Protein 7CF8 (pdb70)

Sequence (1655 aa):
MARGLVIGEALIDIVDPDPAEYVGGSPLNVAVGLARLGRDVDLLTHIGRDARGRRIAEYIESSGVQLVSGSQTADRTPTATATYAFDLEWQIPDTPPVAPPLLVHTGSIAAAREPGCLAVAALLDAYRAAATVSFDPNVRPLSADPDLTRERIQRLVERSDIIKASAEDLHWIDPTQPPEQTARAWLACGPAIVALTLGDQGAVAFCAAGPASVPAQPVDTVGAGDAFMAGLLDTLWEQGLLGADRRTELRKIGVSALTSALEVAALTSALTVARAGADARGLVIGEALIDIVDGEYVGGSPLNVAVGLARLGRDVDLLTHIGRDARGRRIAEYIESSGVQLVSGSQTADRTPTATATYAFDLEWQIPDTPPVAPPLLVHTGSIAAAREPGCLAVAALLDAYRAAATVSFDPNVRPSLSADPDLTRERIQRLVERSDIIKASAEDLHWIDPTQPPEQTARAWLACGPAIVALTLGDQGAVAFCAAGPASVPAQPDTVGAGDAFMAGLLDTLWEQGLLGADRRTELRKIGVSALTSALEVAALTSALTVARAARGLVIGEALIDIVAEYVGGSPLNVAVGLARLGRDVDLLTHIGRDARGRRIAEYIESSGVQLVSGSQTADRTPTATATYAFDLEWQIPDTPPVAPPLLVHTGSIAAAREPGCLAVAALLDAYRAAATVSFDPNVRPSLSADPDLTRERIQRLVERSDIIKASAEDLHWIDPTQPPEQTARAWLACGPAIVALTLGDQGAVAFCAAGPASVPAQDTVGAGDAFMAGLLDTLWEQGLLGADRRTELRKIGVSALTSALEVAALTSALTVARAGADMARGLVIGEALIDIVDGPDPAEYVGGSPLNVAVGLARLGRDVDLLTHIGRDARGRRIAEYIESSGVQLVSGSQTADRTPTATARTYAFDLEWQIPDTPPVAPPLLVHTGSIAAAREPGCLAVAALLDAYRAAATVSFDPNVRPSLSADPDLTRERIQRLVERSDIIKASAEDLHWIDPTQPPEQTARAWLACGPAIVALTLGDQGAVAFCAAGPASVPAQPVVDTVGAGDAFMAGLLDTLWEQGLLGADRRTELRKIGVSALTSALEVAALTSALTVARAGAARGLVIGEALIDIVDGDPAEYVGGSPLNVAVGLARLGRDVDLLTHIGRDARGRRIAEYIESSGVQLVSGSQTADRTPTATATYAFDLEWQIPDTPPVAPPLLVHTGSIAAAREPGCLAVAALLDAYRAAATVSFDPNVRPSLSADPDLTRERIQRLVERSDIIKASAEDLHWIDPTQPPEQTARAWLACGPAIVALTLGDQGAVAFCAAGPASVPAQPVTVGAGDAFMAGLLDTLWEQGLLGADRRTELRKIGVSALTSALEVAALTSALTVARAGADMARGLVIGEALIDIVAEYVGGSPLNVAVGLARLGRDVDLLTHIGRDARGRRIAEYIESSGVQLVSGSQTADRTPTATYAFDLEWQIPDTPPVAPPLLVHTGSIAAAREPGCLAVAALLDAYRAAATVSFDPNVRPSLSADPDLTRERIQRLVERSDIIKASAEDLHWIDPTQPPEQTARAWLACGPAIVALTLGDQGAVAFCAAGPASVPAQPDTVGAGDAFMAGLLDTLWEQGLLGADRRTELRKIGVSALTSALEVAALTSALTVARAG

Radius of gyration: 38.8 Å; Cα contacts (8 Å, |Δi|>4): 3806; chains: 6; bounding box: 76×88×131 Å

Foldseek 3Di:
DFEAEEEEEWAWEFEDVDTDTDIDDLSLLLQLLLLQLPGAYEYQAAAEPDDRRVVSVVSCVVSRYHYFPQRHPHPHGKYFYHVTDTDDDGAGPLDTPDDQHLAYEYAACCCQPPPNVVSVLVVLVVNLQWWAYEYENNQPVVDDPLVSSLVSVLSSLLSHQYYEYEQVVQCSSPVVDRSVVVQVVSQVSHYLKYKYQYPQQAIKMAAPQGIATDGGDPPPPSSLVSQLSSLLVSLCVVVVQTTSVNSVVSNVDHNVSNNVSRVSSRVRSVVVVVVVVVD/DAEEEEEAWAFEAEVVTHIDDLSLLLQLLLLQLPGAYEYQWAAEPDDGRVVSVVSCVVSNYHYFPQRHPHPHGWYWYHCTDTPDDTDGDLDTPDDLGLAYEYEECQCQGPDNNVSVLVVLQVSLQWWAYEYENNYDCSPPDDLVSSLVSVLSSLLSHQEYEYEQVSQCSSPVVDRSVVVQVVSQVSHHQKYKYQYAQQFIKMDAPQGIETDGGPLVPSSLSSSLSSQLVNLCVVVVCTISVNSVVSNVQHNVSNNVSSSSSRNRSNVVVVVD/DEEEFEEAWAWEACVIDIDDLSLLLQLLLLQVPHHYEYEAAAEPDPRRVVNVVVCVVSRYHHFPQRHVHPHGWYWHNCTATDDDGDGDLPQRDDQGLAYEYEDCQCQPPPNVVSSVSNLVVNLLWWQYEYEHNDPPSDPDDLPSRLVSVLVSLLSHAHYEYEQVSQCSSPVVDRSVVVQVVSQVSDYQKYKYQDAQQFIWMAAPQGIATDGGPDDPSLRSQLVSLLVNLCVVVVQTTSVNSVVSNVQHNVSNNVSSVRSNVSSVVVVVVVVVD/DFEAEEEWEWAWEWEADPPIDIHTDTLSLLLQLLLLQVPGAYEYAYAAEPDPRRVVSVVVCVVSNYHYFPQRHHHPHGWYWYDNLIEIDDDGAGDLDTPDDQHLAYEYEDQQLFPPPNNVSVLVVLVVSLLWWAYEYEHLCVVNCSHVVPTDLVSVLSVLLSHQHYEYEQVSQCVSPVPDRSVVVQVVSQVSHHQKYKYQDAQQAIKMDAPQGIATDGGDPDDPPSSLVSQLVSQLVNLCVVVVCTISVNSVVSNVDHRVSNNVSSVRSNVSSVVVVVVVVD/DEEEEEFEWAWEWEPDVTDIHTDTLSLLLQLLLLQVPHAYEYAYAAEPDPRRVVNVVVCVVSRYHYFPQRHPHPHGWYWYDCIAIPDDGAGDLDDRDDQDLAYEYEECCQQDPPNNVSSLSNLVVRLLWWAYEYEHNYSPSHDDDLVSSLVSVLSSLLSHQHYEYEQVSQCSSPVPDRSVVSQVVSLVSDYQKYKYQDAQQFIWMDAPQGIATDGGDPADPNLRSQLVSLLVNLCVVVVQTTSVNSVVSRVDHNVSNNVSSVSSNVSSRVVVVVVVVD/DAEEEEEEEWAWAACVIDTDDLSLLLQLLLLQLPGAYEYQYAAEDDPVSVVNVVSCVVSRYHYFPPRHPHNHRWYPNVQTDDAADGDLDTPDDQHLEYEYEECNCAGPDNVVSVLVVLVVSLQWWAYEYEHADDCSVPDDVVVVLVSVLSSLLSHQEYEYEQVSVCSSPVVDRSVVVQVVSQVSHYQKYKYQDAQQAIKMDGPQGIATDGGPVADCSLVSSLSSLLVNLCVVVVQTISVNSVVSNVDHRVSVNVSSVSSNVSSVVVGVVVD

Organism: Mycobacterium marinum (strain ATCC BAA-535 / M) (NCBI:txid216594)

InterPro domains:
  IPR002173 Carbohydrate/purine kinase, PfkB, conserved site [PS00583] (25-49)
  IPR002173 Carbohydrate/purine kinase, PfkB, conserved site [PS00584] (233-246)
  IPR011611 Carbohydrate kinase PfkB [PF00294] (17-294)
  IPR029056 Ribokinase-like [G3DSA:3.40.1190.20] (3-303)
  IPR029056 Ribokinase-like [SSF53613] (5-299)
  IPR050306 PfkB Carbohydrate Kinase [PTHR43085] (6-291)

B-factor: mean 63.8, std 16.83, range [27.34, 127.17]

Structure (mmCIF, N/CA/C/O backbone):
data_7CF8
#
_entry.id   7CF8
#
_cell.length_a   128.415
_cell.length_b   125.406
_cell.length_c   137.518
_cell.angle_alpha   90.000
_cell.angle_beta   106.834
_cell.angle_gamma   90.000
#
_symmetry.space_group_name_H-M   'C 1 2 1'
#
loop_
_entity.id
_entity.type
_entity.pdbx_description
1 polymer 'Fructokinase, PfkB'
2 non-polymer GLYCEROL
3 non-polymer 'PHOSPHATE ION'
4 water water
#
loop_
_atom_site.group_PDB
_atom_site.id
_atom_site.type_symbol
_atom_site.label_atom_id
_atom_site.label_alt_id
_atom_site.label_comp_id
_atom_site.label_asym_id
_atom_site.label_entity_id
_atom_site.label_seq_id
_atom_site.pdbx_PDB_ins_code
_atom_site.Cartn_x
_atom_site.Cartn_y
_atom_site.Cartn_z
_atom_site.occupancy
_atom_site.B_iso_or_equiv
_atom_site.auth_seq_id
_atom_site.auth_comp_id
_atom_site.auth_asym_id
_atom_site.auth_atom_id
_atom_site.pdbx_PDB_model_num
ATOM 1 N N . MET A 1 1 ? 14.40400 7.19500 1.73500 1.000 76.82000 1 MET A N 1
ATOM 2 C CA . MET A 1 1 ? 14.10300 8.67000 1.84600 1.000 79.98000 1 MET A CA 1
ATOM 3 C C . MET A 1 1 ? 14.90700 9.28200 3.00800 1.000 76.88000 1 MET A C 1
ATOM 4 O O . MET A 1 1 ? 14.93100 8.68200 4.10100 1.000 81.97000 1 MET A O 1
ATOM 9 N N . ALA A 1 2 ? 15.57900 10.41200 2.76300 1.000 69.18000 2 ALA A N 1
ATOM 10 C CA . ALA A 1 2 ? 16.17300 11.29400 3.79900 1.000 66.64000 2 ALA A CA 1
ATOM 11 C C . ALA A 1 2 ? 15.10500 11.66400 4.83800 1.000 57.98000 2 ALA A C 1
ATOM 12 O O . ALA A 1 2 ? 13.96500 11.90500 4.46100 1.000 56.62000 2 ALA A O 1
ATOM 14 N N . ARG A 1 3 ? 15.44100 11.61000 6.11500 1.000 55.34000 3 ARG A N 1
ATOM 15 C CA . ARG A 1 3 ? 14.51700 11.95600 7.22300 1.000 54.40000 3 ARG A CA 1
ATOM 16 C C . ARG A 1 3 ? 14.92800 13.26400 7.91800 1.000 51.01000 3 ARG A C 1
ATOM 17 O O . ARG A 1 3 ? 16.12700 13.48600 8.11800 1.000 48.36000 3 ARG A O 1
ATOM 25 N N . GLY A 1 4 ? 13.92900 14.00700 8.40100 1.000 48.14000 4 GLY A N 1
ATOM 26 C CA . GLY A 1 4 ? 14.07400 15.09800 9.38100 1.000 45.06000 4 GLY A CA 1
ATOM 27 C C . GLY A 1 4 ? 13.91200 14.61200 10.80300 1.000 40.37000 4 GLY A C 1
ATOM 28 O O . GLY A 1 4 ? 13.14400 13.69100 11.00700 1.000 46.30000 4 GLY A O 1
ATOM 29 N N . LEU A 1 5 ? 14.68700 15.18100 11.73200 1.000 40.30000 5 LEU A N 1
ATOM 30 C CA . LEU A 1 5 ? 14.49300 15.03700 13.19000 1.000 41.65000 5 LEU A CA 1
ATOM 31 C C . LEU A 1 5 ? 14.15500 16.41000 13.80300 1.000 44.54000 5 LEU A C 1
ATOM 32 O O . LEU A 1 5 ? 14.95100 17.37100 13.65600 1.000 37.47000 5 LEU A O 1
ATOM 37 N N . VAL A 1 6 ? 13.07400 16.48400 14.57200 1.000 42.00000 6 VAL A N 1
ATOM 38 C CA . VAL A 1 6 ? 12.78300 17.64000 15.45600 1.000 43.40000 6 VAL A CA 1
ATOM 39 C C . VAL A 1 6 ? 12.99100 17.20900 16.91400 1.000 47.78000 6 VAL A C 1
ATOM 40 O O . VAL A 1 6 ? 12.49600 16.17000 17.29700 1.000 42.89000 6 VAL A O 1
ATOM 44 N N . ILE A 1 7 ? 13.69700 18.02200 17.69600 1.000 38.78000 7 ILE A N 1
ATOM 45 C CA . ILE A 1 7 ? 13.87800 17.81400 19.15600 1.000 44.78000 7 ILE A CA 1
ATOM 46 C C . ILE A 1 7 ? 13.23700 19.00700 19.85800 1.000 39.58000 7 ILE A C 1
ATOM 47 O O . ILE A 1 7 ? 13.76100 20.14400 19.71200 1.000 39.30000 7 ILE A O 1
ATOM 52 N N . GLY A 1 8 ? 12.15200 18.75800 20.58000 1.000 38.98000 8 GLY A N 1
ATOM 53 C CA . GLY A 1 8 ? 11.57500 19.78000 21.45700 1.000 43.90000 8 GLY A CA 1
ATOM 54 C C . GLY A 1 8 ? 10.23900 19.41400 22.03600 1.000 42.23000 8 GLY A C 1
ATOM 55 O O . GLY A 1 8 ? 9.76800 18.28300 21.82800 1.000 43.56000 8 GLY A O 1
ATOM 56 N N . GLU A 1 9 ? 9.67600 20.37600 22.76700 1.000 42.11000 9 GLU A N 1
ATOM 57 C CA . GLU A 1 9 ? 8.50700 20.16100 23.63700 1.000 44.58000 9 GLU A CA 1
ATOM 58 C C . GLU A 1 9 ? 7.29000 19.91200 22.74800 1.000 45.63000 9 GLU A C 1
ATOM 59 O O . GLU A 1 9 ? 7.13500 20.54000 21.61100 1.000 40.10000 9 GLU A O 1
ATOM 65 N N . ALA A 1 10 ? 6.50600 18.95600 23.21000 1.000 46.27000 10 ALA A N 1
ATOM 66 C CA . ALA A 1 10 ? 5.09300 18.72000 22.85500 1.000 49.95000 10 ALA A CA 1
ATOM 67 C C . ALA A 1 10 ? 4.32100 18.93600 24.15800 1.000 55.69000 10 ALA A C 1
ATOM 68 O O . ALA A 1 10 ? 4.80800 18.44500 25.20000 1.000 48.96000 10 ALA A O 1
ATOM 70 N N . LEU A 1 11 ? 3.22800 19.70300 24.11900 1.000 57.32000 11 LEU A N 1
ATOM 71 C CA . LEU A 1 11 ? 2.42500 20.01600 25.32100 1.000 45.03000 11 LEU A CA 1
ATOM 72 C C . LEU A 1 11 ? 0.93600 20.18000 24.97600 1.000 46.65000 11 LEU A C 1
ATOM 73 O O . LEU A 1 11 ? 0.55200 20.11000 23.79800 1.000 47.78000 11 LEU A O 1
ATOM 78 N N . ILE A 1 12 ? 0.12300 20.31200 26.01700 1.000 50.02000 12 ILE A N 1
ATOM 79 C CA . ILE A 1 12 ? -1.30800 20.70000 25.91600 1.000 53.25000 12 ILE A CA 1
ATOM 80 C C . ILE A 1 12 ? -1.39000 22.17000 26.32100 1.000 55.45000 12 ILE A C 1
ATOM 81 O O . ILE A 1 12 ? -0.86800 22.52400 27.42700 1.000 51.78000 12 ILE A O 1
ATOM 86 N N . ASP A 1 13 ? -1.93000 22.99600 25.42700 1.000 51.44000 13 ASP A N 1
ATOM 87 C CA . ASP A 1 13 ? -2.38200 24.38700 25.73400 1.000 62.30000 13 ASP A CA 1
ATOM 88 C C . ASP A 1 13 ? -3.78300 24.29000 26.35700 1.000 56.25000 13 ASP A C 1
ATOM 89 O O . ASP A 1 13 ? -4.71100 23.83900 25.67300 1.000 58.21000 13 ASP A O 1
ATOM 94 N N . ILE A 1 14 ? -3.89500 24.58600 27.64500 1.000 65.05000 14 ILE A N 1
ATOM 95 C CA . ILE A 1 14 ? -5.19500 24.67400 28.37000 1.000 70.17000 14 ILE A CA 1
ATOM 96 C C . ILE A 1 14 ? -5.62200 26.13900 28.35600 1.000 73.29000 14 ILE A C 1
ATOM 97 O O . ILE A 1 14 ? -4.91100 26.97000 28.96500 1.000 69.20000 14 ILE A O 1
ATOM 102 N N . VAL A 1 15 ? -6.69900 26.44200 27.63000 1.000 69.18000 15 VAL A N 1
ATOM 103 C CA . VAL A 1 15 ? -7.17800 27.84000 27.42700 1.000 79.51000 15 VAL A CA 1
ATOM 104 C C . VAL A 1 15 ? -8.39900 28.04800 28.31700 1.000 76.16000 15 VAL A C 1
ATOM 105 O O . VAL A 1 15 ? -9.46500 27.53500 27.95100 1.000 64.27000 15 VAL A O 1
ATOM 109 N N . ASP A 1 16 ? -8.19700 28.72800 29.44600 1.000 77.67000 16 ASP A N 1
ATOM 110 C CA . ASP A 1 16 ? -9.20600 29.02400 30.49100 1.000 86.54000 16 ASP A CA 1
ATOM 111 C C . ASP A 1 16 ? -9.97800 30.29900 30.12700 1.000 82.75000 16 ASP A C 1
ATOM 112 O O . ASP A 1 16 ? -10.88200 30.63700 30.91500 1.000 88.26000 16 ASP A O 1
ATOM 114 N N . PRO A 1 18 ? -14.99500 31.40600 28.81200 1.000 90.12000 18 PRO A N 1
ATOM 115 C CA . PRO A 1 18 ? -15.59600 31.28400 27.47100 1.000 91.79000 18 PRO A CA 1
ATOM 116 C C . PRO A 1 18 ? -16.09400 29.85100 27.19600 1.000 100.99000 18 PRO A C 1
ATOM 117 O O . PRO A 1 18 ? -17.25800 29.60200 27.42700 1.000 99.12000 18 PRO A O 1
ATOM 121 N N . ASP A 1 19 ? -15.23800 28.94800 26.70300 1.000 96.60000 19 ASP A N 1
ATOM 122 C CA . ASP A 1 19 ? -15.49300 27.47800 26.72100 1.000 92.89000 19 ASP A CA 1
ATOM 123 C C . ASP A 1 19 ? -14.14600 26.78900 26.90300 1.000 85.57000 19 ASP A C 1
ATOM 124 O O . ASP A 1 19 ? -13.44100 26.53100 25.92800 1.000 84.32000 19 ASP A O 1
ATOM 129 N N . PRO A 1 20 ? -13.71700 26.54200 28.16300 1.000 83.52000 20 PRO A N 1
ATOM 130 C CA . PRO A 1 20 ? -12.37300 26.03300 28.42400 1.000 85.41000 20 PRO A CA 1
ATOM 131 C C . PRO A 1 20 ? -12.08900 24.82700 27.52200 1.000 86.79000 20 PRO A C 1
ATOM 132 O O . PRO A 1 20 ? -12.94000 23.96200 27.42700 1.000 87.55000 20 PRO A O 1
ATOM 136 N N . ALA A 1 21 ? -10.94600 24.85600 26.82800 1.000 78.33000 21 ALA A N 1
ATOM 137 C CA . ALA A 1 21 ? -10.57100 23.87500 25.78800 1.000 81.17000 21 ALA A CA 1
ATOM 138 C C . ALA A 1 21 ? -9.09300 23.49500 25.95100 1.000 77.59000 21 ALA A C 1
ATOM 139 O O . ALA A 1 21 ? -8.33100 24.22200 26.63200 1.000 72.68000 21 ALA A O 1
ATOM 141 N N . GLU A 1 22 ? -8.72100 22.36700 25.35200 1.000 70.05000 22 GLU A N 1
ATOM 142 C CA . GLU A 1 22 ? -7.35500 21.80400 25.41400 1.000 68.20000 22 GLU A CA 1
ATOM 143 C C . GLU A 1 22 ? -6.91500 21.52900 23.98000 1.000 68.40000 22 GLU A C 1
ATOM 144 O O . GLU A 1 22 ? -7.63200 20.76600 23.27400 1.000 64.92000 22 GLU A O 1
ATOM 150 N N . TYR A 1 23 ? -5.81400 22.16300 23.55400 1.000 65.13000 23 TYR A N 1
ATOM 151 C CA . TYR A 1 23 ? -5.21200 21.98000 22.20500 1.000 66.15000 23 TYR A CA 1
ATOM 152 C C . TYR A 1 23 ? -3.81300 21.36800 22.34300 1.000 60.75000 23 TYR A C 1
ATOM 153 O O . TYR A 1 23 ? -3.05800 21.71600 23.27100 1.000 59.23000 23 TYR A O 1
ATOM 162 N N . VAL A 1 24 ? -3.48000 20.48500 21.41000 1.000 59.19000 24 VAL A N 1
ATOM 163 C CA . VAL A 1 24 ? -2.10300 19.96300 21.20500 1.000 58.45000 24 VAL A CA 1
ATOM 164 C C . VAL A 1 24 ? -1.22200 21.11200 20.69900 1.000 58.42000 24 VAL A C 1
ATOM 165 O O . VAL A 1 24 ? -1.60300 21.76400 19.72900 1.000 58.57000 24 VAL A O 1
ATOM 169 N N . GLY A 1 25 ? -0.08400 21.36100 21.34400 1.000 56.68000 25 GLY A N 1
ATOM 170 C CA . GLY A 1 25 ? 0.86700 22.39300 20.88300 1.000 54.59000 25 GLY A CA 1
ATOM 171 C C . GLY A 1 25 ? 2.29700 22.06100 21.25300 1.000 46.98000 25 GLY A C 1
ATOM 172 O O . GLY A 1 25 ? 2.61300 20.89200 21.47500 1.000 46.36000 25 GLY A O 1
ATOM 173 N N . GLY A 1 26 ? 3.09800 23.09500 21.38600 1.000 43.08000 26 GLY A N 1
ATOM 174 C CA . GLY A 1 26 ? 4.56500 23.05200 21.38200 1.000 43.64000 26 GLY A CA 1
ATOM 175 C C . GLY A 1 26 ? 5.04300 23.41400 20.00000 1.000 39.13000 26 GLY A C 1
ATOM 176 O O . GLY A 1 26 ? 4.62000 22.74200 19.04800 1.000 43.65000 26 GLY A O 1
ATOM 177 N N . SER A 1 27 ? 5.87500 24.44400 19.88900 1.000 38.81000 27 SER A N 1
ATOM 178 C CA . SER A 1 27 ? 6.43100 24.95400 18.61200 1.000 39.06000 27 SER A CA 1
ATOM 179 C C . SER A 1 27 ? 7.17300 23.86200 17.85200 1.000 40.15000 27 SER A C 1
ATOM 180 O O . SER A 1 27 ? 6.94000 23.71800 16.65100 1.000 38.70000 27 SER A O 1
ATOM 183 N N . PRO A 1 28 ? 8.06200 23.07400 18.49800 1.000 43.10000 28 PRO A N 1
ATOM 184 C CA . PRO A 1 28 ? 8.77900 22.01400 17.78800 1.000 40.42000 28 PRO A CA 1
ATOM 185 C C . PRO A 1 28 ? 7.84200 20.92400 17.26500 1.000 39.12000 28 PRO A C 1
ATOM 186 O O . PRO A 1 28 ? 8.04200 20.46500 16.16300 1.000 44.16000 28 PRO A O 1
ATOM 190 N N . LEU A 1 29 ? 6.78600 20.62200 18.01100 1.000 41.53000 29 LEU A N 1
ATOM 191 C CA . LEU A 1 29 ? 5.73700 19.68100 17.55400 1.000 43.15000 29 LEU A CA 1
ATOM 192 C C . LEU A 1 29 ? 5.08900 20.27800 16.30100 1.000 37.96000 29 LEU A C 1
ATOM 193 O O . LEU A 1 29 ? 4.97700 19.53300 15.33700 1.000 40.18000 29 LEU A O 1
ATOM 198 N N . ASN A 1 30 ? 4.64300 21.54200 16.32100 1.000 41.82000 30 ASN A N 1
ATOM 199 C CA . ASN A 1 30 ? 4.02300 22.20800 15.13500 1.000 39.51000 30 ASN A CA 1
ATOM 200 C C . ASN A 1 30 ? 4.99400 22.14500 13.94200 1.000 46.86000 30 ASN A C 1
ATOM 201 O O . ASN A 1 30 ? 4.53900 21.88400 12.84000 1.000 45.93000 30 ASN A O 1
ATOM 206 N N . VAL A 1 31 ? 6.30200 22.37300 14.13800 1.000 38.25000 31 VAL A N 1
ATOM 207 C CA . VAL A 1 31 ? 7.26700 22.28300 13.00800 1.000 43.91000 31 VAL A CA 1
ATOM 208 C C . VAL A 1 31 ? 7.34400 20.83100 12.49600 1.000 46.85000 31 VAL A C 1
ATOM 209 O O . VAL A 1 31 ? 7.34200 20.67200 11.28200 1.000 42.31000 31 VAL A O 1
ATOM 213 N N . ALA A 1 32 ? 7.40700 19.80600 13.35400 1.000 39.14000 32 ALA A N 1
ATOM 214 C CA . ALA A 1 32 ? 7.41300 18.38600 12.90800 1.000 43.63000 32 ALA A CA 1
ATOM 215 C C . ALA A 1 32 ? 6.16900 18.08800 12.06800 1.000 38.10000 32 ALA A C 1
ATOM 216 O O . ALA A 1 32 ? 6.28800 17.54600 10.93100 1.000 41.85000 32 ALA A O 1
ATOM 218 N N . VAL A 1 33 ? 5.02900 18.48500 12.61200 1.000 41.82000 33 VAL A N 1
ATOM 219 C CA . VAL A 1 33 ? 3.67900 18.24500 12.03400 1.000 43.99000 33 VAL A CA 1
ATOM 220 C C . VAL A 1 33 ? 3.60700 19.01500 10.71900 1.000 46.14000 33 VAL A C 1
ATOM 221 O O . VAL A 1 33 ? 3.15300 18.40300 9.73900 1.000 52.93000 33 VAL A O 1
ATOM 225 N N . GLY A 1 34 ? 4.04400 20.28400 10.69500 1.000 48.65000 34 GLY A N 1
ATOM 226 C CA . GLY A 1 34 ? 4.11700 21.13900 9.48600 1.000 38.16000 34 GLY A CA 1
ATOM 227 C C . GLY A 1 34 ? 4.93800 20.47900 8.38700 1.000 45.09000 34 GLY A C 1
ATOM 228 O O . GLY A 1 34 ? 4.50500 20.46400 7.23800 1.000 42.10000 34 GLY A O 1
ATOM 229 N N . LEU A 1 35 ? 6.13600 19.99800 8.70600 1.000 37.99000 35 LEU A N 1
ATOM 230 C CA . LEU A 1 35 ? 7.00900 19.29800 7.71800 1.000 39.24000 35 LEU A CA 1
ATOM 231 C C . LEU A 1 35 ? 6.33700 18.02100 7.19000 1.000 40.97000 35 LEU A C 1
ATOM 232 O O . LEU A 1 35 ? 6.44600 17.77700 5.98000 1.000 47.21000 35 LEU A O 1
ATOM 237 N N . ALA A 1 36 ? 5.68800 17.23000 8.05100 1.000 37.81000 36 ALA A N 1
ATOM 238 C CA . ALA A 1 36 ? 5.02000 15.96200 7.66500 1.000 45.41000 36 ALA A CA 1
ATOM 239 C C . ALA A 1 36 ? 3.86700 16.24300 6.68500 1.000 49.30000 36 ALA A C 1
ATOM 240 O O . ALA A 1 36 ? 3.80500 15.61200 5.63500 1.000 51.71000 36 ALA A O 1
ATOM 242 N N . ARG A 1 37 ? 3.05900 17.27100 6.95000 1.000 59.76000 37 ARG A N 1
ATOM 243 C CA . ARG A 1 37 ? 1.90800 17.63900 6.09700 1.000 47.06000 37 ARG A CA 1
ATOM 244 C C . ARG A 1 37 ? 2.39600 18.18300 4.75400 1.000 50.09000 37 ARG A C 1
ATOM 245 O O . ARG A 1 37 ? 1.64500 18.04700 3.79200 1.000 51.59000 37 ARG A O 1
ATOM 253 N N . LEU A 1 38 ? 3.61400 18.73000 4.66100 1.000 49.36000 38 LEU A N 1
ATOM 254 C CA . LEU A 1 38 ? 4.17800 19.14900 3.34200 1.000 56.47000 38 LEU A CA 1
ATOM 255 C C . LEU A 1 38 ? 4.82400 17.94100 2.64800 1.000 44.18000 38 LEU A C 1
ATOM 256 O O . LEU A 1 38 ? 5.45900 18.12300 1.59700 1.000 45.93000 38 LEU A O 1
ATOM 261 N N . GLY A 1 39 ? 4.72400 16.75100 3.23200 1.000 45.43000 39 GLY A N 1
ATOM 262 C CA . GLY A 1 39 ? 5.13400 15.51100 2.55200 1.000 53.15000 39 GLY A CA 1
ATOM 263 C C . GLY A 1 39 ? 6.52300 15.05000 2.94600 1.000 63.40000 39 GLY A C 1
ATOM 264 O O . GLY A 1 39 ? 7.03900 14.19400 2.26700 1.000 59.86000 39 GLY A O 1
ATOM 265 N N . ARG A 1 40 ? 7.08800 15.53100 4.05400 1.000 47.97000 40 ARG A N 1
ATOM 266 C CA . ARG A 1 40 ? 8.41800 15.05800 4.49800 1.000 50.77000 40 ARG A CA 1
ATOM 267 C C . ARG A 1 40 ? 8.28500 13.93400 5.52100 1.000 48.94000 40 ARG A C 1
ATOM 268 O O . ARG A 1 40 ? 7.32100 13.91900 6.30200 1.000 44.47000 40 ARG A O 1
ATOM 276 N N . ASP A 1 41 ? 9.30200 13.08200 5.55500 1.000 44.76000 41 ASP A N 1
ATOM 277 C CA . ASP A 1 41 ? 9.49000 12.07600 6.62100 1.000 52.04000 41 ASP A CA 1
ATOM 278 C C . ASP A 1 41 ? 10.21800 12.75600 7.77200 1.000 51.45000 41 ASP A C 1
ATOM 279 O O . ASP A 1 41 ? 11.32500 13.31000 7.53900 1.000 49.24000 41 ASP A O 1
ATOM 284 N N . VAL A 1 42 ? 9.63900 12.65100 8.95600 1.000 41.47000 42 VAL A N 1
ATOM 285 C CA . VAL A 1 42 ? 10.04400 13.42500 10.15700 1.000 51.75000 42 VAL A CA 1
ATOM 286 C C . VAL A 1 42 ? 9.93000 12.51600 11.37700 1.000 47.18000 42 VAL A C 1
ATOM 287 O O . VAL A 1 42 ? 8.87800 11.96500 11.55900 1.000 49.48000 42 VAL A O 1
ATOM 291 N N . ASP A 1 43 ? 10.97400 12.47000 12.19800 1.000 49.90000 43 ASP A N 1
ATOM 292 C CA . ASP A 1 43 ? 10.93300 11.96200 13.58500 1.000 45.16000 43 ASP A CA 1
ATOM 293 C C . ASP A 1 43 ? 10.82500 13.14400 14.55400 1.000 53.67000 43 ASP A C 1
ATOM 294 O O . ASP A 1 43 ? 11.53200 14.15800 14.34100 1.000 45.35000 43 ASP A O 1
ATOM 299 N N . LEU A 1 44 ? 10.07400 12.96900 15.63900 1.000 41.64000 44 LEU A N 1
ATOM 300 C CA . LEU A 1 44 ? 10.02700 13.90100 16.78800 1.000 50.66000 44 LEU A CA 1
ATOM 301 C C . LEU A 1 44 ? 10.52900 13.20800 18.05200 1.000 43.13000 44 LEU A C 1
ATOM 302 O O . LEU A 1 44 ? 10.00000 12.17200 18.40400 1.000 43.43000 44 LEU A O 1
ATOM 307 N N . LEU A 1 45 ? 11.56500 13.76000 18.67000 1.000 44.97000 45 LEU A N 1
ATOM 308 C CA . LEU A 1 45 ? 12.03400 13.36800 20.01200 1.000 42.56000 45 LEU A CA 1
ATOM 309 C C . LEU A 1 45 ? 11.51500 14.39500 21.02500 1.000 51.42000 45 LEU A C 1
ATOM 310 O O . LEU A 1 45 ? 11.91200 15.58100 20.96000 1.000 43.11000 45 LEU A O 1
ATOM 315 N N . THR A 1 46 ? 10.63900 13.96400 21.93100 1.000 42.80000 46 THR A N 1
ATOM 316 C CA . THR A 1 46 ? 9.96100 14.88100 22.85900 1.000 51.06000 46 THR A CA 1
ATOM 317 C C . THR A 1 46 ? 9.96500 14.28500 24.28100 1.000 49.70000 46 THR A C 1
ATOM 318 O O . THR A 1 46 ? 10.79700 13.44200 24.61200 1.000 48.13000 46 THR A O 1
ATOM 322 N N . HIS A 1 47 ? 9.13600 14.82800 25.14900 1.000 47.46000 47 HIS A N 1
ATOM 323 C CA . HIS A 1 47 ? 9.02100 14.40100 26.55600 1.000 43.77000 47 HIS A CA 1
ATOM 324 C C . HIS A 1 47 ? 7.57700 14.58500 27.01300 1.000 48.64000 47 HIS A C 1
ATOM 325 O O . HIS A 1 47 ? 7.21200 15.74100 27.37300 1.000 43.18000 47 HIS A O 1
ATOM 332 N N . ILE A 1 48 ? 6.79100 13.50300 27.00500 1.000 44.19000 48 ILE A N 1
ATOM 333 C CA . ILE A 1 48 ? 5.36100 13.55200 27.43400 1.000 57.05000 48 ILE A CA 1
ATOM 334 C C . ILE A 1 48 ? 5.09400 12.37800 28.38300 1.000 61.62000 48 ILE A C 1
ATOM 335 O O . ILE A 1 48 ? 5.90700 11.43300 28.39700 1.000 51.51000 48 ILE A O 1
ATOM 340 N N . GLY A 1 49 ? 3.99500 12.44600 29.14100 1.000 58.38000 49 GLY A N 1
ATOM 341 C CA . GLY A 1 49 ? 3.63300 11.37600 30.09200 1.000 59.52000 49 GLY A CA 1
ATOM 342 C C . GLY A 1 49 ? 2.81900 10.28200 29.42400 1.000 58.70000 49 GLY A C 1
ATOM 343 O O . GLY A 1 49 ? 2.44000 10.46100 28.25000 1.000 56.86000 49 GLY A O 1
ATOM 344 N N . ARG A 1 50 ? 2.56000 9.18800 30.14800 1.000 66.65000 50 ARG A N 1
ATOM 345 C CA . ARG A 1 50 ? 1.77100 8.04900 29.60500 1.000 67.25000 50 ARG A CA 1
ATOM 346 C C . ARG A 1 50 ? 0.34100 8.12000 30.15100 1.000 65.48000 50 ARG A C 1
ATOM 347 O O . ARG A 1 50 ? -0.14400 7.09700 30.67400 1.000 67.87000 50 ARG A O 1
ATOM 355 N N . ASP A 1 51 ? -0.29900 9.28800 30.02900 1.000 64.26000 51 ASP A N 1
ATOM 356 C CA . ASP A 1 51 ? -1.69000 9.48200 30.52300 1.000 64.70000 51 ASP A CA 1
ATOM 357 C C . ASP A 1 51 ? -2.53600 9.95600 29.33600 1.000 62.21000 51 ASP A C 1
ATOM 358 O O . ASP A 1 51 ? -2.09200 9.77600 28.18400 1.000 65.69000 51 ASP A O 1
ATOM 363 N N . ALA A 1 52 ? -3.70700 10.53700 29.61700 1.000 65.40000 52 ALA A N 1
ATOM 364 C CA . ALA A 1 52 ? -4.61500 11.03600 28.55800 1.000 65.01000 52 ALA A CA 1
ATOM 365 C C . ALA A 1 52 ? -3.93300 12.02700 27.60800 1.000 62.84000 52 ALA A C 1
ATOM 366 O O . ALA A 1 52 ? -3.89300 11.75100 26.39300 1.000 59.07000 52 ALA A O 1
ATOM 368 N N . ARG A 1 53 ? -3.42100 13.13700 28.15100 1.000 60.64000 53 ARG A N 1
ATOM 369 C CA . ARG A 1 53 ? -2.73200 14.17100 27.33300 1.000 62.81000 53 ARG A CA 1
ATOM 370 C C . ARG A 1 53 ? -1.65400 13.49600 26.47700 1.000 51.40000 53 ARG A C 1
ATOM 371 O O . ARG A 1 53 ? -1.67200 13.68700 25.24400 1.000 61.30000 53 ARG A O 1
ATOM 379 N N . GLY A 1 54 ? -0.75700 12.73900 27.11600 1.000 56.80000 54 GLY A N 1
ATOM 380 C CA . GLY A 1 54 ? 0.32200 12.03400 26.40400 1.000 60.67000 54 GLY A CA 1
ATOM 381 C C . GLY A 1 54 ? -0.18800 11.22800 25.22100 1.000 57.74000 54 GLY A C 1
ATOM 382 O O . GLY A 1 54 ? 0.37100 11.35300 24.12900 1.000 54.88000 54 GLY A O 1
ATOM 383 N N . ARG A 1 55 ? -1.23000 10.42300 25.41900 1.000 60.03000 55 ARG A N 1
ATOM 384 C CA . ARG A 1 55 ? -1.75200 9.49600 24.38300 1.000 58.72000 55 ARG A CA 1
ATOM 385 C C . ARG A 1 55 ? -2.41400 10.30600 23.26500 1.000 53.95000 55 ARG A C 1
ATOM 386 O O . ARG A 1 55 ? -2.41500 9.83100 22.12300 1.000 58.29000 55 ARG A O 1
ATOM 394 N N . ARG A 1 56 ? -2.98000 11.46900 23.57900 1.000 53.45000 56 ARG A N 1
ATOM 395 C CA . ARG A 1 56 ? -3.60300 12.37500 22.58000 1.000 58.81000 56 ARG A CA 1
ATOM 396 C C . ARG A 1 56 ? -2.50700 13.00300 21.70200 1.000 59.27000 56 ARG A C 1
ATOM 397 O O . ARG A 1 56 ? -2.61800 12.93800 20.47900 1.000 56.38000 56 ARG A O 1
ATOM 405 N N . ILE A 1 57 ? -1.47200 13.58500 22.31200 1.000 55.07000 57 ILE A N 1
ATOM 406 C CA . ILE A 1 57 ? -0.29300 14.12100 21.56200 1.000 48.20000 57 ILE A CA 1
ATOM 407 C C . ILE A 1 57 ? 0.22300 13.01300 20.63200 1.000 47.99000 57 ILE A C 1
ATOM 408 O O . ILE A 1 57 ? 0.28200 13.27100 19.42800 1.000 49.45000 57 ILE A O 1
ATOM 413 N N . ALA A 1 58 ? 0.46600 11.79200 21.14800 1.000 46.05000 58 ALA A N 1
ATOM 414 C CA . ALA A 1 58 ? 0.95100 10.64400 20.33600 1.000 52.08000 58 ALA A CA 1
ATOM 415 C C . ALA A 1 58 ? -0.01600 10.36100 19.18700 1.000 48.03000 58 ALA A C 1
ATOM 416 O O . ALA A 1 58 ? 0.46400 10.08400 18.04700 1.000 54.88000 58 ALA A O 1
ATOM 418 N N . GLU A 1 59 ? -1.32700 10.43300 19.42400 1.000 58.65000 59 GLU A N 1
ATOM 419 C CA . GLU A 1 59 ? -2.32700 10.12600 18.36700 1.000 51.18000 59 GLU A CA 1
ATOM 420 C C . GLU A 1 59 ? -2.26500 11.22700 17.30900 1.000 50.09000 59 GLU A C 1
ATOM 421 O O . GLU A 1 59 ? -2.28800 10.90900 16.12700 1.000 57.10000 59 GLU A O 1
ATOM 423 N N . TYR A 1 60 ? -2.16200 12.48400 17.73200 1.000 52.62000 60 TYR A N 1
ATOM 424 C CA . TYR A 1 60 ? -2.15900 13.66000 16.82000 1.000 52.74000 60 TYR A CA 1
ATOM 425 C C . TYR A 1 60 ? -0.87600 13.63100 15.98200 1.000 57.79000 60 TYR A C 1
ATOM 426 O O . TYR A 1 60 ? -0.94300 13.84500 14.75300 1.000 56.47000 60 TYR A O 1
ATOM 435 N N . ILE A 1 61 ? 0.24600 13.29300 16.62700 1.000 51.59000 61 ILE A N 1
ATOM 436 C CA . ILE A 1 61 ? 1.57400 13.12100 15.96400 1.000 63.57000 61 ILE A CA 1
ATOM 437 C C . ILE A 1 61 ? 1.45500 12.03300 14.89300 1.000 53.63000 61 ILE A C 1
ATOM 438 O O . ILE A 1 61 ? 1.77500 12.31900 13.74800 1.000 54.29000 61 ILE A O 1
ATOM 443 N N . GLU A 1 62 ? 1.02800 10.83000 15.27100 1.000 55.76000 62 GLU A N 1
ATOM 444 C CA . GLU A 1 62 ? 0.93300 9.65600 14.36300 1.000 60.18000 62 GLU A CA 1
ATOM 445 C C . GLU A 1 62 ? 0.00500 10.00700 13.20100 1.000 55.47000 62 GLU A C 1
ATOM 446 O O . GLU A 1 62 ? 0.38600 9.81900 12.05600 1.000 64.41000 62 GLU A O 1
ATOM 448 N N . SER A 1 63 ? -1.15500 10.56500 13.52000 1.000 56.78000 63 SER A N 1
ATOM 449 C CA . SER A 1 63 ? -2.20200 10.96500 12.55200 1.000 65.27000 63 SER A CA 1
ATOM 450 C C . SER A 1 63 ? -1.58900 11.84300 11.44500 1.000 66.69000 63 SER A C 1
ATOM 451 O O . SER A 1 63 ? -1.88700 11.59300 10.26700 1.000 61.60000 63 SER A O 1
ATOM 454 N N . SER A 1 64 ? -0.67100 12.76300 11.76700 1.000 63.80000 64 SER A N 1
ATOM 455 C CA . SER A 1 64 ? -0.11300 13.70600 10.76000 1.000 57.38000 64 SER A CA 1
ATOM 456 C C . SER A 1 64 ? 1.04300 13.08400 9.97000 1.000 53.62000 64 SER A C 1
ATOM 457 O O . SER A 1 64 ? 1.51200 13.73500 9.03700 1.000 68.02000 64 SER A O 1
ATOM 460 N N . GLY A 1 65 ? 1.50700 11.88100 10.30700 1.000 52.17000 65 GLY A N 1
ATOM 461 C CA . GLY A 1 65 ? 2.61600 11.23200 9.58000 1.000 56.29000 65 GLY A CA 1
ATOM 462 C C . GLY A 1 65 ? 3.97700 11.42700 10.25100 1.000 52.70000 65 GLY A C 1
ATOM 463 O O . GLY A 1 65 ? 4.97500 11.06300 9.64600 1.000 59.82000 65 GLY A O 1
ATOM 464 N N . VAL A 1 66 ? 4.02900 11.90700 11.49000 1.000 49.24000 66 VAL A N 1
ATOM 465 C CA . VAL A 1 66 ? 5.30400 12.04900 12.25700 1.000 51.53000 66 VAL A CA 1
ATOM 466 C C . VAL A 1 66 ? 5.57800 10.75500 13.04700 1.000 52.70000 66 VAL A C 1
ATOM 467 O O . VAL A 1 66 ? 4.66100 10.27100 13.72200 1.000 48.95000 66 VAL A O 1
ATOM 471 N N . GLN A 1 67 ? 6.82700 10.26200 13.06500 1.000 51.95000 67 GLN A N 1
ATOM 472 C CA . GLN A 1 67 ? 7.23300 9.10800 13.89500 1.000 46.87000 67 GLN A CA 1
ATOM 473 C C . GLN A 1 67 ? 7.72100 9.63200 15.25400 1.000 57.37000 67 GLN A C 1
ATOM 474 O O . GLN A 1 67 ? 8.58500 10.53300 15.29600 1.000 48.32000 67 GLN A O 1
ATOM 476 N N . LEU A 1 68 ? 7.17000 9.11800 16.34100 1.000 40.13000 68 LEU A N 1
ATOM 477 C CA . LEU A 1 68 ? 7.63400 9.47000 17.69900 1.000 50.33000 68 LEU A CA 1
ATOM 478 C C . LEU A 1 68 ? 8.88800 8.64000 17.99400 1.000 56.69000 68 LEU A C 1
ATOM 479 O O . LEU A 1 68 ? 8.91400 7.43600 17.68500 1.000 57.48000 68 LEU A O 1
ATOM 484 N N . VAL A 1 69 ? 9.95600 9.30100 18.42400 1.000 47.99000 69 VAL A N 1
ATOM 485 C CA . VAL A 1 69 ? 11.23100 8.61400 18.72700 1.000 49.14000 69 VAL A CA 1
ATOM 486 C C . VAL A 1 69 ? 11.07800 7.93900 20.08600 1.000 55.46000 69 VAL A C 1
ATOM 487 O O . VAL A 1 69 ? 10.53200 8.55900 21.04600 1.000 47.09000 69 VAL A O 1
ATOM 491 N N . SER A 1 70 ? 11.55100 6.70300 20.13300 1.000 53.79000 70 SER A N 1
ATOM 492 C CA . SER A 1 70 ? 11.57600 5.81900 21.32200 1.000 53.61000 70 SER A CA 1
ATOM 493 C C . SER A 1 70 ? 12.32900 6.55100 22.44600 1.000 58.22000 70 SER A C 1
ATOM 494 O O . SER A 1 70 ? 13.41300 7.12900 22.17500 1.000 53.55000 70 SER A O 1
ATOM 497 N N . GLY A 1 71 ? 11.77300 6.54900 23.65500 1.000 52.22000 71 GLY A N 1
ATOM 498 C CA . GLY A 1 71 ? 12.31800 7.28000 24.81700 1.000 58.28000 71 GLY A CA 1
ATOM 499 C C . GLY A 1 71 ? 11.59100 8.60000 25.07600 1.000 52.92000 71 GLY A C 1
ATOM 500 O O . GLY A 1 71 ? 11.93600 9.25100 26.06200 1.000 58.06000 71 GLY A O 1
ATOM 501 N N . SER A 1 72 ? 10.61900 8.97700 24.24000 1.000 48.75000 72 SER A N 1
ATOM 502 C CA . SER A 1 72 ? 9.88200 10.28200 24.30900 1.000 56.91000 72 SER A CA 1
ATOM 503 C C . SER A 1 72 ? 8.75800 10.25500 25.35800 1.000 56.28000 72 SER A C 1
ATOM 504 O O . SER A 1 72 ? 8.21800 11.34800 25.66300 1.000 55.50000 72 SER A O 1
ATOM 507 N N . GLN A 1 73 ? 8.40600 9.08600 25.90800 1.000 54.71000 73 GLN A N 1
ATOM 508 C CA . GLN A 1 73 ? 7.16800 8.91800 26.72000 1.000 63.84000 73 GLN A CA 1
ATOM 509 C C . GLN A 1 73 ? 7.50400 8.55000 28.16700 1.000 59.15000 73 GLN A C 1
ATOM 510 O O . GLN A 1 73 ? 6.80400 7.70800 28.72700 1.000 71.49000 73 GLN A O 1
ATOM 516 N N . THR A 1 74 ? 8.49300 9.20200 28.76700 1.000 62.37000 74 THR A N 1
ATOM 517 C CA . THR A 1 74 ? 9.03800 8.84000 30.10300 1.000 55.93000 74 THR A CA 1
ATOM 518 C C . THR A 1 74 ? 8.73400 9.93100 31.12900 1.000 57.62000 74 THR A C 1
ATOM 519 O O . THR A 1 74 ? 9.24400 9.81900 32.22700 1.000 61.73000 74 THR A O 1
ATOM 523 N N . ALA A 1 75 ? 7.96300 10.96600 30.79100 1.000 57.25000 75 ALA A N 1
ATOM 524 C CA . ALA A 1 75 ? 7.64000 12.04200 31.75700 1.000 62.86000 75 ALA A CA 1
ATOM 525 C C . ALA A 1 75 ? 6.66800 11.48500 32.80800 1.000 59.64000 75 ALA A C 1
ATOM 526 O O . ALA A 1 75 ? 5.81000 10.64700 32.45300 1.000 62.62000 75 ALA A O 1
ATOM 528 N N . ASP A 1 76 ? 6.79600 11.93300 34.05400 1.000 61.52000 76 ASP A N 1
ATOM 529 C CA . ASP A 1 76 ? 5.80900 11.67300 35.13100 1.000 69.45000 76 ASP A CA 1
ATOM 530 C C . ASP A 1 76 ? 4.44100 12.18500 34.66500 1.000 62.57000 76 ASP A C 1
ATOM 531 O O . ASP A 1 76 ? 3.44600 11.45600 34.81400 1.000 69.98000 76 ASP A O 1
ATOM 533 N N . ARG A 1 77 ? 4.41000 13.36700 34.04200 1.000 59.82000 77 ARG A N 1
ATOM 534 C CA . ARG A 1 77 ? 3.16400 14.06100 33.61700 1.000 67.72000 77 ARG A CA 1
ATOM 535 C C . ARG A 1 77 ? 3.39300 14.78000 32.27600 1.000 64.34000 77 ARG A C 1
ATOM 536 O O . ARG A 1 77 ? 4.46100 15.36800 32.10500 1.000 56.09000 77 ARG A O 1
ATOM 544 N N . THR A 1 78 ? 2.44600 14.69200 31.33700 1.000 65.44000 78 THR A N 1
ATOM 545 C CA . THR A 1 78 ? 2.52300 15.39000 30.03300 1.000 59.72000 78 THR A CA 1
ATOM 546 C C . THR A 1 78 ? 2.55200 16.89100 30.31500 1.000 57.24000 78 THR A C 1
ATOM 547 O O . THR A 1 78 ? 1.71100 17.37100 31.05800 1.000 48.76000 78 THR A O 1
ATOM 551 N N . PRO A 1 79 ? 3.54500 17.66300 29.80100 1.000 51.81000 79 PRO A N 1
ATOM 552 C CA . PRO A 1 79 ? 3.57900 19.10500 30.00500 1.000 51.03000 79 PRO A CA 1
ATOM 553 C C . PRO A 1 79 ? 2.27600 19.79800 29.61600 1.000 47.68000 79 PRO A C 1
ATOM 554 O O . PRO A 1 79 ? 1.58400 19.36100 28.69300 1.000 52.55000 79 PRO A O 1
ATOM 558 N N . THR A 1 80 ? 1.97500 20.88800 30.30500 1.000 50.00000 80 THR A N 1
ATOM 559 C CA . THR A 1 80 ? 0.80000 21.72900 29.96100 1.000 58.60000 80 THR A CA 1
ATOM 560 C C . THR A 1 80 ? 1.17400 23.19200 30.10700 1.000 62.44000 80 THR A C 1
ATOM 561 O O . THR A 1 80 ? 2.10000 23.49200 30.88200 1.000 49.82000 80 THR A O 1
ATOM 565 N N . ALA A 1 81 ? 0.46700 24.04600 29.37200 1.000 63.87000 81 ALA A N 1
ATOM 566 C CA . ALA A 1 81 ? 0.56000 25.51300 29.47200 1.000 60.79000 81 ALA A CA 1
ATOM 567 C C . ALA A 1 81 ? -0.86800 26.06700 29.54600 1.000 55.68000 81 ALA A C 1
ATOM 568 O O . ALA A 1 81 ? -1.69900 25.68500 28.70200 1.000 59.83000 81 ALA A O 1
ATOM 570 N N . THR A 1 82 ? -1.17000 26.81000 30.60600 1.000 62.52000 82 THR A N 1
ATOM 571 C CA . THR A 1 82 ? -2.54100 27.29200 30.94100 1.000 74.35000 82 THR A CA 1
ATOM 572 C C . THR A 1 82 ? -2.58700 28.80900 30.74100 1.000 68.14000 82 THR A C 1
ATOM 573 O O . THR A 1 82 ? -1.82000 29.50900 31.43600 1.000 72.31000 82 THR A O 1
ATOM 577 N N . ALA A 1 83 ? -3.41900 29.28000 29.80900 1.000 73.84000 83 ALA A N 1
ATOM 578 C CA . ALA A 1 83 ? -3.76900 30.71000 29.60300 1.000 74.28000 83 ALA A CA 1
ATOM 579 C C . ALA A 1 83 ? -5.17100 30.98400 30.16600 1.000 77.01000 83 ALA A C 1
ATOM 580 O O . ALA A 1 83 ? -5.23000 31.48400 31.31000 1.000 89.09000 83 ALA A O 1
ATOM 582 N N . THR A 1 92 ? -0.89100 35.77500 32.54100 1.000 106.15000 92 THR A N 1
ATOM 583 C CA . THR A 1 92 ? -1.14700 34.69200 33.53000 1.000 108.79000 92 THR A CA 1
ATOM 584 C C . THR A 1 92 ? -0.85800 33.33300 32.88300 1.000 106.42000 92 THR A C 1
ATOM 585 O O . THR A 1 92 ? -1.43200 32.32700 33.34400 1.000 102.26000 92 THR A O 1
ATOM 589 N N . TYR A 1 93 ? -0.00200 33.31600 31.85600 1.000 103.49000 93 TYR A N 1
ATOM 590 C CA . TYR A 1 93 ? 0.35500 32.06400 31.14900 1.000 98.22000 93 TYR A CA 1
ATOM 591 C C . TYR A 1 93 ? 1.23600 31.19500 32.05500 1.000 95.06000 93 TYR A C 1
ATOM 592 O O . TYR A 1 93 ? 2.47300 31.32900 31.98300 1.000 95.16000 93 TYR A O 1
ATOM 594 N N . ALA A 1 94 ? 0.61100 30.34000 32.87100 1.000 91.36000 94 ALA A N 1
ATOM 595 C CA . ALA A 1 94 ? 1.35200 29.44800 33.79300 1.000 74.98000 94 ALA A CA 1
ATOM 596 C C . ALA A 1 94 ? 1.74400 28.16000 33.05900 1.000 78.62000 94 ALA A C 1
ATOM 597 O O . ALA A 1 94 ? 1.02100 27.76900 32.12100 1.000 77.18000 94 ALA A O 1
ATOM 599 N N . PHE A 1 95 ? 2.84800 27.53300 33.47700 1.000 77.38000 95 PHE A N 1
ATOM 600 C CA . PHE A 1 95 ? 3.33000 26.28200 32.84800 1.000 78.31000 95 PHE A CA 1
ATOM 601 C C . PHE A 1 95 ? 3.53500 25.19100 33.89000 1.000 70.56000 95 PHE A C 1
ATOM 602 O O . PHE A 1 95 ? 3.92800 25.49700 35.00600 1.000 75.16000 95 PHE A O 1
ATOM 610 N N . ASP A 1 96 ? 3.23800 23.95600 33.50200 1.000 66.14000 96 ASP A N 1
ATOM 611 C CA . ASP A 1 96 ? 3.52900 22.75100 34.32400 1.000 69.80000 96 ASP A CA 1
ATOM 612 C C . ASP A 1 96 ? 4.32600 21.78600 33.42700 1.000 56.81000 96 ASP A C 1
ATOM 613 O O . ASP A 1 96 ? 3.73600 20.90800 32.73200 1.000 52.47000 96 ASP A O 1
ATOM 618 N N . LEU A 1 97 ? 5.64200 21.98300 33.39300 1.000 62.04000 97 LEU A N 1
ATOM 619 C CA . LEU A 1 97 ? 6.48700 21.40000 32.32700 1.000 64.35000 97 LEU A CA 1
ATOM 620 C C . LEU A 1 97 ? 7.80700 20.86100 32.89500 1.000 53.68000 97 LEU A C 1
ATOM 621 O O . LEU A 1 97 ? 8.53100 21.60300 33.56700 1.000 53.72000 97 LEU A O 1
ATOM 626 N N . GLU A 1 98 ? 8.15400 19.64100 32.50300 1.000 51.64000 98 GLU A N 1
ATOM 627 C CA . GLU A 1 98 ? 9.51300 19.07700 32.60200 1.000 50.58000 98 GLU A CA 1
ATOM 628 C C . GLU A 1 98 ? 10.01300 18.81800 31.18200 1.000 47.45000 98 GLU A C 1
ATOM 629 O O . GLU A 1 98 ? 9.22600 18.31300 30.31800 1.000 41.60000 98 GLU A O 1
ATOM 631 N N . TRP A 1 99 ? 11.27400 19.17700 30.95100 1.000 48.97000 99 TRP A N 1
ATOM 632 C CA . TRP A 1 99 ? 12.00400 18.95100 29.68400 1.000 50.89000 99 TRP A CA 1
ATOM 633 C C . TRP A 1 99 ? 13.25600 18.13000 30.00200 1.000 39.97000 99 TRP A C 1
ATOM 634 O O . TRP A 1 99 ? 14.17900 18.64600 30.63500 1.000 49.59000 99 TRP A O 1
ATOM 645 N N . GLN A 1 100 ? 13.26500 16.86900 29.60000 1.000 46.06000 100 GLN A N 1
ATOM 646 C CA . GLN A 1 100 ? 14.43000 15.95800 29.74100 1.000 51.45000 100 GLN A CA 1
ATOM 647 C C . GLN A 1 100 ? 14.36500 15.00300 28.54500 1.000 45.12000 100 GLN A C 1
ATOM 648 O O . GLN A 1 100 ? 13.23900 14.69200 28.12000 1.000 55.13000 100 GLN A O 1
ATOM 650 N N . ILE A 1 101 ? 15.50700 14.62300 27.98400 1.000 41.42000 101 ILE A N 1
ATOM 651 C CA . ILE A 1 101 ? 15.58300 13.68000 26.83900 1.000 48.37000 101 ILE A CA 1
ATOM 652 C C . ILE A 1 101 ? 16.77100 12.77400 27.07000 1.000 53.68000 101 ILE A C 1
ATOM 653 O O . ILE A 1 101 ? 17.72000 13.18400 27.72800 1.000 50.58000 101 ILE A O 1
ATOM 658 N N . PRO A 1 102 ? 16.72200 11.53000 26.53500 1.000 60.15000 102 PRO A N 1
ATOM 659 C CA . PRO A 1 102 ? 17.88300 10.63300 26.54500 1.000 72.23000 102 PRO A CA 1
ATOM 660 C C . PRO A 1 102 ? 19.08700 11.27200 25.82100 1.000 71.30000 102 PRO A C 1
ATOM 661 O O . PRO A 1 102 ? 18.89800 11.83200 24.74700 1.000 73.14000 102 PRO A O 1
ATOM 665 N N . ASP A 1 103 ? 20.27700 11.21400 26.43100 1.000 72.79000 103 ASP A N 1
ATOM 666 C CA . ASP A 1 103 ? 21.54600 11.76200 25.87000 1.000 73.77000 103 ASP A CA 1
ATOM 667 C C . ASP A 1 103 ? 21.81400 11.15900 24.48900 1.000 73.56000 103 ASP A C 1
ATOM 668 O O . ASP A 1 103 ? 22.49000 11.84200 23.69800 1.000 69.32000 103 ASP A O 1
ATOM 673 N N . THR A 1 104 ? 21.34600 9.92100 24.25000 1.000 65.93000 104 THR A N 1
ATOM 674 C CA . THR A 1 104 ? 21.67100 9.10600 23.05500 1.000 67.87000 104 THR A CA 1
ATOM 675 C C . THR A 1 104 ? 20.41300 8.45400 22.50500 1.000 61.31000 104 THR A C 1
ATOM 676 O O . THR A 1 104 ? 20.14000 7.29300 22.76400 1.000 69.42000 104 THR A O 1
ATOM 680 N N . PRO A 1 105 ? 19.62600 9.19000 21.70600 1.000 58.87000 105 PRO A N 1
ATOM 681 C CA . PRO A 1 105 ? 18.39300 8.64900 21.14000 1.000 60.20000 105 PRO A CA 1
ATOM 682 C C . PRO A 1 105 ? 18.58900 7.66900 19.98900 1.000 52.72000 105 PRO A C 1
ATOM 683 O O . PRO A 1 105 ? 19.56300 7.75500 19.23600 1.000 52.40000 105 PRO A O 1
ATOM 687 N N . PRO A 1 106 ? 17.66100 6.70300 19.83800 1.000 53.11000 106 PRO A N 1
ATOM 688 C CA . PRO A 1 106 ? 17.71900 5.72900 18.74700 1.000 57.15000 106 PRO A CA 1
ATOM 689 C C . PRO A 1 106 ? 17.29400 6.32800 17.40600 1.000 58.81000 106 PRO A C 1
ATOM 690 O O . PRO A 1 106 ? 16.26800 5.98300 16.89900 1.000 55.22000 106 PRO A O 1
ATOM 694 N N . VAL A 1 107 ? 18.16200 7.12400 16.81700 1.000 56.04000 107 VAL A N 1
ATOM 695 C CA . VAL A 1 107 ? 17.81500 7.73400 15.51600 1.000 58.09000 107 VAL A CA 1
ATOM 696 C C . VAL A 1 107 ? 19.00300 7.57100 14.58000 1.000 54.54000 107 VAL A C 1
ATOM 697 O O . VAL A 1 107 ? 20.06000 7.91200 14.95700 1.000 61.22000 107 VAL A O 1
ATOM 701 N N . ALA A 1 108 ? 18.79000 7.11200 13.36500 1.000 52.17000 108 ALA A N 1
ATOM 702 C CA . ALA A 1 108 ? 19.89100 7.03000 12.39000 1.000 63.61000 108 ALA A CA 1
ATOM 703 C C . ALA A 1 108 ? 20.17300 8.45000 11.88700 1.000 55.34000 108 ALA A C 1
ATOM 704 O O . ALA A 1 108 ? 19.26200 9.23200 11.87300 1.000 61.17000 108 ALA A O 1
ATOM 706 N N . PRO A 1 109 ? 21.39000 8.80100 11.45300 1.000 57.72000 109 PRO A N 1
ATOM 707 C CA . PRO A 1 109 ? 21.72500 10.16000 11.04100 1.000 48.48000 109 PRO A CA 1
ATOM 708 C C . PRO A 1 109 ? 20.72500 10.88400 10.14000 1.000 56.94000 109 PRO A C 1
ATOM 709 O O . PRO A 1 109 ? 20.47200 10.44900 9.11100 1.000 52.79000 109 PRO A O 1
ATOM 713 N N . PRO A 1 110 ? 20.10900 11.97400 10.59500 1.000 47.30000 110 PRO A N 1
ATOM 714 C CA . PRO A 1 110 ? 19.13800 12.67000 9.81500 1.000 45.06000 110 PRO A CA 1
ATOM 715 C C . PRO A 1 110 ? 19.78200 13.66600 8.86300 1.000 47.11000 110 PRO A C 1
ATOM 716 O O . PRO A 1 110 ? 20.87300 13.96800 9.01500 1.000 41.36000 110 PRO A O 1
ATOM 720 N N . LEU A 1 111 ? 18.99800 14.11500 7.91200 1.000 44.93000 111 LEU A N 1
ATOM 721 C CA . LEU A 1 111 ? 19.38800 15.12500 6.91200 1.000 40.30000 111 LEU A CA 1
ATOM 722 C C . LEU A 1 111 ? 19.28000 16.50800 7.54500 1.000 44.58000 111 LEU A C 1
ATOM 723 O O . LEU A 1 111 ? 20.00700 17.37300 7.17700 1.000 42.51000 111 LEU A O 1
ATOM 728 N N . LEU A 1 112 ? 18.39900 16.65200 8.51300 1.000 38.21000 112 LEU A N 1
ATOM 729 C CA . LEU A 1 112 ? 18.14000 17.96200 9.14000 1.000 45.29000 112 LEU A CA 1
ATOM 730 C C . LEU A 1 112 ? 17.79300 17.80400 10.61800 1.000 34.58000 112 LEU A C 1
ATOM 731 O O . LEU A 1 112 ? 17.08100 16.90000 10.94000 1.000 40.52000 112 LEU A O 1
ATOM 736 N N . VAL A 1 113 ? 18.33400 18.67400 11.46100 1.000 43.73000 113 VAL A N 1
ATOM 737 C CA . VAL A 1 113 ? 17.97000 18.64900 12.91000 1.000 39.73000 113 VAL A CA 1
ATOM 738 C C . VAL A 1 113 ? 17.39600 20.02200 13.28100 1.000 39.18000 113 VAL A C 1
ATOM 739 O O . VAL A 1 113 ? 18.10000 21.03000 13.07400 1.000 36.18000 113 VAL A O 1
ATOM 743 N N . HIS A 1 114 ? 16.16700 20.05000 13.80700 1.000 40.07000 114 HIS A N 1
ATOM 744 C CA . HIS A 1 114 ? 15.50900 21.31500 14.18100 1.000 35.56000 114 HIS A CA 1
ATOM 745 C C . HIS A 1 114 ? 15.22700 21.29300 15.67800 1.000 38.05000 114 HIS A C 1
ATOM 746 O O . HIS A 1 114 ? 14.70500 20.28400 16.17200 1.000 44.58000 114 HIS A O 1
ATOM 753 N N . THR A 1 115 ? 15.58500 22.37500 16.37900 1.000 36.84000 115 THR A N 1
ATOM 754 C CA . THR A 1 115 ? 15.36200 22.47500 17.84700 1.000 45.93000 115 THR A CA 1
ATOM 755 C C . THR A 1 115 ? 15.22100 23.94900 18.24400 1.000 67.67000 115 THR A C 1
ATOM 756 O O . THR A 1 115 ? 15.44400 24.81700 17.37700 1.000 53.58000 115 THR A O 1
ATOM 760 N N . GLY A 1 116 ? 14.86200 24.20900 19.50600 1.000 63.62000 116 GLY A N 1
ATOM 761 C CA . GLY A 1 116 ? 14.69400 25.58800 20.00600 1.000 53.09000 116 GLY A CA 1
ATOM 762 C C . GLY A 1 116 ? 13.56300 25.68900 21.01500 1.000 47.20000 116 GLY A C 1
ATOM 763 O O . GLY A 1 116 ? 13.41900 24.75900 21.83500 1.000 49.23000 116 GLY A O 1
ATOM 764 N N . SER A 1 117 ? 12.79400 26.78200 20.96000 1.000 40.17000 117 SER A N 1
ATOM 765 C CA . SER A 1 117 ? 11.65300 27.00600 21.88700 1.000 42.34000 117 SER A CA 1
ATOM 766 C C . SER A 1 117 ? 12.11200 26.83300 23.34000 1.000 49.92000 117 SER A C 1
ATOM 767 O O . SER A 1 117 ? 13.15600 27.41000 23.70500 1.000 46.90000 117 SER A O 1
ATOM 770 N N . ILE A 1 118 ? 11.34800 26.07300 24.13200 1.000 40.75000 118 ILE A N 1
ATOM 771 C CA . ILE A 1 118 ? 11.68900 25.82700 25.56600 1.000 45.09000 118 ILE A CA 1
ATOM 772 C C . ILE A 1 118 ? 12.74400 24.71700 25.63500 1.000 41.58000 118 ILE A C 1
ATOM 773 O O . ILE A 1 118 ? 13.61300 24.78100 26.52600 1.000 42.10000 118 ILE A O 1
ATOM 778 N N . ALA A 1 119 ? 12.66000 23.74400 24.72200 1.000 37.42000 119 ALA A N 1
ATOM 779 C CA . ALA A 1 119 ? 13.61700 22.61600 24.67700 1.000 42.79000 119 ALA A CA 1
ATOM 780 C C . ALA A 1 119 ? 15.06300 23.12700 24.66300 1.000 41.92000 119 ALA A C 1
ATOM 781 O O . ALA A 1 119 ? 15.96100 22.48600 25.25500 1.000 43.02000 119 ALA A O 1
ATOM 783 N N . ALA A 1 120 ? 15.28200 24.29100 24.09900 1.000 35.57000 120 ALA A N 1
ATOM 784 C CA . ALA A 1 120 ? 16.63100 24.80700 23.84800 1.000 43.89000 120 ALA A CA 1
ATOM 785 C C . ALA A 1 120 ? 17.20600 25.41800 25.12900 1.000 40.42000 120 ALA A C 1
ATOM 786 O O . ALA A 1 120 ? 18.43300 25.69000 25.15600 1.000 40.93000 120 ALA A O 1
ATOM 788 N N . ALA A 1 121 ? 16.35000 25.82200 26.05600 1.000 36.80000 121 ALA A N 1
ATOM 789 C CA . ALA A 1 121 ? 16.86400 26.64500 27.16900 1.000 45.19000 121 ALA A CA 1
ATOM 790 C C . ALA A 1 121 ? 16.44700 26.13900 28.54700 1.000 37.75000 121 ALA A C 1
ATOM 791 O O . ALA A 1 121 ? 16.87600 26.72200 29.51400 1.000 46.34000 121 ALA A O 1
ATOM 793 N N . ARG A 1 122 ? 15.68200 25.06600 28.61500 1.000 42.34000 122 ARG A N 1
ATOM 794 C CA . ARG A 1 122 ? 15.18600 24.57300 29.91400 1.000 38.40000 122 ARG A CA 1
ATOM 795 C C . ARG A 1 122 ? 16.00100 23.37500 30.40100 1.000 39.65000 122 ARG A C 1
ATOM 796 O O . ARG A 1 122 ? 16.14100 22.42500 29.65400 1.000 41.32000 122 ARG A O 1
ATOM 804 N N . GLU A 1 123 ? 16.48800 23.44200 31.63900 1.000 39.30000 123 GLU A N 1
ATOM 805 C CA . GLU A 1 123 ? 17.26700 22.34500 32.26400 1.000 50.26000 123 GLU A CA 1
ATOM 806 C C . GLU A 1 123 ? 16.31100 21.25500 32.68300 1.000 46.57000 123 GLU A C 1
ATOM 807 O O . GLU A 1 123 ? 15.16200 21.56500 33.02100 1.000 44.81000 123 GLU A O 1
ATOM 813 N N . PRO A 1 124 ? 16.75500 19.97600 32.72000 1.000 43.62000 124 PRO A N 1
ATOM 814 C CA . PRO A 1 124 ? 18.05700 19.53100 32.21200 1.000 47.70000 124 PRO A CA 1
ATOM 815 C C . PRO A 1 124 ? 18.23700 19.19600 30.70900 1.000 45.12000 124 PRO A C 1
ATOM 816 O O . PRO A 1 124 ? 19.37000 19.20700 30.26300 1.000 43.75000 124 PRO A O 1
ATOM 820 N N . GLY A 1 125 ? 17.15500 18.97200 29.96600 1.000 39.29000 125 GLY A N 1
ATOM 821 C CA . GLY A 1 125 ? 17.15100 18.63300 28.52200 1.000 39.42000 125 GLY A CA 1
ATOM 822 C C . GLY A 1 125 ? 17.94200 19.59800 27.62600 1.000 39.64000 125 GLY A C 1
ATOM 823 O O . GLY A 1 125 ? 18.56700 19.12700 26.68800 1.000 42.25000 125 GLY A O 1
ATOM 824 N N . CYS A 1 126 ? 18.00900 20.90100 27.92100 1.000 39.55000 126 CYS A N 1
ATOM 825 C CA . CYS A 1 126 ? 18.72800 21.85100 27.05000 1.000 38.56000 126 CYS A CA 1
ATOM 826 C C . CYS A 1 126 ? 20.20300 21.44500 26.93400 1.000 45.20000 126 CYS A C 1
ATOM 827 O O . CYS A 1 126 ? 20.79400 21.79500 25.91800 1.000 47.21000 126 CYS A O 1
ATOM 830 N N . LEU A 1 127 ? 20.79800 20.76600 27.92600 1.000 44.24000 127 LEU A N 1
ATOM 831 C CA . LEU A 1 127 ? 22.23800 20.37900 27.85100 1.000 50.77000 127 LEU A CA 1
ATOM 832 C C . LEU A 1 127 ? 22.35600 19.29300 26.78200 1.000 36.86000 127 LEU A C 1
ATOM 833 O O . LEU A 1 127 ? 23.27700 19.37600 25.92000 1.000 37.35000 127 LEU A O 1
ATOM 838 N N . ALA A 1 128 ? 21.43800 18.33600 26.81500 1.000 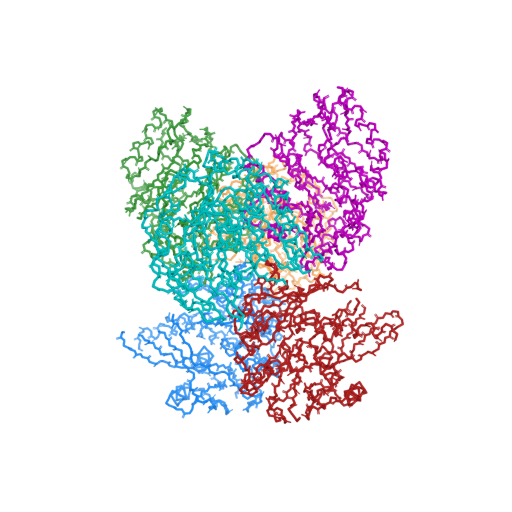34.77000 128 ALA A N 1
ATOM 839 C CA . ALA A 1 128 ? 21.45700 17.22200 25.85300 1.000 44.04000 128 ALA A CA 1
ATOM 840 C C . ALA A 1 128 ? 21.06300 17.75500 24.46100 1.000 52.75000 128 ALA A C 1
ATOM 841 O O . ALA A 1 128 ? 21.56100 17.23100 23.46600 1.000 43.80000 128 ALA A O 1
ATOM 843 N N . VAL A 1 129 ? 20.22500 18.79000 24.36200 1.000 43.35000 129 VAL A N 1
ATOM 844 C CA . VAL A 1 129 ? 19.84900 19.35200 23.03200 1.000 41.62000 129 VAL A CA 1
ATOM 845 C C . VAL A 1 129 ? 21.11200 19.93100 22.41300 1.000 42.84000 129 VAL A C 1
ATOM 846 O O . VAL A 1 129 ? 21.37800 19.63400 21.24800 1.000 40.00000 129 VAL A O 1
ATOM 850 N N . ALA A 1 130 ? 21.87700 20.70300 23.18000 1.000 38.39000 130 ALA A N 1
ATOM 851 C CA . ALA A 1 130 ? 23.14000 21.34400 22.72700 1.000 49.61000 130 ALA A CA 1
ATOM 852 C C . ALA A 1 130 ? 24.13500 20.27700 22.24200 1.000 42.82000 130 ALA A C 1
ATOM 853 O O . ALA A 1 130 ? 24.71200 20.47100 21.17800 1.000 46.13000 130 ALA A O 1
ATOM 855 N N . ALA A 1 131 ? 24.33800 19.21300 23.00900 1.000 46.56000 131 ALA A N 1
ATOM 856 C CA . ALA A 1 131 ? 25.29800 18.11700 22.71400 1.000 53.57000 131 ALA A CA 1
ATOM 857 C C . ALA A 1 131 ? 24.83100 17.37300 21.44800 1.000 40.98000 131 ALA A C 1
ATOM 858 O O . ALA A 1 131 ? 25.65100 17.10700 20.60000 1.000 50.05000 131 ALA A O 1
ATOM 860 N N . LEU A 1 132 ? 23.54800 17.05500 21.32600 1.000 36.82000 132 LEU A N 1
ATOM 861 C CA . LEU A 1 132 ? 22.98900 16.38900 20.12100 1.000 37.92000 132 LEU A CA 1
ATOM 862 C C . LEU A 1 132 ? 23.13600 17.26100 18.87100 1.000 47.35000 132 LEU A C 1
ATOM 863 O O . LEU A 1 132 ? 23.47100 16.68300 17.80700 1.000 48.07000 132 LEU A O 1
ATOM 868 N N . LEU A 1 133 ? 22.97200 18.58900 18.94800 1.000 44.89000 133 LEU A N 1
ATOM 869 C CA . LEU A 1 133 ? 23.14900 19.39300 17.71800 1.000 40.24000 133 LEU A CA 1
ATOM 870 C C . LEU A 1 133 ? 24.60300 19.21000 17.25200 1.000 50.88000 133 LEU A C 1
ATOM 871 O O . LEU A 1 133 ? 24.81800 19.09000 16.04200 1.000 47.70000 133 LEU A O 1
ATOM 876 N N . ASP A 1 134 ? 25.53900 19.17100 18.19400 1.000 42.76000 134 ASP A N 1
ATOM 877 C CA . ASP A 1 134 ? 26.98400 19.01000 17.90400 1.000 57.95000 134 ASP A CA 1
ATOM 878 C C . ASP A 1 134 ? 27.24200 17.65700 17.24700 1.000 43.14000 134 ASP A C 1
ATOM 879 O O . ASP A 1 134 ? 28.01700 17.61100 16.31900 1.000 48.92000 134 ASP A O 1
ATOM 884 N N . ALA A 1 135 ? 26.60300 16.60800 17.74100 1.000 40.00000 135 ALA A N 1
ATOM 885 C CA . ALA A 1 135 ? 26.82400 15.24800 17.21300 1.000 44.37000 135 ALA A CA 1
ATOM 886 C C . ALA A 1 135 ? 26.14500 15.03500 15.85800 1.000 52.15000 135 ALA A C 1
ATOM 887 O O . ALA A 1 135 ? 26.69500 14.31400 15.05700 1.000 53.70000 135 ALA A O 1
ATOM 889 N N . TYR A 1 136 ? 25.00400 15.66600 15.60800 1.000 47.57000 136 TYR A N 1
ATOM 890 C CA . TYR A 1 136 ? 24.25800 15.42100 14.35500 1.000 41.27000 136 TYR A CA 1
ATOM 891 C C . TYR A 1 136 ? 24.73200 16.32800 13.22900 1.000 42.31000 136 TYR A C 1
ATOM 892 O O . TYR A 1 136 ? 24.35800 16.08900 12.10000 1.000 46.66000 136 TYR A O 1
ATOM 901 N N . ARG A 1 137 ? 25.61400 17.27400 13.50900 1.000 42.15000 137 ARG A N 1
ATOM 902 C CA . ARG A 1 137 ? 25.99600 18.23900 12.44900 1.000 54.19000 137 ARG A CA 1
ATOM 903 C C . ARG A 1 137 ? 26.92100 17.65000 11.37200 1.000 55.03000 137 ARG A C 1
ATOM 904 O O . ARG A 1 137 ? 27.07900 18.31100 10.36500 1.000 46.31000 137 ARG A O 1
ATOM 912 N N . ALA A 1 138 ? 27.49700 16.46600 11.57800 1.000 52.63000 138 ALA A N 1
ATOM 913 C CA . ALA A 1 138 ? 28.36900 15.82400 10.57000 1.000 53.04000 138 ALA A CA 1
ATOM 914 C C . ALA A 1 138 ? 27.50800 15.25700 9.44300 1.000 45.90000 138 ALA A C 1
ATOM 915 O O . ALA A 1 138 ? 28.01600 15.11100 8.35400 1.000 64.93000 138 ALA A O 1
ATOM 917 N N . ALA A 1 139 ? 26.26700 14.90600 9.74300 1.000 46.26000 139 ALA A N 1
ATOM 918 C CA . ALA A 1 139 ? 25.29600 14.42500 8.75000 1.000 45.22000 139 ALA A CA 1
ATOM 919 C C . ALA A 1 139 ? 24.24400 15.50400 8.44500 1.000 53.94000 139 ALA A C 1
ATOM 920 O O . ALA A 1 139 ? 23.81500 15.57100 7.29600 1.000 47.38000 139 ALA A O 1
ATOM 922 N N . ALA A 1 140 ? 23.82600 16.30000 9.43900 1.000 43.14000 140 ALA A N 1
ATOM 923 C CA . ALA A 1 140 ? 22.55900 17.06800 9.41400 1.000 47.00000 140 ALA A CA 1
ATOM 924 C C . ALA A 1 140 ? 22.80600 18.56700 9.31100 1.000 42.67000 140 ALA A C 1
ATOM 925 O O . ALA A 1 140 ? 23.62700 19.13300 10.03400 1.000 42.02000 140 ALA A O 1
ATOM 927 N N . THR A 1 141 ? 21.96800 19.20500 8.52600 1.000 42.53000 141 THR A N 1
ATOM 928 C CA . THR A 1 141 ? 21.73100 20.65300 8.64000 1.000 38.71000 141 THR A CA 1
ATOM 929 C C . THR A 1 141 ? 21.09700 20.88000 10.00100 1.000 35.87000 141 THR A C 1
ATOM 930 O O . THR A 1 141 ? 20.18000 20.13100 10.33900 1.000 38.04000 141 THR A O 1
ATOM 934 N N . VAL A 1 142 ? 21.56200 21.89300 10.72500 1.000 37.78000 142 VAL A N 1
ATOM 935 C CA . VAL A 1 142 ? 20.94600 22.28900 12.02600 1.000 43.00000 142 VAL A CA 1
ATOM 936 C C . VAL A 1 142 ? 20.09900 23.55300 11.85200 1.000 34.44000 142 VAL A C 1
ATOM 937 O O . VAL A 1 142 ? 20.65100 24.60200 11.40900 1.000 41.20000 142 VAL A O 1
ATOM 941 N N . SER A 1 143 ? 18.85200 23.50200 12.30500 1.000 37.75000 143 SER A N 1
ATOM 942 C CA . SER A 1 143 ? 17.93400 24.67100 12.32700 1.000 43.69000 143 SER A CA 1
ATOM 943 C C . SER A 1 143 ? 17.49200 24.94100 13.76300 1.000 39.69000 143 SER A C 1
ATOM 944 O O . SER A 1 143 ? 17.34800 24.00400 14.58500 1.000 36.85000 143 SER A O 1
ATOM 947 N N . PHE A 1 144 ? 17.20100 26.20500 13.99500 1.000 34.48000 144 PHE A N 1
ATOM 948 C CA . PHE A 1 144 ? 16.90700 26.74900 15.32300 1.000 40.36000 144 PHE A CA 1
ATOM 949 C C . PHE A 1 144 ? 15.88000 27.85600 15.19800 1.000 36.67000 144 PHE A C 1
ATOM 950 O O . PHE A 1 144 ? 16.12900 28.85600 14.45800 1.000 33.11000 144 PHE A O 1
ATOM 958 N N . ASP A 1 145 ? 14.81100 27.73500 15.98600 1.000 34.02000 145 ASP A N 1
ATOM 959 C CA . ASP A 1 145 ? 13.86200 28.84600 16.26500 1.000 30.18000 145 ASP A CA 1
ATOM 960 C C . ASP A 1 145 ? 13.85600 29.12000 17.76700 1.000 29.98000 145 ASP A C 1
ATOM 961 O O . ASP A 1 145 ? 13.20100 28.42500 18.54100 1.000 58.01000 145 ASP A O 1
ATOM 966 N N . PRO A 1 146 ? 14.48500 30.21400 18.23800 1.000 33.94000 146 PRO A N 1
ATOM 967 C CA . PRO A 1 146 ? 14.45200 30.53800 19.66500 1.000 36.05000 146 PRO A CA 1
ATOM 968 C C . PRO A 1 146 ? 13.03800 30.71100 20.25500 1.000 45.57000 146 PRO A C 1
ATOM 969 O O . PRO A 1 146 ? 12.79200 30.12900 21.30800 1.000 51.26000 146 PRO A O 1
ATOM 973 N N . ASN A 1 147 ? 12.11900 31.41000 19.57500 1.000 44.42000 147 ASN A N 1
ATOM 974 C CA . ASN A 1 147 ? 10.68000 31.51900 19.96000 1.000 41.34000 147 ASN A CA 1
ATOM 975 C C . ASN A 1 147 ? 10.55900 31.64400 21.48200 1.000 49.70000 147 ASN A C 1
ATOM 976 O O . ASN A 1 147 ? 9.98200 30.76500 22.15100 1.000 53.63000 147 ASN A O 1
ATOM 981 N N . VAL A 1 148 ? 11.08800 32.72000 22.00500 1.000 55.43000 148 VAL A N 1
ATOM 982 C CA . VAL A 1 148 ? 11.05200 32.93800 23.46200 1.000 60.60000 148 VAL A CA 1
ATOM 983 C C . VAL A 1 148 ? 9.59600 32.97400 23.92000 1.000 70.59000 148 VAL A C 1
ATOM 984 O O . VAL A 1 148 ? 8.87200 33.83200 23.50100 1.000 64.09000 148 VAL A O 1
ATOM 988 N N . ARG A 1 149 ? 9.20300 32.00800 24.73200 1.000 84.06000 149 ARG A N 1
ATOM 989 C CA . ARG A 1 149 ? 7.84100 31.97900 25.29800 1.000 89.45000 149 ARG A CA 1
ATOM 990 C C . ARG A 1 149 ? 7.89100 32.92400 26.48800 1.000 99.53000 149 ARG A C 1
ATOM 991 O O . ARG A 1 149 ? 8.41900 32.51300 27.48200 1.000 95.27000 149 ARG A O 1
ATOM 993 N N . PRO A 1 150 ? 7.18000 34.05900 26.46000 1.000 109.05000 150 PRO A N 1
ATOM 994 C CA . PRO A 1 150 ? 7.28700 35.15900 27.41100 1.000 105.05000 150 PRO A CA 1
ATOM 995 C C . PRO A 1 150 ? 8.47400 35.18200 28.39700 1.000 110.87000 150 PRO A C 1
ATOM 996 O O . PRO A 1 150 ? 9.60400 35.26500 27.95400 1.000 112.04000 150 PRO A O 1
ATOM 1000 N N . LEU A 1 152 ? 5.59000 32.91800 30.43300 1.000 112.38000 152 LEU A N 1
ATOM 1001 C CA . LEU A 1 152 ? 6.89000 33.49500 30.85600 1.000 100.02000 152 LEU A CA 1
ATOM 1002 C C . LEU A 1 152 ? 8.02900 32.47900 30.73400 1.000 97.63000 152 LEU A C 1
ATOM 1003 O O . LEU A 1 152 ? 7.73400 31.27500 30.71700 1.000 99.12000 152 LEU A O 1
ATOM 1005 N N . SER A 1 153 ? 9.27400 32.97900 30.64300 1.000 30.00000 153 SER A N 1
ATOM 1006 C CA . SER A 1 153 ? 10.50700 32.15100 30.61300 1.000 30.00000 153 SER A CA 1
ATOM 1007 C C . SER A 1 153 ? 11.55600 32.81000 31.50600 1.000 30.00000 153 SER A C 1
ATOM 1008 O O . SER A 1 153 ? 11.99800 33.87700 31.14500 1.000 30.00000 153 SER A O 1
ATOM 1010 N N . ALA A 1 154 ? 12.02600 32.13400 32.55000 1.000 85.19000 154 ALA A N 1
ATOM 1011 C CA . ALA A 1 154 ? 12.96000 32.72300 33.53800 1.000 87.13000 154 ALA A CA 1
ATOM 1012 C C . ALA A 1 154 ? 14.43100 32.77900 33.09800 1.000 84.49000 154 ALA A C 1
ATOM 1013 O O . ALA A 1 154 ? 14.72100 32.53200 31.93100 1.000 93.09000 154 ALA A O 1
ATOM 1015 N N . ASP A 1 155 ? 15.30200 33.17300 34.03000 1.000 76.09000 155 ASP A N 1
ATOM 1016 C CA . ASP A 1 155 ? 16.76500 33.20700 33.94400 1.000 65.07000 155 ASP A CA 1
ATOM 1017 C C . ASP A 1 155 ? 17.13200 33.85300 32.61300 1.000 66.39000 155 ASP A C 1
ATOM 1018 O O . ASP A 1 155 ? 17.77400 33.22600 31.79700 1.000 67.49000 155 ASP A O 1
ATOM 1020 N N . PRO A 1 156 ? 16.70300 35.09100 32.45400 1.000 67.73000 156 PRO A N 1
ATOM 1021 C CA . PRO A 1 156 ? 16.90400 35.88500 31.23200 1.000 62.28000 156 PRO A CA 1
ATOM 1022 C C . PRO A 1 156 ? 18.31200 35.73800 30.66200 1.000 71.30000 156 PRO A C 1
ATOM 1023 O O . PRO A 1 156 ? 18.45400 35.40900 29.53100 1.000 59.05000 156 PRO A O 1
ATOM 1025 N N . ASP A 1 157 ? 19.31300 35.94300 31.48700 1.000 63.08000 157 ASP A N 1
ATOM 1026 C CA . ASP A 1 157 ? 20.74800 35.93000 31.09500 1.000 63.04000 157 ASP A CA 1
ATOM 1027 C C . ASP A 1 157 ? 21.15400 34.50500 30.70400 1.000 57.80000 157 ASP A C 1
ATOM 1028 O O . ASP A 1 157 ? 21.80100 34.34300 29.65000 1.000 60.45000 157 ASP A O 1
ATOM 1033 N N . LEU A 1 158 ? 20.78200 33.51800 31.52600 1.000 53.97000 158 LEU A N 1
ATOM 1034 C CA . LEU A 1 158 ? 21.11500 32.10100 31.25400 1.000 63.37000 158 LEU A CA 1
ATOM 1035 C C . LEU A 1 158 ? 20.40900 31.68000 29.95400 1.000 55.51000 158 LEU A C 1
ATOM 1036 O O . LEU A 1 158 ? 21.03100 30.95800 29.14400 1.000 50.73000 158 LEU A O 1
ATOM 1041 N N . THR A 1 159 ? 19.17100 32.14400 29.76300 1.000 48.84000 159 THR A N 1
ATOM 1042 C CA . THR A 1 159 ? 18.37900 31.90500 28.53500 1.000 55.30000 159 THR A CA 1
ATOM 1043 C C . THR A 1 159 ? 19.15700 32.53600 27.38400 1.000 49.34000 159 THR A C 1
ATOM 1044 O O . THR A 1 159 ? 19.39800 31.80400 26.39300 1.000 53.05000 159 THR A O 1
ATOM 1048 N N . ARG A 1 160 ? 19.67100 33.76400 27.54700 1.000 51.58000 160 ARG A N 1
ATOM 1049 C CA . ARG A 1 160 ? 20.42300 34.43700 26.45200 1.000 53.88000 160 ARG A CA 1
ATOM 1050 C C . ARG A 1 160 ? 21.70200 33.66000 26.15400 1.000 57.79000 160 ARG A C 1
ATOM 1051 O O . ARG A 1 160 ? 22.03400 33.58000 24.97200 1.000 47.17000 160 ARG A O 1
ATOM 1059 N N . GLU A 1 161 ? 22.41100 33.17600 27.18700 1.000 48.92000 161 GLU A N 1
ATOM 1060 C CA . GLU A 1 161 ? 23.69600 32.45700 26.99100 1.000 47.51000 161 GLU A CA 1
ATOM 1061 C C . GLU A 1 161 ? 23.39300 31.18300 26.20300 1.000 42.53000 161 GLU A C 1
ATOM 1062 O O . GLU A 1 161 ? 24.17400 30.81400 25.29100 1.000 43.19000 161 GLU A O 1
ATOM 1068 N N . ARG A 1 162 ? 22.32100 30.49800 26.55900 1.000 40.70000 162 ARG A N 1
ATOM 1069 C CA . ARG A 1 162 ? 22.01600 29.20200 25.92100 1.000 44.59000 162 ARG A CA 1
ATOM 1070 C C . ARG A 1 162 ? 21.57500 29.43000 24.47800 1.000 40.01000 162 ARG A C 1
ATOM 1071 O O . ARG A 1 162 ? 22.03000 28.67400 23.59100 1.000 44.03000 162 ARG A O 1
ATOM 1079 N N . ILE A 1 163 ? 20.76700 30.45400 24.22700 1.000 49.86000 163 ILE A N 1
ATOM 1080 C CA . ILE A 1 163 ? 20.37000 30.80000 22.83200 1.000 39.78000 163 ILE A CA 1
ATOM 1081 C C . ILE A 1 163 ? 21.65100 31.10000 22.04900 1.000 42.12000 163 ILE A C 1
ATOM 1082 O O . ILE A 1 163 ? 21.83100 30.51000 20.97000 1.000 40.79000 163 ILE A O 1
ATOM 1087 N N . GLN A 1 164 ? 22.58100 31.88500 22.59500 1.000 38.85000 164 GLN A N 1
ATOM 1088 C CA . GLN A 1 164 ? 23.80400 32.24000 21.83000 1.000 42.25000 164 GLN A CA 1
ATOM 1089 C C . GLN A 1 164 ? 24.61300 30.97700 21.46500 1.000 47.08000 164 GLN A C 1
ATOM 1090 O O . GLN A 1 164 ? 25.26900 30.96000 20.37800 1.000 53.19000 164 GLN A O 1
ATOM 1096 N N . ARG A 1 165 ? 24.70500 29.98800 22.35300 1.000 45.61000 165 ARG A N 1
ATOM 1097 C CA . ARG A 1 165 ? 25.47900 28.74900 22.07800 1.000 44.87000 165 ARG A CA 1
ATOM 1098 C C . ARG A 1 165 ? 24.76200 27.94500 20.97800 1.000 47.01000 165 ARG A C 1
ATOM 1099 O O . ARG A 1 165 ? 25.43500 27.29700 20.18500 1.000 43.62000 165 ARG A O 1
ATOM 1101 N N . LEU A 1 166 ? 23.43400 27.99500 20.89300 1.000 39.47000 166 LEU A N 1
ATOM 1102 C CA . LEU A 1 166 ? 22.74500 27.28500 19.79200 1.000 49.07000 166 LEU A CA 1
ATOM 1103 C C . LEU A 1 166 ? 22.96200 28.05700 18.48500 1.000 42.02000 166 LEU A C 1
ATOM 1104 O O . LEU A 1 166 ? 23.22100 27.39100 17.47000 1.000 42.25000 166 LEU A O 1
ATOM 1109 N N . VAL A 1 167 ? 23.03400 29.39300 18.52200 1.000 45.90000 167 VAL A N 1
ATOM 1110 C CA . VAL A 1 167 ? 23.31700 30.22300 17.31600 1.000 37.53000 167 VAL A CA 1
ATOM 1111 C C . VAL A 1 167 ? 24.60800 29.72300 16.68500 1.000 43.65000 167 VAL A C 1
ATOM 1112 O O . VAL A 1 167 ? 24.60400 29.47500 15.44200 1.000 42.38000 167 VAL A O 1
ATOM 1116 N N . GLU A 1 168 ? 25.65100 29.53100 17.48900 1.000 40.71000 168 GLU A N 1
ATOM 1117 C CA . GLU A 1 168 ? 27.01500 29.13400 17.03300 1.000 43.66000 168 GLU A CA 1
ATOM 1118 C C . GLU A 1 168 ? 27.03500 27.71800 16.42400 1.000 43.92000 168 GLU A C 1
ATOM 1119 O O . GLU A 1 168 ? 27.97600 27.38400 15.72600 1.000 48.76000 168 GLU A O 1
ATOM 1125 N N . ARG A 1 169 ? 26.05200 26.88700 16.70600 1.000 41.73000 169 ARG A N 1
ATOM 1126 C CA . ARG A 1 169 ? 25.99300 25.48700 16.24200 1.000 49.98000 169 ARG A CA 1
ATOM 1127 C C . ARG A 1 169 ? 24.93000 25.32200 15.12400 1.000 47.67000 169 ARG A C 1
ATOM 1128 O O . ARG A 1 169 ? 24.65800 24.18500 14.70400 1.000 44.25000 169 ARG A O 1
ATOM 1136 N N . SER A 1 170 ? 24.24000 26.38800 14.73300 1.000 43.07000 170 SER A N 1
ATOM 1137 C CA . SER A 1 170 ? 23.10100 26.32300 13.77700 1.000 39.91000 170 SER A CA 1
ATOM 1138 C C . SER A 1 170 ? 23.52000 26.67000 12.34700 1.000 42.79000 170 SER A C 1
ATOM 1139 O O . SER A 1 170 ? 24.37000 27.54400 12.16400 1.000 41.17000 170 SER A O 1
ATOM 1142 N N . ASP A 1 171 ? 22.86800 26.07200 11.34900 1.000 43.07000 171 ASP A N 1
ATOM 1143 C CA . ASP A 1 171 ? 23.01500 26.49600 9.93200 1.000 37.71000 171 ASP A CA 1
ATOM 1144 C C . ASP A 1 171 ? 21.88500 27.43500 9.53700 1.000 40.05000 171 ASP A C 1
ATOM 1145 O O . ASP A 1 171 ? 22.13100 28.38600 8.79700 1.000 39.74000 171 ASP A O 1
ATOM 1150 N N . ILE A 1 172 ? 20.68600 27.15200 10.01200 1.000 39.77000 172 ILE A N 1
ATOM 1151 C CA . ILE A 1 172 ? 19.49500 27.95800 9.69900 1.000 35.85000 172 ILE A CA 1
ATOM 1152 C C . ILE A 1 172 ? 18.89400 28.41400 11.01900 1.000 38.18000 172 ILE A C 1
ATOM 1153 O O . ILE A 1 172 ? 18.51900 27.54100 11.85300 1.000 39.64000 172 ILE A O 1
ATOM 1158 N N . ILE A 1 173 ? 18.65200 29.70500 11.10600 1.000 39.07000 173 ILE A N 1
ATOM 1159 C CA . ILE A 1 173 ? 17.90100 30.35200 12.21300 1.000 27.34000 173 ILE A CA 1
ATOM 1160 C C . ILE A 1 173 ? 16.72600 31.14300 11.67300 1.000 33.88000 173 ILE A C 1
ATOM 1161 O O . ILE A 1 173 ? 16.89700 31.93000 10.73000 1.000 34.84000 173 ILE A O 1
ATOM 1166 N N . LYS A 1 174 ? 15.60300 31.02100 12.38100 1.000 38.74000 174 LYS A N 1
ATOM 1167 C CA . LYS A 1 174 ? 14.42200 31.86300 12.19700 1.000 40.72000 174 LYS A CA 1
ATOM 1168 C C . LYS A 1 174 ? 14.03700 32.38500 13.56500 1.000 40.46000 174 LYS A C 1
ATOM 1169 O O . LYS A 1 174 ? 13.90300 31.58000 14.49700 1.000 39.70000 174 LYS A O 1
ATOM 1175 N N . ALA A 1 175 ? 13.78000 33.68100 13.63100 1.000 36.36000 175 ALA A N 1
ATOM 1176 C CA . ALA A 1 175 ? 13.31600 34.38500 14.83200 1.000 35.86000 175 ALA A CA 1
ATOM 1177 C C . ALA A 1 175 ? 12.33800 35.47900 14.43000 1.000 35.73000 175 ALA A C 1
ATOM 1178 O O . ALA A 1 175 ? 12.38600 35.91600 13.27100 1.000 43.56000 175 ALA A O 1
ATOM 1180 N N . SER A 1 176 ? 11.53100 35.92600 15.38400 1.000 37.67000 176 SER A N 1
ATOM 1181 C CA . SER A 1 176 ? 10.62300 37.09400 15.26200 1.000 38.13000 176 SER A CA 1
ATOM 1182 C C . SER A 1 176 ? 11.29400 38.35400 15.79200 1.000 48.27000 176 SER A C 1
ATOM 1183 O O . SER A 1 176 ? 12.29600 38.27700 16.59300 1.000 44.51000 176 SER A O 1
ATOM 1186 N N . ALA A 1 177 ? 10.73600 39.50700 15.42300 1.000 44.20000 177 ALA A N 1
ATOM 1187 C CA . ALA A 1 177 ? 11.19300 40.81900 15.93500 1.000 40.56000 177 ALA A CA 1
ATOM 1188 C C . ALA A 1 177 ? 11.14200 40.81000 17.45000 1.000 40.84000 177 ALA A C 1
ATOM 1189 O O . ALA A 1 177 ? 12.06400 41.30100 18.07500 1.000 44.45000 177 ALA A O 1
ATOM 1191 N N . GLU A 1 178 ? 10.08400 40.25400 17.99600 1.000 39.02000 178 GLU A N 1
ATOM 1192 C CA . GLU A 1 178 ? 9.81200 40.11200 19.44000 1.000 48.36000 178 GLU A CA 1
ATOM 1193 C C . GLU A 1 178 ? 10.88700 39.24400 20.10300 1.000 48.63000 178 GLU A C 1
ATOM 1194 O O . GLU A 1 178 ? 11.41700 39.67100 21.11500 1.000 53.91000 178 GLU A O 1
ATOM 1196 N N . ASP A 1 179 ? 11.17800 38.05300 19.56600 1.000 47.48000 179 ASP A N 1
ATOM 1197 C CA . ASP A 1 179 ? 12.33000 37.22300 20.02000 1.000 48.32000 179 ASP A CA 1
ATOM 1198 C C . ASP A 1 179 ? 13.55900 38.11200 20.18700 1.000 44.09000 179 ASP A C 1
ATOM 1199 O O . ASP A 1 179 ? 14.16100 38.11300 21.26800 1.000 44.99000 179 ASP A O 1
ATOM 1204 N N . LEU A 1 180 ? 13.95600 38.81600 19.13300 1.000 37.87000 180 LEU A N 1
ATOM 1205 C CA . LEU A 1 180 ? 15.27300 39.48400 19.15000 1.000 42.05000 180 LEU A CA 1
ATOM 1206 C C . LEU A 1 180 ? 15.25700 40.73800 20.04400 1.000 59.81000 180 LEU A C 1
ATOM 1207 O O . LEU A 1 180 ? 16.34900 41.07900 20.59200 1.000 45.63000 180 LEU A O 1
ATOM 1212 N N . HIS A 1 181 ? 14.10900 41.41700 20.17800 1.000 45.55000 181 HIS A N 1
ATOM 1213 C CA . HIS A 1 181 ? 13.92900 42.49000 21.18000 1.000 55.68000 181 HIS A CA 1
ATOM 1214 C C . HIS A 1 181 ? 14.20900 41.90300 22.57500 1.000 47.50000 181 HIS A C 1
ATOM 1215 O O . HIS A 1 181 ? 14.84400 42.56600 23.39200 1.000 47.23000 181 HIS A O 1
ATOM 1222 N N . TRP A 1 182 ? 13.66800 40.72900 22.87500 1.000 55.71000 182 TRP A N 1
ATOM 1223 C CA . TRP A 1 182 ? 13.88500 40.11900 24.20000 1.000 53.02000 182 TRP A CA 1
ATOM 1224 C C . TRP A 1 182 ? 15.36100 39.71800 24.32400 1.000 54.53000 182 TRP A C 1
ATOM 1225 O O . TRP A 1 182 ? 15.93500 39.94400 25.36700 1.000 55.56000 182 TRP A O 1
ATOM 1236 N N . ILE A 1 183 ? 15.97300 39.16200 23.28200 1.000 51.32000 183 ILE A N 1
ATOM 1237 C CA . ILE A 1 183 ? 17.42200 38.81000 23.31500 1.000 50.08000 183 ILE A CA 1
ATOM 1238 C C . ILE A 1 183 ? 18.22000 40.08000 23.63000 1.000 59.74000 183 ILE A C 1
ATOM 1239 O O . ILE A 1 183 ? 19.07400 40.03400 24.53600 1.000 61.15000 183 ILE A O 1
ATOM 1244 N N . ASP A 1 184 ? 17.96500 41.18100 22.92400 1.000 56.11000 184 ASP A N 1
ATOM 1245 C CA . ASP A 1 184 ? 18.71400 42.44200 23.15500 1.000 54.01000 184 ASP A CA 1
ATOM 1246 C C . ASP A 1 184 ? 17.85500 43.66800 22.86500 1.000 59.89000 184 ASP A C 1
ATOM 1247 O O . ASP A 1 184 ? 17.82200 44.13100 21.72900 1.000 54.41000 184 ASP A O 1
ATOM 1252 N N . PRO A 1 185 ? 17.21000 44.27300 23.88500 1.000 57.26000 185 PRO A N 1
ATOM 1253 C CA . PRO A 1 185 ? 16.32200 45.41300 23.66800 1.000 47.29000 185 PRO A CA 1
ATOM 1254 C C . PRO A 1 185 ? 16.97600 46.72800 23.23800 1.000 56.79000 185 PRO A C 1
ATOM 1255 O O . PRO A 1 185 ? 16.25400 47.63000 22.92000 1.000 54.21000 185 PRO A O 1
ATOM 1259 N N . THR A 1 186 ? 18.30100 46.79300 23.18100 1.000 49.58000 186 THR A N 1
ATOM 1260 C CA . THR A 1 186 ? 19.04300 48.04400 22.90900 1.000 59.30000 186 THR A CA 1
ATOM 1261 C C . THR A 1 186 ? 19.34300 48.13900 21.42300 1.000 59.61000 186 THR A C 1
ATOM 1262 O O . THR A 1 186 ? 19.69900 49.23700 20.99600 1.000 59.75000 186 THR A O 1
ATOM 1266 N N . GLN A 1 187 ? 19.18400 47.04800 20.66900 1.000 52.44000 187 GLN A N 1
ATOM 1267 C CA . GLN A 1 187 ? 19.47100 47.04600 19.21100 1.000 57.38000 187 GLN A CA 1
ATOM 1268 C C . GLN A 1 187 ? 18.18400 46.79900 18.41700 1.000 56.54000 187 GLN A C 1
ATOM 1269 O O . GLN A 1 187 ? 17.31800 46.03900 18.84700 1.000 49.04000 187 GLN A O 1
ATOM 1275 N N . PRO A 1 188 ? 18.04600 47.39500 17.20800 1.000 57.37000 188 PRO A N 1
ATOM 1276 C CA . PRO A 1 188 ? 17.05000 46.94700 16.23900 1.000 58.65000 188 PRO A CA 1
ATOM 1277 C C . PRO A 1 188 ? 17.24100 45.45000 15.96400 1.000 48.47000 188 PRO A C 1
ATOM 1278 O O . PRO A 1 188 ? 18.36200 44.98500 15.88800 1.000 45.44000 188 PRO A O 1
ATOM 1282 N N . PRO A 1 189 ? 16.16000 44.67300 15.79600 1.000 50.47000 189 PRO A N 1
ATOM 1283 C CA . PRO A 1 189 ? 16.25200 43.24200 15.50000 1.000 42.01000 189 PRO A CA 1
ATOM 1284 C C . PRO A 1 189 ? 17.23100 42.89400 14.37800 1.000 47.65000 189 PRO A C 1
ATOM 1285 O O . PRO A 1 189 ? 17.91600 41.92700 14.50600 1.000 46.97000 189 PRO A O 1
ATOM 1289 N N . GLU A 1 190 ? 17.28000 43.69300 13.31400 1.000 47.78000 190 GLU A N 1
ATOM 1290 C CA . GLU A 1 190 ? 18.17400 43.42700 12.16200 1.000 51.86000 190 GLU A CA 1
ATOM 1291 C C . GLU A 1 190 ? 19.65000 43.41200 12.60000 1.000 47.96000 190 GLU A C 1
ATOM 1292 O O . GLU A 1 190 ? 20.43200 42.63400 11.99300 1.000 47.03000 190 GLU A O 1
ATOM 1298 N N . GLN A 1 191 ? 20.06100 44.24600 13.56300 1.000 47.28000 191 GLN A N 1
ATOM 1299 C CA . GLN A 1 191 ? 21.45400 44.24500 14.09400 1.000 52.20000 191 GLN A CA 1
ATOM 1300 C C . GLN A 1 191 ? 21.74800 42.88900 14.76000 1.000 46.48000 191 GLN A C 1
ATOM 1301 O O . GLN A 1 191 ? 22.77900 42.28100 14.45900 1.000 51.41000 191 GLN A O 1
ATOM 1307 N N . THR A 1 192 ? 20.86700 42.43900 15.64700 1.000 41.24000 192 THR A N 1
ATOM 1308 C CA . THR A 1 192 ? 20.98900 41.11100 16.30000 1.000 39.31000 192 THR A CA 1
ATOM 1309 C C . THR A 1 192 ? 20.97900 40.02300 15.22300 1.000 44.96000 192 THR A C 1
ATOM 1310 O O . THR A 1 192 ? 21.85900 39.14600 15.27100 1.000 42.51000 192 THR A O 1
ATOM 1314 N N . ALA A 1 193 ? 20.10100 40.08800 14.21400 1.000 43.40000 193 ALA A N 1
ATOM 1315 C CA . ALA A 1 193 ? 20.05300 38.99100 13.21800 1.000 44.16000 193 ALA A CA 1
ATOM 1316 C C . ALA A 1 193 ? 21.39400 38.96600 12.48400 1.000 42.48000 193 ALA A C 1
ATOM 1317 O O . ALA A 1 193 ? 21.95200 37.86600 12.21200 1.000 42.90000 193 ALA A O 1
ATOM 1319 N N . ARG A 1 194 ? 21.95300 40.13300 12.15300 1.000 46.28000 194 ARG A N 1
ATOM 1320 C CA . ARG A 1 194 ? 23.22600 40.16400 11.37100 1.000 43.54000 194 ARG A CA 1
ATOM 1321 C C . ARG A 1 194 ? 24.39300 39.71700 12.26700 1.000 38.07000 194 ARG A C 1
ATOM 1322 O O . ARG A 1 194 ? 25.31700 39.07200 11.76800 1.000 41.89000 194 ARG A O 1
ATOM 1330 N N . ALA A 1 195 ? 24.39800 40.06400 13.54800 1.000 44.24000 195 ALA A N 1
ATOM 1331 C CA . ALA A 1 195 ? 25.42200 39.54600 14.49500 1.000 53.33000 195 ALA A CA 1
ATOM 1332 C C . ALA A 1 195 ? 25.28400 38.01500 14.56900 1.000 46.12000 195 ALA A C 1
ATOM 1333 O O . ALA A 1 195 ? 26.29400 37.31700 14.57300 1.000 51.19000 195 ALA A O 1
ATOM 1335 N N . TRP A 1 196 ? 24.06300 37.48300 14.53400 1.000 46.32000 196 TRP A N 1
ATOM 1336 C CA . TRP A 1 196 ? 23.88200 36.01300 14.54500 1.000 46.11000 196 TRP A CA 1
ATOM 1337 C C . TRP A 1 196 ? 24.47200 35.41300 13.28500 1.000 46.59000 196 TRP A C 1
ATOM 1338 O O . TRP A 1 196 ? 25.12700 34.40900 13.43400 1.000 44.87000 196 TRP A O 1
ATOM 1349 N N . LEU A 1 197 ? 24.24100 36.01100 12.11600 1.000 41.61000 197 LEU A N 1
ATOM 1350 C CA . LEU A 1 197 ? 24.76300 35.46200 10.84800 1.000 39.45000 197 LEU A CA 1
ATOM 1351 C C . LEU A 1 197 ? 26.28500 35.34300 10.91600 1.000 50.87000 197 LEU A C 1
ATOM 1352 O O . LEU A 1 197 ? 26.83100 34.35900 10.32300 1.000 44.59000 197 LEU A O 1
ATOM 1357 N N . ALA A 1 198 ? 26.94700 36.33400 11.53400 1.000 48.31000 198 ALA A N 1
ATOM 1358 C CA . ALA A 1 198 ? 28.42300 36.41200 11.58300 1.000 53.87000 198 ALA A CA 1
ATOM 1359 C C . ALA A 1 198 ? 28.99900 35.26700 12.43900 1.000 52.49000 198 ALA A C 1
ATOM 1360 O O . ALA A 1 198 ? 30.17900 35.00900 12.27900 1.000 53.80000 198 ALA A O 1
ATOM 1362 N N . CYS A 1 199 ? 28.18800 34.53400 13.21700 1.000 52.39000 199 CYS A N 1
ATOM 1363 C CA . CYS A 1 199 ? 28.65600 33.47400 14.15500 1.000 49.29000 199 CYS A CA 1
ATOM 1364 C C . CYS A 1 199 ? 28.67100 32.08500 13.51100 1.000 49.91000 199 CYS A C 1
ATOM 1365 O O . CYS A 1 199 ? 28.83200 31.13900 14.28400 1.000 52.82000 199 CYS A O 1
ATOM 1368 N N . GLY A 1 200 ? 28.44600 31.94400 12.19500 1.000 43.41000 200 GLY A N 1
ATOM 1369 C CA . GLY A 1 200 ? 28.50500 30.64100 11.49000 1.000 43.59000 200 GLY A CA 1
ATOM 1370 C C . GLY A 1 200 ? 27.24600 30.20700 10.71400 1.000 42.92000 200 GLY A C 1
ATOM 1371 O O . GLY A 1 200 ? 27.33500 29.35700 9.82900 1.000 49.40000 200 GLY A O 1
ATOM 1372 N N . PRO A 1 201 ? 26.01200 30.63200 11.05300 1.000 42.31000 201 PRO A N 1
ATOM 1373 C CA . PRO A 1 201 ? 24.86900 30.26500 10.22900 1.000 46.43000 201 PRO A CA 1
ATOM 1374 C C . PRO A 1 201 ? 25.03300 30.56200 8.72700 1.000 46.98000 201 PRO A C 1
ATOM 1375 O O . PRO A 1 201 ? 25.66200 31.48000 8.34800 1.000 44.08000 201 PRO A O 1
ATOM 1379 N N . ALA A 1 202 ? 24.37000 29.76600 7.89300 1.000 39.83000 202 ALA A N 1
ATOM 1380 C CA . ALA A 1 202 ? 24.16400 30.06400 6.45500 1.000 42.07000 202 ALA A CA 1
ATOM 1381 C C . ALA A 1 202 ? 23.08700 31.14500 6.27400 1.000 37.03000 202 ALA A C 1
ATOM 1382 O O . ALA A 1 202 ? 23.23000 32.05100 5.41300 1.000 42.63000 202 ALA A O 1
ATOM 1384 N N . ILE A 1 203 ? 22.00800 31.04100 7.02700 1.000 43.19000 203 ILE A N 1
ATOM 1385 C CA . ILE A 1 203 ? 20.79400 31.89100 6.87800 1.000 36.52000 203 ILE A CA 1
ATOM 1386 C C . ILE A 1 203 ? 20.29200 32.23000 8.26700 1.000 39.75000 203 ILE A C 1
ATOM 1387 O O . ILE A 1 203 ? 20.07500 31.27900 9.07800 1.000 42.95000 203 ILE A O 1
ATOM 1392 N N . VAL A 1 204 ? 19.98700 33.51000 8.46200 1.000 35.35000 204 VAL A N 1
ATOM 1393 C CA . VAL A 1 204 ? 19.17700 34.03300 9.58100 1.000 34.69000 204 VAL A CA 1
ATOM 1394 C C . VAL A 1 204 ? 17.96400 34.74400 9.02100 1.000 39.72000 204 VAL A C 1
ATOM 1395 O O . VAL A 1 204 ? 18.17700 35.77000 8.30400 1.000 44.78000 204 VAL A O 1
ATOM 1399 N N . ALA A 1 205 ? 16.77400 34.16200 9.25700 1.000 35.43000 205 ALA A N 1
ATOM 1400 C CA . ALA A 1 205 ? 15.47100 34.71200 8.83200 1.000 43.72000 205 ALA A CA 1
ATOM 1401 C C . ALA A 1 205 ? 14.80400 35.39600 10.02700 1.000 46.99000 205 ALA A C 1
ATOM 1402 O O . ALA A 1 205 ? 14.92400 34.91300 11.17900 1.000 41.18000 205 ALA A O 1
ATOM 1404 N N . LEU A 1 206 ? 14.15300 36.52200 9.75900 1.000 38.12000 206 LEU A N 1
ATOM 1405 C CA . LEU A 1 206 ? 13.58700 37.42400 10.78800 1.000 37.69000 206 LEU A CA 1
ATOM 1406 C C . LEU A 1 206 ? 12.17700 37.79000 10.31500 1.000 42.28000 206 LEU A C 1
ATOM 1407 O O . LEU A 1 206 ? 12.07700 38.35900 9.23600 1.000 42.08000 206 LEU A O 1
ATOM 1412 N N . THR A 1 207 ? 11.13600 37.34600 11.01500 1.000 39.90000 207 THR A N 1
ATOM 1413 C CA . THR A 1 207 ? 9.72500 37.70400 10.72900 1.000 47.30000 207 THR A CA 1
ATOM 1414 C C . THR A 1 207 ? 9.44500 39.04600 11.43000 1.000 48.79000 207 THR A C 1
ATOM 1415 O O . THR A 1 207 ? 9.98800 39.28300 12.53300 1.000 40.93000 207 THR A O 1
ATOM 1419 N N . LEU A 1 208 ? 8.64900 39.91300 10.80200 1.000 45.32000 208 LEU A N 1
ATOM 1420 C CA . LEU A 1 208 ? 8.42400 41.31200 11.25400 1.000 52.34000 208 LEU A CA 1
ATOM 1421 C C . LEU A 1 208 ? 6.91600 41.57700 11.28800 1.000 57.61000 208 LEU A C 1
ATOM 1422 O O . LEU A 1 208 ? 6.52300 42.69400 11.04500 1.000 64.24000 208 LEU A O 1
ATOM 1427 N N . GLY A 1 209 ? 6.11800 40.56800 11.62100 1.000 63.27000 209 GLY A N 1
ATOM 1428 C CA . GLY A 1 209 ? 4.66500 40.69600 11.78800 1.000 58.28000 209 GLY A CA 1
ATOM 1429 C C . GLY A 1 209 ? 3.99200 41.07300 10.48500 1.000 71.04000 209 GLY A C 1
ATOM 1430 O O . GLY A 1 209 ? 4.09100 40.30300 9.50700 1.000 74.27000 209 GLY A O 1
ATOM 1431 N N . ASP A 1 210 ? 3.32100 42.22200 10.48200 1.000 78.88000 210 ASP A N 1
ATOM 1432 C CA . ASP A 1 210 ? 2.54400 42.74000 9.33800 1.000 72.88000 210 ASP A CA 1
ATOM 1433 C C . ASP A 1 210 ? 3.49300 43.45600 8.36200 1.000 72.42000 210 ASP A C 1
ATOM 1434 O O . ASP A 1 210 ? 3.00100 43.89400 7.31000 1.000 80.60000 210 ASP A O 1
ATOM 1436 N N . GLN A 1 211 ? 4.79200 43.59500 8.67900 1.000 60.25000 211 GLN A N 1
ATOM 1437 C CA . GLN A 1 211 ? 5.81800 44.15500 7.76100 1.000 57.44000 211 GLN A CA 1
ATOM 1438 C C . GLN A 1 211 ? 6.50500 43.05900 6.91500 1.000 60.69000 211 GLN A C 1
ATOM 1439 O O . GLN A 1 211 ? 7.45200 43.41600 6.18600 1.000 69.97000 211 GLN A O 1
ATOM 1441 N N . GLY A 1 212 ? 6.00700 41.81200 6.92800 1.000 56.71000 212 GLY A N 1
ATOM 1442 C CA . GLY A 1 212 ? 6.57500 40.66500 6.18400 1.000 52.36000 212 GLY A CA 1
ATOM 1443 C C . GLY A 1 212 ? 7.73400 40.00000 6.93800 1.000 48.99000 212 GLY A C 1
ATOM 1444 O O . GLY A 1 212 ? 7.63500 39.83900 8.14200 1.000 54.11000 212 GLY A O 1
ATOM 1445 N N . ALA A 1 213 ? 8.79000 39.62200 6.22700 1.000 46.79000 213 ALA A N 1
ATOM 1446 C CA . ALA A 1 213 ? 10.00100 38.97300 6.76300 1.000 46.75000 213 ALA A CA 1
ATOM 1447 C C . ALA A 1 213 ? 11.21800 39.42000 5.96400 1.000 50.36000 213 ALA A C 1
ATOM 1448 O O . ALA A 1 213 ? 11.09200 39.75600 4.76400 1.000 43.98000 213 ALA A O 1
ATOM 1450 N N . VAL A 1 214 ? 12.37100 39.32700 6.60100 1.000 46.10000 214 VAL A N 1
ATOM 1451 C CA . VAL A 1 214 ? 13.69800 39.50700 5.97000 1.000 45.38000 214 VAL A CA 1
ATOM 1452 C C . VAL A 1 214 ? 14.56200 38.27600 6.29200 1.000 47.88000 214 VAL A C 1
ATOM 1453 O O . VAL A 1 214 ? 14.24300 37.52500 7.20300 1.000 42.05000 214 VAL A O 1
ATOM 1457 N N . ALA A 1 215 ? 15.61800 38.05800 5.53400 1.000 38.56000 215 ALA A N 1
ATOM 1458 C CA . ALA A 1 215 ? 16.60800 37.00200 5.79500 1.000 51.16000 215 ALA A CA 1
ATOM 1459 C C . ALA A 1 215 ? 17.97500 37.55000 5.36500 1.000 44.17000 215 ALA A C 1
ATOM 1460 O O . ALA A 1 215 ? 18.02000 38.45000 4.51000 1.000 48.09000 215 ALA A O 1
ATOM 1462 N N . PHE A 1 216 ? 19.04100 37.05700 5.99100 1.000 40.79000 216 PHE A N 1
ATOM 1463 C CA . PHE A 1 216 ? 20.44500 37.43400 5.72000 1.000 45.32000 216 PHE A CA 1
ATOM 1464 C C . PHE A 1 216 ? 21.21800 36.16400 5.40100 1.000 48.93000 216 PHE A C 1
ATOM 1465 O O . PHE A 1 216 ? 20.98600 35.11600 6.05700 1.000 44.88000 216 PHE A O 1
ATOM 1473 N N . CYS A 1 217 ? 22.02200 36.22200 4.34500 1.000 36.09000 217 CYS A N 1
ATOM 1474 C CA . CYS A 1 217 ? 23.03900 35.19100 3.99100 1.000 42.41000 217 CYS A CA 1
ATOM 1475 C C . CYS A 1 217 ? 24.30600 35.95100 3.56300 1.000 37.52000 217 CYS A C 1
ATOM 1476 O O . CYS A 1 217 ? 24.26600 37.18700 3.52500 1.000 40.76000 217 CYS A O 1
ATOM 1479 N N . ALA A 1 218 ? 25.39300 35.25200 3.27500 1.000 42.70000 218 ALA A N 1
ATOM 1480 C CA . ALA A 1 218 ? 26.68300 35.86900 2.91000 1.000 47.37000 218 ALA A CA 1
ATOM 1481 C C . ALA A 1 218 ? 26.46800 36.76900 1.67600 1.000 55.07000 218 ALA A C 1
ATOM 1482 O O . ALA A 1 218 ? 26.93300 37.92300 1.69400 1.000 47.94000 218 ALA A O 1
ATOM 1484 N N . ALA A 1 219 ? 25.68800 36.28200 0.70800 1.000 48.37000 219 ALA A N 1
ATOM 1485 C CA . ALA A 1 219 ? 25.43900 36.90400 -0.61000 1.000 56.39000 219 ALA A CA 1
ATOM 1486 C C . ALA A 1 219 ? 24.63200 38.19900 -0.45700 1.000 56.50000 219 ALA A C 1
ATOM 1487 O O . ALA A 1 219 ? 24.78300 39.07200 -1.29500 1.000 51.78000 219 ALA A O 1
ATOM 1489 N N . GLY A 1 220 ? 23.79100 38.33500 0.56300 1.000 51.67000 220 GLY A N 1
ATOM 1490 C CA . GLY A 1 220 ? 23.08000 39.60500 0.79500 1.000 45.10000 220 GLY A CA 1
ATOM 1491 C C . GLY A 1 220 ? 21.76200 39.43700 1.53100 1.000 53.49000 220 GLY A C 1
ATOM 1492 O O . GLY A 1 220 ? 21.41600 38.36200 2.01200 1.000 49.73000 220 GLY A O 1
ATOM 1493 N N . PRO A 1 221 ? 21.01000 40.54800 1.67700 1.000 53.16000 221 PRO A N 1
ATOM 1494 C CA . PRO A 1 221 ? 19.70000 40.52000 2.30200 1.000 50.02000 221 PRO A CA 1
ATOM 1495 C C . PRO A 1 221 ? 18.60900 40.09900 1.31600 1.000 48.52000 221 PRO A C 1
ATOM 1496 O O . PRO A 1 221 ? 18.76200 40.23700 0.12100 1.000 48.64000 221 PRO A O 1
ATOM 1500 N N . ALA A 1 222 ? 17.54500 39.53000 1.86800 1.000 51.58000 222 ALA A N 1
ATOM 1501 C CA . ALA A 1 222 ? 16.31200 39.20000 1.13400 1.000 40.06000 222 ALA A CA 1
ATOM 1502 C C . ALA A 1 222 ? 15.13100 39.70100 1.95700 1.000 44.25000 222 ALA A C 1
ATOM 1503 O O . ALA A 1 222 ? 15.23300 39.86000 3.17700 1.000 45.64000 222 ALA A O 1
ATOM 1505 N N . SER A 1 223 ? 14.03000 39.95400 1.27900 1.000 45.05000 223 SER A N 1
ATOM 1506 C CA . SER A 1 223 ? 12.85900 40.69400 1.79200 1.000 50.03000 223 SER A CA 1
ATOM 1507 C C . SER A 1 223 ? 11.61600 40.04400 1.17000 1.000 49.24000 223 SER A C 1
ATOM 1508 O O . SER A 1 223 ? 11.72600 39.53000 0.04400 1.000 52.10000 223 SER A O 1
ATOM 1511 N N . VAL A 1 224 ? 10.50000 40.01900 1.88800 1.000 49.51000 224 VAL A N 1
ATOM 1512 C CA . VAL A 1 224 ? 9.16500 39.70100 1.30100 1.000 52.22000 224 VAL A CA 1
ATOM 1513 C C . VAL A 1 224 ? 8.16200 40.57400 2.03400 1.000 58.32000 224 VAL A C 1
ATOM 1514 O O . VAL A 1 224 ? 8.23500 40.71500 3.25100 1.000 55.78000 224 VAL A O 1
ATOM 1518 N N . PRO A 1 225 ? 7.23400 41.24000 1.31700 1.000 55.99000 225 PRO A N 1
ATOM 1519 C CA . PRO A 1 225 ? 6.28000 42.11600 1.98300 1.000 59.79000 225 PRO A CA 1
ATOM 1520 C C . PRO A 1 225 ? 5.33300 41.23300 2.81700 1.000 59.53000 225 PRO A C 1
ATOM 1521 O O . PRO A 1 225 ? 5.30500 40.03300 2.63500 1.000 55.25000 225 PRO A O 1
ATOM 1525 N N . ALA A 1 226 ? 4.59600 41.86300 3.71700 1.000 60.80000 226 ALA A N 1
ATOM 1526 C CA . ALA A 1 226 ? 3.54700 41.23700 4.54600 1.000 68.58000 226 ALA A CA 1
ATOM 1527 C C . ALA A 1 226 ? 2.45300 40.67200 3.64500 1.000 77.82000 226 ALA A C 1
ATOM 1528 O O . ALA A 1 226 ? 2.41300 41.05200 2.46100 1.000 78.22000 226 ALA A O 1
ATOM 1530 N N . GLN A 1 227 ? 1.59100 39.83400 4.21800 1.000 88.96000 227 GLN A N 1
ATOM 1531 C CA . GLN A 1 227 ? 0.38500 39.26900 3.55900 1.000 94.74000 227 GLN A CA 1
ATOM 1532 C C . GLN A 1 227 ? -0.82100 40.12600 3.95900 1.000 103.07000 227 GLN A C 1
ATOM 1533 O O . GLN A 1 227 ? -0.65400 41.13800 4.64500 1.000 99.96000 227 GLN A O 1
ATOM 1539 N N . PRO A 1 228 ? -2.05700 39.80700 3.49200 1.000 109.31000 228 PRO A N 1
ATOM 1540 C CA . PRO A 1 228 ? -3.27700 40.42800 4.02400 1.000 107.89000 228 PRO A CA 1
ATOM 1541 C C . PRO A 1 228 ? -3.37500 40.43000 5.56500 1.000 101.19000 228 PRO A C 1
ATOM 1542 O O . PRO A 1 228 ? -3.70900 39.40500 6.16200 1.000 89.27000 228 PRO A O 1
ATOM 1546 N N . VAL A 1 232 ? -3.80100 31.95900 13.00300 1.000 77.56000 232 VAL A N 1
ATOM 1547 C CA . VAL A 1 232 ? -4.20700 33.27300 13.55700 1.000 87.30000 232 VAL A CA 1
ATOM 1548 C C . VAL A 1 232 ? -3.35500 33.56300 14.80000 1.000 96.14000 232 VAL A C 1
ATOM 1549 O O . VAL A 1 232 ? -2.96700 34.74300 15.01000 1.000 94.79000 232 VAL A O 1
ATOM 1551 N N . ASP A 1 233 ? -3.07600 32.51400 15.58700 1.000 94.25000 233 ASP A N 1
ATOM 1552 C CA . ASP A 1 233 ? -1.98200 32.50500 16.59100 1.000 87.91000 233 ASP A CA 1
ATOM 1553 C C . ASP A 1 233 ? -0.69500 32.84200 15.82200 1.000 81.46000 233 ASP A C 1
ATOM 1554 O O . ASP A 1 233 ? -0.49800 32.29800 14.71100 1.000 72.99000 233 ASP A O 1
ATOM 1559 N N . THR A 1 234 ? 0.05700 33.81900 16.33800 1.000 90.87000 234 THR A N 1
ATOM 1560 C CA . THR A 1 234 ? 1.28400 34.38800 15.73400 1.000 80.51000 234 THR A CA 1
ATOM 1561 C C . THR A 1 234 ? 2.41400 33.35000 15.80300 1.000 77.87000 234 THR A C 1
ATOM 1562 O O . THR A 1 234 ? 3.26800 33.34200 14.90300 1.000 73.70000 234 THR A O 1
ATOM 1564 N N . VAL A 1 235 ? 2.42300 32.50500 16.83900 1.000 79.65000 235 VAL A N 1
ATOM 1565 C CA . VAL A 1 235 ? 3.46000 31.44900 17.02100 1.000 77.47000 235 VAL A CA 1
ATOM 1566 C C . VAL A 1 235 ? 3.04100 30.21000 16.20900 1.000 74.95000 235 VAL A C 1
ATOM 1567 O O . VAL A 1 235 ? 3.95700 29.59900 15.59800 1.000 65.69000 235 VAL A O 1
ATOM 1571 N N . GLY A 1 236 ? 1.73700 29.87900 16.14100 1.000 73.61000 236 GLY A N 1
ATOM 1572 C CA . GLY A 1 236 ? 1.21200 28.85500 15.20600 1.000 60.81000 236 GLY A CA 1
ATOM 1573 C C . GLY A 1 236 ? 1.57800 29.20700 13.77200 1.000 53.11000 236 GLY A C 1
ATOM 1574 O O . GLY A 1 236 ? 2.22100 28.39600 13.06900 1.000 49.04000 236 GLY A O 1
ATOM 1575 N N . ALA A 1 237 ? 1.30400 30.43600 13.36900 1.000 46.05000 237 ALA A N 1
ATOM 1576 C CA . ALA A 1 237 ? 1.73800 30.94800 12.05800 1.000 54.77000 237 ALA A CA 1
ATOM 1577 C C . ALA A 1 237 ? 3.27200 30.86200 11.96300 1.000 40.87000 237 ALA A C 1
ATOM 1578 O O . ALA A 1 237 ? 3.77700 30.61000 10.89300 1.000 40.26000 237 ALA A O 1
ATOM 1580 N N . GLY A 1 238 ? 4.00000 31.18600 13.02300 1.000 45.40000 238 GLY A N 1
ATOM 1581 C CA . GLY A 1 238 ? 5.47900 31.24900 12.99300 1.000 40.62000 238 GLY A CA 1
ATOM 1582 C C . GLY A 1 238 ? 6.05800 29.86200 12.76400 1.000 39.04000 238 GLY A C 1
ATOM 1583 O O . GLY A 1 238 ? 6.99100 29.73600 12.00100 1.000 39.80000 238 GLY A O 1
ATOM 1584 N N . ASP A 1 239 ? 5.42900 28.84100 13.34600 1.000 41.09000 239 ASP A N 1
ATOM 1585 C CA . ASP A 1 239 ? 5.86100 27.43100 13.23000 1.000 48.60000 239 ASP A CA 1
ATOM 1586 C C . ASP A 1 239 ? 5.60100 26.93100 11.79900 1.000 43.80000 239 ASP A C 1
ATOM 1587 O O . ASP A 1 239 ? 6.46900 26.24100 11.24900 1.000 38.21000 239 ASP A O 1
ATOM 1592 N N . ALA A 1 240 ? 4.49300 27.33400 11.17100 1.000 40.83000 240 ALA A N 1
ATOM 1593 C CA . ALA A 1 240 ? 4.20600 26.97800 9.76200 1.000 39.51000 240 ALA A CA 1
ATOM 1594 C C . ALA A 1 240 ? 5.17600 27.74200 8.86100 1.000 40.34000 240 ALA A C 1
ATOM 1595 O O . ALA A 1 240 ? 5.61800 27.18500 7.83100 1.000 40.26000 240 ALA A O 1
ATOM 1597 N N . PHE A 1 241 ? 5.53500 28.98400 9.20700 1.000 38.99000 241 PHE A N 1
ATOM 1598 C CA . PHE A 1 241 ? 6.60500 29.68100 8.44200 1.000 38.82000 241 PHE A CA 1
ATOM 1599 C C . PHE A 1 241 ? 7.89500 28.83800 8.44300 1.000 36.95000 241 PHE A C 1
ATOM 1600 O O . PHE A 1 241 ? 8.59700 28.68200 7.39400 1.000 35.41000 241 PHE A O 1
ATOM 1608 N N . MET A 1 242 ? 8.28500 28.36800 9.62400 1.000 39.79000 242 MET A N 1
ATOM 1609 C CA . MET A 1 242 ? 9.53500 27.58900 9.80000 1.000 34.86000 242 MET A CA 1
ATOM 1610 C C . MET A 1 242 ? 9.44200 26.28700 8.99900 1.000 38.69000 242 MET A C 1
ATOM 1611 O O . MET A 1 242 ? 10.39400 25.96900 8.30700 1.000 37.64000 242 MET A O 1
ATOM 1616 N N . ALA A 1 243 ? 8.34200 25.54000 9.09300 1.000 37.00000 243 ALA A N 1
ATOM 1617 C CA . ALA A 1 243 ? 8.14400 24.30100 8.29000 1.000 42.38000 243 ALA A CA 1
ATOM 1618 C C . ALA A 1 243 ? 8.23600 24.63800 6.79700 1.000 40.56000 243 ALA A C 1
ATOM 1619 O O . ALA A 1 243 ? 8.97900 23.98700 6.08300 1.000 40.41000 243 ALA A O 1
ATOM 1621 N N . GLY A 1 244 ? 7.57200 25.70100 6.33800 1.000 43.61000 244 GLY A N 1
ATOM 1622 C CA . GLY A 1 244 ? 7.67400 26.11900 4.93100 1.000 37.43000 244 GLY A CA 1
ATOM 1623 C C . GLY A 1 244 ? 9.10600 26.42000 4.54700 1.000 40.22000 244 GLY A C 1
ATOM 1624 O O . GLY A 1 244 ? 9.53000 26.07700 3.43700 1.000 37.24000 244 GLY A O 1
ATOM 1625 N N . LEU A 1 245 ? 9.84000 27.11900 5.40600 1.000 40.72000 245 LEU A N 1
ATOM 1626 C CA . LEU A 1 245 ? 11.22100 27.53300 5.06200 1.000 44.77000 245 LEU A CA 1
ATOM 1627 C C . LEU A 1 245 ? 12.09600 26.28600 4.87700 1.000 35.59000 245 LEU A C 1
ATOM 1628 O O . LEU A 1 245 ? 12.86400 26.25800 3.92200 1.000 38.40000 245 LEU A O 1
ATOM 1633 N N . LEU A 1 246 ? 11.98200 25.30400 5.77400 1.000 40.11000 246 LEU A N 1
ATOM 1634 C CA . LEU A 1 246 ? 12.84500 24.09200 5.76800 1.000 45.98000 246 LEU A CA 1
ATOM 1635 C C . LEU A 1 246 ? 12.42700 23.19900 4.58000 1.000 42.50000 246 LEU A C 1
ATOM 1636 O O . LEU A 1 246 ? 13.27900 22.62100 3.94200 1.000 39.69000 246 LEU A O 1
ATOM 1641 N N . ASP A 1 247 ? 11.13400 23.03000 4.36300 1.000 44.49000 247 ASP A N 1
ATOM 1642 C CA . ASP A 1 247 ? 10.59200 22.25400 3.21900 1.000 42.73000 247 ASP A CA 1
ATOM 1643 C C . ASP A 1 247 ? 11.10200 22.80100 1.87700 1.000 39.47000 247 ASP A C 1
ATOM 1644 O O . ASP A 1 247 ? 11.48300 22.02000 1.02500 1.000 45.60000 247 ASP A O 1
ATOM 1649 N N . THR A 1 248 ? 11.17700 24.10900 1.71900 1.000 40.86000 248 THR A N 1
ATOM 1650 C CA . THR A 1 248 ? 11.59000 24.75900 0.45600 1.000 39.82000 248 THR A CA 1
ATOM 1651 C C . THR A 1 248 ? 13.11100 24.66600 0.30800 1.000 51.46000 248 THR A C 1
ATOM 1652 O O . THR A 1 248 ? 13.59200 24.37800 -0.79800 1.000 44.99000 248 THR A O 1
ATOM 1656 N N . LEU A 1 249 ? 13.87900 24.85100 1.37300 1.000 46.93000 249 LEU A N 1
ATOM 1657 C CA . LEU A 1 249 ? 15.34400 24.66700 1.25700 1.000 38.69000 249 LEU A CA 1
ATOM 1658 C C . LEU A 1 249 ? 15.64800 23.19100 0.96300 1.000 41.95000 249 LEU A C 1
ATOM 1659 O O . LEU A 1 249 ? 16.61800 22.91000 0.27100 1.000 41.34000 249 LEU A O 1
ATOM 1664 N N . TRP A 1 250 ? 14.87100 22.28200 1.52900 1.000 37.36000 250 TRP A N 1
ATOM 1665 C CA . TRP A 1 250 ? 14.97800 20.84600 1.26800 1.000 42.00000 250 TRP A CA 1
ATOM 1666 C C . TRP A 1 250 ? 14.81400 20.62600 -0.25300 1.000 54.95000 250 TRP A C 1
ATOM 1667 O O . TRP A 1 250 ? 15.64100 19.88600 -0.84900 1.000 49.70000 250 TRP A O 1
ATOM 1678 N N . GLU A 1 251 ? 13.79300 21.23800 -0.85300 1.000 49.62000 251 GLU A N 1
ATOM 1679 C CA . GLU A 1 251 ? 13.39800 21.07800 -2.28700 1.000 50.00000 251 GLU A CA 1
ATOM 1680 C C . GLU A 1 251 ? 14.50700 21.67400 -3.15900 1.000 52.73000 251 GLU A C 1
ATOM 1681 O O . GLU A 1 251 ? 14.89000 21.03200 -4.14200 1.000 55.68000 251 GLU A O 1
ATOM 1687 N N . GLN A 1 252 ? 15.04800 22.82400 -2.75500 1.000 45.57000 252 GLN A N 1
ATOM 1688 C CA . GLN A 1 252 ? 16.18900 23.48700 -3.43500 1.000 51.99000 252 GLN A CA 1
ATOM 1689 C C . GLN A 1 252 ? 17.45700 22.61700 -3.34800 1.000 46.88000 252 GLN A C 1
ATOM 1690 O O . GLN A 1 252 ? 18.48000 22.99300 -3.96200 1.000 55.35000 252 GLN A O 1
ATOM 1696 N N . GLY A 1 253 ? 17.43100 21.50200 -2.62200 1.000 45.85000 253 GLY A N 1
ATOM 1697 C CA . GLY A 1 253 ? 18.60400 20.60600 -2.52800 1.000 43.49000 253 GLY A CA 1
ATOM 1698 C C . GLY A 1 253 ? 19.71200 21.16900 -1.64900 1.000 51.53000 253 GLY A C 1
ATOM 1699 O O . GLY A 1 253 ? 20.89000 20.78600 -1.86400 1.000 47.67000 253 GLY A O 1
ATOM 1700 N N . LEU A 1 254 ? 19.39500 21.97300 -0.62400 1.000 51.23000 254 LEU A N 1
ATOM 1701 C CA . LEU A 1 254 ? 20.45600 22.62500 0.21100 1.000 47.02000 254 LEU A CA 1
ATOM 1702 C C . LEU A 1 254 ? 20.58300 21.96100 1.59000 1.000 46.97000 254 LEU A C 1
ATOM 1703 O O . LEU A 1 254 ? 21.42700 22.41700 2.38400 1.000 41.36000 254 LEU A O 1
ATOM 1708 N N . LEU A 1 255 ? 19.81700 20.90600 1.89300 1.000 40.25000 255 LEU A N 1
ATOM 1709 C CA . LEU A 1 255 ? 19.88500 20.29900 3.24400 1.000 36.78000 255 LEU A CA 1
ATOM 1710 C C . LEU A 1 255 ? 20.82700 19.09400 3.23900 1.000 51.91000 255 LEU A C 1
ATOM 1711 O O . LEU A 1 255 ? 21.08800 18.57600 2.16900 1.000 49.64000 255 LEU A O 1
ATOM 1716 N N . GLY A 1 256 ? 21.36700 18.73900 4.41400 1.000 47.96000 256 GLY A N 1
ATOM 1717 C CA . GLY A 1 256 ? 22.40100 17.71000 4.60000 1.000 40.54000 256 GLY A CA 1
ATOM 1718 C C . GLY A 1 256 ? 23.76700 18.33800 4.77600 1.000 44.84000 256 GLY A C 1
ATOM 1719 O O . GLY A 1 256 ? 24.03400 19.37900 4.12400 1.000 48.68000 256 GLY A O 1
ATOM 1720 N N . ALA A 1 257 ? 24.60400 17.74500 5.62500 1.000 42.32000 257 ALA A N 1
ATOM 1721 C CA . ALA A 1 257 ? 26.00900 18.17100 5.84200 1.000 52.00000 257 ALA A CA 1
ATOM 1722 C C . ALA A 1 257 ? 26.74800 18.25200 4.50000 1.000 43.72000 257 ALA A C 1
ATOM 1723 O O . ALA A 1 257 ? 27.56200 19.17700 4.33700 1.000 49.33000 257 ALA A O 1
ATOM 1725 N N . ASP A 1 258 ? 26.47700 17.31200 3.59400 1.000 40.59000 258 ASP A N 1
ATOM 1726 C CA . ASP A 1 258 ? 27.07600 17.22700 2.23600 1.000 54.13000 258 ASP A CA 1
ATOM 1727 C C . ASP A 1 258 ? 26.72000 18.48100 1.40200 1.000 53.65000 258 ASP A C 1
ATOM 1728 O O . ASP A 1 258 ? 27.42300 18.71900 0.42200 1.000 56.59000 258 ASP A O 1
ATOM 1730 N N . ARG A 1 259 ? 25.69900 19.26600 1.77900 1.000 51.60000 259 ARG A N 1
ATOM 1731 C CA . ARG A 1 259 ? 25.24200 20.48400 1.03800 1.000 46.58000 259 ARG A CA 1
ATOM 1732 C C . ARG A 1 259 ? 25.46000 21.76000 1.85100 1.000 43.11000 259 ARG A C 1
ATOM 1733 O O . ARG A 1 259 ? 25.07400 22.86500 1.37500 1.000 51.92000 259 ARG A O 1
ATOM 1741 N N . ARG A 1 260 ? 26.08500 21.65000 3.02300 1.000 47.79000 260 ARG A N 1
ATOM 1742 C CA . ARG A 1 260 ? 26.28600 22.80600 3.92500 1.000 42.76000 260 ARG A CA 1
ATOM 1743 C C . ARG A 1 260 ? 27.03100 23.93100 3.18000 1.000 50.26000 260 ARG A C 1
ATOM 1744 O O . ARG A 1 260 ? 26.65100 25.10300 3.34500 1.000 49.26000 260 ARG A O 1
ATOM 1752 N N . THR A 1 261 ? 28.03400 23.62400 2.34700 1.000 47.77000 261 THR A N 1
ATOM 1753 C CA . THR A 1 261 ? 28.81800 24.68600 1.63900 1.000 55.75000 261 THR A CA 1
ATOM 1754 C C . THR A 1 261 ? 27.91900 25.36900 0.59700 1.000 43.20000 261 THR A C 1
ATOM 1755 O O . THR A 1 261 ? 27.97500 26.57200 0.50400 1.000 53.70000 261 THR A O 1
ATOM 1759 N N . GLU A 1 262 ? 27.08800 24.63100 -0.12200 1.000 44.68000 262 GLU A N 1
ATOM 1760 C CA . GLU A 1 262 ? 26.08100 25.20300 -1.05700 1.000 50.29000 262 GLU A CA 1
ATOM 1761 C C . GLU A 1 262 ? 24.99100 25.97900 -0.29600 1.000 47.84000 262 GLU A C 1
ATOM 1762 O O . GLU A 1 262 ? 24.61000 27.05000 -0.77700 1.000 50.68000 262 GLU A O 1
ATOM 1764 N N . LEU A 1 263 ? 24.57800 25.54700 0.90200 1.000 47.17000 263 LEU A N 1
ATOM 1765 C CA . LEU A 1 263 ? 23.59100 26.31900 1.70700 1.000 46.21000 263 LEU A CA 1
ATOM 1766 C C . LEU A 1 263 ? 24.22600 27.65800 2.08500 1.000 44.80000 263 LEU A C 1
ATOM 1767 O O . LEU A 1 263 ? 23.55400 28.70400 1.97500 1.000 45.14000 263 LEU A O 1
ATOM 1772 N N . ARG A 1 264 ? 25.48000 27.66300 2.50700 1.000 43.33000 264 ARG A N 1
ATOM 1773 C CA . ARG A 1 264 ? 26.10400 28.93900 2.94700 1.000 50.17000 264 ARG A CA 1
ATOM 1774 C C . ARG A 1 264 ? 26.21100 29.88800 1.75200 1.000 58.62000 264 ARG A C 1
ATOM 1775 O O . ARG A 1 264 ? 26.17100 31.12400 1.97900 1.000 52.06000 264 ARG A O 1
ATOM 1783 N N . LYS A 1 265 ? 26.28600 29.32800 0.54200 1.000 54.59000 265 LYS A N 1
ATOM 1784 C CA . LYS A 1 265 ? 26.46400 30.08100 -0.72800 1.000 54.94000 265 LYS A CA 1
ATOM 1785 C C . LYS A 1 265 ? 25.11500 30.37100 -1.38400 1.000 55.55000 265 LYS A C 1
ATOM 1786 O O . LYS A 1 265 ? 25.11500 30.86500 -2.50500 1.000 58.18000 265 LYS A O 1
ATOM 1792 N N . ILE A 1 266 ? 24.00500 30.13400 -0.69900 1.000 52.03000 266 ILE A N 1
ATOM 1793 C CA . ILE A 1 266 ? 22.66000 30.41400 -1.27200 1.000 50.09000 266 ILE A CA 1
ATOM 1794 C C . ILE A 1 266 ? 22.67100 31.83800 -1.83200 1.000 47.00000 266 ILE A C 1
ATOM 1795 O O . ILE A 1 266 ? 23.25900 32.74900 -1.17600 1.000 50.80000 266 ILE A O 1
ATOM 1800 N N . GLY A 1 267 ? 22.08900 32.00400 -3.02400 1.000 48.22000 267 GLY A N 1
ATOM 1801 C CA . GLY A 1 267 ? 21.86700 33.31700 -3.66500 1.000 51.37000 267 GLY A CA 1
ATOM 1802 C C . GLY A 1 267 ? 20.73200 34.10800 -3.02300 1.000 49.45000 267 GLY A C 1
ATOM 1803 O O . GLY A 1 267 ? 19.86300 33.51800 -2.36100 1.000 51.68000 267 GLY A O 1
ATOM 1804 N N . VAL A 1 268 ? 20.76500 35.42500 -3.17100 1.000 49.80000 268 VAL A N 1
ATOM 1805 C CA . VAL A 1 268 ? 19.68000 36.35900 -2.73000 1.000 55.88000 268 VAL A CA 1
ATOM 1806 C C . VAL A 1 268 ? 18.35200 35.95600 -3.38100 1.000 55.79000 268 VAL A C 1
ATOM 1807 O O . VAL A 1 268 ? 17.27700 36.09400 -2.72800 1.000 58.57000 268 VAL A O 1
ATOM 1811 N N . SER A 1 269 ? 18.41500 35.45500 -4.60900 1.000 44.35000 269 SER A N 1
ATOM 1812 C CA . SER A 1 269 ? 17.22200 35.09000 -5.39200 1.000 53.55000 269 SER A CA 1
ATOM 1813 C C . SER A 1 269 ? 16.61300 33.80800 -4.81700 1.000 47.88000 269 SER A C 1
ATOM 1814 O O . SER A 1 269 ? 15.41100 33.79100 -4.57700 1.000 56.04000 269 SER A O 1
ATOM 1817 N N . ALA A 1 270 ? 17.42600 32.77700 -4.61800 1.000 47.81000 270 ALA A N 1
ATOM 1818 C CA . ALA A 1 270 ? 17.05400 31.49900 -3.98300 1.000 59.26000 270 ALA A CA 1
ATOM 1819 C C . ALA A 1 270 ? 16.48200 31.77100 -2.57900 1.000 47.51000 270 ALA A C 1
ATOM 1820 O O . ALA A 1 270 ? 15.39900 31.24100 -2.25000 1.000 49.06000 270 ALA A O 1
ATOM 1822 N N . LEU A 1 271 ? 17.15900 32.60200 -1.81200 1.000 43.32000 271 LEU A N 1
ATOM 1823 C CA . LEU A 1 271 ? 16.74800 32.95200 -0.44400 1.000 53.65000 271 LEU A CA 1
ATOM 1824 C C . LEU A 1 271 ? 15.39500 33.67300 -0.49600 1.000 52.19000 271 LEU A C 1
ATOM 1825 O O . LEU A 1 271 ? 14.48700 33.37600 0.35700 1.000 42.62000 271 LEU A O 1
ATOM 1830 N N . THR A 1 272 ? 15.25700 34.63500 -1.39900 1.000 46.82000 272 THR A N 1
ATOM 1831 C CA . THR A 1 272 ? 13.97800 35.38500 -1.57000 1.000 48.13000 272 THR A CA 1
ATOM 1832 C C . THR A 1 272 ? 12.83600 34.39700 -1.86700 1.000 44.16000 272 THR A C 1
ATOM 1833 O O . THR A 1 272 ? 11.78300 34.56500 -1.25400 1.000 47.89000 272 THR A O 1
ATOM 1837 N N . SER A 1 273 ? 13.05400 33.36000 -2.68900 1.000 49.35000 273 SER A N 1
ATOM 1838 C CA . SER A 1 273 ? 12.00800 32.35900 -3.06900 1.000 48.69000 273 SER A CA 1
ATOM 1839 C C . SER A 1 273 ? 11.71000 31.48800 -1.85300 1.000 50.49000 273 SER A C 1
ATOM 1840 O O . SER A 1 273 ? 10.54600 31.15100 -1.60200 1.000 47.66000 273 SER A O 1
ATOM 1843 N N . ALA A 1 274 ? 12.74800 31.10800 -1.11900 1.000 49.25000 274 ALA A N 1
ATOM 1844 C CA . ALA A 1 274 ? 12.56700 30.32400 0.12000 1.000 50.55000 274 ALA A CA 1
ATOM 1845 C C . ALA A 1 274 ? 11.71800 31.15900 1.07900 1.000 42.07000 274 ALA A C 1
ATOM 1846 O O . ALA A 1 274 ? 10.75900 30.61700 1.60400 1.000 41.72000 274 ALA A O 1
ATOM 1848 N N . LEU A 1 275 ? 11.97200 32.46200 1.19800 1.000 43.27000 275 LEU A N 1
ATOM 1849 C CA . LEU A 1 275 ? 11.17000 33.34100 2.08900 1.000 45.89000 275 LEU A CA 1
ATOM 1850 C C . LEU A 1 275 ? 9.70200 33.48400 1.62400 1.000 41.64000 275 LEU A C 1
ATOM 1851 O O . LEU A 1 275 ? 8.80900 33.52300 2.47100 1.000 45.44000 275 LEU A O 1
ATOM 1856 N N . GLU A 1 276 ? 9.44500 33.68900 0.33600 1.000 52.88000 276 GLU A N 1
ATOM 1857 C CA . GLU A 1 276 ? 8.07800 33.81500 -0.25100 1.000 45.43000 276 GLU A CA 1
ATOM 1858 C C . GLU A 1 276 ? 7.32000 32.50800 -0.00300 1.000 42.58000 276 GLU A C 1
ATOM 1859 O O . GLU A 1 276 ? 6.15400 32.54900 0.45300 1.000 44.45000 276 GLU A O 1
ATOM 1865 N N . VAL A 1 277 ? 7.97600 31.37100 -0.25900 1.000 43.07000 277 VAL A N 1
ATOM 1866 C CA . VAL A 1 277 ? 7.32800 30.05800 -0.01800 1.000 40.65000 277 VAL A CA 1
ATOM 1867 C C . VAL A 1 277 ? 6.97400 29.93100 1.45500 1.000 53.50000 277 VAL A C 1
ATOM 1868 O O . VAL A 1 277 ? 5.81300 29.59700 1.73700 1.000 45.78000 277 VAL A O 1
ATOM 1872 N N . ALA A 1 278 ? 7.90900 30.24000 2.36300 1.000 49.02000 278 ALA A N 1
ATOM 1873 C CA . ALA A 1 278 ? 7.63300 30.20900 3.81500 1.000 44.49000 278 ALA A CA 1
ATOM 1874 C C . ALA A 1 278 ? 6.44300 31.13800 4.14300 1.000 41.02000 278 ALA A C 1
ATOM 1875 O O . ALA A 1 278 ? 5.54800 30.71500 4.88600 1.000 46.38000 278 ALA A O 1
ATOM 1877 N N . ALA A 1 279 ? 6.45700 32.35700 3.59500 1.000 38.74000 279 ALA A N 1
ATOM 1878 C CA . ALA A 1 279 ? 5.37500 33.34100 3.83600 1.000 42.89000 279 ALA A CA 1
ATOM 1879 C C . ALA A 1 279 ? 4.03800 32.77400 3.34400 1.000 48.48000 279 ALA A C 1
ATOM 1880 O O . ALA A 1 279 ? 3.08100 32.73500 4.14200 1.000 47.99000 279 ALA A O 1
ATOM 1882 N N . LEU A 1 280 ? 3.98600 32.35300 2.07600 1.000 49.52000 280 LEU A N 1
ATOM 1883 C CA . LEU A 1 280 ? 2.74600 31.78700 1.47900 1.000 50.63000 280 LEU A CA 1
ATOM 1884 C C . LEU A 1 280 ? 2.29600 30.57100 2.29700 1.000 59.40000 280 LEU A C 1
ATOM 1885 O O . LEU A 1 280 ? 1.08500 30.46100 2.57400 1.000 47.86000 280 LEU A O 1
ATOM 1890 N N . THR A 1 281 ? 3.24000 29.69800 2.66200 1.000 51.52000 281 THR A N 1
ATOM 1891 C CA . THR A 1 281 ? 2.92400 28.47900 3.45600 1.000 45.09000 281 THR A CA 1
ATOM 1892 C C . THR A 1 281 ? 2.26900 28.88800 4.78100 1.000 50.98000 281 THR A C 1
ATOM 1893 O O . THR A 1 281 ? 1.25300 28.26800 5.15300 1.000 55.13000 281 THR A O 1
ATOM 1897 N N . SER A 1 282 ? 2.83600 29.89400 5.45600 1.000 46.88000 282 SER A N 1
ATOM 1898 C CA . SER A 1 282 ? 2.29500 30.37900 6.75300 1.000 52.55000 282 SER A CA 1
ATOM 1899 C C . SER A 1 282 ? 0.87000 30.91000 6.56100 1.000 51.37000 282 SER A C 1
ATOM 1900 O O . SER A 1 282 ? -0.04400 30.41300 7.24800 1.000 53.45000 282 SER A O 1
ATOM 1903 N N . ALA A 1 283 ? 0.69900 31.88100 5.65800 1.000 44.96000 283 ALA A N 1
ATOM 1904 C CA . ALA A 1 283 ? -0.62500 32.47500 5.38800 1.000 58.05000 283 ALA A CA 1
ATOM 1905 C C . ALA A 1 283 ? -1.66600 31.41800 5.01600 1.000 49.53000 283 ALA A C 1
ATOM 1906 O O . ALA A 1 283 ? -2.78500 31.54600 5.46000 1.000 47.35000 283 ALA A O 1
ATOM 1908 N N . LEU A 1 284 ? -1.28300 30.41300 4.24000 1.000 51.06000 284 LEU A N 1
ATOM 1909 C CA . LEU A 1 284 ? -2.23500 29.37400 3.78000 1.000 53.41000 284 LEU A CA 1
ATOM 1910 C C . LEU A 1 284 ? -2.66500 28.50400 4.95900 1.000 66.72000 284 LEU A C 1
ATOM 1911 O O . LEU A 1 284 ? -3.81800 28.11000 4.98900 1.000 63.07000 284 LEU A O 1
ATOM 1916 N N . THR A 1 285 ? -1.75500 28.23300 5.89000 1.000 60.43000 285 THR A N 1
ATOM 1917 C CA . THR A 1 285 ? -2.05500 27.40000 7.07900 1.000 58.01000 285 THR A CA 1
ATOM 1918 C C . THR A 1 285 ? -3.13300 28.10300 7.89500 1.000 57.21000 285 THR A C 1
ATOM 1919 O O . THR A 1 285 ? -4.05000 27.44300 8.34300 1.000 62.78000 285 THR A O 1
ATOM 1923 N N . VAL A 1 286 ? -2.98800 29.41000 8.04000 1.000 54.65000 286 VAL A N 1
ATOM 1924 C CA . VAL A 1 286 ? -3.91100 30.31900 8.78200 1.000 62.05000 286 VAL A CA 1
ATOM 1925 C C . VAL A 1 286 ? -5.25600 30.41500 8.03900 1.000 66.59000 286 VAL A C 1
ATOM 1926 O O . VAL A 1 286 ? -6.28100 30.38400 8.70100 1.000 73.71000 286 VAL A O 1
ATOM 1930 N N . ALA A 1 287 ? -5.25700 30.59600 6.71900 1.000 62.57000 287 ALA A N 1
ATOM 1931 C CA . ALA A 1 287 ? -6.49700 30.82600 5.93000 1.000 65.36000 287 ALA A CA 1
ATOM 1932 C C . ALA A 1 287 ? -7.36100 29.55400 5.91200 1.000 64.97000 287 ALA A C 1
ATOM 1933 O O . ALA A 1 287 ? -8.60500 29.66200 5.95400 1.000 71.39000 287 ALA A O 1
ATOM 1935 N N . ARG A 1 288 ? -6.71800 28.39000 5.84400 1.000 67.96000 288 ARG A N 1
ATOM 1936 C CA . ARG A 1 288 ? -7.37900 27.06200 5.79400 1.000 70.77000 288 ARG A CA 1
ATOM 1937 C C . ARG A 1 288 ? -7.95100 26.72700 7.16800 1.000 72.61000 288 ARG A C 1
ATOM 1938 O O . ARG A 1 288 ? -8.97800 26.04100 7.21400 1.000 84.59000 288 ARG A O 1
ATOM 1946 N N . ALA A 1 289 ? -7.32800 27.20400 8.24000 1.000 75.72000 289 ALA A N 1
ATOM 1947 C CA . ALA A 1 289 ? -7.77000 26.93300 9.62700 1.000 80.65000 289 ALA A CA 1
ATOM 1948 C C . ALA A 1 289 ? -8.93700 27.86600 9.99100 1.000 90.27000 289 ALA A C 1
ATOM 1949 O O . ALA A 1 289 ? -9.84700 27.40400 10.71300 1.000 99.62000 289 ALA A O 1
ATOM 1951 N N . GLY A 1 290 ? -8.92800 29.11000 9.49100 1.000 85.88000 290 GLY A N 1
ATOM 1952 C CA . GLY A 1 290 ? -9.94300 30.15100 9.77500 1.000 92.61000 290 GLY A CA 1
ATOM 1953 C C . GLY A 1 290 ? -11.27800 29.89700 9.07900 1.000 98.10000 290 GLY A C 1
ATOM 1954 O O . GLY A 1 290 ? -12.28800 30.50900 9.50700 1.000 98.60000 290 GLY A O 1
ATOM 1955 N N . ALA A 1 291 ? -11.28400 29.04300 8.04300 1.000 92.31000 291 ALA A N 1
ATOM 1956 C CA . ALA A 1 291 ? -12.47400 28.56200 7.29600 1.000 96.88000 291 ALA A CA 1
ATOM 1957 C C . ALA A 1 291 ? -13.04500 27.27400 7.92400 1.000 106.05000 291 ALA A C 1
ATOM 1958 O O . ALA A 1 291 ? -14.17300 26.89600 7.53600 1.000 100.15000 291 ALA A O 1
ATOM 1960 N N . ASP A 1 292 ? -12.28800 26.61800 8.82500 1.000 106.81000 292 ASP A N 1
ATOM 1961 C CA . ASP A 1 292 ? -12.67400 25.41300 9.62100 1.000 103.79000 292 ASP A CA 1
ATOM 1962 C C . ASP A 1 292 ? -12.85700 24.20600 8.68900 1.000 104.22000 292 ASP A C 1
ATOM 1963 O O . ASP A 1 292 ? -11.90900 23.51800 8.29400 1.000 89.28000 292 ASP A O 1
ATOM 1968 N N . ALA B 1 2 ? 30.62200 74.92500 -18.13000 1.000 59.78000 2 ALA B N 1
ATOM 1969 C CA . ALA B 1 2 ? 29.89300 74.46300 -16.87500 1.000 72.57000 2 ALA B CA 1
ATOM 1970 C C . ALA B 1 2 ? 29.51800 72.96800 -16.98300 1.000 54.99000 2 ALA B C 1
ATOM 1971 O O . ALA B 1 2 ? 28.33300 72.66800 -17.17600 1.000 75.16000 2 ALA B O 1
ATOM 1973 N N . ARG B 1 3 ? 30.50400 72.07500 -16.97400 1.000 57.00000 3 ARG B N 1
ATOM 1974 C CA . ARG B 1 3 ? 30.36700 70.67300 -17.47000 1.000 53.41000 3 ARG B CA 1
ATOM 1975 C C . ARG B 1 3 ? 30.63500 69.63600 -16.37100 1.000 61.60000 3 ARG B C 1
ATOM 1976 O O . ARG B 1 3 ? 31.42800 69.90600 -15.43800 1.000 62.32000 3 ARG B O 1
ATOM 1984 N N . GLY B 1 4 ? 30.08700 68.43900 -16.57100 1.000 55.33000 4 GLY B N 1
ATOM 1985 C CA . GLY B 1 4 ? 30.27900 67.28400 -15.68200 1.000 47.14000 4 GLY B CA 1
ATOM 1986 C C . GLY B 1 4 ? 31.40000 66.42500 -16.19200 1.000 51.73000 4 GLY B C 1
ATOM 1987 O O . GLY B 1 4 ? 31.60800 66.38900 -17.39500 1.000 49.81000 4 GLY B O 1
ATOM 1988 N N . LEU B 1 5 ? 32.15800 65.81100 -15.29500 1.000 50.03000 5 LEU B N 1
ATOM 1989 C CA . LEU B 1 5 ? 33.11500 64.77600 -15.68300 1.000 49.48000 5 LEU B CA 1
ATOM 1990 C C . LEU B 1 5 ? 32.70500 63.48000 -14.97300 1.000 54.40000 5 LEU B C 1
ATOM 1991 O O . LEU B 1 5 ? 32.35800 63.54200 -13.79800 1.000 48.58000 5 LEU B O 1
ATOM 1996 N N . VAL B 1 6 ? 32.82700 62.35900 -15.66900 1.000 57.24000 6 VAL B N 1
ATOM 1997 C CA . VAL B 1 6 ? 32.62600 60.98900 -15.12900 1.000 55.71000 6 VAL B CA 1
ATOM 1998 C C . VAL B 1 6 ? 33.91300 60.23400 -15.40800 1.000 53.77000 6 VAL B C 1
ATOM 1999 O O . VAL B 1 6 ? 34.34200 60.27300 -16.54100 1.000 50.74000 6 VAL B O 1
ATOM 2003 N N . ILE B 1 7 ? 34.52800 59.65700 -14.38500 1.000 51.05000 7 ILE B N 1
ATOM 2004 C CA . ILE B 1 7 ? 35.75000 58.82400 -14.49500 1.000 53.66000 7 ILE B CA 1
ATOM 2005 C C . ILE B 1 7 ? 35.37800 57.38100 -14.14900 1.000 59.11000 7 ILE B C 1
ATOM 2006 O O . ILE B 1 7 ? 35.06000 57.13600 -12.97800 1.000 63.21000 7 ILE B O 1
ATOM 2011 N N . GLY B 1 8 ? 35.46800 56.46700 -15.10900 1.000 55.28000 8 GLY B N 1
ATOM 2012 C CA . GLY B 1 8 ? 35.49200 55.02100 -14.82900 1.000 66.13000 8 GLY B CA 1
ATOM 2013 C C . GLY B 1 8 ? 35.20600 54.18800 -16.06200 1.000 66.40000 8 GLY B C 1
ATOM 2014 O O . GLY B 1 8 ? 35.16700 54.75700 -17.15800 1.000 64.59000 8 GLY B O 1
ATOM 2015 N N . GLU B 1 9 ? 34.91300 52.90100 -15.85700 1.000 67.70000 9 GLU B N 1
ATOM 2016 C CA . GLU B 1 9 ? 34.91000 51.84500 -16.90800 1.000 60.28000 9 GLU B CA 1
ATOM 2017 C C . GLU B 1 9 ? 33.75100 52.04500 -17.88300 1.000 62.90000 9 GLU B C 1
ATOM 2018 O O . GLU B 1 9 ? 32.67200 52.54400 -17.50200 1.000 75.44000 9 GLU B O 1
ATOM 2024 N N . ALA B 1 10 ? 34.00300 51.66800 -19.12300 1.000 65.14000 10 ALA B N 1
ATOM 2025 C CA . ALA B 1 10 ? 32.99000 51.40300 -20.16000 1.000 70.15000 10 ALA B CA 1
ATOM 2026 C C . ALA B 1 10 ? 33.36500 50.03400 -20.71000 1.000 74.34000 10 ALA B C 1
ATOM 2027 O O . ALA B 1 10 ? 34.57600 49.77700 -20.82600 1.000 75.69000 10 ALA B O 1
ATOM 2029 N N . LEU B 1 11 ? 32.38400 49.13800 -20.84500 1.000 78.39000 11 LEU B N 1
ATOM 2030 C CA . LEU B 1 11 ? 32.63600 47.73100 -21.24900 1.000 74.27000 11 LEU B CA 1
ATOM 2031 C C . LEU B 1 11 ? 31.48700 47.24700 -22.12800 1.000 71.71000 11 LEU B C 1
ATOM 2032 O O . LEU B 1 11 ? 30.40800 47.91600 -22.21600 1.000 69.92000 11 LEU B O 1
ATOM 2037 N N . ILE B 1 12 ? 31.71900 46.11500 -22.76300 1.000 76.94000 12 ILE B N 1
ATOM 2038 C CA . ILE B 1 12 ? 30.63000 45.37600 -23.44700 1.000 86.11000 12 ILE B CA 1
ATOM 2039 C C . ILE B 1 12 ? 30.18800 44.24800 -22.50300 1.000 76.72000 12 ILE B C 1
ATOM 2040 O O . ILE B 1 12 ? 31.05400 43.51600 -21.92000 1.000 70.48000 12 ILE B O 1
ATOM 2045 N N . ASP B 1 13 ? 28.89500 44.23500 -22.21200 1.000 71.71000 13 ASP B N 1
ATOM 2046 C CA . ASP B 1 13 ? 28.26100 43.13200 -21.43700 1.000 83.57000 13 ASP B CA 1
ATOM 2047 C C . ASP B 1 13 ? 27.92100 42.00900 -22.42300 1.000 81.61000 13 ASP B C 1
ATOM 2048 O O . ASP B 1 13 ? 27.07200 42.26600 -23.31100 1.000 76.25000 13 ASP B O 1
ATOM 2053 N N . ILE B 1 14 ? 28.59600 40.85800 -22.29700 1.000 83.38000 14 ILE B N 1
ATOM 2054 C CA . ILE B 1 14 ? 28.38200 39.62400 -23.10200 1.000 91.38000 14 ILE B CA 1
ATOM 2055 C C . ILE B 1 14 ? 27.57100 38.59200 -22.29300 1.000 93.65000 14 ILE B C 1
ATOM 2056 O O . ILE B 1 14 ? 28.10100 38.07600 -21.29100 1.000 89.46000 14 ILE B O 1
ATOM 2058 N N . VAL B 1 15 ? 26.35500 38.26100 -22.75000 1.000 94.29000 15 VAL B N 1
ATOM 2059 C CA . VAL B 1 15 ? 25.38700 37.34100 -22.06800 1.000 92.50000 15 VAL B CA 1
ATOM 2060 C C . VAL B 1 15 ? 25.82000 35.87700 -22.26400 1.000 96.39000 15 VAL B C 1
ATOM 2061 O O . VAL B 1 15 ? 26.65100 35.61300 -23.15200 1.000 99.12000 15 VAL B O 1
ATOM 2065 N N . ASP B 1 16 ? 25.28100 34.95700 -21.45100 1.000 101.06000 16 ASP B N 1
ATOM 2066 C CA . ASP B 1 16 ? 25.60700 33.49900 -21.46100 1.000 102.82000 16 ASP B CA 1
ATOM 2067 C C . ASP B 1 16 ? 25.10200 32.84000 -22.76400 1.000 103.57000 16 ASP B C 1
ATOM 2068 O O . ASP B 1 16 ? 23.88000 32.93600 -23.05500 1.000 95.34000 16 ASP B O 1
ATOM 2073 N N . GLY B 1 17 ? 26.00100 32.18900 -23.52100 1.000 106.80000 17 GLY B N 1
ATOM 2074 C CA . GLY B 1 17 ? 25.68700 31.48900 -24.78700 1.000 101.92000 17 GLY B CA 1
ATOM 2075 C C . GLY B 1 17 ? 26.72200 31.75400 -25.86800 1.000 97.22000 17 GLY B C 1
ATOM 2076 O O . GLY B 1 17 ? 26.32500 31.71600 -27.05300 1.000 99.84000 17 GLY B O 1
ATOM 2077 N N . GLU B 1 22 ? 25.96600 40.80200 -26.92300 1.000 95.41000 22 GLU B N 1
ATOM 2078 C CA . GLU B 1 22 ? 26.95300 41.85600 -26.59200 1.000 97.82000 22 GLU B CA 1
ATOM 2079 C C . GLU B 1 22 ? 26.23500 43.19600 -26.42600 1.000 94.93000 22 GLU B C 1
ATOM 2080 O O . GLU B 1 22 ? 25.54500 43.61200 -27.35800 1.000 89.19000 22 GLU B O 1
ATOM 2082 N N . TYR B 1 23 ? 26.40000 43.83400 -25.26700 1.000 90.11000 23 TYR B N 1
ATOM 2083 C CA . TYR B 1 23 ? 25.74800 45.14100 -25.00700 1.000 87.91000 23 TYR B CA 1
ATOM 2084 C C . TYR B 1 23 ? 26.76500 46.13700 -24.44000 1.000 85.57000 23 TYR B C 1
ATOM 2085 O O . TYR B 1 23 ? 27.72700 45.72500 -23.78400 1.000 76.48000 23 TYR B O 1
ATOM 2094 N N . VAL B 1 24 ? 26.53900 47.42400 -24.69000 1.000 85.45000 24 VAL B N 1
ATOM 2095 C CA . VAL B 1 24 ? 27.42900 48.47500 -24.15400 1.000 80.08000 24 VAL B CA 1
ATOM 2096 C C . VAL B 1 24 ? 27.04100 48.71600 -22.69500 1.000 86.85000 24 VAL B C 1
ATOM 2097 O O . VAL B 1 24 ? 25.87900 49.04500 -22.45100 1.000 82.13000 24 VAL B O 1
ATOM 2099 N N . GLY B 1 25 ? 27.99100 48.53700 -21.77800 1.000 85.14000 25 GLY B N 1
ATOM 2100 C CA . GLY B 1 25 ? 27.78100 48.68300 -20.32600 1.000 78.38000 25 GLY B CA 1
ATOM 2101 C C . GLY B 1 25 ? 28.80300 49.57000 -19.63900 1.000 78.07000 25 GLY B C 1
ATOM 2102 O O . GLY B 1 25 ? 29.34500 50.45500 -20.29300 1.000 74.16000 25 GLY B O 1
ATOM 2103 N N . GLY B 1 26 ? 29.06600 49.29200 -18.36100 1.000 72.19000 26 GLY B N 1
ATOM 2104 C CA . GLY B 1 26 ? 29.93000 50.09500 -17.48000 1.000 64.39000 26 GLY B CA 1
ATOM 2105 C C . GLY B 1 26 ? 29.06200 51.02100 -16.65400 1.000 56.78000 26 GLY B C 1
ATOM 2106 O O . GLY B 1 26 ? 28.31800 51.77700 -17.24100 1.000 59.56000 26 GLY B O 1
ATOM 2107 N N . SER B 1 27 ? 29.14700 50.95000 -15.33200 1.000 57.93000 27 SER B N 1
ATOM 2108 C CA . SER B 1 27 ? 28.26900 51.78900 -14.45600 1.000 64.02000 27 SER B CA 1
ATOM 2109 C C . SER B 1 27 ? 28.53900 53.28800 -14.65200 1.000 57.63000 27 SER B C 1
ATOM 2110 O O . SER B 1 27 ? 27.61600 54.05900 -14.85100 1.000 54.02000 27 SER B O 1
ATOM 2113 N N . PRO B 1 28 ? 29.80800 53.75400 -14.63500 1.000 63.68000 28 PRO B N 1
ATOM 2114 C CA . PRO B 1 28 ? 30.13600 55.15500 -14.94100 1.000 58.07000 28 PRO B CA 1
ATOM 2115 C C . PRO B 1 28 ? 29.68700 55.60000 -16.34500 1.000 54.15000 28 PRO B C 1
ATOM 2116 O O . PRO B 1 28 ? 29.07400 56.66300 -16.47300 1.000 58.59000 28 PRO B O 1
ATOM 2120 N N . LEU B 1 29 ? 29.92400 54.78500 -17.37100 1.000 56.32000 29 LEU B N 1
ATOM 2121 C CA . LEU B 1 29 ? 29.41300 55.10900 -18.74000 1.000 58.52000 29 LEU B CA 1
ATOM 2122 C C . LEU B 1 29 ? 27.91500 55.43400 -18.66300 1.000 55.49000 29 LEU B C 1
ATOM 2123 O O . LEU B 1 29 ? 27.48300 56.49000 -19.21300 1.000 56.09000 29 LEU B O 1
ATOM 2128 N N . ASN B 1 30 ? 27.13800 54.60500 -17.94200 1.000 58.76000 30 ASN B N 1
ATOM 2129 C CA . ASN B 1 30 ? 25.65800 54.73000 -17.90900 1.000 56.79000 30 ASN B CA 1
ATOM 2130 C C . ASN B 1 30 ? 25.29400 56.02700 -17.20600 1.000 53.26000 30 ASN B C 1
ATOM 2131 O O . ASN B 1 30 ? 24.30900 56.66800 -17.59500 1.000 57.07000 30 ASN B O 1
ATOM 2136 N N . VAL B 1 31 ? 26.02400 56.40200 -16.16300 1.000 49.07000 31 VAL B N 1
ATOM 2137 C CA . VAL B 1 31 ? 25.74000 57.71300 -15.49500 1.000 59.63000 31 VAL B CA 1
ATOM 2138 C C . VAL B 1 31 ? 26.01700 58.87900 -16.47100 1.000 49.86000 31 VAL B C 1
ATOM 2139 O O . VAL B 1 31 ? 25.22300 59.85500 -16.48100 1.000 49.95000 31 VAL B O 1
ATOM 2143 N N . ALA B 1 32 ? 27.10500 58.79100 -17.23700 1.000 48.39000 32 ALA B N 1
ATOM 2144 C CA . ALA B 1 32 ? 27.52600 59.83100 -18.21900 1.000 60.66000 32 ALA B CA 1
ATOM 2145 C C . ALA B 1 32 ? 26.41300 60.02000 -19.25700 1.000 50.87000 32 ALA B C 1
ATOM 2146 O O . ALA B 1 32 ? 25.83600 61.14400 -19.37000 1.000 57.95000 32 ALA B O 1
ATOM 2148 N N . VAL B 1 33 ? 25.99200 58.90700 -19.85800 1.000 61.67000 33 VAL B N 1
ATOM 2149 C CA . VAL B 1 33 ? 24.88900 58.84000 -20.87600 1.000 55.28000 33 VAL B CA 1
ATOM 2150 C C . VAL B 1 33 ? 23.60000 59.34100 -20.22400 1.000 62.86000 33 VAL B C 1
ATOM 2151 O O . VAL B 1 33 ? 22.89500 60.22000 -20.80900 1.000 54.98000 33 VAL B O 1
ATOM 2155 N N . GLY B 1 34 ? 23.30200 58.85900 -19.02100 1.000 54.29000 34 GLY B N 1
ATOM 2156 C CA . GLY B 1 34 ? 22.09100 59.32500 -18.33400 1.000 48.34000 34 GLY B CA 1
ATOM 2157 C C . GLY B 1 34 ? 22.09200 60.83600 -18.16500 1.000 51.81000 34 GLY B C 1
ATOM 2158 O O . GLY B 1 34 ? 21.04200 61.43800 -18.33300 1.000 59.52000 34 GLY B O 1
ATOM 2159 N N . LEU B 1 35 ? 23.19900 61.40200 -17.67600 1.000 55.83000 35 LEU B N 1
ATOM 2160 C CA . LEU B 1 35 ? 23.38600 62.87300 -17.56700 1.000 59.07000 35 LEU B CA 1
ATOM 2161 C C . LEU B 1 35 ? 23.23200 63.54700 -18.94400 1.000 52.51000 35 LEU B C 1
ATOM 2162 O O . LEU B 1 35 ? 22.54600 64.56900 -19.01700 1.000 52.91000 35 LEU B O 1
ATOM 2167 N N . ALA B 1 36 ? 23.89400 63.03700 -19.96700 1.000 51.39000 36 ALA B N 1
ATOM 2168 C CA . ALA B 1 36 ? 23.77900 63.54600 -21.36300 1.000 59.72000 36 ALA B CA 1
ATOM 2169 C C . ALA B 1 36 ? 22.30100 63.57400 -21.78900 1.000 62.86000 36 ALA B C 1
ATOM 2170 O O . ALA B 1 36 ? 21.74600 64.69700 -22.02900 1.000 54.22000 36 ALA B O 1
ATOM 2172 N N . ARG B 1 37 ? 21.63500 62.41200 -21.71300 1.000 59.80000 37 ARG B N 1
ATOM 2173 C CA . ARG B 1 37 ? 20.22100 62.26400 -22.13600 1.000 62.01000 37 ARG B CA 1
ATOM 2174 C C . ARG B 1 37 ? 19.34000 63.18700 -21.29500 1.000 65.90000 37 ARG B C 1
ATOM 2175 O O . ARG B 1 37 ? 18.29200 63.60100 -21.80200 1.000 71.51000 37 ARG B O 1
ATOM 2183 N N . LEU B 1 38 ? 19.75600 63.58500 -20.09400 1.000 56.21000 38 LEU B N 1
ATOM 2184 C CA . LEU B 1 38 ? 18.93900 64.56500 -19.32000 1.000 65.73000 38 LEU B CA 1
ATOM 2185 C C . LEU B 1 38 ? 19.28800 66.00100 -19.75700 1.000 67.27000 38 LEU B C 1
ATOM 2186 O O . LEU B 1 38 ? 18.67100 66.95600 -19.21700 1.000 66.48000 38 LEU B O 1
ATOM 2191 N N . GLY B 1 39 ? 20.21600 66.14900 -20.71700 1.000 60.52000 39 GLY B N 1
ATOM 2192 C CA . GLY B 1 39 ? 20.57000 67.44500 -21.33800 1.000 72.04000 39 GLY B CA 1
ATOM 2193 C C . GLY B 1 39 ? 21.69900 68.16300 -20.60400 1.000 72.86000 39 GLY B C 1
ATOM 2194 O O . GLY B 1 39 ? 21.66800 69.40700 -20.54600 1.000 65.38000 39 GLY B O 1
ATOM 2195 N N . ARG B 1 40 ? 22.64600 67.41900 -20.02100 1.000 70.24000 40 ARG B N 1
ATOM 2196 C CA . ARG B 1 40 ? 23.82600 68.00500 -19.33700 1.000 57.36000 40 ARG B CA 1
ATOM 2197 C C . ARG B 1 40 ? 25.02000 67.76900 -20.24500 1.000 59.20000 40 ARG B C 1
ATOM 2198 O O . ARG B 1 40 ? 25.06400 66.70500 -20.89900 1.000 67.86000 40 ARG B O 1
ATOM 2206 N N . ASP B 1 41 ? 25.94000 68.73400 -20.27700 1.000 57.08000 41 ASP B N 1
ATOM 2207 C CA . ASP B 1 41 ? 27.24200 68.57700 -20.96200 1.000 65.85000 41 ASP B CA 1
ATOM 2208 C C . ASP B 1 41 ? 28.13900 67.75000 -20.03800 1.000 57.09000 41 ASP B C 1
ATOM 2209 O O . ASP B 1 41 ? 28.32100 68.11200 -18.87700 1.000 57.16000 41 ASP B O 1
ATOM 2214 N N . VAL B 1 42 ? 28.70500 66.68300 -20.55700 1.000 51.90000 42 VAL B N 1
ATOM 2215 C CA . VAL B 1 42 ? 29.43300 65.68000 -19.75100 1.000 53.71000 42 VAL B CA 1
ATOM 2216 C C . VAL B 1 42 ? 30.62400 65.24600 -20.56000 1.000 53.22000 42 VAL B C 1
ATOM 2217 O O . VAL B 1 42 ? 30.42500 64.95000 -21.73800 1.000 55.02000 42 VAL B O 1
ATOM 2221 N N . ASP B 1 43 ? 31.76000 65.08900 -19.89400 1.000 54.80000 43 ASP B N 1
ATOM 2222 C CA . ASP B 1 43 ? 32.91900 64.35400 -20.42600 1.000 53.84000 43 ASP B CA 1
ATOM 2223 C C . ASP B 1 43 ? 33.00400 63.03800 -19.66800 1.000 60.75000 43 ASP B C 1
ATOM 2224 O O . ASP B 1 43 ? 32.63600 63.01000 -18.48000 1.000 62.49000 43 ASP B O 1
ATOM 2229 N N . LEU B 1 44 ? 33.49700 62.01500 -20.35100 1.000 60.61000 44 LEU B N 1
ATOM 2230 C CA . LEU B 1 44 ? 33.78300 60.69800 -19.77300 1.000 65.13000 44 LEU B CA 1
ATOM 2231 C C . LEU B 1 44 ? 35.23200 60.38900 -20.08300 1.000 57.61000 44 LEU B C 1
ATOM 2232 O O . LEU B 1 44 ? 35.54700 60.41100 -21.26700 1.000 63.09000 44 LEU B O 1
ATOM 2237 N N . LEU B 1 45 ? 36.02400 60.01200 -19.07400 1.000 55.03000 45 LEU B N 1
ATOM 2238 C CA . LEU B 1 45 ? 37.44900 59.62900 -19.27400 1.000 55.09000 45 LEU B CA 1
ATOM 2239 C C . LEU B 1 45 ? 37.62700 58.17200 -18.82600 1.000 69.89000 45 LEU B C 1
ATOM 2240 O O . LEU B 1 45 ? 37.99100 57.95900 -17.65200 1.000 83.43000 45 LEU B O 1
ATOM 2245 N N . THR B 1 46 ? 37.37800 57.21300 -19.72700 1.000 68.32000 46 THR B N 1
ATOM 2246 C CA . THR B 1 46 ? 37.48800 55.76500 -19.39300 1.000 74.93000 46 THR B CA 1
ATOM 2247 C C . THR B 1 46 ? 38.61500 55.11000 -20.20400 1.000 79.80000 46 THR B C 1
ATOM 2248 O O . THR B 1 46 ? 39.48700 55.84600 -20.70600 1.000 84.30000 46 THR B O 1
ATOM 2252 N N . HIS B 1 47 ? 38.58500 53.77500 -20.31800 1.000 73.99000 47 HIS B N 1
ATOM 2253 C CA . HIS B 1 47 ? 39.62500 53.01200 -21.06200 1.000 73.87000 47 HIS B CA 1
ATOM 2254 C C . HIS B 1 47 ? 38.96800 51.97600 -21.98500 1.000 79.62000 47 HIS B C 1
ATOM 2255 O O . HIS B 1 47 ? 38.47000 50.95400 -21.47300 1.000 80.63000 47 HIS B O 1
ATOM 2262 N N . ILE B 1 48 ? 38.97800 52.24700 -23.29500 1.000 80.26000 48 ILE B N 1
ATOM 2263 C CA . ILE B 1 48 ? 38.39600 51.36300 -24.35000 1.000 78.66000 48 ILE B CA 1
ATOM 2264 C C . ILE B 1 48 ? 39.42200 51.18700 -25.46600 1.000 93.56000 48 ILE B C 1
ATOM 2265 O O . ILE B 1 48 ? 40.22200 52.11300 -25.67100 1.000 96.77000 48 ILE B O 1
ATOM 2270 N N . GLY B 1 49 ? 39.42200 50.02500 -26.12400 1.000 93.65000 49 GLY B N 1
ATOM 2271 C CA . GLY B 1 49 ? 40.43500 49.66800 -27.13400 1.000 91.74000 49 GLY B CA 1
ATOM 2272 C C . GLY B 1 49 ? 40.17700 50.36800 -28.45600 1.000 96.46000 49 GLY B C 1
ATOM 2273 O O . GLY B 1 49 ? 39.03200 50.82100 -28.68200 1.000 92.21000 49 GLY B O 1
ATOM 2274 N N . ARG B 1 50 ? 41.22300 50.49100 -29.27900 1.000 104.36000 50 ARG B N 1
ATOM 2275 C CA . ARG B 1 50 ? 41.12900 50.76100 -30.73100 1.000 98.25000 50 ARG B CA 1
ATOM 2276 C C . ARG B 1 50 ? 40.87400 49.40900 -31.41400 1.000 102.54000 50 ARG B C 1
ATOM 2277 O O . ARG B 1 50 ? 41.85100 48.74400 -31.83500 1.000 99.48000 50 ARG B O 1
ATOM 2279 N N . ASP B 1 51 ? 39.60200 48.99000 -31.42100 1.000 100.98000 51 ASP B N 1
ATOM 2280 C CA . ASP B 1 51 ? 39.11500 47.66100 -31.88700 1.000 94.54000 51 ASP B CA 1
ATOM 2281 C C . ASP B 1 51 ? 37.61600 47.79400 -32.18300 1.000 97.97000 51 ASP B C 1
ATOM 2282 O O . ASP B 1 51 ? 37.10800 48.94400 -32.20500 1.000 94.90000 51 ASP B O 1
ATOM 2287 N N . ALA B 1 52 ? 36.93400 46.66400 -32.39600 1.000 105.35000 52 ALA B N 1
ATOM 2288 C CA . ALA B 1 52 ? 35.48700 46.66100 -32.72300 1.000 99.70000 52 ALA B CA 1
ATOM 2289 C C . ALA B 1 52 ? 34.66200 47.21500 -31.55400 1.000 98.69000 52 ALA B C 1
ATOM 2290 O O . ALA B 1 52 ? 33.94900 48.21800 -31.75900 1.000 95.67000 52 ALA B O 1
ATOM 2292 N N . ARG B 1 53 ? 34.75500 46.57500 -30.38400 1.000 97.20000 53 ARG B N 1
ATOM 2293 C CA . ARG B 1 53 ? 33.99100 46.97800 -29.17900 1.000 92.30000 53 ARG B CA 1
ATOM 2294 C C . ARG B 1 53 ? 34.10200 48.49000 -28.93900 1.000 90.35000 53 ARG B C 1
ATOM 2295 O O . ARG B 1 53 ? 33.05100 49.15800 -28.88900 1.000 82.71000 53 ARG B O 1
ATOM 2297 N N . GLY B 1 54 ? 35.33100 48.99600 -28.79100 1.000 91.75000 54 GLY B N 1
ATOM 2298 C CA . GLY B 1 54 ? 35.57600 50.42800 -28.52900 1.000 88.27000 54 GLY B CA 1
ATOM 2299 C C . GLY B 1 54 ? 34.77600 51.34300 -29.44200 1.000 86.96000 54 GLY B C 1
ATOM 2300 O O . GLY B 1 54 ? 34.11800 52.26500 -28.92100 1.000 80.37000 54 GLY B O 1
ATOM 2301 N N . ARG B 1 55 ? 34.83100 51.10000 -30.75500 1.000 81.06000 55 ARG B N 1
ATOM 2302 C CA . ARG B 1 55 ? 34.12000 51.93900 -31.74900 1.000 79.63000 55 ARG B CA 1
ATOM 2303 C C . ARG B 1 55 ? 32.62100 52.01100 -31.43000 1.000 83.21000 55 ARG B C 1
ATOM 2304 O O . ARG B 1 55 ? 32.03900 53.10400 -31.57800 1.000 77.51000 55 ARG B O 1
ATOM 2306 N N . ARG B 1 56 ? 32.02600 50.89000 -31.01000 1.000 87.44000 56 ARG B N 1
ATOM 2307 C CA . ARG B 1 56 ? 30.56900 50.83500 -30.70100 1.000 84.84000 56 ARG B CA 1
ATOM 2308 C C . ARG B 1 56 ? 30.29100 51.66900 -29.44300 1.000 79.37000 56 ARG B C 1
ATOM 2309 O O . ARG B 1 56 ? 29.32000 52.46700 -29.43600 1.000 77.01000 56 ARG B O 1
ATOM 2317 N N . ILE B 1 57 ? 31.14200 51.50900 -28.43000 1.000 80.80000 57 ILE B N 1
ATOM 2318 C CA . ILE B 1 57 ? 31.13400 52.35200 -27.20100 1.000 75.09000 57 ILE B CA 1
ATOM 2319 C C . ILE B 1 57 ? 31.25000 53.81700 -27.65400 1.000 78.67000 57 ILE B C 1
ATOM 2320 O O . ILE B 1 57 ? 30.26300 54.60400 -27.42900 1.000 75.16000 57 ILE B O 1
ATOM 2325 N N . ALA B 1 58 ? 32.32200 54.15000 -28.39000 1.000 78.85000 58 ALA B N 1
ATOM 2326 C CA . ALA B 1 58 ? 32.61400 55.52200 -28.89000 1.000 73.01000 58 ALA B CA 1
ATOM 2327 C C . ALA B 1 58 ? 31.38200 56.13900 -29.57900 1.000 76.93000 58 ALA B C 1
ATOM 2328 O O . ALA B 1 58 ? 31.06500 57.31900 -29.26800 1.000 78.98000 58 ALA B O 1
ATOM 2330 N N . GLU B 1 59 ? 30.67000 55.37100 -30.42000 1.000 75.32000 59 GLU B N 1
ATOM 2331 C CA . GLU B 1 59 ? 29.52700 55.84700 -31.24300 1.000 81.78000 59 GLU B CA 1
ATOM 2332 C C . GLU B 1 59 ? 28.25700 55.94300 -30.38000 1.000 84.45000 59 GLU B C 1
ATOM 2333 O O . GLU B 1 59 ? 27.43900 56.89800 -30.60800 1.000 78.53000 59 GLU B O 1
ATOM 2335 N N . TYR B 1 60 ? 28.10100 55.01300 -29.42000 1.000 87.19000 60 TYR B N 1
ATOM 2336 C CA . TYR B 1 60 ? 27.04200 55.03400 -28.36800 1.000 85.51000 60 TYR B CA 1
ATOM 2337 C C . TYR B 1 60 ? 27.20400 56.29800 -27.50500 1.000 81.22000 60 TYR B C 1
ATOM 2338 O O . TYR B 1 60 ? 26.21600 57.07200 -27.33800 1.000 80.99000 60 TYR B O 1
ATOM 2347 N N . ILE B 1 61 ? 28.42400 56.52200 -27.00300 1.000 78.37000 61 ILE B N 1
ATOM 2348 C CA . ILE B 1 61 ? 28.82800 57.76600 -26.26700 1.000 82.17000 61 ILE B CA 1
ATOM 2349 C C . ILE B 1 61 ? 28.38200 59.00300 -27.07000 1.000 83.75000 61 ILE B C 1
ATOM 2350 O O . ILE B 1 61 ? 27.50800 59.78600 -26.56800 1.000 72.74000 61 ILE B O 1
ATOM 2355 N N . GLU B 1 62 ? 28.93900 59.14800 -28.28400 1.000 81.21000 62 GLU B N 1
ATOM 2356 C CA . GLU B 1 62 ? 28.68100 60.26300 -29.24200 1.000 79.61000 62 GLU B CA 1
ATOM 2357 C C . GLU B 1 62 ? 27.17000 60.42100 -29.48400 1.000 80.72000 62 GLU B C 1
ATOM 2358 O O . GLU B 1 62 ? 26.67400 61.57300 -29.44100 1.000 75.94000 62 GLU B O 1
ATOM 2364 N N . SER B 1 63 ? 26.45400 59.32100 -29.75700 1.000 83.64000 63 SER B N 1
ATOM 2365 C CA . SER B 1 63 ? 25.00400 59.33200 -30.07900 1.000 79.80000 63 SER B CA 1
ATOM 2366 C C . SER B 1 63 ? 24.22900 59.94300 -28.90100 1.000 89.40000 63 SER B C 1
ATOM 2367 O O . SER B 1 63 ? 23.21400 60.63800 -29.16400 1.000 85.32000 63 SER B O 1
ATOM 2369 N N . SER B 1 64 ? 24.72300 59.74900 -27.66300 1.000 85.96000 64 SER B N 1
ATOM 2370 C CA . SER B 1 64 ? 24.09200 60.20700 -26.39900 1.000 85.37000 64 SER B CA 1
ATOM 2371 C C . SER B 1 64 ? 24.33000 61.70600 -26.16000 1.000 82.34000 64 SER B C 1
ATOM 2372 O O . SER B 1 64 ? 23.45400 62.34800 -25.52300 1.000 76.02000 64 SER B O 1
ATOM 2374 N N . GLY B 1 65 ? 25.45300 62.25100 -26.63900 1.000 71.76000 65 GLY B N 1
ATOM 2375 C CA . GLY B 1 65 ? 25.81300 63.66800 -26.42900 1.000 77.10000 65 GLY B CA 1
ATOM 2376 C C . GLY B 1 65 ? 26.96500 63.82500 -25.44300 1.000 71.61000 65 GLY B C 1
ATOM 2377 O O . GLY B 1 65 ? 27.16300 64.94400 -24.93600 1.000 76.20000 65 GLY B O 1
ATOM 2378 N N . VAL B 1 66 ? 27.70700 62.74100 -25.21300 1.000 70.82000 66 VAL B N 1
ATOM 2379 C CA . VAL B 1 66 ? 28.80200 62.62000 -24.21100 1.000 70.25000 66 VAL B CA 1
ATOM 2380 C C . VAL B 1 66 ? 30.11400 62.77700 -24.97600 1.000 71.35000 66 VAL B C 1
ATOM 2381 O O . VAL B 1 66 ? 30.32300 62.04100 -25.95200 1.000 81.06000 66 VAL B O 1
ATOM 2385 N N . GLN B 1 67 ? 30.99700 63.65000 -24.50700 1.000 72.40000 67 GLN B N 1
ATOM 2386 C CA . GLN B 1 67 ? 32.31400 63.86900 -25.13500 1.000 68.16000 67 GLN B CA 1
ATOM 2387 C C . GLN B 1 67 ? 33.30700 62.90100 -24.48600 1.000 58.13000 67 GLN B C 1
ATOM 2388 O O . GLN B 1 67 ? 33.48800 62.93000 -23.26800 1.000 64.93000 67 GLN B O 1
ATOM 2390 N N . LEU B 1 68 ? 33.88500 62.01100 -25.28100 1.000 60.68000 68 LEU B N 1
ATOM 2391 C CA . LEU B 1 68 ? 34.96800 61.11000 -24.84900 1.000 56.19000 68 LEU B CA 1
ATOM 2392 C C . LEU B 1 68 ? 36.20100 61.96100 -24.56700 1.000 71.42000 68 LEU B C 1
ATOM 2393 O O . LEU B 1 68 ? 36.45500 62.90200 -25.34600 1.000 76.43000 68 LEU B O 1
ATOM 2398 N N . VAL B 1 69 ? 36.91600 61.65900 -23.48400 1.000 68.40000 69 VAL B N 1
ATOM 2399 C CA . VAL B 1 69 ? 38.09300 62.44700 -23.03000 1.000 67.18000 69 VAL B CA 1
ATOM 2400 C C . VAL B 1 69 ? 39.32200 61.82500 -23.68600 1.000 77.95000 69 VAL B C 1
ATOM 2401 O O . VAL B 1 69 ? 39.51900 60.61000 -23.54000 1.000 72.82000 69 VAL B O 1
ATOM 2405 N N . SER B 1 70 ? 40.13700 62.65700 -24.33000 1.000 73.96000 70 SER B N 1
ATOM 2406 C CA . SER B 1 70 ? 41.40500 62.26300 -24.99200 1.000 71.05000 70 SER B CA 1
ATOM 2407 C C . SER B 1 70 ? 42.30600 61.48300 -24.01500 1.000 70.19000 70 SER B C 1
ATOM 2408 O O . SER B 1 70 ? 42.45200 61.89800 -22.84600 1.000 75.92000 70 SER B O 1
ATOM 2411 N N . GLY B 1 71 ? 42.89300 60.36900 -24.46900 1.000 70.31000 71 GLY B N 1
ATOM 2412 C CA . GLY B 1 71 ? 43.76100 59.48100 -23.66000 1.000 75.57000 71 GLY B CA 1
ATOM 2413 C C . GLY B 1 71 ? 43.02500 58.23100 -23.15000 1.000 78.09000 71 GLY B C 1
ATOM 2414 O O . GLY B 1 71 ? 43.63400 57.43300 -22.41000 1.000 75.41000 71 GLY B O 1
ATOM 2415 N N . SER B 1 72 ? 41.75200 58.07100 -23.51600 1.000 73.88000 72 SER B N 1
ATOM 2416 C CA . SER B 1 72 ? 40.84200 57.01700 -23.00100 1.000 79.55000 72 SER B CA 1
ATOM 2417 C C . SER B 1 72 ? 40.94500 55.80200 -23.91900 1.000 88.39000 72 SER B C 1
ATOM 2418 O O . SER B 1 72 ? 41.09300 54.69300 -23.38400 1.000 86.13000 72 SER B O 1
ATOM 2421 N N . GLN B 1 73 ? 41.02900 56.03600 -25.23500 1.000 90.24000 73 GLN B N 1
ATOM 2422 C CA . GLN B 1 73 ? 41.11900 54.95000 -26.25200 1.000 81.51000 73 GLN B CA 1
ATOM 2423 C C . GLN B 1 73 ? 42.57900 54.56600 -26.54500 1.000 84.74000 73 GLN B C 1
ATOM 2424 O O . GLN B 1 73 ? 42.97200 54.61200 -27.72800 1.000 99.92000 73 GLN B O 1
ATOM 2430 N N . THR B 1 74 ? 43.34300 54.20300 -25.50900 1.000 85.41000 74 THR B N 1
ATOM 2431 C CA . THR B 1 74 ? 44.75200 53.72800 -25.63900 1.000 95.10000 74 THR B CA 1
ATOM 2432 C C . THR B 1 74 ? 44.81600 52.40500 -24.87100 1.000 98.81000 74 THR B C 1
ATOM 2433 O O . THR B 1 74 ? 45.80300 52.15900 -24.14900 1.000 99.45000 74 THR B O 1
ATOM 2437 N N . ALA B 1 75 ? 43.76100 51.60900 -25.05800 1.000 97.95000 75 ALA B N 1
ATOM 2438 C CA . ALA B 1 75 ? 43.42900 50.33900 -24.37300 1.000 99.04000 75 ALA B CA 1
ATOM 2439 C C . ALA B 1 75 ? 44.00000 49.15400 -25.15700 1.000 101.06000 75 ALA B C 1
ATOM 2440 O O . ALA B 1 75 ? 43.85300 49.12100 -26.39500 1.000 103.55000 75 ALA B O 1
ATOM 2442 N N . ASP B 1 76 ? 44.62700 48.22500 -24.43400 1.000 93.34000 76 ASP B N 1
ATOM 2443 C CA . ASP B 1 76 ? 45.23700 46.99400 -25.00200 1.000 101.54000 76 ASP B CA 1
ATOM 2444 C C . ASP B 1 76 ? 44.15400 46.09200 -25.62500 1.000 103.99000 76 ASP B C 1
ATOM 2445 O O . ASP B 1 76 ? 44.38200 45.64500 -26.76300 1.000 102.08000 76 ASP B O 1
ATOM 2447 N N . ARG B 1 77 ? 43.04400 45.83600 -24.90300 1.000 96.13000 77 ARG B N 1
ATOM 2448 C CA . ARG B 1 77 ? 41.78200 45.21000 -25.38900 1.000 91.62000 77 ARG B CA 1
ATOM 2449 C C . ARG B 1 77 ? 40.57300 45.85800 -24.69300 1.000 92.68000 77 ARG B C 1
ATOM 2450 O O . ARG B 1 77 ? 40.61900 45.97000 -23.44900 1.000 91.45000 77 ARG B O 1
ATOM 2452 N N . THR B 1 78 ? 39.51900 46.24500 -25.42900 1.000 83.81000 78 THR B N 1
ATOM 2453 C CA . THR B 1 78 ? 38.23800 46.71600 -24.82500 1.000 85.19000 78 THR B CA 1
ATOM 2454 C C . THR B 1 78 ? 37.87000 45.77100 -23.67600 1.000 89.96000 78 THR B C 1
ATOM 2455 O O . THR B 1 78 ? 37.89200 44.55300 -23.84900 1.000 84.95000 78 THR B O 1
ATOM 2459 N N . PRO B 1 79 ? 37.63400 46.26100 -22.43300 1.000 86.46000 79 PRO B N 1
ATOM 2460 C CA . PRO B 1 79 ? 37.28700 45.37100 -21.32500 1.000 80.55000 79 PRO B CA 1
ATOM 2461 C C . PRO B 1 79 ? 35.91900 44.70500 -21.53400 1.000 82.36000 79 PRO B C 1
ATOM 2462 O O . PRO B 1 79 ? 35.05400 45.27700 -22.19600 1.000 81.08000 79 PRO B O 1
ATOM 2466 N N . THR B 1 80 ? 35.74100 43.50200 -20.98900 1.000 78.69000 80 THR B N 1
ATOM 2467 C CA . THR B 1 80 ? 34.50200 42.70800 -21.23400 1.000 85.90000 80 THR B CA 1
ATOM 2468 C C . THR B 1 80 ? 33.95300 42.11000 -19.93400 1.000 80.23000 80 THR B C 1
ATOM 2469 O O . THR B 1 80 ? 34.77200 41.67700 -19.07200 1.000 82.08000 80 THR B O 1
ATOM 2473 N N . ALA B 1 81 ? 32.62000 42.05100 -19.84200 1.000 76.96000 81 ALA B N 1
ATOM 2474 C CA . ALA B 1 81 ? 31.86100 41.38500 -18.74900 1.000 88.36000 81 ALA B CA 1
ATOM 2475 C C . ALA B 1 81 ? 30.95400 40.28800 -19.32700 1.000 82.11000 81 ALA B C 1
ATOM 2476 O O . ALA B 1 81 ? 29.95700 40.63700 -20.01300 1.000 75.75000 81 ALA B O 1
ATOM 2478 N N . THR B 1 82 ? 31.25600 39.02200 -19.03200 1.000 87.08000 82 THR B N 1
ATOM 2479 C CA . THR B 1 82 ? 30.52300 37.84900 -19.59500 1.000 95.12000 82 THR B CA 1
ATOM 2480 C C . THR B 1 82 ? 29.77000 37.10600 -18.47800 1.000 95.41000 82 THR B C 1
ATOM 2481 O O . THR B 1 82 ? 30.43900 36.50700 -17.60300 1.000 96.07000 82 THR B O 1
ATOM 2485 N N . ALA B 1 83 ? 28.43100 37.14000 -18.53600 1.000 95.67000 83 ALA B N 1
ATOM 2486 C CA . ALA B 1 83 ? 27.47900 36.43700 -17.63400 1.000 95.24000 83 ALA B CA 1
ATOM 2487 C C . ALA B 1 83 ? 27.50400 34.92200 -17.89700 1.000 90.59000 83 ALA B C 1
ATOM 2488 O O . ALA B 1 83 ? 28.22000 34.22900 -17.14100 1.000 86.74000 83 ALA B O 1
ATOM 2490 N N . THR B 1 92 ? 26.24300 35.30200 -12.32000 1.000 81.22000 92 THR B N 1
ATOM 2491 C CA . THR B 1 92 ? 27.72700 35.27300 -12.26400 1.000 101.22000 92 THR B CA 1
ATOM 2492 C C . THR B 1 92 ? 28.30200 36.15400 -13.36700 1.000 104.18000 92 THR B C 1
ATOM 2493 O O . THR B 1 92 ? 27.62500 36.33900 -14.37100 1.000 103.39000 92 THR B O 1
ATOM 2497 N N . TYR B 1 93 ? 29.51900 36.65900 -13.19400 1.000 103.04000 93 TYR B N 1
ATOM 2498 C CA . TYR B 1 93 ? 30.10500 37.52200 -14.24400 1.000 98.21000 93 TYR B CA 1
ATOM 2499 C C . TYR B 1 93 ? 31.62000 37.29400 -14.33400 1.000 98.83000 93 TYR B C 1
ATOM 2500 O O . TYR B 1 93 ? 32.27100 37.27900 -13.30200 1.000 93.88000 93 TYR B O 1
ATOM 2509 N N . ALA B 1 94 ? 32.11700 37.01800 -15.54200 1.000 97.11000 94 ALA B N 1
ATOM 2510 C CA . ALA B 1 94 ? 33.56100 36.93000 -15.86600 1.000 92.63000 94 ALA B CA 1
ATOM 2511 C C . ALA B 1 94 ? 34.04400 38.27800 -16.41500 1.000 92.76000 94 ALA B C 1
ATOM 2512 O O . ALA B 1 94 ? 33.43900 38.77200 -17.38700 1.000 88.49000 94 ALA B O 1
ATOM 2514 N N . PHE B 1 95 ? 35.09500 38.84100 -15.81000 1.000 91.89000 95 PHE B N 1
ATOM 2515 C CA . PHE B 1 95 ? 35.64700 40.14700 -16.25400 1.000 90.35000 95 PHE B CA 1
ATOM 2516 C C . PHE B 1 95 ? 37.00400 39.94200 -16.92800 1.000 86.54000 95 PHE B C 1
ATOM 2517 O O . PHE B 1 95 ? 37.95300 39.48500 -16.24500 1.000 81.09000 95 PHE B O 1
ATOM 2525 N N . ASP B 1 96 ? 37.08700 40.30500 -18.21100 1.000 88.73000 96 ASP B N 1
ATOM 2526 C CA . ASP B 1 96 ? 38.36100 40.46300 -18.97000 1.000 94.56000 96 ASP B CA 1
ATOM 2527 C C . ASP B 1 96 ? 38.63600 41.96500 -19.13500 1.000 82.61000 96 ASP B C 1
ATOM 2528 O O . ASP B 1 96 ? 38.08000 42.57700 -20.07200 1.000 75.71000 96 ASP B O 1
ATOM 2533 N N . LEU B 1 97 ? 39.42500 42.54000 -18.22500 1.000 88.39000 97 LEU B N 1
ATOM 2534 C CA . LEU B 1 97 ? 39.43200 44.00700 -17.97900 1.000 86.13000 97 LEU B CA 1
ATOM 2535 C C . LEU B 1 97 ? 40.77100 44.46900 -17.39500 1.000 81.91000 97 LEU B C 1
ATOM 2536 O O . LEU B 1 97 ? 41.23100 43.88100 -16.37700 1.000 72.50000 97 LEU B O 1
ATOM 2541 N N . GLU B 1 98 ? 41.33200 45.52300 -18.00200 1.000 80.42000 98 GLU B N 1
ATOM 2542 C CA . GLU B 1 98 ? 42.35200 46.41500 -17.38200 1.000 82.01000 98 GLU B CA 1
ATOM 2543 C C . GLU B 1 98 ? 41.72300 47.79900 -17.12800 1.000 76.46000 98 GLU B C 1
ATOM 2544 O O . GLU B 1 98 ? 40.87500 48.25700 -17.94400 1.000 64.57000 98 GLU B O 1
ATOM 2550 N N . TRP B 1 99 ? 42.11500 48.44500 -16.02900 1.000 76.67000 99 TRP B N 1
ATOM 2551 C CA . TRP B 1 99 ? 41.72900 49.84400 -15.70400 1.000 73.94000 99 TRP B CA 1
ATOM 2552 C C . TRP B 1 99 ? 42.99400 50.67300 -15.47100 1.000 73.21000 99 TRP B C 1
ATOM 2553 O O . TRP B 1 99 ? 43.62400 50.50500 -14.40500 1.000 72.94000 99 TRP B O 1
ATOM 2564 N N . GLN B 1 100 ? 43.33100 51.52300 -16.44500 1.000 81.65000 100 GLN B N 1
ATOM 2565 C CA . GLN B 1 100 ? 44.49800 52.44800 -16.44000 1.000 80.68000 100 GLN B CA 1
ATOM 2566 C C . GLN B 1 100 ? 44.00600 53.83100 -16.86700 1.000 75.37000 100 GLN B C 1
ATOM 2567 O O . GLN B 1 100 ? 43.23400 53.88900 -17.84200 1.000 73.60000 100 GLN B O 1
ATOM 2573 N N . ILE B 1 101 ? 44.44000 54.90000 -16.19400 1.000 79.03000 101 ILE B N 1
ATOM 2574 C CA . ILE B 1 101 ? 44.20100 56.29500 -16.68300 1.000 79.35000 101 ILE B CA 1
ATOM 2575 C C . ILE B 1 101 ? 45.48600 57.11000 -16.59500 1.000 84.36000 101 ILE B C 1
ATOM 2576 O O . ILE B 1 101 ? 46.30700 56.89700 -15.69500 1.000 66.72000 101 ILE B O 1
ATOM 2581 N N . PRO B 1 102 ? 45.63700 58.10800 -17.50600 1.000 91.07000 102 PRO B N 1
ATOM 2582 C CA . PRO B 1 102 ? 46.70100 59.10300 -17.40400 1.000 95.71000 102 PRO B CA 1
ATOM 2583 C C . PRO B 1 102 ? 46.61200 59.79500 -16.03700 1.000 95.86000 102 PRO B C 1
ATOM 2584 O O . PRO B 1 102 ? 45.51200 60.16600 -15.61900 1.000 87.81000 102 PRO B O 1
ATOM 2588 N N . ASP B 1 103 ? 47.76100 59.93200 -15.37600 1.000 97.76000 103 ASP B N 1
ATOM 2589 C CA . ASP B 1 103 ? 47.90800 60.63000 -14.07100 1.000 96.80000 103 ASP B CA 1
ATOM 2590 C C . ASP B 1 103 ? 47.11800 61.95600 -14.09500 1.000 91.42000 103 ASP B C 1
ATOM 2591 O O . ASP B 1 103 ? 46.58600 62.32600 -13.00800 1.000 80.68000 103 ASP B O 1
ATOM 2596 N N . THR B 1 104 ? 47.04500 62.63200 -15.26500 1.000 83.83000 104 THR B N 1
ATOM 2597 C CA . THR B 1 104 ? 46.44500 63.98700 -15.44800 1.000 73.55000 104 THR B CA 1
ATOM 2598 C C . THR B 1 104 ? 45.67700 64.09900 -16.76500 1.000 70.03000 104 THR B C 1
ATOM 2599 O O . THR B 1 104 ? 46.27000 64.21700 -17.83200 1.000 73.34000 104 THR B O 1
ATOM 2603 N N . PRO B 1 105 ? 44.33000 64.09600 -16.72100 1.000 61.94000 105 PRO B N 1
ATOM 2604 C CA . PRO B 1 105 ? 43.50400 64.22200 -17.92200 1.000 64.40000 105 PRO B CA 1
ATOM 2605 C C . PRO B 1 105 ? 43.43700 65.62300 -18.52700 1.000 62.58000 105 PRO B C 1
ATOM 2606 O O . PRO B 1 105 ? 43.45700 66.60800 -17.79800 1.000 59.97000 105 PRO B O 1
ATOM 2610 N N . PRO B 1 106 ? 43.34800 65.73200 -19.87100 1.000 57.13000 106 PRO B N 1
ATOM 2611 C CA . PRO B 1 106 ? 43.07600 67.00900 -20.53900 1.000 56.35000 106 PRO B CA 1
ATOM 2612 C C . PRO B 1 106 ? 41.62600 67.50700 -20.44900 1.000 52.52000 106 PRO B C 1
ATOM 2613 O O . PRO B 1 106 ? 40.86600 67.39200 -21.40200 1.000 62.57000 106 PRO B O 1
ATOM 2617 N N . VAL B 1 107 ? 41.27100 68.05700 -19.28300 1.000 53.81000 107 VAL B N 1
ATOM 2618 C CA . VAL B 1 107 ? 39.90000 68.59400 -19.03500 1.000 50.54000 107 VAL B CA 1
ATOM 2619 C C . VAL B 1 107 ? 39.98600 69.67200 -17.94900 1.000 50.29000 107 VAL B C 1
ATOM 2620 O O . VAL B 1 107 ? 40.87500 69.56600 -17.08100 1.000 55.68000 107 VAL B O 1
ATOM 2624 N N . ALA B 1 108 ? 39.09400 70.66700 -18.00400 1.000 46.86000 108 ALA B N 1
ATOM 2625 C CA . ALA B 1 108 ? 39.07900 71.76500 -17.00900 1.000 56.75000 108 ALA B CA 1
ATOM 2626 C C . ALA B 1 108 ? 38.36800 71.29400 -15.73500 1.000 57.65000 108 ALA B C 1
ATOM 2627 O O . ALA B 1 108 ? 37.66800 70.26400 -15.79500 1.000 60.51000 108 ALA B O 1
ATOM 2629 N N . PRO B 1 109 ? 38.51800 71.99800 -14.59000 1.000 62.14000 109 PRO B N 1
ATOM 2630 C CA . PRO B 1 109 ? 37.86300 71.60000 -13.33900 1.000 57.36000 109 PRO B CA 1
ATOM 2631 C C . PRO B 1 109 ? 36.47300 71.32700 -13.93300 1.000 56.75000 109 PRO B C 1
ATOM 2632 O O . PRO B 1 109 ? 35.98200 72.15700 -14.67700 1.000 54.96000 109 PRO B O 1
ATOM 2636 N N . PRO B 1 110 ? 35.88400 70.17800 -13.58700 1.000 55.28000 110 PRO B N 1
ATOM 2637 C CA . PRO B 1 110 ? 34.54400 69.79600 -14.09300 1.000 45.03000 110 PRO B CA 1
ATOM 2638 C C . PRO B 1 110 ? 33.71400 70.22600 -12.87800 1.000 48.01000 110 PRO B C 1
ATOM 2639 O O . PRO B 1 110 ? 34.12000 69.91300 -11.74100 1.000 49.06000 110 PRO B O 1
ATOM 2641 N N . LEU B 1 111 ? 32.59700 70.91800 -13.12100 1.000 47.47000 111 LEU B N 1
ATOM 2642 C CA . LEU B 1 111 ? 31.70700 71.39200 -12.02700 1.000 53.26000 111 LEU B CA 1
ATOM 2643 C C . LEU B 1 111 ? 31.35400 70.21000 -11.11700 1.000 52.58000 111 LEU B C 1
ATOM 2644 O O . LEU B 1 111 ? 31.05600 70.44600 -9.92900 1.000 48.07000 111 LEU B O 1
ATOM 2649 N N . LEU B 1 112 ? 31.38800 68.99000 -11.66300 1.000 44.21000 112 LEU B N 1
ATOM 2650 C CA . LEU B 1 112 ? 31.07000 67.78000 -10.89200 1.000 49.37000 112 LEU B CA 1
ATOM 2651 C C . LEU B 1 112 ? 31.91500 66.64600 -11.44400 1.000 43.04000 112 LEU B C 1
ATOM 2652 O O . LEU B 1 112 ? 32.03800 66.55500 -12.64600 1.000 50.32000 112 LEU B O 1
ATOM 2657 N N . VAL B 1 113 ? 32.50600 65.85200 -10.56700 1.000 44.76000 113 VAL B N 1
ATOM 2658 C CA . VAL B 1 113 ? 33.29200 64.68000 -11.02500 1.000 47.65000 113 VAL B CA 1
ATOM 2659 C C . VAL B 1 113 ? 32.69200 63.44400 -10.35900 1.000 46.50000 113 VAL B C 1
ATOM 2660 O O . VAL B 1 113 ? 32.54500 63.44500 -9.15300 1.000 49.30000 113 VAL B O 1
ATOM 2664 N N . HIS B 1 114 ? 32.32600 62.44700 -11.15100 1.000 47.70000 114 HIS B N 1
ATOM 2665 C CA . HIS B 1 114 ? 31.68600 61.22800 -10.60800 1.000 47.02000 114 HIS B CA 1
ATOM 2666 C C . HIS B 1 114 ? 32.50600 59.99700 -10.96800 1.000 49.32000 114 HIS B C 1
ATOM 2667 O O . HIS B 1 114 ? 32.95800 59.90500 -12.09700 1.000 51.94000 114 HIS B O 1
ATOM 2674 N N . THR B 1 115 ? 32.70600 59.11300 -10.00100 1.000 46.65000 115 THR B N 1
ATOM 2675 C CA . THR B 1 115 ? 33.39800 57.83600 -10.25500 1.000 44.73000 115 THR B CA 1
ATOM 2676 C C . THR B 1 115 ? 32.72700 56.72600 -9.44300 1.000 54.18000 115 THR B C 1
ATOM 2677 O O . THR B 1 115 ? 31.71800 56.98500 -8.80300 1.000 49.44000 115 THR B O 1
ATOM 2681 N N . GLY B 1 116 ? 33.29200 55.52800 -9.48500 1.000 52.75000 116 GLY B N 1
ATOM 2682 C CA . GLY B 1 116 ? 32.76800 54.40100 -8.70300 1.000 61.01000 116 GLY B CA 1
ATOM 2683 C C . GLY B 1 116 ? 32.99500 53.08100 -9.39700 1.000 57.97000 116 GLY B C 1
ATOM 2684 O O . GLY B 1 116 ? 33.75800 53.05400 -10.34400 1.000 54.14000 116 GLY B O 1
ATOM 2685 N N . SER B 1 117 ? 32.35700 52.03000 -8.88800 1.000 63.80000 117 SER B N 1
ATOM 2686 C CA . SER B 1 117 ? 32.40500 50.66900 -9.46900 1.000 53.53000 117 SER B CA 1
ATOM 2687 C C . SER B 1 117 ? 33.83700 50.16100 -9.57000 1.000 53.28000 117 SER B C 1
ATOM 2688 O O . SER B 1 117 ? 34.61300 50.40100 -8.66600 1.000 51.94000 117 SER B O 1
ATOM 2691 N N . ILE B 1 118 ? 34.14900 49.50000 -10.67700 1.000 61.72000 118 ILE B N 1
ATOM 2692 C CA . ILE B 1 118 ? 35.48000 48.86600 -10.88300 1.000 62.52000 118 ILE B CA 1
ATOM 2693 C C . ILE B 1 118 ? 36.59600 49.91000 -10.87400 1.000 60.92000 118 ILE B C 1
ATOM 2694 O O . ILE B 1 118 ? 37.65500 49.61200 -10.33200 1.000 59.70000 118 ILE B O 1
ATOM 2699 N N . ALA B 1 119 ? 36.33600 51.10300 -11.40800 1.000 56.58000 119 ALA B N 1
ATOM 2700 C CA . ALA B 1 119 ? 37.33700 52.19200 -11.48100 1.000 65.92000 119 ALA B CA 1
ATOM 2701 C C . ALA B 1 119 ? 37.87500 52.58800 -10.10500 1.000 53.59000 119 ALA B C 1
ATOM 2702 O O . ALA B 1 119 ? 39.03200 52.91900 -10.02800 1.000 60.40000 119 ALA B O 1
ATOM 2704 N N . ALA B 1 120 ? 37.05700 52.54600 -9.06600 1.000 53.95000 120 ALA B N 1
ATOM 2705 C CA . ALA B 1 120 ? 37.49700 52.97300 -7.72500 1.000 57.61000 120 ALA B CA 1
ATOM 2706 C C . ALA B 1 120 ? 38.32700 51.91000 -7.00700 1.000 58.07000 120 ALA B C 1
ATOM 2707 O O . ALA B 1 120 ? 38.96300 52.26700 -6.02600 1.000 56.39000 120 ALA B O 1
ATOM 2709 N N . ALA B 1 121 ? 38.36500 50.67500 -7.49900 1.000 59.02000 121 ALA B N 1
ATOM 2710 C CA . ALA B 1 121 ? 39.05600 49.62700 -6.71500 1.000 65.06000 121 ALA B CA 1
ATOM 2711 C C . ALA B 1 121 ? 40.04000 48.80800 -7.55200 1.000 61.59000 121 ALA B C 1
ATOM 2712 O O . ALA B 1 121 ? 40.81700 48.08000 -6.95500 1.000 61.08000 121 ALA B O 1
ATOM 2714 N N . ARG B 1 122 ? 40.01500 48.94200 -8.87400 1.000 61.97000 122 ARG B N 1
ATOM 2715 C CA . ARG B 1 122 ? 40.90600 48.11900 -9.72700 1.000 67.38000 122 ARG B CA 1
ATOM 2716 C C . ARG B 1 122 ? 42.21900 48.84200 -10.01400 1.000 67.50000 122 ARG B C 1
ATOM 2717 O O . ARG B 1 122 ? 42.17500 49.99500 -10.40600 1.000 72.73000 122 ARG B O 1
ATOM 2725 N N . GLU B 1 123 ? 43.34200 48.15100 -9.85000 1.000 70.00000 123 GLU B N 1
ATOM 2726 C CA . GLU B 1 123 ? 44.66800 48.75400 -10.12200 1.000 71.14000 123 GLU B CA 1
ATOM 2727 C C . GLU B 1 123 ? 45.01500 48.55900 -11.59500 1.000 74.54000 123 GLU B C 1
ATOM 2728 O O . GLU B 1 123 ? 44.51900 47.60300 -12.18900 1.000 76.21000 123 GLU B O 1
ATOM 2734 N N . PRO B 1 124 ? 45.85200 49.42200 -12.20300 1.000 77.65000 124 PRO B N 1
ATOM 2735 C CA . PRO B 1 124 ? 46.47400 50.53500 -11.49000 1.000 73.88000 124 PRO B CA 1
ATOM 2736 C C . PRO B 1 124 ? 45.60100 51.79900 -11.48800 1.000 70.49000 124 PRO B C 1
ATOM 2737 O O . PRO B 1 124 ? 45.81000 52.64500 -10.66700 1.000 65.43000 124 PRO B O 1
ATOM 2741 N N . GLY B 1 125 ? 44.60100 51.84300 -12.36800 1.000 68.71000 125 GLY B N 1
ATOM 2742 C CA . GLY B 1 125 ? 43.67600 52.98000 -12.53100 1.000 69.65000 125 GLY B CA 1
ATOM 2743 C C . GLY B 1 125 ? 43.14100 53.57200 -11.23700 1.000 69.79000 125 GLY B C 1
ATOM 2744 O O . GLY B 1 125 ? 43.10900 54.78300 -11.13600 1.000 65.70000 125 GLY B O 1
ATOM 2745 N N . CYS B 1 126 ? 42.77500 52.75900 -10.24900 1.000 69.98000 126 CYS B N 1
ATOM 2746 C CA . CYS B 1 126 ? 42.17100 53.28600 -8.99900 1.000 66.60000 126 CYS B CA 1
ATOM 2747 C C . CYS B 1 126 ? 43.07400 54.26300 -8.24200 1.000 62.50000 126 CYS B C 1
ATOM 2748 O O . CYS B 1 126 ? 42.51800 55.10600 -7.55400 1.000 64.69000 126 CYS B O 1
ATOM 2751 N N . LEU B 1 127 ? 44.39700 54.12200 -8.31900 1.000 74.09000 127 LEU B N 1
ATOM 2752 C CA . LEU B 1 127 ? 45.32000 55.03600 -7.60000 1.000 68.70000 127 LEU B CA 1
ATOM 2753 C C . LEU B 1 127 ? 45.23000 56.44300 -8.18100 1.000 62.99000 127 LEU B C 1
ATOM 2754 O O . LEU B 1 127 ? 45.30800 57.38900 -7.42000 1.000 72.27000 127 LEU B O 1
ATOM 2759 N N . ALA B 1 128 ? 45.08700 56.56200 -9.49100 1.000 62.31000 128 ALA B N 1
ATOM 2760 C CA . ALA B 1 128 ? 44.97300 57.90500 -10.08600 1.000 62.00000 128 ALA B CA 1
ATOM 2761 C C . ALA B 1 128 ? 43.65600 58.52500 -9.62200 1.000 70.69000 128 ALA B C 1
ATOM 2762 O O . ALA B 1 128 ? 43.67300 59.65300 -9.13200 1.000 67.21000 128 ALA B O 1
ATOM 2764 N N . VAL B 1 129 ? 42.57200 57.75900 -9.73800 1.000 69.66000 129 VAL B N 1
ATOM 2765 C CA . VAL B 1 129 ? 41.19200 58.19700 -9.38400 1.000 58.30000 129 VAL B CA 1
ATOM 2766 C C . VAL B 1 129 ? 41.18300 58.86900 -8.01900 1.000 56.91000 129 VAL B C 1
ATOM 2767 O O . VAL B 1 129 ? 40.65500 59.96000 -7.91500 1.000 54.88000 129 VAL B O 1
ATOM 2771 N N . ALA B 1 130 ? 41.74600 58.21600 -7.01400 1.000 55.96000 130 ALA B N 1
ATOM 2772 C CA . ALA B 1 130 ? 41.75600 58.79800 -5.66100 1.000 52.49000 130 ALA B CA 1
ATOM 2773 C C . ALA B 1 130 ? 42.47600 60.14600 -5.69500 1.000 67.27000 130 ALA B C 1
ATOM 2774 O O . ALA B 1 130 ? 41.97600 61.09700 -5.10500 1.000 73.68000 130 ALA B O 1
ATOM 2776 N N . ALA B 1 131 ? 43.62500 60.20300 -6.35600 1.000 62.68000 131 ALA B N 1
ATOM 2777 C CA . ALA B 1 131 ? 44.39400 61.46000 -6.44700 1.000 70.20000 131 ALA B CA 1
ATOM 2778 C C . ALA B 1 131 ? 43.56700 62.50900 -7.19100 1.000 60.03000 131 ALA B C 1
ATOM 2779 O O . ALA B 1 131 ? 43.51200 63.63900 -6.73500 1.000 58.00000 131 ALA B O 1
ATOM 2781 N N . LEU B 1 132 ? 42.93000 62.11100 -8.28300 1.000 48.82000 132 LEU B N 1
ATOM 2782 C CA . LEU B 1 132 ? 42.13500 63.06300 -9.08600 1.000 54.31000 132 LEU B CA 1
ATOM 2783 C C . LEU B 1 132 ? 40.94900 63.60200 -8.28100 1.000 62.30000 132 LEU B C 1
ATOM 2784 O O . LEU B 1 132 ? 40.63900 64.77100 -8.43700 1.000 57.38000 132 LEU B O 1
ATOM 2789 N N . LEU B 1 133 ? 40.33300 62.79900 -7.42100 1.000 53.89000 133 LEU B N 1
ATOM 2790 C CA . LEU B 1 133 ? 39.17100 63.33500 -6.67900 1.000 59.78000 133 LEU B CA 1
ATOM 2791 C C . LEU B 1 133 ? 39.63700 64.43300 -5.72100 1.000 61.16000 133 LEU B C 1
ATOM 2792 O O . LEU B 1 133 ? 38.91400 65.41200 -5.55400 1.000 58.63000 133 LEU B O 1
ATOM 2797 N N . ASP B 1 134 ? 40.80500 64.27700 -5.10900 1.000 55.82000 134 ASP B N 1
ATOM 2798 C CA . ASP B 1 134 ? 41.27600 65.33600 -4.18500 1.000 58.19000 134 ASP B CA 1
ATOM 2799 C C . ASP B 1 134 ? 41.59300 66.60300 -4.98100 1.000 60.38000 134 ASP B C 1
ATOM 2800 O O . ASP B 1 134 ? 41.24900 67.67800 -4.51600 1.000 57.88000 134 ASP B O 1
ATOM 2805 N N . ALA B 1 135 ? 42.20100 66.45500 -6.15500 1.000 52.32000 135 ALA B N 1
ATOM 2806 C CA . ALA B 1 135 ? 42.59500 67.61800 -6.97600 1.000 53.85000 135 ALA B CA 1
ATOM 2807 C C . ALA B 1 135 ? 41.38900 68.32500 -7.59300 1.000 59.28000 135 ALA B C 1
ATOM 2808 O O . ALA B 1 135 ? 41.48300 69.52300 -7.78300 1.000 54.07000 135 ALA B O 1
ATOM 2810 N N . TYR B 1 136 ? 40.29400 67.61300 -7.85200 1.000 54.50000 136 TYR B N 1
ATOM 2811 C CA . TYR B 1 136 ? 39.12300 68.22100 -8.52900 1.000 48.74000 136 TYR B CA 1
ATOM 2812 C C . TYR B 1 136 ? 38.18200 68.87300 -7.52900 1.000 46.85000 136 TYR B C 1
ATOM 2813 O O . TYR B 1 136 ? 37.37700 69.68200 -7.93700 1.000 49.59000 136 TYR B O 1
ATOM 2822 N N . ARG B 1 137 ? 38.37500 68.60400 -6.24100 1.000 52.86000 137 ARG B N 1
ATOM 2823 C CA . ARG B 1 137 ? 37.50700 69.12400 -5.15100 1.000 50.39000 137 ARG B CA 1
ATOM 2824 C C . ARG B 1 137 ? 37.45700 70.65700 -5.10700 1.000 61.77000 137 ARG B C 1
ATOM 2825 O O . ARG B 1 137 ? 36.43100 71.18400 -4.70400 1.000 51.64000 137 ARG B O 1
ATOM 2833 N N . ALA B 1 138 ? 38.52900 71.34200 -5.50500 1.000 50.08000 138 ALA B N 1
ATOM 2834 C CA . ALA B 1 138 ? 38.60500 72.81600 -5.52800 1.000 55.16000 138 ALA B CA 1
ATOM 2835 C C . ALA B 1 138 ? 37.53400 73.41900 -6.43500 1.000 47.34000 138 ALA B C 1
ATOM 2836 O O . ALA B 1 138 ? 37.06700 74.49000 -6.12400 1.000 58.46000 138 ALA B O 1
ATOM 2838 N N . ALA B 1 139 ? 37.17400 72.76900 -7.52800 1.000 51.03000 139 ALA B N 1
ATOM 2839 C CA . ALA B 1 139 ? 36.13000 73.36000 -8.38400 1.000 56.08000 139 ALA B CA 1
ATOM 2840 C C . ALA B 1 139 ? 34.89500 72.46400 -8.48000 1.000 58.53000 139 ALA B C 1
ATOM 2841 O O . ALA B 1 139 ? 33.83200 73.00400 -8.74000 1.000 51.15000 139 ALA B O 1
ATOM 2843 N N . ALA B 1 140 ? 35.03000 71.16400 -8.22500 1.000 47.84000 140 ALA B N 1
ATOM 2844 C CA . ALA B 1 140 ? 33.89200 70.26200 -8.49700 1.000 54.75000 140 ALA B CA 1
ATOM 2845 C C . ALA B 1 140 ? 33.29800 69.54800 -7.28700 1.000 53.99000 140 ALA B C 1
ATOM 2846 O O . ALA B 1 140 ? 34.01700 69.21500 -6.36300 1.000 47.56000 140 ALA B O 1
ATOM 2848 N N . THR B 1 141 ? 31.99300 69.30600 -7.36700 1.000 51.42000 141 THR B N 1
ATOM 2849 C CA . THR B 1 141 ? 31.30100 68.43500 -6.39400 1.000 52.14000 141 THR B CA 1
ATOM 2850 C C . THR B 1 141 ? 31.77400 67.02500 -6.72900 1.000 43.80000 141 THR B C 1
ATOM 2851 O O . THR B 1 141 ? 31.86800 66.73000 -7.89900 1.000 48.74000 141 THR B O 1
ATOM 2855 N N . VAL B 1 142 ? 32.09600 66.21700 -5.72800 1.000 45.66000 142 VAL B N 1
ATOM 2856 C CA . VAL B 1 142 ? 32.58500 64.83300 -5.97400 1.000 43.30000 142 VAL B CA 1
ATOM 2857 C C . VAL B 1 142 ? 31.47100 63.83800 -5.64900 1.000 48.09000 142 VAL B C 1
ATOM 2858 O O . VAL B 1 142 ? 30.95900 63.87900 -4.55600 1.000 52.65000 142 VAL B O 1
ATOM 2862 N N . SER B 1 143 ? 31.09900 63.00300 -6.60900 1.000 45.95000 143 SER B N 1
ATOM 2863 C CA . SER B 1 143 ? 30.06100 61.97600 -6.35900 1.000 46.00000 143 SER B CA 1
ATOM 2864 C C . SER B 1 143 ? 30.68100 60.59300 -6.51600 1.000 53.26000 143 SER B C 1
ATOM 2865 O O . SER B 1 143 ? 31.65200 60.45700 -7.24700 1.000 40.40000 143 SER B O 1
ATOM 2868 N N . PHE B 1 144 ? 30.10200 59.62300 -5.82900 1.000 40.08000 144 PHE B N 1
ATOM 2869 C CA . PHE B 1 144 ? 30.65600 58.26000 -5.80600 1.000 47.08000 144 PHE B CA 1
ATOM 2870 C C . PHE B 1 144 ? 29.53100 57.24400 -5.64300 1.000 45.07000 144 PHE B C 1
ATOM 2871 O O . PHE B 1 144 ? 28.63900 57.46300 -4.84000 1.000 47.38000 144 PHE B O 1
ATOM 2879 N N . ASP B 1 145 ? 29.58100 56.19000 -6.44600 1.000 48.29000 145 ASP B N 1
ATOM 2880 C CA . ASP B 1 145 ? 28.64100 55.05200 -6.33800 1.000 48.86000 145 ASP B CA 1
ATOM 2881 C C . ASP B 1 145 ? 29.50800 53.81000 -6.18000 1.000 49.00000 145 ASP B C 1
ATOM 2882 O O . ASP B 1 145 ? 30.11900 53.41600 -7.15300 1.000 51.93000 145 ASP B O 1
ATOM 2887 N N . PRO B 1 146 ? 29.56000 53.25500 -4.97400 1.000 47.68000 146 PRO B N 1
ATOM 2888 C CA . PRO B 1 146 ? 30.38300 52.06000 -4.70200 1.000 56.51000 146 PRO B CA 1
ATOM 2889 C C . PRO B 1 146 ? 30.13200 50.95600 -5.74400 1.000 57.42000 146 PRO B C 1
ATOM 2890 O O . PRO B 1 146 ? 31.11100 50.43700 -6.24700 1.000 57.50000 146 PRO B O 1
ATOM 2892 N N . ASN B 1 147 ? 28.86300 50.68300 -6.08100 1.000 57.51000 147 ASN B N 1
ATOM 2893 C CA . ASN B 1 147 ? 28.39200 49.68700 -7.09100 1.000 67.24000 147 ASN B CA 1
ATOM 2894 C C . ASN B 1 147 ? 29.31700 48.46800 -7.12600 1.000 67.02000 147 ASN B C 1
ATOM 2895 O O . ASN B 1 147 ? 29.87400 48.17800 -8.18000 1.000 61.10000 147 ASN B O 1
ATOM 2900 N N . VAL B 1 148 ? 29.46400 47.82300 -5.97500 1.000 59.11000 148 VAL B N 1
ATOM 2901 C CA . VAL B 1 148 ? 30.41000 46.69800 -5.75500 1.000 58.25000 148 VAL B CA 1
ATOM 2902 C C . VAL B 1 148 ? 30.19300 45.57700 -6.76900 1.000 68.73000 148 VAL B C 1
ATOM 2903 O O . VAL B 1 148 ? 29.05600 45.19900 -7.00000 1.000 70.40000 148 VAL B O 1
ATOM 2907 N N . ARG B 1 149 ? 31.28900 45.09300 -7.34700 1.000 72.90000 149 ARG B N 1
ATOM 2908 C CA . ARG B 1 149 ? 31.29900 43.97900 -8.32700 1.000 80.56000 149 ARG B CA 1
ATOM 2909 C C . ARG B 1 149 ? 32.39800 43.02000 -7.87700 1.000 81.49000 149 ARG B C 1
ATOM 2910 O O . ARG B 1 149 ? 33.48000 43.05300 -8.45700 1.000 84.62000 149 ARG B O 1
ATOM 2918 N N . PRO B 1 150 ? 32.16300 42.14500 -6.88400 1.000 75.47000 150 PRO B N 1
ATOM 2919 C CA . PRO B 1 150 ? 33.20300 41.26800 -6.36100 1.000 82.17000 150 PRO B CA 1
ATOM 2920 C C . PRO B 1 150 ? 33.63000 40.10600 -7.26900 1.000 85.43000 150 PRO B C 1
ATOM 2921 O O . PRO B 1 150 ? 34.61800 39.49700 -6.96800 1.000 79.11000 150 PRO B O 1
ATOM 2925 N N . SER B 1 151 ? 32.93100 39.87300 -8.38200 1.000 73.41000 151 SER B N 1
ATOM 2926 C CA . SER B 1 151 ? 33.31100 38.80300 -9.33300 1.000 82.32000 151 SER B CA 1
ATOM 2927 C C . SER B 1 151 ? 34.76000 39.03100 -9.78100 1.000 91.27000 151 SER B C 1
ATOM 2928 O O . SER B 1 151 ? 35.49100 38.04700 -9.87900 1.000 91.10000 151 SER B O 1
ATOM 2930 N N . LEU B 1 152 ? 35.12600 40.27800 -10.10400 1.000 92.59000 152 LEU B N 1
ATOM 2931 C CA . LEU B 1 152 ? 36.52200 40.67400 -10.41100 1.000 88.99000 152 LEU B CA 1
ATOM 2932 C C . LEU B 1 152 ? 37.26700 40.64200 -9.07500 1.000 86.26000 152 LEU B C 1
ATOM 2933 O O . LEU B 1 152 ? 37.18800 41.63000 -8.34600 1.000 84.66000 152 LEU B O 1
ATOM 2938 N N . SER B 1 153 ? 37.97700 39.55200 -8.79000 1.000 83.33000 153 SER B N 1
ATOM 2939 C CA . SER B 1 153 ? 38.63800 39.35300 -7.47800 1.000 80.10000 153 SER B CA 1
ATOM 2940 C C . SER B 1 153 ? 39.81200 40.30400 -7.24400 1.000 84.56000 153 SER B C 1
ATOM 2941 O O . SER B 1 153 ? 40.43200 40.73200 -8.22200 1.000 83.69000 153 SER B O 1
ATOM 2943 N N . ALA B 1 154 ? 40.11400 40.52300 -5.96100 1.000 77.53000 154 ALA B N 1
ATOM 2944 C CA . ALA B 1 154 ? 41.18500 41.39600 -5.43200 1.000 78.40000 154 ALA B CA 1
ATOM 2945 C C . ALA B 1 154 ? 41.18400 41.26400 -3.91300 1.000 82.95000 154 ALA B C 1
ATOM 2946 O O . ALA B 1 154 ? 40.13900 40.85200 -3.37600 1.000 82.91000 154 ALA B O 1
ATOM 2948 N N . ASP B 1 155 ? 42.29000 41.60800 -3.24400 1.000 84.07000 155 ASP B N 1
ATOM 2949 C CA . ASP B 1 155 ? 42.31600 41.57000 -1.76100 1.000 86.02000 155 ASP B CA 1
ATOM 2950 C C . ASP B 1 155 ? 41.06000 42.28900 -1.28000 1.000 89.65000 155 ASP B C 1
ATOM 2951 O O . ASP B 1 155 ? 40.86700 43.47200 -1.55200 1.000 88.52000 155 ASP B O 1
ATOM 2956 N N . PRO B 1 156 ? 40.15400 41.58400 -0.57200 1.000 94.08000 156 PRO B N 1
ATOM 2957 C CA . PRO B 1 156 ? 38.87300 42.17300 -0.19300 1.000 88.53000 156 PRO B CA 1
ATOM 2958 C C . PRO B 1 156 ? 39.04600 43.40200 0.71900 1.000 84.77000 156 PRO B C 1
ATOM 2959 O O . PRO B 1 156 ? 38.19100 44.27200 0.66300 1.000 78.06000 156 PRO B O 1
ATOM 2963 N N . ASP B 1 157 ? 40.13400 43.46200 1.50400 1.000 84.69000 157 ASP B N 1
ATOM 2964 C CA . ASP B 1 157 ? 40.35300 44.50200 2.54900 1.000 79.96000 157 ASP B CA 1
ATOM 2965 C C . ASP B 1 157 ? 41.03400 45.73700 1.93600 1.000 76.78000 157 ASP B C 1
ATOM 2966 O O . ASP B 1 157 ? 40.91200 46.83300 2.53600 1.000 72.75000 157 ASP B O 1
ATOM 2971 N N . LEU B 1 158 ? 41.72000 45.56600 0.80100 1.000 75.83000 158 LEU B N 1
ATOM 2972 C CA . LEU B 1 158 ? 42.19600 46.67900 -0.06100 1.000 75.26000 158 LEU B CA 1
ATOM 2973 C C . LEU B 1 158 ? 40.97800 47.33000 -0.72000 1.000 71.29000 158 LEU B C 1
ATOM 2974 O O . LEU B 1 158 ? 40.87000 48.55100 -0.62400 1.000 69.25000 158 LEU B O 1
ATOM 2979 N N . THR B 1 159 ? 40.11000 46.53700 -1.35700 1.000 70.75000 159 THR B N 1
ATOM 2980 C CA . THR B 1 159 ? 38.82800 47.00200 -1.94100 1.000 64.80000 159 THR B CA 1
ATOM 2981 C C . THR B 1 159 ? 38.12500 47.88800 -0.90800 1.000 64.68000 159 THR B C 1
ATOM 2982 O O . THR B 1 159 ? 37.83700 49.05100 -1.26000 1.000 69.91000 159 THR B O 1
ATOM 2986 N N . ARG B 1 160 ? 37.94700 47.41200 0.33100 1.000 63.81000 160 ARG B N 1
ATOM 2987 C CA . ARG B 1 160 ? 37.21900 48.14700 1.41100 1.000 65.39000 160 ARG B CA 1
ATOM 2988 C C . ARG B 1 160 ? 37.96400 49.42300 1.82000 1.000 67.49000 160 ARG B C 1
ATOM 2989 O O . ARG B 1 160 ? 37.27100 50.42300 2.15400 1.000 61.40000 160 ARG B O 1
ATOM 2997 N N . GLU B 1 161 ? 39.30100 49.37600 1.86700 1.000 68.88000 161 GLU B N 1
ATOM 2998 C CA . GLU B 1 161 ? 40.17300 50.52600 2.23400 1.000 71.97000 161 GLU B CA 1
ATOM 2999 C C . GLU B 1 161 ? 40.04200 51.60700 1.14700 1.000 58.14000 161 GLU B C 1
ATOM 3000 O O . GLU B 1 161 ? 39.83900 52.75900 1.48800 1.000 56.06000 161 GLU B O 1
ATOM 3002 N N . ARG B 1 162 ? 40.08500 51.21600 -0.12200 1.000 58.63000 162 ARG B N 1
ATOM 3003 C CA . ARG B 1 162 ? 39.95800 52.16300 -1.25800 1.000 64.13000 162 ARG B CA 1
ATOM 3004 C C . ARG B 1 162 ? 38.58100 52.81800 -1.19400 1.000 63.93000 162 ARG B C 1
ATOM 3005 O O . ARG B 1 162 ? 38.52400 54.07400 -1.26300 1.000 56.61000 162 ARG B O 1
ATOM 3013 N N . ILE B 1 163 ? 37.52000 52.02400 -0.98400 1.000 63.54000 163 ILE B N 1
ATOM 3014 C CA . ILE B 1 163 ? 36.14100 52.57900 -0.94500 1.000 49.91000 163 ILE B CA 1
ATOM 3015 C C . ILE B 1 163 ? 36.07100 53.59600 0.19000 1.000 50.42000 163 ILE B C 1
ATOM 3016 O O . ILE B 1 163 ? 35.51900 54.67100 -0.03200 1.000 51.77000 163 ILE B O 1
ATOM 3021 N N . GLN B 1 164 ? 36.59100 53.26900 1.37600 1.000 54.87000 164 GLN B N 1
ATOM 3022 C CA . GLN B 1 164 ? 36.47400 54.17200 2.54800 1.000 56.61000 164 GLN B CA 1
ATOM 3023 C C . GLN B 1 164 ? 37.21600 55.48200 2.22700 1.000 53.07000 164 GLN B C 1
ATOM 3024 O O . GLN B 1 164 ? 36.70300 56.55200 2.59800 1.000 61.05000 164 GLN B O 1
ATOM 3030 N N . ARG B 1 165 ? 38.36100 55.42200 1.55400 1.000 48.48000 165 ARG B N 1
ATOM 3031 C CA . ARG B 1 165 ? 39.10500 56.66600 1.20700 1.000 65.24000 165 ARG B CA 1
ATOM 3032 C C . ARG B 1 165 ? 38.26800 57.48900 0.21100 1.000 59.59000 165 ARG B C 1
ATOM 3033 O O . ARG B 1 165 ? 38.23400 58.72800 0.35700 1.000 56.26000 165 ARG B O 1
ATOM 3041 N N . LEU B 1 166 ? 37.56500 56.85200 -0.73600 1.000 56.56000 166 LEU B N 1
ATOM 3042 C CA . LEU B 1 166 ? 36.72900 57.62100 -1.69500 1.000 51.59000 166 LEU B CA 1
ATOM 3043 C C . LEU B 1 166 ? 35.60000 58.29400 -0.92700 1.000 56.97000 166 LEU B C 1
ATOM 3044 O O . LEU B 1 166 ? 35.36600 59.50900 -1.15600 1.000 53.39000 166 LEU B O 1
ATOM 3049 N N . VAL B 1 167 ? 35.02800 57.59500 0.04900 1.000 53.75000 167 VAL B N 1
ATOM 3050 C CA . VAL B 1 167 ? 33.91600 58.12100 0.88200 1.000 49.69000 167 VAL B CA 1
ATOM 3051 C C . VAL B 1 167 ? 34.36500 59.43300 1.52100 1.000 51.64000 167 VAL B C 1
ATOM 3052 O O . VAL B 1 167 ? 33.55300 60.38700 1.57900 1.000 54.99000 167 VAL B O 1
ATOM 3056 N N . GLU B 1 168 ? 35.59100 59.46700 2.02900 1.000 50.89000 168 GLU B N 1
ATOM 3057 C CA . GLU B 1 168 ? 36.13100 60.62300 2.80100 1.000 57.51000 168 GLU B CA 1
ATOM 3058 C C . GLU B 1 168 ? 36.27100 61.85400 1.88600 1.000 54.20000 168 GLU B C 1
ATOM 3059 O O . GLU B 1 168 ? 36.18400 62.97000 2.39500 1.000 62.24000 168 GLU B O 1
ATOM 3065 N N . ARG B 1 169 ? 36.48700 61.64000 0.58800 1.000 52.13000 169 ARG B N 1
ATOM 3066 C CA . ARG B 1 169 ? 36.71000 62.69300 -0.44300 1.000 56.37000 169 ARG B CA 1
ATOM 3067 C C . ARG B 1 169 ? 35.42900 63.00100 -1.23600 1.000 49.12000 169 ARG B C 1
ATOM 3068 O O . ARG B 1 169 ? 35.54500 63.74400 -2.21000 1.000 53.02000 169 ARG B O 1
ATOM 3076 N N . SER B 1 170 ? 34.27300 62.43600 -0.86800 1.000 50.08000 170 SER B N 1
ATOM 3077 C CA . SER B 1 170 ? 33.00200 62.54300 -1.63100 1.000 49.28000 170 SER B CA 1
ATOM 3078 C C . SER B 1 170 ? 32.02300 63.55200 -1.00100 1.000 44.59000 170 SER B C 1
ATOM 3079 O O . SER B 1 170 ? 31.95000 63.67600 0.23500 1.000 51.78000 170 SER B O 1
ATOM 3082 N N . ASP B 1 171 ? 31.24800 64.25000 -1.83100 1.000 46.46000 171 ASP B N 1
ATOM 3083 C CA . ASP B 1 171 ? 30.13900 65.12500 -1.35400 1.000 40.08000 171 ASP B CA 1
ATOM 3084 C C . ASP B 1 171 ? 28.81600 64.34400 -1.42100 1.000 39.40000 171 ASP B C 1
ATOM 3085 O O . ASP B 1 171 ? 27.96800 64.53800 -0.57600 1.000 49.20000 171 ASP B O 1
ATOM 3090 N N . ILE B 1 172 ? 28.62300 63.56800 -2.48300 1.000 44.35000 172 ILE B N 1
ATOM 3091 C CA . ILE B 1 172 ? 27.39000 62.78400 -2.76000 1.000 46.14000 172 ILE B CA 1
ATOM 3092 C C . ILE B 1 172 ? 27.79800 61.31300 -2.90600 1.000 44.72000 172 ILE B C 1
ATOM 3093 O O . ILE B 1 172 ? 28.68300 60.99600 -3.76300 1.000 42.84000 172 ILE B O 1
ATOM 3098 N N . ILE B 1 173 ? 27.21200 60.45400 -2.06400 1.000 54.10000 173 ILE B N 1
ATOM 3099 C CA . ILE B 1 173 ? 27.31100 58.97400 -2.21700 1.000 44.16000 173 ILE B CA 1
ATOM 3100 C C . ILE B 1 173 ? 25.92000 58.39400 -2.47500 1.000 39.82000 173 ILE B C 1
ATOM 3101 O O . ILE B 1 173 ? 24.96500 58.79900 -1.84800 1.000 47.66000 173 ILE B O 1
ATOM 3106 N N . LYS B 1 174 ? 25.83400 57.48900 -3.42500 1.000 38.93000 174 LYS B N 1
ATOM 3107 C CA . LYS B 1 174 ? 24.64500 56.65100 -3.63700 1.000 44.96000 174 LYS B CA 1
ATOM 3108 C C . LYS B 1 174 ? 25.13500 55.20000 -3.60400 1.000 54.37000 174 LYS B C 1
ATOM 3109 O O . LYS B 1 174 ? 26.18600 54.91100 -4.18500 1.000 47.02000 174 LYS B O 1
ATOM 3115 N N . ALA B 1 175 ? 24.46500 54.35200 -2.83700 1.000 45.62000 175 ALA B N 1
ATOM 3116 C CA . ALA B 1 175 ? 24.83300 52.92500 -2.69300 1.000 56.92000 175 ALA B CA 1
ATOM 3117 C C . ALA B 1 175 ? 23.54900 52.08500 -2.58300 1.000 45.35000 175 ALA B C 1
ATOM 3118 O O . ALA B 1 175 ? 22.46500 52.65200 -2.27300 1.000 47.62000 175 ALA B O 1
ATOM 3120 N N . SER B 1 176 ? 23.65200 50.79200 -2.89500 1.000 46.13000 176 SER B N 1
ATOM 3121 C CA . SER B 1 176 ? 22.55600 49.79200 -2.73500 1.000 52.08000 176 SER B CA 1
ATOM 3122 C C . SER B 1 176 ? 22.73700 49.07600 -1.39200 1.000 49.43000 176 SER B C 1
ATOM 3123 O O . SER B 1 176 ? 23.86300 48.97000 -0.91400 1.000 46.38000 176 SER B O 1
ATOM 3126 N N . ALA B 1 177 ? 21.65000 48.58300 -0.81900 1.000 51.40000 177 ALA B N 1
ATOM 3127 C CA . ALA B 1 177 ? 21.66200 47.69400 0.36200 1.000 43.20000 177 ALA B CA 1
ATOM 3128 C C . ALA B 1 177 ? 22.66500 46.57300 0.09900 1.000 41.95000 177 ALA B C 1
ATOM 3129 O O . ALA B 1 177 ? 23.45900 46.27200 0.99400 1.000 44.79000 177 ALA B O 1
ATOM 3131 N N . GLU B 1 178 ? 22.67600 46.03400 -1.12400 1.000 42.21000 178 GLU B N 1
ATOM 3132 C CA . GLU B 1 178 ? 23.59700 44.94500 -1.53300 1.000 50.22000 178 GLU B CA 1
ATOM 3133 C C . GLU B 1 178 ? 25.03800 45.43000 -1.39600 1.000 49.25000 178 GLU B C 1
ATOM 3134 O O . GLU B 1 178 ? 25.82500 44.69000 -0.81500 1.000 52.06000 178 GLU B O 1
ATOM 3140 N N . ASP B 1 179 ? 25.35900 46.65100 -1.87600 1.000 50.77000 179 ASP B N 1
ATOM 3141 C CA . ASP B 1 179 ? 26.72900 47.21900 -1.78400 1.000 47.34000 179 ASP B CA 1
ATOM 3142 C C . ASP B 1 179 ? 27.13500 47.31000 -0.31600 1.000 41.27000 179 ASP B C 1
ATOM 3143 O O . ASP B 1 179 ? 28.21600 46.83600 0.02900 1.000 43.42000 179 ASP B O 1
ATOM 3148 N N . LEU B 1 180 ? 26.30600 47.88300 0.53600 1.000 38.93000 180 LEU B N 1
ATOM 3149 C CA . LEU B 1 180 ? 26.72500 48.09800 1.94700 1.000 43.28000 180 LEU B CA 1
ATOM 3150 C C . LEU B 1 180 ? 26.68400 46.79200 2.76000 1.000 62.95000 180 LEU B C 1
ATOM 3151 O O . LEU B 1 180 ? 27.47800 46.69300 3.72700 1.000 50.24000 180 LEU B O 1
ATOM 3156 N N . HIS B 1 181 ? 25.82900 45.82200 2.39900 1.000 48.29000 181 HIS B N 1
ATOM 3157 C CA . HIS B 1 181 ? 25.92800 44.43500 2.94000 1.000 53.82000 181 HIS B CA 1
ATOM 3158 C C . HIS B 1 181 ? 27.32600 43.90100 2.66300 1.000 53.68000 181 HIS B C 1
ATOM 3159 O O . HIS B 1 181 ? 27.97900 43.44800 3.61200 1.000 57.11000 181 HIS B O 1
ATOM 3166 N N . TRP B 1 182 ? 27.75900 43.92100 1.40100 1.000 53.96000 182 TRP B N 1
ATOM 3167 C CA . TRP B 1 182 ? 29.11600 43.41900 1.05400 1.000 54.25000 182 TRP B CA 1
ATOM 3168 C C . TRP B 1 182 ? 30.19500 44.23200 1.79100 1.000 62.44000 182 TRP B C 1
ATOM 3169 O O . TRP B 1 182 ? 31.17700 43.61800 2.23000 1.000 60.61000 182 TRP B O 1
ATOM 3180 N N . ILE B 1 183 ? 30.03000 45.55400 1.92900 1.000 58.00000 183 ILE B N 1
ATOM 3181 C CA . ILE B 1 183 ? 31.06200 46.41800 2.58200 1.000 62.19000 183 ILE B CA 1
ATOM 3182 C C . ILE B 1 183 ? 31.17300 45.95700 4.03700 1.000 58.59000 183 ILE B C 1
ATOM 3183 O O . ILE B 1 183 ? 32.28000 45.76100 4.52000 1.000 63.81000 183 ILE B O 1
ATOM 3188 N N . ASP B 1 184 ? 30.04500 45.82600 4.71400 1.000 61.60000 184 ASP B N 1
ATOM 3189 C CA . ASP B 1 184 ? 30.01100 45.37600 6.12600 1.000 61.24000 184 ASP B CA 1
ATOM 3190 C C . ASP B 1 184 ? 28.72800 44.59500 6.39100 1.000 56.47000 184 ASP B C 1
ATOM 3191 O O . ASP B 1 184 ? 27.71600 45.16300 6.79700 1.000 48.16000 184 ASP B O 1
ATOM 3196 N N . PRO B 1 185 ? 28.75500 43.25600 6.25900 1.000 58.84000 185 PRO B N 1
ATOM 3197 C CA . PRO B 1 185 ? 27.56100 42.44900 6.52200 1.000 44.36000 185 PRO B CA 1
ATOM 3198 C C . PRO B 1 185 ? 27.06000 42.43900 7.97100 1.000 52.61000 185 PRO B C 1
ATOM 3199 O O . PRO B 1 185 ? 25.97400 41.94500 8.17100 1.000 57.28000 185 PRO B O 1
ATOM 3203 N N . THR B 1 186 ? 27.78000 43.04700 8.92000 1.000 57.14000 186 THR B N 1
ATOM 3204 C CA . THR B 1 186 ? 27.47500 42.98300 10.37800 1.000 51.74000 186 THR B CA 1
ATOM 3205 C C . THR B 1 186 ? 26.58200 44.14600 10.78600 1.000 51.74000 186 THR B C 1
ATOM 3206 O O . THR B 1 186 ? 26.03900 44.09700 11.88000 1.000 63.40000 186 THR B O 1
ATOM 3210 N N . GLN B 1 187 ? 26.39800 45.14900 9.93000 1.000 51.57000 187 GLN B N 1
ATOM 3211 C CA . GLN B 1 187 ? 25.55400 46.33300 10.26500 1.000 60.75000 187 GLN B CA 1
ATOM 3212 C C . GLN B 1 187 ? 24.38500 46.37600 9.29300 1.000 50.59000 187 GLN B C 1
ATOM 3213 O O . GLN B 1 187 ? 24.52600 45.97900 8.14800 1.000 47.74000 187 GLN B O 1
ATOM 3219 N N . PRO B 1 188 ? 23.21100 46.89500 9.68500 1.000 55.72000 188 PRO B N 1
ATOM 3220 C CA . PRO B 1 188 ? 22.18800 47.23500 8.70600 1.000 54.32000 188 PRO B CA 1
ATOM 3221 C C . PRO B 1 188 ? 22.73600 48.35200 7.81000 1.000 58.08000 188 PRO B C 1
ATOM 3222 O O . PRO B 1 188 ? 23.54000 49.18300 8.25700 1.000 53.40000 188 PRO B O 1
ATOM 3226 N N . PRO B 1 189 ? 22.28600 48.40800 6.53800 1.000 57.24000 189 PRO B N 1
ATOM 3227 C CA . PRO B 1 189 ? 22.83300 49.33700 5.55900 1.000 48.46000 189 PRO B CA 1
ATOM 3228 C C . PRO B 1 189 ? 22.67100 50.79400 6.01600 1.000 50.88000 189 PRO B C 1
ATOM 3229 O O . PRO B 1 189 ? 23.55300 51.56100 5.75700 1.000 51.75000 189 PRO B O 1
ATOM 3233 N N . GLU B 1 190 ? 21.55400 51.12900 6.66800 1.000 44.84000 190 GLU B N 1
ATOM 3234 C CA . GLU B 1 190 ? 21.28200 52.48000 7.18400 1.000 49.94000 190 GLU B CA 1
ATOM 3235 C C . GLU B 1 190 ? 22.41500 52.88700 8.14200 1.000 57.80000 190 GLU B C 1
ATOM 3236 O O . GLU B 1 190 ? 22.72400 54.11700 8.20200 1.000 52.01000 190 GLU B O 1
ATOM 3242 N N . GLN B 1 191 ? 23.00500 51.94900 8.89500 1.000 47.67000 191 GLN B N 1
ATOM 3243 C CA . GLN B 1 191 ? 24.03400 52.31500 9.91000 1.000 58.36000 191 GLN B CA 1
ATOM 3244 C C . GLN B 1 191 ? 25.31100 52.66800 9.15700 1.000 50.17000 191 GLN B C 1
ATOM 3245 O O . GLN B 1 191 ? 25.90400 53.69000 9.48500 1.000 64.63000 191 GLN B O 1
ATOM 3251 N N . THR B 1 192 ? 25.71100 51.82100 8.20100 1.000 52.28000 192 THR B N 1
ATOM 3252 C CA . THR B 1 192 ? 26.83700 52.09400 7.28500 1.000 57.08000 192 THR B CA 1
ATOM 3253 C C . THR B 1 192 ? 26.60900 53.46800 6.60900 1.000 56.78000 192 THR B C 1
ATOM 3254 O O . THR B 1 192 ? 27.50500 54.30000 6.67300 1.000 53.16000 192 THR B O 1
ATOM 3258 N N . ALA B 1 193 ? 25.42900 53.74900 6.06200 1.000 47.47000 193 ALA B N 1
ATOM 3259 C CA . ALA B 1 193 ? 25.15700 55.02700 5.35200 1.000 61.07000 193 ALA B CA 1
ATOM 3260 C C . ALA B 1 193 ? 25.34500 56.23400 6.29000 1.000 54.83000 193 ALA B C 1
ATOM 3261 O O . ALA B 1 193 ? 25.92800 57.24100 5.83900 1.000 51.25000 193 ALA B O 1
ATOM 3263 N N . ARG B 1 194 ? 24.87600 56.15600 7.53800 1.000 55.63000 194 ARG B N 1
ATOM 3264 C CA . ARG B 1 194 ? 24.98800 57.25500 8.54200 1.000 58.23000 194 ARG B CA 1
ATOM 3265 C C . ARG B 1 194 ? 26.44500 57.47700 8.96200 1.000 55.79000 194 ARG B C 1
ATOM 3266 O O . ARG B 1 194 ? 26.78300 58.62500 9.31900 1.000 53.77000 194 ARG B O 1
ATOM 3274 N N . ALA B 1 195 ? 27.25300 56.42100 8.95500 1.000 59.41000 195 ALA B N 1
ATOM 3275 C CA . ALA B 1 195 ? 28.68500 56.45100 9.33800 1.000 55.38000 195 ALA B CA 1
ATOM 3276 C C . ALA B 1 195 ? 29.45900 57.13700 8.20800 1.000 61.26000 195 ALA B C 1
ATOM 3277 O O . ALA B 1 195 ? 30.28400 58.00600 8.47500 1.000 61.59000 195 ALA B O 1
ATOM 3279 N N . TRP B 1 196 ? 29.14700 56.77400 6.97000 1.000 58.04000 196 TRP B N 1
ATOM 3280 C CA . TRP B 1 196 ? 29.63100 57.46000 5.74900 1.000 53.18000 196 TRP B CA 1
ATOM 3281 C C . TRP B 1 196 ? 29.28600 58.95500 5.79700 1.000 50.21000 196 TRP B C 1
ATOM 3282 O O . TRP B 1 196 ? 30.18500 59.75400 5.64200 1.000 61.30000 196 TRP B O 1
ATOM 3293 N N . LEU B 1 197 ? 28.03600 59.32500 6.03600 1.000 48.82000 197 LEU B N 1
ATOM 3294 C CA . LEU B 1 197 ? 27.62500 60.74500 6.11600 1.000 51.69000 197 LEU B CA 1
ATOM 3295 C C . LEU B 1 197 ? 28.53500 61.52900 7.06600 1.000 64.26000 197 LEU B C 1
ATOM 3296 O O . LEU B 1 197 ? 28.83800 62.68500 6.74100 1.000 67.76000 197 LEU B O 1
ATOM 3301 N N . ALA B 1 198 ? 28.92200 60.95300 8.20400 1.000 63.88000 198 ALA B N 1
ATOM 3302 C CA . ALA B 1 198 ? 29.66500 61.66000 9.28100 1.000 64.40000 198 ALA B CA 1
ATOM 3303 C C . ALA B 1 198 ? 31.15900 61.80000 8.93000 1.000 67.99000 198 ALA B C 1
ATOM 3304 O O . ALA B 1 198 ? 31.87100 62.42800 9.71200 1.000 68.48000 198 ALA B O 1
ATOM 3306 N N . CYS B 1 199 ? 31.61500 61.24000 7.80100 1.000 65.86000 199 CYS B N 1
ATOM 3307 C CA . CYS B 1 199 ? 33.01300 61.31800 7.28600 1.000 59.12000 199 CYS B CA 1
ATOM 3308 C C . CYS B 1 199 ? 33.21800 62.46200 6.25500 1.000 53.53000 199 CYS B C 1
ATOM 3309 O O . CYS B 1 199 ? 34.19500 62.34900 5.50200 1.000 57.19000 199 CYS B O 1
ATOM 3312 N N . GLY B 1 200 ? 32.31600 63.45200 6.12400 1.000 57.63000 200 GLY B N 1
ATOM 3313 C CA . GLY B 1 200 ? 32.45700 64.54800 5.12900 1.000 56.80000 200 GLY B CA 1
ATOM 3314 C C . GLY B 1 200 ? 31.30500 64.73800 4.12800 1.000 56.97000 200 GLY B C 1
ATOM 3315 O O . GLY B 1 200 ? 30.93600 65.88200 3.80400 1.000 51.59000 200 GLY B O 1
ATOM 3316 N N . PRO B 1 201 ? 30.74900 63.67000 3.50800 1.000 59.54000 201 PRO B N 1
ATOM 3317 C CA . PRO B 1 201 ? 29.73900 63.85500 2.47900 1.000 50.30000 201 PRO B CA 1
ATOM 3318 C C . PRO B 1 201 ? 28.62000 64.75500 2.98200 1.000 49.33000 201 PRO B C 1
ATOM 3319 O O . PRO B 1 201 ? 28.40700 64.79000 4.15300 1.000 51.92000 201 PRO B O 1
ATOM 3323 N N . ALA B 1 202 ? 27.92300 65.41800 2.06800 1.000 44.79000 202 ALA B N 1
ATOM 3324 C CA . ALA B 1 202 ? 26.71100 66.21000 2.36000 1.000 43.26000 202 ALA B CA 1
ATOM 3325 C C . ALA B 1 202 ? 25.46700 65.31600 2.30000 1.000 46.36000 202 ALA B C 1
ATOM 3326 O O . ALA B 1 202 ? 24.47600 65.66400 2.91900 1.000 48.65000 202 ALA B O 1
ATOM 3328 N N . ILE B 1 203 ? 25.50500 64.29500 1.44800 1.000 43.14000 203 ILE B N 1
ATOM 3329 C CA . ILE B 1 203 ? 24.34300 63.44300 1.09700 1.000 53.84000 203 ILE B CA 1
ATOM 3330 C C . ILE B 1 203 ? 24.84900 62.01600 0.93100 1.000 49.41000 203 ILE B C 1
ATOM 3331 O O . ILE B 1 203 ? 25.80900 61.82400 0.14400 1.000 46.21000 203 ILE B O 1
ATOM 3336 N N . VAL B 1 204 ? 24.24500 61.06000 1.65000 1.000 47.43000 204 VAL B N 1
ATOM 3337 C CA . VAL B 1 204 ? 24.40200 59.61500 1.31500 1.000 45.87000 204 VAL B CA 1
ATOM 3338 C C . VAL B 1 204 ? 23.01000 59.07800 1.00700 1.000 49.62000 204 VAL B C 1
ATOM 3339 O O . VAL B 1 204 ? 22.11500 59.16400 1.88000 1.000 46.16000 204 VAL B O 1
ATOM 3343 N N . ALA B 1 205 ? 22.82600 58.63800 -0.23100 1.000 47.51000 205 ALA B N 1
ATOM 3344 C CA . ALA B 1 205 ? 21.56800 58.04200 -0.73000 1.000 43.44000 205 ALA B CA 1
ATOM 3345 C C . ALA B 1 205 ? 21.74400 56.52700 -0.75600 1.000 41.81000 205 ALA B C 1
ATOM 3346 O O . ALA B 1 205 ? 22.84600 56.03800 -1.12300 1.000 39.55000 205 ALA B O 1
ATOM 3348 N N . LEU B 1 206 ? 20.69400 55.81200 -0.32700 1.000 46.49000 206 LEU B N 1
ATOM 3349 C CA . LEU B 1 206 ? 20.72400 54.33100 -0.19100 1.000 50.18000 206 LEU B CA 1
ATOM 3350 C C . LEU B 1 206 ? 19.46100 53.78000 -0.85000 1.000 40.62000 206 LEU B C 1
ATOM 3351 O O . LEU B 1 206 ? 18.38700 54.17700 -0.42500 1.000 45.78000 206 LEU B O 1
ATOM 3356 N N . THR B 1 207 ? 19.60700 52.95500 -1.87900 1.000 45.11000 207 THR B N 1
ATOM 3357 C CA . THR B 1 207 ? 18.48000 52.24800 -2.55400 1.000 61.72000 207 THR B CA 1
ATOM 3358 C C . THR B 1 207 ? 18.24300 50.87900 -1.88000 1.000 51.88000 207 THR B C 1
ATOM 3359 O O . THR B 1 207 ? 19.23800 50.15700 -1.59300 1.000 51.95000 207 THR B O 1
ATOM 3363 N N . LEU B 1 208 ? 16.97500 50.53200 -1.65300 1.000 63.77000 208 LEU B N 1
ATOM 3364 C CA . LEU B 1 208 ? 16.55400 49.35600 -0.83500 1.000 59.47000 208 LEU B CA 1
ATOM 3365 C C . LEU B 1 208 ? 15.62900 48.44600 -1.66000 1.000 61.17000 208 LEU B C 1
ATOM 3366 O O . LEU B 1 208 ? 14.84100 47.72000 -1.06200 1.000 73.97000 208 LEU B O 1
ATOM 3371 N N . GLY B 1 209 ? 15.70200 48.49300 -2.98300 1.000 69.28000 209 GLY B N 1
ATOM 3372 C CA . GLY B 1 209 ? 14.91800 47.61800 -3.87600 1.000 73.06000 209 GLY B CA 1
ATOM 3373 C C . GLY B 1 209 ? 13.48200 48.09400 -4.00500 1.000 77.39000 209 GLY B C 1
ATOM 3374 O O . GLY B 1 209 ? 13.27800 49.22200 -4.47800 1.000 82.92000 209 GLY B O 1
ATOM 3375 N N . ASP B 1 210 ? 12.51500 47.26100 -3.61100 1.000 86.50000 210 ASP B N 1
ATOM 3376 C CA . ASP B 1 210 ? 11.06600 47.59600 -3.70700 1.000 87.35000 210 ASP B CA 1
ATOM 3377 C C . ASP B 1 210 ? 10.57100 48.05000 -2.32800 1.000 82.63000 210 ASP B C 1
ATOM 3378 O O . ASP B 1 210 ? 9.34600 48.14100 -2.14900 1.000 88.26000 210 ASP B O 1
ATOM 3383 N N . GLN B 1 211 ? 11.50300 48.34400 -1.41200 1.000 75.61000 211 GLN B N 1
ATOM 3384 C CA . GLN B 1 211 ? 11.28700 49.11700 -0.16500 1.000 75.86000 211 GLN B CA 1
ATOM 3385 C C . GLN B 1 211 ? 11.63700 50.60200 -0.38900 1.000 67.95000 211 GLN B C 1
ATOM 3386 O O . GLN B 1 211 ? 11.54400 51.37600 0.58300 1.000 72.72000 211 GLN B O 1
ATOM 3388 N N . GLY B 1 212 ? 12.01300 50.98100 -1.61800 1.000 65.08000 212 GLY B N 1
ATOM 3389 C CA . GLY B 1 212 ? 12.15700 52.38400 -2.09100 1.000 70.66000 212 GLY B CA 1
ATOM 3390 C C . GLY B 1 212 ? 13.58200 52.93400 -1.95700 1.000 57.89000 212 GLY B C 1
ATOM 3391 O O . GLY B 1 212 ? 14.54300 52.18900 -2.25600 1.000 53.63000 212 GLY B O 1
ATOM 3392 N N . ALA B 1 213 ? 13.75400 54.18600 -1.51500 1.000 51.41000 213 ALA B N 1
ATOM 3393 C CA . ALA B 1 213 ? 15.11700 54.71600 -1.23400 1.000 57.36000 213 ALA B CA 1
ATOM 3394 C C . ALA B 1 213 ? 15.09900 55.64700 -0.04200 1.000 46.71000 213 ALA B C 1
ATOM 3395 O O . ALA B 1 213 ? 14.09800 56.31900 0.17400 1.000 51.86000 213 ALA B O 1
ATOM 3397 N N . VAL B 1 214 ? 16.20100 55.67300 0.69200 1.000 50.45000 214 VAL B N 1
ATOM 3398 C CA . VAL B 1 214 ? 16.41400 56.69500 1.74600 1.000 54.08000 214 VAL B CA 1
ATOM 3399 C C . VAL B 1 214 ? 17.68100 57.50300 1.42200 1.000 45.79000 214 VAL B C 1
ATOM 3400 O O . VAL B 1 214 ? 18.55000 57.01500 0.67500 1.000 49.81000 214 VAL B O 1
ATOM 3404 N N . ALA B 1 215 ? 17.79000 58.69100 2.00100 1.000 49.67000 215 ALA B N 1
ATOM 3405 C CA . ALA B 1 215 ? 19.00900 59.52200 1.93800 1.000 49.43000 215 ALA B CA 1
ATOM 3406 C C . ALA B 1 215 ? 19.17200 60.27800 3.24900 1.000 55.62000 215 ALA B C 1
ATOM 3407 O O . ALA B 1 215 ? 18.14900 60.64100 3.90800 1.000 57.14000 215 ALA B O 1
ATOM 3409 N N . PHE B 1 216 ? 20.42200 60.51400 3.60300 1.000 47.20000 216 PHE B N 1
ATOM 3410 C CA . PHE B 1 216 ? 20.81100 61.19900 4.85700 1.000 57.97000 216 PHE B CA 1
ATOM 3411 C C . PHE B 1 216 ? 21.62200 62.46200 4.54500 1.000 54.89000 216 PHE B C 1
ATOM 3412 O O . PHE B 1 216 ? 22.43900 62.45600 3.60700 1.000 52.06000 216 PHE B O 1
ATOM 3420 N N . CYS B 1 217 ? 21.33600 63.52100 5.30400 1.000 56.96000 217 CYS B N 1
ATOM 3421 C CA . CYS B 1 217 ? 22.01600 64.84000 5.27300 1.000 58.98000 217 CYS B CA 1
ATOM 3422 C C . CYS B 1 217 ? 21.94600 65.44100 6.67900 1.000 63.83000 217 CYS B C 1
ATOM 3423 O O . CYS B 1 217 ? 21.16600 64.90900 7.49600 1.000 60.17000 217 CYS B O 1
ATOM 3426 N N . ALA B 1 218 ? 22.74400 66.47100 6.98500 1.000 54.29000 218 ALA B N 1
ATOM 3427 C CA . ALA B 1 218 ? 22.80800 67.04800 8.35600 1.000 61.73000 218 ALA B CA 1
ATOM 3428 C C . ALA B 1 218 ? 21.39700 67.43400 8.83500 1.000 56.99000 218 ALA B C 1
ATOM 3429 O O . ALA B 1 218 ? 21.13200 67.26700 10.03000 1.000 65.35000 218 ALA B O 1
ATOM 3431 N N . ALA B 1 219 ? 20.52000 67.91600 7.94900 1.000 50.99000 219 ALA B N 1
ATOM 3432 C CA . ALA B 1 219 ? 19.17100 68.40000 8.32000 1.000 61.55000 219 ALA B CA 1
ATOM 3433 C C . ALA B 1 219 ? 18.26300 67.22700 8.71800 1.000 68.09000 219 ALA B C 1
ATOM 3434 O O . ALA B 1 219 ? 17.27700 67.50200 9.40500 1.000 63.77000 219 ALA B O 1
ATOM 3436 N N . GLY B 1 220 ? 18.53900 65.98700 8.28400 1.000 66.48000 220 GLY B N 1
ATOM 3437 C CA . GLY B 1 220 ? 17.64500 64.85300 8.58500 1.000 58.46000 220 GLY B CA 1
ATOM 3438 C C . GLY B 1 220 ? 17.52600 63.83400 7.45900 1.000 63.86000 220 GLY B C 1
ATOM 3439 O O . GLY B 1 220 ? 18.15900 63.94100 6.41400 1.000 63.22000 220 GLY B O 1
ATOM 3440 N N . PRO B 1 221 ? 16.69600 62.79200 7.66400 1.000 67.10000 221 PRO B N 1
ATOM 3441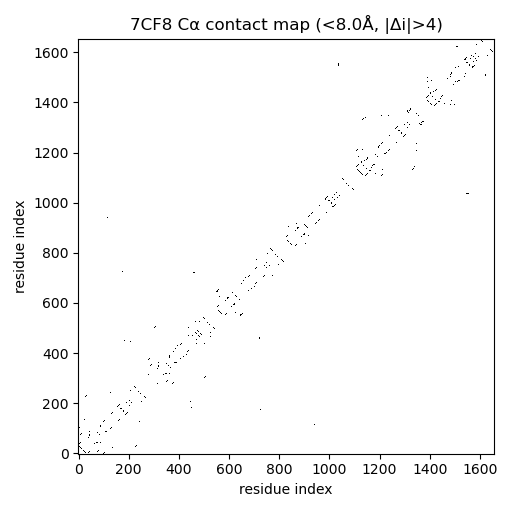 C CA . PRO B 1 221 ? 16.56200 61.71000 6.70800 1.000 58.34000 221 PRO B CA 1
ATOM 3442 C C . PRO B 1 221 ? 15.40900 62.05500 5.76700 1.000 57.32000 221 PRO B C 1
ATOM 3443 O O . PRO B 1 221 ? 14.48800 62.76700 6.15300 1.000 58.48000 221 PRO B O 1
ATOM 3447 N N . ALA B 1 222 ? 15.49600 61.56900 4.53900 1.000 57.04000 222 ALA B N 1
ATOM 3448 C CA . ALA B 1 222 ? 14.37600 61.60900 3.58800 1.000 57.34000 222 ALA B CA 1
ATOM 3449 C C . ALA B 1 222 ? 14.11500 60.18100 3.12600 1.000 59.85000 222 ALA B C 1
ATOM 3450 O O . ALA B 1 222 ? 15.04800 59.33400 3.20200 1.000 52.43000 222 ALA B O 1
ATOM 3452 N N . SER B 1 223 ? 12.94100 59.93800 2.55900 1.000 55.92000 223 SER B N 1
ATOM 3453 C CA . SER B 1 223 ? 12.64900 58.62900 1.93600 1.000 64.35000 223 SER B CA 1
ATOM 3454 C C . SER B 1 223 ? 11.61900 58.79200 0.83600 1.000 62.14000 223 SER B C 1
ATOM 3455 O O . SER B 1 223 ? 10.83800 59.76600 0.85900 1.000 60.30000 223 SER B O 1
ATOM 3458 N N . VAL B 1 224 ? 11.65800 57.86100 -0.10500 1.000 56.40000 224 VAL B N 1
ATOM 3459 C CA . VAL B 1 224 ? 10.58400 57.68200 -1.11400 1.000 60.95000 224 VAL B CA 1
ATOM 3460 C C . VAL B 1 224 ? 10.25500 56.19800 -1.09600 1.000 66.14000 224 VAL B C 1
ATOM 3461 O O . VAL B 1 224 ? 11.16700 55.37800 -0.98700 1.000 60.75000 224 VAL B O 1
ATOM 3465 N N . PRO B 1 225 ? 8.96300 55.82100 -1.20600 1.000 71.98000 225 PRO B N 1
ATOM 3466 C CA . PRO B 1 225 ? 8.58500 54.41000 -1.31400 1.000 65.86000 225 PRO B CA 1
ATOM 3467 C C . PRO B 1 225 ? 8.92400 53.88700 -2.72100 1.000 64.42000 225 PRO B C 1
ATOM 3468 O O . PRO B 1 225 ? 9.43200 54.64500 -3.53700 1.000 65.82000 225 PRO B O 1
ATOM 3472 N N . ALA B 1 226 ? 8.65500 52.60700 -2.98000 1.000 74.54000 226 ALA B N 1
ATOM 3473 C CA . ALA B 1 226 ? 9.12600 51.88200 -4.18500 1.000 76.25000 226 ALA B CA 1
ATOM 3474 C C . ALA B 1 226 ? 8.13500 52.00900 -5.34900 1.000 78.07000 226 ALA B C 1
ATOM 3475 O O . ALA B 1 226 ? 7.09000 52.63100 -5.15000 1.000 78.42000 226 ALA B O 1
ATOM 3477 N N . GLN B 1 227 ? 8.47500 51.40700 -6.50100 1.000 91.32000 227 GLN B N 1
ATOM 3478 C CA . GLN B 1 227 ? 7.62200 51.14200 -7.69500 1.000 92.68000 227 GLN B CA 1
ATOM 3479 C C . GLN B 1 227 ? 7.33100 52.44700 -8.44200 1.000 94.55000 227 GLN B C 1
ATOM 3480 O O . GLN B 1 227 ? 6.25200 52.53900 -9.06000 1.000 99.49000 227 GLN B O 1
ATOM 3482 N N . PRO B 1 228 ? 8.26700 53.39900 -8.40800 1.000 82.82000 228 PRO B N 1
ATOM 3483 C CA . PRO B 1 228 ? 8.03000 54.81800 -8.76500 1.000 89.06000 228 PRO B CA 1
ATOM 3484 C C . PRO B 1 228 ? 9.35500 55.58200 -8.80200 1.000 85.35000 228 PRO B C 1
ATOM 3485 O O . PRO B 1 228 ? 9.53500 56.41200 -7.88600 1.000 90.11000 228 PRO B O 1
ATOM 3487 N N . ASP B 1 233 ? 16.29500 46.16200 -15.81100 1.000 97.91000 233 ASP B N 1
ATOM 3488 C CA . ASP B 1 233 ? 17.76600 46.12000 -15.59000 1.000 107.34000 233 ASP B CA 1
ATOM 3489 C C . ASP B 1 233 ? 18.06100 46.36800 -14.10600 1.000 102.72000 233 ASP B C 1
ATOM 3490 O O . ASP B 1 233 ? 17.34500 47.18300 -13.49000 1.000 101.49000 233 ASP B O 1
ATOM 3495 N N . THR B 1 234 ? 19.03900 45.68900 -13.51800 1.000 106.83000 234 THR B N 1
ATOM 3496 C CA . THR B 1 234 ? 19.30000 45.94400 -12.08100 1.000 104.98000 234 THR B CA 1
ATOM 3497 C C . THR B 1 234 ? 20.34800 47.05000 -11.94900 1.000 102.22000 234 THR B C 1
ATOM 3498 O O . THR B 1 234 ? 20.06600 48.07800 -11.32100 1.000 94.17000 234 THR B O 1
ATOM 3500 N N . VAL B 1 235 ? 21.52000 46.82200 -12.53700 1.000 98.83000 235 VAL B N 1
ATOM 3501 C CA . VAL B 1 235 ? 22.62500 47.79700 -12.50500 1.000 92.84000 235 VAL B CA 1
ATOM 3502 C C . VAL B 1 235 ? 22.19000 49.03700 -13.28500 1.000 86.37000 235 VAL B C 1
ATOM 3503 O O . VAL B 1 235 ? 22.37900 50.14700 -12.78200 1.000 72.57000 235 VAL B O 1
ATOM 3505 N N . GLY B 1 236 ? 21.61000 48.82200 -14.46700 1.000 90.62000 236 GLY B N 1
ATOM 3506 C CA . GLY B 1 236 ? 21.15600 49.92500 -15.33100 1.000 74.89000 236 GLY B CA 1
ATOM 3507 C C . GLY B 1 236 ? 20.25100 50.87200 -14.58200 1.000 64.43000 236 GLY B C 1
ATOM 3508 O O . GLY B 1 236 ? 20.39900 52.06900 -14.74500 1.000 67.44000 236 GLY B O 1
ATOM 3509 N N . ALA B 1 237 ? 19.35700 50.32200 -13.77500 1.000 63.79000 237 ALA B N 1
ATOM 3510 C CA . ALA B 1 237 ? 18.37900 51.10200 -12.98000 1.000 66.96000 237 ALA B CA 1
ATOM 3511 C C . ALA B 1 237 ? 19.12700 52.02800 -12.01400 1.000 53.75000 237 ALA B C 1
ATOM 3512 O O . ALA B 1 237 ? 18.89600 53.25300 -12.06800 1.000 57.76000 237 ALA B O 1
ATOM 3514 N N . GLY B 1 238 ? 19.98700 51.45500 -11.16600 1.000 49.98000 238 GLY B N 1
ATOM 3515 C CA . GLY B 1 238 ? 20.76600 52.24100 -10.19000 1.000 52.95000 238 GLY B CA 1
ATOM 3516 C C . GLY B 1 238 ? 21.52700 53.37100 -10.86100 1.000 49.15000 238 GLY B C 1
ATOM 3517 O O . GLY B 1 238 ? 21.50600 54.49700 -10.32600 1.000 50.62000 238 GLY B O 1
ATOM 3518 N N . ASP B 1 239 ? 22.17600 53.07900 -11.99300 1.000 47.80000 239 ASP B N 1
ATOM 3519 C CA . ASP B 1 239 ? 22.95300 54.09700 -12.74400 1.000 56.50000 239 ASP B CA 1
ATOM 3520 C C . ASP B 1 239 ? 22.02500 55.24800 -13.13900 1.000 59.08000 239 ASP B C 1
ATOM 3521 O O . ASP B 1 239 ? 22.38200 56.40200 -12.95700 1.000 50.23000 239 ASP B O 1
ATOM 3526 N N . ALA B 1 240 ? 20.81000 54.95700 -13.56100 1.000 47.61000 240 ALA B N 1
ATOM 3527 C CA . ALA B 1 240 ? 19.87700 56.00500 -13.99700 1.000 43.08000 240 ALA B CA 1
ATOM 3528 C C . ALA B 1 240 ? 19.36500 56.74800 -12.76000 1.000 53.52000 240 ALA B C 1
ATOM 3529 O O . ALA B 1 240 ? 19.05900 57.94600 -12.83700 1.000 53.45000 240 ALA B O 1
ATOM 3531 N N . PHE B 1 241 ? 19.29300 56.07100 -11.61900 1.000 51.79000 241 PHE B N 1
ATOM 3532 C CA . PHE B 1 241 ? 18.92900 56.71900 -10.33300 1.000 48.22000 241 PHE B CA 1
ATOM 3533 C C . PHE B 1 241 ? 19.99700 57.78500 -10.02800 1.000 43.67000 241 PHE B C 1
ATOM 3534 O O . PHE B 1 241 ? 19.66800 58.93500 -9.68000 1.000 47.48000 241 PHE B O 1
ATOM 3542 N N . MET B 1 242 ? 21.25100 57.37000 -10.09800 1.000 41.61000 242 MET B N 1
ATOM 3543 C CA . MET B 1 242 ? 22.43600 58.22700 -9.86300 1.000 58.02000 242 MET B CA 1
ATOM 3544 C C . MET B 1 242 ? 22.40300 59.45400 -10.80700 1.000 44.12000 242 MET B C 1
ATOM 3545 O O . MET B 1 242 ? 22.38000 60.58100 -10.27900 1.000 49.22000 242 MET B O 1
ATOM 3550 N N . ALA B 1 243 ? 22.24500 59.25200 -12.12400 1.000 47.79000 243 ALA B N 1
ATOM 3551 C CA . ALA B 1 243 ? 22.09900 60.32800 -13.14000 1.000 50.54000 243 ALA B CA 1
ATOM 3552 C C . ALA B 1 243 ? 20.98300 61.27300 -12.72300 1.000 51.65000 243 ALA B C 1
ATOM 3553 O O . ALA B 1 243 ? 21.18200 62.50800 -12.72500 1.000 52.93000 243 ALA B O 1
ATOM 3555 N N . GLY B 1 244 ? 19.84200 60.72000 -12.33700 1.000 51.16000 244 GLY B N 1
ATOM 3556 C CA . GLY B 1 244 ? 18.67400 61.54800 -12.00200 1.000 42.79000 244 GLY B CA 1
ATOM 3557 C C . GLY B 1 244 ? 18.94100 62.31500 -10.72900 1.000 53.30000 244 GLY B C 1
ATOM 3558 O O . GLY B 1 244 ? 18.45400 63.47200 -10.60700 1.000 50.34000 244 GLY B O 1
ATOM 3559 N N . LEU B 1 245 ? 19.67800 61.71100 -9.78900 1.000 49.19000 245 LEU B N 1
ATOM 3560 C CA . LEU B 1 245 ? 19.98800 62.39800 -8.51200 1.000 53.65000 245 LEU B CA 1
ATOM 3561 C C . LEU B 1 245 ? 20.90900 63.59100 -8.81100 1.000 44.88000 245 LEU B C 1
ATOM 3562 O O . LEU B 1 245 ? 20.65300 64.68200 -8.29300 1.000 47.79000 245 LEU B O 1
ATOM 3567 N N . LEU B 1 246 ? 21.96600 63.35100 -9.56400 1.000 41.50000 246 LEU B N 1
ATOM 3568 C CA . LEU B 1 246 ? 22.99400 64.37400 -9.92300 1.000 47.68000 246 LEU B CA 1
ATOM 3569 C C . LEU B 1 246 ? 22.33200 65.48600 -10.74600 1.000 49.36000 246 LEU B C 1
ATOM 3570 O O . LEU B 1 246 ? 22.53400 66.65000 -10.40200 1.000 55.58000 246 LEU B O 1
ATOM 3575 N N . ASP B 1 247 ? 21.45100 65.12800 -11.68400 1.000 50.43000 247 ASP B N 1
ATOM 3576 C CA . ASP B 1 247 ? 20.70800 66.08400 -12.55000 1.000 45.13000 247 ASP B CA 1
ATOM 3577 C C . ASP B 1 247 ? 19.83100 67.01400 -11.70800 1.000 56.65000 247 ASP B C 1
ATOM 3578 O O . ASP B 1 247 ? 19.81200 68.21300 -11.98000 1.000 57.03000 247 ASP B O 1
ATOM 3583 N N . THR B 1 248 ? 19.12800 66.49500 -10.70400 1.000 52.14000 248 THR B N 1
ATOM 3584 C CA . THR B 1 248 ? 18.18700 67.30300 -9.88900 1.000 56.84000 248 THR B CA 1
ATOM 3585 C C . THR B 1 248 ? 18.99200 68.23700 -8.98700 1.000 54.41000 248 THR B C 1
ATOM 3586 O O . THR B 1 248 ? 18.50700 69.34500 -8.73000 1.000 62.19000 248 THR B O 1
ATOM 3590 N N . LEU B 1 249 ? 20.10600 67.75300 -8.43900 1.000 53.80000 249 LEU B N 1
ATOM 3591 C CA . LEU B 1 249 ? 20.95400 68.55100 -7.52400 1.000 55.61000 249 LEU B CA 1
ATOM 3592 C C . LEU B 1 249 ? 21.61200 69.66700 -8.34500 1.000 52.15000 249 LEU B C 1
ATOM 3593 O O . LEU B 1 249 ? 21.67600 70.78700 -7.85900 1.000 53.83000 249 LEU B O 1
ATOM 3598 N N . TRP B 1 250 ? 22.05900 69.34400 -9.54800 1.000 46.62000 250 TRP B N 1
ATOM 3599 C CA . TRP B 1 250 ? 22.49300 70.33100 -10.56200 1.000 56.64000 250 TRP B CA 1
ATOM 3600 C C . TRP B 1 250 ? 21.41700 71.43300 -10.69500 1.000 57.60000 250 TRP B C 1
ATOM 3601 O O . TRP B 1 250 ? 21.68600 72.57500 -10.28000 1.000 54.68000 250 TRP B O 1
ATOM 3612 N N . GLU B 1 251 ? 20.19800 71.07600 -11.10800 1.000 59.19000 251 GLU B N 1
ATOM 3613 C CA . GLU B 1 251 ? 19.04000 72.00300 -11.31100 1.000 53.34000 251 GLU B CA 1
ATOM 3614 C C . GLU B 1 251 ? 18.70900 72.79300 -10.04300 1.000 61.39000 251 GLU B C 1
ATOM 3615 O O . GLU B 1 251 ? 18.30500 73.95300 -10.17300 1.000 65.12000 251 GLU B O 1
ATOM 3621 N N . GLN B 1 252 ? 18.83700 72.20200 -8.85300 1.000 58.09000 252 GLN B N 1
ATOM 3622 C CA . GLN B 1 252 ? 18.60300 72.92500 -7.57700 1.000 59.05000 252 GLN B CA 1
ATOM 3623 C C . GLN B 1 252 ? 19.73800 73.95500 -7.36300 1.000 60.12000 252 GLN B C 1
ATOM 3624 O O . GLN B 1 252 ? 19.64500 74.73400 -6.40400 1.000 58.42000 252 GLN B O 1
ATOM 3630 N N . GLY B 1 253 ? 20.78200 73.96700 -8.19500 1.000 58.03000 253 GLY B N 1
ATOM 3631 C CA . GLY B 1 253 ? 21.94200 74.88300 -8.03200 1.000 64.07000 253 GLY B CA 1
ATOM 3632 C C . GLY B 1 253 ? 22.86200 74.52500 -6.86100 1.000 55.55000 253 GLY B C 1
ATOM 3633 O O . GLY B 1 253 ? 23.38600 75.45200 -6.22600 1.000 62.37000 253 GLY B O 1
ATOM 3634 N N . LEU B 1 254 ? 23.08800 73.23600 -6.56400 1.000 58.03000 254 LEU B N 1
ATOM 3635 C CA . LEU B 1 254 ? 23.85600 72.80000 -5.36200 1.000 49.25000 254 LEU B CA 1
ATOM 3636 C C . LEU B 1 254 ? 25.17800 72.18300 -5.81000 1.000 44.94000 254 LEU B C 1
ATOM 3637 O O . LEU B 1 254 ? 25.94100 71.73200 -4.95400 1.000 51.16000 254 LEU B O 1
ATOM 3642 N N . LEU B 1 255 ? 25.45100 72.12500 -7.10700 1.000 43.54000 255 LEU B N 1
ATOM 3643 C CA . LEU B 1 255 ? 26.73100 71.55600 -7.58800 1.000 45.67000 255 LEU B CA 1
ATOM 3644 C C . LEU B 1 255 ? 27.79400 72.65800 -7.79000 1.000 57.10000 255 LEU B C 1
ATOM 3645 O O . LEU B 1 255 ? 27.42900 73.81600 -8.00900 1.000 51.90000 255 LEU B O 1
ATOM 3650 N N . GLY B 1 256 ? 29.06800 72.26500 -7.75000 1.000 49.42000 256 GLY B N 1
ATOM 3651 C CA . GLY B 1 256 ? 30.25100 73.14100 -7.81100 1.000 53.73000 256 GLY B CA 1
ATOM 3652 C C . GLY B 1 256 ? 30.83600 73.35700 -6.43400 1.000 53.18000 256 GLY B C 1
ATOM 3653 O O . GLY B 1 256 ? 30.05200 73.41600 -5.47300 1.000 52.66000 256 GLY B O 1
ATOM 3654 N N . ALA B 1 257 ? 32.15100 73.56500 -6.34200 1.000 48.55000 257 ALA B N 1
ATOM 3655 C CA . ALA B 1 257 ? 32.83000 73.85200 -5.05400 1.000 59.18000 257 ALA B CA 1
ATOM 3656 C C . ALA B 1 257 ? 32.20700 75.09300 -4.41800 1.000 52.10000 257 ALA B C 1
ATOM 3657 O O . ALA B 1 257 ? 31.94900 75.05600 -3.22500 1.000 52.48000 257 ALA B O 1
ATOM 3659 N N . ASP B 1 258 ? 31.87200 76.13400 -5.17500 1.000 51.43000 258 ASP B N 1
ATOM 3660 C CA . ASP B 1 258 ? 31.28000 77.33000 -4.52100 1.000 62.65000 258 ASP B CA 1
ATOM 3661 C C . ASP B 1 258 ? 29.83700 77.05300 -4.04800 1.000 60.19000 258 ASP B C 1
ATOM 3662 O O . ASP B 1 258 ? 29.27700 77.94500 -3.40600 1.000 67.19000 258 ASP B O 1
ATOM 3667 N N . ARG B 1 259 ? 29.23200 75.88400 -4.31000 1.000 66.23000 259 ARG B N 1
ATOM 3668 C CA . ARG B 1 259 ? 27.88300 75.56300 -3.75300 1.000 53.90000 259 ARG B CA 1
ATOM 3669 C C . ARG B 1 259 ? 27.97100 74.45400 -2.69400 1.000 54.51000 259 ARG B C 1
ATOM 3670 O O . ARG B 1 259 ? 26.94200 74.08700 -2.12800 1.000 62.70000 259 ARG B O 1
ATOM 3678 N N . ARG B 1 260 ? 29.17100 74.01200 -2.34300 1.000 60.07000 260 ARG B N 1
ATOM 3679 C CA . ARG B 1 260 ? 29.40300 72.90300 -1.38600 1.000 57.61000 260 ARG B CA 1
ATOM 3680 C C . ARG B 1 260 ? 28.67900 73.17700 -0.06100 1.000 63.12000 260 ARG B C 1
ATOM 3681 O O . ARG B 1 260 ? 27.95100 72.26600 0.38300 1.000 63.85000 260 ARG B O 1
ATOM 3689 N N . THR B 1 261 ? 28.83100 74.35500 0.56200 1.000 62.19000 261 THR B N 1
ATOM 3690 C CA . THR B 1 261 ? 28.18000 74.63600 1.87900 1.000 60.42000 261 THR B CA 1
ATOM 3691 C C . THR B 1 261 ? 26.65700 74.63300 1.70300 1.000 53.48000 261 THR B C 1
ATOM 3692 O O . THR B 1 261 ? 25.97400 74.22100 2.61800 1.000 60.28000 261 THR B O 1
ATOM 3696 N N . GLU B 1 262 ? 26.13800 75.05600 0.55900 1.000 50.93000 262 GLU B N 1
ATOM 3697 C CA . GLU B 1 262 ? 24.68200 75.02500 0.30400 1.000 61.17000 262 GLU B CA 1
ATOM 3698 C C . GLU B 1 262 ? 24.22500 73.56000 0.17600 1.000 59.84000 262 GLU B C 1
ATOM 3699 O O . GLU B 1 262 ? 23.10100 73.27000 0.61200 1.000 56.72000 262 GLU B O 1
ATOM 3705 N N . LEU B 1 263 ? 25.04800 72.69200 -0.42500 1.000 54.16000 263 LEU B N 1
ATOM 3706 C CA . LEU B 1 263 ? 24.76400 71.24400 -0.57400 1.000 58.39000 263 LEU B CA 1
ATOM 3707 C C . LEU B 1 263 ? 24.71300 70.61900 0.83100 1.000 52.81000 263 LEU B C 1
ATOM 3708 O O . LEU B 1 263 ? 23.69300 70.02200 1.17400 1.000 54.89000 263 LEU B O 1
ATOM 3713 N N . ARG B 1 264 ? 25.73400 70.84800 1.65700 1.000 53.80000 264 ARG B N 1
ATOM 3714 C CA . ARG B 1 264 ? 25.80500 70.29800 3.03800 1.000 56.70000 264 ARG B CA 1
ATOM 3715 C C . ARG B 1 264 ? 24.57300 70.70100 3.85200 1.000 55.07000 264 ARG B C 1
ATOM 3716 O O . ARG B 1 264 ? 24.20200 69.94700 4.77800 1.000 62.08000 264 ARG B O 1
ATOM 3724 N N . LYS B 1 265 ? 23.97200 71.84800 3.54300 1.000 56.56000 265 LYS B N 1
ATOM 3725 C CA . LYS B 1 265 ? 22.82100 72.38700 4.30400 1.000 55.64000 265 LYS B CA 1
ATOM 3726 C C . LYS B 1 265 ? 21.51200 72.04500 3.60000 1.000 54.53000 265 LYS B C 1
ATOM 3727 O O . LYS B 1 265 ? 20.49300 72.61100 4.01000 1.000 62.23000 265 LYS B O 1
ATOM 3733 N N . ILE B 1 266 ? 21.53400 71.23800 2.53400 1.000 54.71000 266 ILE B N 1
ATOM 3734 C CA . ILE B 1 266 ? 20.28500 70.85300 1.81100 1.000 50.92000 266 ILE B CA 1
ATOM 3735 C C . ILE B 1 266 ? 19.21000 70.52800 2.86000 1.000 58.59000 266 ILE B C 1
ATOM 3736 O O . ILE B 1 266 ? 19.55200 69.92500 3.92300 1.000 58.56000 266 ILE B O 1
ATOM 3741 N N . GLY B 1 267 ? 17.97200 70.94800 2.60400 1.000 65.40000 267 GLY B N 1
ATOM 3742 C CA . GLY B 1 267 ? 16.81400 70.67200 3.47400 1.000 64.96000 267 GLY B CA 1
ATOM 3743 C C . GLY B 1 267 ? 16.24300 69.29500 3.18100 1.000 62.40000 267 GLY B C 1
ATOM 3744 O O . GLY B 1 267 ? 16.33400 68.84400 2.01100 1.000 61.47000 267 GLY B O 1
ATOM 3745 N N . VAL B 1 268 ? 15.68500 68.64500 4.20100 1.000 61.06000 268 VAL B N 1
ATOM 3746 C CA . VAL B 1 268 ? 14.97200 67.34000 4.06800 1.000 60.56000 268 VAL B CA 1
ATOM 3747 C C . VAL B 1 268 ? 13.95500 67.42500 2.90500 1.000 57.58000 268 VAL B C 1
ATOM 3748 O O . VAL B 1 268 ? 13.86900 66.48000 2.10000 1.000 61.21000 268 VAL B O 1
ATOM 3752 N N . SER B 1 269 ? 13.25100 68.54100 2.75300 1.000 54.46000 269 SER B N 1
ATOM 3753 C CA . SER B 1 269 ? 12.25300 68.73200 1.66700 1.000 60.41000 269 SER B CA 1
ATOM 3754 C C . SER B 1 269 ? 12.95100 68.67800 0.31000 1.000 63.78000 269 SER B C 1
ATOM 3755 O O . SER B 1 269 ? 12.44500 67.99600 -0.59400 1.000 58.64000 269 SER B O 1
ATOM 3758 N N . ALA B 1 270 ? 14.03800 69.44100 0.16300 1.000 63.78000 270 ALA B N 1
ATOM 3759 C CA . ALA B 1 270 ? 14.83600 69.51700 -1.07900 1.000 63.43000 270 ALA B CA 1
ATOM 3760 C C . ALA B 1 270 ? 15.43900 68.13100 -1.38300 1.000 52.95000 270 ALA B C 1
ATOM 3761 O O . ALA B 1 270 ? 15.53000 67.75700 -2.57200 1.000 52.59000 270 ALA B O 1
ATOM 3763 N N . LEU B 1 271 ? 15.91800 67.43000 -0.35800 1.000 47.62000 271 LEU B N 1
ATOM 3764 C CA . LEU B 1 271 ? 16.55100 66.09500 -0.52800 1.000 56.05000 271 LEU B CA 1
ATOM 3765 C C . LEU B 1 271 ? 15.47600 65.06200 -0.90100 1.000 58.99000 271 LEU B C 1
ATOM 3766 O O . LEU B 1 271 ? 15.77500 64.18400 -1.73300 1.000 58.09000 271 LEU B O 1
ATOM 3771 N N . THR B 1 272 ? 14.27800 65.16600 -0.31600 1.000 52.77000 272 THR B N 1
ATOM 3772 C CA . THR B 1 272 ? 13.09400 64.32700 -0.65700 1.000 58.95000 272 THR B CA 1
ATOM 3773 C C . THR B 1 272 ? 12.76000 64.53500 -2.14400 1.000 56.68000 272 THR B C 1
ATOM 3774 O O . THR B 1 272 ? 12.61600 63.50600 -2.89000 1.000 56.28000 272 THR B O 1
ATOM 3778 N N . SER B 1 273 ? 12.73600 65.78900 -2.61300 1.000 56.42000 273 SER B N 1
ATOM 3779 C CA . SER B 1 273 ? 12.47500 66.11900 -4.05000 1.000 58.11000 273 SER B CA 1
ATOM 3780 C C . SER B 1 273 ? 13.49000 65.41200 -4.92200 1.000 59.30000 273 SER B C 1
ATOM 3781 O O . SER B 1 273 ? 13.05600 64.84100 -5.94600 1.000 55.30000 273 SER B O 1
ATOM 3784 N N . ALA B 1 274 ? 14.78300 65.50300 -4.56100 1.000 52.38000 274 ALA B N 1
ATOM 3785 C CA . ALA B 1 274 ? 15.88100 64.93400 -5.36900 1.000 48.84000 274 ALA B CA 1
ATOM 3786 C C . ALA B 1 274 ? 15.74600 63.40800 -5.41400 1.000 48.87000 274 ALA B C 1
ATOM 3787 O O . ALA B 1 274 ? 15.94200 62.80700 -6.48700 1.000 52.59000 274 ALA B O 1
ATOM 3789 N N . LEU B 1 275 ? 15.45800 62.78000 -4.28000 1.000 50.54000 275 LEU B N 1
ATOM 3790 C CA . LEU B 1 275 ? 15.17900 61.31300 -4.22400 1.000 56.10000 275 LEU B CA 1
ATOM 3791 C C . LEU B 1 275 ? 14.01200 60.93400 -5.15600 1.000 51.08000 275 LEU B C 1
ATOM 3792 O O . LEU B 1 275 ? 14.15900 59.93300 -5.89800 1.000 50.89000 275 LEU B O 1
ATOM 3797 N N . GLU B 1 276 ? 12.88600 61.66100 -5.10000 1.000 55.24000 276 GLU B N 1
ATOM 3798 C CA . GLU B 1 276 ? 11.68200 61.41000 -5.95600 1.000 59.58000 276 GLU B CA 1
ATOM 3799 C C . GLU B 1 276 ? 12.07800 61.50500 -7.43300 1.000 54.52000 276 GLU B C 1
ATOM 3800 O O . GLU B 1 276 ? 11.72400 60.58400 -8.21500 1.000 51.01000 276 GLU B O 1
ATOM 3806 N N . VAL B 1 277 ? 12.79600 62.57000 -7.82000 1.000 53.09000 277 VAL B N 1
ATOM 3807 C CA . VAL B 1 277 ? 13.19200 62.74400 -9.24200 1.000 45.93000 277 VAL B CA 1
ATOM 3808 C C . VAL B 1 277 ? 14.08300 61.56700 -9.61600 1.000 51.32000 277 VAL B C 1
ATOM 3809 O O . VAL B 1 277 ? 13.98600 61.05800 -10.75900 1.000 54.21000 277 VAL B O 1
ATOM 3813 N N . ALA B 1 278 ? 14.96300 61.16200 -8.70800 1.000 52.59000 278 ALA B N 1
ATOM 3814 C CA . ALA B 1 278 ? 15.93000 60.08100 -8.97700 1.000 55.95000 278 ALA B CA 1
ATOM 3815 C C . ALA B 1 278 ? 15.15300 58.77000 -9.15800 1.000 45.45000 278 ALA B C 1
ATOM 3816 O O . ALA B 1 278 ? 15.39900 58.04700 -10.14500 1.000 46.16000 278 ALA B O 1
ATOM 3818 N N . ALA B 1 279 ? 14.22800 58.48300 -8.25100 1.000 52.40000 279 ALA B N 1
ATOM 3819 C CA . ALA B 1 279 ? 13.40400 57.24400 -8.29000 1.000 59.10000 279 ALA B CA 1
ATOM 3820 C C . ALA B 1 279 ? 12.57800 57.22700 -9.58400 1.000 52.69000 279 ALA B C 1
ATOM 3821 O O . ALA B 1 279 ? 12.59500 56.18000 -10.32400 1.000 53.18000 279 ALA B O 1
ATOM 3823 N N . LEU B 1 280 ? 11.93400 58.35000 -9.90600 1.000 47.79000 280 LEU B N 1
ATOM 3824 C CA . LEU B 1 280 ? 11.08900 58.42600 -11.13400 1.000 58.47000 280 LEU B CA 1
ATOM 3825 C C . LEU B 1 280 ? 11.96200 58.29400 -12.37500 1.000 59.13000 280 LEU B C 1
ATOM 3826 O O . LEU B 1 280 ? 11.49900 57.68500 -13.33800 1.000 50.64000 280 LEU B O 1
ATOM 3831 N N . THR B 1 281 ? 13.16900 58.87100 -12.36500 1.000 58.62000 281 THR B N 1
ATOM 3832 C CA . THR B 1 281 ? 14.07200 58.88600 -13.54700 1.000 49.96000 281 THR B CA 1
ATOM 3833 C C . THR B 1 281 ? 14.44400 57.43500 -13.84600 1.000 50.32000 281 THR B C 1
ATOM 3834 O O . THR B 1 281 ? 14.45600 57.06000 -15.02100 1.000 56.54000 281 THR B O 1
ATOM 3838 N N . SER B 1 282 ? 14.81700 56.69800 -12.80800 1.000 51.06000 282 SER B N 1
ATOM 3839 C CA . SER B 1 282 ? 15.20100 55.26000 -12.86200 1.000 60.35000 282 SER B CA 1
ATOM 3840 C C . SER B 1 282 ? 14.02100 54.44300 -13.43600 1.000 52.97000 282 SER B C 1
ATOM 3841 O O . SER B 1 282 ? 14.19400 53.79700 -14.49300 1.000 52.40000 282 SER B O 1
ATOM 3844 N N . ALA B 1 283 ? 12.86400 54.52000 -12.77600 1.000 53.10000 283 ALA B N 1
ATOM 3845 C CA . ALA B 1 283 ? 11.58100 53.85700 -13.15200 1.000 62.00000 283 ALA B CA 1
ATOM 3846 C C . ALA B 1 283 ? 11.23300 54.16900 -14.60700 1.000 54.39000 283 ALA B C 1
ATOM 3847 O O . ALA B 1 283 ? 10.99600 53.24300 -15.37900 1.000 64.28000 283 ALA B O 1
ATOM 3849 N N . LEU B 1 284 ? 11.35900 55.43000 -15.00700 1.000 69.11000 284 LEU B N 1
ATOM 3850 C CA . LEU B 1 284 ? 11.00500 55.86100 -16.38400 1.000 64.72000 284 LEU B CA 1
ATOM 3851 C C . LEU B 1 284 ? 12.00700 55.29000 -17.38700 1.000 63.99000 284 LEU B C 1
ATOM 3852 O O . LEU B 1 284 ? 11.57100 54.96900 -18.50600 1.000 66.20000 284 LEU B O 1
ATOM 3857 N N . THR B 1 285 ? 13.28500 55.17600 -17.02100 1.000 57.40000 285 THR B N 1
ATOM 3858 C CA . THR B 1 285 ? 14.34600 54.59100 -17.89000 1.000 56.28000 285 THR B CA 1
ATOM 3859 C C . THR B 1 285 ? 14.02300 53.10600 -18.12700 1.000 57.93000 285 THR B C 1
ATOM 3860 O O . THR B 1 285 ? 14.06700 52.66100 -19.28600 1.000 65.71000 285 THR B O 1
ATOM 3864 N N . VAL B 1 286 ? 13.71000 52.36500 -17.06300 1.000 66.50000 286 VAL B N 1
ATOM 3865 C CA . VAL B 1 286 ? 13.28400 50.93400 -17.13200 1.000 71.10000 286 VAL B CA 1
ATOM 3866 C C . VAL B 1 286 ? 12.07700 50.83300 -18.07700 1.000 74.28000 286 VAL B C 1
ATOM 3867 O O . VAL B 1 286 ? 12.20000 50.13300 -19.10100 1.000 71.25000 286 VAL B O 1
ATOM 3871 N N . ALA B 1 287 ? 10.98100 51.53600 -17.76000 1.000 71.40000 287 ALA B N 1
ATOM 3872 C CA . ALA B 1 287 ? 9.68600 51.49100 -18.48400 1.000 68.34000 287 ALA B CA 1
ATOM 3873 C C . ALA B 1 287 ? 9.88000 51.78700 -19.97900 1.000 78.32000 287 ALA B C 1
ATOM 3874 O O . ALA B 1 287 ? 9.32600 51.02700 -20.78000 1.000 87.42000 287 ALA B O 1
ATOM 3876 N N . ARG B 1 288 ? 10.67700 52.79600 -20.35600 1.000 76.43000 288 ARG B N 1
ATOM 3877 C CA . ARG B 1 288 ? 10.95100 53.14200 -21.78600 1.000 74.74000 288 ARG B CA 1
ATOM 3878 C C . ARG B 1 288 ? 11.68400 52.00900 -22.51700 1.000 80.04000 288 ARG B C 1
ATOM 3879 O O . ARG B 1 288 ? 11.72100 52.07300 -23.75800 1.000 83.43000 288 ARG B O 1
ATOM 3887 N N . ALA B 1 289 ? 12.25500 51.03000 -21.80500 1.000 81.58000 289 ALA B N 1
ATOM 3888 C CA . ALA B 1 289 ? 13.06700 49.93600 -22.39900 1.000 85.23000 289 ALA B CA 1
ATOM 3889 C C . ALA B 1 289 ? 12.90800 48.64800 -21.58300 1.000 92.75000 289 ALA B C 1
ATOM 3890 O O . ALA B 1 289 ? 11.87000 47.98600 -21.62900 1.000 103.13000 289 ALA B O 1
ATOM 3892 N N . ALA C 1 2 ? -8.30900 62.96600 40.11000 1.000 82.20000 2 ALA C N 1
ATOM 3893 C CA . ALA C 1 2 ? -7.51100 62.63400 38.90900 1.000 80.90000 2 ALA C CA 1
ATOM 3894 C C . ALA C 1 2 ? -7.29400 63.88300 38.05000 1.000 78.54000 2 ALA C C 1
ATOM 3895 O O . ALA C 1 2 ? -8.10200 64.12900 37.15600 1.000 70.56000 2 ALA C O 1
ATOM 3897 N N . ARG C 1 3 ? -6.22400 64.62700 38.31900 1.000 73.37000 3 ARG C N 1
ATOM 3898 C CA . ARG C 1 3 ? -5.91600 65.84800 37.53300 1.000 83.32000 3 ARG C CA 1
ATOM 3899 C C . ARG C 1 3 ? -4.55300 65.69000 36.86400 1.000 80.55000 3 ARG C C 1
ATOM 3900 O O . ARG C 1 3 ? -3.71600 64.96300 37.39300 1.000 73.98000 3 ARG C O 1
ATOM 3908 N N . GLY C 1 4 ? -4.35300 66.37600 35.74400 1.000 73.41000 4 GLY C N 1
ATOM 3909 C CA . GLY C 1 4 ? -3.04800 66.35600 35.06900 1.000 71.51000 4 GLY C CA 1
ATOM 3910 C C . GLY C 1 4 ? -2.40900 67.73000 35.11300 1.000 73.43000 4 GLY C C 1
ATOM 3911 O O . GLY C 1 4 ? -3.13700 68.70600 35.00500 1.000 70.89000 4 GLY C O 1
ATOM 3912 N N . LEU C 1 5 ? -1.10200 67.79400 35.33900 1.000 69.69000 5 LEU C N 1
ATOM 3913 C CA . LEU C 1 5 ? -0.34600 69.07800 35.32900 1.000 66.33000 5 LEU C CA 1
ATOM 3914 C C . LEU C 1 5 ? 0.56800 69.09400 34.10300 1.000 56.88000 5 LEU C C 1
ATOM 3915 O O . LEU C 1 5 ? 1.32800 68.13400 33.92200 1.000 65.94000 5 LEU C O 1
ATOM 3920 N N . VAL C 1 6 ? 0.44300 70.13200 33.28100 1.000 54.32000 6 VAL C N 1
ATOM 3921 C CA . VAL C 1 6 ? 1.30200 70.40300 32.10000 1.000 50.66000 6 VAL C CA 1
ATOM 3922 C C . VAL C 1 6 ? 2.08900 71.65900 32.44900 1.000 69.49000 6 VAL C C 1
ATOM 3923 O O . VAL C 1 6 ? 1.47100 72.62500 32.91400 1.000 64.31000 6 VAL C O 1
ATOM 3927 N N . ILE C 1 7 ? 3.40600 71.61600 32.25500 1.000 61.17000 7 ILE C N 1
ATOM 3928 C CA . ILE C 1 7 ? 4.33400 72.75800 32.47200 1.000 64.27000 7 ILE C CA 1
ATOM 3929 C C . ILE C 1 7 ? 5.04100 73.03600 31.14900 1.000 54.70000 7 ILE C C 1
ATOM 3930 O O . ILE C 1 7 ? 5.80600 72.14500 30.67800 1.000 61.15000 7 ILE C O 1
ATOM 3935 N N . GLY C 1 8 ? 4.80600 74.20600 30.57200 1.000 54.67000 8 GLY C N 1
ATOM 3936 C CA . GLY C 1 8 ? 5.59900 74.67800 29.42600 1.000 58.12000 8 GLY C CA 1
ATOM 3937 C C . GLY C 1 8 ? 5.02500 75.90600 28.74800 1.000 67.06000 8 GLY C C 1
ATOM 3938 O O . GLY C 1 8 ? 4.10500 76.52700 29.27800 1.000 62.40000 8 GLY C O 1
ATOM 3939 N N . GLU C 1 9 ? 5.60600 76.25400 27.61000 1.000 58.63000 9 GLU C N 1
ATOM 3940 C CA . GLU C 1 9 ? 5.37700 77.54400 26.93000 1.000 66.91000 9 GLU C CA 1
ATOM 3941 C C . GLU C 1 9 ? 3.99500 77.52200 26.25500 1.000 63.05000 9 GLU C C 1
ATOM 3942 O O . GLU C 1 9 ? 3.61900 76.49800 25.63400 1.000 60.21000 9 GLU C O 1
ATOM 3948 N N . ALA C 1 10 ? 3.24600 78.60700 26.44100 1.000 59.40000 10 ALA C N 1
ATOM 3949 C CA . ALA C 1 10 ? 2.19500 79.08200 25.52100 1.000 58.62000 10 ALA C CA 1
ATOM 3950 C C . ALA C 1 10 ? 2.75500 80.29100 24.76600 1.000 66.85000 10 ALA C C 1
ATOM 3951 O O . ALA C 1 10 ? 3.51500 81.08100 25.37700 1.000 77.00000 10 ALA C O 1
ATOM 3953 N N . LEU C 1 11 ? 2.47100 80.39600 23.46900 1.000 68.77000 11 LEU C N 1
ATOM 3954 C CA . LEU C 1 11 ? 2.93000 81.53800 22.63300 1.000 73.46000 11 LEU C CA 1
ATOM 3955 C C . LEU C 1 11 ? 1.94600 81.79600 21.48600 1.000 76.32000 11 LEU C C 1
ATOM 3956 O O . LEU C 1 11 ? 0.93900 81.05000 21.35200 1.000 72.52000 11 LEU C O 1
ATOM 3961 N N . ILE C 1 12 ? 2.24500 82.84200 20.71700 1.000 72.16000 12 ILE C N 1
ATOM 3962 C CA . ILE C 1 12 ? 1.54500 83.23500 19.46700 1.000 76.24000 12 ILE C CA 1
ATOM 3963 C C . ILE C 1 12 ? 2.46100 82.87500 18.29500 1.000 74.45000 12 ILE C C 1
ATOM 3964 O O . ILE C 1 12 ? 3.61100 83.34800 18.28300 1.000 75.51000 12 ILE C O 1
ATOM 3969 N N . ASP C 1 13 ? 1.96000 82.02300 17.39700 1.000 76.56000 13 ASP C N 1
ATOM 3970 C CA . ASP C 1 13 ? 2.54500 81.71600 16.06700 1.000 86.38000 13 ASP C CA 1
ATOM 3971 C C . ASP C 1 13 ? 2.12900 82.84500 15.10900 1.000 90.90000 13 ASP C C 1
ATOM 3972 O O . ASP C 1 13 ? 0.93000 82.89600 14.72600 1.000 87.24000 13 ASP C O 1
ATOM 3977 N N . ILE C 1 14 ? 3.07600 83.74100 14.80000 1.000 89.33000 14 ILE C N 1
ATOM 3978 C CA . ILE C 1 14 ? 2.97500 84.81600 13.76400 1.000 92.50000 14 ILE C CA 1
ATOM 3979 C C . ILE C 1 14 ? 3.52100 84.25300 12.43900 1.000 95.05000 14 ILE C C 1
ATOM 3980 O O . ILE C 1 14 ? 4.72700 83.93400 12.39000 1.000 91.32000 14 ILE C O 1
ATOM 3985 N N . VAL C 1 15 ? 2.68200 84.14500 11.39800 1.000 99.23000 15 VAL C N 1
ATOM 3986 C CA . VAL C 1 15 ? 3.03200 83.47500 10.10200 1.000 97.40000 15 VAL C CA 1
ATOM 3987 C C . VAL C 1 15 ? 3.96500 84.36400 9.26500 1.000 94.99000 15 VAL C C 1
ATOM 3988 O O . VAL C 1 15 ? 3.65300 85.55700 9.11000 1.000 95.51000 15 VAL C O 1
ATOM 3992 N N . ALA C 1 21 ? -1.01500 87.23900 9.95800 1.000 87.40000 21 ALA C N 1
ATOM 3993 C CA . ALA C 1 21 ? -2.02000 86.46700 10.72800 1.000 102.74000 21 ALA C CA 1
ATOM 3994 C C . ALA C 1 21 ? -1.35800 85.79100 11.94300 1.000 100.70000 21 ALA C C 1
ATOM 3995 O O . ALA C 1 21 ? -0.20700 85.31700 11.80000 1.000 92.82000 21 ALA C O 1
ATOM 3997 N N . GLU C 1 22 ? -2.07200 85.73400 13.08000 1.000 99.13000 22 GLU C N 1
ATOM 3998 C CA . GLU C 1 22 ? -1.57700 85.24100 14.40000 1.000 96.81000 22 GLU C CA 1
ATOM 3999 C C . GLU C 1 22 ? -2.45600 84.07700 14.89200 1.000 94.16000 22 GLU C C 1
ATOM 4000 O O . GLU C 1 22 ? -3.68000 84.14300 14.69600 1.000 88.86000 22 GLU C O 1
ATOM 4006 N N . TYR C 1 23 ? -1.86400 83.05400 15.52500 1.000 92.09000 23 TYR C N 1
ATOM 4007 C CA . TYR C 1 23 ? -2.59100 81.92500 16.16300 1.000 84.68000 23 TYR C CA 1
ATOM 4008 C C . TYR C 1 23 ? -1.94700 81.58900 17.52000 1.000 82.33000 23 TYR C C 1
ATOM 4009 O O . TYR C 1 23 ? -0.75500 81.92900 17.71700 1.000 80.39000 23 TYR C O 1
ATOM 4011 N N . VAL C 1 24 ? -2.72100 80.97700 18.42800 1.000 77.58000 24 VAL C N 1
ATOM 4012 C CA . VAL C 1 24 ? -2.29600 80.53500 19.79700 1.000 76.21000 24 VAL C CA 1
ATOM 4013 C C . VAL C 1 24 ? -1.59100 79.17700 19.67200 1.000 85.85000 24 VAL C C 1
ATOM 4014 O O . VAL C 1 24 ? -2.18800 78.25700 19.08300 1.000 84.29000 24 VAL C O 1
ATOM 4018 N N . GLY C 1 25 ? -0.39100 79.03400 20.24000 1.000 84.85000 25 GLY C N 1
ATOM 4019 C CA . GLY C 1 25 ? 0.41700 77.80700 20.10600 1.000 81.52000 25 GLY C CA 1
ATOM 4020 C C . GLY C 1 25 ? 1.23400 77.52400 21.34700 1.000 69.38000 25 GLY C C 1
ATOM 4021 O O . GLY C 1 25 ? 0.84000 77.94800 22.43100 1.000 66.35000 25 GLY C O 1
ATOM 4022 N N . GLY C 1 26 ? 2.36600 76.85400 21.17100 1.000 71.87000 26 GLY C N 1
ATOM 4023 C CA . GLY C 1 26 ? 3.12800 76.22400 22.26200 1.000 70.43000 26 GLY C CA 1
ATOM 4024 C C . GLY C 1 26 ? 2.74400 74.76100 22.39700 1.000 67.63000 26 GLY C C 1
ATOM 4025 O O . GLY C 1 26 ? 1.54900 74.46300 22.69400 1.000 62.61000 26 GLY C O 1
ATOM 4026 N N . SER C 1 27 ? 3.71900 73.88200 22.16800 1.000 57.84000 27 SER C N 1
ATOM 4027 C CA . SER C 1 27 ? 3.55800 72.40700 22.22700 1.000 61.67000 27 SER C CA 1
ATOM 4028 C C . SER C 1 27 ? 2.97300 72.01000 23.58300 1.000 57.56000 27 SER C C 1
ATOM 4029 O O . SER C 1 27 ? 1.96000 71.30400 23.64100 1.000 61.81000 27 SER C O 1
ATOM 4032 N N . PRO C 1 28 ? 3.55300 72.44800 24.72500 1.000 63.01000 28 PRO C N 1
ATOM 4033 C CA . PRO C 1 28 ? 2.97800 72.12100 26.03500 1.000 60.40000 28 PRO C CA 1
ATOM 4034 C C . PRO C 1 28 ? 1.51600 72.59700 26.17700 1.000 68.47000 28 PRO C C 1
ATOM 4035 O O . PRO C 1 28 ? 0.74000 71.87600 26.78700 1.000 60.19000 28 PRO C O 1
ATOM 4039 N N . LEU C 1 29 ? 1.16300 73.76600 25.61900 1.000 62.11000 29 LEU C N 1
ATOM 4040 C CA . LEU C 1 29 ? -0.24600 74.26400 25.60800 1.000 63.55000 29 LEU C CA 1
ATOM 4041 C C . LEU C 1 29 ? -1.10900 73.33200 24.75400 1.000 59.20000 29 LEU C C 1
ATOM 4042 O O . LEU C 1 29 ? -2.19600 72.94400 25.22700 1.000 67.93000 29 LEU C O 1
ATOM 4047 N N . ASN C 1 30 ? -0.64900 72.95300 23.55500 1.000 63.74000 30 ASN C N 1
ATOM 4048 C CA . ASN C 1 30 ? -1.43200 72.03200 22.68100 1.000 59.22000 30 ASN C CA 1
ATOM 4049 C C . ASN C 1 30 ? -1.74200 70.75400 23.46500 1.000 53.97000 30 ASN C C 1
ATOM 4050 O O . ASN C 1 30 ? -2.86000 70.25300 23.37000 1.000 54.30000 30 ASN C O 1
ATOM 4055 N N . VAL C 1 31 ? -0.82000 70.25600 24.27500 1.000 56.60000 31 VAL C N 1
ATOM 4056 C CA . VAL C 1 31 ? -1.06500 68.97800 24.99800 1.000 54.84000 31 VAL C CA 1
ATOM 4057 C C . VAL C 1 31 ? -2.13300 69.26000 26.04200 1.000 57.75000 31 VAL C C 1
ATOM 4058 O O . VAL C 1 31 ? -3.09300 68.46500 26.11300 1.000 56.27000 31 VAL C O 1
ATOM 4062 N N . ALA C 1 32 ? -1.94500 70.31100 26.84700 1.000 53.68000 32 ALA C N 1
ATOM 4063 C CA . ALA C 1 32 ? -2.92100 70.71500 27.89700 1.000 56.27000 32 ALA C CA 1
ATOM 4064 C C . ALA C 1 32 ? -4.34100 70.73700 27.30100 1.000 58.85000 32 ALA C C 1
ATOM 4065 O O . ALA C 1 32 ? -5.21200 70.07500 27.86400 1.000 59.85000 32 ALA C O 1
ATOM 4067 N N . VAL C 1 33 ? -4.53400 71.41400 26.16200 1.000 60.10000 33 VAL C N 1
ATOM 4068 C CA . VAL C 1 33 ? -5.86000 71.64600 25.51400 1.000 60.56000 33 VAL C CA 1
ATOM 4069 C C . VAL C 1 33 ? -6.30600 70.35800 24.81800 1.000 69.31000 33 VAL C C 1
ATOM 4070 O O . VAL C 1 33 ? -7.52400 70.15800 24.66700 1.000 67.14000 33 VAL C O 1
ATOM 4074 N N . GLY C 1 34 ? -5.35900 69.54800 24.34100 1.000 62.50000 34 GLY C N 1
ATOM 4075 C CA . GLY C 1 34 ? -5.67700 68.25200 23.71800 1.000 54.97000 34 GLY C CA 1
ATOM 4076 C C . GLY C 1 34 ? -6.27700 67.34600 24.77400 1.000 59.70000 34 GLY C C 1
ATOM 4077 O O . GLY C 1 34 ? -7.37100 66.79900 24.53800 1.000 62.62000 34 GLY C O 1
ATOM 4078 N N . LEU C 1 35 ? -5.62300 67.24600 25.93300 1.000 54.85000 35 LEU C N 1
ATOM 4079 C CA . LEU C 1 35 ? -6.12500 66.42500 27.06300 1.000 58.01000 35 LEU C CA 1
ATOM 4080 C C . LEU C 1 35 ? -7.51300 66.93500 27.47500 1.000 68.55000 35 LEU C C 1
ATOM 4081 O O . LEU C 1 35 ? -8.42400 66.08700 27.57300 1.000 70.77000 35 LEU C O 1
ATOM 4086 N N . ALA C 1 36 ? -7.66900 68.25200 27.68500 1.000 65.22000 36 ALA C N 1
ATOM 4087 C CA . ALA C 1 36 ? -8.92800 68.89000 28.15900 1.000 65.60000 36 ALA C CA 1
ATOM 4088 C C . ALA C 1 36 ? -10.05600 68.53800 27.19000 1.000 60.44000 36 ALA C C 1
ATOM 4089 O O . ALA C 1 36 ? -11.07800 68.03500 27.66700 1.000 64.47000 36 ALA C O 1
ATOM 4091 N N . ARG C 1 37 ? -9.84600 68.76700 25.88500 1.000 64.27000 37 ARG C N 1
ATOM 4092 C CA . ARG C 1 37 ? -10.82200 68.49300 24.80000 1.000 64.99000 37 ARG C CA 1
ATOM 4093 C C . ARG C 1 37 ? -11.20200 66.99800 24.80400 1.000 69.10000 37 ARG C C 1
ATOM 4094 O O . ARG C 1 37 ? -12.32700 66.67900 24.42200 1.000 74.05000 37 ARG C O 1
ATOM 4096 N N . LEU C 1 38 ? -10.34500 66.10800 25.31100 1.000 71.85000 38 LEU C N 1
ATOM 4097 C CA . LEU C 1 38 ? -10.65400 64.65300 25.41600 1.000 67.50000 38 LEU C CA 1
ATOM 4098 C C . LEU C 1 38 ? -11.33800 64.36800 26.75100 1.000 64.82000 38 LEU C C 1
ATOM 4099 O O . LEU C 1 38 ? -11.65300 63.20900 26.98400 1.000 64.90000 38 LEU C O 1
ATOM 4104 N N . GLY C 1 39 ? -11.50900 65.38400 27.60000 1.000 67.64000 39 GLY C N 1
ATOM 4105 C CA . GLY C 1 39 ? -12.35400 65.33900 28.80900 1.000 58.94000 39 GLY C CA 1
ATOM 4106 C C . GLY C 1 39 ? -11.58000 65.00800 30.06700 1.000 71.11000 39 GLY C C 1
ATOM 4107 O O . GLY C 1 39 ? -12.18000 64.35800 30.94800 1.000 72.60000 39 GLY C O 1
ATOM 4108 N N . ARG C 1 40 ? -10.31500 65.44400 30.17600 1.000 69.01000 40 ARG C N 1
ATOM 4109 C CA . ARG C 1 40 ? -9.51200 65.30200 31.42500 1.000 71.00000 40 ARG C CA 1
ATOM 4110 C C . ARG C 1 40 ? -9.43100 66.65200 32.14700 1.000 66.95000 40 ARG C C 1
ATOM 4111 O O . ARG C 1 40 ? -9.51900 67.70300 31.49400 1.000 68.71000 40 ARG C O 1
ATOM 4119 N N . ASP C 1 41 ? -9.17600 66.59900 33.44700 1.000 66.52000 41 ASP C N 1
ATOM 4120 C CA . ASP C 1 41 ? -8.92700 67.77900 34.30800 1.000 72.24000 41 ASP C CA 1
ATOM 4121 C C . ASP C 1 41 ? -7.44400 68.14600 34.20200 1.000 74.67000 41 ASP C C 1
ATOM 4122 O O . ASP C 1 41 ? -6.57800 67.35200 34.66000 1.000 69.89000 41 ASP C O 1
ATOM 4127 N N . VAL C 1 42 ? -7.16300 69.31300 33.62100 1.000 71.40000 42 VAL C N 1
ATOM 4128 C CA . VAL C 1 42 ? -5.77300 69.72400 33.29600 1.000 69.14000 42 VAL C CA 1
ATOM 4129 C C . VAL C 1 42 ? -5.49100 71.09500 33.90900 1.000 67.27000 42 VAL C C 1
ATOM 4130 O O . VAL C 1 42 ? -6.30500 72.02400 33.73400 1.000 68.48000 42 VAL C O 1
ATOM 4134 N N . ASP C 1 43 ? -4.32300 71.19400 34.53800 1.000 66.33000 43 ASP C N 1
ATOM 4135 C CA . ASP C 1 43 ? -3.75200 72.44100 35.09500 1.000 71.87000 43 ASP C CA 1
ATOM 4136 C C . ASP C 1 43 ? -2.62900 72.83800 34.14400 1.000 76.41000 43 ASP C C 1
ATOM 4137 O O . ASP C 1 43 ? -1.89300 71.95200 33.74000 1.000 70.27000 43 ASP C O 1
ATOM 4142 N N . LEU C 1 44 ? -2.63100 74.09200 33.68500 1.000 68.60000 44 LEU C N 1
ATOM 4143 C CA . LEU C 1 44 ? -1.62000 74.56000 32.70200 1.000 63.18000 44 LEU C CA 1
ATOM 4144 C C . LEU C 1 44 ? -0.90100 75.78900 33.26000 1.000 75.54000 44 LEU C C 1
ATOM 4145 O O . LEU C 1 44 ? -1.43600 76.90700 33.12000 1.000 85.40000 44 LEU C O 1
ATOM 4150 N N . LEU C 1 45 ? 0.26700 75.57300 33.86700 1.000 75.20000 45 LEU C N 1
ATOM 4151 C CA . LEU C 1 45 ? 1.05800 76.68900 34.43900 1.000 83.67000 45 LEU C CA 1
ATOM 4152 C C . LEU C 1 45 ? 1.99500 77.24000 33.35800 1.000 75.57000 45 LEU C C 1
ATOM 4153 O O . LEU C 1 45 ? 3.02000 76.57800 33.10300 1.000 74.22000 45 LEU C O 1
ATOM 4158 N N . THR C 1 46 ? 1.68300 78.39100 32.74000 1.000 83.12000 46 THR C N 1
ATOM 4159 C CA . THR C 1 46 ? 2.65100 78.83300 31.70000 1.000 80.35000 46 THR C CA 1
ATOM 4160 C C . THR C 1 46 ? 3.25400 80.19500 32.06500 1.000 75.07000 46 THR C C 1
ATOM 4161 O O . THR C 1 46 ? 3.13500 80.60800 33.23600 1.000 80.19000 46 THR C O 1
ATOM 4165 N N . HIS C 1 47 ? 3.87400 80.84900 31.07800 1.000 70.51000 47 HIS C N 1
ATOM 4166 C CA . HIS C 1 47 ? 4.53200 82.17400 31.23600 1.000 70.57000 47 HIS C CA 1
ATOM 4167 C C . HIS C 1 47 ? 4.12200 83.07500 30.07300 1.000 74.76000 47 HIS C C 1
ATOM 4168 O O . HIS C 1 47 ? 4.84000 83.07700 29.04700 1.000 77.20000 47 HIS C O 1
ATOM 4175 N N . ILE C 1 48 ? 3.01200 83.80500 30.23900 1.000 78.81000 48 ILE C N 1
ATOM 4176 C CA . ILE C 1 48 ? 2.39900 84.67800 29.19000 1.000 81.69000 48 ILE C CA 1
ATOM 4177 C C . ILE C 1 48 ? 2.29100 86.11400 29.72100 1.000 86.18000 48 ILE C C 1
ATOM 4178 O O . ILE C 1 48 ? 2.58900 86.32500 30.92700 1.000 87.29000 48 ILE C O 1
ATOM 4183 N N . GLY C 1 49 ? 1.86800 87.05000 28.87900 1.000 85.52000 49 GLY C N 1
ATOM 4184 C CA . GLY C 1 49 ? 1.76700 88.43900 29.34600 1.000 91.95000 49 GLY C CA 1
ATOM 4185 C C . GLY C 1 49 ? 0.34300 88.84100 29.65800 1.000 88.63000 49 GLY C C 1
ATOM 4186 O O . GLY C 1 49 ? -0.55100 88.00500 29.54800 1.000 81.81000 49 GLY C O 1
ATOM 4187 N N . ARG C 1 50 ? 0.16800 90.08700 30.08700 1.000 94.10000 50 ARG C N 1
ATOM 4188 C CA . ARG C 1 50 ? -1.17300 90.65100 30.34400 1.000 88.80000 50 ARG C CA 1
ATOM 4189 C C . ARG C 1 50 ? -1.53600 91.56200 29.16700 1.000 84.84000 50 ARG C C 1
ATOM 4190 O O . ARG C 1 50 ? -2.49800 92.31700 29.27400 1.000 92.94000 50 ARG C O 1
ATOM 4192 N N . ASP C 1 51 ? -0.82400 91.40600 28.04900 1.000 81.12000 51 ASP C N 1
ATOM 4193 C CA . ASP C 1 51 ? -1.01900 92.18100 26.79900 1.000 88.14000 51 ASP C CA 1
ATOM 4194 C C . ASP C 1 51 ? -2.12700 91.55000 25.95300 1.000 86.03000 51 ASP C C 1
ATOM 4195 O O . ASP C 1 51 ? -2.72400 90.55800 26.38100 1.000 86.68000 51 ASP C O 1
ATOM 4200 N N . ALA C 1 52 ? -2.37900 92.10900 24.77300 1.000 84.38000 52 ALA C N 1
ATOM 4201 C CA . ALA C 1 52 ? -3.44200 91.56800 23.89900 1.000 84.51000 52 ALA C CA 1
ATOM 4202 C C . ALA C 1 52 ? -3.18800 90.08500 23.62800 1.000 89.36000 52 ALA C C 1
ATOM 4203 O O . ALA C 1 52 ? -4.13500 89.30400 23.76500 1.000 87.08000 52 ALA C O 1
ATOM 4205 N N . ARG C 1 53 ? -1.95100 89.72900 23.27100 1.000 89.17000 53 ARG C N 1
ATOM 4206 C CA . ARG C 1 53 ? -1.58100 88.32200 22.96000 1.000 84.24000 53 ARG C CA 1
ATOM 4207 C C . ARG C 1 53 ? -1.78300 87.45700 24.20200 1.000 81.52000 53 ARG C C 1
ATOM 4208 O O . ARG C 1 53 ? -2.43300 86.42400 24.09500 1.000 81.49000 53 ARG C O 1
ATOM 4216 N N . GLY C 1 54 ? -1.31200 87.91000 25.35900 1.000 80.60000 54 GLY C N 1
ATOM 4217 C CA . GLY C 1 54 ? -1.50600 87.14300 26.60000 1.000 79.10000 54 GLY C CA 1
ATOM 4218 C C . GLY C 1 54 ? -2.97600 86.93200 26.91300 1.000 84.99000 54 GLY C C 1
ATOM 4219 O O . GLY C 1 54 ? -3.31700 85.86300 27.40700 1.000 84.63000 54 GLY C O 1
ATOM 4220 N N . ARG C 1 55 ? -3.81700 87.93400 26.65900 1.000 88.23000 55 ARG C N 1
ATOM 4221 C CA . ARG C 1 55 ? -5.26700 87.82900 26.91900 1.000 85.24000 55 ARG C CA 1
ATOM 4222 C C . ARG C 1 55 ? -5.89600 86.80200 25.97500 1.000 80.43000 55 ARG C C 1
ATOM 4223 O O . ARG C 1 55 ? -6.70500 86.00100 26.44000 1.000 74.50000 55 ARG C O 1
ATOM 4225 N N . ARG C 1 56 ? -5.52600 86.83400 24.69800 1.000 76.57000 56 ARG C N 1
ATOM 4226 C CA . ARG C 1 56 ? -6.09400 85.87300 23.72000 1.000 83.10000 56 ARG C CA 1
ATOM 4227 C C . ARG C 1 56 ? -5.72700 84.44400 24.13000 1.000 85.02000 56 ARG C C 1
ATOM 4228 O O . ARG C 1 56 ? -6.56500 83.55500 23.97900 1.000 82.97000 56 ARG C O 1
ATOM 4236 N N . ILE C 1 57 ? -4.51100 84.25500 24.63000 1.000 78.08000 57 ILE C N 1
ATOM 4237 C CA . ILE C 1 57 ? -4.00700 82.91500 25.06900 1.000 77.29000 57 ILE C CA 1
ATOM 4238 C C . ILE C 1 57 ? -4.86300 82.44900 26.25000 1.000 79.57000 57 ILE C C 1
ATOM 4239 O O . ILE C 1 57 ? -5.33200 81.28100 26.21600 1.000 73.85000 57 ILE C O 1
ATOM 4244 N N . ALA C 1 58 ? -5.06500 83.32900 27.23700 1.000 78.62000 58 ALA C N 1
ATOM 4245 C CA . ALA C 1 58 ? -5.77300 83.03300 28.51000 1.000 81.62000 58 ALA C CA 1
ATOM 4246 C C . ALA C 1 58 ? -7.25100 82.69600 28.24500 1.000 76.52000 58 ALA C C 1
ATOM 4247 O O . ALA C 1 58 ? -7.78700 81.83000 28.95800 1.000 74.24000 58 ALA C O 1
ATOM 4249 N N . GLU C 1 59 ? -7.87400 83.34900 27.25700 1.000 76.19000 59 GLU C N 1
ATOM 4250 C CA . GLU C 1 59 ? -9.26800 83.10200 26.81300 1.000 79.12000 59 GLU C CA 1
ATOM 4251 C C . GLU C 1 59 ? -9.33100 81.85100 25.91400 1.000 80.69000 59 GLU C C 1
ATOM 4252 O O . GLU C 1 59 ? -10.37600 81.16500 25.92600 1.000 83.35000 59 GLU C O 1
ATOM 4254 N N . TYR C 1 60 ? -8.27100 81.54600 25.15300 1.000 80.62000 60 TYR C N 1
ATOM 4255 C CA . TYR C 1 60 ? -8.15300 80.27000 24.38900 1.000 83.02000 60 TYR C CA 1
ATOM 4256 C C . TYR C 1 60 ? -8.04000 79.10900 25.38000 1.000 77.41000 60 TYR C C 1
ATOM 4257 O O . TYR C 1 60 ? -8.74900 78.12300 25.16800 1.000 74.35000 60 TYR C O 1
ATOM 4266 N N . ILE C 1 61 ? -7.21300 79.25900 26.42600 1.000 73.49000 61 ILE C N 1
ATOM 4267 C CA . ILE C 1 61 ? -7.04000 78.26700 27.53700 1.000 78.46000 61 ILE C CA 1
ATOM 4268 C C . ILE C 1 61 ? -8.36300 78.12700 28.30200 1.000 73.68000 61 ILE C C 1
ATOM 4269 O O . ILE C 1 61 ? -8.81400 76.96900 28.51600 1.000 70.31000 61 ILE C O 1
ATOM 4274 N N . GLU C 1 62 ? -8.92200 79.25700 28.75000 1.000 77.21000 62 GLU C N 1
ATOM 4275 C CA . GLU C 1 62 ? -10.20800 79.33000 29.48300 1.000 81.58000 62 GLU C CA 1
ATOM 4276 C C . GLU C 1 62 ? -11.29500 78.59100 28.68300 1.000 75.26000 62 GLU C C 1
ATOM 4277 O O . GLU C 1 62 ? -11.87100 77.63700 29.25000 1.000 67.31000 62 GLU C O 1
ATOM 4279 N N . SER C 1 63 ? -11.53100 78.96200 27.41100 1.000 75.64000 63 SER C N 1
ATOM 4280 C CA . SER C 1 63 ? -12.67000 78.43900 26.60100 1.000 78.34000 63 SER C CA 1
ATOM 4281 C C . SER C 1 63 ? -12.45000 76.96100 26.22900 1.000 84.09000 63 SER C C 1
ATOM 4282 O O . SER C 1 63 ? -13.35500 76.38500 25.58500 1.000 73.10000 63 SER C O 1
ATOM 4285 N N . SER C 1 64 ? -11.32700 76.36100 26.66600 1.000 85.73000 64 SER C N 1
ATOM 4286 C CA . SER C 1 64 ? -10.91200 74.95600 26.39500 1.000 73.18000 64 SER C CA 1
ATOM 4287 C C . SER C 1 64 ? -11.10000 74.05300 27.62600 1.000 66.41000 64 SER C C 1
ATOM 4288 O O . SER C 1 64 ? -11.22100 72.84300 27.43300 1.000 71.94000 64 SER C O 1
ATOM 4291 N N . GLY C 1 65 ? -11.18100 74.59900 28.84300 1.000 69.75000 65 GLY C N 1
ATOM 4292 C CA . GLY C 1 65 ? -11.45200 73.80400 30.06000 1.000 68.82000 65 GLY C CA 1
ATOM 4293 C C . GLY C 1 65 ? -10.18000 73.51800 30.83800 1.000 71.94000 65 GLY C C 1
ATOM 4294 O O . GLY C 1 65 ? -10.23400 72.73200 31.80800 1.000 71.11000 65 GLY C O 1
ATOM 4295 N N . VAL C 1 66 ? -9.07100 74.14000 30.43100 1.000 64.30000 66 VAL C N 1
ATOM 4296 C CA . VAL C 1 66 ? -7.75900 74.01700 31.12600 1.000 75.65000 66 VAL C CA 1
ATOM 4297 C C . VAL C 1 66 ? -7.70900 75.13100 32.17100 1.000 70.70000 66 VAL C C 1
ATOM 4298 O O . VAL C 1 66 ? -7.87200 76.28600 31.78300 1.000 70.64000 66 VAL C O 1
ATOM 4302 N N . GLN C 1 67 ? -7.49200 74.76100 33.43100 1.000 60.78000 67 GLN C N 1
ATOM 4303 C CA . GLN C 1 67 ? -7.27700 75.68500 34.57100 1.000 66.72000 67 GLN C CA 1
ATOM 4304 C C . GLN C 1 67 ? -5.86300 76.26100 34.49500 1.000 73.56000 67 GLN C C 1
ATOM 4305 O O . GLN C 1 67 ? -4.91700 75.50600 34.76100 1.000 75.88000 67 GLN C O 1
ATOM 4311 N N . LEU C 1 68 ? -5.74600 77.55300 34.17300 1.000 76.15000 68 LEU C N 1
ATOM 4312 C CA . LEU C 1 68 ? -4.46800 78.31300 34.17700 1.000 68.20000 68 LEU C CA 1
ATOM 4313 C C . LEU C 1 68 ? -4.01800 78.55600 35.62600 1.000 73.33000 68 LEU C C 1
ATOM 4314 O O . LEU C 1 68 ? -4.68600 79.33000 36.33300 1.000 66.70000 68 LEU C O 1
ATOM 4319 N N . VAL C 1 69 ? -2.91500 77.91000 36.02800 1.000 72.96000 69 VAL C N 1
ATOM 4320 C CA . VAL C 1 69 ? -2.26400 78.00500 37.37200 1.000 77.98000 69 VAL C CA 1
ATOM 4321 C C . VAL C 1 69 ? -1.80600 79.45600 37.61400 1.000 82.11000 69 VAL C C 1
ATOM 4322 O O . VAL C 1 69 ? -1.42600 80.13400 36.63300 1.000 79.90000 69 VAL C O 1
ATOM 4326 N N . SER C 1 70 ? -1.82200 79.91700 38.87000 1.000 79.21000 70 SER C N 1
ATOM 4327 C CA . SER C 1 70 ? -1.46000 81.30800 39.26200 1.000 86.13000 70 SER C CA 1
ATOM 4328 C C . SER C 1 70 ? 0.05400 81.54400 39.07600 1.000 82.71000 70 SER C C 1
ATOM 4329 O O . SER C 1 70 ? 0.84900 80.61400 39.32000 1.000 75.22000 70 SER C O 1
ATOM 4332 N N . GLY C 1 71 ? 0.44100 82.75400 38.65500 1.000 81.91000 71 GLY C N 1
ATOM 4333 C CA . GLY C 1 71 ? 1.84500 83.12400 38.37200 1.000 82.85000 71 GLY C CA 1
ATOM 4334 C C . GLY C 1 71 ? 2.21900 82.90000 36.91300 1.000 82.20000 71 GLY C C 1
ATOM 4335 O O . GLY C 1 71 ? 3.37800 83.20500 36.54000 1.000 84.16000 71 GLY C O 1
ATOM 4336 N N . SER C 1 72 ? 1.26500 82.42900 36.10200 1.000 78.32000 72 SER C N 1
ATOM 4337 C CA . SER C 1 72 ? 1.46600 82.06600 34.67500 1.000 82.50000 72 SER C CA 1
ATOM 4338 C C . SER C 1 72 ? 1.41100 83.32200 33.80000 1.000 82.27000 72 SER C C 1
ATOM 4339 O O . SER C 1 72 ? 1.78800 83.22100 32.60100 1.000 75.68000 72 SER C O 1
ATOM 4342 N N . GLN C 1 73 ? 0.98400 84.45600 34.37900 1.000 84.30000 73 GLN C N 1
ATOM 4343 C CA . GLN C 1 73 ? 0.68800 85.70300 33.63100 1.000 83.64000 73 GLN C CA 1
ATOM 4344 C C . GLN C 1 73 ? 1.63500 86.82800 34.06700 1.000 83.44000 73 GLN C C 1
ATOM 4345 O O . GLN C 1 73 ? 1.24200 87.99800 33.93200 1.000 87.88000 73 GLN C O 1
ATOM 4351 N N . THR C 1 74 ? 2.85800 86.49600 34.48600 1.000 84.58000 74 THR C N 1
ATOM 4352 C CA . THR C 1 74 ? 3.83200 87.46600 35.05600 1.000 87.59000 74 THR C CA 1
ATOM 4353 C C . THR C 1 74 ? 4.84900 87.94100 34.00800 1.000 79.30000 74 THR C C 1
ATOM 4354 O O . THR C 1 74 ? 5.74800 88.68200 34.39400 1.000 86.65000 74 THR C O 1
ATOM 4358 N N . ALA C 1 75 ? 4.74100 87.55900 32.73600 1.000 79.90000 75 ALA C N 1
ATOM 4359 C CA . ALA C 1 75 ? 5.79700 87.85300 31.73000 1.000 88.59000 75 ALA C CA 1
ATOM 4360 C C . ALA C 1 75 ? 5.72900 89.32500 31.30600 1.000 90.87000 75 ALA C C 1
ATOM 4361 O O . ALA C 1 75 ? 4.60200 89.85300 31.20800 1.000 97.66000 75 ALA C O 1
ATOM 4363 N N . ASP C 1 76 ? 6.89600 89.93400 31.04500 1.000 91.29000 76 ASP C N 1
ATOM 4364 C CA . ASP C 1 76 ? 7.06400 91.29700 30.48100 1.000 89.47000 76 ASP C CA 1
ATOM 4365 C C . ASP C 1 76 ? 6.20300 91.40600 29.21900 1.000 97.64000 76 ASP C C 1
ATOM 4366 O O . ASP C 1 76 ? 5.25600 92.20500 29.23000 1.000 103.82000 76 ASP C O 1
ATOM 4368 N N . ARG C 1 77 ? 6.49600 90.59000 28.19900 1.000 94.23000 77 ARG C N 1
ATOM 4369 C CA . ARG C 1 77 ? 5.67900 90.46100 26.96000 1.000 92.16000 77 ARG C CA 1
ATOM 4370 C C . ARG C 1 77 ? 5.35300 88.97900 26.71400 1.000 97.42000 77 ARG C C 1
ATOM 4371 O O . ARG C 1 77 ? 6.13800 88.10700 27.14400 1.000 94.08000 77 ARG C O 1
ATOM 4379 N N . THR C 1 78 ? 4.23400 88.70400 26.03800 1.000 93.73000 78 THR C N 1
ATOM 4380 C CA . THR C 1 78 ? 3.80000 87.34000 25.62400 1.000 85.65000 78 THR C CA 1
ATOM 4381 C C . THR C 1 78 ? 4.73100 86.76400 24.56100 1.000 87.82000 78 THR C C 1
ATOM 4382 O O . THR C 1 78 ? 4.82000 87.31100 23.45900 1.000 88.59000 78 THR C O 1
ATOM 4386 N N . PRO C 1 79 ? 5.38600 85.60500 24.82200 1.000 83.18000 79 PRO C N 1
ATOM 4387 C CA . PRO C 1 79 ? 6.30700 85.01500 23.85300 1.000 71.45000 79 PRO C CA 1
ATOM 4388 C C . PRO C 1 79 ? 5.64400 84.79900 22.48700 1.000 73.29000 79 PRO C C 1
ATOM 4389 O O . PRO C 1 79 ? 4.48100 84.46000 22.40900 1.000 70.05000 79 PRO C O 1
ATOM 4393 N N . THR C 1 80 ? 6.41500 84.95500 21.42300 1.000 78.21000 80 THR C N 1
ATOM 4394 C CA . THR C 1 80 ? 5.92100 84.83600 20.03300 1.000 80.49000 80 THR C CA 1
ATOM 4395 C C . THR C 1 80 ? 6.91600 83.99400 19.22200 1.000 79.43000 80 THR C C 1
ATOM 4396 O O . THR C 1 80 ? 8.11300 83.98400 19.57600 1.000 74.80000 80 THR C O 1
ATOM 4400 N N . ALA C 1 81 ? 6.42300 83.32500 18.17900 1.000 78.99000 81 ALA C N 1
ATOM 4401 C CA . ALA C 1 81 ? 7.21800 82.62100 17.14300 1.000 90.05000 81 ALA C CA 1
ATOM 4402 C C . ALA C 1 81 ? 6.79000 83.13200 15.76100 1.000 91.53000 81 ALA C C 1
ATOM 4403 O O . ALA C 1 81 ? 5.62400 82.89600 15.38800 1.000 91.65000 81 ALA C O 1
ATOM 4405 N N . THR C 1 82 ? 7.67400 83.81300 15.02800 1.000 96.62000 82 THR C N 1
ATOM 4406 C CA . THR C 1 82 ? 7.34200 84.39400 13.69400 1.000 99.15000 82 THR C CA 1
ATOM 4407 C C . THR C 1 82 ? 7.96000 83.51300 12.59600 1.000 98.55000 82 THR C C 1
ATOM 4408 O O . THR C 1 82 ? 9.18700 83.31100 12.63300 1.000 104.65000 82 THR C O 1
ATOM 4412 N N . ALA C 1 83 ? 7.14100 82.99500 11.67200 1.000 97.08000 83 ALA C N 1
ATOM 4413 C CA . ALA C 1 83 ? 7.57600 82.21800 10.48200 1.000 101.19000 83 ALA C CA 1
ATOM 4414 C C . ALA C 1 83 ? 8.03900 83.17400 9.37000 1.000 95.78000 83 ALA C C 1
ATOM 4415 O O . ALA C 1 83 ? 9.03500 82.83200 8.69100 1.000 98.16000 83 ALA C O 1
ATOM 4417 N N . THR C 1 92 ? 11.45800 77.09900 9.96800 1.000 109.48000 92 THR C N 1
ATOM 4418 C CA . THR C 1 92 ? 12.38500 78.26600 9.95300 1.000 114.18000 92 THR C CA 1
ATOM 4419 C C . THR C 1 92 ? 11.76600 79.43700 10.73400 1.000 110.95000 92 THR C C 1
ATOM 4420 O O . THR C 1 92 ? 11.52300 80.49500 10.11900 1.000 115.63000 92 THR C O 1
ATOM 4424 N N . TYR C 1 93 ? 11.54000 79.25900 12.04200 1.000 105.36000 93 TYR C N 1
ATOM 4425 C CA . TYR C 1 93 ? 10.82500 80.21500 12.93200 1.000 101.96000 93 TYR C CA 1
ATOM 4426 C C . TYR C 1 93 ? 11.83500 81.18000 13.57200 1.000 102.91000 93 TYR C C 1
ATOM 4427 O O . TYR C 1 93 ? 13.01100 80.81000 13.67300 1.000 101.51000 93 TYR C O 1
ATOM 4436 N N . ALA C 1 94 ? 11.39200 82.37900 13.97700 1.000 99.75000 94 ALA C N 1
ATOM 4437 C CA . ALA C 1 94 ? 12.15700 83.35700 14.79500 1.000 95.36000 94 ALA C CA 1
ATOM 4438 C C . ALA C 1 94 ? 11.40100 83.61800 16.11000 1.000 99.52000 94 ALA C C 1
ATOM 4439 O O . ALA C 1 94 ? 10.21900 84.04800 16.05800 1.000 101.61000 94 ALA C O 1
ATOM 4441 N N . PHE C 1 95 ? 12.05100 83.33200 17.24500 1.000 95.84000 95 PHE C N 1
ATOM 4442 C CA . PHE C 1 95 ? 11.44900 83.31700 18.60400 1.000 90.43000 95 PHE C CA 1
ATOM 4443 C C . PHE C 1 95 ? 11.86200 84.57700 19.37400 1.000 89.09000 95 PHE C C 1
ATOM 4444 O O . PHE C 1 95 ? 13.07700 84.86900 19.43900 1.000 89.47000 95 PHE C O 1
ATOM 4452 N N . ASP C 1 96 ? 10.87100 85.28700 19.92800 1.000 85.93000 96 ASP C N 1
ATOM 4453 C CA . ASP C 1 96 ? 11.02400 86.37400 20.93400 1.000 79.64000 96 ASP C CA 1
ATOM 4454 C C . ASP C 1 96 ? 10.29000 85.90200 22.19600 1.000 78.58000 96 ASP C C 1
ATOM 4455 O O . ASP C 1 96 ? 9.04800 86.00000 22.24500 1.000 79.98000 96 ASP C O 1
ATOM 4460 N N . LEU C 1 97 ? 11.03600 85.35400 23.15300 1.000 71.78000 97 LEU C N 1
ATOM 4461 C CA . LEU C 1 97 ? 10.48500 84.51900 24.24800 1.000 77.37000 97 LEU C CA 1
ATOM 4462 C C . LEU C 1 97 ? 11.40900 84.57100 25.46200 1.000 71.87000 97 LEU C C 1
ATOM 4463 O O . LEU C 1 97 ? 12.61900 84.51600 25.28300 1.000 78.83000 97 LEU C O 1
ATOM 4468 N N . GLU C 1 98 ? 10.82400 84.64400 26.65300 1.000 74.36000 98 GLU C N 1
ATOM 4469 C CA . GLU C 1 98 ? 11.48000 84.31600 27.93600 1.000 76.46000 98 GLU C CA 1
ATOM 4470 C C . GLU C 1 98 ? 10.67500 83.16300 28.53900 1.000 77.08000 98 GLU C C 1
ATOM 4471 O O . GLU C 1 98 ? 9.43700 83.15300 28.32800 1.000 81.30000 98 GLU C O 1
ATOM 4473 N N . TRP C 1 99 ? 11.36400 82.18800 29.14500 1.000 73.08000 99 TRP C N 1
ATOM 4474 C CA . TRP C 1 99 ? 10.76700 81.04300 29.88200 1.000 69.29000 99 TRP C CA 1
ATOM 4475 C C . TRP C 1 99 ? 11.27400 81.09600 31.32400 1.000 68.69000 99 TRP C C 1
ATOM 4476 O O . TRP C 1 99 ? 12.47800 80.82300 31.54200 1.000 77.31000 99 TRP C O 1
ATOM 4487 N N . GLN C 1 100 ? 10.38600 81.46400 32.24700 1.000 75.80000 100 GLN C N 1
ATOM 4488 C CA . GLN C 1 100 ? 10.61500 81.57900 33.70900 1.000 79.75000 100 GLN C CA 1
ATOM 4489 C C . GLN C 1 100 ? 9.29600 81.27600 34.45500 1.000 81.99000 100 GLN C C 1
ATOM 4490 O O . GLN C 1 100 ? 8.24200 81.82000 34.04000 1.000 82.45000 100 GLN C O 1
ATOM 4492 N N . ILE C 1 101 ? 9.33500 80.42100 35.48700 1.000 77.49000 101 ILE C N 1
ATOM 4493 C CA . ILE C 1 101 ? 8.14200 79.97300 36.27000 1.000 80.41000 101 ILE C CA 1
ATOM 4494 C C . ILE C 1 101 ? 8.44600 80.01300 37.76800 1.000 85.18000 101 ILE C C 1
ATOM 4495 O O . ILE C 1 101 ? 9.57200 79.72600 38.17900 1.000 85.71000 101 ILE C O 1
ATOM 4500 N N . PRO C 1 102 ? 7.43400 80.31300 38.62200 1.000 80.08000 102 PRO C N 1
ATOM 4501 C CA . PRO C 1 102 ? 7.54200 80.09700 40.06800 1.000 85.75000 102 PRO C CA 1
ATOM 4502 C C . PRO C 1 102 ? 7.83800 78.63200 40.43400 1.000 84.02000 102 PRO C C 1
ATOM 4503 O O . PRO C 1 102 ? 7.09500 77.77300 40.00800 1.000 87.89000 102 PRO C O 1
ATOM 4507 N N . ASP C 1 103 ? 8.89400 78.40100 41.22300 1.000 89.34000 103 ASP C N 1
ATOM 4508 C CA . ASP C 1 103 ? 9.44200 77.07100 41.59700 1.000 92.50000 103 ASP C CA 1
ATOM 4509 C C . ASP C 1 103 ? 8.58600 76.37600 42.67600 1.000 97.88000 103 ASP C C 1
ATOM 4510 O O . ASP C 1 103 ? 8.80700 75.16500 42.90500 1.000 95.11000 103 ASP C O 1
ATOM 4512 N N . THR C 1 104 ? 7.68600 77.10300 43.31700 1.000 100.40000 104 THR C N 1
ATOM 4513 C CA . THR C 1 104 ? 6.85900 76.51700 44.39400 1.000 102.86000 104 THR C CA 1
ATOM 4514 C C . THR C 1 104 ? 5.80100 75.59800 43.80000 1.000 101.56000 104 THR C C 1
ATOM 4515 O O . THR C 1 104 ? 5.07100 76.07600 42.95600 1.000 94.49000 104 THR C O 1
ATOM 4519 N N . PRO C 1 105 ? 5.73200 74.31200 44.19700 1.000 105.69000 105 PRO C N 1
ATOM 4520 C CA . PRO C 1 105 ? 4.72500 73.36900 43.71200 1.000 100.53000 105 PRO C CA 1
ATOM 4521 C C . PRO C 1 105 ? 3.35600 74.01900 43.85000 1.000 97.88000 105 PRO C C 1
ATOM 4522 O O . PRO C 1 105 ? 2.91600 74.15100 44.93900 1.000 97.56000 105 PRO C O 1
ATOM 4526 N N . PRO C 1 106 ? 2.69000 74.38300 42.74200 1.000 98.47000 106 PRO C N 1
ATOM 4527 C CA . PRO C 1 106 ? 1.43900 75.11700 42.79700 1.000 96.12000 106 PRO C CA 1
ATOM 4528 C C . PRO C 1 106 ? 0.14400 74.31700 42.89600 1.000 92.81000 106 PRO C C 1
ATOM 4529 O O . PRO C 1 106 ? -0.88400 74.90100 42.91900 1.000 94.23000 106 PRO C O 1
ATOM 4533 N N . VAL C 1 107 ? 0.21500 73.00100 42.90100 1.000 93.33000 107 VAL C N 1
ATOM 4534 C CA . VAL C 1 107 ? -1.06900 72.25900 42.97500 1.000 96.83000 107 VAL C CA 1
ATOM 4535 C C . VAL C 1 107 ? -0.88900 71.05100 43.88500 1.000 94.28000 107 VAL C C 1
ATOM 4536 O O . VAL C 1 107 ? 0.24100 70.63200 44.07200 1.000 89.67000 107 VAL C O 1
ATOM 4540 N N . ALA C 1 108 ? -2.00700 70.45900 44.31700 1.000 89.89000 108 ALA C N 1
ATOM 4541 C CA . ALA C 1 108 ? -2.03700 69.13300 44.97900 1.000 92.13000 108 ALA C CA 1
ATOM 4542 C C . ALA C 1 108 ? -1.43900 68.10900 44.01400 1.000 97.67000 108 ALA C C 1
ATOM 4543 O O . ALA C 1 108 ? -1.67800 68.20300 42.80900 1.000 95.24000 108 ALA C O 1
ATOM 4545 N N . PRO C 1 109 ? -0.66900 67.10100 44.49300 1.000 95.34000 109 PRO C N 1
ATOM 4546 C CA . PRO C 1 109 ? 0.07700 66.19800 43.60900 1.000 85.97000 109 PRO C CA 1
ATOM 4547 C C . PRO C 1 109 ? -0.79000 65.61300 42.49300 1.000 83.89000 109 PRO C C 1
ATOM 4548 O O . PRO C 1 109 ? -1.80200 64.97200 42.75000 1.000 83.00000 109 PRO C O 1
ATOM 4552 N N . PRO C 1 110 ? -0.44500 65.83100 41.20500 1.000 81.12000 110 PRO C N 1
ATOM 4553 C CA . PRO C 1 110 ? -1.30400 65.38600 40.11300 1.000 78.85000 110 PRO C CA 1
ATOM 4554 C C . PRO C 1 110 ? -1.10400 63.88100 39.87900 1.000 75.23000 110 PRO C C 1
ATOM 4555 O O . PRO C 1 110 ? -0.22900 63.29400 40.50600 1.000 75.33000 110 PRO C O 1
ATOM 4559 N N . LEU C 1 111 ? -1.91600 63.29500 39.00100 1.000 73.00000 111 LEU C N 1
ATOM 4560 C CA . LEU C 1 111 ? -1.73700 61.90300 38.49900 1.000 73.05000 111 LEU C CA 1
ATOM 4561 C C . LEU C 1 111 ? -0.57300 61.84900 37.49000 1.000 72.55000 111 LEU C C 1
ATOM 4562 O O . LEU C 1 111 ? 0.11000 60.80500 37.38000 1.000 70.03000 111 LEU C O 1
ATOM 4567 N N . LEU C 1 112 ? -0.36700 62.95300 36.77900 1.000 68.22000 112 LEU C N 1
ATOM 4568 C CA . LEU C 1 112 ? 0.44600 63.03700 35.54200 1.000 68.20000 112 LEU C CA 1
ATOM 4569 C C . LEU C 1 112 ? 1.07400 64.42600 35.49900 1.000 66.13000 112 LEU C C 1
ATOM 4570 O O . LEU C 1 112 ? 0.34200 65.40900 35.71400 1.000 60.25000 112 LEU C O 1
ATOM 4575 N N . VAL C 1 113 ? 2.37800 64.50000 35.26500 1.000 53.67000 113 VAL C N 1
ATOM 4576 C CA . VAL C 1 113 ? 3.08100 65.79000 35.03400 1.000 56.39000 113 VAL C CA 1
ATOM 4577 C C . VAL C 1 113 ? 3.79300 65.63600 33.69700 1.000 58.46000 113 VAL C C 1
ATOM 4578 O O . VAL C 1 113 ? 4.56700 64.66000 33.52200 1.000 59.54000 113 VAL C O 1
ATOM 4582 N N . HIS C 1 114 ? 3.47500 66.53100 32.77400 1.000 55.48000 114 HIS C N 1
ATOM 4583 C CA . HIS C 1 114 ? 3.98100 66.51400 31.38500 1.000 56.68000 114 HIS C CA 1
ATOM 4584 C C . HIS C 1 114 ? 4.76900 67.79500 31.12900 1.000 58.28000 114 HIS C C 1
ATOM 4585 O O . HIS C 1 114 ? 4.27900 68.87600 31.49700 1.000 60.00000 114 HIS C O 1
ATOM 4592 N N . THR C 1 115 ? 5.92200 67.68800 30.47800 1.000 51.36000 115 THR C N 1
ATOM 4593 C CA . THR C 1 115 ? 6.66900 68.88400 30.02900 1.000 59.06000 115 THR C CA 1
ATOM 4594 C C . THR C 1 115 ? 7.38100 68.55400 28.72300 1.000 51.11000 115 THR C C 1
ATOM 4595 O O . THR C 1 115 ? 7.22400 67.45500 28.21200 1.000 57.39000 115 THR C O 1
ATOM 4599 N N . GLY C 1 116 ? 8.18100 69.49300 28.24900 1.000 54.91000 116 GLY C N 1
ATOM 4600 C CA . GLY C 1 116 ? 8.96900 69.30000 27.02900 1.000 50.11000 116 GLY C CA 1
ATOM 4601 C C . GLY C 1 116 ? 9.17900 70.61000 26.32100 1.000 51.26000 116 GLY C C 1
ATOM 4602 O O . GLY C 1 116 ? 8.97900 71.63800 26.93700 1.000 52.38000 116 GLY C O 1
ATOM 4603 N N . SER C 1 117 ? 9.61900 70.53600 25.07400 1.000 53.90000 117 SER C N 1
ATOM 4604 C CA . SER C 1 117 ? 9.82800 71.71200 24.20000 1.000 71.42000 117 SER C CA 1
ATOM 4605 C C . SER C 1 117 ? 10.82600 72.70300 24.80600 1.000 59.63000 117 SER C C 1
ATOM 4606 O O . SER C 1 117 ? 11.77600 72.28100 25.44300 1.000 56.20000 117 SER C O 1
ATOM 4609 N N . ILE C 1 118 ? 10.58600 73.98500 24.57900 1.000 61.74000 118 ILE C N 1
ATOM 4610 C CA . ILE C 1 118 ? 11.49000 75.07800 25.03600 1.000 62.66000 118 ILE C CA 1
ATOM 4611 C C . ILE C 1 118 ? 11.59900 75.02600 26.56500 1.000 59.39000 118 ILE C C 1
ATOM 4612 O O . ILE C 1 118 ? 12.73900 75.12200 27.06700 1.000 66.92000 118 ILE C O 1
ATOM 4617 N N . ALA C 1 119 ? 10.48900 74.73400 27.24800 1.000 58.69000 119 ALA C N 1
ATOM 4618 C CA . ALA C 1 119 ? 10.31400 74.73100 28.72300 1.000 64.96000 119 ALA C CA 1
ATOM 4619 C C . ALA C 1 119 ? 11.29500 73.80000 29.43200 1.000 53.57000 119 ALA C C 1
ATOM 4620 O O . ALA C 1 119 ? 11.71900 74.12400 30.55700 1.000 60.91000 119 ALA C O 1
ATOM 4622 N N . ALA C 1 120 ? 11.59800 72.66200 28.83500 1.000 59.76000 120 ALA C N 1
ATOM 4623 C CA . ALA C 1 120 ? 12.48300 71.61500 29.41200 1.000 62.17000 120 ALA C CA 1
ATOM 4624 C C . ALA C 1 120 ? 13.97700 71.98300 29.29900 1.000 60.65000 120 ALA C C 1
ATOM 4625 O O . ALA C 1 120 ? 14.76100 71.34800 29.98900 1.000 63.00000 120 ALA C O 1
ATOM 4627 N N . ALA C 1 121 ? 14.35800 72.90800 28.40600 1.000 58.61000 121 ALA C N 1
ATOM 4628 C CA . ALA C 1 121 ? 15.74500 73.10400 27.90800 1.000 61.39000 121 ALA C CA 1
ATOM 4629 C C . ALA C 1 121 ? 16.20500 74.57000 28.02500 1.000 65.96000 121 ALA C C 1
ATOM 4630 O O . ALA C 1 121 ? 17.40100 74.81900 27.75900 1.000 69.86000 121 ALA C O 1
ATOM 4632 N N . ARG C 1 122 ? 15.33600 75.51800 28.39400 1.000 66.92000 122 ARG C N 1
ATOM 4633 C CA . ARG C 1 122 ? 15.66700 76.96900 28.33500 1.000 69.89000 122 ARG C CA 1
ATOM 4634 C C . ARG C 1 122 ? 15.71000 77.57400 29.73200 1.000 70.56000 122 ARG C C 1
ATOM 4635 O O . ARG C 1 122 ? 14.66100 77.61000 30.38500 1.000 66.13000 122 ARG C O 1
ATOM 4643 N N . GLU C 1 123 ? 16.87200 78.09700 30.12300 1.000 73.82000 123 GLU C N 1
ATOM 4644 C CA . GLU C 1 123 ? 17.05200 78.85000 31.39500 1.000 74.55000 123 GLU C CA 1
ATOM 4645 C C . GLU C 1 123 ? 16.22900 80.13400 31.33800 1.000 63.55000 123 GLU C C 1
ATOM 4646 O O . GLU C 1 123 ? 16.05400 80.70500 30.26100 1.000 64.16000 123 GLU C O 1
ATOM 4652 N N . PRO C 1 124 ? 15.74100 80.65200 32.48900 1.000 70.36000 124 PRO C N 1
ATOM 4653 C CA . PRO C 1 124 ? 15.86600 79.97000 33.78600 1.000 70.34000 124 PRO C CA 1
ATOM 4654 C C . PRO C 1 124 ? 14.75300 78.98400 34.19500 1.000 71.21000 124 PRO C C 1
ATOM 4655 O O . PRO C 1 124 ? 14.92500 78.29700 35.18000 1.000 76.43000 124 PRO C O 1
ATOM 4659 N N . GLY C 1 125 ? 13.64300 78.91800 33.45600 1.000 70.33000 125 GLY C N 1
ATOM 4660 C CA . GLY C 1 125 ? 12.53300 77.99000 33.75900 1.000 70.18000 125 GLY C CA 1
ATOM 4661 C C . GLY C 1 125 ? 12.95900 76.52400 33.74800 1.000 70.59000 125 GLY C C 1
ATOM 4662 O O . GLY C 1 125 ? 12.38900 75.74500 34.54200 1.000 70.71000 125 GLY C O 1
ATOM 4663 N N . CYS C 1 126 ? 13.90300 76.11600 32.88600 1.000 61.89000 126 CYS C N 1
ATOM 4664 C CA . CYS C 1 126 ? 14.24100 74.67300 32.71900 1.000 66.54000 126 CYS C CA 1
ATOM 4665 C C . CYS C 1 126 ? 14.71600 74.06300 34.04200 1.000 76.51000 126 CYS C C 1
ATOM 4666 O O . CYS C 1 126 ? 14.48000 72.84100 34.22500 1.000 68.05000 126 CYS C O 1
ATOM 4669 N N . LEU C 1 127 ? 15.32600 74.87200 34.92400 1.000 72.81000 127 LEU C N 1
ATOM 4670 C CA . LEU C 1 127 ? 15.83400 74.45400 36.26500 1.000 70.32000 127 LEU C CA 1
ATOM 4671 C C . LEU C 1 127 ? 14.66300 74.21500 37.22600 1.000 74.79000 127 LEU C C 1
ATOM 4672 O O . LEU C 1 127 ? 14.65400 73.16600 37.89300 1.000 77.35000 127 LEU C O 1
ATOM 4677 N N . ALA C 1 128 ? 13.73800 75.17500 37.31300 1.000 66.60000 128 ALA C N 1
ATOM 4678 C CA . ALA C 1 128 ? 12.45300 75.04600 38.03300 1.000 72.84000 128 ALA C CA 1
ATOM 4679 C C . ALA C 1 128 ? 11.71200 73.79600 37.53900 1.000 79.21000 128 ALA C C 1
ATOM 4680 O O . ALA C 1 128 ? 11.26900 73.00300 38.39200 1.000 84.17000 128 ALA C O 1
ATOM 4682 N N . VAL C 1 129 ? 11.58400 73.62700 36.21500 1.000 72.98000 129 VAL C N 1
ATOM 4683 C CA . VAL C 1 129 ? 10.78100 72.52000 35.61600 1.000 74.97000 129 VAL C CA 1
ATOM 4684 C C . VAL C 1 129 ? 11.31500 71.20700 36.19700 1.000 69.71000 129 VAL C C 1
ATOM 4685 O O . VAL C 1 129 ? 10.48500 70.40200 36.67700 1.000 67.93000 129 VAL C O 1
ATOM 4689 N N . ALA C 1 130 ? 12.64600 71.03000 36.17800 1.000 67.77000 130 ALA C N 1
ATOM 4690 C CA . ALA C 1 130 ? 13.37500 69.78800 36.54100 1.000 72.62000 130 ALA C CA 1
ATOM 4691 C C . ALA C 1 130 ? 13.26700 69.52800 38.04800 1.000 78.78000 130 ALA C C 1
ATOM 4692 O O . ALA C 1 130 ? 13.16600 68.33400 38.46600 1.000 77.32000 130 ALA C O 1
ATOM 4694 N N . ALA C 1 131 ? 13.28400 70.60400 38.83500 1.000 77.89000 131 ALA C N 1
ATOM 4695 C CA . ALA C 1 131 ? 12.98200 70.57900 40.28200 1.000 78.58000 131 ALA C CA 1
ATOM 4696 C C . ALA C 1 131 ? 11.55000 70.06500 40.45800 1.000 68.76000 131 ALA C C 1
ATOM 4697 O O . ALA C 1 131 ? 11.40000 68.99200 41.06700 1.000 82.17000 131 ALA C O 1
ATOM 4699 N N . LEU C 1 132 ? 10.54500 70.77900 39.93400 1.000 79.64000 132 LEU C N 1
ATOM 4700 C CA . LEU C 1 132 ? 9.10100 70.40600 40.06300 1.000 77.02000 132 LEU C CA 1
ATOM 4701 C C . LEU C 1 132 ? 8.89400 68.94400 39.63500 1.000 74.17000 132 LEU C C 1
ATOM 4702 O O . LEU C 1 132 ? 8.21800 68.21200 40.38000 1.000 79.81000 132 LEU C O 1
ATOM 4707 N N . LEU C 1 133 ? 9.47600 68.51600 38.50700 1.000 69.51000 133 LEU C N 1
ATOM 4708 C CA . LEU C 1 133 ? 9.47400 67.08400 38.08900 1.000 75.57000 133 LEU C CA 1
ATOM 4709 C C . LEU C 1 133 ? 10.02900 66.21600 39.23400 1.000 79.99000 133 LEU C C 1
ATOM 4710 O O . LEU C 1 133 ? 9.37400 65.20100 39.57100 1.000 74.68000 133 LEU C O 1
ATOM 4715 N N . ASP C 1 134 ? 11.18400 66.59500 39.80100 1.000 78.72000 134 ASP C N 1
ATOM 4716 C CA . ASP C 1 134 ? 11.84000 65.87100 40.92500 1.000 77.70000 134 ASP C CA 1
ATOM 4717 C C . ASP C 1 134 ? 10.86900 65.83700 42.11500 1.000 76.56000 134 ASP C C 1
ATOM 4718 O O . ASP C 1 134 ? 10.71700 64.75100 42.69500 1.000 76.56000 134 ASP C O 1
ATOM 4723 N N . ALA C 1 135 ? 10.16000 66.93600 42.39500 1.000 70.60000 135 ALA C N 1
ATOM 4724 C CA . ALA C 1 135 ? 9.18500 67.03500 43.51100 1.000 73.23000 135 ALA C CA 1
ATOM 4725 C C . ALA C 1 135 ? 8.03900 66.02700 43.30600 1.000 80.94000 135 ALA C C 1
ATOM 4726 O O . ALA C 1 135 ? 7.91300 65.09700 44.14000 1.000 84.49000 135 ALA C O 1
ATOM 4728 N N . TYR C 1 136 ? 7.26800 66.17400 42.21400 1.000 81.33000 136 TYR C N 1
ATOM 4729 C CA . TYR C 1 136 ? 5.95300 65.50800 41.98000 1.000 74.12000 136 TYR C CA 1
ATOM 4730 C C . TYR C 1 136 ? 6.11400 64.04600 41.53300 1.000 71.68000 136 TYR C C 1
ATOM 4731 O O . TYR C 1 136 ? 5.08500 63.34100 41.46300 1.000 76.91000 136 TYR C O 1
ATOM 4740 N N . ARG C 1 137 ? 7.33300 63.59000 41.22100 1.000 75.50000 137 ARG C N 1
ATOM 4741 C CA . ARG C 1 137 ? 7.59500 62.24400 40.62700 1.000 71.92000 137 ARG C CA 1
ATOM 4742 C C . ARG C 1 137 ? 7.05700 61.11200 41.51400 1.000 73.03000 137 ARG C C 1
ATOM 4743 O O . ARG C 1 137 ? 6.66700 60.06600 40.95300 1.000 80.69000 137 ARG C O 1
ATOM 4751 N N . ALA C 1 138 ? 7.07500 61.27300 42.83800 1.000 77.63000 138 ALA C N 1
ATOM 4752 C CA . ALA C 1 138 ? 6.66900 60.22900 43.81700 1.000 77.19000 138 ALA C CA 1
ATOM 4753 C C . ALA C 1 138 ? 5.15500 59.97800 43.74900 1.000 72.80000 138 ALA C C 1
ATOM 4754 O O . ALA C 1 138 ? 4.72800 58.90300 44.19300 1.000 77.37000 138 ALA C O 1
ATOM 4756 N N . ALA C 1 139 ? 4.39100 60.94200 43.21700 1.000 75.50000 139 ALA C N 1
ATOM 4757 C CA . ALA C 1 139 ? 2.91600 60.91300 43.06200 1.000 73.19000 139 ALA C CA 1
ATOM 4758 C C . ALA C 1 139 ? 2.51200 60.70200 41.59300 1.000 83.67000 139 ALA C C 1
ATOM 4759 O O . ALA C 1 139 ? 1.51500 59.95900 41.33300 1.000 75.74000 139 ALA C O 1
ATOM 4761 N N . ALA C 1 140 ? 3.24800 61.34800 40.67500 1.000 77.34000 140 ALA C N 1
ATOM 4762 C CA . ALA C 1 140 ? 2.88400 61.53800 39.25400 1.000 66.41000 140 ALA C CA 1
ATOM 4763 C C . ALA C 1 140 ? 3.76300 60.67800 38.33300 1.000 64.77000 140 ALA C C 1
ATOM 4764 O O . ALA C 1 140 ? 4.98200 60.54200 38.56500 1.000 62.48000 140 ALA C O 1
ATOM 4766 N N . THR C 1 141 ? 3.12300 60.08800 37.32600 1.000 67.13000 141 THR C N 1
ATOM 4767 C CA . THR C 1 141 ? 3.73000 59.72200 36.02600 1.000 62.74000 141 THR C CA 1
ATOM 4768 C C . THR C 1 141 ? 4.34500 60.98800 35.43300 1.000 64.84000 141 THR C C 1
ATOM 4769 O O . THR C 1 141 ? 3.62900 61.99900 35.33200 1.000 60.85000 141 THR C O 1
ATOM 4773 N N . VAL C 1 142 ? 5.62600 60.92400 35.07800 1.000 55.34000 142 VAL C N 1
ATOM 4774 C CA . VAL C 1 142 ? 6.32900 61.97400 34.29000 1.000 57.36000 142 VAL C CA 1
ATOM 4775 C C . VAL C 1 142 ? 6.27200 61.59300 32.79800 1.000 54.35000 142 VAL C C 1
ATOM 4776 O O . VAL C 1 142 ? 6.61000 60.46900 32.45200 1.000 58.01000 142 VAL C O 1
ATOM 4780 N N . SER C 1 143 ? 5.82500 62.51100 31.94200 1.000 54.25000 143 SER C N 1
ATOM 4781 C CA . SER C 1 143 ? 5.80000 62.36100 30.46800 1.000 57.15000 143 SER C CA 1
ATOM 4782 C C . SER C 1 143 ? 6.57500 63.54400 29.89700 1.000 53.47000 143 SER C C 1
ATOM 4783 O O . SER C 1 143 ? 6.65200 64.60700 30.55700 1.000 52.98000 143 SER C O 1
ATOM 4786 N N . PHE C 1 144 ? 7.19500 63.35900 28.72600 1.000 55.64000 144 PHE C N 1
ATOM 4787 C CA . PHE C 1 144 ? 8.01400 64.44200 28.11700 1.000 58.15000 144 PHE C CA 1
ATOM 4788 C C . PHE C 1 144 ? 8.20900 64.19100 26.61700 1.000 49.31000 144 PHE C C 1
ATOM 4789 O O . PHE C 1 144 ? 8.44900 63.03400 26.22100 1.000 54.57000 144 PHE C O 1
ATOM 4797 N N . ASP C 1 145 ? 8.10600 65.25800 25.81700 1.000 51.07000 145 ASP C N 1
ATOM 4798 C CA . ASP C 1 145 ? 8.30000 65.18400 24.34400 1.000 63.49000 145 ASP C CA 1
ATOM 4799 C C . ASP C 1 145 ? 9.42600 66.14800 23.95300 1.000 64.61000 145 ASP C C 1
ATOM 4800 O O . ASP C 1 145 ? 9.33600 67.33600 24.32200 1.000 50.34000 145 ASP C O 1
ATOM 4805 N N . PRO C 1 146 ? 10.44500 65.64600 23.24500 1.000 60.83000 146 PRO C N 1
ATOM 4806 C CA . PRO C 1 146 ? 11.59700 66.47300 22.81200 1.000 70.39000 146 PRO C CA 1
ATOM 4807 C C . PRO C 1 146 ? 11.09300 67.75200 22.13400 1.000 67.14000 146 PRO C C 1
ATOM 4808 O O . PRO C 1 146 ? 11.39300 68.85100 22.64200 1.000 56.02000 146 PRO C O 1
ATOM 4810 N N . ASN C 1 147 ? 10.33300 67.63800 21.05600 1.000 61.02000 147 ASN C N 1
ATOM 4811 C CA . ASN C 1 147 ? 9.83300 68.80900 20.29900 1.000 65.78000 147 ASN C CA 1
ATOM 4812 C C . ASN C 1 147 ? 10.97600 69.79100 20.05100 1.000 61.71000 147 ASN C C 1
ATOM 4813 O O . ASN C 1 147 ? 10.89200 70.90500 20.46200 1.000 61.17000 147 ASN C O 1
ATOM 4818 N N . VAL C 1 148 ? 12.04800 69.30700 19.46900 1.000 67.29000 148 VAL C N 1
ATOM 4819 C CA . VAL C 1 148 ? 13.23700 70.15500 19.24100 1.000 70.49000 148 VAL C CA 1
ATOM 4820 C C . VAL C 1 148 ? 12.88200 71.31700 18.31600 1.000 77.71000 148 VAL C C 1
ATOM 4821 O O . VAL C 1 148 ? 12.51000 71.06100 17.19300 1.000 77.63000 148 VAL C O 1
ATOM 4825 N N . ARG C 1 149 ? 12.92000 72.53200 18.85400 1.000 78.33000 149 ARG C N 1
ATOM 4826 C CA . ARG C 1 149 ? 12.73900 73.76600 18.06400 1.000 84.42000 149 ARG C CA 1
ATOM 4827 C C . ARG C 1 149 ? 14.13900 74.37100 18.00500 1.000 91.36000 149 ARG C C 1
ATOM 4828 O O . ARG C 1 149 ? 14.47800 75.18300 18.86100 1.000 86.78000 149 ARG C O 1
ATOM 4830 N N . PRO C 1 150 ? 14.96700 73.99000 17.01500 1.000 91.36000 150 PRO C N 1
ATOM 4831 C CA . PRO C 1 150 ? 16.36500 74.41100 16.93700 1.000 88.88000 150 PRO C CA 1
ATOM 4832 C C . PRO C 1 150 ? 16.60200 75.85900 16.50500 1.000 94.80000 150 PRO C C 1
ATOM 4833 O O . PRO C 1 150 ? 17.70700 76.31300 16.62500 1.000 94.30000 150 PRO C O 1
ATOM 4837 N N . SER C 1 151 ? 15.53300 76.51300 16.05600 1.000 97.83000 151 SER C N 1
ATOM 4838 C CA . SER C 1 151 ? 15.57600 77.92600 15.61200 1.000 99.49000 151 SER C CA 1
ATOM 4839 C C . SER C 1 151 ? 15.64300 78.84400 16.83300 1.000 102.85000 151 SER C C 1
ATOM 4840 O O . SER C 1 151 ? 15.69300 80.06100 16.64100 1.000 107.67000 151 SER C O 1
ATOM 4843 N N . LEU C 1 152 ? 15.64900 78.26300 18.03700 1.000 97.50000 152 LEU C N 1
ATOM 4844 C CA . LEU C 1 152 ? 15.71900 79.05800 19.29400 1.000 100.03000 152 LEU C CA 1
ATOM 4845 C C . LEU C 1 152 ? 17.15500 79.55400 19.49600 1.000 99.75000 152 LEU C C 1
ATOM 4846 O O . LEU C 1 152 ? 18.07900 78.93100 18.93600 1.000 97.15000 152 LEU C O 1
ATOM 4851 N N . SER C 1 153 ? 17.32500 80.63400 20.26600 1.000 30.00000 153 SER C N 1
ATOM 4852 C CA . SER C 1 153 ? 18.66500 81.20800 20.53200 1.000 30.00000 153 SER C CA 1
ATOM 4853 C C . SER C 1 153 ? 19.28200 80.53500 21.76300 1.000 30.00000 153 SER C C 1
ATOM 4854 O O . SER C 1 153 ? 19.17200 81.10700 22.86700 1.000 30.00000 153 SER C O 1
ATOM 4856 N N . ALA C 1 154 ? 19.90500 79.36800 21.57100 1.000 77.02000 154 ALA C N 1
ATOM 4857 C CA . ALA C 1 154 ? 20.54100 78.62100 22.68200 1.000 89.01000 154 ALA C CA 1
ATOM 4858 C C . ALA C 1 154 ? 21.51400 77.58100 22.11500 1.000 83.39000 154 ALA C C 1
ATOM 4859 O O . ALA C 1 154 ? 21.14000 76.88100 21.15300 1.000 74.79000 154 ALA C O 1
ATOM 4861 N N . ASP C 1 155 ? 22.71500 77.49100 22.69700 1.000 78.35000 155 ASP C N 1
ATOM 4862 C CA . ASP C 1 155 ? 23.73800 76.52000 22.24100 1.000 68.73000 155 ASP C CA 1
ATOM 4863 C C . ASP C 1 155 ? 23.22200 75.09400 22.46100 1.000 64.13000 155 ASP C C 1
ATOM 4864 O O . ASP C 1 155 ? 22.60500 74.84400 23.51500 1.000 69.30000 155 ASP C O 1
ATOM 4866 N N . PRO C 1 156 ? 23.47000 74.04600 21.41400 1.000 71.13000 156 PRO C N 1
ATOM 4867 C CA . PRO C 1 156 ? 23.18100 72.63800 21.19600 1.000 71.13000 156 PRO C CA 1
ATOM 4868 C C . PRO C 1 156 ? 23.63500 71.64900 22.27400 1.000 66.37000 156 PRO C C 1
ATOM 4869 O O . PRO C 1 156 ? 22.93800 70.71800 22.46600 1.000 70.08000 156 PRO C O 1
ATOM 4873 N N . ASP C 1 157 ? 24.75800 71.88800 22.94600 1.000 62.74000 157 ASP C N 1
ATOM 4874 C CA . ASP C 1 157 ? 25.27300 70.92700 23.96000 1.000 59.14000 157 ASP C CA 1
ATOM 4875 C C . ASP C 1 157 ? 24.40100 70.94300 25.22200 1.000 59.92000 157 ASP C C 1
ATOM 4876 O O . ASP C 1 157 ? 23.91400 69.88200 25.54800 1.000 56.93000 157 ASP C O 1
ATOM 4881 N N . LEU C 1 158 ? 24.30400 72.06300 25.94700 1.000 63.91000 158 LEU C N 1
ATOM 4882 C CA . LEU C 1 158 ? 23.35100 72.20100 27.05200 1.000 58.85000 158 LEU C CA 1
ATOM 4883 C C . LEU C 1 158 ? 21.99000 71.65500 26.65200 1.000 59.10000 158 LEU C C 1
ATOM 4884 O O . LEU C 1 158 ? 21.40100 70.99800 27.50200 1.000 56.26000 158 LEU C O 1
ATOM 4889 N N . THR C 1 159 ? 21.52700 71.86500 25.41500 1.000 56.18000 159 THR C N 1
ATOM 4890 C CA . THR C 1 159 ? 20.12100 71.43300 25.25400 1.000 58.87000 159 THR C CA 1
ATOM 4891 C C . THR C 1 159 ? 20.07600 69.91500 25.05600 1.000 49.88000 159 THR C C 1
ATOM 4892 O O . THR C 1 159 ? 19.16500 69.30500 25.57400 1.000 51.14000 159 THR C O 1
ATOM 4896 N N . ARG C 1 160 ? 21.06400 69.34000 24.37800 1.000 48.24000 160 ARG C N 1
ATOM 4897 C CA . ARG C 1 160 ? 21.09900 67.87200 24.19600 1.000 51.68000 160 ARG C CA 1
ATOM 4898 C C . ARG C 1 160 ? 21.26500 67.21000 25.56100 1.000 57.97000 160 ARG C C 1
ATOM 4899 O O . ARG C 1 160 ? 20.63700 66.18700 25.79500 1.000 53.79000 160 ARG C O 1
ATOM 4907 N N . GLU C 1 161 ? 22.08700 67.80000 26.42100 1.000 54.20000 161 GLU C N 1
ATOM 4908 C CA . GLU C 1 161 ? 22.37700 67.22300 27.76500 1.000 58.04000 161 GLU C CA 1
ATOM 4909 C C . GLU C 1 161 ? 21.12800 67.34100 28.64600 1.000 53.42000 161 GLU C C 1
ATOM 4910 O O . GLU C 1 161 ? 20.80600 66.37500 29.38100 1.000 59.22000 161 GLU C O 1
ATOM 4916 N N . ARG C 1 162 ? 20.43700 68.47200 28.60700 1.000 50.11000 162 ARG C N 1
ATOM 4917 C CA . ARG C 1 162 ? 19.20900 68.64900 29.43200 1.000 49.19000 162 ARG C CA 1
ATOM 4918 C C . ARG C 1 162 ? 18.12800 67.66400 28.94200 1.000 58.72000 162 ARG C C 1
ATOM 4919 O O . ARG C 1 162 ? 17.48800 67.00200 29.76300 1.000 54.01000 162 ARG C O 1
ATOM 4927 N N . ILE C 1 163 ? 17.97200 67.49100 27.62500 1.000 51.23000 163 ILE C N 1
ATOM 4928 C CA . ILE C 1 163 ? 17.02300 66.46400 27.11000 1.000 64.19000 163 ILE C CA 1
ATOM 4929 C C . ILE C 1 163 ? 17.43200 65.10400 27.71400 1.000 54.80000 163 ILE C C 1
ATOM 4930 O O . ILE C 1 163 ? 16.56000 64.43300 28.30200 1.000 49.82000 163 ILE C O 1
ATOM 4935 N N . GLN C 1 164 ? 18.71600 64.73300 27.64800 1.000 49.12000 164 GLN C N 1
ATOM 4936 C CA . GLN C 1 164 ? 19.14400 63.39000 28.11000 1.000 55.81000 164 GLN C CA 1
ATOM 4937 C C . GLN C 1 164 ? 18.82500 63.23400 29.60100 1.000 52.50000 164 GLN C C 1
ATOM 4938 O O . GLN C 1 164 ? 18.40500 62.13300 30.00000 1.000 56.44000 164 GLN C O 1
ATOM 4944 N N . ARG C 1 165 ? 18.95800 64.30000 30.39300 1.000 55.24000 165 ARG C N 1
ATOM 4945 C CA . ARG C 1 165 ? 18.64300 64.26400 31.85300 1.000 62.60000 165 ARG C CA 1
ATOM 4946 C C . ARG C 1 165 ? 17.12900 64.18100 32.08000 1.000 57.11000 165 ARG C C 1
ATOM 4947 O O . ARG C 1 165 ? 16.74600 63.46600 33.01600 1.000 52.15000 165 ARG C O 1
ATOM 4955 N N . LEU C 1 166 ? 16.29000 64.80400 31.24400 1.000 53.23000 166 LEU C N 1
ATOM 4956 C CA . LEU C 1 166 ? 14.81900 64.62900 31.38800 1.000 56.45000 166 LEU C CA 1
ATOM 4957 C C . LEU C 1 166 ? 14.43100 63.22100 30.92700 1.000 52.75000 166 LEU C C 1
ATOM 4958 O O . LEU C 1 166 ? 13.60200 62.61800 31.60200 1.000 53.24000 166 LEU C O 1
ATOM 4963 N N . VAL C 1 167 ? 15.07100 62.64600 29.90600 1.000 55.57000 167 VAL C N 1
ATOM 4964 C CA . VAL C 1 167 ? 14.79800 61.22100 29.53400 1.000 54.62000 167 VAL C CA 1
ATOM 4965 C C . VAL C 1 167 ? 14.97700 60.33000 30.76900 1.000 54.87000 167 VAL C C 1
ATOM 4966 O O . VAL C 1 167 ? 14.05900 59.48000 31.06100 1.000 50.12000 167 VAL C O 1
ATOM 4970 N N . GLU C 1 168 ? 16.08600 60.51600 31.48800 1.000 55.02000 168 GLU C N 1
ATOM 4971 C CA . GLU C 1 168 ? 16.44900 59.68800 32.67400 1.000 61.15000 168 GLU C CA 1
ATOM 4972 C C . GLU C 1 168 ? 15.38700 59.79900 33.77600 1.000 57.71000 168 GLU C C 1
ATOM 4973 O O . GLU C 1 168 ? 15.22900 58.80600 34.49800 1.000 63.35000 168 GLU C O 1
ATOM 4979 N N . ARG C 1 169 ? 14.68500 60.93400 33.88800 1.000 57.55000 169 ARG C N 1
ATOM 4980 C CA . ARG C 1 169 ? 13.62800 61.17100 34.91500 1.000 61.77000 169 ARG C CA 1
ATOM 4981 C C . ARG C 1 169 ? 12.21100 60.82300 34.42000 1.000 62.30000 169 ARG C C 1
ATOM 4982 O O . ARG C 1 169 ? 11.25900 61.12800 35.15600 1.000 66.57000 169 ARG C O 1
ATOM 4990 N N . SER C 1 170 ? 12.01800 60.29800 33.21100 1.000 54.23000 170 SER C N 1
ATOM 4991 C CA . SER C 1 170 ? 10.65900 60.21400 32.61000 1.000 60.99000 170 SER C CA 1
ATOM 4992 C C . SER C 1 170 ? 10.13000 58.78000 32.58800 1.000 56.42000 170 SER C C 1
ATOM 4993 O O . SER C 1 170 ? 10.92000 57.83300 32.43100 1.000 52.65000 170 SER C O 1
ATOM 4996 N N . ASP C 1 171 ? 8.80500 58.64900 32.67600 1.000 62.77000 171 ASP C N 1
ATOM 4997 C CA . ASP C 1 171 ? 8.08000 57.35800 32.50700 1.000 54.71000 171 ASP C CA 1
ATOM 4998 C C . ASP C 1 171 ? 7.65400 57.17800 31.05300 1.000 54.63000 171 ASP C C 1
ATOM 4999 O O . ASP C 1 171 ? 7.82200 56.06000 30.50400 1.000 52.00000 171 ASP C O 1
ATOM 5004 N N . ILE C 1 172 ? 7.09600 58.23000 30.44900 1.000 53.67000 172 ILE C N 1
ATOM 5005 C CA . ILE C 1 172 ? 6.53000 58.17800 29.07000 1.000 58.72000 172 ILE C CA 1
ATOM 5006 C C . ILE C 1 172 ? 7.24600 59.23500 28.23500 1.000 49.94000 172 ILE C C 1
ATOM 5007 O O . ILE C 1 172 ? 7.26900 60.41300 28.63400 1.000 50.00000 172 ILE C O 1
ATOM 5012 N N . ILE C 1 173 ? 7.81800 58.82800 27.11300 1.000 50.51000 173 ILE C N 1
ATOM 5013 C CA . ILE C 1 173 ? 8.48700 59.77700 26.17900 1.000 50.19000 173 ILE C CA 1
ATOM 5014 C C . ILE C 1 173 ? 7.82100 59.61800 24.82300 1.000 44.33000 173 ILE C C 1
ATOM 5015 O O . ILE C 1 173 ? 7.54900 58.48000 24.41100 1.000 43.84000 173 ILE C O 1
ATOM 5020 N N . LYS C 1 174 ? 7.50400 60.73900 24.19300 1.000 46.77000 174 LYS C N 1
ATOM 5021 C CA . LYS C 1 174 ? 7.18700 60.76600 22.74800 1.000 53.59000 174 LYS C CA 1
ATOM 5022 C C . LYS C 1 174 ? 8.18500 61.68400 22.04300 1.000 48.78000 174 LYS C C 1
ATOM 5023 O O . LYS C 1 174 ? 8.36200 62.80700 22.50300 1.000 47.74000 174 LYS C O 1
ATOM 5029 N N . ALA C 1 175 ? 8.73800 61.23300 20.91900 1.000 45.69000 175 ALA C N 1
ATOM 5030 C CA . ALA C 1 175 ? 9.61700 62.04900 20.05400 1.000 50.91000 175 ALA C CA 1
ATOM 5031 C C . ALA C 1 175 ? 9.28800 61.77400 18.58200 1.000 47.80000 175 ALA C C 1
ATOM 5032 O O . ALA C 1 175 ? 8.71100 60.70300 18.28500 1.000 50.38000 175 ALA C O 1
ATOM 5034 N N . SER C 1 176 ? 9.70900 62.68200 17.69600 1.000 49.20000 176 SER C N 1
ATOM 5035 C CA . SER C 1 176 ? 9.67300 62.50700 16.21500 1.000 54.87000 176 SER C CA 1
ATOM 5036 C C . SER C 1 176 ? 11.02900 61.98500 15.74800 1.000 49.38000 176 SER C C 1
ATOM 5037 O O . SER C 1 176 ? 12.03800 62.22200 16.46300 1.000 50.11000 176 SER C O 1
ATOM 5040 N N . ALA C 1 177 ? 11.04900 61.30600 14.60400 1.000 49.52000 177 ALA C N 1
ATOM 5041 C CA . ALA C 1 177 ? 12.29500 60.91300 13.92200 1.000 54.20000 177 ALA C CA 1
ATOM 5042 C C . ALA C 1 177 ? 13.16500 62.16100 13.80400 1.000 54.99000 177 ALA C C 1
ATOM 5043 O O . ALA C 1 177 ? 14.35400 62.03100 14.06400 1.000 57.23000 177 ALA C O 1
ATOM 5045 N N . GLU C 1 178 ? 12.57600 63.31400 13.46000 1.000 49.58000 178 GLU C N 1
ATOM 5046 C CA . GLU C 1 178 ? 13.29000 64.60900 13.31700 1.000 59.83000 178 GLU C CA 1
ATOM 5047 C C . GLU C 1 178 ? 13.94600 65.00500 14.65300 1.000 52.88000 178 GLU C C 1
ATOM 5048 O O . GLU C 1 178 ? 15.15700 65.27800 14.63000 1.000 62.71000 178 GLU C O 1
ATOM 5050 N N . ASP C 1 179 ? 13.21000 65.01100 15.77200 1.000 57.51000 179 ASP C N 1
ATOM 5051 C CA . ASP C 1 179 ? 13.77400 65.23900 17.14100 1.000 53.50000 179 ASP C CA 1
ATOM 5052 C C . ASP C 1 179 ? 15.02600 64.37000 17.39000 1.000 55.24000 179 ASP C C 1
ATOM 5053 O O . ASP C 1 179 ? 16.04500 64.90900 17.79800 1.000 58.10000 179 ASP C O 1
ATOM 5058 N N . LEU C 1 180 ? 14.96900 63.07900 17.09500 1.000 52.25000 180 LEU C N 1
ATOM 5059 C CA . LEU C 1 180 ? 16.02100 62.10000 17.46500 1.000 57.11000 180 LEU C CA 1
ATOM 5060 C C . LEU C 1 180 ? 17.20800 62.20200 16.49700 1.000 63.56000 180 LEU C C 1
ATOM 5061 O O . LEU C 1 180 ? 18.34500 61.86000 16.88500 1.000 55.22000 180 LEU C O 1
ATOM 5066 N N . HIS C 1 181 ? 16.96200 62.62100 15.26200 1.000 65.56000 181 HIS C N 1
ATOM 5067 C CA . HIS C 1 181 ? 18.03100 62.89000 14.26300 1.000 59.74000 181 HIS C CA 1
ATOM 5068 C C . HIS C 1 181 ? 18.86000 64.08800 14.72700 1.000 57.64000 181 HIS C C 1
ATOM 5069 O O . HIS C 1 181 ? 20.09000 64.04400 14.60200 1.000 65.94000 181 HIS C O 1
ATOM 5076 N N . TRP C 1 182 ? 18.19300 65.11700 15.24100 1.000 53.52000 182 TRP C N 1
ATOM 5077 C CA . TRP C 1 182 ? 18.86500 66.26500 15.88600 1.000 65.10000 182 TRP C CA 1
ATOM 5078 C C . TRP C 1 182 ? 19.64800 65.75500 17.11100 1.000 68.43000 182 TRP C C 1
ATOM 5079 O O . TRP C 1 182 ? 20.82900 66.08100 17.21400 1.000 61.76000 182 TRP C O 1
ATOM 5090 N N . ILE C 1 183 ? 19.02700 64.95300 17.98500 1.000 60.19000 183 ILE C N 1
ATOM 5091 C CA . ILE C 1 183 ? 19.68000 64.44600 19.22400 1.000 61.27000 183 ILE C CA 1
ATOM 5092 C C . ILE C 1 183 ? 20.98400 63.71600 18.85400 1.000 55.21000 183 ILE C C 1
ATOM 5093 O O . ILE C 1 183 ? 21.98200 63.96300 19.54200 1.000 65.99000 183 ILE C O 1
ATOM 5098 N N . ASP C 1 184 ? 20.98400 62.86700 17.82000 1.000 62.93000 184 ASP C N 1
ATOM 5099 C CA . ASP C 1 184 ? 22.17200 62.07800 17.37900 1.000 63.07000 184 ASP C CA 1
ATOM 5100 C C . ASP C 1 184 ? 22.00900 61.66200 15.92000 1.000 62.65000 184 ASP C C 1
ATOM 5101 O O . ASP C 1 184 ? 21.39600 60.62900 15.64100 1.000 52.31000 184 ASP C O 1
ATOM 5106 N N . PRO C 1 185 ? 22.58700 62.42400 14.95500 1.000 58.99000 185 PRO C N 1
ATOM 5107 C CA . PRO C 1 185 ? 22.49300 62.08500 13.53500 1.000 54.83000 185 PRO C CA 1
ATOM 5108 C C . PRO C 1 185 ? 23.20200 60.80300 13.08900 1.000 58.18000 185 PRO C C 1
ATOM 5109 O O . PRO C 1 185 ? 22.97400 60.35800 11.96100 1.000 69.53000 185 PRO C O 1
ATOM 5113 N N . THR C 1 186 ? 24.04100 60.22900 13.94900 1.000 65.98000 186 THR C N 1
ATOM 5114 C CA . THR C 1 186 ? 24.95100 59.10900 13.59600 1.000 56.83000 186 THR C CA 1
ATOM 5115 C C . THR C 1 186 ? 24.19900 57.78700 13.74600 1.000 60.53000 186 THR C C 1
ATOM 5116 O O . THR C 1 186 ? 24.78100 56.74200 13.37800 1.000 69.78000 186 THR C O 1
ATOM 5120 N N . GLN C 1 187 ? 22.99600 57.82400 14.33600 1.000 59.70000 187 GLN C N 1
ATOM 5121 C CA . GLN C 1 187 ? 22.21600 56.61600 14.71000 1.000 65.01000 187 GLN C CA 1
ATOM 5122 C C . GLN C 1 187 ? 20.80300 56.72200 14.16100 1.000 55.96000 187 GLN C C 1
ATOM 5123 O O . GLN C 1 187 ? 20.18900 57.78900 14.21400 1.000 53.78000 187 GLN C O 1
ATOM 5129 N N . PRO C 1 188 ? 20.23900 55.60100 13.65700 1.000 62.98000 188 PRO C N 1
ATOM 5130 C CA . PRO C 1 188 ? 18.82900 55.54900 13.28800 1.000 57.43000 188 PRO C CA 1
ATOM 5131 C C . PRO C 1 188 ? 17.99800 55.97800 14.49000 1.000 62.22000 188 PRO C C 1
ATOM 5132 O O . PRO C 1 188 ? 18.33100 55.64600 15.62600 1.000 61.49000 188 PRO C O 1
ATOM 5136 N N . PRO C 1 189 ? 16.87200 56.67900 14.26900 1.000 67.27000 189 PRO C N 1
ATOM 5137 C CA . PRO C 1 189 ? 16.04000 57.14500 15.37800 1.000 56.15000 189 PRO C CA 1
ATOM 5138 C C . PRO C 1 189 ? 15.60200 55.99300 16.30500 1.000 49.64000 189 PRO C C 1
ATOM 5139 O O . PRO C 1 189 ? 15.56800 56.21100 17.48200 1.000 53.24000 189 PRO C O 1
ATOM 5143 N N . GLU C 1 190 ? 15.36300 54.79100 15.77000 1.000 49.57000 190 GLU C N 1
ATOM 5144 C CA . GLU C 1 190 ? 14.97300 53.58200 16.56800 1.000 55.57000 190 GLU C CA 1
ATOM 5145 C C . GLU C 1 190 ? 16.09100 53.26000 17.56900 1.000 55.91000 190 GLU C C 1
ATOM 5146 O O . GLU C 1 190 ? 15.78300 52.93600 18.73100 1.000 53.26000 190 GLU C O 1
ATOM 5152 N N . GLN C 1 191 ? 17.33800 53.31100 17.11500 1.000 55.03000 191 GLN C N 1
ATOM 5153 C CA . GLN C 1 191 ? 18.51800 53.06700 17.97400 1.000 64.94000 191 GLN C CA 1
ATOM 5154 C C . GLN C 1 191 ? 18.45900 54.07600 19.12000 1.000 53.36000 191 GLN C C 1
ATOM 5155 O O . GLN C 1 191 ? 18.40200 53.63600 20.24400 1.000 54.31000 191 GLN C O 1
ATOM 5161 N N . THR C 1 192 ? 18.36800 55.37400 18.83700 1.000 44.63000 192 THR C N 1
ATOM 5162 C CA . THR C 1 192 ? 18.23800 56.39800 19.90700 1.000 46.01000 192 THR C CA 1
ATOM 5163 C C . THR C 1 192 ? 17.02700 56.09700 20.81900 1.000 47.89000 192 THR C C 1
ATOM 5164 O O . THR C 1 192 ? 17.20800 56.19900 22.04000 1.000 51.56000 192 THR C O 1
ATOM 5168 N N . ALA C 1 193 ? 15.84100 55.73300 20.30400 1.000 45.77000 193 ALA C N 1
ATOM 5169 C CA . ALA C 1 193 ? 14.63700 55.54300 21.15600 1.000 52.22000 193 ALA C CA 1
ATOM 5170 C C . ALA C 1 193 ? 14.88400 54.36700 22.10200 1.000 45.60000 193 ALA C C 1
ATOM 5171 O O . ALA C 1 193 ? 14.42400 54.39200 23.25100 1.000 46.74000 193 ALA C O 1
ATOM 5173 N N . ARG C 1 194 ? 15.52000 53.32600 21.58900 1.000 46.95000 194 ARG C N 1
ATOM 5174 C CA . ARG C 1 194 ? 15.84700 52.10100 22.36800 1.000 45.61000 194 ARG C CA 1
ATOM 5175 C C . ARG C 1 194 ? 16.87400 52.44600 23.45800 1.000 45.13000 194 ARG C C 1
ATOM 5176 O O . ARG C 1 194 ? 16.77900 51.85800 24.54600 1.000 48.97000 194 ARG C O 1
ATOM 5184 N N . ALA C 1 195 ? 17.81600 53.35500 23.19100 1.000 45.11000 195 ALA C N 1
ATOM 5185 C CA . ALA C 1 195 ? 18.81800 53.78900 24.19100 1.000 56.14000 195 ALA C CA 1
ATOM 5186 C C . ALA C 1 195 ? 18.06900 54.58800 25.25400 1.000 51.59000 195 ALA C C 1
ATOM 5187 O O . ALA C 1 195 ? 18.34400 54.39200 26.44100 1.000 50.58000 195 ALA C O 1
ATOM 5189 N N . TRP C 1 196 ? 17.05600 55.36000 24.85100 1.000 50.60000 196 TRP C N 1
ATOM 5190 C CA . TRP C 1 196 ? 16.19700 56.08600 25.82500 1.000 46.02000 196 TRP C CA 1
ATOM 5191 C C . TRP C 1 196 ? 15.41500 55.12500 26.73300 1.000 54.20000 196 TRP C C 1
ATOM 5192 O O . TRP C 1 196 ? 15.43000 55.34700 27.92600 1.000 44.46000 196 TRP C O 1
ATOM 5203 N N . LEU C 1 197 ? 14.80200 54.06700 26.20400 1.000 48.29000 197 LEU C N 1
ATOM 5204 C CA . LEU C 1 197 ? 14.02500 53.09100 27.01300 1.000 54.34000 197 LEU C CA 1
ATOM 5205 C C . LEU C 1 197 ? 14.94200 52.48900 28.09900 1.000 55.05000 197 LEU C C 1
ATOM 5206 O O . LEU C 1 197 ? 14.46200 52.29800 29.21800 1.000 58.32000 197 LEU C O 1
ATOM 5211 N N . ALA C 1 198 ? 16.20700 52.19800 27.76400 1.000 54.35000 198 ALA C N 1
ATOM 5212 C CA . ALA C 1 198 ? 17.19600 51.54100 28.66400 1.000 66.03000 198 ALA C CA 1
ATOM 5213 C C . ALA C 1 198 ? 17.57500 52.45900 29.84500 1.000 62.73000 198 ALA C C 1
ATOM 5214 O O . ALA C 1 198 ? 18.07300 51.93200 30.83500 1.000 62.26000 198 ALA C O 1
ATOM 5216 N N . CYS C 1 199 ? 17.28200 53.76000 29.78200 1.000 55.78000 199 CYS C N 1
ATOM 5217 C CA . CYS C 1 199 ? 17.63500 54.75900 30.83800 1.000 57.45000 199 CYS C CA 1
ATOM 5218 C C . CYS C 1 199 ? 16.55500 54.90000 31.92600 1.000 54.84000 199 CYS C C 1
ATOM 5219 O O . CYS C 1 199 ? 16.71200 55.84000 32.71000 1.000 58.98000 199 CYS C O 1
ATOM 5222 N N . GLY C 1 200 ? 15.46600 54.10800 31.94600 1.000 59.32000 200 GLY C N 1
ATOM 5223 C CA . GLY C 1 200 ? 14.40900 54.25100 32.97800 1.000 58.51000 200 GLY C CA 1
ATOM 5224 C C . GLY C 1 200 ? 12.95900 54.31800 32.47500 1.000 60.31000 200 GLY C C 1
ATOM 5225 O O . GLY C 1 200 ? 12.06200 53.77100 33.11300 1.000 63.20000 200 GLY C O 1
ATOM 5226 N N . PRO C 1 201 ? 12.62400 55.00300 31.35600 1.000 57.51000 201 PRO C N 1
ATOM 5227 C CA . PRO C 1 201 ? 11.22700 55.10400 30.93700 1.000 50.36000 201 PRO C CA 1
ATOM 5228 C C . PRO C 1 201 ? 10.48900 53.76000 30.80900 1.000 54.50000 201 PRO C C 1
ATOM 5229 O O . PRO C 1 201 ? 11.09600 52.78000 30.50900 1.000 56.21000 201 PRO C O 1
ATOM 5233 N N . ALA C 1 202 ? 9.16500 53.75000 30.97700 1.000 56.93000 202 ALA C N 1
ATOM 5234 C CA . ALA C 1 202 ? 8.30100 52.58100 30.68200 1.000 52.66000 202 ALA C CA 1
ATOM 5235 C C . ALA C 1 202 ? 8.04000 52.49700 29.17100 1.000 57.08000 202 ALA C C 1
ATOM 5236 O O . ALA C 1 202 ? 7.95600 51.38200 28.59800 1.000 52.52000 202 ALA C O 1
ATOM 5238 N N . ILE C 1 203 ? 7.89800 53.65600 28.54100 1.000 53.48000 203 ILE C N 1
ATOM 5239 C CA . ILE C 1 203 ? 7.44100 53.76200 27.13500 1.000 58.56000 203 ILE C CA 1
ATOM 5240 C C . ILE C 1 203 ? 8.25400 54.85100 26.44100 1.000 51.90000 203 ILE C C 1
ATOM 5241 O O . ILE C 1 203 ? 8.30000 55.97600 26.95600 1.000 50.78000 203 ILE C O 1
ATOM 5246 N N . VAL C 1 204 ? 8.79400 54.52900 25.27400 1.000 46.10000 204 VAL C N 1
ATOM 5247 C CA . VAL C 1 204 ? 9.32600 55.52500 24.30500 1.000 51.46000 204 VAL C CA 1
ATOM 5248 C C . VAL C 1 204 ? 8.59800 55.32200 22.97300 1.000 55.07000 204 VAL C C 1
ATOM 5249 O O . VAL C 1 204 ? 8.70700 54.22600 22.36500 1.000 54.99000 204 VAL C O 1
ATOM 5253 N N . ALA C 1 205 ? 7.81700 56.33300 22.60800 1.000 51.94000 205 ALA C N 1
ATOM 5254 C CA . ALA C 1 205 ? 7.02500 56.39300 21.37200 1.000 45.51000 205 ALA C CA 1
ATOM 5255 C C . ALA C 1 205 ? 7.76700 57.28400 20.38600 1.000 41.16000 205 ALA C C 1
ATOM 5256 O O . ALA C 1 205 ? 8.35200 58.31400 20.77700 1.000 45.24000 205 ALA C O 1
ATOM 5258 N N . LEU C 1 206 ? 7.78500 56.83500 19.14100 1.000 44.97000 206 LEU C N 1
ATOM 5259 C CA . LEU C 1 206 ? 8.54800 57.47200 18.06400 1.000 45.80000 206 LEU C CA 1
ATOM 5260 C C . LEU C 1 206 ? 7.63600 57.61000 16.84300 1.000 48.38000 206 LEU C C 1
ATOM 5261 O O . LEU C 1 206 ? 7.28200 56.57400 16.27200 1.000 53.24000 206 LEU C O 1
ATOM 5266 N N . THR C 1 207 ? 7.34300 58.83800 16.42600 1.000 53.18000 207 THR C N 1
ATOM 5267 C CA . THR C 1 207 ? 6.58000 59.11300 15.18300 1.000 62.21000 207 THR C CA 1
ATOM 5268 C C . THR C 1 207 ? 7.55200 59.20300 14.01300 1.000 53.49000 207 THR C C 1
ATOM 5269 O O . THR C 1 207 ? 8.63800 59.74000 14.18300 1.000 51.49000 207 THR C O 1
ATOM 5273 N N . LEU C 1 208 ? 7.14600 58.64900 12.88100 1.000 56.44000 208 LEU C N 1
ATOM 5274 C CA . LEU C 1 208 ? 7.99900 58.40800 11.69500 1.000 62.350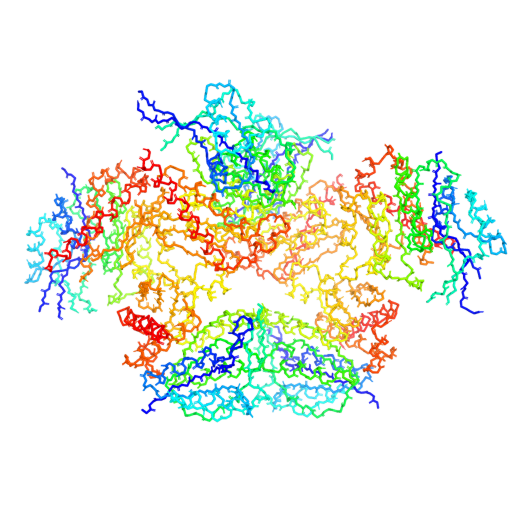00 208 LEU C CA 1
ATOM 5275 C C . LEU C 1 208 ? 7.35700 59.05700 10.45500 1.000 71.27000 208 LEU C C 1
ATOM 5276 O O . LEU C 1 208 ? 7.70900 58.65400 9.32800 1.000 76.23000 208 LEU C O 1
ATOM 5281 N N . GLY C 1 209 ? 6.48100 60.04900 10.65700 1.000 67.52000 209 GLY C N 1
ATOM 5282 C CA . GLY C 1 209 ? 5.82100 60.81900 9.57900 1.000 79.87000 209 GLY C CA 1
ATOM 5283 C C . GLY C 1 209 ? 4.93300 59.93600 8.71200 1.000 86.20000 209 GLY C C 1
ATOM 5284 O O . GLY C 1 209 ? 4.04400 59.26100 9.27200 1.000 82.45000 209 GLY C O 1
ATOM 5285 N N . ASP C 1 210 ? 5.19100 59.90500 7.39800 1.000 91.42000 210 ASP C N 1
ATOM 5286 C CA . ASP C 1 210 ? 4.43400 59.08700 6.40700 1.000 92.31000 210 ASP C CA 1
ATOM 5287 C C . ASP C 1 210 ? 4.73400 57.59200 6.58300 1.000 87.53000 210 ASP C C 1
ATOM 5288 O O . ASP C 1 210 ? 4.27200 56.82600 5.73100 1.000 88.79000 210 ASP C O 1
ATOM 5293 N N . GLN C 1 211 ? 5.53600 57.18800 7.57400 1.000 78.52000 211 GLN C N 1
ATOM 5294 C CA . GLN C 1 211 ? 5.90300 55.77200 7.81300 1.000 72.13000 211 GLN C CA 1
ATOM 5295 C C . GLN C 1 211 ? 5.19700 55.23200 9.07000 1.000 72.44000 211 GLN C C 1
ATOM 5296 O O . GLN C 1 211 ? 5.45100 54.07000 9.41300 1.000 77.32000 211 GLN C O 1
ATOM 5298 N N . GLY C 1 212 ? 4.31400 56.01900 9.70500 1.000 68.02000 212 GLY C N 1
ATOM 5299 C CA . GLY C 1 212 ? 3.52800 55.62400 10.90200 1.000 64.04000 212 GLY C CA 1
ATOM 5300 C C . GLY C 1 212 ? 4.19800 56.03000 12.20900 1.000 59.19000 212 GLY C C 1
ATOM 5301 O O . GLY C 1 212 ? 4.79400 57.11400 12.27000 1.000 59.73000 212 GLY C O 1
ATOM 5302 N N . ALA C 1 213 ? 4.07700 55.19300 13.23400 1.000 51.81000 213 ALA C N 1
ATOM 5303 C CA . ALA C 1 213 ? 4.65400 55.40900 14.57300 1.000 51.26000 213 ALA C CA 1
ATOM 5304 C C . ALA C 1 213 ? 5.12600 54.06400 15.09600 1.000 57.67000 213 ALA C C 1
ATOM 5305 O O . ALA C 1 213 ? 4.46500 53.09000 14.78000 1.000 58.89000 213 ALA C O 1
ATOM 5307 N N . VAL C 1 214 ? 6.17300 54.04800 15.91100 1.000 50.92000 214 VAL C N 1
ATOM 5308 C CA . VAL C 1 214 ? 6.58000 52.83900 16.67300 1.000 46.46000 214 VAL C CA 1
ATOM 5309 C C . VAL C 1 214 ? 6.72800 53.26100 18.12400 1.000 43.20000 214 VAL C C 1
ATOM 5310 O O . VAL C 1 214 ? 6.81100 54.45400 18.40200 1.000 54.34000 214 VAL C O 1
ATOM 5314 N N . ALA C 1 215 ? 6.66200 52.29700 19.02500 1.000 52.73000 215 ALA C N 1
ATOM 5315 C CA . ALA C 1 215 ? 6.93000 52.52600 20.45400 1.000 52.23000 215 ALA C CA 1
ATOM 5316 C C . ALA C 1 215 ? 7.60900 51.28600 21.04500 1.000 55.07000 215 ALA C C 1
ATOM 5317 O O . ALA C 1 215 ? 7.51000 50.16900 20.44200 1.000 51.70000 215 ALA C O 1
ATOM 5319 N N . PHE C 1 216 ? 8.28600 51.46300 22.17600 1.000 45.62000 216 PHE C N 1
ATOM 5320 C CA . PHE C 1 216 ? 9.11300 50.39500 22.79300 1.000 61.38000 216 PHE C CA 1
ATOM 5321 C C . PHE C 1 216 ? 8.83500 50.36900 24.28500 1.000 53.30000 216 PHE C C 1
ATOM 5322 O O . PHE C 1 216 ? 8.76600 51.44200 24.88500 1.000 56.01000 216 PHE C O 1
ATOM 5330 N N . CYS C 1 217 ? 8.62200 49.16400 24.80800 1.000 49.45000 217 CYS C N 1
ATOM 5331 C CA . CYS C 1 217 ? 8.54900 48.84600 26.26000 1.000 63.10000 217 CYS C CA 1
ATOM 5332 C C . CYS C 1 217 ? 9.32300 47.53600 26.50700 1.000 60.44000 217 CYS C C 1
ATOM 5333 O O . CYS C 1 217 ? 9.64900 46.83100 25.50300 1.000 57.63000 217 CYS C O 1
ATOM 5336 N N . ALA C 1 218 ? 9.59900 47.20600 27.77400 1.000 58.03000 218 ALA C N 1
ATOM 5337 C CA . ALA C 1 218 ? 10.23700 45.92500 28.18600 1.000 59.83000 218 ALA C CA 1
ATOM 5338 C C . ALA C 1 218 ? 9.68100 44.75800 27.34900 1.000 63.64000 218 ALA C C 1
ATOM 5339 O O . ALA C 1 218 ? 10.47700 43.94400 26.87800 1.000 65.89000 218 ALA C O 1
ATOM 5341 N N . ALA C 1 219 ? 8.37300 44.69300 27.12700 1.000 55.08000 219 ALA C N 1
ATOM 5342 C CA . ALA C 1 219 ? 7.71300 43.49300 26.56200 1.000 62.27000 219 ALA C CA 1
ATOM 5343 C C . ALA C 1 219 ? 8.00000 43.41200 25.06100 1.000 65.65000 219 ALA C C 1
ATOM 5344 O O . ALA C 1 219 ? 7.98900 42.29000 24.53500 1.000 69.44000 219 ALA C O 1
ATOM 5346 N N . GLY C 1 220 ? 8.28000 44.53900 24.39400 1.000 65.96000 220 GLY C N 1
ATOM 5347 C CA . GLY C 1 220 ? 8.62300 44.49700 22.96400 1.000 55.74000 220 GLY C CA 1
ATOM 5348 C C . GLY C 1 220 ? 8.26700 45.76000 22.19000 1.000 60.04000 220 GLY C C 1
ATOM 5349 O O . GLY C 1 220 ? 7.82300 46.75300 22.76000 1.000 64.20000 220 GLY C O 1
ATOM 5350 N N . PRO C 1 221 ? 8.52100 45.74200 20.86000 1.000 62.15000 221 PRO C N 1
ATOM 5351 C CA . PRO C 1 221 ? 8.18400 46.84400 19.96700 1.000 59.25000 221 PRO C CA 1
ATOM 5352 C C . PRO C 1 221 ? 6.70200 46.74900 19.56700 1.000 63.64000 221 PRO C C 1
ATOM 5353 O O . PRO C 1 221 ? 6.10900 45.64800 19.52500 1.000 61.02000 221 PRO C O 1
ATOM 5357 N N . ALA C 1 222 ? 6.08500 47.91800 19.42100 1.000 60.02000 222 ALA C N 1
ATOM 5358 C CA . ALA C 1 222 ? 4.74300 48.08900 18.83000 1.000 54.86000 222 ALA C CA 1
ATOM 5359 C C . ALA C 1 222 ? 4.87600 49.03100 17.64200 1.000 60.44000 222 ALA C C 1
ATOM 5360 O O . ALA C 1 222 ? 5.79800 49.89100 17.63800 1.000 50.36000 222 ALA C O 1
ATOM 5362 N N . SER C 1 223 ? 3.96600 48.90100 16.68400 1.000 52.83000 223 SER C N 1
ATOM 5363 C CA . SER C 1 223 ? 3.93200 49.77200 15.48800 1.000 65.84000 223 SER C CA 1
ATOM 5364 C C . SER C 1 223 ? 2.49400 49.95700 15.02000 1.000 56.59000 223 SER C C 1
ATOM 5365 O O . SER C 1 223 ? 1.62300 49.13500 15.37700 1.000 60.25000 223 SER C O 1
ATOM 5368 N N . VAL C 1 224 ? 2.28600 51.02600 14.25900 1.000 61.66000 224 VAL C N 1
ATOM 5369 C CA . VAL C 1 224 ? 1.01300 51.35500 13.56000 1.000 56.11000 224 VAL C CA 1
ATOM 5370 C C . VAL C 1 224 ? 1.44000 51.90700 12.21300 1.000 62.92000 224 VAL C C 1
ATOM 5371 O O . VAL C 1 224 ? 2.41400 52.64900 12.13800 1.000 58.52000 224 VAL C O 1
ATOM 5375 N N . PRO C 1 225 ? 0.80200 51.49300 11.10100 1.000 68.73000 225 PRO C N 1
ATOM 5376 C CA . PRO C 1 225 ? 1.26200 51.92600 9.78700 1.000 69.01000 225 PRO C CA 1
ATOM 5377 C C . PRO C 1 225 ? 1.00800 53.42500 9.53000 1.000 69.14000 225 PRO C C 1
ATOM 5378 O O . PRO C 1 225 ? 0.33800 54.10600 10.31300 1.000 61.30000 225 PRO C O 1
ATOM 5382 N N . ALA C 1 226 ? 1.57400 53.91800 8.43100 1.000 70.29000 226 ALA C N 1
ATOM 5383 C CA . ALA C 1 226 ? 1.43200 55.31300 7.94800 1.000 78.51000 226 ALA C CA 1
ATOM 5384 C C . ALA C 1 226 ? -0.03600 55.61100 7.62300 1.000 85.40000 226 ALA C C 1
ATOM 5385 O O . ALA C 1 226 ? -0.64200 54.77700 6.92700 1.000 77.00000 226 ALA C O 1
ATOM 5387 N N . GLN C 1 227 ? -0.54900 56.75800 8.09700 1.000 88.49000 227 GLN C N 1
ATOM 5388 C CA . GLN C 1 227 ? -1.92400 57.28500 7.85200 1.000 84.21000 227 GLN C CA 1
ATOM 5389 C C . GLN C 1 227 ? -1.89400 58.27600 6.67900 1.000 88.74000 227 GLN C C 1
ATOM 5390 O O . GLN C 1 227 ? -2.06300 57.81500 5.52500 1.000 92.33000 227 GLN C O 1
ATOM 5396 N N . ASP C 1 233 ? 1.67000 66.90000 7.60000 1.000 115.40000 233 ASP C N 1
ATOM 5397 C CA . ASP C 1 233 ? 2.87400 67.73400 7.83300 1.000 116.51000 233 ASP C CA 1
ATOM 5398 C C . ASP C 1 233 ? 2.47100 69.11500 8.38500 1.000 122.84000 233 ASP C C 1
ATOM 5399 O O . ASP C 1 233 ? 3.08400 70.11800 7.96300 1.000 120.65000 233 ASP C O 1
ATOM 5401 N N . THR C 1 234 ? 1.50600 69.16300 9.31800 1.000 116.58000 234 THR C N 1
ATOM 5402 C CA . THR C 1 234 ? 0.79400 70.39700 9.76800 1.000 107.07000 234 THR C CA 1
ATOM 5403 C C . THR C 1 234 ? 1.00000 70.62000 11.27600 1.000 105.15000 234 THR C C 1
ATOM 5404 O O . THR C 1 234 ? 1.23300 69.62100 12.00400 1.000 99.99000 234 THR C O 1
ATOM 5408 N N . VAL C 1 235 ? 0.90600 71.88600 11.71000 1.000 95.28000 235 VAL C N 1
ATOM 5409 C CA . VAL C 1 235 ? 1.21400 72.38000 13.07500 1.000 93.76000 235 VAL C CA 1
ATOM 5410 C C . VAL C 1 235 ? 0.23800 71.79000 14.11000 1.000 95.78000 235 VA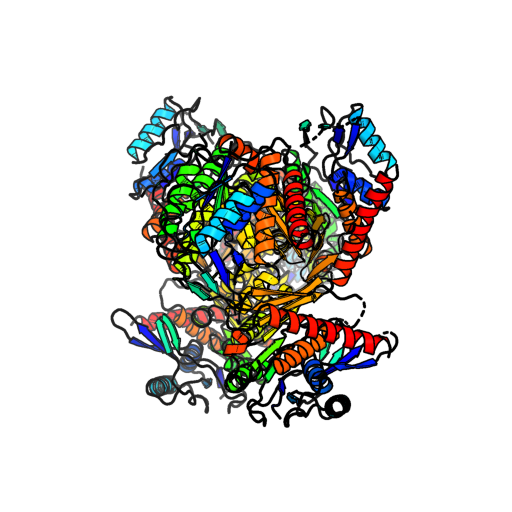L C C 1
ATOM 5411 O O . VAL C 1 235 ? -1.00300 72.00400 13.97000 1.000 86.31000 235 VAL C O 1
ATOM 5413 N N . GLY C 1 236 ? 0.78800 71.07200 15.10600 1.000 80.12000 236 GLY C N 1
ATOM 5414 C CA . GLY C 1 236 ? 0.05600 70.56800 16.28600 1.000 67.27000 236 GLY C CA 1
ATOM 5415 C C . GLY C 1 236 ? -0.24200 69.07900 16.22900 1.000 59.88000 236 GLY C C 1
ATOM 5416 O O . GLY C 1 236 ? -0.72300 68.54500 17.24000 1.000 62.96000 236 GLY C O 1
ATOM 5417 N N . ALA C 1 237 ? -0.00500 68.42300 15.09000 1.000 61.74000 237 ALA C N 1
ATOM 5418 C CA . ALA C 1 237 ? -0.23700 66.97100 14.91100 1.000 66.13000 237 ALA C CA 1
ATOM 5419 C C . ALA C 1 237 ? 0.51600 66.19300 16.01100 1.000 57.78000 237 ALA C C 1
ATOM 5420 O O . ALA C 1 237 ? -0.06500 65.29800 16.62000 1.000 54.92000 237 ALA C O 1
ATOM 5422 N N . GLY C 1 238 ? 1.75900 66.56200 16.29300 1.000 58.02000 238 GLY C N 1
ATOM 5423 C CA . GLY C 1 238 ? 2.59800 65.84900 17.27200 1.000 55.65000 238 GLY C CA 1
ATOM 5424 C C . GLY C 1 238 ? 2.01600 65.93800 18.66800 1.000 53.52000 238 GLY C C 1
ATOM 5425 O O . GLY C 1 238 ? 2.04200 64.92500 19.38300 1.000 51.73000 238 GLY C O 1
ATOM 5426 N N . ASP C 1 239 ? 1.48400 67.10500 19.03500 1.000 53.98000 239 ASP C N 1
ATOM 5427 C CA . ASP C 1 239 ? 0.95100 67.38800 20.39700 1.000 57.85000 239 ASP C CA 1
ATOM 5428 C C . ASP C 1 239 ? -0.39700 66.67800 20.57400 1.000 49.52000 239 ASP C C 1
ATOM 5429 O O . ASP C 1 239 ? -0.73700 66.24100 21.68400 1.000 54.59000 239 ASP C O 1
ATOM 5434 N N . ALA C 1 240 ? -1.16000 66.55900 19.49600 1.000 54.06000 240 ALA C N 1
ATOM 5435 C CA . ALA C 1 240 ? -2.44200 65.83600 19.51500 1.000 57.16000 240 ALA C CA 1
ATOM 5436 C C . ALA C 1 240 ? -2.14400 64.34400 19.66900 1.000 51.67000 240 ALA C C 1
ATOM 5437 O O . ALA C 1 240 ? -2.89300 63.65600 20.41000 1.000 55.73000 240 ALA C O 1
ATOM 5439 N N . PHE C 1 241 ? -1.08400 63.85200 18.99700 1.000 55.26000 241 PHE C N 1
ATOM 5440 C CA . PHE C 1 241 ? -0.58700 62.46000 19.17800 1.000 55.54000 241 PHE C CA 1
ATOM 5441 C C . PHE C 1 241 ? -0.28300 62.22900 20.65700 1.000 47.09000 241 PHE C C 1
ATOM 5442 O O . PHE C 1 241 ? -0.77800 61.24700 21.22400 1.000 50.41000 241 PHE C O 1
ATOM 5450 N N . MET C 1 242 ? 0.53200 63.09000 21.25700 1.000 46.72000 242 MET C N 1
ATOM 5451 C CA . MET C 1 242 ? 0.91400 62.97700 22.69900 1.000 50.73000 242 MET C CA 1
ATOM 5452 C C . MET C 1 242 ? -0.34200 62.97300 23.58900 1.000 51.82000 242 MET C C 1
ATOM 5453 O O . MET C 1 242 ? -0.42000 62.12700 24.49200 1.000 48.92000 242 MET C O 1
ATOM 5458 N N . ALA C 1 243 ? -1.27100 63.92100 23.38600 1.000 57.02000 243 ALA C N 1
ATOM 5459 C CA . ALA C 1 243 ? -2.53400 64.02000 24.15400 1.000 56.84000 243 ALA C CA 1
ATOM 5460 C C . ALA C 1 243 ? -3.30800 62.70900 24.02000 1.000 50.92000 243 ALA C C 1
ATOM 5461 O O . ALA C 1 243 ? -3.72900 62.17100 25.04100 1.000 50.28000 243 ALA C O 1
ATOM 5463 N N . GLY C 1 244 ? -3.47000 62.19800 22.79900 1.000 54.67000 244 GLY C N 1
ATOM 5464 C CA . GLY C 1 244 ? -4.14800 60.90300 22.59200 1.000 48.94000 244 GLY C CA 1
ATOM 5465 C C . GLY C 1 244 ? -3.42100 59.78000 23.31700 1.000 63.39000 244 GLY C C 1
ATOM 5466 O O . GLY C 1 244 ? -4.08300 58.83300 23.80900 1.000 51.30000 244 GLY C O 1
ATOM 5467 N N . LEU C 1 245 ? -2.08400 59.82300 23.34600 1.000 51.53000 245 LEU C N 1
ATOM 5468 C CA . LEU C 1 245 ? -1.30700 58.73800 23.99300 1.000 53.82000 245 LEU C CA 1
ATOM 5469 C C . LEU C 1 245 ? -1.55400 58.80800 25.49300 1.000 49.59000 245 LEU C C 1
ATOM 5470 O O . LEU C 1 245 ? -1.90100 57.78100 26.06200 1.000 51.30000 245 LEU C O 1
ATOM 5475 N N . LEU C 1 246 ? -1.37100 59.97800 26.10900 1.000 49.08000 246 LEU C N 1
ATOM 5476 C CA . LEU C 1 246 ? -1.51800 60.09300 27.58100 1.000 57.37000 246 LEU C CA 1
ATOM 5477 C C . LEU C 1 246 ? -2.98000 59.77200 27.95800 1.000 60.60000 246 LEU C C 1
ATOM 5478 O O . LEU C 1 246 ? -3.18300 59.03100 28.97100 1.000 51.85000 246 LEU C O 1
ATOM 5483 N N . ASP C 1 247 ? -3.95100 60.25700 27.15500 1.000 57.59000 247 ASP C N 1
ATOM 5484 C CA . ASP C 1 247 ? -5.40800 59.99600 27.34900 1.000 52.79000 247 ASP C CA 1
ATOM 5485 C C . ASP C 1 247 ? -5.71400 58.49000 27.33500 1.000 54.22000 247 ASP C C 1
ATOM 5486 O O . ASP C 1 247 ? -6.45300 58.05800 28.21400 1.000 57.78000 247 ASP C O 1
ATOM 5491 N N . THR C 1 248 ? -5.19900 57.70700 26.38200 1.000 63.26000 248 THR C N 1
ATOM 5492 C CA . THR C 1 248 ? -5.45700 56.24500 26.34500 1.000 59.75000 248 THR C CA 1
ATOM 5493 C C . THR C 1 248 ? -4.71800 55.56700 27.48600 1.000 66.21000 248 THR C C 1
ATOM 5494 O O . THR C 1 248 ? -5.28300 54.61600 28.02900 1.000 68.18000 248 THR C O 1
ATOM 5498 N N . LEU C 1 249 ? -3.50600 56.01500 27.83000 1.000 63.12000 249 LEU C N 1
ATOM 5499 C CA . LEU C 1 249 ? -2.76900 55.38700 28.96400 1.000 63.45000 249 LEU C CA 1
ATOM 5500 C C . LEU C 1 249 ? -3.51800 55.68600 30.27700 1.000 68.22000 249 LEU C C 1
ATOM 5501 O O . LEU C 1 249 ? -3.62500 54.79200 31.14300 1.000 57.89000 249 LEU C O 1
ATOM 5506 N N . TRP C 1 250 ? -4.03800 56.90400 30.41700 1.000 60.78000 250 TRP C N 1
ATOM 5507 C CA . TRP C 1 250 ? -4.91800 57.27500 31.55400 1.000 69.71000 250 TRP C CA 1
ATOM 5508 C C . TRP C 1 250 ? -6.07500 56.26600 31.63700 1.000 69.97000 250 TRP C C 1
ATOM 5509 O O . TRP C 1 250 ? -6.27200 55.69100 32.72100 1.000 60.24000 250 TRP C O 1
ATOM 5520 N N . GLU C 1 251 ? -6.74600 56.02100 30.50800 1.000 58.23000 251 GLU C N 1
ATOM 5521 C CA . GLU C 1 251 ? -7.98400 55.20000 30.40800 1.000 67.39000 251 GLU C CA 1
ATOM 5522 C C . GLU C 1 251 ? -7.65900 53.72500 30.71400 1.000 75.78000 251 GLU C C 1
ATOM 5523 O O . GLU C 1 251 ? -8.54300 53.02200 31.22600 1.000 78.50000 251 GLU C O 1
ATOM 5529 N N . GLN C 1 252 ? -6.43200 53.26900 30.45000 1.000 72.00000 252 GLN C N 1
ATOM 5530 C CA . GLN C 1 252 ? -5.98200 51.87100 30.71800 1.000 66.91000 252 GLN C CA 1
ATOM 5531 C C . GLN C 1 252 ? -5.59200 51.69000 32.19000 1.000 68.19000 252 GLN C C 1
ATOM 5532 O O . GLN C 1 252 ? -5.21900 50.55400 32.55500 1.000 70.27000 252 GLN C O 1
ATOM 5538 N N . GLY C 1 253 ? -5.62300 52.76100 32.98700 1.000 66.01000 253 GLY C N 1
ATOM 5539 C CA . GLY C 1 253 ? -5.32600 52.70400 34.43000 1.000 61.09000 253 GLY C CA 1
ATOM 5540 C C . GLY C 1 253 ? -3.84600 52.50200 34.72500 1.000 78.09000 253 GLY C C 1
ATOM 5541 O O . GLY C 1 253 ? -3.55800 51.69900 35.66100 1.000 73.40000 253 GLY C O 1
ATOM 5542 N N . LEU C 1 254 ? -2.93700 53.20000 34.01000 1.000 73.99000 254 LEU C N 1
ATOM 5543 C CA . LEU C 1 254 ? -1.45400 53.02300 34.17500 1.000 66.49000 254 LEU C CA 1
ATOM 5544 C C . LEU C 1 254 ? -0.75300 54.33000 34.59400 1.000 62.03000 254 LEU C C 1
ATOM 5545 O O . LEU C 1 254 ? 0.49400 54.29800 34.79500 1.000 70.98000 254 LEU C O 1
ATOM 5550 N N . LEU C 1 255 ? -1.47600 55.44400 34.71800 1.000 61.27000 255 LEU C N 1
ATOM 5551 C CA . LEU C 1 255 ? -0.89200 56.72800 35.18900 1.000 63.48000 255 LEU C CA 1
ATOM 5552 C C . LEU C 1 255 ? -0.93200 56.78800 36.72600 1.000 69.88000 255 LEU C C 1
ATOM 5553 O O . LEU C 1 255 ? -1.61900 55.96200 37.33400 1.000 68.26000 255 LEU C O 1
ATOM 5558 N N . GLY C 1 256 ? -0.23100 57.76300 37.32500 1.000 75.15000 256 GLY C N 1
ATOM 5559 C CA . GLY C 1 256 ? -0.02000 57.86900 38.78500 1.000 64.39000 256 GLY C CA 1
ATOM 5560 C C . GLY C 1 256 ? 1.12800 56.98500 39.22900 1.000 68.60000 256 GLY C C 1
ATOM 5561 O O . GLY C 1 256 ? 1.26100 55.86900 38.66600 1.000 70.99000 256 GLY C O 1
ATOM 5562 N N . ALA C 1 257 ? 1.94000 57.46200 40.17900 1.000 74.78000 257 ALA C N 1
ATOM 5563 C CA . ALA C 1 257 ? 3.12900 56.75700 40.72200 1.000 72.22000 257 ALA C CA 1
ATOM 5564 C C . ALA C 1 257 ? 2.70300 55.39500 41.28100 1.000 73.93000 257 ALA C C 1
ATOM 5565 O O . ALA C 1 257 ? 3.48600 54.42100 41.14100 1.000 71.32000 257 ALA C O 1
ATOM 5567 N N . ASP C 1 258 ? 1.49900 55.33800 41.86400 1.000 74.65000 258 ASP C N 1
ATOM 5568 C CA . ASP C 1 258 ? 0.80800 54.11200 42.32900 1.000 80.47000 258 ASP C CA 1
ATOM 5569 C C . ASP C 1 258 ? 0.90500 53.02600 41.24600 1.000 81.86000 258 ASP C C 1
ATOM 5570 O O . ASP C 1 258 ? 1.07000 51.84200 41.61500 1.000 84.59000 258 ASP C O 1
ATOM 5572 N N . ARG C 1 259 ? 0.85200 53.41800 39.96400 1.000 79.08000 259 ARG C N 1
ATOM 5573 C CA . ARG C 1 259 ? 0.70800 52.50100 38.79500 1.000 79.71000 259 ARG C CA 1
ATOM 5574 C C . ARG C 1 259 ? 1.99900 52.46800 37.94800 1.000 76.68000 259 ARG C C 1
ATOM 5575 O O . ARG C 1 259 ? 1.98700 51.87400 36.84400 1.000 68.84000 259 ARG C O 1
ATOM 5583 N N . ARG C 1 260 ? 3.09800 53.03000 38.44900 1.000 73.98000 260 ARG C N 1
ATOM 5584 C CA . ARG C 1 260 ? 4.40100 53.05300 37.73300 1.000 75.76000 260 ARG C CA 1
ATOM 5585 C C . ARG C 1 260 ? 4.82900 51.61700 37.37900 1.000 74.14000 260 ARG C C 1
ATOM 5586 O O . ARG C 1 260 ? 5.18000 51.36500 36.19900 1.000 72.82000 260 ARG C O 1
ATOM 5594 N N . THR C 1 261 ? 4.79300 50.69300 38.33800 1.000 72.08000 261 THR C N 1
ATOM 5595 C CA . THR C 1 261 ? 5.22700 49.28100 38.13100 1.000 77.58000 261 THR C CA 1
ATOM 5596 C C . THR C 1 261 ? 4.36900 48.63600 37.02100 1.000 77.27000 261 THR C C 1
ATOM 5597 O O . THR C 1 261 ? 4.91400 47.81600 36.24400 1.000 81.04000 261 THR C O 1
ATOM 5601 N N . GLU C 1 262 ? 3.09300 49.00500 36.89100 1.000 67.93000 262 GLU C N 1
ATOM 5602 C CA . GLU C 1 262 ? 2.19300 48.38700 35.87300 1.000 74.21000 262 GLU C CA 1
ATOM 5603 C C . GLU C 1 262 ? 2.41000 49.07500 34.51400 1.000 63.74000 262 GLU C C 1
ATOM 5604 O O . GLU C 1 262 ? 2.24800 48.40900 33.48400 1.000 61.16000 262 GLU C O 1
ATOM 5610 N N . LEU C 1 263 ? 2.79800 50.35200 34.50300 1.000 69.76000 263 LEU C N 1
ATOM 5611 C CA . LEU C 1 263 ? 3.16400 51.09400 33.25500 1.000 64.28000 263 LEU C CA 1
ATOM 5612 C C . LEU C 1 263 ? 4.35000 50.39200 32.56700 1.000 61.88000 263 LEU C C 1
ATOM 5613 O O . LEU C 1 263 ? 4.21900 50.08300 31.37500 1.000 62.69000 263 LEU C O 1
ATOM 5618 N N . ARG C 1 264 ? 5.40400 50.06600 33.32600 1.000 66.65000 264 ARG C N 1
ATOM 5619 C CA . ARG C 1 264 ? 6.65100 49.39900 32.85600 1.000 62.64000 264 ARG C CA 1
ATOM 5620 C C . ARG C 1 264 ? 6.33600 48.01600 32.29300 1.000 63.06000 264 ARG C C 1
ATOM 5621 O O . ARG C 1 264 ? 7.09800 47.53900 31.38200 1.000 58.70000 264 ARG C O 1
ATOM 5629 N N . LYS C 1 265 ? 5.27000 47.39900 32.80800 1.000 65.41000 265 LYS C N 1
ATOM 5630 C CA . LYS C 1 265 ? 4.86300 46.01400 32.49000 1.000 58.49000 265 LYS C CA 1
ATOM 5631 C C . LYS C 1 265 ? 3.82200 46.00500 31.36100 1.000 66.40000 265 LYS C C 1
ATOM 5632 O O . LYS C 1 265 ? 3.38100 44.89300 30.97400 1.000 68.66000 265 LYS C O 1
ATOM 5634 N N . ILE C 1 266 ? 3.44500 47.17600 30.82900 1.000 61.72000 266 ILE C N 1
ATOM 5635 C CA . ILE C 1 266 ? 2.43000 47.27800 29.74100 1.000 53.09000 266 ILE C CA 1
ATOM 5636 C C . ILE C 1 266 ? 2.77400 46.22100 28.68700 1.000 54.15000 266 ILE C C 1
ATOM 5637 O O . ILE C 1 266 ? 3.96800 46.04400 28.39800 1.000 64.06000 266 ILE C O 1
ATOM 5642 N N . GLY C 1 267 ? 1.77700 45.49900 28.17900 1.000 65.32000 267 GLY C N 1
ATOM 5643 C CA . GLY C 1 267 ? 1.96300 44.46800 27.13500 1.000 61.99000 267 GLY C CA 1
ATOM 5644 C C . GLY C 1 267 ? 2.04500 45.10800 25.75700 1.000 67.23000 267 GLY C C 1
ATOM 5645 O O . GLY C 1 267 ? 1.56100 46.23900 25.64000 1.000 63.34000 267 GLY C O 1
ATOM 5646 N N . VAL C 1 268 ? 2.63800 44.41700 24.77400 1.000 58.48000 268 VAL C N 1
ATOM 5647 C CA . VAL C 1 268 ? 2.75300 44.86000 23.34800 1.000 65.55000 268 VAL C CA 1
ATOM 5648 C C . VAL C 1 268 ? 1.36100 45.20800 22.80600 1.000 70.32000 268 VAL C C 1
ATOM 5649 O O . VAL C 1 268 ? 1.26300 46.24700 22.09100 1.000 61.38000 268 VAL C O 1
ATOM 5653 N N . SER C 1 269 ? 0.35700 44.35600 23.08700 1.000 59.38000 269 SER C N 1
ATOM 5654 C CA . SER C 1 269 ? -1.06700 44.51800 22.67500 1.000 63.32000 269 SER C CA 1
ATOM 5655 C C . SER C 1 269 ? -1.64200 45.85200 23.18100 1.000 56.67000 269 SER C C 1
ATOM 5656 O O . SER C 1 269 ? -2.11500 46.61300 22.34800 1.000 59.35000 269 SER C O 1
ATOM 5659 N N . ALA C 1 270 ? -1.58400 46.11200 24.48700 1.000 61.30000 270 ALA C N 1
ATOM 5660 C CA . ALA C 1 270 ? -1.97800 47.39100 25.13000 1.000 68.78000 270 ALA C CA 1
ATOM 5661 C C . ALA C 1 270 ? -1.20400 48.55700 24.50200 1.000 63.71000 270 ALA C C 1
ATOM 5662 O O . ALA C 1 270 ? -1.85000 49.58600 24.15800 1.000 59.85000 270 ALA C O 1
ATOM 5664 N N . LEU C 1 271 ? 0.11700 48.40400 24.36100 1.000 56.06000 271 LEU C N 1
ATOM 5665 C CA . LEU C 1 271 ? 0.97400 49.46100 23.75800 1.000 58.56000 271 LEU C CA 1
ATOM 5666 C C . LEU C 1 271 ? 0.50600 49.72000 22.32200 1.000 53.60000 271 LEU C C 1
ATOM 5667 O O . LEU C 1 271 ? 0.39100 50.90200 21.94100 1.000 57.95000 271 LEU C O 1
ATOM 5672 N N . THR C 1 272 ? 0.25100 48.64900 21.56300 1.000 55.03000 272 THR C N 1
ATOM 5673 C CA . THR C 1 272 ? -0.21700 48.77200 20.15700 1.000 56.87000 272 THR C CA 1
ATOM 5674 C C . THR C 1 272 ? -1.53700 49.55100 20.13400 1.000 64.52000 272 THR C C 1
ATOM 5675 O O . THR C 1 272 ? -1.68700 50.43200 19.26500 1.000 55.09000 272 THR C O 1
ATOM 5679 N N . SER C 1 273 ? -2.44800 49.23000 21.05900 1.000 54.06000 273 SER C N 1
ATOM 5680 C CA . SER C 1 273 ? -3.76200 49.92100 21.14400 1.000 65.74000 273 SER C CA 1
ATOM 5681 C C . SER C 1 273 ? -3.53900 51.41200 21.41800 1.000 65.71000 273 SER C C 1
ATOM 5682 O O . SER C 1 273 ? -4.09300 52.24100 20.66900 1.000 59.97000 273 SER C O 1
ATOM 5685 N N . ALA C 1 274 ? -2.75700 51.72900 22.45500 1.000 61.86000 274 ALA C N 1
ATOM 5686 C CA . ALA C 1 274 ? -2.45800 53.13600 22.81200 1.000 65.51000 274 ALA C CA 1
ATOM 5687 C C . ALA C 1 274 ? -1.91800 53.86400 21.57600 1.000 62.43000 274 ALA C C 1
ATOM 5688 O O . ALA C 1 274 ? -2.45200 54.93900 21.23800 1.000 57.56000 274 ALA C O 1
ATOM 5690 N N . LEU C 1 275 ? -0.89600 53.28800 20.93400 1.000 59.12000 275 LEU C N 1
ATOM 5691 C CA . LEU C 1 275 ? -0.29200 53.88500 19.71400 1.000 57.15000 275 LEU C CA 1
ATOM 5692 C C . LEU C 1 275 ? -1.36400 54.18300 18.66000 1.000 55.01000 275 LEU C C 1
ATOM 5693 O O . LEU C 1 275 ? -1.24000 55.21100 17.94800 1.000 55.37000 275 LEU C O 1
ATOM 5698 N N . GLU C 1 276 ? -2.28100 53.24000 18.46600 1.000 56.22000 276 GLU C N 1
ATOM 5699 C CA . GLU C 1 276 ? -3.34000 53.29600 17.42200 1.000 58.80000 276 GLU C CA 1
ATOM 5700 C C . GLU C 1 276 ? -4.20900 54.52300 17.70300 1.000 57.09000 276 GLU C C 1
ATOM 5701 O O . GLU C 1 276 ? -4.43400 55.37400 16.77300 1.000 55.30000 276 GLU C O 1
ATOM 5707 N N . VAL C 1 277 ? -4.61000 54.62600 18.96800 1.000 48.92000 277 VAL C N 1
ATOM 5708 C CA . VAL C 1 277 ? -5.49800 55.69700 19.47100 1.000 51.14000 277 VAL C CA 1
ATOM 5709 C C . VAL C 1 277 ? -4.75600 57.00800 19.27600 1.000 62.64000 277 VAL C C 1
ATOM 5710 O O . VAL C 1 277 ? -5.35300 57.91300 18.70500 1.000 54.38000 277 VAL C O 1
ATOM 5714 N N . ALA C 1 278 ? -3.50400 57.08600 19.73700 1.000 58.03000 278 ALA C N 1
ATOM 5715 C CA . ALA C 1 278 ? -2.69200 58.31800 19.59700 1.000 50.48000 278 ALA C CA 1
ATOM 5716 C C . ALA C 1 278 ? -2.55100 58.67600 18.11300 1.000 53.64000 278 ALA C C 1
ATOM 5717 O O . ALA C 1 278 ? -2.66600 59.87200 17.77900 1.000 55.42000 278 ALA C O 1
ATOM 5719 N N . ALA C 1 279 ? -2.33500 57.68700 17.25600 1.000 45.10000 279 ALA C N 1
ATOM 5720 C CA . ALA C 1 279 ? -2.18200 57.97600 15.82000 1.000 54.02000 279 ALA C CA 1
ATOM 5721 C C . ALA C 1 279 ? -3.49600 58.43000 15.18200 1.000 51.57000 279 ALA C C 1
ATOM 5722 O O . ALA C 1 279 ? -3.44500 59.29800 14.36600 1.000 50.90000 279 ALA C O 1
ATOM 5724 N N . LEU C 1 280 ? -4.61300 57.80800 15.57500 1.000 51.72000 280 LEU C N 1
ATOM 5725 C CA . LEU C 1 280 ? -5.95300 58.15700 15.03000 1.000 61.63000 280 LEU C CA 1
ATOM 5726 C C . LEU C 1 280 ? -6.37000 59.52900 15.57200 1.000 66.55000 280 LEU C C 1
ATOM 5727 O O . LEU C 1 280 ? -7.01300 60.29000 14.82200 1.000 60.97000 280 LEU C O 1
ATOM 5732 N N . THR C 1 281 ? -6.01200 59.82000 16.82700 1.000 62.66000 281 THR C N 1
ATOM 5733 C CA . THR C 1 281 ? -6.34700 61.12400 17.46000 1.000 54.59000 281 THR C CA 1
ATOM 5734 C C . THR C 1 281 ? -5.56300 62.23500 16.75400 1.000 70.52000 281 THR C C 1
ATOM 5735 O O . THR C 1 281 ? -6.11300 63.34500 16.60800 1.000 55.34000 281 THR C O 1
ATOM 5739 N N . SER C 1 282 ? -4.32800 61.93600 16.33800 1.000 58.93000 282 SER C N 1
ATOM 5740 C CA . SER C 1 282 ? -3.46900 62.92100 15.63000 1.000 66.32000 282 SER C CA 1
ATOM 5741 C C . SER C 1 282 ? -4.02300 63.16700 14.22200 1.000 59.36000 282 SER C C 1
ATOM 5742 O O . SER C 1 282 ? -4.08900 64.34200 13.81000 1.000 54.11000 282 SER C O 1
ATOM 5745 N N . ALA C 1 283 ? -4.40300 62.09400 13.52000 1.000 53.49000 283 ALA C N 1
ATOM 5746 C CA . ALA C 1 283 ? -4.95500 62.21300 12.16000 1.000 62.62000 283 ALA C CA 1
ATOM 5747 C C . ALA C 1 283 ? -6.26200 62.99500 12.18600 1.000 55.23000 283 ALA C C 1
ATOM 5748 O O . ALA C 1 283 ? -6.41100 63.91100 11.42500 1.000 68.26000 283 ALA C O 1
ATOM 5750 N N . LEU C 1 284 ? -7.16000 62.60900 13.06700 1.000 56.77000 284 LEU C N 1
ATOM 5751 C CA . LEU C 1 284 ? -8.49100 63.24600 13.24500 1.000 61.53000 284 LEU C CA 1
ATOM 5752 C C . LEU C 1 284 ? -8.30600 64.75300 13.44000 1.000 68.90000 284 LEU C C 1
ATOM 5753 O O . LEU C 1 284 ? -8.99400 65.54200 12.75100 1.000 69.49000 284 LEU C O 1
ATOM 5758 N N . THR C 1 285 ? -7.36800 65.15600 14.29600 1.000 66.01000 285 THR C N 1
ATOM 5759 C CA . THR C 1 285 ? -7.09800 66.59000 14.60000 1.000 65.48000 285 THR C CA 1
ATOM 5760 C C . THR C 1 285 ? -6.67900 67.32800 13.31700 1.000 70.78000 285 THR C C 1
ATOM 5761 O O . THR C 1 285 ? -7.14500 68.46100 13.13100 1.000 75.59000 285 THR C O 1
ATOM 5765 N N . VAL C 1 286 ? -5.82800 66.70700 12.49400 1.000 65.77000 286 VAL C N 1
ATOM 5766 C CA . VAL C 1 286 ? -5.33600 67.21400 11.17800 1.000 69.34000 286 VAL C CA 1
ATOM 5767 C C . VAL C 1 286 ? -6.51100 67.30700 10.18900 1.000 75.32000 286 VAL C C 1
ATOM 5768 O O . VAL C 1 286 ? -6.60800 68.33000 9.48800 1.000 80.66000 286 VAL C O 1
ATOM 5772 N N . ALA C 1 287 ? -7.36700 66.28600 10.11800 1.000 70.90000 287 ALA C N 1
ATOM 5773 C CA . ALA C 1 287 ? -8.42700 66.18700 9.08500 1.000 68.67000 287 ALA C CA 1
ATOM 5774 C C . ALA C 1 287 ? -9.54400 67.18700 9.40200 1.000 69.72000 287 ALA C C 1
ATOM 5775 O O . ALA C 1 287 ? -10.10400 67.76000 8.44900 1.000 76.11000 287 ALA C O 1
ATOM 5777 N N . ARG C 1 288 ? -9.82800 67.41300 10.68400 1.000 65.69000 288 ARG C N 1
ATOM 5778 C CA . ARG C 1 288 ? -10.80700 68.43600 11.14100 1.000 76.46000 288 ARG C CA 1
ATOM 5779 C C . ARG C 1 288 ? -10.28000 69.85400 10.86600 1.000 80.64000 288 ARG C C 1
ATOM 5780 O O . ARG C 1 288 ? -11.11100 70.72600 10.55700 1.000 85.01000 288 ARG C O 1
ATOM 5788 N N . ALA C 1 289 ? -8.96500 70.07100 10.92200 1.000 82.26000 289 ALA C N 1
ATOM 5789 C CA . ALA C 1 289 ? -8.32100 71.38200 10.65400 1.000 89.14000 289 ALA C CA 1
ATOM 5790 C C . ALA C 1 289 ? -8.25100 71.63700 9.13700 1.000 95.61000 289 ALA C C 1
ATOM 5791 O O . ALA C 1 289 ? -8.41600 72.81000 8.73200 1.000 103.81000 289 ALA C O 1
ATOM 5793 N N . GLY C 1 290 ? -8.02800 70.58400 8.35500 1.000 85.58000 290 GLY C N 1
ATOM 5794 C CA . GLY C 1 290 ? -7.96500 70.72100 6.89000 1.000 94.07000 290 GLY C CA 1
ATOM 5795 C C . GLY C 1 290 ? -9.35400 70.80100 6.28700 1.000 98.31000 290 GLY C C 1
ATOM 5796 O O . GLY C 1 290 ? -9.45700 71.05900 5.08200 1.000 102.30000 290 GLY C O 1
ATOM 5797 N N . ALA C 1 291 ? -10.38400 70.56700 7.09700 1.000 90.85000 291 ALA C N 1
ATOM 5798 C CA . ALA C 1 291 ? -11.77400 70.63200 6.60200 1.000 96.56000 291 ALA C CA 1
ATOM 5799 C C . ALA C 1 291 ? -12.18300 72.09900 6.50800 1.000 107.96000 291 ALA C C 1
ATOM 5800 O O . ALA C 1 291 ? -12.95600 72.44600 5.59200 1.000 103.20000 291 ALA C O 1
ATOM 5802 N N . ASP C 1 292 ? -11.65300 72.91600 7.42300 1.000 111.23000 292 ASP C N 1
ATOM 5803 C CA . ASP C 1 292 ? -11.94200 74.37200 7.46000 1.000 112.96000 292 ASP C CA 1
ATOM 5804 C C . ASP C 1 292 ? -10.99100 75.11200 6.51000 1.000 109.50000 292 ASP C C 1
ATOM 5805 O O . ASP C 1 292 ? -10.06300 74.46200 5.99100 1.000 104.28000 292 ASP C O 1
ATOM 5810 N N . MET D 1 1 ? 31.16700 11.09900 65.25800 1.000 81.66000 1 MET D N 1
ATOM 5811 C CA . MET D 1 1 ? 30.50000 10.22400 64.26800 1.000 83.26000 1 MET D CA 1
ATOM 5812 C C . MET D 1 1 ? 29.88400 11.07600 63.15300 1.000 78.00000 1 MET D C 1
ATOM 5813 O O . MET D 1 1 ? 30.08400 10.72000 62.00100 1.000 81.53000 1 MET D O 1
ATOM 5815 N N . ALA D 1 2 ? 29.17300 12.15400 63.49900 1.000 72.88000 2 ALA D N 1
ATOM 5816 C CA . ALA D 1 2 ? 28.54400 13.06800 62.51800 1.000 65.81000 2 ALA D CA 1
ATOM 5817 C C . ALA D 1 2 ? 29.58900 13.53700 61.50400 1.000 65.56000 2 ALA D C 1
ATOM 5818 O O . ALA D 1 2 ? 30.66300 13.94300 61.93200 1.000 63.58000 2 ALA D O 1
ATOM 5820 N N . ARG D 1 3 ? 29.26600 13.50400 60.21300 1.000 53.60000 3 ARG D N 1
ATOM 5821 C CA . ARG D 1 3 ? 30.26700 13.87600 59.18500 1.000 56.95000 3 ARG D CA 1
ATOM 5822 C C . ARG D 1 3 ? 29.82200 15.07600 58.35100 1.000 58.24000 3 ARG D C 1
ATOM 5823 O O . ARG D 1 3 ? 28.63700 15.31700 58.22400 1.000 49.18000 3 ARG D O 1
ATOM 5831 N N . GLY D 1 4 ? 30.79600 15.78800 57.80400 1.000 51.81000 4 GLY D N 1
ATOM 5832 C CA . GLY D 1 4 ? 30.53700 16.92300 56.91200 1.000 43.27000 4 GLY D CA 1
ATOM 5833 C C . GLY D 1 4 ? 30.86800 16.52000 55.49300 1.000 47.65000 4 GLY D C 1
ATOM 5834 O O . GLY D 1 4 ? 31.72000 15.66400 55.32200 1.000 43.73000 4 GLY D O 1
ATOM 5835 N N . LEU D 1 5 ? 30.17100 17.08400 54.51900 1.000 38.50000 5 LEU D N 1
ATOM 5836 C CA . LEU D 1 5 ? 30.45600 16.75900 53.10800 1.000 38.55000 5 LEU D CA 1
ATOM 5837 C C . LEU D 1 5 ? 30.78900 18.03900 52.34900 1.000 38.85000 5 LEU D C 1
ATOM 5838 O O . LEU D 1 5 ? 30.06400 18.99700 52.47500 1.000 41.17000 5 LEU D O 1
ATOM 5843 N N . VAL D 1 6 ? 31.89600 18.04500 51.62500 1.000 39.39000 6 VAL D N 1
ATOM 5844 C CA . VAL D 1 6 ? 32.22800 19.22800 50.79300 1.000 33.95000 6 VAL D CA 1
ATOM 5845 C C . VAL D 1 6 ? 32.12000 18.78400 49.34000 1.000 42.41000 6 VAL D C 1
ATOM 5846 O O . VAL D 1 6 ? 32.64000 17.72800 49.02600 1.000 43.20000 6 VAL D O 1
ATOM 5850 N N . ILE D 1 7 ? 31.43100 19.56000 48.51600 1.000 36.51000 7 ILE D N 1
ATOM 5851 C CA . ILE D 1 7 ? 31.29300 19.23200 47.07400 1.000 36.63000 7 ILE D CA 1
ATOM 5852 C C . ILE D 1 7 ? 31.93700 20.36700 46.29600 1.000 37.49000 7 ILE D C 1
ATOM 5853 O O . ILE D 1 7 ? 31.40600 21.44500 46.30300 1.000 41.17000 7 ILE D O 1
ATOM 5858 N N . GLY D 1 8 ? 33.05900 20.10900 45.65500 1.000 38.54000 8 GLY D N 1
ATOM 5859 C CA . GLY D 1 8 ? 33.71100 21.20000 44.92900 1.000 44.30000 8 GLY D CA 1
ATOM 5860 C C . GLY D 1 8 ? 34.94500 20.74300 44.20500 1.000 44.56000 8 GLY D C 1
ATOM 5861 O O . GLY D 1 8 ? 35.32000 19.59600 44.35300 1.000 42.73000 8 GLY D O 1
ATOM 5862 N N . GLU D 1 9 ? 35.57600 21.66800 43.49800 1.000 44.81000 9 GLU D N 1
ATOM 5863 C CA . GLU D 1 9 ? 36.74000 21.32900 42.66100 1.000 48.84000 9 GLU D CA 1
ATOM 5864 C C . GLU D 1 9 ? 38.02700 21.22100 43.46900 1.000 48.09000 9 GLU D C 1
ATOM 5865 O O . GLU D 1 9 ? 38.20200 21.93100 44.45100 1.000 48.14000 9 GLU D O 1
ATOM 5871 N N . ALA D 1 10 ? 38.85700 20.28900 43.03800 1.000 50.67000 10 ALA D N 1
ATOM 5872 C CA . ALA D 1 10 ? 40.23100 20.08200 43.52200 1.000 53.28000 10 ALA D CA 1
ATOM 5873 C C . ALA D 1 10 ? 41.06300 20.27300 42.26200 1.000 50.43000 10 ALA D C 1
ATOM 5874 O O . ALA D 1 10 ? 40.70700 19.68100 41.26400 1.000 60.09000 10 ALA D O 1
ATOM 5876 N N . LEU D 1 11 ? 42.07800 21.11900 42.28000 1.000 51.13000 11 LEU D N 1
ATOM 5877 C CA . LEU D 1 11 ? 42.81500 21.33300 41.01900 1.000 42.81000 11 LEU D CA 1
ATOM 5878 C C . LEU D 1 11 ? 44.27700 21.63600 41.30300 1.000 57.07000 11 LEU D C 1
ATOM 5879 O O . LEU D 1 11 ? 44.65100 21.71100 42.45800 1.000 49.28000 11 LEU D O 1
ATOM 5884 N N . ILE D 1 12 ? 45.06100 21.77400 40.24400 1.000 56.03000 12 ILE D N 1
ATOM 5885 C CA . ILE D 1 12 ? 46.49000 22.11800 40.42400 1.000 51.23000 12 ILE D CA 1
ATOM 5886 C C . ILE D 1 12 ? 46.66000 23.55600 39.96700 1.000 50.59000 12 ILE D C 1
ATOM 5887 O O . ILE D 1 12 ? 46.24500 23.86600 38.86000 1.000 53.13000 12 ILE D O 1
ATOM 5892 N N . ASP D 1 13 ? 47.19300 24.39800 40.84000 1.000 53.16000 13 ASP D N 1
ATOM 5893 C CA . ASP D 1 13 ? 47.45500 25.80900 40.47400 1.000 63.52000 13 ASP D CA 1
ATOM 5894 C C . ASP D 1 13 ? 48.86000 25.87900 39.88600 1.000 56.81000 13 ASP D C 1
ATOM 5895 O O . ASP D 1 13 ? 49.81100 25.59800 40.60000 1.000 53.49000 13 ASP D O 1
ATOM 5900 N N . ILE D 1 14 ? 48.95100 26.20300 38.60500 1.000 61.26000 14 ILE D N 1
ATOM 5901 C CA . ILE D 1 14 ? 50.27400 26.28000 37.93500 1.000 68.66000 14 ILE D CA 1
ATOM 5902 C C . ILE D 1 14 ? 50.68100 27.74500 37.80500 1.000 69.76000 14 ILE D C 1
ATOM 5903 O O . ILE D 1 14 ? 49.94100 28.51400 37.21300 1.000 67.31000 14 ILE D O 1
ATOM 5908 N N . VAL D 1 15 ? 51.84700 28.09600 38.35500 1.000 74.22000 15 VAL D N 1
ATOM 5909 C CA . VAL D 1 15 ? 52.36200 29.49700 38.29300 1.000 80.00000 15 VAL D CA 1
ATOM 5910 C C . VAL D 1 15 ? 53.35700 29.60200 37.13100 1.000 80.99000 15 VAL D C 1
ATOM 5911 O O . VAL D 1 15 ? 54.43500 28.98400 37.21900 1.000 90.52000 15 VAL D O 1
ATOM 5915 N N . ASP D 1 16 ? 52.99700 30.35700 36.08800 1.000 85.44000 16 ASP D N 1
ATOM 5916 C CA . ASP D 1 16 ? 53.87700 30.53400 34.90100 1.000 93.28000 16 ASP D CA 1
ATOM 5917 C C . ASP D 1 16 ? 54.57900 31.89400 34.99200 1.000 99.45000 16 ASP D C 1
ATOM 5918 O O . ASP D 1 16 ? 53.88800 32.92500 34.87700 1.000 104.12000 16 ASP D O 1
ATOM 5923 N N . GLY D 1 17 ? 55.90100 31.88400 35.18900 1.000 104.89000 17 GLY D N 1
ATOM 5924 C CA . GLY D 1 17 ? 56.68800 33.12800 35.29400 1.000 118.93000 17 GLY D CA 1
ATOM 5925 C C . GLY D 1 17 ? 58.05800 32.87700 35.90100 1.000 122.50000 17 GLY D C 1
ATOM 5926 O O . GLY D 1 17 ? 58.70900 31.89300 35.49900 1.000 113.04000 17 GLY D O 1
ATOM 5927 N N . PRO D 1 18 ? 58.53100 33.71700 36.84900 1.000 127.17000 18 PRO D N 1
ATOM 5928 C CA . PRO D 1 18 ? 59.84500 33.52600 37.47000 1.000 123.92000 18 PRO D CA 1
ATOM 5929 C C . PRO D 1 18 ? 59.80100 32.44800 38.56200 1.000 123.42000 18 PRO D C 1
ATOM 5930 O O . PRO D 1 18 ? 58.97000 32.54900 39.44700 1.000 118.61000 18 PRO D O 1
ATOM 5934 N N . ASP D 1 19 ? 60.69100 31.45400 38.46500 1.000 121.92000 19 ASP D N 1
ATOM 5935 C CA . ASP D 1 19 ? 60.76900 30.34800 39.44900 1.000 115.82000 19 ASP D CA 1
ATOM 5936 C C . ASP D 1 19 ? 59.37600 29.74700 39.67600 1.000 115.52000 19 ASP D C 1
ATOM 5937 O O . ASP D 1 19 ? 58.87100 29.83600 40.81400 1.000 110.32000 19 ASP D O 1
ATOM 5939 N N . PRO D 1 20 ? 58.67000 29.06600 38.54100 1.000 114.07000 20 PRO D N 1
ATOM 5940 C CA . PRO D 1 20 ? 57.40800 28.38200 38.29800 1.000 104.80000 20 PRO D CA 1
ATOM 5941 C C . PRO D 1 20 ? 57.14500 27.20300 39.24100 1.000 100.67000 20 PRO D C 1
ATOM 5942 O O . PRO D 1 20 ? 58.07200 26.51600 39.59700 1.000 96.67000 20 PRO D O 1
ATOM 5946 N N . ALA D 1 21 ? 55.87700 26.97800 39.58700 1.000 96.56000 21 ALA D N 1
ATOM 5947 C CA . ALA D 1 21 ? 55.55100 25.86600 40.50500 1.000 84.07000 21 ALA D CA 1
ATOM 5948 C C . ALA D 1 21 ? 54.11200 25.39300 40.30500 1.000 77.00000 21 ALA D C 1
ATOM 5949 O O . ALA D 1 21 ? 53.35200 26.06700 39.61500 1.000 72.09000 21 ALA D O 1
ATOM 5951 N N . GLU D 1 22 ? 53.80200 24.24500 40.90300 1.000 70.58000 22 GLU D N 1
ATOM 5952 C CA . GLU D 1 22 ? 52.47500 23.59400 40.84200 1.000 70.10000 22 GLU D CA 1
ATOM 5953 C C . GLU D 1 22 ? 52.00800 23.36900 42.27600 1.000 72.83000 22 GLU D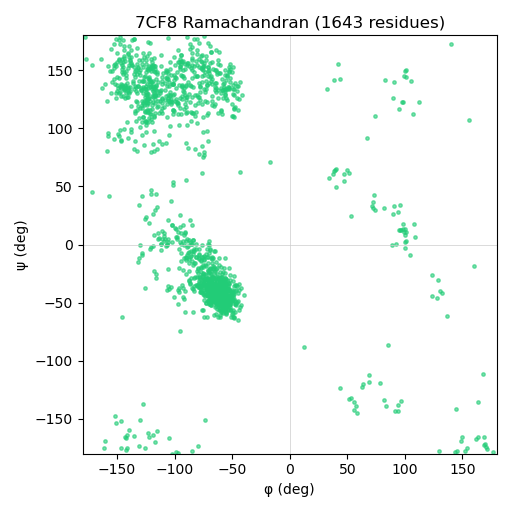 C 1
ATOM 5954 O O . GLU D 1 22 ? 52.73900 22.73500 43.03100 1.000 67.99000 22 GLU D O 1
ATOM 5960 N N . TYR D 1 23 ? 50.83300 23.88500 42.62400 1.000 65.62000 23 TYR D N 1
ATOM 5961 C CA . TYR D 1 23 ? 50.33200 23.74300 44.00800 1.000 64.02000 23 TYR D CA 1
ATOM 5962 C C . TYR D 1 23 ? 48.96800 23.05700 44.01600 1.000 65.32000 23 TYR D C 1
ATOM 5963 O O . TYR D 1 23 ? 48.22400 23.18900 43.05100 1.000 63.13000 23 TYR D O 1
ATOM 5972 N N . VAL D 1 24 ? 48.66500 22.33100 45.08800 1.000 63.72000 24 VAL D N 1
ATOM 5973 C CA . VAL D 1 24 ? 47.30600 21.74200 45.20000 1.000 65.47000 24 VAL D CA 1
ATOM 5974 C C . VAL D 1 24 ? 46.38100 22.91400 45.49600 1.000 65.18000 24 VAL D C 1
ATOM 5975 O O . VAL D 1 24 ? 46.75000 23.73300 46.32200 1.000 64.15000 24 VAL D O 1
ATOM 5979 N N . GLY D 1 25 ? 45.25100 23.00000 44.80800 1.000 56.54000 25 GLY D N 1
ATOM 5980 C CA . GLY D 1 25 ? 44.33900 24.13000 45.02300 1.000 57.62000 25 GLY D CA 1
ATOM 5981 C C . GLY D 1 25 ? 42.88800 23.72400 44.94300 1.000 46.80000 25 GLY D C 1
ATOM 5982 O O . GLY D 1 25 ? 42.61700 22.54000 44.95200 1.000 48.99000 25 GLY D O 1
ATOM 5983 N N . GLY D 1 26 ? 42.00800 24.71200 44.82300 1.000 48.84000 26 GLY D N 1
ATOM 5984 C CA . GLY D 1 26 ? 40.55300 24.50800 44.80100 1.000 42.93000 26 GLY D CA 1
ATOM 5985 C C . GLY D 1 26 ? 39.96700 24.97600 46.11400 1.000 42.80000 26 GLY D C 1
ATOM 5986 O O . GLY D 1 26 ? 40.27200 24.37600 47.12700 1.000 46.16000 26 GLY D O 1
ATOM 5987 N N . SER D 1 27 ? 39.18500 26.04300 46.08100 1.000 40.19000 27 SER D N 1
ATOM 5988 C CA . SER D 1 27 ? 38.57100 26.63800 47.29100 1.000 41.86000 27 SER D CA 1
ATOM 5989 C C . SER D 1 27 ? 37.82700 25.58100 48.11400 1.000 46.45000 27 SER D C 1
ATOM 5990 O O . SER D 1 27 ? 38.03300 25.53200 49.31200 1.000 42.93000 27 SER D O 1
ATOM 5993 N N . PRO D 1 28 ? 36.92900 24.77000 47.52900 1.000 45.91000 28 PRO D N 1
ATOM 5994 C CA . PRO D 1 28 ? 36.22500 23.74400 48.27400 1.000 41.90000 28 PRO D CA 1
ATOM 5995 C C . PRO D 1 28 ? 37.19400 22.70700 48.84800 1.000 41.76000 28 PRO D C 1
ATOM 5996 O O . PRO D 1 28 ? 36.96700 22.26000 49.91300 1.000 47.38000 28 PRO D O 1
ATOM 6000 N N . LEU D 1 29 ? 38.24800 22.36100 48.12400 1.000 43.06000 29 LEU D N 1
ATOM 6001 C CA . LEU D 1 29 ? 39.20900 21.38800 48.69100 1.000 47.64000 29 LEU D CA 1
ATOM 6002 C C . LEU D 1 29 ? 39.85400 22.02300 49.91900 1.000 41.83000 29 LEU D C 1
ATOM 6003 O O . LEU D 1 29 ? 39.96900 21.34800 50.91100 1.000 48.40000 29 LEU D O 1
ATOM 6008 N N . ASN D 1 30 ? 40.22600 23.29500 49.83800 1.000 47.32000 30 ASN D N 1
ATOM 6009 C CA . ASN D 1 30 ? 40.82500 23.99000 51.00100 1.000 38.57000 30 ASN D CA 1
ATOM 6010 C C . ASN D 1 30 ? 39.86800 23.91800 52.18900 1.000 47.22000 30 ASN D C 1
ATOM 6011 O O . ASN D 1 30 ? 40.34300 23.66200 53.27600 1.000 51.39000 30 ASN D O 1
ATOM 6016 N N . VAL D 1 31 ? 38.57700 24.16800 51.98600 1.000 41.23000 31 VAL D N 1
ATOM 6017 C CA . VAL D 1 31 ? 37.59700 24.11700 53.10800 1.000 41.33000 31 VAL D CA 1
ATOM 6018 C C . VAL D 1 31 ? 37.56000 22.70700 53.71300 1.000 46.51000 31 VAL D C 1
ATOM 6019 O O . VAL D 1 31 ? 37.57000 22.60900 54.92000 1.000 41.48000 31 VAL D O 1
ATOM 6023 N N . ALA D 1 32 ? 37.53600 21.66600 52.88900 1.000 39.47000 32 ALA D N 1
ATOM 6024 C CA . ALA D 1 32 ? 37.51500 20.28200 53.40400 1.000 47.99000 32 ALA D CA 1
ATOM 6025 C C . ALA D 1 32 ? 38.77200 20.01500 54.23900 1.000 47.46000 32 ALA D C 1
ATOM 6026 O O . ALA D 1 32 ? 38.64300 19.51100 55.34400 1.000 44.97000 32 ALA D O 1
ATOM 6028 N N . VAL D 1 33 ? 39.93400 20.35800 53.69700 1.000 45.79000 33 VAL D N 1
ATOM 6029 C CA . VAL D 1 33 ? 41.24100 20.16800 54.37800 1.000 48.15000 33 VAL D CA 1
ATOM 6030 C C . VAL D 1 33 ? 41.26200 21.00100 55.65700 1.000 49.08000 33 VAL D C 1
ATOM 6031 O O . VAL D 1 33 ? 41.75100 20.51000 56.65000 1.000 53.97000 33 VAL D O 1
ATOM 6035 N N . GLY D 1 34 ? 40.73200 22.21700 55.60700 1.000 45.79000 34 GLY D N 1
ATOM 6036 C CA . GLY D 1 34 ? 40.67400 23.10000 56.78300 1.000 39.25000 34 GLY D CA 1
ATOM 6037 C C . GLY D 1 34 ? 39.82200 22.51100 57.88800 1.000 52.03000 34 GLY D C 1
ATOM 6038 O O . GLY D 1 34 ? 40.21500 22.61800 59.04300 1.000 48.94000 34 GLY D O 1
ATOM 6039 N N . LEU D 1 35 ? 38.68800 21.91700 57.53200 1.000 43.02000 35 LEU D N 1
ATOM 6040 C CA . LEU D 1 35 ? 37.78400 21.29700 58.52600 1.000 49.27000 35 LEU D CA 1
ATOM 6041 C C . LEU D 1 35 ? 38.42800 20.02800 59.08600 1.000 43.49000 35 LEU D C 1
ATOM 6042 O O . LEU D 1 35 ? 38.29000 19.80000 60.26900 1.000 47.59000 35 LEU D O 1
ATOM 6047 N N . ALA D 1 36 ? 39.09300 19.24500 58.24400 1.000 41.60000 36 ALA D N 1
ATOM 6048 C CA . ALA D 1 36 ? 39.75700 18.01000 58.70100 1.000 43.98000 36 ALA D CA 1
ATOM 6049 C C . ALA D 1 36 ? 40.87900 18.37100 59.67000 1.000 50.22000 36 ALA D C 1
ATOM 6050 O O . ALA D 1 36 ? 40.99400 17.72800 60.69800 1.000 54.03000 36 ALA D O 1
ATOM 6052 N N . ARG D 1 37 ? 41.60600 19.44800 59.38400 1.000 50.20000 37 ARG D N 1
ATOM 6053 C CA . ARG D 1 37 ? 42.72300 19.92100 60.23700 1.000 52.46000 37 ARG D CA 1
ATOM 6054 C C . ARG D 1 37 ? 42.20300 20.45500 61.57400 1.000 58.15000 37 ARG D C 1
ATOM 6055 O O . ARG D 1 37 ? 42.94200 20.38900 62.53800 1.000 53.43000 37 ARG D O 1
ATOM 6063 N N . LEU D 1 38 ? 40.95300 20.90900 61.63800 1.000 47.81000 38 LEU D N 1
ATOM 6064 C CA . LEU D 1 38 ? 40.33600 21.37400 62.90100 1.000 45.20000 38 LEU D CA 1
ATOM 6065 C C . LEU D 1 38 ? 39.71800 20.19900 63.67300 1.000 46.01000 38 LEU D C 1
ATOM 6066 O O . LEU D 1 38 ? 39.11100 20.45200 64.69600 1.000 49.15000 38 LEU D O 1
ATOM 6071 N N . GLY D 1 39 ? 39.84300 18.96900 63.17500 1.000 44.86000 39 GLY D N 1
ATOM 6072 C CA . GLY D 1 39 ? 39.39300 17.76500 63.89300 1.000 55.51000 39 GLY D CA 1
ATOM 6073 C C . GLY D 1 39 ? 38.04200 17.22800 63.47200 1.000 66.31000 39 GLY D C 1
ATOM 6074 O O . GLY D 1 39 ? 37.54000 16.36800 64.17600 1.000 59.48000 39 GLY D O 1
ATOM 6075 N N . ARG D 1 40 ? 37.49400 17.67900 62.35000 1.000 49.83000 40 ARG D N 1
ATOM 6076 C CA . ARG D 1 40 ? 36.16300 17.19100 61.92500 1.000 52.49000 40 ARG D CA 1
ATOM 6077 C C . ARG D 1 40 ? 36.30800 16.04500 60.93000 1.000 51.19000 40 ARG D C 1
ATOM 6078 O O . ARG D 1 40 ? 37.30700 16.00100 60.24000 1.000 48.24000 40 ARG D O 1
ATOM 6086 N N . ASP D 1 41 ? 35.33300 15.14400 60.89400 1.000 44.59000 41 ASP D N 1
ATOM 6087 C CA . ASP D 1 41 ? 35.35400 14.04900 59.90000 1.000 52.96000 41 ASP D CA 1
ATOM 6088 C C . ASP D 1 41 ? 34.69500 14.61400 58.64400 1.000 50.35000 41 ASP D C 1
ATOM 6089 O O . ASP D 1 41 ? 33.56500 15.07900 58.73900 1.000 47.97000 41 ASP D O 1
ATOM 6094 N N . VAL D 1 42 ? 35.41100 14.58600 57.52400 1.000 43.21000 42 VAL D N 1
ATOM 6095 C CA . VAL D 1 42 ? 34.92600 15.26500 56.29500 1.000 54.90000 42 VAL D CA 1
ATOM 6096 C C . VAL D 1 42 ? 35.05900 14.37200 55.06500 1.000 53.90000 42 VAL D C 1
ATOM 6097 O O . VAL D 1 42 ? 36.10000 13.77100 54.88600 1.000 48.81000 42 VAL D O 1
ATOM 6101 N N . ASP D 1 43 ? 34.01800 14.33500 54.24400 1.000 45.67000 43 ASP D N 1
ATOM 6102 C CA . ASP D 1 43 ? 34.08200 13.62800 52.94900 1.000 47.82000 43 ASP D CA 1
ATOM 6103 C C . ASP D 1 43 ? 34.17700 14.70600 51.87200 1.000 56.26000 43 ASP D C 1
ATOM 6104 O O . ASP D 1 43 ? 33.56000 15.74700 52.04600 1.000 47.69000 43 ASP D O 1
ATOM 6109 N N . LEU D 1 44 ? 34.94900 14.45900 50.82100 1.000 40.69000 44 LEU D N 1
ATOM 6110 C CA . LEU D 1 44 ? 35.07800 15.43200 49.71700 1.000 40.94000 44 LEU D CA 1
ATOM 6111 C C . LEU D 1 44 ? 34.69100 14.77500 48.39800 1.000 46.43000 44 LEU D C 1
ATOM 6112 O O . LEU D 1 44 ? 35.35100 13.83500 48.00200 1.000 46.13000 44 LEU D O 1
ATOM 6117 N N . LEU D 1 45 ? 33.61800 15.25800 47.79100 1.000 42.68000 45 LEU D N 1
ATOM 6118 C CA . LEU D 1 45 ? 33.17300 14.78400 46.46400 1.000 39.51000 45 LEU D CA 1
ATOM 6119 C C . LEU D 1 45 ? 33.76100 15.76300 45.44900 1.000 47.04000 45 LEU D C 1
ATOM 6120 O O . LEU D 1 45 ? 33.43100 16.93300 45.51700 1.000 44.90000 45 LEU D O 1
ATOM 6125 N N . THR D 1 46 ? 34.62800 15.28900 44.56600 1.000 42.30000 46 THR D N 1
ATOM 6126 C CA . THR D 1 46 ? 35.29100 16.20600 43.61700 1.000 46.83000 46 THR D CA 1
ATOM 6127 C C . THR D 1 46 ? 35.43300 15.52700 42.25800 1.000 51.70000 46 THR D C 1
ATOM 6128 O O . THR D 1 46 ? 34.79100 14.51700 42.04800 1.000 49.63000 46 THR D O 1
ATOM 6132 N N . HIS D 1 47 ? 36.25100 16.09700 41.38000 1.000 44.62000 47 HIS D N 1
ATOM 6133 C CA . HIS D 1 47 ? 36.44600 15.53900 40.02300 1.000 50.69000 47 HIS D CA 1
ATOM 6134 C C . HIS D 1 47 ? 37.91200 15.63600 39.62300 1.000 54.31000 47 HIS D C 1
ATOM 6135 O O . HIS D 1 47 ? 38.29200 16.65800 39.08100 1.000 60.83000 47 HIS D O 1
ATOM 6142 N N . ILE D 1 48 ? 38.69300 14.60200 39.90400 1.000 53.31000 48 ILE D N 1
ATOM 6143 C CA . ILE D 1 48 ? 40.12900 14.60500 39.50900 1.000 65.34000 48 ILE D CA 1
ATOM 6144 C C . ILE D 1 48 ? 40.39600 13.40200 38.60900 1.000 61.83000 48 ILE D C 1
ATOM 6145 O O . ILE D 1 48 ? 39.51600 12.57600 38.44100 1.000 60.53000 48 ILE D O 1
ATOM 6150 N N . GLY D 1 49 ? 41.59100 13.31600 38.04900 1.000 64.97000 49 GLY D N 1
ATOM 6151 C CA . GLY D 1 49 ? 41.84700 12.17800 37.15900 1.000 67.06000 49 GLY D CA 1
ATOM 6152 C C . GLY D 1 49 ? 42.73800 11.15400 37.80800 1.000 67.01000 49 GLY D C 1
ATOM 6153 O O . GLY D 1 49 ? 43.18900 11.38300 38.92200 1.000 59.47000 49 GLY D O 1
ATOM 6154 N N . ARG D 1 50 ? 42.98500 10.05700 37.10100 1.000 68.49000 50 ARG D N 1
ATOM 6155 C CA . ARG D 1 50 ? 43.91400 9.01700 37.59100 1.000 68.27000 50 ARG D CA 1
ATOM 6156 C C . ARG D 1 50 ? 45.23100 9.21800 36.84200 1.000 73.07000 50 ARG D C 1
ATOM 6157 O O . ARG D 1 50 ? 45.68800 8.29200 36.19200 1.000 85.83000 50 ARG D O 1
ATOM 6165 N N . ASP D 1 51 ? 45.75200 10.43700 36.89700 1.000 61.44000 51 ASP D N 1
ATOM 6166 C CA . ASP D 1 51 ? 47.03900 10.82400 36.28000 1.000 63.02000 51 ASP D CA 1
ATOM 6167 C C . ASP D 1 51 ? 47.99200 11.25000 37.39500 1.000 58.66000 51 ASP D C 1
ATOM 6168 O O . ASP D 1 51 ? 47.67500 11.04800 38.56000 1.000 58.29000 51 ASP D O 1
ATOM 6173 N N . ALA D 1 52 ? 49.12500 11.83200 37.02700 1.000 67.38000 52 ALA D N 1
ATOM 6174 C CA . ALA D 1 52 ? 50.13600 12.23500 38.02500 1.000 65.59000 52 ALA D CA 1
ATOM 6175 C C . ALA D 1 52 ? 49.55900 13.29800 38.95600 1.000 62.43000 52 ALA D C 1
ATOM 6176 O O . ALA D 1 52 ? 49.72700 13.16500 40.16100 1.000 62.27000 52 ALA D O 1
ATOM 6178 N N . ARG D 1 53 ? 48.90500 14.31400 38.40300 1.000 61.26000 53 ARG D N 1
ATOM 6179 C CA . ARG D 1 53 ? 48.33800 15.38900 39.25100 1.000 57.00000 53 ARG D CA 1
ATOM 6180 C C . ARG D 1 53 ? 47.23700 14.81500 40.14800 1.000 57.43000 53 ARG D C 1
ATOM 6181 O O . ARG D 1 53 ? 47.19300 15.17900 41.31000 1.000 52.13000 53 ARG D O 1
ATOM 6189 N N . GLY D 1 54 ? 46.40500 13.92300 39.62000 1.000 55.97000 54 GLY D N 1
ATOM 6190 C CA . GLY D 1 54 ? 45.32900 13.32200 40.42500 1.000 62.00000 54 GLY D CA 1
ATOM 6191 C C . GLY D 1 54 ? 45.84000 12.59900 41.65400 1.000 68.81000 54 GLY D C 1
ATOM 6192 O O . GLY D 1 54 ? 45.25600 12.77100 42.72200 1.000 55.92000 54 GLY D O 1
ATOM 6193 N N . ARG D 1 55 ? 46.88900 11.79700 41.49400 1.000 70.47000 55 ARG D N 1
ATOM 6194 C CA . ARG D 1 55 ? 47.45900 11.03400 42.62400 1.000 57.95000 55 ARG D CA 1
ATOM 6195 C C . ARG D 1 55 ? 48.01700 12.00900 43.65500 1.000 55.05000 55 ARG D C 1
ATOM 6196 O O . ARG D 1 55 ? 47.81200 11.78500 44.83700 1.000 65.30000 55 ARG D O 1
ATOM 6198 N N . ARG D 1 56 ? 48.68600 13.05900 43.19900 1.000 54.89000 56 ARG D N 1
ATOM 6199 C CA . ARG D 1 56 ? 49.26400 14.05600 44.12900 1.000 58.76000 56 ARG D CA 1
ATOM 6200 C C . ARG D 1 56 ? 48.15200 14.69000 44.96100 1.000 59.49000 56 ARG D C 1
ATOM 6201 O O . ARG D 1 56 ? 48.34800 14.85500 46.15400 1.000 58.09000 56 ARG D O 1
ATOM 6209 N N . ILE D 1 57 ? 47.03600 15.03200 44.32400 1.000 60.75000 57 ILE D N 1
ATOM 6210 C CA . ILE D 1 57 ? 45.88600 15.66900 45.02200 1.000 57.37000 57 ILE D CA 1
ATOM 6211 C C . ILE D 1 57 ? 45.31700 14.65300 46.00800 1.000 53.30000 57 ILE D C 1
ATOM 6212 O O . ILE D 1 57 ? 45.14200 14.99600 47.16800 1.000 54.11000 57 ILE D O 1
ATOM 6217 N N . ALA D 1 58 ? 45.09800 13.43000 45.54300 1.000 52.07000 58 ALA D N 1
ATOM 6218 C CA . ALA D 1 58 ? 44.54700 12.34500 46.38000 1.000 53.11000 58 ALA D CA 1
ATOM 6219 C C . ALA D 1 58 ? 45.41600 12.12500 47.61900 1.000 59.99000 58 ALA D C 1
ATOM 6220 O O . ALA D 1 58 ? 44.86100 11.94700 48.69800 1.000 61.82000 58 ALA D O 1
ATOM 6222 N N . GLU D 1 59 ? 46.73400 12.11200 47.44200 1.000 63.85000 59 GLU D N 1
ATOM 6223 C CA . GLU D 1 59 ? 47.66400 11.91100 48.56800 1.000 58.71000 59 GLU D CA 1
ATOM 6224 C C . GLU D 1 59 ? 47.50900 13.06000 49.56100 1.000 58.24000 59 GLU D C 1
ATOM 6225 O O . GLU D 1 59 ? 47.40200 12.78700 50.73900 1.000 61.90000 59 GLU D O 1
ATOM 6227 N N . TYR D 1 60 ? 47.46600 14.29400 49.06900 1.000 55.01000 60 TYR D N 1
ATOM 6228 C CA . TYR D 1 60 ? 47.33800 15.50500 49.91700 1.000 59.11000 60 TYR D CA 1
ATOM 6229 C C . TYR D 1 60 ? 46.06200 15.42500 50.75300 1.000 58.64000 60 TYR D C 1
ATOM 6230 O O . TYR D 1 60 ? 46.08400 15.74700 51.93000 1.000 60.35000 60 TYR D O 1
ATOM 6239 N N . ILE D 1 61 ? 44.97900 15.01200 50.11200 1.000 60.01000 61 ILE D N 1
ATOM 6240 C CA . ILE D 1 61 ? 43.64800 14.84600 50.75200 1.000 64.79000 61 ILE D CA 1
ATOM 6241 C C . ILE D 1 61 ? 43.73100 13.81300 51.88400 1.000 56.18000 61 ILE D C 1
ATOM 6242 O O . ILE D 1 61 ? 43.29400 14.12800 52.97600 1.000 53.29000 61 ILE D O 1
ATOM 6247 N N . GLU D 1 62 ? 44.26700 12.62200 51.61700 1.000 56.11000 62 GLU D N 1
ATOM 6248 C CA . GLU D 1 62 ? 44.36100 11.56900 52.65500 1.000 58.25000 62 GLU D CA 1
ATOM 6249 C C . GLU D 1 62 ? 45.29100 11.99500 53.79100 1.000 53.92000 62 GLU D C 1
ATOM 6250 O O . GLU D 1 62 ? 44.98500 11.65900 54.91100 1.000 67.93000 62 GLU D O 1
ATOM 6252 N N . SER D 1 63 ? 46.34000 12.77400 53.51600 1.000 64.01000 63 SER D N 1
ATOM 6253 C CA . SER D 1 63 ? 47.28700 13.23400 54.56900 1.000 61.41000 63 SER D CA 1
ATOM 6254 C C . SER D 1 63 ? 46.61200 14.22600 55.50800 1.000 68.10000 63 SER D C 1
ATOM 6255 O O . SER D 1 63 ? 47.03300 14.33300 56.65100 1.000 61.76000 63 SER D O 1
ATOM 6258 N N . SER D 1 64 ? 45.62900 14.96000 55.00400 1.000 66.19000 64 SER D N 1
ATOM 6259 C CA . SER D 1 64 ? 44.90200 15.95700 55.81500 1.000 57.15000 64 SER D CA 1
ATOM 6260 C C . SER D 1 64 ? 43.81500 15.26100 56.62800 1.000 48.28000 64 SER D C 1
ATOM 6261 O O . SER D 1 64 ? 43.33200 15.86400 57.57200 1.000 56.24000 64 SER D O 1
ATOM 6264 N N . GLY D 1 65 ? 43.47400 14.02800 56.27300 1.000 52.71000 65 GLY D N 1
ATOM 6265 C CA . GLY D 1 65 ? 42.43800 13.28500 57.00500 1.000 52.87000 65 GLY D CA 1
ATOM 6266 C C . GLY D 1 65 ? 41.08800 13.41800 56.33800 1.000 58.70000 65 GLY D C 1
ATOM 6267 O O . GLY D 1 65 ? 40.09600 13.06600 56.95000 1.000 54.61000 65 GLY D O 1
ATOM 6268 N N . VAL D 1 66 ? 41.06300 13.93200 55.11700 1.000 53.75000 66 VAL D N 1
ATOM 6269 C CA . VAL D 1 66 ? 39.78200 14.06200 54.37800 1.000 48.29000 66 VAL D CA 1
ATOM 6270 C C . VAL D 1 66 ? 39.53500 12.75000 53.64500 1.000 54.59000 66 VAL D C 1
ATOM 6271 O O . VAL D 1 66 ? 40.47700 12.20500 53.11100 1.000 60.31000 66 VAL D O 1
ATOM 6275 N N . GLN D 1 67 ? 38.30700 12.25200 53.66200 1.000 63.49000 67 GLN D N 1
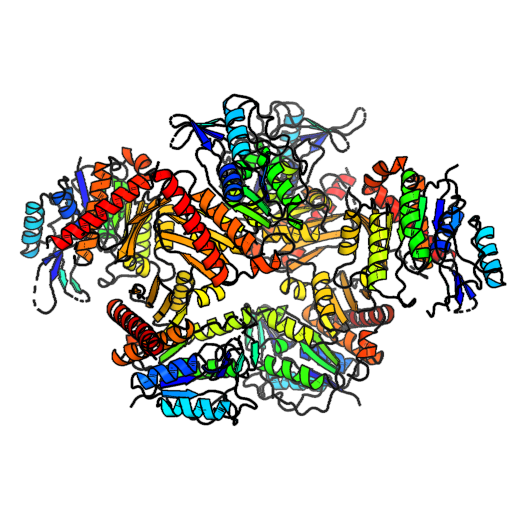ATOM 6276 C CA . GLN D 1 67 ? 37.99000 11.01500 52.92100 1.000 55.91000 67 GLN D CA 1
ATOM 6277 C C . GLN D 1 67 ? 37.47000 11.40100 51.53600 1.000 55.49000 67 GLN D C 1
ATOM 6278 O O . GLN D 1 67 ? 36.54800 12.18200 51.45400 1.000 49.37000 67 GLN D O 1
ATOM 6284 N N . LEU D 1 68 ? 38.09200 10.87200 50.49500 1.000 49.94000 68 LEU D N 1
ATOM 6285 C CA . LEU D 1 68 ? 37.68500 11.14000 49.09900 1.000 57.00000 68 LEU D CA 1
ATOM 6286 C C . LEU D 1 68 ? 36.46100 10.28700 48.78300 1.000 63.18000 68 LEU D C 1
ATOM 6287 O O . LEU D 1 68 ? 36.54300 9.07800 48.94300 1.000 62.81000 68 LEU D O 1
ATOM 6292 N N . VAL D 1 69 ? 35.37700 10.91100 48.34100 1.000 50.32000 69 VAL D N 1
ATOM 6293 C CA . VAL D 1 69 ? 34.12100 10.16800 48.05700 1.000 50.53000 69 VAL D CA 1
ATOM 6294 C C . VAL D 1 69 ? 34.32000 9.33700 46.79600 1.000 55.48000 69 VAL D C 1
ATOM 6295 O O . VAL D 1 69 ? 34.90700 9.85300 45.87200 1.000 53.37000 69 VAL D O 1
ATOM 6299 N N . SER D 1 70 ? 33.85800 8.08800 46.79200 1.000 54.88000 70 SER D N 1
ATOM 6300 C CA . SER D 1 70 ? 33.98600 7.21100 45.60200 1.000 56.76000 70 SER D CA 1
ATOM 6301 C C . SER D 1 70 ? 33.31700 7.87100 44.39400 1.000 54.90000 70 SER D C 1
ATOM 6302 O O . SER D 1 70 ? 32.22700 8.39800 44.54600 1.000 54.94000 70 SER D O 1
ATOM 6305 N N . GLY D 1 71 ? 33.97900 7.83500 43.24100 1.000 50.49000 71 GLY D N 1
ATOM 6306 C CA . GLY D 1 71 ? 33.46600 8.44100 42.00200 1.000 49.34000 71 GLY D CA 1
ATOM 6307 C C . GLY D 1 71 ? 34.11400 9.77900 41.74000 1.000 51.14000 71 GLY D C 1
ATOM 6308 O O . GLY D 1 71 ? 33.75900 10.41400 40.76200 1.000 62.71000 71 GLY D O 1
ATOM 6309 N N . SER D 1 72 ? 35.06000 10.16600 42.58700 1.000 52.30000 72 SER D N 1
ATOM 6310 C CA . SER D 1 72 ? 35.75000 11.47200 42.47200 1.000 48.34000 72 SER D CA 1
ATOM 6311 C C . SER D 1 72 ? 36.93000 11.38700 41.51200 1.000 59.14000 72 SER D C 1
ATOM 6312 O O . SER D 1 72 ? 37.51500 12.42200 41.23900 1.000 57.19000 72 SER D O 1
ATOM 6315 N N . GLN D 1 73 ? 37.26000 10.20000 41.01700 1.000 54.55000 73 GLN D N 1
ATOM 6316 C CA . GLN D 1 73 ? 38.47500 10.10000 40.18000 1.000 60.96000 73 GLN D CA 1
ATOM 6317 C C . GLN D 1 73 ? 38.15500 9.58800 38.77900 1.000 62.65000 73 GLN D C 1
ATOM 6318 O O . GLN D 1 73 ? 38.87100 8.72300 38.31500 1.000 69.95000 73 GLN D O 1
ATOM 6324 N N . THR D 1 74 ? 37.13900 10.13100 38.12100 1.000 67.71000 74 THR D N 1
ATOM 6325 C CA . THR D 1 74 ? 36.80100 9.63900 36.76700 1.000 56.96000 74 THR D CA 1
ATOM 6326 C C . THR D 1 74 ? 37.16000 10.69300 35.72500 1.000 64.32000 74 THR D C 1
ATOM 6327 O O . THR D 1 74 ? 36.78400 10.51300 34.58000 1.000 74.21000 74 THR D O 1
ATOM 6331 N N . ALA D 1 75 ? 37.87600 11.74500 36.10100 1.000 64.25000 75 ALA D N 1
ATOM 6332 C CA . ALA D 1 75 ? 38.18000 12.77300 35.08400 1.000 64.28000 75 ALA D CA 1
ATOM 6333 C C . ALA D 1 75 ? 39.18200 12.23100 34.07200 1.000 73.75000 75 ALA D C 1
ATOM 6334 O O . ALA D 1 75 ? 40.02100 11.41900 34.44900 1.000 67.77000 75 ALA D O 1
ATOM 6336 N N . ASP D 1 76 ? 39.09900 12.73000 32.83800 1.000 71.07000 76 ASP D N 1
ATOM 6337 C CA . ASP D 1 76 ? 40.03400 12.33800 31.76600 1.000 72.74000 76 ASP D CA 1
ATOM 6338 C C . ASP D 1 76 ? 41.41800 12.86800 32.14000 1.000 74.11000 76 ASP D C 1
ATOM 6339 O O . ASP D 1 76 ? 42.39900 12.17800 31.87500 1.000 76.08000 76 ASP D O 1
ATOM 6341 N N . ARG D 1 77 ? 41.46900 14.06600 32.71900 1.000 65.34000 77 ARG D N 1
ATOM 6342 C CA . ARG D 1 77 ? 42.73400 14.65600 33.20600 1.000 60.58000 77 ARG D CA 1
ATOM 6343 C C . ARG D 1 77 ? 42.40600 15.61100 34.34800 1.000 66.42000 77 ARG D C 1
ATOM 6344 O O . ARG D 1 77 ? 41.36800 16.26300 34.28900 1.000 64.00000 77 ARG D O 1
ATOM 6352 N N . THR D 1 78 ? 43.26300 15.64400 35.35700 1.000 54.07000 78 THR D N 1
ATOM 6353 C CA . THR D 1 78 ? 43.04400 16.50600 36.53300 1.000 59.22000 78 THR D CA 1
ATOM 6354 C C . THR D 1 78 ? 42.95400 17.95800 36.08900 1.000 55.48000 78 THR D C 1
ATOM 6355 O O . THR D 1 78 ? 43.80300 18.39200 35.33200 1.000 62.43000 78 THR D O 1
ATOM 6359 N N . PRO D 1 79 ? 41.95300 18.71800 36.55900 1.000 54.17000 79 PRO D N 1
ATOM 6360 C CA . PRO D 1 79 ? 41.80900 20.11200 36.20500 1.000 55.38000 79 PRO D CA 1
ATOM 6361 C C . PRO D 1 79 ? 42.99100 20.94500 36.69800 1.000 51.44000 79 PRO D C 1
ATOM 6362 O O . PRO D 1 79 ? 43.53000 20.66500 37.71600 1.000 60.40000 79 PRO D O 1
ATOM 6366 N N . THR D 1 80 ? 43.34600 21.96700 35.93900 1.000 49.71000 80 THR D N 1
ATOM 6367 C CA . THR D 1 80 ? 44.46400 22.84200 36.34100 1.000 58.40000 80 THR D CA 1
ATOM 6368 C C . THR D 1 80 ? 44.08100 24.29000 36.06600 1.000 58.69000 80 THR D C 1
ATOM 6369 O O . THR D 1 80 ? 43.23500 24.52200 35.21400 1.000 54.58000 80 THR D O 1
ATOM 6373 N N . ALA D 1 81 ? 44.69200 25.20800 36.79900 1.000 54.96000 81 ALA D N 1
ATOM 6374 C CA . ALA D 1 81 ? 44.46600 26.64300 36.56700 1.000 69.01000 81 ALA D CA 1
ATOM 6375 C C . ALA D 1 81 ? 45.84200 27.27600 36.41000 1.000 62.32000 81 ALA D C 1
ATOM 6376 O O . ALA D 1 81 ? 46.64400 27.16500 37.32500 1.000 62.15000 81 ALA D O 1
ATOM 6378 N N . THR D 1 82 ? 46.09000 27.91900 35.28000 1.000 64.19000 82 THR D N 1
ATOM 6379 C CA . THR D 1 82 ? 47.44500 28.46600 35.06800 1.000 73.45000 82 THR D CA 1
ATOM 6380 C C . THR D 1 82 ? 47.43800 29.98900 35.08900 1.000 68.85000 82 THR D C 1
ATOM 6381 O O . THR D 1 82 ? 46.58000 30.58800 34.44500 1.000 71.45000 82 THR D O 1
ATOM 6385 N N . ALA D 1 83 ? 48.37600 30.55400 35.83900 1.000 73.81000 83 ALA D N 1
ATOM 6386 C CA . ALA D 1 83 ? 48.59300 32.01300 35.89400 1.000 78.52000 83 ALA D CA 1
ATOM 6387 C C . ALA D 1 83 ? 49.88000 32.28500 35.11500 1.000 78.41000 83 ALA D C 1
ATOM 6388 O O . ALA D 1 83 ? 50.93200 31.85900 35.57500 1.000 77.19000 83 ALA D O 1
ATOM 6390 N N . ARG D 1 84 ? 49.77100 32.90200 33.94000 1.000 84.09000 84 ARG D N 1
ATOM 6391 C CA . ARG D 1 84 ? 50.96100 33.18900 33.10900 1.000 87.93000 84 ARG D CA 1
ATOM 6392 C C . ARG D 1 84 ? 51.35600 34.65300 33.29000 1.000 83.42000 84 ARG D C 1
ATOM 6393 O O . ARG D 1 84 ? 50.53700 35.48000 32.89300 1.000 85.24000 84 ARG D O 1
ATOM 6395 N N . THR D 1 92 ? 47.58100 36.74600 33.04800 1.000 65.86000 92 THR D N 1
ATOM 6396 C CA . THR D 1 92 ? 46.87000 35.86500 32.08900 1.000 83.31000 92 THR D CA 1
ATOM 6397 C C . THR D 1 92 ? 46.45700 34.57600 32.79800 1.000 91.46000 92 THR D C 1
ATOM 6398 O O . THR D 1 92 ? 47.33900 33.77600 33.11800 1.000 91.32000 92 THR D O 1
ATOM 6402 N N . TYR D 1 93 ? 45.15700 34.38400 33.01000 1.000 91.75000 93 TYR D N 1
ATOM 6403 C CA . TYR D 1 93 ? 44.66400 33.17300 33.70900 1.000 87.16000 93 TYR D CA 1
ATOM 6404 C C . TYR D 1 93 ? 44.03500 32.22800 32.69100 1.000 88.35000 93 TYR D C 1
ATOM 6405 O O . TYR D 1 93 ? 43.16500 32.64800 31.92600 1.000 89.75000 93 TYR D O 1
ATOM 6414 N N . ALA D 1 94 ? 44.50100 30.98600 32.68500 1.000 80.03000 94 ALA D N 1
ATOM 6415 C CA . ALA D 1 94 ? 43.95500 29.97500 31.76400 1.000 74.47000 94 ALA D CA 1
ATOM 6416 C C . ALA D 1 94 ? 43.53800 28.76300 32.59400 1.000 77.27000 94 ALA D C 1
ATOM 6417 O O . ALA D 1 94 ? 44.25400 28.41300 33.52900 1.000 72.10000 94 ALA D O 1
ATOM 6419 N N . PHE D 1 95 ? 42.41600 28.15100 32.23500 1.000 71.17000 95 PHE D N 1
ATOM 6420 C CA . PHE D 1 95 ? 41.91400 26.99600 33.00200 1.000 75.37000 95 PHE D CA 1
ATOM 6421 C C . PHE D 1 95 ? 41.69700 25.81300 32.07500 1.000 70.33000 95 PHE D C 1
ATOM 6422 O O . PHE D 1 95 ? 41.12300 26.00600 31.01800 1.000 78.28000 95 PHE D O 1
ATOM 6430 N N . ASP D 1 96 ? 42.15600 24.64000 32.49000 1.000 65.68000 96 ASP D N 1
ATOM 6431 C CA . ASP D 1 96 ? 41.87200 23.37900 31.76900 1.000 63.98000 96 ASP D CA 1
ATOM 6432 C C . ASP D 1 96 ? 41.04300 22.59100 32.76800 1.000 57.78000 96 ASP D C 1
ATOM 6433 O O . ASP D 1 96 ? 41.60800 21.79400 33.47400 1.000 60.31000 96 ASP D O 1
ATOM 6438 N N . LEU D 1 97 ? 39.74900 22.86000 32.84000 1.000 61.13000 97 LEU D N 1
ATOM 6439 C CA . LEU D 1 97 ? 38.95700 22.20900 33.90200 1.000 61.11000 97 LEU D CA 1
ATOM 6440 C C . LEU D 1 97 ? 37.62800 21.68600 33.37600 1.000 60.17000 97 LEU D C 1
ATOM 6441 O O . LEU D 1 97 ? 37.01200 22.34500 32.55400 1.000 50.34000 97 LEU D O 1
ATOM 6446 N N . GLU D 1 98 ? 37.25300 20.51500 33.86300 1.000 45.36000 98 GLU D N 1
ATOM 6447 C CA . GLU D 1 98 ? 35.94600 19.90000 33.58700 1.000 51.55000 98 GLU D CA 1
ATOM 6448 C C . GLU D 1 98 ? 35.30000 19.69500 34.95300 1.000 55.09000 98 GLU D C 1
ATOM 6449 O O . GLU D 1 98 ? 36.01700 19.33700 35.87300 1.000 46.39000 98 GLU D O 1
ATOM 6451 N N . TRP D 1 99 ? 34.01200 19.98100 35.08300 1.000 45.03000 99 TRP D N 1
ATOM 6452 C CA . TRP D 1 99 ? 33.32800 19.76700 36.37800 1.000 44.15000 99 TRP D CA 1
ATOM 6453 C C . TRP D 1 99 ? 32.06900 18.93100 36.15000 1.000 46.52000 99 TRP D C 1
ATOM 6454 O O . TRP D 1 99 ? 31.11500 19.44500 35.61000 1.000 47.84000 99 TRP D O 1
ATOM 6465 N N . GLN D 1 100 ? 32.12800 17.66100 36.52700 1.000 47.18000 100 GLN D N 1
ATOM 6466 C CA . GLN D 1 100 ? 31.00200 16.71900 36.38600 1.000 54.94000 100 GLN D CA 1
ATOM 6467 C C . GLN D 1 100 ? 31.01200 15.79900 37.60000 1.000 54.37000 100 GLN D C 1
ATOM 6468 O O . GLN D 1 100 ? 32.08700 15.38100 37.97500 1.000 62.05000 100 GLN D O 1
ATOM 6470 N N . ILE D 1 101 ? 29.85500 15.52200 38.18900 1.000 51.89000 101 ILE D N 1
ATOM 6471 C CA . ILE D 1 101 ? 29.80000 14.62100 39.37200 1.000 48.10000 101 ILE D CA 1
ATOM 6472 C C . ILE D 1 101 ? 28.61600 13.67300 39.22900 1.000 72.47000 101 ILE D C 1
ATOM 6473 O O . ILE D 1 101 ? 27.64300 14.01900 38.56200 1.000 53.30000 101 ILE D O 1
ATOM 6478 N N . PRO D 1 102 ? 28.72000 12.51700 39.87400 1.000 62.62000 102 PRO D N 1
ATOM 6479 C CA . PRO D 1 102 ? 27.62600 11.53200 39.84000 1.000 76.78000 102 PRO D CA 1
ATOM 6480 C C . PRO D 1 102 ? 26.37500 12.19200 40.42300 1.000 85.63000 102 PRO D C 1
ATOM 6481 O O . PRO D 1 102 ? 26.47600 12.83800 41.47600 1.000 77.41000 102 PRO D O 1
ATOM 6483 N N . ASP D 1 103 ? 25.23600 12.02000 39.75300 1.000 85.47000 103 ASP D N 1
ATOM 6484 C CA . ASP D 1 103 ? 23.94600 12.61400 40.18400 1.000 77.14000 103 ASP D CA 1
ATOM 6485 C C . ASP D 1 103 ? 23.64600 12.24500 41.63900 1.000 83.41000 103 ASP D C 1
ATOM 6486 O O . ASP D 1 103 ? 22.99600 13.04700 42.30400 1.000 84.05000 103 ASP D O 1
ATOM 6491 N N . THR D 1 104 ? 24.04900 11.05100 42.09200 1.000 80.78000 104 THR D N 1
ATOM 6492 C CA . THR D 1 104 ? 23.75100 10.59200 43.47500 1.000 74.26000 104 THR D CA 1
ATOM 6493 C C . THR D 1 104 ? 24.97600 9.90900 44.08300 1.000 67.44000 104 THR D C 1
ATOM 6494 O O . THR D 1 104 ? 25.14100 8.71700 43.86500 1.000 76.12000 104 THR D O 1
ATOM 6498 N N . PRO D 1 105 ? 25.80900 10.60100 44.88000 1.000 67.98000 105 PRO D N 1
ATOM 6499 C CA . PRO D 1 105 ? 27.01200 10.00000 45.44000 1.000 71.21000 105 PRO D CA 1
ATOM 6500 C C . PRO D 1 105 ? 26.80000 9.00800 46.58600 1.000 60.97000 105 PRO D C 1
ATOM 6501 O O . PRO D 1 105 ? 25.84700 9.12000 47.28800 1.000 65.41000 105 PRO D O 1
ATOM 6505 N N . PRO D 1 106 ? 27.71600 8.04500 46.78100 1.000 60.29000 106 PRO D N 1
ATOM 6506 C CA . PRO D 1 106 ? 27.59100 7.06800 47.84600 1.000 67.38000 106 PRO D CA 1
ATOM 6507 C C . PRO D 1 106 ? 28.01000 7.66200 49.19000 1.000 61.89000 106 PRO D C 1
ATOM 6508 O O . PRO D 1 106 ? 29.08500 7.39900 49.61900 1.000 61.07000 106 PRO D O 1
ATOM 6512 N N . VAL D 1 107 ? 27.13700 8.46200 49.79300 1.000 57.80000 107 VAL D N 1
ATOM 6513 C CA . VAL D 1 107 ? 27.43600 9.12600 51.09000 1.000 55.26000 107 VAL D CA 1
ATOM 6514 C C . VAL D 1 107 ? 26.19900 9.06200 51.97600 1.000 58.36000 107 VAL D C 1
ATOM 6515 O O . VAL D 1 107 ? 25.12400 9.39900 51.50500 1.000 54.99000 107 VAL D O 1
ATOM 6519 N N . ALA D 1 108 ? 26.39100 8.72800 53.25000 1.000 56.94000 108 ALA D N 1
ATOM 6520 C CA . ALA D 1 108 ? 25.31000 8.70300 54.25700 1.000 65.51000 108 ALA D CA 1
ATOM 6521 C C . ALA D 1 108 ? 24.89900 10.14700 54.57100 1.000 53.07000 108 ALA D C 1
ATOM 6522 O O . ALA D 1 108 ? 25.73900 11.02400 54.45500 1.000 52.70000 108 ALA D O 1
ATOM 6524 N N . PRO D 1 109 ? 23.64800 10.41600 54.98700 1.000 55.28000 109 PRO D N 1
ATOM 6525 C CA . PRO D 1 109 ? 23.17700 11.77000 55.27400 1.000 58.76000 109 PRO D CA 1
ATOM 6526 C C . PRO D 1 109 ? 24.12300 12.57300 56.16400 1.000 53.40000 109 PRO D C 1
ATOM 6527 O O . PRO D 1 109 ? 24.25000 12.25600 57.29000 1.000 60.31000 109 PRO D O 1
ATOM 6531 N N . PRO D 1 110 ? 24.79700 13.60100 55.62900 1.000 53.47000 110 PRO D N 1
ATOM 6532 C CA . PRO D 1 110 ? 25.73700 14.37200 56.40300 1.000 43.22000 110 PRO D CA 1
ATOM 6533 C C . PRO D 1 110 ? 25.05200 15.41800 57.28000 1.000 46.20000 110 PRO D C 1
ATOM 6534 O O . PRO D 1 110 ? 23.90800 15.66100 57.11500 1.000 43.33000 110 PRO D O 1
ATOM 6538 N N . LEU D 1 111 ? 25.82300 15.97700 58.19800 1.000 48.51000 111 LEU D N 1
ATOM 6539 C CA . LEU D 1 111 ? 25.36100 17.02000 59.13600 1.000 48.52000 111 LEU D CA 1
ATOM 6540 C C . LEU D 1 111 ? 25.49700 18.37400 58.45100 1.000 47.92000 111 LEU D C 1
ATOM 6541 O O . LEU D 1 111 ? 24.71200 19.26900 58.73800 1.000 43.25000 111 LEU D O 1
ATOM 6546 N N . LEU D 1 112 ? 26.45600 18.46900 57.54200 1.000 39.65000 112 LEU D N 1
ATOM 6547 C CA . LEU D 1 112 ? 26.75500 19.73800 56.84900 1.000 44.08000 112 LEU D CA 1
ATOM 6548 C C . LEU D 1 112 ? 27.18400 19.43900 55.41900 1.000 37.40000 112 LEU D C 1
ATOM 6549 O O . LEU D 1 112 ? 27.91400 18.49200 55.21500 1.000 43.49000 112 LEU D O 1
ATOM 6554 N N . VAL D 1 113 ? 26.69600 20.22500 54.47400 1.000 47.01000 113 VAL D N 1
ATOM 6555 C CA . VAL D 1 113 ? 27.10700 20.07900 53.05500 1.000 42.25000 113 VAL D CA 1
ATOM 6556 C C . VAL D 1 113 ? 27.59100 21.45000 52.59000 1.000 39.44000 113 VAL D C 1
ATOM 6557 O O . VAL D 1 113 ? 26.82400 22.39000 52.67300 1.000 40.03000 113 VAL D O 1
ATOM 6561 N N . HIS D 1 114 ? 28.84700 21.54400 52.16600 1.000 39.27000 114 HIS D N 1
ATOM 6562 C CA . HIS D 1 114 ? 29.42700 22.83600 51.72800 1.000 44.27000 114 HIS D CA 1
ATOM 6563 C C . HIS D 1 114 ? 29.80600 22.79200 50.24700 1.000 36.52000 114 HIS D C 1
ATOM 6564 O O . HIS D 1 114 ? 30.30800 21.77900 49.80100 1.000 35.86000 114 HIS D O 1
ATOM 6571 N N . THR D 1 115 ? 29.49400 23.85700 49.52700 1.000 37.06000 115 THR D N 1
ATOM 6572 C CA . THR D 1 115 ? 29.88200 24.01200 48.11300 1.000 41.48000 115 THR D CA 1
ATOM 6573 C C . THR D 1 115 ? 30.20500 25.48200 47.84900 1.000 34.99000 115 THR D C 1
ATOM 6574 O O . THR D 1 115 ? 29.95500 26.31600 48.71100 1.000 36.87000 115 THR D O 1
ATOM 6578 N N . GLY D 1 116 ? 30.74600 25.76100 46.67600 1.000 40.85000 116 GLY D N 1
ATOM 6579 C CA . GLY D 1 116 ? 31.06000 27.14000 46.28700 1.000 43.00000 116 GLY D CA 1
ATOM 6580 C C . GLY D 1 116 ? 31.91500 27.16900 45.04900 1.000 42.30000 116 GLY D C 1
ATOM 6581 O O . GLY D 1 116 ? 32.02800 26.13900 44.40400 1.000 39.89000 116 GLY D O 1
ATOM 6582 N N . SER D 1 117 ? 32.39300 28.35500 44.69600 1.000 44.17000 117 SER D N 1
ATOM 6583 C CA . SER D 1 117 ? 33.35600 28.54200 43.58900 1.000 45.62000 117 SER D CA 1
ATOM 6584 C C . SER D 1 117 ? 32.86800 27.97500 42.25400 1.000 43.01000 117 SER D C 1
ATOM 6585 O O . SER D 1 117 ? 31.69600 28.07900 41.97500 1.000 40.98000 117 SER D O 1
ATOM 6588 N N . ILE D 1 118 ? 33.79200 27.40200 41.48400 1.000 41.15000 118 ILE D N 1
ATOM 6589 C CA . ILE D 1 118 ? 33.56700 26.85600 40.11900 1.000 46.08000 118 ILE D CA 1
ATOM 6590 C C . ILE D 1 118 ? 32.53900 25.72600 40.15200 1.000 50.30000 118 ILE D C 1
ATOM 6591 O O . ILE D 1 118 ? 31.68100 25.72700 39.29600 1.000 42.20000 118 ILE D O 1
ATOM 6596 N N . ALA D 1 119 ? 32.57400 24.87100 41.17000 1.000 38.65000 119 ALA D N 1
ATOM 6597 C CA . ALA D 1 119 ? 31.63800 23.72700 41.26500 1.000 48.53000 119 ALA D CA 1
ATOM 6598 C C . ALA D 1 119 ? 30.18200 24.18700 41.33400 1.000 37.31000 119 ALA D C 1
ATOM 6599 O O . ALA D 1 119 ? 29.34600 23.50100 40.79900 1.000 45.50000 119 ALA D O 1
ATOM 6601 N N . ALA D 1 120 ? 29.90900 25.32000 41.96600 1.000 45.02000 120 ALA D N 1
ATOM 6602 C CA . ALA D 1 120 ? 28.53700 25.84900 42.08000 1.000 47.75000 120 ALA D CA 1
ATOM 6603 C C . ALA D 1 120 ? 28.07000 26.50900 40.78100 1.000 40.69000 120 ALA D C 1
ATOM 6604 O O . ALA D 1 120 ? 26.88600 26.70700 40.65200 1.000 40.04000 120 ALA D O 1
ATOM 6606 N N . ALA D 1 121 ? 28.96300 26.79700 39.84300 1.000 39.99000 121 ALA D N 1
ATOM 6607 C CA . ALA D 1 121 ? 28.52800 27.55500 38.65500 1.000 45.71000 121 ALA D CA 1
ATOM 6608 C C . ALA D 1 121 ? 28.92700 26.90000 37.32500 1.000 48.55000 121 ALA D C 1
ATOM 6609 O O . ALA D 1 121 ? 28.42400 27.33500 36.31600 1.000 45.59000 121 ALA D O 1
ATOM 6611 N N . ARG D 1 122 ? 29.74900 25.85900 37.33000 1.000 50.47000 122 ARG D N 1
ATOM 6612 C CA . ARG D 1 122 ? 30.23100 25.27500 36.05300 1.000 46.29000 122 ARG D CA 1
ATOM 6613 C C . ARG D 1 122 ? 29.42500 24.04700 35.62300 1.000 52.60000 122 ARG D C 1
ATOM 6614 O O . ARG D 1 122 ? 29.38100 23.08700 36.35500 1.000 37.05000 122 ARG D O 1
ATOM 6622 N N . GLU D 1 123 ? 28.84300 24.10100 34.43200 1.000 40.78000 123 GLU D N 1
ATOM 6623 C CA . GLU D 1 123 ? 28.05100 22.97500 33.88700 1.000 50.16000 123 GLU D CA 1
ATOM 6624 C C . GLU D 1 123 ? 29.00000 21.89000 33.38400 1.000 47.28000 123 GLU D C 1
ATOM 6625 O O . GLU D 1 123 ? 30.09300 22.22400 32.97800 1.000 44.86000 123 GLU D O 1
ATOM 6631 N N . PRO D 1 124 ? 28.60400 20.60600 33.37000 1.000 45.40000 124 PRO D N 1
ATOM 6632 C CA . PRO D 1 124 ? 27.29500 20.18900 33.85200 1.000 46.56000 124 PRO D CA 1
ATOM 6633 C C . PRO D 1 124 ? 27.20700 19.90000 35.35500 1.000 43.91000 124 PRO D C 1
ATOM 6634 O O . PRO D 1 124 ? 26.13700 19.76000 35.82500 1.000 44.12000 124 PRO D O 1
ATOM 6638 N N . GLY D 1 125 ? 28.34800 19.84200 36.03300 1.000 43.90000 125 GLY D N 1
ATOM 6639 C CA . GLY D 1 125 ? 28.44500 19.51800 37.46400 1.000 41.02000 125 GLY D CA 1
ATOM 6640 C C . GLY D 1 125 ? 27.56900 20.36500 38.35800 1.000 43.45000 125 GLY D C 1
ATOM 6641 O O . GLY D 1 125 ? 26.98000 19.80900 39.26000 1.000 41.74000 125 GLY D O 1
ATOM 6642 N N . CYS D 1 126 ? 27.44900 21.65900 38.07700 1.000 43.51000 126 CYS D N 1
ATOM 6643 C CA . CYS D 1 126 ? 26.65900 22.60000 38.91200 1.000 39.94000 126 CYS D CA 1
ATOM 6644 C C . CYS D 1 126 ? 25.18100 22.21000 39.00100 1.000 43.04000 126 CYS D C 1
ATOM 6645 O O . CYS D 1 126 ? 24.59500 22.52200 40.01200 1.000 45.52000 126 CYS D O 1
ATOM 6648 N N . LEU D 1 127 ? 24.61100 21.59200 37.97200 1.000 37.61000 127 LEU D N 1
ATOM 6649 C CA . LEU D 1 127 ? 23.19900 21.15400 38.01900 1.000 49.22000 127 LEU D CA 1
ATOM 6650 C C . LEU D 1 127 ? 23.05600 20.07900 39.08300 1.000 41.94000 127 LEU D C 1
ATOM 6651 O O . LEU D 1 127 ? 22.14200 20.15900 39.84900 1.000 47.12000 127 LEU D O 1
ATOM 6656 N N . ALA D 1 128 ? 23.95000 19.10700 39.08200 1.000 42.61000 128 ALA D N 1
ATOM 6657 C CA . ALA D 1 128 ? 23.92400 18.03100 40.08900 1.000 44.76000 128 ALA D CA 1
ATOM 6658 C C . ALA D 1 128 ? 24.17400 18.61200 41.48500 1.000 45.33000 128 ALA D C 1
ATOM 6659 O O . ALA D 1 128 ? 23.54400 18.14200 42.40100 1.000 44.83000 128 ALA D O 1
ATOM 6661 N N . VAL D 1 129 ? 25.04800 19.60800 41.60800 1.000 37.83000 129 VAL D N 1
ATOM 6662 C CA . VAL D 1 129 ? 25.35100 20.23900 42.92200 1.000 39.90000 129 VAL D CA 1
ATOM 6663 C C . VAL D 1 129 ? 24.08400 20.89100 43.47900 1.000 44.75000 129 VAL D C 1
ATOM 6664 O O . VAL D 1 129 ? 23.83200 20.74300 44.65600 1.000 40.54000 129 VAL D O 1
ATOM 6668 N N . ALA D 1 130 ? 23.33700 21.60000 42.64300 1.000 40.36000 130 ALA D N 1
ATOM 6669 C CA . ALA D 1 130 ? 22.10900 22.28400 43.09400 1.000 42.71000 130 ALA D CA 1
ATOM 6670 C C . ALA D 1 130 ? 21.06200 21.25600 43.52300 1.000 44.50000 130 ALA D C 1
ATOM 6671 O O . ALA D 1 130 ? 20.35700 21.51800 44.48000 1.000 47.11000 130 ALA D O 1
ATOM 6673 N N . ALA D 1 131 ? 20.99400 20.12100 42.83800 1.000 40.77000 131 ALA D N 1
ATOM 6674 C CA . ALA D 1 131 ? 20.01900 19.08100 43.20800 1.000 48.67000 131 ALA D CA 1
ATOM 6675 C C . ALA D 1 131 ? 20.45100 18.42600 44.51900 1.000 47.47000 131 ALA D C 1
ATOM 6676 O O . ALA D 1 131 ? 19.59300 18.15000 45.32300 1.000 49.39000 131 ALA D O 1
ATOM 6678 N N . LEU D 1 132 ? 21.74800 18.20600 44.70600 1.000 44.05000 132 LEU D N 1
ATOM 6679 C CA . LEU D 1 132 ? 22.25700 17.57500 45.94400 1.000 40.95000 132 LEU D CA 1
ATOM 6680 C C . LEU D 1 132 ? 21.98100 18.49700 47.12900 1.000 41.00000 132 LEU D C 1
ATOM 6681 O O . LEU D 1 132 ? 21.60900 17.99300 48.15700 1.000 50.55000 132 LEU D O 1
ATOM 6686 N N . LEU D 1 133 ? 22.09300 19.80700 46.95900 1.000 44.97000 133 LEU D N 1
ATOM 6687 C CA . LEU D 1 133 ? 21.81800 20.71500 48.09800 1.000 46.47000 133 LEU D CA 1
ATOM 6688 C C . LEU D 1 133 ? 20.35300 20.56400 48.50800 1.000 47.31000 133 LEU D C 1
ATOM 6689 O O . LEU D 1 133 ? 20.08700 20.49200 49.68500 1.000 50.39000 133 LEU D O 1
ATOM 6694 N N . ASP D 1 134 ? 19.45300 20.48100 47.54000 1.000 49.22000 134 ASP D N 1
ATOM 6695 C CA . ASP D 1 134 ? 18.00500 20.33600 47.81300 1.000 47.80000 134 ASP D CA 1
ATOM 6696 C C . ASP D 1 134 ? 17.70400 19.01500 48.52200 1.000 52.97000 134 ASP D C 1
ATOM 669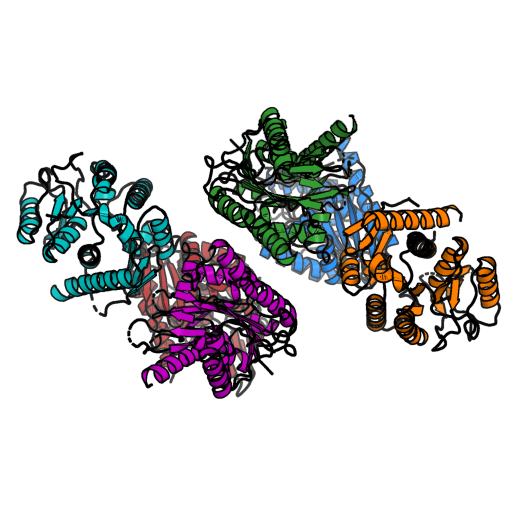7 O O . ASP D 1 134 ? 16.87100 19.02300 49.40200 1.000 49.74000 134 ASP D O 1
ATOM 6702 N N . ALA D 1 135 ? 18.39400 17.94100 48.15900 1.000 45.95000 135 ALA D N 1
ATOM 6703 C CA . ALA D 1 135 ? 18.13600 16.60600 48.73500 1.000 50.35000 135 ALA D CA 1
ATOM 6704 C C . ALA D 1 135 ? 18.81900 16.40200 50.08700 1.000 56.78000 135 ALA D C 1
ATOM 6705 O O . ALA D 1 135 ? 18.31500 15.61400 50.86100 1.000 54.50000 135 ALA D O 1
ATOM 6707 N N . TYR D 1 136 ? 19.93500 17.07400 50.34700 1.000 47.89000 136 TYR D N 1
ATOM 6708 C CA . TYR D 1 136 ? 20.66600 16.86100 51.61700 1.000 46.44000 136 TYR D CA 1
ATOM 6709 C C . TYR D 1 136 ? 20.17500 17.81600 52.69300 1.000 42.49000 136 TYR D C 1
ATOM 6710 O O . TYR D 1 136 ? 20.44500 17.55600 53.84000 1.000 46.71000 136 TYR D O 1
ATOM 6719 N N . ARG D 1 137 ? 19.37100 18.81100 52.33500 1.000 43.67000 137 ARG D N 1
ATOM 6720 C CA . ARG D 1 137 ? 18.91600 19.83900 53.30500 1.000 53.64000 137 ARG D CA 1
ATOM 6721 C C . ARG D 1 137 ? 17.95000 19.28100 54.35300 1.000 60.20000 137 ARG D C 1
ATOM 6722 O O . ARG D 1 137 ? 17.86200 19.86100 55.41100 1.000 53.04000 137 ARG D O 1
ATOM 6730 N N . ALA D 1 138 ? 17.30500 18.15000 54.08900 1.000 59.85000 138 ALA D N 1
ATOM 6731 C CA . ALA D 1 138 ? 16.41600 17.47200 55.05300 1.000 61.42000 138 ALA D CA 1
ATOM 6732 C C . ALA D 1 138 ? 17.21800 16.98300 56.26400 1.000 53.42000 138 ALA D C 1
ATOM 6733 O O . ALA D 1 138 ? 16.62900 16.91300 57.33000 1.000 62.19000 138 ALA D O 1
ATOM 6735 N N . ALA D 1 139 ? 18.49600 16.64500 56.09400 1.000 48.70000 139 ALA D N 1
ATOM 6736 C CA . ALA D 1 139 ? 19.35300 16.19100 57.20500 1.000 47.67000 139 ALA D CA 1
ATOM 6737 C C . ALA D 1 139 ? 20.52500 17.14900 57.46300 1.000 58.56000 139 ALA D C 1
ATOM 6738 O O . ALA D 1 139 ? 20.97100 17.19900 58.59800 1.000 51.69000 139 ALA D O 1
ATOM 6740 N N . ALA D 1 140 ? 20.96700 17.91200 56.46300 1.000 47.97000 140 ALA D N 1
ATOM 6741 C CA . ALA D 1 140 ? 22.19300 18.72700 56.63200 1.000 47.95000 140 ALA D CA 1
ATOM 6742 C C . ALA D 1 140 ? 21.99800 20.23700 56.51700 1.000 48.23000 140 ALA D C 1
ATOM 6743 O O . ALA D 1 140 ? 21.10500 20.70200 55.84500 1.000 45.29000 140 ALA D O 1
ATOM 6745 N N . THR D 1 141 ? 22.88500 20.95900 57.17900 1.000 53.32000 141 THR D N 1
ATOM 6746 C CA . THR D 1 141 ? 22.95400 22.42600 57.06800 1.000 40.87000 141 THR D CA 1
ATOM 6747 C C . THR D 1 141 ? 23.67000 22.68300 55.74700 1.000 40.24000 141 THR D C 1
ATOM 6748 O O . THR D 1 141 ? 24.61600 21.98300 55.46900 1.000 40.37000 141 THR D O 1
ATOM 6752 N N . VAL D 1 142 ? 23.19500 23.62600 54.95500 1.000 42.86000 142 VAL D N 1
ATOM 6753 C CA . VAL D 1 142 ? 23.85900 23.90500 53.65800 1.000 45.74000 142 VAL D CA 1
ATOM 6754 C C . VAL D 1 142 ? 24.68500 25.18100 53.78200 1.000 37.63000 142 VAL D C 1
ATOM 6755 O O . VAL D 1 142 ? 24.14200 26.18000 54.18700 1.000 37.60000 142 VAL D O 1
ATOM 6759 N N . SER D 1 143 ? 25.96800 25.10100 53.46700 1.000 41.15000 143 SER D N 1
ATOM 6760 C CA . SER D 1 143 ? 26.84000 26.29600 53.48000 1.000 39.02000 143 SER D CA 1
ATOM 6761 C C . SER D 1 143 ? 27.32600 26.58100 52.05800 1.000 44.83000 143 SER D C 1
ATOM 6762 O O . SER D 1 143 ? 27.49000 25.65000 51.28800 1.000 37.26000 143 SER D O 1
ATOM 6765 N N . PHE D 1 144 ? 27.53300 27.85500 51.76300 1.000 32.59000 144 PHE D N 1
ATOM 6766 C CA . PHE D 1 144 ? 27.91700 28.32500 50.42100 1.000 37.58000 144 PHE D CA 1
ATOM 6767 C C . PHE D 1 144 ? 28.83800 29.53400 50.54100 1.000 34.91000 144 PHE D C 1
ATOM 6768 O O . PHE D 1 144 ? 28.54100 30.45300 51.26100 1.000 41.15000 144 PHE D O 1
ATOM 6776 N N . ASP D 1 145 ? 29.88000 29.49200 49.71200 1.000 39.77000 145 ASP D N 1
ATOM 6777 C CA . ASP D 1 145 ? 30.88700 30.55800 49.48600 1.000 37.53000 145 ASP D CA 1
ATOM 6778 C C . ASP D 1 145 ? 30.91600 30.86700 47.98700 1.000 40.62000 145 ASP D C 1
ATOM 6779 O O . ASP D 1 145 ? 31.50900 30.09900 47.25000 1.000 40.85000 145 ASP D O 1
ATOM 6784 N N . PRO D 1 146 ? 30.29800 31.96600 47.57600 1.000 36.07000 146 PRO D N 1
ATOM 6785 C CA . PRO D 1 146 ? 30.25200 32.34800 46.14900 1.000 47.71000 146 PRO D CA 1
ATOM 6786 C C . PRO D 1 146 ? 31.64100 32.30800 45.47200 1.000 50.33000 146 PRO D C 1
ATOM 6787 O O . PRO D 1 146 ? 31.71300 31.74400 44.39500 1.000 45.09000 146 PRO D O 1
ATOM 6789 N N . ASN D 1 147 ? 32.68200 32.89400 46.08000 1.000 47.56000 147 ASN D N 1
ATOM 6790 C CA . ASN D 1 147 ? 34.09000 32.93600 45.57700 1.000 48.41000 147 ASN D CA 1
ATOM 6791 C C . ASN D 1 147 ? 34.13000 33.16600 44.06400 1.000 53.58000 147 ASN D C 1
ATOM 6792 O O . ASN D 1 147 ? 34.61600 32.31700 43.34000 1.000 46.81000 147 ASN D O 1
ATOM 6797 N N . VAL D 1 148 ? 33.67000 34.33400 43.65300 1.000 55.20000 148 VAL D N 1
ATOM 6798 C CA . VAL D 1 148 ? 33.46600 34.71800 42.23200 1.000 62.21000 148 VAL D CA 1
ATOM 6799 C C . VAL D 1 148 ? 34.77500 34.92400 41.46100 1.000 69.92000 148 VAL D C 1
ATOM 6800 O O . VAL D 1 148 ? 34.75700 34.61700 40.28000 1.000 65.98000 148 VAL D O 1
ATOM 6804 N N . ARG D 1 149 ? 35.84400 35.38300 42.11300 1.000 60.48000 149 ARG D N 1
ATOM 6805 C CA . ARG D 1 149 ? 37.13000 35.74300 41.46300 1.000 74.13000 149 ARG D CA 1
ATOM 6806 C C . ARG D 1 149 ? 37.56100 34.67600 40.45400 1.000 75.79000 149 ARG D C 1
ATOM 6807 O O . ARG D 1 149 ? 37.61000 34.96400 39.25200 1.000 69.74000 149 ARG D O 1
ATOM 6809 N N . PRO D 1 150 ? 37.88300 33.43000 40.88500 1.000 76.24000 150 PRO D N 1
ATOM 6810 C CA . PRO D 1 150 ? 38.31200 32.38200 39.95600 1.000 75.92000 150 PRO D CA 1
ATOM 6811 C C . PRO D 1 150 ? 37.23700 31.93800 38.94800 1.000 73.89000 150 PRO D C 1
ATOM 6812 O O . PRO D 1 150 ? 37.61500 31.59900 37.83000 1.000 71.05000 150 PRO D O 1
ATOM 6816 N N . SER D 1 151 ? 35.95600 31.91300 39.35900 1.000 74.01000 151 SER D N 1
ATOM 6817 C CA . SER D 1 151 ? 34.79800 31.53200 38.49700 1.000 69.79000 151 SER D CA 1
ATOM 6818 C C . SER D 1 151 ? 34.81500 32.42000 37.25500 1.000 69.89000 151 SER D C 1
ATOM 6819 O O . SER D 1 151 ? 34.67600 31.86000 36.16400 1.000 72.99000 151 SER D O 1
ATOM 6822 N N . LEU D 1 152 ? 34.97000 33.74000 37.44200 1.000 71.17000 152 LEU D N 1
ATOM 6823 C CA . LEU D 1 152 ? 34.98700 34.75600 36.35000 1.000 76.95000 152 LEU D CA 1
ATOM 6824 C C . LEU D 1 152 ? 36.24000 34.54900 35.49900 1.000 74.67000 152 LEU D C 1
ATOM 6825 O O . LEU D 1 152 ? 36.10900 34.56900 34.25900 1.000 79.90000 152 LEU D O 1
ATOM 6830 N N . SER D 1 153 ? 37.40700 34.39900 36.13800 1.000 74.96000 153 SER D N 1
ATOM 6831 C CA . SER D 1 153 ? 38.69300 34.13900 35.44000 1.000 79.99000 153 SER D CA 1
ATOM 6832 C C . SER D 1 153 ? 38.46500 32.99600 34.43700 1.000 77.32000 153 SER D C 1
ATOM 6833 O O . SER D 1 153 ? 39.00200 33.08100 33.32800 1.000 80.62000 153 SER D O 1
ATOM 6836 N N . ALA D 1 154 ? 37.62200 32.01900 34.79800 1.000 77.56000 154 ALA D N 1
ATOM 6837 C CA . ALA D 1 154 ? 37.32400 30.78300 34.03100 1.000 81.56000 154 ALA D CA 1
ATOM 6838 C C . ALA D 1 154 ? 36.24200 31.05300 32.97400 1.000 83.45000 154 ALA D C 1
ATOM 6839 O O . ALA D 1 154 ? 36.52500 30.83000 31.78700 1.000 88.42000 154 ALA D O 1
ATOM 6841 N N . ASP D 1 155 ? 35.05900 31.51200 33.40600 1.000 79.97000 155 ASP D N 1
ATOM 6842 C CA . ASP D 1 155 ? 33.89400 31.90400 32.56200 1.000 82.11000 155 ASP D CA 1
ATOM 6843 C C . ASP D 1 155 ? 33.71800 33.42300 32.66000 1.000 85.92000 155 ASP D C 1
ATOM 6844 O O . ASP D 1 155 ? 32.96400 33.91500 33.50800 1.000 76.62000 155 ASP D O 1
ATOM 6849 N N . PRO D 1 156 ? 34.41400 34.22200 31.81200 1.000 85.92000 156 PRO D N 1
ATOM 6850 C CA . PRO D 1 156 ? 34.25800 35.68100 31.81800 1.000 84.53000 156 PRO D CA 1
ATOM 6851 C C . PRO D 1 156 ? 32.81400 36.16400 31.58400 1.000 86.01000 156 PRO D C 1
ATOM 6852 O O . PRO D 1 156 ? 32.50800 37.28300 31.98100 1.000 86.84000 156 PRO D O 1
ATOM 6856 N N . ASP D 1 157 ? 31.98900 35.29000 31.00600 1.000 86.14000 157 ASP D N 1
ATOM 6857 C CA . ASP D 1 157 ? 30.57900 35.58600 30.67100 1.000 86.76000 157 ASP D CA 1
ATOM 6858 C C . ASP D 1 157 ? 29.63400 35.02200 31.73600 1.000 78.04000 157 ASP D C 1
ATOM 6859 O O . ASP D 1 157 ? 28.42900 35.03400 31.51400 1.000 71.29000 157 ASP D O 1
ATOM 6861 N N . LEU D 1 158 ? 30.16200 34.62600 32.89000 1.000 76.08000 158 LEU D N 1
ATOM 6862 C CA . LEU D 1 158 ? 29.34200 34.03600 33.96900 1.000 75.95000 158 LEU D CA 1
ATOM 6863 C C . LEU D 1 158 ? 28.14100 34.90800 34.33300 1.000 69.19000 158 LEU D C 1
ATOM 6864 O O . LEU D 1 158 ? 28.26700 36.13400 34.40200 1.000 68.24000 158 LEU D O 1
ATOM 6866 N N . THR D 1 159 ? 27.03400 34.24500 34.64700 1.000 68.65000 159 THR D N 1
ATOM 6867 C CA . THR D 1 159 ? 25.77800 34.93000 35.01900 1.000 73.96000 159 THR D CA 1
ATOM 6868 C C . THR D 1 159 ? 25.53800 34.82500 36.52300 1.000 62.26000 159 THR D C 1
ATOM 6869 O O . THR D 1 159 ? 25.87200 33.80800 37.09800 1.000 56.24000 159 THR D O 1
ATOM 6873 N N . ARG D 1 160 ? 24.91500 35.86400 37.07000 1.000 64.45000 160 ARG D N 1
ATOM 6874 C CA . ARG D 1 160 ? 24.59200 36.07200 38.50400 1.000 61.08000 160 ARG D CA 1
ATOM 6875 C C . ARG D 1 160 ? 23.46500 35.14400 38.96600 1.000 65.12000 160 ARG D C 1
ATOM 6876 O O . ARG D 1 160 ? 23.41700 34.82700 40.16800 1.000 64.64000 160 ARG D O 1
ATOM 6884 N N . GLU D 1 161 ? 22.56100 34.75400 38.06500 1.000 65.13000 161 GLU D N 1
ATOM 6885 C CA . GLU D 1 161 ? 21.41300 33.85600 38.35200 1.000 59.87000 161 GLU D CA 1
ATOM 6886 C C . GLU D 1 161 ? 21.90000 32.52500 38.96200 1.000 51.46000 161 GLU D C 1
ATOM 6887 O O . GLU D 1 161 ? 21.20600 31.93700 39.80800 1.000 50.36000 161 GLU D O 1
ATOM 6889 N N . ARG D 1 162 ? 23.03700 32.01700 38.50800 1.000 49.99000 162 ARG D N 1
ATOM 6890 C CA . ARG D 1 162 ? 23.60500 30.75600 39.04000 1.000 64.08000 162 ARG D CA 1
ATOM 6891 C C . ARG D 1 162 ? 23.82800 30.93300 40.56600 1.000 71.44000 162 ARG D C 1
ATOM 6892 O O . ARG D 1 162 ? 23.34600 30.08000 41.36300 1.000 61.89000 162 ARG D O 1
ATOM 6900 N N . ILE D 1 163 ? 24.42300 32.06700 40.97400 1.000 58.44000 163 ILE D N 1
ATOM 6901 C CA . ILE D 1 163 ? 24.77200 32.34400 42.39700 1.000 54.38000 163 ILE D CA 1
ATOM 6902 C C . ILE D 1 163 ? 23.47200 32.52900 43.19100 1.000 45.69000 163 ILE D C 1
ATOM 6903 O O . ILE D 1 163 ? 23.36200 31.88000 44.20400 1.000 44.48000 163 ILE D O 1
ATOM 6908 N N . GLN D 1 164 ? 22.52700 33.36100 42.74200 1.000 43.31000 164 GLN D N 1
ATOM 6909 C CA . GLN D 1 164 ? 21.25100 33.64600 43.46300 1.000 46.16000 164 GLN D CA 1
ATOM 6910 C C . GLN D 1 164 ? 20.46000 32.35900 43.77700 1.000 50.51000 164 GLN D C 1
ATOM 6911 O O . GLN D 1 164 ? 19.81000 32.32000 44.85700 1.000 52.56000 164 GLN D O 1
ATOM 6917 N N . ARG D 1 165 ? 20.44400 31.36200 42.88200 1.000 49.22000 165 ARG D N 1
ATOM 6918 C CA . ARG D 1 165 ? 19.71400 30.09000 43.11200 1.000 50.49000 165 ARG D CA 1
ATOM 6919 C C . ARG D 1 165 ? 20.35200 29.37800 44.30300 1.000 48.01000 165 ARG D C 1
ATOM 6920 O O . ARG D 1 165 ? 19.61900 28.79200 45.09400 1.000 50.21000 165 ARG D O 1
ATOM 6922 N N . LEU D 1 166 ? 21.68500 29.42500 44.42900 1.000 43.22000 166 LEU D N 1
ATOM 6923 C CA . LEU D 1 166 ? 22.36200 28.76100 45.56700 1.000 50.94000 166 LEU D CA 1
ATOM 6924 C C . LEU D 1 166 ? 22.05500 29.55300 46.85700 1.000 46.98000 166 LEU D C 1
ATOM 6925 O O . LEU D 1 166 ? 21.79000 28.90300 47.89200 1.000 49.30000 166 LEU D O 1
ATOM 6930 N N . VAL D 1 167 ? 21.90800 30.88000 46.78700 1.000 44.61000 167 VAL D N 1
ATOM 6931 C CA . VAL D 1 167 ? 21.56900 31.70700 47.97800 1.000 41.03000 167 VAL D CA 1
ATOM 6932 C C . VAL D 1 167 ? 20.31500 31.14800 48.63500 1.000 44.38000 167 VAL D C 1
ATOM 6933 O O . VAL D 1 167 ? 20.29600 31.01000 49.87300 1.000 43.47000 167 VAL D O 1
ATOM 6937 N N . GLU D 1 168 ? 19.28000 30.92900 47.83800 1.000 45.98000 168 GLU D N 1
ATOM 6938 C CA . GLU D 1 168 ? 17.92300 30.49400 48.26600 1.000 47.99000 168 GLU D CA 1
ATOM 6939 C C . GLU D 1 168 ? 17.97800 29.09000 48.87700 1.000 48.76000 168 GLU D C 1
ATOM 6940 O O . GLU D 1 168 ? 17.09800 28.75600 49.63200 1.000 55.11000 168 GLU D O 1
ATOM 6946 N N . ARG D 1 169 ? 18.98600 28.28900 48.55900 1.000 47.89000 169 ARG D N 1
ATOM 6947 C CA . ARG D 1 169 ? 19.09800 26.90700 49.08300 1.000 43.57000 169 ARG D CA 1
ATOM 6948 C C . ARG D 1 169 ? 20.00800 26.84200 50.32900 1.000 41.76000 169 ARG D C 1
ATOM 6949 O O . ARG D 1 169 ? 20.25200 25.71700 50.82800 1.000 46.84000 169 ARG D O 1
ATOM 6957 N N . SER D 1 170 ? 20.61600 27.95300 50.72700 1.000 39.40000 170 SER D N 1
ATOM 6958 C CA . SER D 1 170 ? 21.73200 27.96000 51.72000 1.000 43.93000 170 SER D CA 1
ATOM 6959 C C . SER D 1 170 ? 21.25700 28.36400 53.11800 1.000 38.65000 170 SER D C 1
ATOM 6960 O O . SER D 1 170 ? 20.37700 29.21100 53.24700 1.000 45.67000 170 SER D O 1
ATOM 6963 N N . ASP D 1 171 ? 21.85500 27.80100 54.14900 1.000 40.74000 171 ASP D N 1
ATOM 6964 C CA . ASP D 1 171 ? 21.65300 28.27100 55.54100 1.000 36.33000 171 ASP D CA 1
ATOM 6965 C C . ASP D 1 171 ? 22.76000 29.23200 55.94900 1.000 40.15000 171 ASP D C 1
ATOM 6966 O O . ASP D 1 171 ? 22.46800 30.17100 56.72400 1.000 44.29000 171 ASP D O 1
ATOM 6971 N N . ILE D 1 172 ? 23.99100 28.97300 55.50700 1.000 39.54000 172 ILE D N 1
ATOM 6972 C CA . ILE D 1 172 ? 25.15200 29.83000 55.84600 1.000 48.10000 172 ILE D CA 1
ATOM 6973 C C . ILE D 1 172 ? 25.85000 30.24100 54.55400 1.000 42.24000 172 ILE D C 1
ATOM 6974 O O . ILE D 1 172 ? 26.36800 29.33300 53.80400 1.000 42.53000 172 ILE D O 1
ATOM 6979 N N . ILE D 1 173 ? 25.97800 31.54000 54.36400 1.000 36.93000 173 ILE D N 1
ATOM 6980 C CA . ILE D 1 173 ? 26.73600 32.11700 53.22700 1.000 37.41000 173 ILE D CA 1
ATOM 6981 C C . ILE D 1 173 ? 27.91500 32.94900 53.73200 1.000 46.14000 173 ILE D C 1
ATOM 6982 O O . ILE D 1 173 ? 27.72700 33.83200 54.60000 1.000 37.99000 173 ILE D O 1
ATOM 6987 N N . LYS D 1 174 ? 29.08800 32.69600 53.17300 1.000 36.86000 174 LYS D N 1
ATOM 6988 C CA . LYS D 1 174 ? 30.21100 33.63300 53.34200 1.000 51.56000 174 LYS D CA 1
ATOM 6989 C C . LYS D 1 174 ? 30.56100 34.20100 51.97500 1.000 39.12000 174 LYS D C 1
ATOM 6990 O O . LYS D 1 174 ? 30.73500 33.43400 51.01100 1.000 39.35000 174 LYS D O 1
ATOM 6996 N N . ALA D 1 175 ? 30.71100 35.50500 51.89000 1.000 38.06000 175 ALA D N 1
ATOM 6997 C CA . ALA D 1 175 ? 31.21000 36.12600 50.66200 1.000 41.62000 175 ALA D CA 1
ATOM 6998 C C . ALA D 1 175 ? 32.16300 37.26500 51.00100 1.000 42.67000 175 ALA D C 1
ATOM 6999 O O . ALA D 1 175 ? 32.13300 37.78900 52.17600 1.000 44.97000 175 ALA D O 1
ATOM 7001 N N . SER D 1 176 ? 32.93200 37.67700 50.00200 1.000 38.62000 176 SER D N 1
ATOM 7002 C CA . SER D 1 176 ? 33.84300 38.85900 50.07700 1.000 48.18000 176 SER D CA 1
ATOM 7003 C C . SER D 1 176 ? 33.13600 40.07700 49.50600 1.000 50.45000 176 SER D C 1
ATOM 7004 O O . SER D 1 176 ? 32.15200 39.90800 48.72000 1.000 39.98000 176 SER D O 1
ATOM 7007 N N . ALA D 1 177 ? 33.60400 41.27500 49.86200 1.000 49.36000 177 ALA D N 1
ATOM 7008 C CA . ALA D 1 177 ? 33.07300 42.54700 49.31800 1.000 41.78000 177 ALA D CA 1
ATOM 7009 C C . ALA D 1 177 ? 33.17800 42.50100 47.80100 1.000 45.31000 177 ALA D C 1
ATOM 7010 O O . ALA D 1 177 ? 32.27300 43.01200 47.10400 1.000 46.94000 177 ALA D O 1
ATOM 7012 N N . GLU D 1 178 ? 34.25000 41.91000 47.31100 1.000 44.45000 178 GLU D N 1
ATOM 7013 C CA . GLU D 1 178 ? 34.55000 41.75900 45.86100 1.000 51.74000 178 GLU D CA 1
ATOM 7014 C C . GLU D 1 178 ? 33.48800 40.83700 45.22800 1.000 50.11000 178 GLU D C 1
ATOM 7015 O O . GLU D 1 178 ? 32.97100 41.16000 44.15500 1.000 55.59000 178 GLU D O 1
ATOM 7021 N N . ASP D 1 179 ? 33.13800 39.73500 45.88000 1.000 51.44000 179 ASP D N 1
ATOM 7022 C CA . ASP D 1 179 ? 32.02700 38.86000 45.43200 1.000 49.95000 179 ASP D CA 1
ATOM 7023 C C . ASP D 1 179 ? 30.79300 39.72900 45.19400 1.000 42.96000 179 ASP D C 1
ATOM 7024 O O . ASP D 1 179 ? 30.24000 39.69200 44.10500 1.000 46.60000 179 ASP D O 1
ATOM 7029 N N . LEU D 1 180 ? 30.37000 40.47200 46.20800 1.000 41.66000 180 LEU D N 1
ATOM 7030 C CA . LEU D 1 180 ? 29.04300 41.11200 46.23200 1.000 47.06000 180 LEU D CA 1
ATOM 7031 C C . LEU D 1 180 ? 29.04700 42.36100 45.35200 1.000 52.18000 180 LEU D C 1
ATOM 7032 O O . LEU D 1 180 ? 27.96000 42.73900 44.84900 1.000 53.29000 180 LEU D O 1
ATOM 7037 N N . HIS D 1 181 ? 30.19500 43.01000 45.19400 1.000 48.08000 181 HIS D N 1
ATOM 7038 C CA . HIS D 1 181 ? 30.34400 44.11500 44.20900 1.000 58.29000 181 HIS D CA 1
ATOM 7039 C C . HIS D 1 181 ? 30.02800 43.57200 42.81800 1.000 54.38000 181 HIS D C 1
ATOM 7040 O O . HIS D 1 181 ? 29.31900 44.26300 42.04700 1.000 53.37000 181 HIS D O 1
ATOM 7047 N N . TRP D 1 182 ? 30.55500 42.39000 42.49400 1.000 56.52000 182 TRP D N 1
ATOM 7048 C CA . TRP D 1 182 ? 30.27400 41.79700 41.17300 1.000 57.76000 182 TRP D CA 1
ATOM 7049 C C . TRP D 1 182 ? 28.76400 41.50100 41.07400 1.000 56.38000 182 TRP D C 1
ATOM 7050 O O . TRP D 1 182 ? 28.15100 41.80900 40.08000 1.000 56.24000 182 TRP D O 1
ATOM 7061 N N . ILE D 1 183 ? 28.14900 40.99300 42.12200 1.000 49.89000 183 ILE D N 1
ATOM 7062 C CA . ILE D 1 183 ? 26.70400 40.67600 42.08600 1.000 48.29000 183 ILE D CA 1
ATOM 7063 C C . ILE D 1 183 ? 25.92100 41.97300 41.86300 1.000 60.77000 183 ILE D C 1
ATOM 7064 O O . ILE D 1 183 ? 24.92000 41.95200 41.15000 1.000 62.39000 183 ILE D O 1
ATOM 7069 N N . ASP D 1 184 ? 26.30500 43.06900 42.49300 1.000 52.68000 184 ASP D N 1
ATOM 7070 C CA . ASP D 1 184 ? 25.54600 44.33100 42.32200 1.000 57.09000 184 ASP D CA 1
ATOM 7071 C C . ASP D 1 184 ? 26.45100 45.50900 42.66700 1.000 57.83000 184 ASP D C 1
ATOM 7072 O O . ASP D 1 184 ? 26.52700 45.93300 43.81900 1.000 52.32000 184 ASP D O 1
ATOM 7077 N N . PRO D 1 185 ? 27.10500 46.07300 41.62900 1.000 64.92000 185 PRO D N 1
ATOM 7078 C CA . PRO D 1 185 ? 28.04600 47.18600 41.76700 1.000 50.22000 185 PRO D CA 1
ATOM 7079 C C . PRO D 1 185 ? 27.40600 48.53600 42.11800 1.000 62.65000 185 PRO D C 1
ATOM 7080 O O . PRO D 1 185 ? 28.10500 49.46600 42.45600 1.000 59.04000 185 PRO D O 1
ATOM 7084 N N . THR D 1 186 ? 26.08300 48.61200 42.04500 1.000 54.08000 186 THR D N 1
ATOM 7085 C CA . THR D 1 186 ? 25.32400 49.85700 42.29000 1.000 64.33000 186 THR D CA 1
ATOM 7086 C C . THR D 1 186 ? 25.11800 50.04100 43.80000 1.000 60.70000 186 THR D C 1
ATOM 7087 O O . THR D 1 186 ? 24.79000 51.17700 44.21500 1.000 61.85000 186 THR D O 1
ATOM 7091 N N . GLN D 1 187 ? 25.31900 48.98500 44.59800 1.000 59.87000 187 GLN D N 1
ATOM 7092 C CA . GLN D 1 187 ? 24.99200 49.00600 46.04600 1.000 61.12000 187 GLN D CA 1
ATOM 7093 C C . GLN D 1 187 ? 26.23400 48.62100 46.84200 1.000 58.95000 187 GLN D C 1
ATOM 7094 O O . GLN D 1 187 ? 27.07600 47.84400 46.37500 1.000 51.87000 187 GLN D O 1
ATOM 7100 N N . PRO D 1 188 ? 26.38600 49.16800 48.07300 1.000 60.80000 188 PRO D N 1
ATOM 7101 C CA . PRO D 1 188 ? 27.43100 48.72300 48.98100 1.000 55.34000 188 PRO D CA 1
ATOM 7102 C C . PRO D 1 188 ? 27.19100 47.23800 49.27000 1.000 60.63000 188 PRO D C 1
ATOM 7103 O O . PRO D 1 188 ? 26.05400 46.78200 49.26500 1.000 54.91000 188 PRO D O 1
ATOM 7107 N N . PRO D 1 189 ? 28.25400 46.43700 49.48500 1.000 54.39000 189 PRO D N 1
ATOM 7108 C CA . PRO D 1 189 ? 28.11500 44.99100 49.63500 1.000 50.72000 189 PRO D CA 1
ATOM 7109 C C . PRO D 1 189 ? 27.20400 44.59800 50.80000 1.000 48.59000 189 PRO D C 1
ATOM 7110 O O . PRO D 1 189 ? 26.67100 43.54400 50.71500 1.000 49.99000 189 PRO D O 1
ATOM 7114 N N . GLU D 1 190 ? 27.10900 45.43200 51.84400 1.000 49.17000 190 GLU D N 1
ATOM 7115 C CA . GLU D 1 190 ? 26.23800 45.22400 53.03200 1.000 56.71000 190 GLU D CA 1
ATOM 7116 C C . GLU D 1 190 ? 24.74800 45.15900 52.62000 1.000 50.75000 190 GLU D C 1
ATOM 7117 O O . GLU D 1 190 ? 23.98900 44.40400 53.24700 1.000 50.57000 190 GLU D O 1
ATOM 7123 N N . GLN D 1 191 ? 24.33900 45.96500 51.64800 1.000 49.26000 191 GLN D N 1
ATOM 7124 C CA . GLN D 1 191 ? 22.98100 45.97800 51.04400 1.000 55.60000 191 GLN D CA 1
ATOM 7125 C C . GLN D 1 191 ? 22.71400 44.60300 50.40000 1.000 54.92000 191 GLN D C 1
ATOM 7126 O O . GLN D 1 191 ? 21.66300 44.02500 50.65500 1.000 50.59000 191 GLN D O 1
ATOM 7132 N N . THR D 1 192 ? 23.64900 44.09300 49.60500 1.000 50.41000 192 THR D N 1
ATOM 7133 C CA . THR D 1 192 ? 23.53700 42.78100 48.93800 1.000 44.23000 192 THR D CA 1
ATOM 7134 C C . THR D 1 192 ? 23.49900 41.69100 50.00400 1.000 41.75000 192 THR D C 1
ATOM 7135 O O . THR D 1 192 ? 22.61700 40.79200 49.93100 1.000 40.30000 192 THR D O 1
ATOM 7139 N N . ALA D 1 193 ? 24.36000 41.76600 51.01700 1.000 43.01000 193 ALA D N 1
ATOM 7140 C CA . ALA D 1 193 ? 24.41300 40.71700 52.06000 1.000 44.64000 193 ALA D CA 1
ATOM 7141 C C . ALA D 1 193 ? 23.04900 40.64900 52.77500 1.000 41.80000 193 ALA D C 1
ATOM 7142 O O . ALA D 1 193 ? 22.54100 39.54400 53.00500 1.000 43.22000 193 ALA D O 1
ATOM 7144 N N . ARG D 1 194 ? 22.43500 41.79700 53.06700 1.000 45.89000 194 ARG D N 1
ATOM 7145 C CA . ARG D 1 194 ? 21.11400 41.88200 53.75200 1.000 49.79000 194 ARG D CA 1
ATOM 7146 C C . ARG D 1 194 ? 20.00200 41.38800 52.82600 1.000 39.59000 194 ARG D C 1
ATOM 7147 O O . ARG D 1 194 ? 19.14800 40.67400 53.30800 1.000 47.92000 194 ARG D O 1
ATOM 7155 N N . ALA D 1 195 ? 20.02200 41.72000 51.53200 1.000 45.88000 195 ALA D N 1
ATOM 7156 C CA . ALA D 1 195 ? 19.08400 41.13500 50.55300 1.000 44.45000 195 ALA D CA 1
ATOM 7157 C C . ALA D 1 195 ? 19.27600 39.60500 50.52500 1.000 48.51000 195 ALA D C 1
ATOM 7158 O O . ALA D 1 195 ? 18.26500 38.90500 50.47800 1.000 48.24000 195 ALA D O 1
ATOM 7160 N N . TRP D 1 196 ? 20.51000 39.08200 50.56700 1.000 48.53000 196 TRP D N 1
ATOM 7161 C CA . TRP D 1 196 ? 20.71700 37.60500 50.58700 1.000 42.51000 196 TRP D CA 1
ATOM 7162 C C . TRP D 1 196 ? 20.10700 36.99800 51.84400 1.000 50.37000 196 TRP D C 1
ATOM 7163 O O . TRP D 1 196 ? 19.47800 35.91200 51.74200 1.000 46.72000 196 TRP D O 1
ATOM 7174 N N . LEU D 1 197 ? 20.29600 37.67100 52.97800 1.000 47.83000 197 LEU D N 1
ATOM 7175 C CA . LEU D 1 197 ? 19.79700 37.16800 54.27000 1.000 43.98000 197 LEU D CA 1
ATOM 7176 C C . LEU D 1 197 ? 18.27900 37.01400 54.21600 1.000 49.44000 197 LEU D C 1
ATOM 7177 O O . LEU D 1 197 ? 17.78400 36.05600 54.80500 1.000 46.33000 197 LEU D O 1
ATOM 7182 N N . ALA D 1 198 ? 17.57900 37.95300 53.58100 1.000 44.51000 198 ALA D N 1
ATOM 7183 C CA . ALA D 1 198 ? 16.09600 37.95300 53.56200 1.000 61.20000 198 ALA D CA 1
ATOM 7184 C C . ALA D 1 198 ? 15.56400 36.80800 52.66200 1.000 60.46000 198 ALA D C 1
ATOM 7185 O O . ALA D 1 198 ? 14.37900 36.52500 52.76500 1.000 55.00000 198 ALA D O 1
ATOM 7187 N N . CYS D 1 199 ? 16.41300 36.12700 51.87000 1.000 60.71000 199 CYS D N 1
ATOM 7188 C CA . CYS D 1 199 ? 16.04600 35.01600 50.94300 1.000 46.49000 199 CYS D CA 1
ATOM 7189 C C . CYS D 1 199 ? 16.06600 33.64000 51.62800 1.000 56.23000 199 CYS D C 1
ATOM 7190 O O . CYS D 1 199 ? 15.88100 32.63800 50.90000 1.000 49.80000 199 CYS D O 1
ATOM 7193 N N . GLY D 1 200 ? 16.31000 33.53200 52.94300 1.000 52.95000 200 GLY D N 1
ATOM 7194 C CA . GLY D 1 200 ? 16.25100 32.21600 53.61600 1.000 47.39000 200 GLY D CA 1
ATOM 7195 C C . GLY D 1 200 ? 17.46800 31.84600 54.46600 1.000 45.76000 200 GLY D C 1
ATOM 7196 O O . GLY D 1 200 ? 17.34600 31.05700 55.39400 1.000 49.30000 200 GLY D O 1
ATOM 7197 N N . PRO D 1 201 ? 18.70100 32.29100 54.15400 1.000 49.20000 201 PRO D N 1
ATOM 7198 C CA . PRO D 1 201 ? 19.83100 31.96400 55.01300 1.000 42.97000 201 PRO D CA 1
ATOM 7199 C C . PRO D 1 201 ? 19.60400 32.31900 56.49600 1.000 52.56000 201 PRO D C 1
ATOM 7200 O O . PRO D 1 201 ? 18.89100 33.23700 56.77000 1.000 47.48000 201 PRO D O 1
ATOM 7204 N N . ALA D 1 202 ? 20.19200 31.54500 57.41300 1.000 43.81000 202 ALA D N 1
ATOM 7205 C CA . ALA D 1 202 ? 20.32400 31.92200 58.83800 1.000 41.27000 202 ALA D CA 1
ATOM 7206 C C . ALA D 1 202 ? 21.40600 32.98800 59.00600 1.000 42.70000 202 ALA D C 1
ATOM 7207 O O . ALA D 1 202 ? 21.21000 33.92100 59.82800 1.000 44.56000 202 ALA D O 1
ATOM 7209 N N . ILE D 1 203 ? 22.50800 32.86700 58.26100 1.000 41.08000 203 ILE D N 1
ATOM 7210 C CA . ILE D 1 203 ? 23.71000 33.73300 58.41700 1.000 42.61000 203 ILE D CA 1
ATOM 7211 C C . ILE D 1 203 ? 24.28100 34.06500 57.03900 1.000 40.59000 203 ILE D C 1
ATOM 7212 O O . ILE D 1 203 ? 24.54600 33.12500 56.24900 1.000 43.01000 203 ILE D O 1
ATOM 7217 N N . VAL D 1 204 ? 24.54000 35.34100 56.80600 1.000 35.75000 204 VAL D N 1
ATOM 7218 C CA . VAL D 1 204 ? 25.38300 35.84400 55.68800 1.000 47.36000 204 VAL D CA 1
ATOM 7219 C C . VAL D 1 204 ? 26.57900 36.57800 56.27800 1.000 48.32000 204 VAL D C 1
ATOM 7220 O O . VAL D 1 204 ? 26.35700 37.60100 56.89700 1.000 44.88000 204 VAL D O 1
ATOM 7224 N N . ALA D 1 205 ? 27.76700 35.98100 56.15300 1.000 35.43000 205 ALA D N 1
ATOM 7225 C CA . ALA D 1 205 ? 29.05600 36.56300 56.56400 1.000 47.54000 205 ALA D CA 1
ATOM 7226 C C . ALA D 1 205 ? 29.68600 37.26300 55.35300 1.000 46.51000 205 ALA D C 1
ATOM 7227 O O . ALA D 1 205 ? 29.62800 36.73100 54.22700 1.000 43.96000 205 ALA D O 1
ATOM 7229 N N . LEU D 1 206 ? 30.21600 38.46100 55.58400 1.000 44.52000 206 LEU D N 1
ATOM 7230 C CA . LEU D 1 206 ? 30.85300 39.31400 54.56700 1.000 38.11000 206 LEU D CA 1
ATOM 7231 C C . LEU D 1 206 ? 32.27100 39.68200 55.04400 1.000 42.79000 206 LEU D C 1
ATOM 7232 O O . LEU D 1 206 ? 32.37600 40.36700 56.06500 1.000 40.53000 206 LEU D O 1
ATOM 7237 N N . THR D 1 207 ? 33.30800 39.23700 54.34200 1.000 42.00000 207 THR D N 1
ATOM 7238 C CA . THR D 1 207 ? 34.72300 39.61800 54.61200 1.000 50.74000 207 THR D CA 1
ATOM 7239 C C . THR D 1 207 ? 35.01300 40.92800 53.86700 1.000 44.04000 207 THR D C 1
ATOM 7240 O O . THR D 1 207 ? 34.57800 41.04700 52.73400 1.000 44.27000 207 THR D O 1
ATOM 7244 N N . LEU D 1 208 ? 35.69300 41.88900 54.51100 1.000 48.39000 208 LEU D N 1
ATOM 7245 C CA . LEU D 1 208 ? 35.97700 43.24400 53.97300 1.000 50.58000 208 LEU D CA 1
ATOM 7246 C C . LEU D 1 208 ? 37.49200 43.46800 53.86000 1.000 63.88000 208 LEU D C 1
ATOM 7247 O O . LEU D 1 208 ? 37.92500 44.63900 53.84700 1.000 65.97000 208 LEU D O 1
ATOM 7252 N N . GLY D 1 209 ? 38.26700 42.39500 53.70100 1.000 60.56000 209 GLY D N 1
ATOM 7253 C CA . GLY D 1 209 ? 39.73000 42.45000 53.52100 1.000 65.06000 209 GLY D CA 1
ATOM 7254 C C . GLY D 1 209 ? 40.44700 42.91200 54.78300 1.000 76.50000 209 GLY D C 1
ATOM 7255 O O . GLY D 1 209 ? 40.43400 42.17600 55.78800 1.000 74.95000 209 GLY D O 1
ATOM 7256 N N . ASP D 1 210 ? 41.05300 44.10000 54.73900 1.000 80.16000 210 ASP D N 1
ATOM 7257 C CA . ASP D 1 210 ? 41.82600 44.69400 55.86400 1.000 84.36000 210 ASP D CA 1
ATOM 7258 C C . ASP D 1 210 ? 40.92100 45.63100 56.66200 1.000 80.83000 210 ASP D C 1
ATOM 7259 O O . ASP D 1 210 ? 41.45200 46.56200 57.29700 1.000 92.61000 210 ASP D O 1
ATOM 7264 N N . GLN D 1 211 ? 39.60700 45.40400 56.61700 1.000 71.96000 211 GLN D N 1
ATOM 7265 C CA . GLN D 1 211 ? 38.61700 46.11200 57.46700 1.000 63.14000 211 GLN D CA 1
ATOM 7266 C C . GLN D 1 211 ? 37.91700 45.08400 58.36400 1.000 59.09000 211 GLN D C 1
ATOM 7267 O O . GLN D 1 211 ? 37.00800 45.47300 59.10700 1.000 64.04000 211 GLN D O 1
ATOM 7273 N N . GLY D 1 212 ? 38.39900 43.84200 58.36500 1.000 57.95000 212 GLY D N 1
ATOM 7274 C CA . GLY D 1 212 ? 37.82000 42.72500 59.13900 1.000 55.79000 212 GLY D CA 1
ATOM 7275 C C . GLY D 1 212 ? 36.63400 42.11800 58.41200 1.000 50.62000 212 GLY D C 1
ATOM 7276 O O . GLY D 1 212 ? 36.74800 41.89200 57.20000 1.000 49.92000 212 GLY D O 1
ATOM 7277 N N . ALA D 1 213 ? 35.52300 41.87800 59.11200 1.000 52.04000 213 ALA D N 1
ATOM 7278 C CA . ALA D 1 213 ? 34.39300 41.09200 58.57600 1.000 44.87000 213 ALA D CA 1
ATOM 7279 C C . ALA D 1 213 ? 33.11400 41.47000 59.31400 1.000 48.63000 213 ALA D C 1
ATOM 7280 O O . ALA D 1 213 ? 33.18500 41.86800 60.49800 1.000 45.01000 213 ALA D O 1
ATOM 7282 N N . VAL D 1 214 ? 31.98400 41.37900 58.61500 1.000 49.44000 214 VAL D N 1
ATOM 7283 C CA . VAL D 1 214 ? 30.62700 41.55100 59.21000 1.000 43.62000 214 VAL D CA 1
ATOM 7284 C C . VAL D 1 214 ? 29.79700 40.28300 58.95100 1.000 46.46000 214 VAL D C 1
ATOM 7285 O O . VAL D 1 214 ? 30.23000 39.42600 58.15000 1.000 44.14000 214 VAL D O 1
ATOM 7289 N N . ALA D 1 215 ? 28.69100 40.13300 59.67300 1.000 41.17000 215 ALA D N 1
ATOM 7290 C CA . ALA D 1 215 ? 27.71200 39.04600 59.49900 1.000 44.21000 215 ALA D CA 1
ATOM 7291 C C . ALA D 1 215 ? 26.33900 39.55000 59.96000 1.000 51.14000 215 ALA D C 1
ATOM 7292 O O . ALA D 1 215 ? 26.25400 40.52500 60.76300 1.000 49.19000 215 ALA D O 1
ATOM 7294 N N . PHE D 1 216 ? 25.30200 38.97700 59.35700 1.000 45.24000 216 PHE D N 1
ATOM 7295 C CA . PHE D 1 216 ? 23.88000 39.31100 59.54000 1.000 41.21000 216 PHE D CA 1
ATOM 7296 C C . PHE D 1 216 ? 23.13400 38.02700 59.83400 1.000 54.09000 216 PHE D C 1
ATOM 7297 O O . PHE D 1 216 ? 23.36500 37.00300 59.13800 1.000 43.96000 216 PHE D O 1
ATOM 7305 N N . CYS D 1 217 ? 22.26600 38.11000 60.83400 1.000 47.26000 217 CYS D N 1
ATOM 7306 C CA . CYS D 1 217 ? 21.26600 37.08300 61.19300 1.000 48.35000 217 CYS D CA 1
ATOM 7307 C C . CYS D 1 217 ? 19.97100 37.81500 61.56900 1.000 49.74000 217 CYS D C 1
ATOM 7308 O O . CYS D 1 217 ? 19.99400 39.03100 61.59300 1.000 45.99000 217 CYS D O 1
ATOM 7311 N N . ALA D 1 218 ? 18.86100 37.11500 61.75700 1.000 46.55000 218 ALA D N 1
ATOM 7312 C CA . ALA D 1 218 ? 17.57900 37.74100 62.14400 1.000 50.17000 218 ALA D CA 1
ATOM 7313 C C . ALA D 1 218 ? 17.81000 38.65700 63.37300 1.000 51.61000 218 ALA D C 1
ATOM 7314 O O . ALA D 1 218 ? 17.43300 39.80100 63.33300 1.000 51.42000 218 ALA D O 1
ATOM 7316 N N . ALA D 1 219 ? 18.55500 38.21000 64.37400 1.000 48.85000 219 ALA D N 1
ATOM 7317 C CA . ALA D 1 219 ? 18.75200 38.93000 65.65800 1.000 63.12000 219 ALA D CA 1
ATOM 7318 C C . ALA D 1 219 ? 19.51400 40.24800 65.46800 1.000 59.77000 219 ALA D C 1
ATOM 7319 O O . ALA D 1 219 ? 19.37400 41.11800 66.32800 1.000 61.90000 219 ALA D O 1
ATOM 7321 N N . GLY D 1 220 ? 20.29300 40.40900 64.39900 1.000 61.48000 220 GLY D N 1
ATOM 7322 C CA . GLY D 1 220 ? 21.03700 41.66200 64.16800 1.000 56.15000 220 GLY D CA 1
ATOM 7323 C C . GLY D 1 220 ? 22.40500 41.46400 63.51200 1.000 56.41000 220 GLY D C 1
ATOM 7324 O O . GLY D 1 220 ? 22.78000 40.35100 63.15800 1.000 52.43000 220 GLY D O 1
ATOM 7325 N N . PRO D 1 221 ? 23.15900 42.57400 63.31700 1.000 53.09000 221 PRO D N 1
ATOM 7326 C CA . PRO D 1 221 ? 24.49900 42.54300 62.74100 1.000 54.16000 221 PRO D CA 1
ATOM 7327 C C . PRO D 1 221 ? 25.59000 42.25600 63.78100 1.000 55.62000 221 PRO D C 1
ATOM 7328 O O . PRO D 1 221 ? 25.37400 42.52400 64.91800 1.000 56.00000 221 PRO D O 1
ATOM 7332 N N . ALA D 1 222 ? 26.68300 41.61900 63.35700 1.000 53.21000 222 ALA D N 1
ATOM 7333 C CA . ALA D 1 222 ? 27.91900 41.38600 64.14000 1.000 43.67000 222 ALA D CA 1
ATOM 7334 C C . ALA D 1 222 ? 29.11000 41.87400 63.31800 1.000 49.47000 222 ALA D C 1
ATOM 7335 O O . ALA D 1 222 ? 29.01600 41.97700 62.09700 1.000 45.19000 222 ALA D O 1
ATOM 7337 N N . SER D 1 223 ? 30.20300 42.22500 63.96700 1.000 52.48000 223 SER D N 1
ATOM 7338 C CA . SER D 1 223 ? 31.42400 42.67100 63.26300 1.000 48.04000 223 SER D CA 1
ATOM 7339 C C . SER D 1 223 ? 32.65600 42.26200 64.05600 1.000 54.39000 223 SER D C 1
ATOM 7340 O O . SER D 1 223 ? 32.51800 41.88900 65.22700 1.000 54.46000 223 SER D O 1
ATOM 7343 N N . VAL D 1 224 ? 33.78500 42.22000 63.36200 1.000 48.69000 224 VAL D N 1
ATOM 7344 C CA . VAL D 1 224 ? 35.11300 41.93500 63.95100 1.000 48.56000 224 VAL D CA 1
ATOM 7345 C C . VAL D 1 224 ? 36.08200 42.82600 63.17900 1.000 64.94000 224 VAL D C 1
ATOM 7346 O O . VAL D 1 224 ? 35.92400 42.97000 61.96400 1.000 53.66000 224 VAL D O 1
ATOM 7350 N N . PRO D 1 225 ? 37.00900 43.55300 63.86500 1.000 58.14000 225 PRO D N 1
ATOM 7351 C CA . PRO D 1 225 ? 37.97900 44.41500 63.18400 1.000 57.49000 225 PRO D CA 1
ATOM 7352 C C . PRO D 1 225 ? 39.00000 43.61300 62.37200 1.000 52.71000 225 PRO D C 1
ATOM 7353 O O . PRO D 1 225 ? 39.10000 42.41700 62.54400 1.000 55.81000 225 PRO D O 1
ATOM 7357 N N . ALA D 1 226 ? 39.72300 44.29900 61.49600 1.000 56.39000 226 ALA D N 1
ATOM 7358 C CA . ALA D 1 226 ? 40.83200 43.72400 60.70100 1.000 72.31000 226 ALA D CA 1
ATOM 7359 C C . ALA D 1 226 ? 41.93300 43.26900 61.65500 1.000 77.03000 226 ALA D C 1
ATOM 7360 O O . ALA D 1 226 ? 42.10300 43.91900 62.71100 1.000 73.02000 226 ALA D O 1
ATOM 7362 N N . GLN D 1 227 ? 42.64800 42.21400 61.27200 1.000 79.50000 227 GLN D N 1
ATOM 7363 C CA . GLN D 1 227 ? 43.92800 41.79400 61.89500 1.000 83.95000 227 GLN D CA 1
ATOM 7364 C C . GLN D 1 227 ? 44.98600 42.82300 61.49100 1.000 84.81000 227 GLN D C 1
ATOM 7365 O O . GLN D 1 227 ? 44.83900 43.48300 60.46300 1.000 92.22000 227 GLN D O 1
ATOM 7371 N N . PRO D 1 228 ? 46.05800 43.05300 62.28400 1.000 98.38000 228 PRO D N 1
ATOM 7372 C CA . PRO D 1 228 ? 47.12500 43.97500 61.86400 1.000 99.01000 228 PRO D CA 1
ATOM 7373 C C . PRO D 1 228 ? 47.79000 43.64900 60.50500 1.000 95.54000 228 PRO D C 1
ATOM 7374 O O . PRO D 1 228 ? 48.13400 44.58500 59.79800 1.000 85.81000 228 PRO D O 1
ATOM 7378 N N . VAL D 1 229 ? 47.92700 42.36200 60.14600 1.000 99.20000 229 VAL D N 1
ATOM 7379 C CA . VAL D 1 229 ? 48.68800 41.87700 58.94400 1.000 102.81000 229 VAL D CA 1
ATOM 7380 C C . VAL D 1 229 ? 47.90900 42.18500 57.64800 1.000 107.22000 229 VAL D C 1
ATOM 7381 O O . VAL D 1 229 ? 46.66000 42.19500 57.69700 1.000 108.03000 229 VAL D O 1
ATOM 7385 N N . VAL D 1 232 ? 47.92100 39.05800 51.99700 1.000 105.62000 232 VAL D N 1
ATOM 7386 C CA . VAL D 1 232 ? 48.63300 37.99300 51.25200 1.000 109.27000 232 VAL D CA 1
ATOM 7387 C C . VAL D 1 232 ? 47.77400 36.72400 51.22100 1.000 112.45000 232 VAL D C 1
ATOM 7388 O O . VAL D 1 232 ? 47.14000 36.41300 52.24800 1.000 113.21000 232 VAL D O 1
ATOM 7390 N N . ASP D 1 233 ? 47.76100 36.02700 50.08000 1.000 107.42000 233 ASP D N 1
ATOM 7391 C CA . ASP D 1 233 ? 46.96500 34.77900 49.92500 1.000 99.52000 233 ASP D CA 1
ATOM 7392 C C . ASP D 1 233 ? 45.51800 35.04500 50.35500 1.000 97.39000 233 ASP D C 1
ATOM 7393 O O . ASP D 1 233 ? 45.06000 34.40100 51.31900 1.000 88.03000 233 ASP D O 1
ATOM 7398 N N . THR D 1 234 ? 44.83500 35.95900 49.65800 1.000 101.51000 234 THR D N 1
ATOM 7399 C CA . THR D 1 234 ? 43.43000 36.30700 49.97800 1.000 94.37000 234 THR D CA 1
ATOM 7400 C C . THR D 1 234 ? 42.51000 35.13700 49.61200 1.000 95.51000 234 THR D C 1
ATOM 7401 O O . THR D 1 234 ? 41.47400 34.96500 50.28500 1.000 85.76000 234 THR D O 1
ATOM 7403 N N . VAL D 1 235 ? 42.88100 34.36900 48.58200 1.000 99.27000 235 VAL D N 1
ATOM 7404 C CA . VAL D 1 235 ? 42.07200 33.21100 48.13200 1.000 91.35000 235 VAL D CA 1
ATOM 7405 C C . VAL D 1 235 ? 42.33500 32.01100 49.05000 1.000 89.02000 235 VAL D C 1
ATOM 7406 O O . VAL D 1 235 ? 41.49200 31.09300 49.07900 1.000 93.75000 235 VAL D O 1
ATOM 7408 N N . GLY D 1 236 ? 43.46300 32.02900 49.76700 1.000 88.34000 236 GLY D N 1
ATOM 7409 C CA . GLY D 1 236 ? 43.82500 30.93000 50.68300 1.000 67.77000 236 GLY D CA 1
ATOM 7410 C C . GLY D 1 236 ? 43.42200 31.23300 52.11600 1.000 61.96000 236 GLY D C 1
ATOM 7411 O O . GLY D 1 236 ? 43.31500 30.28000 52.91200 1.000 66.97000 236 GLY D O 1
ATOM 7412 N N . ALA D 1 237 ? 43.20500 32.51400 52.43100 1.000 59.62000 237 ALA D N 1
ATOM 7413 C CA . ALA D 1 237 ? 42.80900 32.93200 53.79600 1.000 56.39000 237 ALA D CA 1
ATOM 7414 C C . ALA D 1 237 ? 41.28500 32.85000 53.94100 1.000 44.25000 237 ALA D C 1
ATOM 7415 O O . ALA D 1 237 ? 40.81200 32.52200 55.04700 1.000 41.84000 237 ALA D O 1
ATOM 7417 N N . GLY D 1 238 ? 40.55500 33.14000 52.85900 1.000 46.85000 238 GLY D N 1
ATOM 7418 C CA . GLY D 1 238 ? 39.08700 33.09800 52.87600 1.000 43.89000 238 GLY D CA 1
ATOM 7419 C C . GLY D 1 238 ? 38.56900 31.70900 53.13900 1.000 41.38000 238 GLY D C 1
ATOM 7420 O O . GLY D 1 238 ? 37.54700 31.60600 53.77400 1.000 40.24000 238 GLY D O 1
ATOM 7421 N N . ASP D 1 239 ? 39.26700 30.68400 52.64100 1.000 42.15000 239 ASP D N 1
ATOM 7422 C CA . ASP D 1 239 ? 38.88100 29.27200 52.79300 1.000 44.40000 239 ASP D CA 1
ATOM 7423 C C . ASP D 1 239 ? 39.06900 28.82700 54.25300 1.000 44.23000 239 ASP D C 1
ATOM 7424 O O . ASP D 1 239 ? 38.19500 28.08200 54.75600 1.000 41.28000 239 ASP D O 1
ATOM 7429 N N . ALA D 1 240 ? 40.18500 29.21400 54.88900 1.000 42.43000 240 ALA D N 1
ATOM 7430 C CA . ALA D 1 240 ? 40.44700 29.00300 56.33400 1.000 44.34000 240 ALA D CA 1
ATOM 7431 C C . ALA D 1 240 ? 39.39300 29.76600 57.15400 1.000 38.48000 240 ALA D C 1
ATOM 7432 O O . ALA D 1 240 ? 38.87500 29.24800 58.15200 1.000 45.31000 240 ALA D O 1
ATOM 7434 N N . PHE D 1 241 ? 39.03400 30.97500 56.75400 1.000 41.84000 241 PHE D N 1
ATOM 7435 C CA . PHE D 1 241 ? 37.93900 31.71500 57.43400 1.000 43.19000 241 PHE D CA 1
ATOM 7436 C C . PHE D 1 241 ? 36.65100 30.88200 57.38300 1.000 43.97000 241 PHE D C 1
ATOM 7437 O O . PHE D 1 241 ? 35.96800 30.78100 58.42500 1.000 40.99000 241 PHE D O 1
ATOM 7445 N N . MET D 1 242 ? 36.31100 30.34400 56.20400 1.000 45.26000 242 MET D N 1
ATOM 7446 C CA . MET D 1 242 ? 35.09500 29.50800 56.00100 1.000 39.80000 242 MET D CA 1
ATOM 7447 C C . MET D 1 242 ? 35.19500 28.25700 56.87900 1.000 44.64000 242 MET D C 1
ATOM 7448 O O . MET D 1 242 ? 34.23500 27.94200 57.56000 1.000 38.21000 242 MET D O 1
ATOM 7453 N N . ALA D 1 243 ? 36.33800 27.56900 56.85400 1.000 41.55000 243 ALA D N 1
ATOM 7454 C CA . ALA D 1 243 ? 36.57400 26.37100 57.68100 1.000 53.19000 243 ALA D CA 1
ATOM 7455 C C . ALA D 1 243 ? 36.37400 26.74300 59.16100 1.000 42.64000 243 ALA D C 1
ATOM 7456 O O . ALA D 1 243 ? 35.68300 26.01000 59.88200 1.000 45.24000 243 ALA D O 1
ATOM 7458 N N . GLY D 1 244 ? 36.87800 27.88300 59.59900 1.000 41.52000 244 GLY D N 1
ATOM 7459 C CA . GLY D 1 244 ? 36.78300 28.24700 61.02600 1.000 40.58000 244 GLY D CA 1
ATOM 7460 C C . GLY D 1 244 ? 35.37400 28.62300 61.39800 1.000 44.50000 244 GLY D C 1
ATOM 7461 O O . GLY D 1 244 ? 34.96100 28.27200 62.50900 1.000 45.55000 244 GLY D O 1
ATOM 7462 N N . LEU D 1 245 ? 34.64600 29.32500 60.52300 1.000 45.50000 245 LEU D N 1
ATOM 7463 C CA . LEU D 1 245 ? 33.21000 29.67100 60.76700 1.000 48.48000 245 LEU D CA 1
ATOM 7464 C C . LEU D 1 245 ? 32.39600 28.37500 60.91500 1.000 39.68000 245 LEU D C 1
ATOM 7465 O O . LEU D 1 245 ? 31.64800 28.27100 61.87600 1.000 42.95000 245 LEU D O 1
ATOM 7470 N N . LEU D 1 246 ? 32.58300 27.39400 60.03300 1.000 40.40000 246 LEU D N 1
ATOM 7471 C CA . LEU D 1 246 ? 31.75500 26.15700 60.05200 1.000 51.42000 246 LEU D CA 1
ATOM 7472 C C . LEU D 1 246 ? 32.10200 25.31400 61.29800 1.000 46.40000 246 LEU D C 1
ATOM 7473 O O . LEU D 1 246 ? 31.20500 24.79300 61.94500 1.000 49.19000 246 LEU D O 1
ATOM 7478 N N . ASP D 1 247 ? 33.38300 25.12900 61.56200 1.000 47.72000 247 ASP D N 1
ATOM 7479 C CA . ASP D 1 247 ? 33.89600 24.42800 62.76200 1.000 43.13000 247 ASP D CA 1
ATOM 7480 C C . ASP D 1 247 ? 33.33200 25.04900 64.05500 1.000 45.30000 247 ASP D C 1
ATOM 7481 O O . ASP D 1 247 ? 32.92200 24.30100 64.91900 1.000 50.44000 247 ASP D O 1
ATOM 7486 N N . THR D 1 248 ? 33.21500 26.36400 64.16300 1.000 41.71000 248 THR D N 1
ATOM 7487 C CA . THR D 1 248 ? 32.80800 27.01100 65.43500 1.000 54.51000 248 THR D CA 1
ATOM 7488 C C . THR D 1 248 ? 31.28800 26.90100 65.57400 1.000 53.69000 248 THR D C 1
ATOM 7489 O O . THR D 1 248 ? 30.82800 26.63600 66.67400 1.000 59.98000 248 THR D O 1
ATOM 7493 N N . LEU D 1 249 ? 30.52900 26.98400 64.48800 1.000 50.41000 249 LEU D N 1
ATOM 7494 C CA . LEU D 1 249 ? 29.05800 26.77000 64.53500 1.000 49.61000 249 LEU D CA 1
ATOM 7495 C C . LEU D 1 249 ? 28.74400 25.31600 64.87200 1.000 42.46000 249 LEU D C 1
ATOM 7496 O O . LEU D 1 249 ? 27.69100 25.07700 65.47300 1.000 44.59000 249 LEU D O 1
ATOM 7501 N N . TRP D 1 250 ? 29.55400 24.40000 64.36100 1.000 41.85000 250 TRP D N 1
ATOM 7502 C CA . TRP D 1 250 ? 29.52000 22.96800 64.69100 1.000 45.20000 250 TRP D CA 1
ATOM 7503 C C . TRP D 1 250 ? 29.68500 22.83700 66.22000 1.000 48.94000 250 TRP D C 1
ATOM 7504 O O . TRP D 1 250 ? 28.78400 22.25400 66.83800 1.000 54.32000 250 TRP D O 1
ATOM 7515 N N . GLU D 1 251 ? 30.76700 23.38300 66.78800 1.000 53.83000 251 GLU D N 1
ATOM 7516 C CA . GLU D 1 251 ? 31.08300 23.44100 68.25800 1.000 56.04000 251 GLU D CA 1
ATOM 7517 C C . GLU D 1 251 ? 29.88400 24.01200 69.03500 1.000 52.54000 251 GLU D C 1
ATOM 7518 O O . GLU D 1 251 ? 29.49000 23.38500 70.02500 1.000 62.46000 251 GLU D O 1
ATOM 7524 N N . GLN D 1 252 ? 29.28800 25.11500 68.57400 1.000 54.14000 252 GLN D N 1
ATOM 7525 C CA . GLN D 1 252 ? 28.11600 25.75000 69.23700 1.000 46.28000 252 GLN D CA 1
ATOM 7526 C C . GLN D 1 252 ? 26.85000 24.88400 69.08900 1.000 56.02000 252 GLN D C 1
ATOM 7527 O O . GLN D 1 252 ? 25.79300 25.29800 69.64500 1.000 54.62000 252 GLN D O 1
ATOM 7533 N N . GLY D 1 253 ? 26.92100 23.72800 68.41500 1.000 50.66000 253 GLY D N 1
ATOM 7534 C CA . GLY D 1 253 ? 25.75500 22.82100 68.28100 1.000 57.53000 253 GLY D CA 1
ATOM 7535 C C . GLY D 1 253 ? 24.66400 23.36000 67.35900 1.000 54.61000 253 GLY D C 1
ATOM 7536 O O . GLY D 1 253 ? 23.48100 23.03700 67.58800 1.000 65.86000 253 GLY D O 1
ATOM 7537 N N . LEU D 1 254 ? 25.00400 24.11000 66.30700 1.000 56.15000 254 LEU D N 1
ATOM 7538 C CA . LEU D 1 254 ? 23.98200 24.77300 65.44400 1.000 47.46000 254 LEU D CA 1
ATOM 7539 C C . LEU D 1 254 ? 23.86700 24.07900 64.07900 1.000 52.70000 254 LEU D C 1
ATOM 7540 O O . LEU D 1 254 ? 23.03400 24.54500 63.26000 1.000 49.49000 254 LEU D O 1
ATOM 7545 N N . LEU D 1 255 ? 24.66300 23.03700 63.80900 1.000 42.93000 255 LEU D N 1
ATOM 7546 C CA . LEU D 1 255 ? 24.63600 22.34900 62.49200 1.000 47.73000 255 LEU D CA 1
ATOM 7547 C C . LEU D 1 255 ? 23.74200 21.10500 62.56700 1.000 61.60000 255 LEU D C 1
ATOM 7548 O O . LEU D 1 255 ? 23.52300 20.55000 63.68000 1.000 51.41000 255 LEU D O 1
ATOM 7553 N N . GLY D 1 256 ? 23.25400 20.69600 61.40100 1.000 49.77000 256 GLY D N 1
ATOM 7554 C CA . GLY D 1 256 ? 22.24900 19.62600 61.23000 1.000 47.22000 256 GLY D CA 1
ATOM 7555 C C . GLY D 1 256 ? 20.89200 20.24700 61.05000 1.000 44.43000 256 GLY D C 1
ATOM 7556 O O . GLY D 1 256 ? 20.68900 21.31600 61.63200 1.000 51.83000 256 GLY D O 1
ATOM 7557 N N . ALA D 1 257 ? 20.04800 19.63200 60.22100 1.000 45.94000 257 ALA D N 1
ATOM 7558 C CA . ALA D 1 257 ? 18.66700 20.08500 59.94100 1.000 56.01000 257 ALA D CA 1
ATOM 7559 C C . ALA D 1 257 ? 17.92000 20.18500 61.26400 1.000 50.45000 257 ALA D C 1
ATOM 7560 O O . ALA D 1 257 ? 17.05100 21.02100 61.40200 1.000 55.63000 257 ALA D O 1
ATOM 7562 N N . ASP D 1 258 ? 18.32200 19.32300 62.18800 1.000 55.46000 258 ASP D N 1
ATOM 7563 C CA . ASP D 1 258 ? 17.88100 19.20500 63.59400 1.000 63.25000 258 ASP D CA 1
ATOM 7564 C C . ASP D 1 258 ? 17.96400 20.56500 64.28500 1.000 56.90000 258 ASP D C 1
ATOM 7565 O O . ASP D 1 258 ? 17.04200 20.90200 65.00100 1.000 64.73000 258 ASP D O 1
ATOM 7570 N N . ARG D 1 259 ? 19.05500 21.29900 64.08100 1.000 59.80000 259 ARG D N 1
ATOM 7571 C CA . ARG D 1 259 ? 19.25800 22.60500 64.74700 1.000 58.00000 259 ARG D CA 1
ATOM 7572 C C . ARG D 1 259 ? 19.06600 23.77300 63.78400 1.000 50.81000 259 ARG D C 1
ATOM 7573 O O . ARG D 1 259 ? 19.51900 24.84400 64.11900 1.000 53.60000 259 ARG D O 1
ATOM 7581 N N . ARG D 1 260 ? 18.36700 23.58400 62.67600 1.000 46.53000 260 ARG D N 1
ATOM 7582 C CA . ARG D 1 260 ? 18.23100 24.68100 61.68400 1.000 50.81000 260 ARG D CA 1
ATOM 7583 C C . ARG D 1 260 ? 17.51300 25.86900 62.33400 1.000 50.56000 260 ARG D C 1
ATOM 7584 O O . ARG D 1 260 ? 17.90200 27.05300 62.07500 1.000 54.31000 260 ARG D O 1
ATOM 7592 N N . THR D 1 261 ? 16.49200 25.61000 63.14800 1.000 48.70000 261 THR D N 1
ATOM 7593 C CA . THR D 1 261 ? 15.69000 26.69700 63.79300 1.000 57.01000 261 THR D CA 1
ATOM 7594 C C . THR D 1 261 ? 16.54600 27.40000 64.85100 1.000 49.81000 261 THR D C 1
ATOM 7595 O O . THR D 1 261 ? 16.46900 28.63600 64.98400 1.000 53.86000 261 THR D O 1
ATOM 7599 N N . GLU D 1 262 ? 17.39100 26.65300 65.54600 1.000 50.42000 262 GLU D N 1
ATOM 7600 C CA . GLU D 1 262 ? 18.33800 27.24300 66.51700 1.000 57.63000 262 GLU D CA 1
ATOM 7601 C C . GLU D 1 262 ? 19.38200 28.07900 65.74900 1.000 54.36000 262 GLU D C 1
ATOM 7602 O O . GLU D 1 262 ? 19.71400 29.15000 66.25400 1.000 59.07000 262 GLU D O 1
ATOM 7608 N N . LEU D 1 263 ? 19.86100 27.63200 64.56900 1.000 54.15000 263 LEU D N 1
ATOM 7609 C CA . LEU D 1 263 ? 20.84800 28.38400 63.73900 1.000 45.63000 263 LEU D CA 1
ATOM 7610 C C . LEU D 1 263 ? 20.19600 29.68900 63.26800 1.000 51.38000 263 LEU D C 1
ATOM 7611 O O . LEU D 1 263 ? 20.82400 30.71700 63.32200 1.000 46.01000 263 LEU D O 1
ATOM 7616 N N . ARG D 1 264 ? 18.94600 29.66800 62.83700 1.000 47.90000 264 ARG D N 1
ATOM 7617 C CA . ARG D 1 264 ? 18.27700 30.93100 62.42100 1.000 58.68000 264 ARG D CA 1
ATOM 7618 C C . ARG D 1 264 ? 18.14600 31.89000 63.60300 1.000 52.94000 264 ARG D C 1
ATOM 7619 O O . ARG D 1 264 ? 18.11900 33.11100 63.35500 1.000 51.92000 264 ARG D O 1
ATOM 7627 N N . LYS D 1 265 ? 17.98400 31.33200 64.79800 1.000 56.62000 265 LYS D N 1
ATOM 7628 C CA . LYS D 1 265 ? 17.74000 32.10700 66.03200 1.000 55.12000 265 LYS D CA 1
ATOM 7629 C C . LYS D 1 265 ? 19.05300 32.45400 66.71900 1.000 60.42000 265 LYS D C 1
ATOM 7630 O O . LYS D 1 265 ? 18.99500 32.97200 67.81600 1.000 70.09000 265 LYS D O 1
ATOM 7632 N N . ILE D 1 266 ? 20.18400 32.23400 66.05700 1.000 52.63000 266 ILE D N 1
ATOM 7633 C CA . ILE D 1 266 ? 21.50900 32.57000 66.65100 1.000 58.62000 266 ILE D CA 1
ATOM 7634 C C . ILE D 1 266 ? 21.52100 34.03300 67.10100 1.000 50.11000 266 ILE D C 1
ATOM 7635 O O . ILE D 1 266 ? 21.07400 34.89700 66.36500 1.000 53.01000 266 ILE D O 1
ATOM 7640 N N . GLY D 1 267 ? 22.04900 34.27700 68.29100 1.000 54.09000 267 GLY D N 1
ATOM 7641 C CA . GLY D 1 267 ? 22.11200 35.64000 68.83300 1.000 57.22000 267 GLY D CA 1
ATOM 7642 C C . GLY D 1 267 ? 23.33700 36.37500 68.35300 1.000 50.87000 267 GLY D C 1
ATOM 7643 O O . GLY D 1 267 ? 24.27700 35.73400 67.96300 1.000 54.10000 267 GLY D O 1
ATOM 7644 N N . VAL D 1 268 ? 23.28900 37.69400 68.40400 1.000 51.57000 268 VAL D N 1
ATOM 7645 C CA . VAL D 1 268 ? 24.38500 38.60000 67.97900 1.000 61.55000 268 VAL D CA 1
ATOM 7646 C C . VAL D 1 268 ? 25.67200 38.19500 68.70300 1.000 55.68000 268 VAL D C 1
ATOM 7647 O O . VAL D 1 268 ? 26.73900 38.28300 68.08700 1.000 62.85000 268 VAL D O 1
ATOM 7651 N N . SER D 1 269 ? 25.58400 37.79900 69.97100 1.000 62.98000 269 SER D N 1
ATOM 7652 C CA . SER D 1 269 ? 26.77100 37.45500 70.79100 1.000 62.16000 269 SER D CA 1
ATOM 7653 C C . SER D 1 269 ? 27.39900 36.16700 70.24600 1.000 52.08000 269 SER D C 1
ATOM 7654 O O . SER D 1 269 ? 28.58100 36.16900 69.95100 1.000 51.77000 269 SER D O 1
ATOM 7657 N N . ALA D 1 270 ? 26.61700 35.11200 70.08300 1.000 54.59000 270 ALA D N 1
ATOM 7658 C CA . ALA D 1 270 ? 27.06700 33.82700 69.50600 1.000 53.59000 270 ALA D CA 1
ATOM 7659 C C . ALA D 1 270 ? 27.58000 34.04900 68.06300 1.000 53.27000 270 ALA D C 1
ATOM 7660 O O . ALA D 1 270 ? 28.56000 33.36900 67.64500 1.000 52.09000 270 ALA D O 1
ATOM 7662 N N . LEU D 1 271 ? 27.00200 34.98900 67.31500 1.000 55.49000 271 LEU D N 1
ATOM 7663 C CA . LEU D 1 271 ? 27.42000 35.22400 65.90500 1.000 55.77000 271 LEU D CA 1
ATOM 7664 C C . LEU D 1 271 ? 28.76800 35.95500 65.90400 1.000 48.34000 271 LEU D C 1
ATOM 7665 O O . LEU D 1 271 ? 29.61900 35.60900 65.10100 1.000 47.44000 271 LEU D O 1
ATOM 7670 N N . THR D 1 272 ? 28.93100 36.93500 66.78700 1.000 55.44000 272 THR D N 1
ATOM 7671 C CA . THR D 1 272 ? 30.17400 37.72300 66.98400 1.000 50.71000 272 THR D CA 1
ATOM 7672 C C . THR D 1 272 ? 31.30300 36.74700 67.30900 1.000 46.87000 272 THR D C 1
ATOM 7673 O O . THR D 1 272 ? 32.42000 36.91200 66.77100 1.000 55.33000 272 THR D O 1
ATOM 7677 N N . SER D 1 273 ? 31.02900 35.73200 68.11900 1.000 49.21000 273 SER D N 1
ATOM 7678 C CA . SER D 1 273 ? 32.09500 34.81300 68.60800 1.000 54.89000 273 SER D CA 1
ATOM 7679 C C . SER D 1 273 ? 32.50300 33.91900 67.44100 1.000 51.87000 273 SER D C 1
ATOM 7680 O O . SER D 1 273 ? 33.71400 33.68600 67.26100 1.000 56.25000 273 SER D O 1
ATOM 7683 N N . ALA D 1 274 ? 31.52100 33.45700 66.66200 1.000 52.92000 274 ALA D N 1
ATOM 7684 C CA . ALA D 1 274 ? 31.76700 32.62400 65.46200 1.000 58.10000 274 ALA D CA 1
ATOM 7685 C C . ALA D 1 274 ? 32.67300 33.41600 64.51300 1.000 44.70000 274 ALA D C 1
ATOM 7686 O O . ALA D 1 274 ? 33.64400 32.83400 64.05300 1.000 46.16000 274 ALA D O 1
ATOM 7688 N N . LEU D 1 275 ? 32.42800 34.71700 64.34500 1.000 44.90000 275 LEU D N 1
ATOM 7689 C CA . LEU D 1 275 ? 33.19800 35.56600 63.41800 1.000 46.69000 275 LEU D CA 1
ATOM 7690 C C . LEU D 1 275 ? 34.62300 35.73900 63.95100 1.000 49.01000 275 LEU D C 1
ATOM 7691 O O . LEU D 1 275 ? 35.55800 35.79500 63.12900 1.000 46.64000 275 LEU D O 1
ATOM 7696 N N . GLU D 1 276 ? 34.78300 35.98300 65.25200 1.000 52.88000 276 GLU D N 1
ATOM 7697 C CA . GLU D 1 276 ? 36.13600 36.17200 65.84200 1.000 51.84000 276 GLU D CA 1
ATOM 7698 C C . GLU D 1 276 ? 36.90400 34.87500 65.61700 1.000 40.51000 276 GLU D C 1
ATOM 7699 O O . GLU D 1 276 ? 38.05600 34.93100 65.21300 1.000 43.56000 276 GLU D O 1
ATOM 7705 N N . VAL D 1 277 ? 36.28600 33.73400 65.89200 1.000 48.56000 277 VAL D N 1
ATOM 7706 C CA . VAL D 1 277 ? 36.99900 32.43500 65.73900 1.000 44.75000 277 VAL D CA 1
ATOM 7707 C C . VAL D 1 277 ? 37.35100 32.20000 64.25900 1.000 54.77000 277 VAL D C 1
ATOM 7708 O O . VAL D 1 277 ? 38.49600 31.72700 63.99300 1.000 48.28000 277 VAL D O 1
ATOM 7712 N N . ALA D 1 278 ? 36.42600 32.50600 63.33000 1.000 48.29000 278 ALA D N 1
ATOM 7713 C CA . ALA D 1 278 ? 36.70400 32.48400 61.87300 1.000 53.21000 278 ALA D CA 1
ATOM 7714 C C . ALA D 1 278 ? 37.88300 33.41000 61.53200 1.000 39.68000 278 ALA D C 1
ATOM 7715 O O . ALA D 1 278 ? 38.78600 32.96300 60.83200 1.000 43.12000 278 ALA D O 1
ATOM 7717 N N . ALA D 1 279 ? 37.86500 34.67200 61.93800 1.000 44.12000 279 ALA D N 1
ATOM 7718 C CA . ALA D 1 279 ? 38.95200 35.64500 61.63900 1.000 46.72000 279 ALA D CA 1
ATOM 7719 C C . ALA D 1 279 ? 40.29500 35.16800 62.21200 1.000 45.79000 279 ALA D C 1
ATOM 7720 O O . ALA D 1 279 ? 41.28400 35.19800 61.48700 1.000 48.51000 279 ALA D O 1
ATOM 7722 N N . LEU D 1 280 ? 40.33200 34.73100 63.47500 1.000 50.77000 280 LEU D N 1
ATOM 7723 C CA . LEU D 1 280 ? 41.60000 34.27400 64.10600 1.000 47.79000 280 LEU D CA 1
ATOM 7724 C C . LEU D 1 280 ? 42.05600 33.00600 63.40000 1.000 49.55000 280 LEU D C 1
ATOM 7725 O O . LEU D 1 280 ? 43.29700 32.84800 63.22500 1.000 46.38000 280 LEU D O 1
ATOM 7730 N N . THR D 1 281 ? 41.13600 32.10900 63.01300 1.000 54.21000 281 THR D N 1
ATOM 7731 C CA . THR D 1 281 ? 41.52400 30.84700 62.30400 1.000 46.52000 281 THR D CA 1
ATOM 7732 C C . THR D 1 281 ? 42.21400 31.18100 60.97700 1.000 45.72000 281 THR D C 1
ATOM 7733 O O . THR D 1 281 ? 43.22200 30.56000 60.60600 1.000 53.32000 281 THR D O 1
ATOM 7737 N N . SER D 1 282 ? 41.64100 32.11200 60.24400 1.000 45.40000 282 SER D N 1
ATOM 7738 C CA . SER D 1 282 ? 42.20800 32.63600 58.98800 1.000 54.10000 282 SER D CA 1
ATOM 7739 C C . SER D 1 282 ? 43.59200 33.26200 59.26300 1.000 50.77000 282 SER D C 1
ATOM 7740 O O . SER D 1 282 ? 44.58600 32.84000 58.62400 1.000 50.65000 282 SER D O 1
ATOM 7743 N N . ALA D 1 283 ? 43.67200 34.26300 60.14500 1.000 44.22000 283 ALA D N 1
ATOM 7744 C CA . ALA D 1 283 ? 44.97200 34.88900 60.52200 1.000 55.39000 283 ALA D CA 1
ATOM 7745 C C . ALA D 1 283 ? 45.99500 33.80500 60.91100 1.000 48.60000 283 ALA D C 1
ATOM 7746 O O . ALA D 1 283 ? 47.11100 33.80700 60.37800 1.000 56.48000 283 ALA D O 1
ATOM 7748 N N . LEU D 1 284 ? 45.62500 32.84700 61.75300 1.000 52.17000 284 LEU D N 1
ATOM 7749 C CA . LEU D 1 284 ? 46.59600 31.85600 62.28600 1.000 48.80000 284 LEU D CA 1
ATOM 7750 C C . LEU D 1 284 ? 47.04500 30.97000 61.12900 1.000 57.37000 284 LEU D C 1
ATOM 7751 O O . LEU D 1 284 ? 48.23900 30.61500 61.05800 1.000 60.56000 284 LEU D O 1
ATOM 7756 N N . THR D 1 285 ? 46.12900 30.62800 60.22700 1.000 59.13000 285 THR D N 1
ATOM 7757 C CA . THR D 1 285 ? 46.44800 29.77200 59.05100 1.000 57.62000 285 THR D CA 1
ATOM 7758 C C . THR D 1 285 ? 47.51200 30.48200 58.20600 1.000 59.61000 285 THR D C 1
ATOM 7759 O O . THR D 1 285 ? 48.45000 29.79500 57.76400 1.000 68.57000 285 THR D O 1
ATOM 7763 N N . VAL D 1 286 ? 47.36200 31.79900 57.99800 1.000 53.57000 286 VAL D N 1
ATOM 7764 C CA . VAL D 1 286 ? 48.30800 32.64800 57.21900 1.000 56.35000 286 VAL D CA 1
ATOM 7765 C C . VAL D 1 286 ? 49.65200 32.69500 57.97300 1.000 70.42000 286 VAL D C 1
ATOM 7766 O O . VAL D 1 286 ? 50.63600 32.16100 57.43600 1.000 66.37000 286 VAL D O 1
ATOM 7770 N N . ALA D 1 287 ? 49.64400 33.20600 59.20300 1.000 68.11000 287 ALA D N 1
ATOM 7771 C CA . ALA D 1 287 ? 50.84500 33.31300 60.06400 1.000 64.87000 287 ALA D CA 1
ATOM 7772 C C . ALA D 1 287 ? 51.62600 32.00200 60.08600 1.000 61.60000 287 ALA D C 1
ATOM 7773 O O . ALA D 1 287 ? 52.83600 32.06600 60.10800 1.000 63.35000 287 ALA D O 1
ATOM 7775 N N . ARG D 1 288 ? 50.94900 30.86000 60.02900 1.000 66.00000 288 ARG D N 1
ATOM 7776 C CA . ARG D 1 288 ? 51.66300 29.56300 60.07700 1.000 63.12000 288 ARG D CA 1
ATOM 7777 C C . ARG D 1 288 ? 52.34600 29.28200 58.74100 1.000 76.70000 288 ARG D C 1
ATOM 7778 O O . ARG D 1 288 ? 53.29500 28.50200 58.73000 1.000 78.33000 288 ARG D O 1
ATOM 7786 N N . ALA D 1 289 ? 51.84800 29.86700 57.65700 1.000 75.91000 289 ALA D N 1
ATOM 7787 C CA . ALA D 1 289 ? 52.48500 29.67800 56.34100 1.000 78.66000 289 ALA D CA 1
ATOM 7788 C C . ALA D 1 289 ? 53.69400 30.60900 56.29300 1.000 88.66000 289 ALA D C 1
ATOM 7789 O O . ALA D 1 289 ? 54.62500 30.33900 55.53500 1.000 99.66000 289 ALA D O 1
ATOM 7791 N N . GLY D 1 290 ? 53.64300 31.67700 57.08600 1.000 83.51000 290 GLY D N 1
ATOM 7792 C CA . GLY D 1 290 ? 54.76500 32.63400 57.22600 1.000 90.79000 290 GLY D CA 1
ATOM 7793 C C . GLY D 1 290 ? 56.11200 31.93300 57.34900 1.000 94.67000 290 GLY D C 1
ATOM 7794 O O . GLY D 1 290 ? 57.01400 32.26900 56.55600 1.000 96.84000 290 GLY D O 1
ATOM 7795 N N . ALA D 1 291 ? 56.24300 30.99700 58.30200 1.000 92.17000 291 ALA D N 1
ATOM 7796 C CA . ALA D 1 291 ? 57.37100 30.03800 58.42600 1.000 100.04000 291 ALA D CA 1
ATOM 7797 C C . ALA D 1 291 ? 56.86300 28.60600 58.17700 1.000 97.74000 291 ALA D C 1
ATOM 7798 O O . ALA D 1 291 ? 56.64600 28.12500 57.04700 1.000 93.05000 291 ALA D O 1
ATOM 7800 N N . ALA E 1 2 ? 55.58600 64.66700 27.44500 1.000 67.10000 2 ALA E N 1
ATOM 7801 C CA . ALA E 1 2 ? 54.13200 64.39500 27.80300 1.000 77.13000 2 ALA E CA 1
ATOM 7802 C C . ALA E 1 2 ? 53.69700 65.35500 28.91900 1.000 61.38000 2 ALA E C 1
ATOM 7803 O O . ALA E 1 2 ? 54.26600 65.32400 30.03300 1.000 60.96000 2 ALA E O 1
ATOM 7805 N N . ARG E 1 3 ? 52.69000 66.15400 28.60900 1.000 58.06000 3 ARG E N 1
ATOM 7806 C CA . ARG E 1 3 ? 52.31800 67.39200 29.31900 1.000 61.41000 3 ARG E CA 1
ATOM 7807 C C . ARG E 1 3 ? 50.89900 67.22500 29.89600 1.000 62.55000 3 ARG E C 1
ATOM 7808 O O . ARG E 1 3 ? 49.99300 66.74700 29.17300 1.000 67.93000 3 ARG E O 1
ATOM 7816 N N . GLY E 1 4 ? 50.71000 67.59900 31.15700 1.000 58.95000 4 GLY E N 1
ATOM 7817 C CA . GLY E 1 4 ? 49.38100 67.86200 31.72800 1.000 56.24000 4 GLY E CA 1
ATOM 7818 C C . GLY E 1 4 ? 48.96900 69.28000 31.43500 1.000 54.52000 4 GLY E C 1
ATOM 7819 O O . GLY E 1 4 ? 49.84700 70.14000 31.29800 1.000 58.65000 4 GLY E O 1
ATOM 7820 N N . LEU E 1 5 ? 47.66600 69.50100 31.39800 1.000 46.06000 5 LEU E N 1
ATOM 7821 C CA . LEU E 1 5 ? 47.07200 70.84500 31.26200 1.000 51.63000 5 LEU E CA 1
ATOM 7822 C C . LEU E 1 5 ? 46.04900 70.98500 32.38300 1.000 57.62000 5 LEU E C 1
ATOM 7823 O O . LEU E 1 5 ? 45.13300 70.18900 32.43400 1.000 57.39000 5 LEU E O 1
ATOM 7828 N N . VAL E 1 6 ? 46.25100 71.93100 33.28500 1.000 59.25000 6 VAL E N 1
ATOM 7829 C CA . VAL E 1 6 ? 45.25800 72.14800 34.36600 1.000 54.34000 6 VAL E CA 1
ATOM 7830 C C . VAL E 1 6 ? 44.52200 73.43200 34.01200 1.000 58.00000 6 VAL E C 1
ATOM 7831 O O . VAL E 1 6 ? 45.17400 74.35700 33.56300 1.000 58.43000 6 VAL E O 1
ATOM 7835 N N . ILE E 1 7 ? 43.20300 73.43400 34.15200 1.000 58.37000 7 ILE E N 1
ATOM 7836 C CA . ILE E 1 7 ? 42.37800 74.62800 33.83700 1.000 56.13000 7 ILE E CA 1
ATOM 7837 C C . ILE E 1 7 ? 41.58000 74.97200 35.08400 1.000 60.80000 7 ILE E C 1
ATOM 7838 O O . ILE E 1 7 ? 40.75400 74.17300 35.48000 1.000 56.12000 7 ILE E O 1
ATOM 7843 N N . GLY E 1 8 ? 41.82100 76.13400 35.66900 1.000 61.40000 8 GLY E N 1
ATOM 7844 C CA . GLY E 1 8 ? 41.06400 76.46400 36.88200 1.000 59.59000 8 GLY E CA 1
ATOM 7845 C C . GLY E 1 8 ? 41.49800 77.77500 37.47700 1.000 58.56000 8 GLY E C 1
ATOM 7846 O O . GLY E 1 8 ? 42.40900 78.38400 36.94800 1.000 64.07000 8 GLY E O 1
ATOM 7847 N N . GLU E 1 9 ? 40.88100 78.13600 38.59000 1.000 57.43000 9 GLU E N 1
ATOM 7848 C CA . GLU E 1 9 ? 41.11700 79.43600 39.24600 1.000 55.75000 9 GLU E CA 1
ATOM 7849 C C . GLU E 1 9 ? 42.40500 79.43600 40.06000 1.000 60.13000 9 GLU E C 1
ATOM 7850 O O . GLU E 1 9 ? 42.72100 78.43600 40.68800 1.000 64.12000 9 GLU E O 1
ATOM 7856 N N . ALA E 1 10 ? 43.12500 80.54400 39.97500 1.000 65.42000 10 ALA E N 1
ATOM 7857 C CA . ALA E 1 10 ? 44.30500 80.82400 40.80900 1.000 56.00000 10 ALA E CA 1
ATOM 7858 C C . ALA E 1 10 ? 43.89600 82.08100 41.56100 1.000 63.87000 10 ALA E C 1
ATOM 7859 O O . ALA E 1 10 ? 43.49500 83.02100 40.89900 1.000 73.61000 10 ALA E O 1
ATOM 7861 N N . LEU E 1 11 ? 43.90200 82.06300 42.88600 1.000 70.88000 11 LEU E N 1
ATOM 7862 C CA . LEU E 1 11 ? 43.44300 83.26900 43.61200 1.000 66.73000 11 LEU E CA 1
ATOM 7863 C C . LEU E 1 11 ? 44.29900 83.48200 44.85400 1.000 72.96000 11 LEU E C 1
ATOM 7864 O O . LEU E 1 11 ? 45.23800 82.72600 45.06000 1.000 69.92000 11 LEU E O 1
ATOM 7869 N N . ILE E 1 12 ? 43.96200 84.49700 45.63800 1.000 73.27000 12 ILE E N 1
ATOM 7870 C CA . ILE E 1 12 ? 44.72600 84.79200 46.87800 1.000 76.38000 12 ILE E CA 1
ATOM 7871 C C . ILE E 1 12 ? 43.81000 84.51900 48.05600 1.000 71.10000 12 ILE E C 1
ATOM 7872 O O . ILE E 1 12 ? 42.73200 85.09100 48.09300 1.000 71.31000 12 ILE E O 1
ATOM 7877 N N . ASP E 1 13 ? 44.24300 83.64800 48.95500 1.000 70.94000 13 ASP E N 1
ATOM 7878 C CA . ASP E 1 13 ? 43.45400 83.35600 50.16900 1.000 77.34000 13 ASP E CA 1
ATOM 7879 C C . ASP E 1 13 ? 43.81200 84.40100 51.22600 1.000 82.08000 13 ASP E C 1
ATOM 7880 O O . ASP E 1 13 ? 44.92000 84.34000 51.74600 1.000 82.59000 13 ASP E O 1
ATOM 7885 N N . ILE E 1 14 ? 42.91200 85.34700 51.48300 1.000 85.08000 14 ILE E N 1
ATOM 7886 C CA . ILE E 1 14 ? 43.13200 86.38600 52.52700 1.000 85.07000 14 ILE E CA 1
ATOM 7887 C C . ILE E 1 14 ? 42.58700 85.80600 53.83000 1.000 87.65000 14 ILE E C 1
ATOM 7888 O O . ILE E 1 14 ? 41.43500 85.39000 53.83700 1.000 90.32000 14 ILE E O 1
ATOM 7893 N N . VAL E 1 15 ? 43.40800 85.79400 54.88500 1.000 92.51000 15 VAL E N 1
ATOM 7894 C CA . VAL E 1 15 ? 42.98400 85.25400 56.21300 1.000 90.71000 15 VAL E CA 1
ATOM 7895 C C . VAL E 1 15 ? 42.12500 86.30800 56.92100 1.000 94.49000 15 VAL E C 1
ATOM 7896 O O . VAL E 1 15 ? 42.21800 87.49400 56.54700 1.000 91.81000 15 VAL E O 1
ATOM 7900 N N . ASP E 1 16 ? 41.32400 85.88100 57.90200 1.000 99.12000 16 ASP E N 1
ATOM 7901 C CA . ASP E 1 16 ? 40.44700 86.80400 58.66000 1.000 106.20000 16 ASP E CA 1
ATOM 7902 C C . ASP E 1 16 ? 41.18700 87.31200 59.90300 1.000 107.84000 16 ASP E C 1
ATOM 7903 O O . ASP E 1 16 ? 41.75300 86.47800 60.63800 1.000 114.43000 16 ASP E O 1
ATOM 7905 N N . GLY E 1 17 ? 41.17800 88.63100 60.12000 1.000 106.43000 17 GLY E N 1
ATOM 7906 C CA . GLY E 1 17 ? 41.85500 89.23900 61.28200 1.000 109.28000 17 GLY E CA 1
ATOM 7907 C C . GLY E 1 17 ? 41.95600 90.74800 61.14700 1.000 111.19000 17 GLY E C 1
ATOM 7908 O O . GLY E 1 17 ? 43.09700 91.24700 61.20100 1.000 112.30000 17 GLY E O 1
ATOM 7909 N N . ASP E 1 19 ? 45.57200 93.30000 60.53000 1.000 113.84000 19 ASP E N 1
ATOM 7910 C CA . ASP E 1 19 ? 46.78200 93.05200 59.71100 1.000 114.87000 19 ASP E CA 1
ATOM 7911 C C . ASP E 1 19 ? 46.87900 91.55800 59.37700 1.000 116.15000 19 ASP E C 1
ATOM 7912 O O . ASP E 1 19 ? 47.77200 90.88500 59.92900 1.000 115.97000 19 ASP E O 1
ATOM 7914 N N . PRO E 1 20 ? 46.00400 91.01400 58.50200 1.000 117.67000 20 PRO E N 1
ATOM 7915 C CA . PRO E 1 20 ? 46.04400 89.59300 58.14100 1.000 106.18000 20 PRO E CA 1
ATOM 7916 C C . PRO E 1 20 ? 47.07100 89.31200 57.03400 1.000 96.95000 20 PRO E C 1
ATOM 7917 O O . PRO E 1 20 ? 47.67900 90.24900 56.54700 1.000 92.67000 20 PRO E O 1
ATOM 7921 N N . ALA E 1 21 ? 47.23200 88.03600 56.66900 1.000 92.87000 21 ALA E N 1
ATOM 7922 C CA . ALA E 1 21 ? 48.18500 87.63700 55.62200 1.000 93.05000 21 ALA E CA 1
ATOM 7923 C C . ALA E 1 21 ? 47.43600 87.12200 54.39900 1.000 93.09000 21 ALA E C 1
ATOM 7924 O O . ALA E 1 21 ? 46.27400 86.76900 54.50000 1.000 92.56000 21 ALA E O 1
ATOM 7926 N N . GLU E 1 22 ? 48.13900 87.05900 53.28600 1.000 88.58000 22 GLU E N 1
ATOM 7927 C CA . GLU E 1 22 ? 47.56200 86.57200 52.01400 1.000 83.33000 22 GLU E CA 1
ATOM 7928 C C . GLU E 1 22 ? 48.40700 85.40300 51.51900 1.000 85.40000 22 GLU E C 1
ATOM 7929 O O . GLU E 1 22 ? 49.61400 85.44300 51.70500 1.000 78.16000 22 GLU E O 1
ATOM 7935 N N . TYR E 1 23 ? 47.77500 84.39700 50.92300 1.000 86.12000 23 TYR E N 1
ATOM 7936 C CA . TYR E 1 23 ? 48.52500 83.22700 50.41100 1.000 81.81000 23 TYR E CA 1
ATOM 7937 C C . TYR E 1 23 ? 48.06500 82.89300 48.99200 1.000 81.06000 23 TYR E C 1
ATOM 7938 O O . TYR E 1 23 ? 46.90000 83.09400 48.66700 1.000 76.12000 23 TYR E O 1
ATOM 7947 N N . VAL E 1 24 ? 48.98100 82.40200 48.16600 1.000 74.53000 24 VAL E N 1
ATOM 7948 C CA . VAL E 1 24 ? 48.60900 82.01000 46.78100 1.000 73.47000 24 VAL E CA 1
ATOM 7949 C C . VAL E 1 24 ? 47.78600 80.72700 46.88600 1.000 78.24000 24 VAL E C 1
ATOM 7950 O O . VAL E 1 24 ? 48.27600 79.76400 47.45900 1.000 77.06000 24 VAL E O 1
ATOM 7954 N N . GLY E 1 25 ? 46.56500 80.73000 46.36600 1.000 76.42000 25 GLY E N 1
ATOM 7955 C CA . GLY E 1 25 ? 45.71800 79.53400 46.48300 1.000 64.53000 25 GLY E CA 1
ATOM 7956 C C . GLY E 1 25 ? 44.94600 79.24400 45.22000 1.000 67.92000 25 GLY E C 1
ATOM 7957 O O . GLY E 1 25 ? 45.30700 79.76600 44.18000 1.000 68.44000 25 GLY E O 1
ATOM 7958 N N . GLY E 1 26 ? 43.87700 78.47000 45.34700 1.000 62.44000 26 GLY E N 1
ATOM 7959 C CA . GLY E 1 26 ? 43.07500 78.03100 44.19900 1.000 58.14000 26 GLY E CA 1
ATOM 7960 C C . GLY E 1 26 ? 43.25000 76.54000 44.04500 1.000 60.67000 26 GLY E C 1
ATOM 7961 O O . GLY E 1 26 ? 44.38700 76.10800 43.91700 1.000 57.45000 26 GLY E O 1
ATOM 7962 N N . SER E 1 27 ? 42.15400 75.79300 44.08700 1.000 53.73000 27 SER E N 1
ATOM 7963 C CA . SER E 1 27 ? 42.20200 74.31400 44.01300 1.000 63.99000 27 SER E CA 1
ATOM 7964 C C . SER E 1 27 ? 42.95100 73.83700 42.76700 1.000 53.37000 27 SER E C 1
ATOM 7965 O O . SER E 1 27 ? 43.83600 73.00900 42.89800 1.000 50.51000 27 SER E O 1
ATOM 7968 N N . PRO E 1 28 ? 42.57900 74.26200 41.55000 1.000 54.51000 28 PRO E N 1
ATOM 7969 C CA . PRO E 1 28 ? 43.30100 73.84900 40.35900 1.000 57.89000 28 PRO E CA 1
ATOM 7970 C C . PRO E 1 28 ? 44.77100 74.29800 40.39200 1.000 56.47000 28 PRO E C 1
ATOM 7971 O O . PRO E 1 28 ? 45.59200 73.54000 39.99600 1.000 56.43000 28 PRO E O 1
ATOM 7975 N N . LEU E 1 29 ? 45.05400 75.50200 40.88300 1.000 57.70000 29 LEU E N 1
ATOM 7976 C CA . LEU E 1 29 ? 46.45100 75.98900 41.01400 1.000 56.37000 29 LEU E CA 1
ATOM 7977 C C . LEU E 1 29 ? 47.22300 74.95100 41.82300 1.000 51.41000 29 LEU E C 1
ATOM 7978 O O . LEU E 1 29 ? 48.24200 74.48800 41.34700 1.000 57.47000 29 LEU E O 1
ATOM 7983 N N . ASN E 1 30 ? 46.70000 74.57400 42.98500 1.000 50.66000 30 ASN E N 1
ATOM 7984 C CA . ASN E 1 30 ? 47.35500 73.59500 43.88700 1.000 55.08000 30 ASN E CA 1
ATOM 7985 C C . ASN E 1 30 ? 47.58700 72.25900 43.18100 1.000 57.25000 30 ASN E C 1
ATOM 7986 O O . ASN E 1 30 ? 48.60900 71.65500 43.43800 1.000 57.76000 30 ASN E O 1
ATOM 7991 N N . VAL E 1 31 ? 46.65700 71.80700 42.34900 1.000 48.56000 31 VAL E N 1
ATOM 7992 C CA . VAL E 1 31 ? 46.87900 70.50500 41.66700 1.000 55.93000 31 VAL E CA 1
ATOM 7993 C C . VAL E 1 31 ? 48.04400 70.66500 40.69000 1.000 50.53000 31 VAL E C 1
ATOM 7994 O O . VAL E 1 31 ? 48.92300 69.82100 40.69500 1.000 47.39000 31 VAL E O 1
ATOM 7998 N N . ALA E 1 32 ? 48.04300 71.73400 39.90300 1.000 49.81000 32 ALA E N 1
ATOM 7999 C CA . ALA E 1 32 ? 49.13700 71.95700 38.93900 1.000 55.02000 32 ALA E CA 1
ATOM 8000 C C . ALA E 1 32 ? 50.46300 72.02500 39.69300 1.000 58.81000 32 ALA E C 1
ATOM 8001 O O . ALA E 1 32 ? 51.38300 71.32200 39.32500 1.000 55.69000 32 ALA E O 1
ATOM 8003 N N . VAL E 1 33 ? 50.52800 72.82900 40.74400 1.000 54.92000 33 VAL E N 1
ATOM 8004 C CA . VAL E 1 33 ? 51.78500 72.96600 41.52500 1.000 56.92000 33 VAL E CA 1
ATOM 8005 C C . VAL E 1 33 ? 52.17100 71.60700 42.09800 1.000 65.87000 33 VAL E C 1
ATOM 8006 O O . VAL E 1 33 ? 53.33900 71.26800 42.02900 1.000 55.27000 33 VAL E O 1
ATOM 8010 N N . GLY E 1 34 ? 51.19900 70.88100 42.64100 1.000 58.29000 34 GLY E N 1
ATOM 8011 C CA . GLY E 1 34 ? 51.44200 69.55500 43.22400 1.000 48.52000 34 GLY E CA 1
ATOM 8012 C C . GLY E 1 34 ? 51.97800 68.58500 42.20000 1.000 55.31000 34 GLY E C 1
ATOM 8013 O O . GLY E 1 34 ? 52.84800 67.81000 42.54500 1.000 58.69000 34 GLY E O 1
ATOM 8014 N N . LEU E 1 35 ? 51.44700 68.61700 40.98400 1.000 51.13000 35 LEU E N 1
ATOM 8015 C CA . LEU E 1 35 ? 51.92500 67.68900 39.93300 1.000 58.66000 35 LEU E CA 1
ATOM 8016 C C . LEU E 1 35 ? 53.33500 68.10600 39.51900 1.000 60.98000 35 LEU E C 1
ATOM 8017 O O . LEU E 1 35 ? 54.18000 67.24000 39.38300 1.000 58.07000 35 LEU E O 1
ATOM 8022 N N . ALA E 1 36 ? 53.56600 69.40800 39.36900 1.000 55.07000 36 ALA E N 1
ATOM 8023 C CA . ALA E 1 36 ? 54.89200 69.92200 38.97200 1.000 62.80000 36 ALA E CA 1
ATOM 8024 C C . ALA E 1 36 ? 55.94300 69.47500 39.98600 1.000 57.99000 36 ALA E C 1
ATOM 8025 O O . ALA E 1 36 ? 56.96700 68.96300 39.56100 1.000 65.84000 36 ALA E O 1
ATOM 8027 N N . ARG E 1 37 ? 55.63300 69.55200 41.28100 1.000 56.28000 37 ARG E N 1
ATOM 8028 C CA . ARG E 1 37 ? 56.55100 69.15200 42.36900 1.000 58.81000 37 ARG E CA 1
ATOM 8029 C C . ARG E 1 37 ? 56.83500 67.64700 42.38100 1.000 66.78000 37 ARG E C 1
ATOM 8030 O O . ARG E 1 37 ? 57.84300 67.27800 42.95000 1.000 72.41000 37 ARG E O 1
ATOM 8032 N N . LEU E 1 38 ? 55.98700 66.81700 41.77800 1.000 59.24000 38 LEU E N 1
ATOM 8033 C CA . LEU E 1 38 ? 56.19700 65.35300 41.71900 1.000 57.58000 38 LEU E CA 1
ATOM 8034 C C . LEU E 1 38 ? 56.99000 64.97900 40.46300 1.000 58.22000 38 LEU E C 1
ATOM 8035 O O . LEU E 1 38 ? 57.14600 63.79500 40.21700 1.000 61.37000 38 LEU E O 1
ATOM 8040 N N . GLY E 1 39 ? 57.42000 65.96800 39.68000 1.000 65.73000 39 GLY E N 1
ATOM 8041 C CA . GLY E 1 39 ? 58.27300 65.73900 38.50300 1.000 55.22000 39 GLY E CA 1
ATOM 8042 C C . GLY E 1 39 ? 57.55200 65.74100 37.17400 1.000 69.75000 39 GLY E C 1
ATOM 8043 O O . GLY E 1 39 ? 58.17500 65.34900 36.19900 1.000 63.33000 39 GLY E O 1
ATOM 8044 N N . ARG E 1 40 ? 56.30900 66.20500 37.10800 1.000 61.66000 40 ARG E N 1
ATOM 8045 C CA . ARG E 1 40 ? 55.60200 66.15500 35.80300 1.000 66.94000 40 ARG E CA 1
ATOM 8046 C C . ARG E 1 40 ? 55.56000 67.53800 35.16300 1.000 55.80000 40 ARG E C 1
ATOM 8047 O O . ARG E 1 40 ? 55.58800 68.51400 35.88600 1.000 58.69000 40 ARG E O 1
ATOM 8055 N N . ASP E 1 41 ? 55.53100 67.57400 33.83800 1.000 56.83000 41 ASP E N 1
ATOM 8056 C CA . ASP E 1 41 ? 55.46200 68.84100 33.07600 1.000 54.76000 41 ASP E CA 1
ATOM 8057 C C . ASP E 1 41 ? 53.99800 69.26500 33.03300 1.000 62.79000 41 ASP E C 1
ATOM 8058 O O . ASP E 1 41 ? 53.19500 68.51500 32.50200 1.000 61.50000 41 ASP E O 1
ATOM 8063 N N . VAL E 1 42 ? 53.68600 70.44000 33.56500 1.000 55.93000 42 VAL E N 1
ATOM 8064 C CA . VAL E 1 42 ? 52.27000 70.88000 33.65800 1.000 57.59000 42 VAL E CA 1
ATOM 8065 C C . VAL E 1 42 ? 52.11300 72.30300 33.13800 1.000 64.91000 42 VAL E C 1
ATOM 8066 O O . VAL E 1 42 ? 52.94300 73.13300 33.46800 1.000 60.02000 42 VAL E O 1
ATOM 8070 N N . ASP E 1 43 ? 51.06300 72.53600 32.35500 1.000 58.09000 43 ASP E N 1
ATOM 8071 C CA . ASP E 1 43 ? 50.69700 73.88900 31.88200 1.000 54.41000 43 ASP E CA 1
ATOM 8072 C C . ASP E 1 43 ? 49.45900 74.29100 32.68500 1.000 62.81000 43 ASP E C 1
ATOM 8073 O O . ASP E 1 43 ? 48.65100 73.42200 32.95500 1.000 56.56000 43 ASP E O 1
ATOM 8075 N N . LEU E 1 44 ? 49.32900 75.55400 33.06800 1.000 66.05000 44 LEU E N 1
ATOM 8076 C CA . LEU E 1 44 ? 48.13700 75.96800 33.84300 1.000 56.85000 44 LEU E CA 1
ATOM 8077 C C . LEU E 1 44 ? 47.42600 77.11200 33.13200 1.000 59.78000 44 LEU E C 1
ATOM 8078 O O . LEU E 1 44 ? 48.03900 78.13500 32.92700 1.000 58.35000 44 LEU E O 1
ATOM 8083 N N . LEU E 1 45 ? 46.17200 76.89900 32.75900 1.000 59.53000 45 LEU E N 1
ATOM 8084 C CA . LEU E 1 45 ? 45.35500 77.96400 32.13900 1.000 60.47000 45 LEU E CA 1
ATOM 8085 C C . LEU E 1 45 ? 44.52800 78.56700 33.26600 1.000 60.45000 45 LEU E C 1
ATOM 8086 O O . LEU E 1 45 ? 43.77800 77.83300 33.88100 1.000 62.07000 45 LEU E O 1
ATOM 8091 N N . THR E 1 46 ? 44.67600 79.85800 33.52600 1.000 67.53000 46 THR E N 1
ATOM 8092 C CA . THR E 1 46 ? 43.94100 80.45500 34.66200 1.000 67.30000 46 THR E CA 1
ATOM 8093 C C . THR E 1 46 ? 43.44500 81.84900 34.28600 1.000 68.86000 46 THR E C 1
ATOM 8094 O O . THR E 1 46 ? 43.39300 82.14500 33.10800 1.000 65.87000 46 THR E O 1
ATOM 8098 N N . HIS E 1 47 ? 43.06500 82.64100 35.28300 1.000 68.18000 47 HIS E N 1
ATOM 8099 C CA . HIS E 1 47 ? 42.56300 84.01900 35.07800 1.000 68.61000 47 HIS E CA 1
ATOM 8100 C C . HIS E 1 47 ? 43.06100 84.87600 36.23500 1.000 67.65000 47 HIS E C 1
ATOM 8101 O O . HIS E 1 47 ? 42.47800 84.79600 37.30700 1.000 71.42000 47 HIS E O 1
ATOM 8108 N N . ILE E 1 48 ? 44.12800 85.63000 36.01400 1.000 68.20000 48 ILE E N 1
ATOM 8109 C CA . ILE E 1 48 ? 44.69800 86.49900 37.07900 1.000 77.55000 48 ILE E CA 1
ATOM 8110 C C . ILE E 1 48 ? 44.95500 87.88400 36.49300 1.000 79.69000 48 ILE E C 1
ATOM 8111 O O . ILE E 1 48 ? 44.87700 88.04500 35.28700 1.000 81.22000 48 ILE E O 1
ATOM 8116 N N . GLY E 1 49 ? 45.25600 88.85600 37.33900 1.000 83.99000 49 GLY E N 1
ATOM 8117 C CA . GLY E 1 49 ? 45.47100 90.20600 36.80400 1.000 83.03000 49 GLY E CA 1
ATOM 8118 C C . GLY E 1 49 ? 46.93800 90.51900 36.63800 1.000 90.98000 49 GLY E C 1
ATOM 8119 O O . GLY E 1 49 ? 47.76800 89.64800 36.91600 1.000 87.33000 49 GLY E O 1
ATOM 8120 N N . ARG E 1 50 ? 47.23000 91.74100 36.19300 1.000 93.12000 50 ARG E N 1
ATOM 8121 C CA . ARG E 1 50 ? 48.61800 92.22100 36.05200 1.000 88.99000 50 ARG E CA 1
ATOM 8122 C C . ARG E 1 50 ? 48.89300 93.16200 37.22500 1.000 91.37000 50 ARG E C 1
ATOM 8123 O O . ARG E 1 50 ? 49.56400 94.17500 37.01300 1.000 93.92000 50 ARG E O 1
ATOM 8125 N N . ASP E 1 51 ? 48.35500 92.82900 38.40300 1.000 81.86000 51 ASP E N 1
ATOM 8126 C CA . ASP E 1 51 ? 48.51300 93.63700 39.63600 1.000 84.16000 51 ASP E CA 1
ATOM 8127 C C . ASP E 1 51 ? 49.51700 92.95300 40.56400 1.000 89.59000 51 ASP E C 1
ATOM 8128 O O . ASP E 1 51 ? 50.20000 92.03100 40.10900 1.000 87.11000 51 ASP E O 1
ATOM 8133 N N . ALA E 1 52 ? 49.57500 93.38800 41.82300 1.000 86.81000 52 ALA E N 1
ATOM 8134 C CA . ALA E 1 52 ? 50.55300 92.84300 42.79100 1.000 84.95000 52 ALA E CA 1
ATOM 8135 C C . ALA E 1 52 ? 50.23400 91.38800 43.12300 1.000 83.59000 52 ALA E C 1
ATOM 8136 O O . ALA E 1 52 ? 51.16900 90.60100 43.24000 1.000 81.49000 52 ALA E O 1
ATOM 8138 N N . ARG E 1 53 ? 48.96100 91.06300 43.30800 1.000 83.86000 53 ARG E N 1
ATOM 8139 C CA . ARG E 1 53 ? 48.60400 89.66100 43.62100 1.000 84.97000 53 ARG E CA 1
ATOM 8140 C C . ARG E 1 53 ? 48.80700 88.81800 42.36000 1.000 80.84000 53 ARG E C 1
ATOM 8141 O O . ARG E 1 53 ? 49.21600 87.66800 42.48300 1.000 75.76000 53 ARG E O 1
ATOM 8149 N N . GLY E 1 54 ? 48.54700 89.39500 41.19100 1.000 79.77000 54 GLY E N 1
ATOM 8150 C CA . GLY E 1 54 ? 48.73100 88.65900 39.93000 1.000 75.70000 54 GLY E CA 1
ATOM 8151 C C . GLY E 1 54 ? 50.18600 88.32300 39.71900 1.000 78.81000 54 GLY E C 1
ATOM 8152 O O . GLY E 1 54 ? 50.47600 87.21600 39.28500 1.000 71.69000 54 GLY E O 1
ATOM 8153 N N . ARG E 1 55 ? 51.06900 89.25800 40.05400 1.000 80.38000 55 ARG E N 1
ATOM 8154 C CA . ARG E 1 55 ? 52.52100 89.04500 39.89500 1.000 78.11000 55 ARG E CA 1
ATOM 8155 C C . ARG E 1 55 ? 53.00500 88.05700 40.95600 1.000 77.78000 55 ARG E C 1
ATOM 8156 O O . ARG E 1 55 ? 53.97600 87.35200 40.69100 1.000 78.92000 55 ARG E O 1
ATOM 8158 N N . ARG E 1 56 ? 52.35200 88.02400 42.11500 1.000 73.27000 56 ARG E N 1
ATOM 8159 C CA . ARG E 1 56 ? 52.76100 87.07300 43.17600 1.000 79.72000 56 ARG E CA 1
ATOM 8160 C C . ARG E 1 56 ? 52.42000 85.65000 42.73200 1.000 76.91000 56 ARG E C 1
ATOM 8161 O O . ARG E 1 56 ? 53.27600 84.77300 42.86400 1.000 70.17000 56 ARG E O 1
ATOM 8169 N N . ILE E 1 57 ? 51.21300 85.45500 42.20900 1.000 70.88000 57 ILE E N 1
ATOM 8170 C CA . ILE E 1 57 ? 50.78200 84.11500 41.72700 1.000 67.00000 57 ILE E CA 1
ATOM 8171 C C . ILE E 1 57 ? 51.71500 83.68100 40.59500 1.000 69.20000 57 ILE E C 1
ATOM 8172 O O . ILE E 1 57 ? 52.24300 82.57600 40.65900 1.000 68.41000 57 ILE E O 1
ATOM 8177 N N . ALA E 1 58 ? 51.94000 84.55500 39.61800 1.000 71.57000 58 ALA E N 1
ATOM 8178 C CA . ALA E 1 58 ? 52.81200 84.22700 38.47100 1.000 70.69000 58 ALA E CA 1
ATOM 8179 C C . ALA E 1 58 ? 54.18400 83.74900 38.95000 1.000 74.49000 58 ALA E C 1
ATOM 8180 O O . ALA E 1 58 ? 54.67000 82.74100 38.43100 1.000 66.42000 58 ALA E O 1
ATOM 8182 N N . GLU E 1 59 ? 54.79000 84.46800 39.89200 1.000 77.57000 59 GLU E N 1
ATOM 8183 C CA . GLU E 1 59 ? 56.12100 84.06800 40.39400 1.000 72.27000 59 GLU E CA 1
ATOM 8184 C C . GLU E 1 59 ? 56.00400 82.70400 41.07000 1.000 73.28000 59 GLU E C 1
ATOM 8185 O O . GLU E 1 59 ? 56.83000 81.83600 40.79100 1.000 69.60000 59 GLU E O 1
ATOM 8187 N N . TYR E 1 60 ? 54.98800 82.53700 41.91400 1.000 71.68000 60 TYR E N 1
ATOM 8188 C CA . TYR E 1 60 ? 54.74900 81.25500 42.61900 1.000 70.20000 60 TYR E CA 1
ATOM 8189 C C . TYR E 1 60 ? 54.67300 80.12800 41.58700 1.000 69.81000 60 TYR E C 1
ATOM 8190 O O . TYR E 1 60 ? 55.34300 79.11000 41.75200 1.000 67.27000 60 TYR E O 1
ATOM 8199 N N . ILE E 1 61 ? 53.85900 80.32400 40.55200 1.000 68.54000 61 ILE E N 1
ATOM 8200 C CA . ILE E 1 61 ? 53.71100 79.32200 39.46100 1.000 70.93000 61 ILE E CA 1
ATOM 8201 C C . ILE E 1 61 ? 55.09600 79.04900 38.88100 1.000 77.48000 61 ILE E C 1
ATOM 8202 O O . ILE E 1 61 ? 55.48400 77.88500 38.80000 1.000 69.24000 61 ILE E O 1
ATOM 8207 N N . GLU E 1 62 ? 55.79700 80.11900 38.51000 1.000 73.55000 62 GLU E N 1
ATOM 8208 C CA . GLU E 1 62 ? 57.14600 80.02900 37.91300 1.000 68.31000 62 GLU E CA 1
ATOM 8209 C C . GLU E 1 62 ? 58.08200 79.26900 38.85000 1.000 73.80000 62 GLU E C 1
ATOM 8210 O O . GLU E 1 62 ? 58.76600 78.36800 38.37600 1.000 80.53000 62 GLU E O 1
ATOM 8216 N N . SER E 1 63 ? 58.07600 79.58400 40.14300 1.000 69.40000 63 SER E N 1
ATOM 8217 C CA . SER E 1 63 ? 58.99500 78.89600 41.08800 1.000 72.11000 63 SER E CA 1
ATOM 8218 C C . SER E 1 63 ? 58.64100 77.41500 41.20900 1.000 73.58000 63 SER E C 1
ATOM 8219 O O . SER E 1 63 ? 59.55300 76.61300 41.37000 1.000 72.34000 63 SER E O 1
ATOM 8222 N N . SER E 1 64 ? 57.35700 77.08000 41.11300 1.000 69.69000 64 SER E N 1
ATOM 8223 C CA . SER E 1 64 ? 56.88700 75.68400 41.27500 1.000 69.36000 64 SER E CA 1
ATOM 8224 C C . SER E 1 64 ? 57.23400 74.81000 40.07000 1.000 69.49000 64 SER E C 1
ATOM 8225 O O . SER E 1 64 ? 57.20500 73.60000 40.22300 1.000 72.42000 64 SER E O 1
ATOM 8228 N N . GLY E 1 65 ? 57.55200 75.40300 38.92500 1.000 62.14000 65 GLY E N 1
ATOM 8229 C CA . GLY E 1 65 ? 57.90200 74.59900 37.74600 1.000 66.17000 65 GLY E CA 1
ATOM 8230 C C . GLY E 1 65 ? 56.72900 74.46300 36.80400 1.000 64.52000 65 GLY E C 1
ATOM 8231 O O . GLY E 1 65 ? 56.81700 73.68000 35.87300 1.000 70.20000 65 GLY E O 1
ATOM 8232 N N . VAL E 1 66 ? 55.67900 75.23800 37.03400 1.000 63.26000 66 VAL E N 1
ATOM 8233 C CA . VAL E 1 66 ? 54.46700 75.15300 36.18000 1.000 64.92000 66 VAL E CA 1
ATOM 8234 C C . VAL E 1 66 ? 54.58400 76.19800 35.08300 1.000 64.65000 66 VAL E C 1
ATOM 8235 O O . VAL E 1 66 ? 54.99700 77.30100 35.38800 1.000 79.35000 66 VAL E O 1
ATOM 8239 N N . GLN E 1 67 ? 54.24000 75.83900 33.85300 1.000 62.78000 67 GLN E N 1
ATOM 8240 C CA . GLN E 1 67 ? 54.27800 76.81900 32.74500 1.000 74.12000 67 GLN E CA 1
ATOM 8241 C C . GLN E 1 67 ? 52.90900 77.49000 32.65900 1.000 69.34000 67 GLN E C 1
ATOM 8242 O O . GLN E 1 67 ? 51.94000 76.78400 32.49800 1.000 67.23000 67 GLN E O 1
ATOM 8248 N N . LEU E 1 68 ? 52.84900 78.80900 32.79900 1.000 70.24000 68 LEU E N 1
ATOM 8249 C CA . LEU E 1 68 ? 51.55800 79.53100 32.69900 1.000 62.86000 68 LEU E CA 1
ATOM 8250 C C . LEU E 1 68 ? 51.15000 79.54200 31.22800 1.000 70.10000 68 LEU E C 1
ATOM 8251 O O . LEU E 1 68 ? 52.02400 79.70100 30.39600 1.000 73.35000 68 LEU E O 1
ATOM 8256 N N . VAL E 1 69 ? 49.86700 79.36800 30.93300 1.000 69.96000 69 VAL E N 1
ATOM 8257 C CA . VAL E 1 69 ? 49.40200 79.28800 29.51900 1.000 66.26000 69 VAL E CA 1
ATOM 8258 C C . VAL E 1 69 ? 48.97700 80.67400 29.03900 1.000 72.15000 69 VAL E C 1
ATOM 8259 O O . VAL E 1 69 ? 48.25700 81.33100 29.75500 1.000 70.58000 69 VAL E O 1
ATOM 8263 N N . SER E 1 70 ? 49.38700 81.05700 27.83300 1.000 77.54000 70 SER E N 1
ATOM 8264 C CA . SER E 1 70 ? 49.05900 82.37900 27.24400 1.000 70.60000 70 SER E CA 1
ATOM 8265 C C . SER E 1 70 ? 47.56700 82.68200 27.35900 1.000 78.07000 70 SER E C 1
ATOM 8266 O O . SER E 1 70 ? 46.74600 81.82000 27.03500 1.000 79.08000 70 SER E O 1
ATOM 8269 N N . GLY E 1 71 ? 47.25000 83.89600 27.78900 1.000 80.38000 71 GLY E N 1
ATOM 8270 C CA . GLY E 1 71 ? 45.85400 84.32400 27.93300 1.000 76.33000 71 GLY E CA 1
ATOM 8271 C C . GLY E 1 71 ? 45.37300 84.12800 29.34700 1.000 75.48000 71 GLY E C 1
ATOM 8272 O O . GLY E 1 71 ? 44.17300 84.24000 29.56700 1.000 82.55000 71 GLY E O 1
ATOM 8273 N N . SER E 1 72 ? 46.28700 83.86400 30.27400 1.000 67.56000 72 SER E N 1
ATOM 8274 C CA . SER E 1 72 ? 45.86500 83.61900 31.66900 1.000 76.08000 72 SER E CA 1
ATOM 8275 C C . SER E 1 72 ? 45.93300 84.90100 32.49700 1.000 75.02000 72 SER E C 1
ATOM 8276 O O . SER E 1 72 ? 45.45800 84.87800 33.61800 1.000 70.88000 72 SER E O 1
ATOM 8278 N N . GLN E 1 73 ? 46.47000 85.98200 31.93900 1.000 80.29000 73 GLN E N 1
ATOM 8279 C CA . GLN E 1 73 ? 46.64900 87.21600 32.74300 1.000 84.98000 73 GLN E CA 1
ATOM 8280 C C . GLN E 1 73 ? 45.78500 88.36300 32.21700 1.000 86.76000 73 GLN E C 1
ATOM 8281 O O . GLN E 1 73 ? 46.17900 89.50700 32.40900 1.000 90.83000 73 GLN E O 1
ATOM 8287 N N . THR E 1 74 ? 44.61600 88.06700 31.65800 1.000 87.19000 74 THR E N 1
ATOM 8288 C CA . THR E 1 74 ? 43.75000 89.12200 31.07100 1.000 87.78000 74 THR E CA 1
ATOM 8289 C C . THR E 1 74 ? 42.66500 89.57600 32.04800 1.000 88.13000 74 THR E C 1
ATOM 8290 O O . THR E 1 74 ? 41.78600 90.32100 31.62300 1.000 89.24000 74 THR E O 1
ATOM 8294 N N . ALA E 1 75 ? 42.74100 89.17000 33.31100 1.000 92.13000 75 ALA E N 1
ATOM 8295 C CA . ALA E 1 75 ? 41.68100 89.55300 34.27100 1.000 92.13000 75 ALA E CA 1
ATOM 8296 C C . ALA E 1 75 ? 41.79900 91.02500 34.66100 1.000 92.23000 75 ALA E C 1
ATOM 8297 O O . ALA E 1 75 ? 42.91500 91.53000 34.74800 1.000 92.03000 75 ALA E O 1
ATOM 8299 N N . ASP E 1 76 ? 40.65900 91.65500 34.94000 1.000 93.23000 76 ASP E N 1
ATOM 8300 C CA . ASP E 1 76 ? 40.62400 93.07100 35.35900 1.000 94.01000 76 ASP E CA 1
ATOM 8301 C C . ASP E 1 76 ? 41.34200 93.19900 36.70000 1.000 95.72000 76 ASP E C 1
ATOM 8302 O O . ASP E 1 76 ? 42.08300 94.16400 36.88200 1.000 95.76000 76 ASP E O 1
ATOM 8304 N N . ARG E 1 77 ? 41.12500 92.23100 37.58700 1.000 95.37000 77 ARG E N 1
ATOM 8305 C CA . ARG E 1 77 ? 41.72100 92.24400 38.94000 1.000 85.86000 77 ARG E CA 1
ATOM 8306 C C . ARG E 1 77 ? 41.92300 90.79400 39.36700 1.000 86.51000 77 ARG E C 1
ATOM 8307 O O . ARG E 1 77 ? 41.10100 89.97200 38.99200 1.000 88.82000 77 ARG E O 1
ATOM 8315 N N . THR E 1 78 ? 42.99200 90.50000 40.09500 1.000 80.81000 78 THR E N 1
ATOM 8316 C CA . THR E 1 78 ? 43.25200 89.11100 40.54700 1.000 81.89000 78 THR E CA 1
ATOM 8317 C C . THR E 1 78 ? 42.14100 88.65300 41.49200 1.000 79.57000 78 THR E C 1
ATOM 8318 O O . THR E 1 78 ? 41.78900 89.40900 42.38200 1.000 81.39000 78 THR E O 1
ATOM 8322 N N . PRO E 1 79 ? 41.59200 87.43200 41.33700 1.000 74.56000 79 PRO E N 1
ATOM 8323 C CA . PRO E 1 79 ? 40.52300 86.92500 42.20000 1.000 75.16000 79 PRO E CA 1
ATOM 8324 C C . PRO E 1 79 ? 40.90500 86.81900 43.68100 1.000 76.95000 79 PRO E C 1
ATOM 8325 O O . PRO E 1 79 ? 42.04300 86.61000 43.96900 1.000 73.99000 79 PRO E O 1
ATOM 8329 N N . THR E 1 80 ? 39.91700 86.87900 44.57200 1.000 75.57000 80 THR E N 1
ATOM 8330 C CA . THR E 1 80 ? 40.22900 86.87700 46.01800 1.000 71.75000 80 THR E CA 1
ATOM 8331 C C . THR E 1 80 ? 39.21800 86.06800 46.82400 1.000 71.58000 80 THR E C 1
ATOM 8332 O O . THR E 1 80 ? 38.03800 86.14600 46.52200 1.000 74.37000 80 THR E O 1
ATOM 8336 N N . ALA E 1 81 ? 39.69900 85.37300 47.85200 1.000 74.93000 81 ALA E N 1
ATOM 8337 C CA . ALA E 1 81 ? 38.83700 84.61300 48.78400 1.000 79.81000 81 ALA E CA 1
ATOM 8338 C C . ALA E 1 81 ? 39.22200 84.98200 50.22100 1.000 80.52000 81 ALA E C 1
ATOM 8339 O O . ALA E 1 81 ? 40.35600 84.70800 50.60700 1.000 76.08000 81 ALA E O 1
ATOM 8341 N N . THR E 1 82 ? 38.30200 85.57200 50.98300 1.000 77.77000 82 THR E N 1
ATOM 8342 C CA . THR E 1 82 ? 38.63900 85.99800 52.36600 1.000 85.06000 82 THR E CA 1
ATOM 8343 C C . THR E 1 82 ? 37.71300 85.34100 53.39200 1.000 84.47000 82 THR E C 1
ATOM 8344 O O . THR E 1 82 ? 36.53100 85.18500 53.10400 1.000 81.79000 82 THR E O 1
ATOM 8348 N N . ALA E 1 83 ? 38.25200 85.00400 54.56300 1.000 89.46000 83 ALA E N 1
ATOM 8349 C CA . ALA E 1 83 ? 37.46500 84.35300 55.63400 1.000 89.68000 83 ALA E CA 1
ATOM 8350 C C . ALA E 1 83 ? 36.81900 85.40300 56.54000 1.000 84.82000 83 ALA E C 1
ATOM 8351 O O . ALA E 1 83 ? 36.01700 84.98900 57.39700 1.000 89.04000 83 ALA E O 1
ATOM 8353 N N . THR E 1 92 ? 33.63700 79.47000 56.33000 1.000 96.30000 92 THR E N 1
ATOM 8354 C CA . THR E 1 92 ? 32.90100 80.32400 55.36000 1.000 102.20000 92 THR E CA 1
ATOM 8355 C C . THR E 1 92 ? 33.87300 81.31400 54.71700 1.000 95.96000 92 THR E C 1
ATOM 8356 O O . THR E 1 92 ? 34.61800 81.94600 55.46300 1.000 96.99000 92 THR E O 1
ATOM 8360 N N . TYR E 1 93 ? 33.82600 81.46100 53.39400 1.000 88.89000 93 TYR E N 1
ATOM 8361 C CA . TYR E 1 93 ? 34.75100 82.38000 52.69900 1.000 81.27000 93 TYR E CA 1
ATOM 8362 C C . TYR E 1 93 ? 33.95800 83.38500 51.86500 1.000 81.18000 93 TYR E C 1
ATOM 8363 O O . TYR E 1 93 ? 32.82300 83.07600 51.51500 1.000 85.81000 93 TYR E O 1
ATOM 8365 N 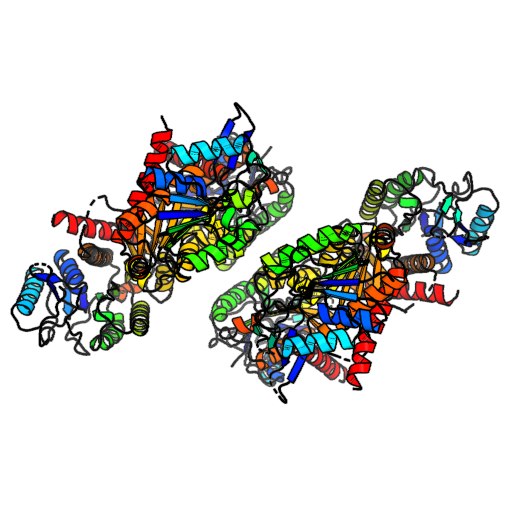N . ALA E 1 94 ? 34.54200 84.55400 51.59700 1.000 78.70000 94 ALA E N 1
ATOM 8366 C CA . ALA E 1 94 ? 33.89600 85.60700 50.78400 1.000 73.07000 94 ALA E CA 1
ATOM 8367 C C . ALA E 1 94 ? 34.74600 85.82700 49.53400 1.000 77.81000 94 ALA E C 1
ATOM 8368 O O . ALA E 1 94 ? 35.94200 86.08800 49.68500 1.000 78.72000 94 ALA E O 1
ATOM 8370 N N . PHE E 1 95 ? 34.12400 85.76500 48.35700 1.000 73.16000 95 PHE E N 1
ATOM 8371 C CA . PHE E 1 95 ? 34.88300 85.83300 47.08600 1.000 78.71000 95 PHE E CA 1
ATOM 8372 C C . PHE E 1 95 ? 34.65300 87.11300 46.29200 1.000 83.81000 95 PHE E C 1
ATOM 8373 O O . PHE E 1 95 ? 33.52800 87.59000 46.18500 1.000 88.78000 95 PHE E O 1
ATOM 8381 N N . ASP E 1 96 ? 35.74800 87.63500 45.75500 1.000 77.23000 96 ASP E N 1
ATOM 8382 C CA . ASP E 1 96 ? 35.72900 88.75500 44.78800 1.000 83.85000 96 ASP E CA 1
ATOM 8383 C C . ASP E 1 96 ? 36.41200 88.11500 43.58600 1.000 84.54000 96 ASP E C 1
ATOM 8384 O O . ASP E 1 96 ? 37.62100 88.29100 43.41500 1.000 82.44000 96 ASP E O 1
ATOM 8389 N N . LEU E 1 97 ? 35.64300 87.33000 42.83900 1.000 81.12000 97 LEU E N 1
ATOM 8390 C CA . LEU E 1 97 ? 36.23700 86.48600 41.78300 1.000 77.34000 97 LEU E CA 1
ATOM 8391 C C . LEU E 1 97 ? 35.51500 86.63500 40.44900 1.000 78.46000 97 LEU E C 1
ATOM 8392 O O . LEU E 1 97 ? 34.30200 86.80500 40.43600 1.000 78.19000 97 LEU E O 1
ATOM 8397 N N . GLU E 1 98 ? 36.29300 86.54700 39.37700 1.000 77.52000 98 GLU E N 1
ATOM 8398 C CA . GLU E 1 98 ? 35.80700 86.55600 37.98700 1.000 76.24000 98 GLU E CA 1
ATOM 8399 C C . GLU E 1 98 ? 36.51800 85.39500 37.29900 1.000 80.62000 98 GLU E C 1
ATOM 8400 O O . GLU E 1 98 ? 37.72800 85.27200 37.48500 1.000 73.44000 98 GLU E O 1
ATOM 8402 N N . TRP E 1 99 ? 35.77300 84.54500 36.59800 1.000 75.07000 99 TRP E N 1
ATOM 8403 C CA . TRP E 1 99 ? 36.37800 83.39400 35.88500 1.000 72.30000 99 TRP E CA 1
ATOM 8404 C C . TRP E 1 99 ? 35.94700 83.44700 34.42400 1.000 76.71000 99 TRP E C 1
ATOM 8405 O O . TRP E 1 99 ? 34.79000 83.15400 34.15100 1.000 68.58000 99 TRP E O 1
ATOM 8416 N N . GLN E 1 100 ? 36.86800 83.82900 33.54600 1.000 74.45000 100 GLN E N 1
ATOM 8417 C CA . GLN E 1 100 ? 36.61200 83.91200 32.09500 1.000 79.08000 100 GLN E CA 1
ATOM 8418 C C . GLN E 1 100 ? 37.87300 83.43400 31.39400 1.000 76.83000 100 GLN E C 1
ATOM 8419 O O . GLN E 1 100 ? 38.92300 83.85200 31.80400 1.000 82.82000 100 GLN E O 1
ATOM 8421 N N . ILE E 1 101 ? 37.75500 82.58600 30.38200 1.000 76.88000 101 ILE E N 1
ATOM 8422 C CA . ILE E 1 101 ? 38.96600 82.09100 29.67400 1.000 71.81000 101 ILE E CA 1
ATOM 8423 C C . ILE E 1 101 ? 38.62200 81.90500 28.20000 1.000 77.03000 101 ILE E C 1
ATOM 8424 O O . ILE E 1 101 ? 37.45400 81.72600 27.88700 1.000 79.72000 101 ILE E O 1
ATOM 8429 N N . PRO E 1 102 ? 39.60300 81.97900 27.28800 1.000 73.63000 102 PRO E N 1
ATOM 8430 C CA . PRO E 1 102 ? 39.35600 81.72200 25.87900 1.000 84.93000 102 PRO E CA 1
ATOM 8431 C C . PRO E 1 102 ? 38.94100 80.25800 25.70300 1.000 83.31000 102 PRO E C 1
ATOM 8432 O O . PRO E 1 102 ? 39.52200 79.43600 26.34300 1.000 79.53000 102 PRO E O 1
ATOM 8436 N N . ASP E 1 103 ? 37.95300 79.97600 24.85700 1.000 79.83000 103 ASP E N 1
ATOM 8437 C CA . ASP E 1 103 ? 37.52500 78.57300 24.62700 1.000 82.61000 103 ASP E CA 1
ATOM 8438 C C . ASP E 1 103 ? 38.28400 78.01300 23.42600 1.000 86.19000 103 ASP E C 1
ATOM 8439 O O . ASP E 1 103 ? 37.85600 76.99600 22.87500 1.000 87.34000 103 ASP E O 1
ATOM 8444 N N . THR E 1 104 ? 39.36800 78.67500 23.03900 1.000 84.29000 104 THR E N 1
ATOM 8445 C CA . THR E 1 104 ? 40.17600 78.22100 21.88800 1.000 81.53000 104 THR E CA 1
ATOM 8446 C C . THR E 1 104 ? 41.34900 77.40600 22.42000 1.000 80.79000 104 THR E C 1
ATOM 8447 O O . THR E 1 104 ? 42.09700 77.95100 23.20900 1.000 88.99000 104 THR E O 1
ATOM 8451 N N . PRO E 1 105 ? 41.52600 76.13000 22.02900 1.000 80.55000 105 PRO E N 1
ATOM 8452 C CA . PRO E 1 105 ? 42.62800 75.30300 22.52700 1.000 84.70000 105 PRO E CA 1
ATOM 8453 C C . PRO E 1 105 ? 44.00000 75.98200 22.44400 1.000 82.98000 105 PRO E C 1
ATOM 8454 O O . PRO E 1 105 ? 44.49600 76.12400 21.36400 1.000 85.58000 105 PRO E O 1
ATOM 8458 N N . PRO E 1 106 ? 44.62800 76.35900 23.57600 1.000 81.21000 106 PRO E N 1
ATOM 8459 C CA . PRO E 1 106 ? 45.90800 77.05600 23.56500 1.000 79.12000 106 PRO E CA 1
ATOM 8460 C C . PRO E 1 106 ? 47.16600 76.18100 23.56700 1.000 80.45000 106 PRO E C 1
ATOM 8461 O O . PRO E 1 106 ? 48.22500 76.71500 23.42100 1.000 85.52000 106 PRO E O 1
ATOM 8465 N N . VAL E 1 107 ? 47.01600 74.87600 23.73000 1.000 69.20000 107 VAL E N 1
ATOM 8466 C CA . VAL E 1 107 ? 48.20200 73.97100 23.76100 1.000 78.14000 107 VAL E CA 1
ATOM 8467 C C . VAL E 1 107 ? 47.96100 72.76900 22.83600 1.000 74.06000 107 VAL E C 1
ATOM 8468 O O . VAL E 1 107 ? 46.78100 72.40900 22.60900 1.000 77.42000 107 VAL E O 1
ATOM 8472 N N . ALA E 1 108 ? 49.04800 72.19200 22.31600 1.000 70.57000 108 ALA E N 1
ATOM 8473 C CA . ALA E 1 108 ? 49.08700 70.85700 21.67500 1.000 76.19000 108 ALA E CA 1
ATOM 8474 C C . ALA E 1 108 ? 48.35100 69.88500 22.59900 1.000 83.65000 108 ALA E C 1
ATOM 8475 O O . ALA E 1 108 ? 48.48100 69.99100 23.81900 1.000 80.54000 108 ALA E O 1
ATOM 8477 N N . PRO E 1 109 ? 47.52500 68.94700 22.07400 1.000 80.36000 109 PRO E N 1
ATOM 8478 C CA . PRO E 1 109 ? 46.77300 68.02900 22.92800 1.000 76.26000 109 PRO E CA 1
ATOM 8479 C C . PRO E 1 109 ? 47.63700 67.43300 24.03700 1.000 70.90000 109 PRO E C 1
ATOM 8480 O O . PRO E 1 109 ? 48.71300 66.88300 23.78600 1.000 72.07000 109 PRO E O 1
ATOM 8484 N N . PRO E 1 110 ? 47.20300 67.56300 25.31300 1.000 73.01000 110 PRO E N 1
ATOM 8485 C CA . PRO E 1 110 ? 47.94000 66.99500 26.44000 1.000 61.08000 110 PRO E CA 1
ATOM 8486 C C . PRO E 1 110 ? 47.57400 65.52700 26.67800 1.000 60.85000 110 PRO E C 1
ATOM 8487 O O . PRO E 1 110 ? 46.63800 65.04700 26.10600 1.000 63.40000 110 PRO E O 1
ATOM 8491 N N . LEU E 1 111 ? 48.33700 64.88000 27.54700 1.000 55.27000 111 LEU E N 1
ATOM 8492 C CA . LEU E 1 111 ? 48.07600 63.52900 28.08900 1.000 58.44000 111 LEU E CA 1
ATOM 8493 C C . LEU E 1 111 ? 46.86000 63.56000 29.03200 1.000 61.12000 111 LEU E C 1
ATOM 8494 O O . LEU E 1 111 ? 46.13600 62.54000 29.10700 1.000 59.20000 111 LEU E O 1
ATOM 8499 N N . LEU E 1 112 ? 46.66500 64.67800 29.73600 1.000 56.85000 112 LEU E N 1
ATOM 8500 C CA . LEU E 1 112 ? 45.75200 64.82500 30.90400 1.000 54.64000 112 LEU E CA 1
ATOM 8501 C C . LEU E 1 112 ? 45.25500 66.26900 30.95200 1.000 54.36000 112 LEU E C 1
ATOM 8502 O O . LEU E 1 112 ? 46.07300 67.18600 30.75800 1.000 51.06000 112 LEU E O 1
ATOM 8507 N N . VAL E 1 113 ? 43.94800 66.46500 31.07000 1.000 55.58000 113 VAL E N 1
ATOM 8508 C CA . VAL E 1 113 ? 43.31300 67.79600 31.28900 1.000 44.85000 113 VAL E CA 1
ATOM 8509 C C . VAL E 1 113 ? 42.48200 67.65700 32.56200 1.000 53.51000 113 VAL E C 1
ATOM 8510 O O . VAL E 1 113 ? 41.68300 66.69500 32.68500 1.000 51.22000 113 VAL E O 1
ATOM 8514 N N . HIS E 1 114 ? 42.79400 68.49000 33.54000 1.000 48.40000 114 HIS E N 1
ATOM 8515 C CA . HIS E 1 114 ? 42.20900 68.44600 34.89500 1.000 49.57000 114 HIS E CA 1
ATOM 8516 C C . HIS E 1 114 ? 41.49800 69.77400 35.12100 1.000 56.37000 114 HIS E C 1
ATOM 8517 O O . HIS E 1 114 ? 42.06300 70.82900 34.76600 1.000 58.88000 114 HIS E O 1
ATOM 8524 N N . THR E 1 115 ? 40.29300 69.73400 35.66700 1.000 52.69000 115 THR E N 1
ATOM 8525 C CA . THR E 1 115 ? 39.61000 70.97000 36.10500 1.000 48.62000 115 THR E CA 1
ATOM 8526 C C . THR E 1 115 ? 38.82000 70.63600 37.35400 1.000 52.77000 115 THR E C 1
ATOM 8527 O O . THR E 1 115 ? 38.84000 69.43700 37.77800 1.000 47.61000 115 THR E O 1
ATOM 8531 N N . GLY E 1 116 ? 38.19800 71.65500 37.94800 1.000 48.67000 116 GLY E N 1
ATOM 8532 C CA . GLY E 1 116 ? 37.39700 71.43300 39.16600 1.000 55.13000 116 GLY E CA 1
ATOM 8533 C C . GLY E 1 116 ? 36.95700 72.71900 39.81600 1.000 46.97000 116 GLY E C 1
ATOM 8534 O O . GLY E 1 116 ? 37.18800 73.77900 39.25700 1.000 56.01000 116 GLY E O 1
ATOM 8535 N N . SER E 1 117 ? 36.33500 72.59800 40.97700 1.000 54.10000 117 SER E N 1
ATOM 8536 C CA . SER E 1 117 ? 36.07900 73.72900 41.89000 1.000 49.78000 117 SER E CA 1
ATOM 8537 C C . SER E 1 117 ? 35.37800 74.82800 41.09800 1.000 55.41000 117 SER E C 1
ATOM 8538 O O . SER E 1 117 ? 34.45600 74.49700 40.34300 1.000 60.54000 117 SER E O 1
ATOM 8541 N N . ILE E 1 118 ? 35.83400 76.07600 41.20400 1.000 59.67000 118 ILE E N 1
ATOM 8542 C CA . ILE E 1 118 ? 35.03500 77.25300 40.77500 1.000 59.70000 118 ILE E CA 1
ATOM 8543 C C . ILE E 1 118 ? 35.05200 77.29900 39.25200 1.000 56.73000 118 ILE E C 1
ATOM 8544 O O . ILE E 1 118 ? 34.04000 77.67000 38.65100 1.000 52.65000 118 ILE E O 1
ATOM 8549 N N . ALA E 1 119 ? 36.17000 76.92900 38.64900 1.000 59.09000 119 ALA E N 1
ATOM 8550 C CA . ALA E 1 119 ? 36.34200 76.92900 37.18000 1.000 63.39000 119 ALA E CA 1
ATOM 8551 C C . ALA E 1 119 ? 35.23300 76.10300 36.51100 1.000 60.98000 119 ALA E C 1
ATOM 8552 O O . ALA E 1 119 ? 34.87400 76.42100 35.37000 1.000 59.92000 119 ALA E O 1
ATOM 8554 N N . ALA E 1 120 ? 34.72400 75.08000 37.19500 1.000 52.23000 120 ALA E N 1
ATOM 8555 C CA . ALA E 1 120 ? 33.74600 74.12400 36.63700 1.000 62.76000 120 ALA E CA 1
ATOM 8556 C C . ALA E 1 120 ? 32.33600 74.73500 36.58000 1.000 63.29000 120 ALA E C 1
ATOM 8557 O O . ALA E 1 120 ? 31.60400 74.34900 35.66200 1.000 63.19000 120 ALA E O 1
ATOM 8559 N N . ALA E 1 121 ? 31.96200 75.60700 37.53200 1.000 57.72000 121 ALA E N 1
ATOM 8560 C CA . ALA E 1 121 ? 30.55400 75.89500 37.92100 1.000 54.91000 121 ALA E CA 1
ATOM 8561 C C . ALA E 1 121 ? 30.20700 77.38700 37.74300 1.000 64.78000 121 ALA E C 1
ATOM 8562 O O . ALA E 1 121 ? 29.02200 77.75700 37.86100 1.000 68.25000 121 ALA E O 1
ATOM 8564 N N . ARG E 1 122 ? 31.18000 78.21300 37.36800 1.000 63.30000 122 ARG E N 1
ATOM 8565 C CA . ARG E 1 122 ? 31.06600 79.69400 37.33100 1.000 69.32000 122 ARG E CA 1
ATOM 8566 C C . ARG E 1 122 ? 31.16500 80.19300 35.88200 1.000 73.46000 122 ARG E C 1
ATOM 8567 O O . ARG E 1 122 ? 32.19900 79.90300 35.22400 1.000 72.07000 122 ARG E O 1
ATOM 8575 N N . GLU E 1 123 ? 30.14400 80.93100 35.42500 1.000 67.46000 123 GLU E N 1
ATOM 8576 C CA . GLU E 1 123 ? 30.09100 81.63300 34.10900 1.000 70.57000 123 GLU E CA 1
ATOM 8577 C C . GLU E 1 123 ? 30.95500 82.89600 34.14800 1.000 66.29000 123 GLU E C 1
ATOM 8578 O O . GLU E 1 123 ? 31.17200 83.50500 35.19100 1.000 63.79000 123 GLU E O 1
ATOM 8584 N N . PRO E 1 124 ? 31.46700 83.34300 32.99000 1.000 66.47000 124 PRO E N 1
ATOM 8585 C CA . PRO E 1 124 ? 31.36100 82.57500 31.74600 1.000 69.62000 124 PRO E CA 1
ATOM 8586 C C . PRO E 1 124 ? 32.36100 81.41000 31.55700 1.000 69.95000 124 PRO E C 1
ATOM 8587 O O . PRO E 1 124 ? 32.03600 80.52800 30.79500 1.000 65.76000 124 PRO E O 1
ATOM 8591 N N . GLY E 1 125 ? 33.50900 81.39900 32.25600 1.000 72.22000 125 GLY E N 1
ATOM 8592 C CA . GLY E 1 125 ? 34.64600 80.48900 31.98700 1.000 65.26000 125 GLY E CA 1
ATOM 8593 C C . GLY E 1 125 ? 34.26800 79.01200 32.05500 1.000 64.01000 125 GLY E C 1
ATOM 8594 O O . GLY E 1 125 ? 34.96700 78.18500 31.44600 1.000 61.34000 125 GLY E O 1
ATOM 8595 N N . CYS E 1 126 ? 33.20300 78.64500 32.76700 1.000 60.25000 126 CYS E N 1
ATOM 8596 C CA . CYS E 1 126 ? 32.79500 77.22100 32.86300 1.000 62.56000 126 CYS E CA 1
ATOM 8597 C C . CYS E 1 126 ? 32.32000 76.69600 31.49800 1.000 59.57000 126 CYS E C 1
ATOM 8598 O O . CYS E 1 126 ? 32.56300 75.51000 31.23000 1.000 61.08000 126 CYS E O 1
ATOM 8601 N N . LEU E 1 127 ? 31.68700 77.52500 30.65800 1.000 71.05000 127 LEU E N 1
ATOM 8602 C CA . LEU E 1 127 ? 31.25200 77.11100 29.29100 1.000 68.45000 127 LEU E CA 1
ATOM 8603 C C . LEU E 1 127 ? 32.50100 76.79100 28.46900 1.000 69.02000 127 LEU E C 1
ATOM 8604 O O . LEU E 1 127 ? 32.48500 75.77100 27.73100 1.000 65.03000 127 LEU E O 1
ATOM 8609 N N . ALA E 1 128 ? 33.54100 77.62500 28.60800 1.000 63.90000 128 ALA E N 1
ATOM 8610 C CA . ALA E 1 128 ? 34.84300 77.43700 27.92800 1.000 67.57000 128 ALA E CA 1
ATOM 8611 C C . ALA E 1 128 ? 35.49400 76.15000 28.42900 1.000 61.40000 128 ALA E C 1
ATOM 8612 O O . ALA E 1 128 ? 36.07300 75.40700 27.60700 1.000 62.29000 128 ALA E O 1
ATOM 8614 N N . VAL E 1 129 ? 35.41900 75.89600 29.73400 1.000 60.48000 129 VAL E N 1
ATOM 8615 C CA . VAL E 1 129 ? 36.06400 74.69000 30.32600 1.000 64.21000 129 VAL E CA 1
ATOM 8616 C C . VAL E 1 129 ? 35.42600 73.45400 29.67800 1.000 61.78000 129 VAL E C 1
ATOM 8617 O O . VAL E 1 129 ? 36.17300 72.54200 29.28000 1.000 63.89000 129 VAL E O 1
ATOM 8621 N N . ALA E 1 130 ? 34.09800 73.41200 29.57900 1.000 62.43000 130 ALA E N 1
ATOM 8622 C CA . ALA E 1 130 ? 33.37400 72.28100 28.95300 1.000 65.99000 130 ALA E CA 1
ATOM 8623 C C . ALA E 1 130 ? 33.84000 72.13200 27.48700 1.000 59.71000 130 ALA E C 1
ATOM 8624 O O . ALA E 1 130 ? 34.14700 71.00400 27.07500 1.000 59.93000 130 ALA E O 1
ATOM 8626 N N . ALA E 1 131 ? 34.00200 73.23000 26.74900 1.000 68.72000 131 ALA E N 1
ATOM 8627 C CA . ALA E 1 131 ? 34.45000 73.20500 25.33300 1.000 68.03000 131 ALA E CA 1
ATOM 8628 C C . ALA E 1 131 ? 35.87700 72.64000 25.23200 1.000 67.27000 131 ALA E C 1
ATOM 8629 O O . ALA E 1 131 ? 36.09700 71.69900 24.43000 1.000 64.19000 131 ALA E O 1
ATOM 8631 N N . LEU E 1 132 ? 36.81300 73.15400 26.02800 1.000 65.33000 132 LEU E N 1
ATOM 8632 C CA . LEU E 1 132 ? 38.22300 72.68500 25.99900 1.000 59.51000 132 LEU E CA 1
ATOM 8633 C C . LEU E 1 132 ? 38.29100 71.19200 26.37600 1.000 64.40000 132 LEU E C 1
ATOM 8634 O O . LEU E 1 132 ? 39.05300 70.44100 25.68600 1.000 65.33000 132 LEU E O 1
ATOM 8639 N N . LEU E 1 133 ? 37.52000 70.73000 27.37600 1.000 62.81000 133 LEU E N 1
ATOM 8640 C CA . LEU E 1 133 ? 37.45800 69.27800 27.72600 1.000 63.43000 133 LEU E CA 1
ATOM 8641 C C . LEU E 1 133 ? 36.93800 68.50400 26.50700 1.000 66.88000 133 LEU E C 1
ATOM 8642 O O . LEU E 1 133 ? 37.51500 67.43600 26.20200 1.000 64.42000 133 LEU E O 1
ATOM 8647 N N . ASP E 1 134 ? 35.92000 69.02700 25.81700 1.000 59.46000 134 ASP E N 1
ATOM 8648 C CA . ASP E 1 134 ? 35.38000 68.39700 24.57500 1.000 67.82000 134 ASP E CA 1
ATOM 8649 C C . ASP E 1 134 ? 36.46000 68.39900 23.47800 1.000 63.47000 134 ASP E C 1
ATOM 8650 O O . ASP E 1 134 ? 36.65800 67.34500 22.86500 1.000 62.12000 134 ASP E O 1
ATOM 8655 N N . ALA E 1 135 ? 37.19800 69.49400 23.28200 1.000 65.83000 135 ALA E N 1
ATOM 8656 C CA . ALA E 1 135 ? 38.27000 69.59100 22.25900 1.000 61.23000 135 ALA E CA 1
ATOM 8657 C C . ALA E 1 135 ? 39.41700 68.59600 22.51700 1.000 62.69000 135 ALA E C 1
ATOM 8658 O O . ALA E 1 135 ? 40.01300 68.16300 21.52300 1.000 65.96000 135 ALA E O 1
ATOM 8660 N N . TYR E 1 136 ? 39.71100 68.20900 23.77000 1.000 60.81000 136 TYR E N 1
ATOM 8661 C CA . TYR E 1 136 ? 40.99000 67.53500 24.15300 1.000 59.17000 136 TYR E CA 1
ATOM 8662 C C . TYR E 1 136 ? 40.80900 66.07400 24.57400 1.000 63.79000 136 TYR E C 1
ATOM 8663 O O . TYR E 1 136 ? 41.83300 65.38500 24.83800 1.000 63.70000 136 TYR E O 1
ATOM 8672 N N . ARG E 1 137 ? 39.56300 65.60400 24.64000 1.000 56.79000 137 ARG E N 1
ATOM 8673 C CA . ARG E 1 137 ? 39.17800 64.32100 25.27600 1.000 54.06000 137 ARG E CA 1
ATOM 8674 C C . ARG E 1 137 ? 39.63800 63.14600 24.40500 1.000 63.19000 137 ARG E C 1
ATOM 8675 O O . ARG E 1 137 ? 39.88800 62.01800 24.94900 1.000 64.69000 137 ARG E O 1
ATOM 8683 N N . ALA E 1 138 ? 39.69600 63.38400 23.09400 1.000 60.94000 138 ALA E N 1
ATOM 8684 C CA . ALA E 1 138 ? 40.13700 62.40700 22.06900 1.000 67.82000 138 ALA E CA 1
ATOM 8685 C C . ALA E 1 138 ? 41.62300 62.09700 22.28200 1.000 63.68000 138 ALA E C 1
ATOM 8686 O O . ALA E 1 138 ? 42.01000 60.98200 21.95700 1.000 68.66000 138 ALA E O 1
ATOM 8688 N N . ALA E 1 139 ? 42.39800 63.04300 22.82800 1.000 61.91000 139 ALA E N 1
ATOM 8689 C CA . ALA E 1 139 ? 43.85100 62.90400 23.12000 1.000 66.99000 139 ALA E CA 1
ATOM 8690 C C . ALA E 1 139 ? 44.12800 62.70900 24.62400 1.000 67.28000 139 ALA E C 1
ATOM 8691 O O . ALA E 1 139 ? 45.02600 61.91600 24.95500 1.000 62.88000 139 ALA E O 1
ATOM 8693 N N . ALA E 1 140 ? 43.39500 63.39900 25.50800 1.000 64.06000 140 ALA E N 1
ATOM 8694 C CA . ALA E 1 140 ? 43.71900 63.54700 26.95000 1.000 60.54000 140 ALA E CA 1
ATOM 8695 C C . ALA E 1 140 ? 42.77000 62.72400 27.83600 1.000 49.42000 140 ALA E C 1
ATOM 8696 O O . ALA E 1 140 ? 41.57600 62.70500 27.57900 1.000 55.33000 140 ALA E O 1
ATOM 8698 N N . THR E 1 141 ? 43.28300 62.14300 28.91400 1.000 53.11000 141 THR E N 1
ATOM 8699 C CA . THR E 1 141 ? 42.48000 61.80800 30.12100 1.000 51.20000 141 THR E CA 1
ATOM 8700 C C . THR E 1 141 ? 41.84500 63.09600 30.64700 1.000 51.47000 141 THR E C 1
ATOM 8701 O O . THR E 1 141 ? 42.48400 64.15000 30.59100 1.000 58.48000 141 THR E O 1
ATOM 8705 N N . VAL E 1 142 ? 40.58800 63.02500 31.05500 1.000 52.26000 142 VAL E N 1
ATOM 8706 C CA . VAL E 1 142 ? 39.88100 64.12400 31.76300 1.000 49.75000 142 VAL E CA 1
ATOM 8707 C C . VAL E 1 142 ? 39.75900 63.72500 33.23500 1.000 50.87000 142 VAL E C 1
ATOM 8708 O O . VAL E 1 142 ? 39.25900 62.61500 33.54700 1.000 52.64000 142 VAL E O 1
ATOM 8712 N N . SER E 1 143 ? 40.25400 64.57800 34.12200 1.000 48.78000 143 SER E N 1
ATOM 8713 C CA . SER E 1 143 ? 40.10900 64.41100 35.58600 1.000 49.12000 143 SER E CA 1
ATOM 8714 C C . SER E 1 143 ? 39.38600 65.64100 36.15000 1.000 46.79000 143 SER E C 1
ATOM 8715 O O . SER E 1 143 ? 39.40800 66.72800 35.53300 1.000 48.75000 143 SER E O 1
ATOM 8718 N N . PHE E 1 144 ? 38.67200 65.43000 37.23900 1.000 49.05000 144 PHE E N 1
ATOM 8719 C CA . PHE E 1 144 ? 37.79300 66.46800 37.79700 1.000 51.81000 144 PHE E CA 1
ATOM 8720 C C . PHE E 1 144 ? 37.63500 66.31100 39.30100 1.000 47.75000 144 PHE E C 1
ATOM 8721 O O . PHE E 1 144 ? 37.48200 65.22800 39.77800 1.000 49.84000 144 PHE E O 1
ATOM 8729 N N . ASP E 1 145 ? 37.67000 67.42800 40.00000 1.000 48.66000 145 ASP E N 1
ATOM 8730 C CA . ASP E 1 145 ? 37.44600 67.46700 41.46000 1.000 49.13000 145 ASP E CA 1
ATOM 8731 C C . ASP E 1 145 ? 36.36000 68.49600 41.72600 1.000 56.80000 145 ASP E C 1
ATOM 8732 O O . ASP E 1 145 ? 36.61600 69.65000 41.54700 1.000 51.54000 145 ASP E O 1
ATOM 8737 N N . PRO E 1 146 ? 35.18900 68.03100 42.12700 1.000 52.90000 146 PRO E N 1
ATOM 8738 C CA . PRO E 1 146 ? 34.05200 68.91400 42.40300 1.000 52.76000 146 PRO E CA 1
ATOM 8739 C C . PRO E 1 146 ? 34.44900 70.04900 43.36400 1.000 52.14000 146 PRO E C 1
ATOM 8740 O O . PRO E 1 146 ? 34.19400 71.16900 43.02800 1.000 54.23000 146 PRO E O 1
ATOM 8742 N N . ASN E 1 147 ? 35.05900 69.72800 44.50500 1.000 52.20000 147 ASN E N 1
ATOM 8743 C CA . ASN E 1 147 ? 35.54000 70.66000 45.56700 1.000 59.98000 147 ASN E CA 1
ATOM 8744 C C . ASN E 1 147 ? 34.60600 71.83200 45.86300 1.000 57.97000 147 ASN E C 1
ATOM 8745 O O . ASN E 1 147 ? 35.08900 72.92900 45.92000 1.000 57.14000 147 ASN E O 1
ATOM 8750 N N . VAL E 1 148 ? 33.32500 71.56000 46.07400 1.000 58.89000 148 VAL E N 1
ATOM 8751 C CA . VAL E 1 148 ? 32.30400 72.62900 46.18900 1.000 60.04000 148 VAL E CA 1
ATOM 8752 C C . VAL E 1 148 ? 32.64200 73.77300 47.12900 1.000 54.61000 148 VAL E C 1
ATOM 8753 O O . VAL E 1 148 ? 33.04800 73.52800 48.24800 1.000 63.55000 148 VAL E O 1
ATOM 8757 N N . ARG E 1 149 ? 32.52100 74.97900 46.60200 1.000 56.52000 149 ARG E N 1
ATOM 8758 C CA . ARG E 1 149 ? 32.64000 76.21700 47.41400 1.000 65.61000 149 ARG E CA 1
ATOM 8759 C C . ARG E 1 149 ? 31.30300 76.93000 47.31300 1.000 66.06000 149 ARG E C 1
ATOM 8760 O O . ARG E 1 149 ? 31.18000 77.83100 46.48900 1.000 66.53000 149 ARG E O 1
ATOM 8768 N N . PRO E 1 150 ? 30.28100 76.51000 48.09700 1.000 62.43000 150 PRO E N 1
ATOM 8769 C CA . PRO E 1 150 ? 28.92700 77.07600 47.99600 1.000 71.68000 150 PRO E CA 1
ATOM 8770 C C . PRO E 1 150 ? 28.83800 78.57700 48.35300 1.000 82.75000 150 PRO E C 1
ATOM 8771 O O . PRO E 1 150 ? 27.99800 79.27400 47.77100 1.000 79.28000 150 PRO E O 1
ATOM 8775 N N . SER E 1 151 ? 29.71100 79.05300 49.26200 1.000 78.37000 151 SER E N 1
ATOM 8776 C CA . SER E 1 151 ? 29.81800 80.47000 49.72400 1.000 75.54000 151 SER E CA 1
ATOM 8777 C C . SER E 1 151 ? 29.84300 81.43600 48.53100 1.000 79.92000 151 SER E C 1
ATOM 8778 O O . SER E 1 151 ? 29.46500 82.59500 48.72800 1.000 87.57000 151 SER E O 1
ATOM 8781 N N . LEU E 1 152 ? 30.31800 80.99700 47.35700 1.000 77.75000 152 LEU E N 1
ATOM 8782 C CA . LEU E 1 152 ? 30.34000 81.79400 46.09700 1.000 83.22000 152 LEU E CA 1
ATOM 8783 C C . LEU E 1 152 ? 28.91800 81.86400 45.52200 1.000 88.51000 152 LEU E C 1
ATOM 8784 O O . LEU E 1 152 ? 28.52000 80.90400 44.82400 1.000 91.93000 152 LEU E O 1
ATOM 8789 N N . SER E 1 153 ? 28.18900 82.95500 45.79500 1.000 87.53000 153 SER E N 1
ATOM 8790 C CA . SER E 1 153 ? 26.74200 83.11700 45.49700 1.000 89.57000 153 SER E CA 1
ATOM 8791 C C . SER E 1 153 ? 26.44900 82.67900 44.04800 1.000 85.82000 153 SER E C 1
ATOM 8792 O O . SER E 1 153 ? 27.02400 83.26800 43.09800 1.000 78.64000 153 SER E O 1
ATOM 8794 N N . ALA E 1 154 ? 25.60300 81.65600 43.89100 1.000 80.83000 154 ALA E N 1
ATOM 8795 C CA . ALA E 1 154 ? 25.20100 81.07000 42.59000 1.000 85.08000 154 ALA E CA 1
ATOM 8796 C C . ALA E 1 154 ? 23.86500 80.33500 42.75100 1.000 83.36000 154 ALA E C 1
ATOM 8797 O O . ALA E 1 154 ? 23.57800 79.85800 43.86900 1.000 81.52000 154 ALA E O 1
ATOM 8799 N N . ASP E 1 155 ? 23.09000 80.21900 41.67100 1.000 83.36000 155 ASP E N 1
ATOM 8800 C CA . ASP E 1 155 ? 21.91500 79.30700 41.62800 1.000 76.38000 155 ASP E CA 1
ATOM 8801 C C . ASP E 1 155 ? 22.42400 77.89300 41.89400 1.000 73.98000 155 ASP E C 1
ATOM 8802 O O . ASP E 1 155 ? 23.13600 77.33300 41.06000 1.000 72.81000 155 ASP E O 1
ATOM 8807 N N . PRO E 1 156 ? 22.07900 77.26500 43.04300 1.000 69.81000 156 PRO E N 1
ATOM 8808 C CA . PRO E 1 156 ? 22.59600 75.94200 43.36200 1.000 73.95000 156 PRO E CA 1
ATOM 8809 C C . PRO E 1 156 ? 22.14700 74.84800 42.38100 1.000 72.16000 156 PRO E C 1
ATOM 8810 O O . PRO E 1 156 ? 22.80200 73.82900 42.36100 1.000 71.73000 156 PRO E O 1
ATOM 8814 N N . ASP E 1 157 ? 21.06100 75.04800 41.62900 1.000 68.24000 157 ASP E N 1
ATOM 8815 C CA . ASP E 1 157 ? 20.60500 74.03200 40.64400 1.000 72.44000 157 ASP E CA 1
ATOM 8816 C C . ASP E 1 157 ? 21.49500 74.15100 39.41000 1.000 60.75000 157 ASP E C 1
ATOM 8817 O O . ASP E 1 157 ? 21.95000 73.10800 38.93300 1.000 60.09000 157 ASP E O 1
ATOM 8822 N N . LEU E 1 158 ? 21.83300 75.36700 38.98800 1.000 57.15000 158 LEU E N 1
ATOM 8823 C CA . LEU E 1 158 ? 22.75700 75.57600 37.85100 1.000 57.20000 158 LEU E CA 1
ATOM 8824 C C . LEU E 1 158 ? 24.12900 74.96100 38.19900 1.000 70.04000 158 LEU E C 1
ATOM 8825 O O . LEU E 1 158 ? 24.73200 74.25000 37.32700 1.000 61.70000 158 LEU E O 1
ATOM 8830 N N . THR E 1 159 ? 24.59400 75.16700 39.43900 1.000 61.31000 159 THR E N 1
ATOM 8831 C CA . THR E 1 159 ? 25.87400 74.61400 39.95800 1.000 65.01000 159 THR E CA 1
ATOM 8832 C C . THR E 1 159 ? 25.84800 73.09300 39.84700 1.000 61.87000 159 THR E C 1
ATOM 8833 O O . THR E 1 159 ? 26.84100 72.51800 39.31800 1.000 57.28000 159 THR E O 1
ATOM 8837 N N . ARG E 1 160 ? 24.79300 72.46700 40.37400 1.000 55.87000 160 ARG E N 1
ATOM 8838 C CA . ARG E 1 160 ? 24.63000 70.99300 40.33000 1.000 54.09000 160 ARG E CA 1
ATOM 8839 C C . ARG E 1 160 ? 24.67100 70.50800 38.86600 1.000 61.14000 160 ARG E C 1
ATOM 8840 O O . ARG E 1 160 ? 25.40400 69.55200 38.57600 1.000 62.80000 160 ARG E O 1
ATOM 8848 N N . GLU E 1 161 ? 23.89700 71.12800 37.97800 1.000 52.70000 161 GLU E N 1
ATOM 8849 C CA . GLU E 1 161 ? 23.85200 70.77000 36.53600 1.000 59.54000 161 GLU E CA 1
ATOM 8850 C C . GLU E 1 161 ? 25.27600 70.85100 35.93900 1.000 61.17000 161 GLU E C 1
ATOM 8851 O O . GLU E 1 161 ? 25.66500 69.94200 35.18500 1.000 56.30000 161 GLU E O 1
ATOM 8857 N N . ARG E 1 162 ? 26.03700 71.91200 36.22100 1.000 59.29000 162 ARG E N 1
ATOM 8858 C CA . ARG E 1 162 ? 27.37900 72.09800 35.60000 1.000 58.76000 162 ARG E CA 1
ATOM 8859 C C . ARG E 1 162 ? 28.38100 71.07800 36.16300 1.000 55.42000 162 ARG E C 1
ATOM 8860 O O . ARG E 1 162 ? 29.23600 70.61200 35.39100 1.000 53.40000 162 ARG E O 1
ATOM 8868 N N . ILE E 1 163 ? 28.22800 70.66300 37.42200 1.000 54.04000 163 ILE E N 1
ATOM 8869 C CA . ILE E 1 163 ? 29.00500 69.52900 37.99100 1.000 57.72000 163 ILE E CA 1
ATOM 8870 C C . ILE E 1 163 ? 28.63000 68.25300 37.21900 1.000 63.54000 163 ILE E C 1
ATOM 8871 O O . ILE E 1 163 ? 29.56900 67.54500 36.75200 1.000 55.45000 163 ILE E O 1
ATOM 8876 N N . GLN E 1 164 ? 27.33800 67.97100 37.03500 1.000 50.00000 164 GLN E N 1
ATOM 8877 C CA . GLN E 1 164 ? 26.90900 66.70800 36.36500 1.000 56.55000 164 GLN E CA 1
ATOM 8878 C C . GLN E 1 164 ? 27.50600 66.66800 34.95500 1.000 48.69000 164 GLN E C 1
ATOM 8879 O O . GLN E 1 164 ? 27.94100 65.61900 34.54800 1.000 51.79000 164 GLN E O 1
ATOM 8885 N N . ARG E 1 165 ? 27.56300 67.78900 34.25300 1.000 48.28000 165 ARG E N 1
ATOM 8886 C CA . ARG E 1 165 ? 28.02100 67.80400 32.84000 1.000 54.46000 165 ARG E CA 1
ATOM 8887 C C . ARG E 1 165 ? 29.53600 67.53300 32.78600 1.000 62.19000 165 ARG E C 1
ATOM 8888 O O . ARG E 1 165 ? 30.01600 66.99300 31.74900 1.000 53.25000 165 ARG E O 1
ATOM 8896 N N . LEU E 1 166 ? 30.25900 67.77200 33.88200 1.000 53.65000 166 LEU E N 1
ATOM 8897 C CA . LEU E 1 166 ? 31.71300 67.48300 33.91500 1.000 54.14000 166 LEU E CA 1
ATOM 8898 C C . LEU E 1 166 ? 31.88800 66.03700 34.32000 1.000 49.52000 166 LEU E C 1
ATOM 8899 O O . LEU E 1 166 ? 32.82800 65.39600 33.82000 1.000 50.48000 166 LEU E O 1
ATOM 8904 N N . VAL E 1 167 ? 30.99600 65.53700 35.17100 1.000 47.71000 167 VAL E N 1
ATOM 8905 C CA . VAL E 1 167 ? 31.01500 64.13500 35.63200 1.000 42.34000 167 VAL E CA 1
ATOM 8906 C C . VAL E 1 167 ? 30.82100 63.20900 34.42700 1.000 57.99000 167 VAL E C 1
ATOM 8907 O O . VAL E 1 167 ? 31.48400 62.13200 34.36600 1.000 53.17000 167 VAL E O 1
ATOM 8911 N N . GLU E 1 168 ? 29.94900 63.59900 33.50100 1.000 54.34000 168 GLU E N 1
ATOM 8912 C CA . GLU E 1 168 ? 29.66200 62.81300 32.26700 1.000 59.94000 168 GLU E CA 1
ATOM 8913 C C . GLU E 1 168 ? 30.87300 62.85400 31.32900 1.000 57.87000 168 GLU E C 1
ATOM 8914 O O . GLU E 1 168 ? 31.00500 61.92200 30.56200 1.000 59.63000 168 GLU E O 1
ATOM 8920 N N . ARG E 1 169 ? 31.74700 63.86800 31.41400 1.000 52.98000 169 ARG E N 1
ATOM 8921 C CA . ARG E 1 169 ? 32.93900 63.98900 30.53000 1.000 50.59000 169 ARG E CA 1
ATOM 8922 C C . ARG E 1 169 ? 34.20200 63.30600 31.08500 1.000 51.30000 169 ARG E C 1
ATOM 8923 O O . ARG E 1 169 ? 35.17300 63.22800 30.32800 1.000 54.49000 169 ARG E O 1
ATOM 8931 N N . SER E 1 170 ? 34.21300 62.89700 32.35400 1.000 54.07000 170 SER E N 1
ATOM 8932 C CA . SER E 1 170 ? 35.42500 62.62800 33.16800 1.000 46.91000 170 SER E CA 1
ATOM 8933 C C . SER E 1 170 ? 35.80200 61.15200 33.09800 1.000 56.68000 170 SER E C 1
ATOM 8934 O O . SER E 1 170 ? 34.90900 60.31900 33.18200 1.000 58.76000 170 SER E O 1
ATOM 8937 N N . ASP E 1 171 ? 37.10400 60.86500 33.10700 1.000 52.36000 171 ASP E N 1
ATOM 8938 C CA . ASP E 1 171 ? 37.67300 59.50600 33.30900 1.000 52.84000 171 ASP E CA 1
ATOM 8939 C C . ASP E 1 171 ? 37.98300 59.28900 34.79500 1.000 48.05000 171 ASP E C 1
ATOM 8940 O O . ASP E 1 171 ? 37.84200 58.16000 35.33300 1.000 47.36000 171 ASP E O 1
ATOM 8945 N N . ILE E 1 172 ? 38.45200 60.33700 35.44700 1.000 48.59000 172 ILE E N 1
ATOM 8946 C CA . ILE E 1 172 ? 38.92700 60.25400 36.84400 1.000 48.24000 172 ILE E CA 1
ATOM 8947 C C . ILE E 1 172 ? 38.22100 61.34600 37.63400 1.000 43.48000 172 ILE E C 1
ATOM 8948 O O . ILE E 1 172 ? 38.28200 62.54100 37.25500 1.000 44.55000 172 ILE E O 1
ATOM 8953 N N . ILE E 1 173 ? 37.53000 60.95500 38.68700 1.000 47.97000 173 ILE E N 1
ATOM 8954 C CA . ILE E 1 173 ? 36.88700 61.95800 39.58700 1.000 50.16000 173 ILE E CA 1
ATOM 8955 C C . ILE E 1 173 ? 37.45300 61.69600 40.96800 1.000 44.47000 173 ILE E C 1
ATOM 8956 O O . ILE E 1 173 ? 37.63300 60.50000 41.29900 1.000 46.97000 173 ILE E O 1
ATOM 8961 N N . LYS E 1 174 ? 37.73100 62.77400 41.70300 1.000 44.88000 174 LYS E N 1
ATOM 8962 C CA . LYS E 1 174 ? 37.92600 62.69800 43.16500 1.000 50.74000 174 LYS E CA 1
ATOM 8963 C C . LYS E 1 174 ? 37.01200 63.72700 43.82300 1.000 49.22000 174 LYS E C 1
ATOM 8964 O O . LYS E 1 174 ? 36.96800 64.83700 43.34200 1.000 47.91000 174 LYS E O 1
ATOM 8970 N N . ALA E 1 175 ? 36.33700 63.32700 44.90000 1.000 50.40000 175 ALA E N 1
ATOM 8971 C CA . ALA E 1 175 ? 35.41400 64.16000 45.69600 1.000 50.31000 175 ALA E CA 1
ATOM 8972 C C . ALA E 1 175 ? 35.64300 63.85900 47.17400 1.000 47.32000 175 ALA E C 1
ATOM 8973 O O . ALA E 1 175 ? 36.20100 62.76100 47.47600 1.000 52.87000 175 ALA E O 1
ATOM 8975 N N . SER E 1 176 ? 35.25100 64.81000 48.03800 1.000 44.55000 176 SER E N 1
ATOM 8976 C CA . SER E 1 176 ? 35.10700 64.60900 49.50600 1.000 54.75000 176 SER E CA 1
ATOM 8977 C C . SER E 1 176 ? 33.69100 64.10900 49.83700 1.000 53.23000 176 SER E C 1
ATOM 8978 O O . SER E 1 176 ? 32.75800 64.41200 49.08200 1.000 54.17000 176 SER E O 1
ATOM 8981 N N . ALA E 1 177 ? 33.52700 63.43700 50.96800 1.000 47.27000 177 ALA E N 1
ATOM 8982 C CA . ALA E 1 177 ? 32.19700 63.18200 51.58600 1.000 57.17000 177 ALA E CA 1
ATOM 8983 C C . ALA E 1 177 ? 31.39300 64.48800 51.64000 1.000 61.57000 177 ALA E C 1
ATOM 8984 O O . ALA E 1 177 ? 30.17900 64.47900 51.26000 1.000 59.49000 177 ALA E O 1
ATOM 8986 N N . GLU E 1 178 ? 32.03000 65.59700 52.01500 1.000 52.17000 178 GLU E N 1
ATOM 8987 C CA . GLU E 1 178 ? 31.31500 66.89000 52.17300 1.000 50.62000 178 GLU E CA 1
ATOM 8988 C C . GLU E 1 178 ? 30.89800 67.41000 50.79200 1.000 60.05000 178 GLU E C 1
ATOM 8989 O O . GLU E 1 178 ? 29.84200 68.06900 50.72500 1.000 66.90000 178 GLU E O 1
ATOM 8995 N N . ASP E 1 179 ? 31.68600 67.19300 49.72100 1.000 61.75000 179 ASP E N 1
ATOM 8996 C CA . ASP E 1 179 ? 31.24700 67.62500 48.36200 1.000 53.72000 179 ASP E CA 1
ATOM 8997 C C . ASP E 1 179 ? 29.96200 66.85400 47.98500 1.000 55.32000 179 ASP E C 1
ATOM 8998 O O . ASP E 1 179 ? 29.05700 67.47000 47.45600 1.000 48.84000 179 ASP E O 1
ATOM 9003 N N . LEU E 1 180 ? 29.90300 65.55100 48.22800 1.000 45.42000 180 LEU E N 1
ATOM 9004 C CA . LEU E 1 180 ? 28.83600 64.69900 47.66300 1.000 58.74000 180 LEU E CA 1
ATOM 9005 C C . LEU E 1 180 ? 27.56400 64.92400 48.48900 1.000 60.72000 180 LEU E C 1
ATOM 9006 O O . LEU E 1 180 ? 26.48300 64.97400 47.88300 1.000 61.02000 180 LEU E O 1
ATOM 9011 N N . HIS E 1 181 ? 27.70700 65.09700 49.80600 1.000 68.74000 181 HIS E N 1
ATOM 9012 C CA . HIS E 1 181 ? 26.63200 65.56800 50.72600 1.000 60.37000 181 HIS E CA 1
ATOM 9013 C C . HIS E 1 181 ? 25.96400 66.82200 50.15300 1.000 64.78000 181 HIS E C 1
ATOM 9014 O O . HIS E 1 181 ? 24.74100 66.80900 49.96700 1.000 67.34000 181 HIS E O 1
ATOM 9021 N N . TRP E 1 182 ? 26.71800 67.87600 49.86000 1.000 62.32000 182 TRP E N 1
ATOM 9022 C CA . TRP E 1 182 ? 26.13900 69.10900 49.25800 1.000 64.55000 182 TRP E CA 1
ATOM 9023 C C . TRP E 1 182 ? 25.52000 68.78900 47.88800 1.000 62.79000 182 TRP E C 1
ATOM 9024 O O . TRP E 1 182 ? 24.52200 69.42800 47.53800 1.000 74.54000 182 TRP E O 1
ATOM 9035 N N . ILE E 1 183 ? 26.11800 67.88300 47.10700 1.000 61.18000 183 ILE E N 1
ATOM 9036 C CA . ILE E 1 183 ? 25.59700 67.53600 45.75200 1.000 65.44000 183 ILE E CA 1
ATOM 9037 C C . ILE E 1 183 ? 24.24900 66.86400 45.98400 1.000 66.15000 183 ILE E C 1
ATOM 9038 O O . ILE E 1 183 ? 23.31000 67.24800 45.29000 1.000 70.39000 183 ILE E O 1
ATOM 9043 N N . ASP E 1 184 ? 24.16700 65.96300 46.97000 1.000 57.69000 184 ASP E N 1
ATOM 9044 C CA . ASP E 1 184 ? 22.94400 65.17300 47.26100 1.000 57.50000 184 ASP E CA 1
ATOM 9045 C C . ASP E 1 184 ? 22.89500 64.78700 48.73600 1.000 66.09000 184 ASP E C 1
ATOM 9046 O O . ASP E 1 184 ? 23.35000 63.71400 49.13300 1.000 60.05000 184 ASP E O 1
ATOM 9051 N N . PRO E 1 185 ? 22.26900 65.63500 49.59100 1.000 68.96000 185 PRO E N 1
ATOM 9052 C CA . PRO E 1 185 ? 22.13500 65.34100 51.02100 1.000 64.55000 185 PRO E CA 1
ATOM 9053 C C . PRO E 1 185 ? 21.44800 64.01200 51.40400 1.000 69.67000 185 PRO E C 1
ATOM 9054 O O . PRO E 1 185 ? 21.72000 63.50900 52.48000 1.000 69.94000 185 PRO E O 1
ATOM 9058 N N . THR E 1 186 ? 20.60200 63.44700 50.53900 1.000 65.77000 186 THR E N 1
ATOM 9059 C CA . THR E 1 186 ? 19.68300 62.32300 50.91000 1.000 82.47000 186 THR E CA 1
ATOM 9060 C C . THR E 1 186 ? 20.42500 60.97700 50.98600 1.000 74.87000 186 THR E C 1
ATOM 9061 O O . THR E 1 186 ? 19.90000 60.04400 51.64300 1.000 63.86000 186 THR E O 1
ATOM 9065 N N . GLN E 1 187 ? 21.59800 60.85700 50.35300 1.000 77.19000 187 GLN E N 1
ATOM 9066 C CA . GLN E 1 187 ? 22.24700 59.53900 50.10700 1.000 62.95000 187 GLN E CA 1
ATOM 9067 C C . GLN E 1 187 ? 23.61800 59.48500 50.76900 1.000 60.09000 187 GLN E C 1
ATOM 9068 O O . GLN E 1 187 ? 24.33900 60.47100 50.80700 1.000 74.53000 187 GLN E O 1
ATOM 9074 N N . PRO E 1 188 ? 24.07300 58.29700 51.20500 1.000 59.24000 188 PRO E N 1
ATOM 9075 C CA . PRO E 1 188 ? 25.45200 58.12700 51.63700 1.000 58.70000 188 PRO E CA 1
ATOM 9076 C C . PRO E 1 188 ? 26.37300 58.53600 50.48000 1.000 70.99000 188 PRO E C 1
ATOM 9077 O O . PRO E 1 188 ? 26.06600 58.29800 49.31200 1.000 63.05000 188 PRO E O 1
ATOM 9081 N N . PRO E 1 189 ? 27.49300 59.24400 50.74100 1.000 67.91000 189 PRO E N 1
ATOM 9082 C CA . PRO E 1 189 ? 28.38900 59.67900 49.66800 1.000 60.31000 189 PRO E CA 1
ATOM 9083 C C . PRO E 1 189 ? 28.86300 58.52000 48.77200 1.000 49.57000 189 PRO E C 1
ATOM 9084 O O . PRO E 1 189 ? 28.93300 58.69400 47.58700 1.000 53.14000 189 PRO E O 1
ATOM 9088 N N . GLU E 1 190 ? 29.11800 57.37000 49.36000 1.000 49.42000 190 GLU E N 1
ATOM 9089 C CA . GLU E 1 190 ? 29.40200 56.08900 48.67500 1.000 58.54000 190 GLU E CA 1
ATOM 9090 C C . GLU E 1 190 ? 28.39500 55.84800 47.55200 1.000 58.61000 190 GLU E C 1
ATOM 9091 O O . GLU E 1 190 ? 28.80800 55.24900 46.55300 1.000 60.15000 190 GLU E O 1
ATOM 9093 N N . GLN E 1 191 ? 27.12700 56.25300 47.71000 1.000 54.55000 191 GLN E N 1
ATOM 9094 C CA . GLN E 1 191 ? 26.10300 55.96000 46.67900 1.000 49.97000 191 GLN E CA 1
ATOM 9095 C C . GLN E 1 191 ? 26.21000 57.02000 45.59200 1.000 48.33000 191 GLN E C 1
ATOM 9096 O O . GLN E 1 191 ? 26.00700 56.67800 44.43300 1.000 63.60000 191 GLN E O 1
ATOM 9102 N N . THR E 1 192 ? 26.43500 58.27800 45.93800 1.000 43.28000 192 THR E N 1
ATOM 9103 C CA . THR E 1 192 ? 26.59600 59.31500 44.89500 1.000 56.03000 192 THR E CA 1
ATOM 9104 C C . THR E 1 192 ? 27.81500 58.90100 44.04400 1.000 53.69000 192 THR E C 1
ATOM 9105 O O . THR E 1 192 ? 27.75800 59.08500 42.82800 1.000 50.41000 192 THR E O 1
ATOM 9109 N N . ALA E 1 193 ? 28.84700 58.31100 44.66300 1.000 50.19000 193 ALA E N 1
ATOM 9110 C CA . ALA E 1 193 ? 30.13400 57.98100 44.00700 1.000 59.11000 193 ALA E CA 1
ATOM 9111 C C . ALA E 1 193 ? 29.88800 56.82700 43.02600 1.000 53.91000 193 ALA E C 1
ATOM 9112 O O . ALA E 1 193 ? 30.31300 56.93400 41.86700 1.000 56.89000 193 ALA E O 1
ATOM 9114 N N . ARG E 1 194 ? 29.20700 55.78200 43.49600 1.000 53.13000 194 ARG E N 1
ATOM 9115 C CA . ARG E 1 194 ? 28.85400 54.59000 42.68200 1.000 59.97000 194 ARG E CA 1
ATOM 9116 C C . ARG E 1 194 ? 27.99300 55.07200 41.52300 1.000 58.13000 194 ARG E C 1
ATOM 9117 O O . ARG E 1 194 ? 28.23200 54.62300 40.40800 1.000 61.10000 194 ARG E O 1
ATOM 9125 N N . ALA E 1 195 ? 27.11100 56.03900 41.76400 1.000 58.62000 195 ALA E N 1
ATOM 9126 C CA . ALA E 1 195 ? 26.19600 56.57000 40.73700 1.000 53.50000 195 ALA E CA 1
ATOM 9127 C C . ALA E 1 195 ? 27.01700 57.36500 39.73100 1.000 59.33000 195 ALA E C 1
ATOM 9128 O O . ALA E 1 195 ? 26.71600 57.30900 38.52300 1.000 53.95000 195 ALA E O 1
ATOM 9130 N N . TRP E 1 196 ? 28.00700 58.11900 40.21100 1.000 53.43000 196 TRP E N 1
ATOM 9131 C CA . TRP E 1 196 ? 28.91600 58.85200 39.30100 1.000 49.34000 196 TRP E CA 1
ATOM 9132 C C . TRP E 1 196 ? 29.70500 57.84500 38.44300 1.000 48.17000 196 TRP E C 1
ATOM 9133 O O . TRP E 1 196 ? 29.77400 58.05900 37.25100 1.000 50.76000 196 TRP E O 1
ATOM 9144 N N . LEU E 1 197 ? 30.28600 56.79400 39.01900 1.000 50.04000 197 LEU E N 1
ATOM 9145 C CA . LEU E 1 197 ? 31.00700 55.76400 38.22700 1.000 58.61000 197 LEU E CA 1
ATOM 9146 C C . LEU E 1 197 ? 30.11500 55.30500 37.06500 1.000 66.96000 197 LEU E C 1
ATOM 9147 O O . LEU E 1 197 ? 30.67000 54.98800 36.02200 1.000 65.01000 197 LEU E O 1
ATOM 9152 N N . ALA E 1 198 ? 28.78400 55.30100 37.21600 1.000 67.03000 198 ALA E N 1
ATOM 9153 C CA . ALA E 1 198 ? 27.85700 54.76900 36.18700 1.000 58.68000 198 ALA E CA 1
ATOM 9154 C C . ALA E 1 198 ? 27.72700 55.73200 35.00000 1.000 54.93000 198 ALA E C 1
ATOM 9155 O O . ALA E 1 198 ? 27.32800 55.27200 33.96300 1.000 67.10000 198 ALA E O 1
ATOM 9157 N N . CYS E 1 199 ? 28.09600 57.00700 35.11600 1.000 59.43000 199 CYS E N 1
ATOM 9158 C CA . CYS E 1 199 ? 27.95500 58.01100 34.02200 1.000 61.58000 199 CYS E CA 1
ATOM 9159 C C . CYS E 1 199 ? 29.12100 57.99900 33.00300 1.000 58.07000 199 CYS E C 1
ATOM 9160 O O . CYS E 1 199 ? 29.08900 58.84900 32.10700 1.000 68.98000 199 CYS E O 1
ATOM 9163 N N . GLY E 1 200 ? 30.10300 57.10000 33.07900 1.000 52.55000 200 GLY E N 1
ATOM 9164 C CA . GLY E 1 200 ? 31.27600 57.12400 32.16300 1.000 56.88000 200 GLY E CA 1
ATOM 9165 C C . GLY E 1 200 ? 32.63600 56.98900 32.86900 1.000 64.36000 200 GLY E C 1
ATOM 9166 O O . GLY E 1 200 ? 33.51300 56.28800 32.38900 1.000 66.50000 200 GLY E O 1
ATOM 9167 N N . PRO E 1 201 ? 32.90900 57.64400 34.01900 1.000 68.73000 201 PRO E N 1
ATOM 9168 C CA . PRO E 1 201 ? 34.23500 57.54600 34.63200 1.000 55.84000 201 PRO E CA 1
ATOM 9169 C C . PRO E 1 201 ? 34.76700 56.11600 34.77600 1.000 62.37000 201 PRO E C 1
ATOM 9170 O O . PRO E 1 201 ? 33.98700 55.19000 34.91700 1.000 49.82000 201 PRO E O 1
ATOM 9174 N N . ALA E 1 202 ? 36.09900 56.00300 34.78100 1.000 54.22000 202 ALA E N 1
ATOM 9175 C CA . ALA E 1 202 ? 36.89100 54.79900 35.11000 1.000 52.68000 202 ALA E CA 1
ATOM 9176 C C . ALA E 1 202 ? 37.06000 54.70100 36.62100 1.000 47.97000 202 ALA E C 1
ATOM 9177 O O . ALA E 1 202 ? 37.09000 53.56200 37.15900 1.000 50.84000 202 ALA E O 1
ATOM 9179 N N . ILE E 1 203 ? 37.25000 55.85600 37.26900 1.000 50.56000 203 ILE E N 1
ATOM 9180 C CA . ILE E 1 203 ? 37.62700 55.93800 38.71000 1.000 54.58000 203 ILE E CA 1
ATOM 9181 C C . ILE E 1 203 ? 36.87200 57.10700 39.34800 1.000 50.34000 203 ILE E C 1
ATOM 9182 O O . ILE E 1 203 ? 36.89200 58.19100 38.78600 1.000 44.44000 203 ILE E O 1
ATOM 9187 N N . VAL E 1 204 ? 36.16600 56.83400 40.44200 1.000 47.88000 204 VAL E N 1
ATOM 9188 C CA . VAL E 1 204 ? 35.54100 57.85300 41.32600 1.000 51.56000 204 VAL E CA 1
ATOM 9189 C C . VAL E 1 204 ? 36.13400 57.58100 42.70500 1.000 49.27000 204 VAL E C 1
ATOM 9190 O O . VAL E 1 204 ? 35.87500 56.51100 43.24200 1.000 50.17000 204 VAL E O 1
ATOM 9194 N N . ALA E 1 205 ? 37.05200 58.43800 43.14800 1.000 51.21000 205 ALA E N 1
ATOM 9195 C CA . ALA E 1 205 ? 37.71100 58.32200 44.46700 1.000 44.56000 205 ALA E CA 1
ATOM 9196 C C . ALA E 1 205 ? 37.00100 59.28600 45.40800 1.000 47.18000 205 ALA E C 1
ATOM 9197 O O . ALA E 1 205 ? 36.57600 60.38000 44.94900 1.000 45.16000 205 ALA E O 1
ATOM 9199 N N . LEU E 1 206 ? 36.87500 58.87800 46.66700 1.000 46.43000 206 LEU E N 1
ATOM 9200 C CA . LEU E 1 206 ? 36.10600 59.59300 47.70400 1.000 48.60000 206 LEU E CA 1
ATOM 9201 C C . LEU E 1 206 ? 36.97800 59.64100 48.95300 1.000 48.14000 206 LEU E C 1
ATOM 9202 O O . LEU E 1 206 ? 37.40400 58.57100 49.43200 1.000 48.50000 206 LEU E O 1
ATOM 9207 N N . THR E 1 207 ? 37.23300 60.83600 49.45100 1.000 47.16000 207 THR E N 1
ATOM 9208 C CA . THR E 1 207 ? 37.96100 61.03200 50.72500 1.000 56.76000 207 THR E CA 1
ATOM 9209 C C . THR E 1 207 ? 36.92300 61.21600 51.82700 1.000 52.21000 207 THR E C 1
ATOM 9210 O O . THR E 1 207 ? 35.91200 61.91200 51.57800 1.000 53.62000 207 THR E O 1
ATOM 9214 N N . LEU E 1 208 ? 37.17200 60.57600 52.96300 1.000 52.55000 208 LEU E N 1
ATOM 9215 C CA . LEU E 1 208 ? 36.21200 60.43100 54.08200 1.000 60.25000 208 LEU E CA 1
ATOM 9216 C C . LEU E 1 208 ? 36.84400 61.02600 55.35300 1.000 71.92000 208 LEU E C 1
ATOM 9217 O O . LEU E 1 208 ? 36.34600 60.71700 56.43300 1.000 79.48000 208 LEU E O 1
ATOM 9222 N N . GLY E 1 209 ? 37.88000 61.86100 55.20000 1.000 69.26000 209 GLY E N 1
ATOM 9223 C CA . GLY E 1 209 ? 38.58200 62.58700 56.28100 1.000 73.26000 209 GLY E CA 1
ATOM 9224 C C . GLY E 1 209 ? 39.37600 61.66200 57.19400 1.000 84.75000 209 GLY E C 1
ATOM 9225 O O . GLY E 1 209 ? 40.29800 60.98200 56.69500 1.000 83.95000 209 GLY E O 1
ATOM 9226 N N . ASP E 1 210 ? 39.01300 61.63900 58.48400 1.000 90.93000 210 ASP E N 1
ATOM 9227 C CA . ASP E 1 210 ? 39.61400 60.80100 59.56300 1.000 94.31000 210 ASP E CA 1
ATOM 9228 C C . ASP E 1 210 ? 39.28300 59.31200 59.36400 1.000 88.25000 210 ASP E C 1
ATOM 9229 O O . ASP E 1 210 ? 39.76000 58.50900 60.18700 1.000 90.90000 210 ASP E O 1
ATOM 9234 N N . GLN E 1 211 ? 38.47000 58.95300 58.36100 1.000 77.41000 211 GLN E N 1
ATOM 9235 C CA . GLN E 1 211 ? 38.06500 57.55300 58.08300 1.000 79.70000 211 GLN E CA 1
ATOM 9236 C C . GLN E 1 211 ? 38.85700 56.96700 56.88900 1.000 72.09000 211 GLN E C 1
ATOM 9237 O O . GLN E 1 211 ? 38.62400 55.79500 56.55800 1.000 77.78000 211 GLN E O 1
ATOM 9239 N N . GLY E 1 212 ? 39.79100 57.72800 56.30100 1.000 69.19000 212 GLY E N 1
ATOM 9240 C CA . GLY E 1 212 ? 40.59300 57.33500 55.11900 1.000 56.92000 212 GLY E CA 1
ATOM 9241 C C . GLY E 1 212 ? 39.95700 57.74600 53.78900 1.000 64.95000 212 GLY E C 1
ATOM 9242 O O . GLY E 1 212 ? 39.34700 58.84600 53.68600 1.000 59.86000 212 GLY E O 1
ATOM 9243 N N . ALA E 1 213 ? 40.10200 56.90500 52.76700 1.000 51.71000 213 ALA E N 1
ATOM 9244 C CA . ALA E 1 213 ? 39.55200 57.17000 51.42400 1.000 55.27000 213 ALA E CA 1
ATOM 9245 C C . ALA E 1 213 ? 39.11300 55.86100 50.77300 1.000 52.86000 213 ALA E C 1
ATOM 9246 O O . ALA E 1 213 ? 39.68000 54.84500 51.06800 1.000 53.76000 213 ALA E O 1
ATOM 9248 N N . VAL E 1 214 ? 38.11900 55.91100 49.90100 1.000 51.18000 214 VAL E N 1
ATOM 9249 C CA . VAL E 1 214 ? 37.70000 54.71400 49.12600 1.000 58.29000 214 VAL E CA 1
ATOM 9250 C C . VAL E 1 214 ? 37.70300 55.12400 47.66300 1.000 52.12000 214 VAL E C 1
ATOM 9251 O O . VAL E 1 214 ? 37.68300 56.36000 47.39700 1.000 54.79000 214 VAL E O 1
ATOM 9255 N N . ALA E 1 215 ? 37.67000 54.17000 46.74400 1.000 52.04000 215 ALA E N 1
ATOM 9256 C CA . ALA E 1 215 ? 37.46800 54.51700 45.31800 1.000 62.59000 215 ALA E CA 1
ATOM 9257 C C . ALA E 1 215 ? 36.75600 53.38900 44.57300 1.000 55.99000 215 ALA E C 1
ATOM 9258 O O . ALA E 1 215 ? 36.79400 52.26100 45.02500 1.000 54.63000 215 ALA E O 1
ATOM 9260 N N . PHE E 1 216 ? 36.10500 53.72600 43.46600 1.000 57.34000 216 PHE E N 1
ATOM 9261 C CA . PHE E 1 216 ? 35.23800 52.81000 42.68800 1.000 59.75000 216 PHE E CA 1
ATOM 9262 C C . PHE E 1 216 ? 35.74800 52.77300 41.24800 1.000 50.45000 216 PHE E C 1
ATOM 9263 O O . PHE E 1 216 ? 36.08100 53.79900 40.69100 1.000 52.15000 216 PHE E O 1
ATOM 9271 N N . CYS E 1 217 ? 35.92600 51.57000 40.72600 1.000 51.53000 217 CYS E N 1
ATOM 9272 C CA . CYS E 1 217 ? 36.10000 51.28200 39.28300 1.000 68.43000 217 CYS E CA 1
ATOM 9273 C C . CYS E 1 217 ? 35.22600 50.07100 38.91700 1.000 53.06000 217 CYS E C 1
ATOM 9274 O O . CYS E 1 217 ? 34.58500 49.50400 39.81000 1.000 62.46000 217 CYS E O 1
ATOM 9277 N N . ALA E 1 218 ? 35.19300 49.70000 37.64000 1.000 57.12000 218 ALA E N 1
ATOM 9278 C CA . ALA E 1 218 ? 34.43700 48.52500 37.14300 1.000 65.97000 218 ALA E CA 1
ATOM 9279 C C . ALA E 1 218 ? 34.87800 47.24900 37.88400 1.000 61.16000 218 ALA E C 1
ATOM 9280 O O . ALA E 1 218 ? 34.03200 46.40500 38.12300 1.000 65.43000 218 ALA E O 1
ATOM 9282 N N . ALA E 1 219 ? 36.12500 47.15600 38.35300 1.000 56.61000 219 ALA E N 1
ATOM 9283 C CA . ALA E 1 219 ? 36.68700 45.91400 38.92300 1.000 54.41000 219 ALA E CA 1
ATOM 9284 C C . ALA E 1 219 ? 36.33900 45.74600 40.40600 1.000 65.42000 219 ALA E C 1
ATOM 9285 O O . ALA E 1 219 ? 36.54600 44.62500 40.93400 1.000 70.78000 219 ALA E O 1
ATOM 9287 N N . GLY E 1 220 ? 35.86100 46.79800 41.07000 1.000 62.55000 220 GLY E N 1
ATOM 9288 C CA . GLY E 1 220 ? 35.55000 46.71600 42.50300 1.000 63.28000 220 GLY E CA 1
ATOM 9289 C C . GLY E 1 220 ? 35.94300 47.96400 43.28000 1.000 70.18000 220 GLY E C 1
ATOM 9290 O O . GLY E 1 220 ? 36.56000 48.88600 42.74400 1.000 68.65000 220 GLY E O 1
ATOM 9291 N N . PRO E 1 221 ? 35.55000 48.01000 44.57200 1.000 68.73000 221 PRO E N 1
ATOM 9292 C CA . PRO E 1 221 ? 35.97300 49.05900 45.49000 1.000 69.37000 221 PRO E CA 1
ATOM 9293 C C . PRO E 1 221 ? 37.39800 48.82400 46.01100 1.000 67.13000 221 PRO E C 1
ATOM 9294 O O . PRO E 1 221 ? 37.86500 47.65300 46.06400 1.000 67.08000 221 PRO E O 1
ATOM 9298 N N . ALA E 1 222 ? 38.05500 49.94200 46.35500 1.000 61.38000 222 ALA E N 1
ATOM 9299 C CA . ALA E 1 222 ? 39.39300 50.01000 46.99500 1.000 56.13000 222 ALA E CA 1
ATOM 9300 C C . ALA E 1 222 ? 39.30000 50.93300 48.20800 1.000 56.47000 222 ALA E C 1
ATOM 9301 O O . ALA E 1 222 ? 38.46400 51.84800 48.20300 1.000 51.83000 222 ALA E O 1
ATOM 9303 N N . SER E 1 223 ? 40.10100 50.69700 49.23500 1.000 56.01000 223 SER E N 1
ATOM 9304 C CA . SER E 1 223 ? 40.12700 51.61500 50.39900 1.000 65.70000 223 SER E CA 1
ATOM 9305 C C . SER E 1 223 ? 41.54900 51.70700 50.93700 1.000 59.05000 223 SER E C 1
ATOM 9306 O O . SER E 1 223 ? 42.39000 50.85000 50.58400 1.000 59.96000 223 SER E O 1
ATOM 9309 N N . VAL E 1 224 ? 41.78200 52.75100 51.71800 1.000 57.13000 224 VAL E N 1
ATOM 9310 C CA . VAL E 1 224 ? 43.05800 53.00100 52.44500 1.000 67.14000 224 VAL E CA 1
ATOM 9311 C C . VAL E 1 224 ? 42.64400 53.54700 53.80400 1.000 60.13000 224 VAL E C 1
ATOM 9312 O O . VAL E 1 224 ? 41.70200 54.34000 53.91000 1.000 61.49000 224 VAL E O 1
ATOM 9316 N N . PRO E 1 225 ? 43.25900 53.05700 54.89100 1.000 66.55000 225 PRO E N 1
ATOM 9317 C CA . PRO E 1 225 ? 42.93000 53.54100 56.22600 1.000 70.92000 225 PRO E CA 1
ATOM 9318 C C . PRO E 1 225 ? 43.25400 55.02000 56.45800 1.000 70.72000 225 PRO E C 1
ATOM 9319 O O . PRO E 1 225 ? 43.95800 55.63100 55.66000 1.000 67.08000 225 PRO E O 1
ATOM 9323 N N . ALA E 1 226 ? 42.71300 55.52900 57.56400 1.000 75.52000 226 ALA E N 1
ATOM 9324 C CA . ALA E 1 226 ? 43.02600 56.83400 58.17900 1.000 85.01000 226 ALA E CA 1
ATOM 9325 C C . ALA E 1 226 ? 44.53700 56.92100 58.42500 1.000 83.42000 226 ALA E C 1
ATOM 9326 O O . ALA E 1 226 ? 45.10800 56.01500 59.07400 1.000 71.91000 226 ALA E O 1
ATOM 9328 N N . GLN E 1 227 ? 45.15000 57.97000 57.88100 1.000 84.00000 227 GLN E N 1
ATOM 9329 C CA . GLN E 1 227 ? 46.56800 58.34700 58.09100 1.000 86.55000 227 GLN E CA 1
ATOM 9330 C C . GLN E 1 227 ? 46.73600 58.94400 59.49200 1.000 89.84000 227 GLN E C 1
ATOM 9331 O O . GLN E 1 227 ? 45.95200 59.79300 59.91000 1.000 89.47000 227 GLN E O 1
ATOM 9337 N N . PRO E 1 228 ? 47.72700 58.49700 60.30000 1.000 98.23000 228 PRO E N 1
ATOM 9338 C CA . PRO E 1 228 ? 48.10200 59.23400 61.51300 1.000 94.79000 228 PRO E CA 1
ATOM 9339 C C . PRO E 1 228 ? 48.83900 60.56100 61.21500 1.000 98.83000 228 PRO E C 1
ATOM 9340 O O . PRO E 1 228 ? 49.94500 60.54200 60.70000 1.000 97.83000 228 PRO E O 1
ATOM 9344 N N . VAL E 1 229 ? 48.20300 61.69100 61.54300 1.000 101.66000 229 VAL E N 1
ATOM 9345 C CA . VAL E 1 229 ? 48.73100 63.06600 61.37800 1.000 101.58000 229 VAL E CA 1
ATOM 9346 C C . VAL E 1 229 ? 48.61400 63.81000 62.71300 1.000 98.71000 229 VAL E C 1
ATOM 9347 O O . VAL E 1 229 ? 48.97200 65.00300 62.73100 1.000 96.67000 229 VAL E O 1
ATOM 9349 N N . THR E 1 234 ? 45.55300 71.17300 56.84100 1.000 89.47000 234 THR E N 1
ATOM 9350 C CA . THR E 1 234 ? 44.08700 71.28300 56.59400 1.000 93.43000 234 THR E CA 1
ATOM 9351 C C . THR E 1 234 ? 43.86500 71.79500 55.16000 1.000 95.02000 234 THR E C 1
ATOM 9352 O O . THR E 1 234 ? 43.28500 71.04400 54.33000 1.000 96.24000 234 THR E O 1
ATOM 9356 N N . VAL E 1 235 ? 44.34500 73.01100 54.87600 1.000 85.11000 235 VAL E N 1
ATOM 9357 C CA . VAL E 1 235 ? 44.12000 73.73400 53.58700 1.000 88.12000 235 VAL E CA 1
ATOM 9358 C C . VAL E 1 235 ? 45.02100 73.13200 52.49100 1.000 85.98000 235 VAL E C 1
ATOM 9359 O O . VAL E 1 235 ? 46.27600 73.12600 52.65500 1.000 82.20000 235 VAL E O 1
ATOM 9363 N N . GLY E 1 236 ? 44.38300 72.64200 51.41700 1.000 73.38000 236 GLY E N 1
ATOM 9364 C CA . GLY E 1 236 ? 45.03700 72.11400 50.20800 1.000 66.84000 236 GLY E CA 1
ATOM 9365 C C . GLY E 1 236 ? 45.35900 70.62900 50.29400 1.000 57.69000 236 GLY E C 1
ATOM 9366 O O . GLY E 1 236 ? 45.88300 70.12700 49.30500 1.000 57.55000 236 GLY E O 1
ATOM 9367 N N . ALA E 1 237 ? 45.05000 69.94500 51.40500 1.000 54.32000 237 ALA E N 1
ATOM 9368 C CA . ALA E 1 237 ? 45.24900 68.48800 51.57000 1.000 58.41000 237 ALA E CA 1
ATOM 9369 C C . ALA E 1 237 ? 44.49300 67.75200 50.45200 1.000 55.38000 237 ALA E C 1
ATOM 9370 O O . ALA E 1 237 ? 45.00700 66.70600 49.96900 1.000 50.23000 237 ALA E O 1
ATOM 9372 N N . GLY E 1 238 ? 43.37300 68.32500 49.98300 1.000 55.55000 238 GLY E N 1
ATOM 9373 C CA . GLY E 1 238 ? 42.49400 67.70300 48.96800 1.000 48.01000 238 GLY E CA 1
ATOM 9374 C C . GLY E 1 238 ? 43.14200 67.71500 47.60100 1.000 48.89000 238 GLY E C 1
ATOM 9375 O O . GLY E 1 238 ? 43.09900 66.70500 46.89400 1.000 50.62000 238 GLY E O 1
ATOM 9376 N N . ASP E 1 239 ? 43.74000 68.84700 47.26600 1.000 47.41000 239 ASP E N 1
ATOM 9377 C CA . ASP E 1 239 ? 44.46000 69.12300 45.99800 1.000 53.57000 239 ASP E CA 1
ATOM 9378 C C . ASP E 1 239 ? 45.73100 68.26200 45.90600 1.000 51.70000 239 ASP E C 1
ATOM 9379 O O . ASP E 1 239 ? 46.04500 67.72800 44.82200 1.000 51.83000 239 ASP E O 1
ATOM 9384 N N . ALA E 1 240 ? 46.44500 68.10600 47.02000 1.000 49.24000 240 ALA E N 1
ATOM 9385 C CA . ALA E 1 240 ? 47.63500 67.24700 47.10800 1.000 46.32000 240 ALA E CA 1
ATOM 9386 C C . ALA E 1 240 ? 47.20800 65.80100 46.89500 1.000 44.89000 240 ALA E C 1
ATOM 9387 O O . ALA E 1 240 ? 47.95300 65.07400 46.23700 1.000 52.07000 240 ALA E O 1
ATOM 9389 N N . PHE E 1 241 ? 46.06600 65.39300 47.45400 1.000 49.88000 241 PHE E N 1
ATOM 9390 C CA . PHE E 1 241 ? 45.52200 64.02700 47.21800 1.000 45.26000 241 PHE E CA 1
ATOM 9391 C C . PHE E 1 241 ? 45.29200 63.84800 45.72000 1.000 43.46000 241 PHE E C 1
ATOM 9392 O O . PHE E 1 241 ? 45.72200 62.84200 45.16000 1.000 50.46000 241 PHE E O 1
ATOM 9400 N N . MET E 1 242 ? 44.62600 64.79900 45.08100 1.000 42.65000 242 MET E N 1
ATOM 9401 C CA . MET E 1 242 ? 44.35700 64.72100 43.62100 1.000 48.37000 242 MET E CA 1
ATOM 9402 C C . MET E 1 242 ? 45.68500 64.59300 42.85400 1.000 45.79000 242 MET E C 1
ATOM 9403 O O . MET E 1 242 ? 45.76700 63.69500 42.00400 1.000 51.41000 242 MET E O 1
ATOM 9408 N N . ALA E 1 243 ? 46.68300 65.45400 43.11900 1.000 53.18000 243 ALA E N 1
ATOM 9409 C CA . ALA E 1 243 ? 47.97800 65.44900 42.39500 1.000 53.91000 243 ALA E CA 1
ATOM 9410 C C . ALA E 1 243 ? 48.58300 64.06000 42.55300 1.000 44.48000 243 ALA E C 1
ATOM 9411 O O . ALA E 1 243 ? 48.97900 63.45400 41.54800 1.000 50.06000 243 ALA E O 1
ATOM 9413 N N . GLY E 1 244 ? 48.59600 63.54800 43.77900 1.000 48.30000 244 GLY E N 1
ATOM 9414 C CA . GLY E 1 244 ? 49.15300 62.21700 44.08500 1.000 48.71000 244 GLY E CA 1
ATOM 9415 C C . GLY E 1 244 ? 48.44900 61.09000 43.34700 1.000 57.69000 244 GLY E C 1
ATOM 9416 O O . GLY E 1 244 ? 49.10900 60.09000 42.99200 1.000 47.42000 244 GLY E O 1
ATOM 9417 N N . LEU E 1 245 ? 47.13300 61.19200 43.18000 1.000 52.08000 245 LEU E N 1
ATOM 9418 C CA . LEU E 1 245 ? 46.35000 60.16100 42.46000 1.000 55.40000 245 LEU E CA 1
ATOM 9419 C C . LEU E 1 245 ? 46.70500 60.25700 40.96700 1.000 45.29000 245 LEU E C 1
ATOM 9420 O O . LEU E 1 245 ? 47.00800 59.24400 40.34600 1.000 48.27000 245 LEU E O 1
ATOM 9425 N N . LEU E 1 246 ? 46.68100 61.44600 40.39600 1.000 43.32000 246 LEU E N 1
ATOM 9426 C CA . LEU E 1 246 ? 47.01300 61.60100 38.95400 1.000 50.24000 246 LEU E CA 1
ATOM 9427 C C . LEU E 1 246 ? 48.48000 61.20500 38.69000 1.000 52.91000 246 LEU E C 1
ATOM 9428 O O . LEU E 1 246 ? 48.70800 60.45200 37.72400 1.000 52.17000 246 LEU E O 1
ATOM 9433 N N . ASP E 1 247 ? 49.41700 61.56800 39.57000 1.000 52.72000 247 ASP E N 1
ATOM 9434 C CA . ASP E 1 247 ? 50.85100 61.24400 39.37200 1.000 55.87000 247 ASP E CA 1
ATOM 9435 C C . ASP E 1 247 ? 51.05300 59.73000 39.36700 1.000 51.03000 247 ASP E C 1
ATOM 9436 O O . ASP E 1 247 ? 51.82100 59.26200 38.51400 1.000 56.81000 247 ASP E O 1
ATOM 9441 N N . THR E 1 248 ? 50.41800 58.97200 40.26800 1.000 51.00000 248 THR E N 1
ATOM 9442 C CA . THR E 1 248 ? 50.58700 57.49000 40.29100 1.000 49.62000 248 THR E CA 1
ATOM 9443 C C . THR E 1 248 ? 49.89500 56.86100 39.08600 1.000 59.87000 248 THR E C 1
ATOM 9444 O O . THR E 1 248 ? 50.39900 55.83800 38.61600 1.000 57.63000 248 THR E O 1
ATOM 9448 N N . LEU E 1 249 ? 48.75500 57.39900 38.63700 1.000 52.08000 249 LEU E N 1
ATOM 9449 C CA . LEU E 1 249 ? 48.05200 56.81000 37.46000 1.000 57.38000 249 LEU E CA 1
ATOM 9450 C C . LEU E 1 249 ? 48.93000 57.04500 36.22300 1.000 53.95000 249 LEU E C 1
ATOM 9451 O O . LEU E 1 249 ? 49.05600 56.13200 35.39500 1.000 55.77000 249 LEU E O 1
ATOM 9456 N N . TRP E 1 250 ? 49.52600 58.23500 36.13400 1.000 56.62000 250 TRP E N 1
ATOM 9457 C CA . TRP E 1 250 ? 50.55200 58.61000 35.12300 1.000 60.49000 250 TRP E CA 1
ATOM 9458 C C . TRP E 1 250 ? 51.64100 57.52100 35.08100 1.000 56.65000 250 TRP E C 1
ATOM 9459 O O . TRP E 1 250 ? 51.78600 56.86400 34.04500 1.000 65.63000 250 TRP E O 1
ATOM 9470 N N . GLU E 1 251 ? 52.29400 57.27100 36.20500 1.000 58.84000 251 GLU E N 1
ATOM 9471 C CA . GLU E 1 251 ? 53.41200 56.29900 36.35200 1.000 56.35000 251 GLU E CA 1
ATOM 9472 C C . GLU E 1 251 ? 52.94100 54.88000 35.99200 1.000 65.14000 251 GLU E C 1
ATOM 9473 O O . GLU E 1 251 ? 53.74600 54.11900 35.46000 1.000 65.93000 251 GLU E O 1
ATOM 9479 N N . GLN E 1 252 ? 51.69300 54.51800 36.27800 1.000 64.34000 252 GLN E N 1
ATOM 9480 C CA . GLN E 1 252 ? 51.15700 53.14700 36.03200 1.000 59.96000 252 GLN E CA 1
ATOM 9481 C C . GLN E 1 252 ? 50.90400 52.96400 34.53100 1.000 57.96000 252 GLN E C 1
ATOM 9482 O O . GLN E 1 252 ? 50.60500 51.83200 34.11900 1.000 70.09000 252 GLN E O 1
ATOM 9488 N N . GLY E 1 253 ? 50.92900 54.05800 33.76600 1.000 58.38000 253 GLY E N 1
ATOM 9489 C CA . GLY E 1 253 ? 50.79300 54.06600 32.29400 1.000 54.89000 253 GLY E CA 1
ATOM 9490 C C . GLY E 1 253 ? 49.35300 54.19100 31.82900 1.000 60.25000 253 GLY E C 1
ATOM 9491 O O . GLY E 1 253 ? 49.05800 53.72100 30.71600 1.000 63.36000 253 GLY E O 1
ATOM 9492 N N . LEU E 1 254 ? 48.46000 54.78500 32.62900 1.000 64.12000 254 LEU E N 1
ATOM 9493 C CA . LEU E 1 254 ? 46.99900 54.73100 32.34100 1.000 58.64000 254 LEU E CA 1
ATOM 9494 C C . LEU E 1 254 ? 46.47900 56.07600 31.82200 1.000 54.09000 254 LEU E C 1
ATOM 9495 O O . LEU E 1 254 ? 45.30200 56.15500 31.46700 1.000 54.50000 254 LEU E O 1
ATOM 9500 N N . LEU E 1 255 ? 47.30700 57.10200 31.69100 1.000 53.19000 255 LEU E N 1
ATOM 9501 C CA . LEU E 1 255 ? 46.80300 58.40500 31.18600 1.000 60.57000 255 LEU E CA 1
ATOM 9502 C C . LEU E 1 255 ? 47.02800 58.48900 29.67500 1.000 62.62000 255 LEU E C 1
ATOM 9503 O O . LEU E 1 255 ? 47.84000 57.72100 29.17600 1.000 66.69000 255 LEU E O 1
ATOM 9508 N N . GLY E 1 256 ? 46.34100 59.41600 29.00300 1.000 57.73000 256 GLY E N 1
ATOM 9509 C CA . GLY E 1 256 ? 46.23800 59.51000 27.53300 1.000 54.73000 256 GLY E CA 1
ATOM 9510 C C . GLY E 1 256 ? 45.03300 58.72100 27.04300 1.000 60.27000 256 GLY E C 1
ATOM 9511 O O . GLY E 1 256 ? 44.76900 57.63500 27.61400 1.000 54.70000 256 GLY E O 1
ATOM 9512 N N . ALA E 1 257 ? 44.29500 59.24900 26.06500 1.000 55.07000 257 ALA E N 1
ATOM 9513 C CA . ALA E 1 257 ? 43.08400 58.60500 25.49900 1.000 57.21000 257 ALA E CA 1
ATOM 9514 C C . ALA E 1 257 ? 43.43000 57.21700 24.94300 1.000 61.26000 257 ALA E C 1
ATOM 9515 O O . ALA E 1 257 ? 42.57900 56.32100 25.00600 1.000 71.72000 257 ALA E O 1
ATOM 9517 N N . ASP E 1 258 ? 44.64300 57.06600 24.41800 1.000 61.97000 258 ASP E N 1
ATOM 9518 C CA . ASP E 1 258 ? 45.20500 55.81000 23.88000 1.000 61.04000 258 ASP E CA 1
ATOM 9519 C C . ASP E 1 258 ? 45.23200 54.74800 24.98800 1.000 65.14000 258 ASP E C 1
ATOM 9520 O O . ASP E 1 258 ? 45.34500 53.56400 24.64300 1.000 75.37000 258 ASP E O 1
ATOM 9522 N N . ARG E 1 259 ? 45.16100 55.14300 26.26800 1.000 66.47000 259 ARG E N 1
ATOM 9523 C CA . ARG E 1 259 ? 45.18700 54.20800 27.43400 1.000 60.64000 259 ARG E CA 1
ATOM 9524 C C . ARG E 1 259 ? 43.84600 54.24400 28.18800 1.000 55.45000 259 ARG E C 1
ATOM 9525 O O . ARG E 1 259 ? 43.76200 53.63400 29.25900 1.000 61.49000 259 ARG E O 1
ATOM 9533 N N . ARG E 1 260 ? 42.82100 54.89000 27.63700 1.000 59.58000 260 ARG E N 1
ATOM 9534 C CA . ARG E 1 260 ? 41.50100 55.06600 28.30700 1.000 61.94000 260 ARG E CA 1
ATOM 9535 C C . ARG E 1 260 ? 40.86200 53.70000 28.59700 1.000 63.28000 260 ARG E C 1
ATOM 9536 O O . ARG E 1 260 ? 40.28600 53.52700 29.68000 1.000 68.43000 260 ARG E O 1
ATOM 9544 N N . THR E 1 261 ? 40.98200 52.74800 27.67400 1.000 65.85000 261 THR E N 1
ATOM 9545 C CA . THR E 1 261 ? 40.45100 51.37100 27.81800 1.000 62.61000 261 THR E CA 1
ATOM 9546 C C . THR E 1 261 ? 41.16600 50.65500 28.96500 1.000 61.25000 261 THR E C 1
ATOM 9547 O O . THR E 1 261 ? 40.49400 49.92500 29.73900 1.000 69.50000 261 THR E O 1
ATOM 9551 N N . GLU E 1 262 ? 42.47700 50.84600 29.09300 1.000 61.84000 262 GLU E N 1
ATOM 9552 C CA . GLU E 1 262 ? 43.28500 50.20600 30.16800 1.000 63.72000 262 GLU E CA 1
ATOM 9553 C C . GLU E 1 262 ? 42.96500 50.89300 31.51100 1.000 58.10000 262 GLU E C 1
ATOM 9554 O O . GLU E 1 262 ? 43.03100 50.22700 32.57300 1.000 60.04000 262 GLU E O 1
ATOM 9560 N N . LEU E 1 263 ? 42.61300 52.17700 31.48300 1.000 54.97000 263 LEU E N 1
ATOM 9561 C CA . LEU E 1 263 ? 42.31100 52.94400 32.72800 1.000 61.81000 263 LEU E CA 1
ATOM 9562 C C . LEU E 1 263 ? 41.00500 52.39100 33.32300 1.000 57.12000 263 LEU E C 1
ATOM 9563 O O . LEU E 1 263 ? 40.98800 52.06300 34.53000 1.000 63.36000 263 LEU E O 1
ATOM 9568 N N . ARG E 1 264 ? 39.98900 52.17200 32.48400 1.000 66.08000 264 ARG E N 1
ATOM 9569 C CA . ARG E 1 264 ? 38.68600 51.55100 32.88000 1.000 61.42000 264 ARG E CA 1
ATOM 9570 C C . ARG E 1 264 ? 38.86500 50.12200 33.41300 1.000 56.25000 264 ARG E C 1
ATOM 9571 O O . ARG E 1 264 ? 38.12000 49.70500 34.34800 1.000 61.73000 264 ARG E O 1
ATOM 9579 N N . LYS E 1 265 ? 39.84200 49.39100 32.88300 1.000 61.58000 265 LYS E N 1
ATOM 9580 C CA . LYS E 1 265 ? 40.09300 47.98000 33.24700 1.000 64.43000 265 LYS E CA 1
ATOM 9581 C C . LYS E 1 265 ? 40.99600 47.92400 34.48200 1.000 57.11000 265 LYS E C 1
ATOM 9582 O O . LYS E 1 265 ? 41.29600 46.80900 34.92900 1.000 68.78000 265 LYS E O 1
ATOM 9584 N N . ILE E 1 266 ? 41.40800 49.06700 35.03900 1.000 63.49000 266 ILE E N 1
ATOM 9585 C CA . ILE E 1 266 ? 42.29600 49.10000 36.24600 1.000 54.57000 266 ILE E CA 1
ATOM 9586 C C . ILE E 1 266 ? 41.76900 48.09300 37.26800 1.000 56.29000 266 ILE E C 1
ATOM 9587 O O . ILE E 1 266 ? 40.53900 48.01400 37.46200 1.000 56.24000 266 ILE E O 1
ATOM 9592 N N . GLY E 1 267 ? 42.68100 47.32900 37.86700 1.000 62.38000 267 GLY E N 1
ATOM 9593 C CA . GLY E 1 267 ? 42.36400 46.32600 38.89800 1.000 52.78000 267 GLY E CA 1
ATOM 9594 C C . GLY E 1 267 ? 42.29500 46.98200 40.25500 1.000 62.29000 267 GLY E C 1
ATOM 9595 O O . GLY E 1 267 ? 42.83400 48.08600 40.38300 1.000 72.31000 267 GLY E O 1
ATOM 9596 N N . VAL E 1 268 ? 41.65200 46.32300 41.21400 1.000 64.04000 268 VAL E N 1
ATOM 9597 C CA . VAL E 1 268 ? 41.42100 46.82400 42.59700 1.000 67.05000 268 VAL E CA 1
ATOM 9598 C C . VAL E 1 268 ? 42.79000 47.09700 43.22300 1.000 69.55000 268 VAL E C 1
ATOM 9599 O O . VAL E 1 268 ? 42.91200 48.10200 43.97700 1.000 57.01000 268 VAL E O 1
ATOM 9603 N N . SER E 1 269 ? 43.75500 46.22700 42.91400 1.000 61.16000 269 SER E N 1
ATOM 9604 C CA . SER E 1 269 ? 45.12600 46.20000 43.48400 1.000 63.49000 269 SER E CA 1
ATOM 9605 C C . SER E 1 269 ? 45.90200 47.46900 43.08500 1.000 63.73000 269 SER E C 1
ATOM 9606 O O . SER E 1 269 ? 46.43300 48.15000 43.98200 1.000 64.81000 269 SER E O 1
ATOM 9609 N N . ALA E 1 270 ? 45.96700 47.74800 41.78100 1.000 58.87000 270 ALA E N 1
ATOM 9610 C CA . ALA E 1 270 ? 46.50400 48.98800 41.17900 1.000 61.28000 270 ALA E CA 1
ATOM 9611 C C . ALA E 1 270 ? 45.76300 50.22300 41.73800 1.000 62.75000 270 ALA E C 1
ATOM 9612 O O . ALA E 1 270 ? 46.44500 51.19200 42.10700 1.000 58.95000 270 ALA E O 1
ATOM 9614 N N . LEU E 1 271 ? 44.42600 50.20300 41.81700 1.000 61.96000 271 LEU E N 1
ATOM 9615 C CA . LEU E 1 271 ? 43.64200 51.36600 42.30700 1.000 59.05000 271 LEU E CA 1
ATOM 9616 C C . LEU E 1 271 ? 44.00500 51.61800 43.76700 1.000 58.47000 271 LEU E C 1
ATOM 9617 O O . LEU E 1 271 ? 44.10600 52.78200 44.16000 1.000 55.96000 271 LEU E O 1
ATOM 9622 N N . THR E 1 272 ? 44.20000 50.54300 44.51900 1.000 52.49000 272 THR E N 1
ATOM 9623 C CA . THR E 1 272 ? 44.51800 50.57700 45.96400 1.000 56.18000 272 THR E CA 1
ATOM 9624 C C . THR E 1 272 ? 45.87900 51.26400 46.11900 1.000 59.74000 272 THR E C 1
ATOM 9625 O O . THR E 1 272 ? 45.97000 52.18300 46.94500 1.000 59.11000 272 THR E O 1
ATOM 9629 N N . SER E 1 273 ? 46.86800 50.86600 45.31300 1.000 59.39000 273 SER E N 1
ATOM 9630 C CA . SER E 1 273 ? 48.21900 51.48300 45.25000 1.000 60.16000 273 SER E CA 1
ATOM 9631 C C . SER E 1 273 ? 48.07200 52.98400 45.00000 1.000 58.62000 273 SER E C 1
ATOM 9632 O O . SER E 1 273 ? 48.67100 53.76000 45.73900 1.000 57.34000 273 SER E O 1
ATOM 9635 N N . ALA E 1 274 ? 47.26900 53.37100 44.01100 1.000 53.76000 274 ALA E N 1
ATOM 9636 C CA . ALA E 1 274 ? 47.09300 54.78800 43.63600 1.000 54.88000 274 ALA E CA 1
ATOM 9637 C C . ALA E 1 274 ? 46.49900 55.54600 44.82900 1.000 54.45000 274 ALA E C 1
ATOM 9638 O O . ALA E 1 274 ? 46.98800 56.66200 45.09100 1.000 54.90000 274 ALA E O 1
ATOM 9640 N N . LEU E 1 275 ? 45.56400 54.95100 45.57800 1.000 51.02000 275 LEU E N 1
ATOM 9641 C CA . LEU E 1 275 ? 44.96700 55.60900 46.77700 1.000 55.02000 275 LEU E CA 1
ATOM 9642 C C . LEU E 1 275 ? 46.03500 55.77500 47.84900 1.000 52.06000 275 LEU E C 1
ATOM 9643 O O . LEU E 1 275 ? 45.93900 56.73300 48.59800 1.000 52.09000 275 LEU E O 1
ATOM 9648 N N . GLU E 1 276 ? 46.87200 54.75800 48.04100 1.000 54.51000 276 GLU E N 1
ATOM 9649 C CA . GLU E 1 276 ? 47.91100 54.75100 49.09400 1.000 53.76000 276 GLU E CA 1
ATOM 9650 C C . GLU E 1 276 ? 48.85900 55.92100 48.78800 1.000 53.50000 276 GLU E C 1
ATOM 9651 O O . GLU E 1 276 ? 49.11200 56.73900 49.71200 1.000 49.98000 276 GLU E O 1
ATOM 9657 N N . VAL E 1 277 ? 49.34500 56.00700 47.54100 1.000 50.89000 277 VAL E N 1
ATOM 9658 C CA . VAL E 1 277 ? 50.29300 57.08200 47.11300 1.000 59.43000 277 VAL E CA 1
ATOM 9659 C C . VAL E 1 277 ? 49.58300 58.41400 47.31000 1.000 53.91000 277 VAL E C 1
ATOM 9660 O O . VAL E 1 277 ? 50.20400 59.33800 47.84800 1.000 48.05000 277 VAL E O 1
ATOM 9664 N N . ALA E 1 278 ? 48.30500 58.49400 46.93900 1.000 51.09000 278 ALA E N 1
ATOM 9665 C CA . ALA E 1 278 ? 47.51600 59.74100 47.07700 1.000 50.55000 278 ALA E CA 1
ATOM 9666 C C . ALA E 1 278 ? 47.38500 60.13600 48.55500 1.000 48.33000 278 ALA E C 1
ATOM 9667 O O . ALA E 1 278 ? 47.50300 61.33800 48.87700 1.000 44.22000 278 ALA E O 1
ATOM 9669 N N . ALA E 1 279 ? 47.06100 59.18800 49.42700 1.000 48.20000 279 ALA E N 1
ATOM 9670 C CA . ALA E 1 279 ? 46.89800 59.47400 50.87300 1.000 57.23000 279 ALA E CA 1
ATOM 9671 C C . ALA E 1 279 ? 48.25200 59.94700 51.44800 1.000 50.02000 279 ALA E C 1
ATOM 9672 O O . ALA E 1 279 ? 48.26400 60.93300 52.21800 1.000 50.62000 279 ALA E O 1
ATOM 9674 N N . LEU E 1 280 ? 49.35600 59.27900 51.10200 1.000 46.16000 280 LEU E N 1
ATOM 9675 C CA . LEU E 1 280 ? 50.70900 59.64400 51.62100 1.000 52.56000 280 LEU E CA 1
ATOM 9676 C C . LEU E 1 280 ? 51.14400 61.01800 51.05400 1.000 52.68000 280 LEU E C 1
ATOM 9677 O O . LEU E 1 280 ? 51.74200 61.81400 51.81400 1.000 52.26000 280 LEU E O 1
ATOM 9682 N N . THR E 1 281 ? 50.82100 61.32400 49.79500 1.000 45.07000 281 THR E N 1
ATOM 9683 C CA . THR E 1 281 ? 51.15500 62.61700 49.14200 1.000 48.51000 281 THR E CA 1
ATOM 9684 C C . THR E 1 281 ? 50.38300 63.70800 49.88500 1.000 55.84000 281 THR E C 1
ATOM 9685 O O . THR E 1 281 ? 50.96300 64.77400 50.21300 1.000 51.14000 281 THR E O 1
ATOM 9689 N N . SER E 1 282 ? 49.10400 63.47200 50.15600 1.000 53.24000 282 SER E N 1
ATOM 9690 C CA . SER E 1 282 ? 48.27900 64.46400 50.89300 1.000 53.32000 282 SER E CA 1
ATOM 9691 C C . SER E 1 282 ? 48.95300 64.69200 52.25700 1.000 54.99000 282 SER E C 1
ATOM 9692 O O . SER E 1 282 ? 49.13800 65.86400 52.65800 1.000 55.91000 282 SER E O 1
ATOM 9695 N N . ALA E 1 283 ? 49.30000 63.60800 52.95500 1.000 50.16000 283 ALA E N 1
ATOM 9696 C CA . ALA E 1 283 ? 49.76600 63.67500 54.35600 1.000 54.59000 283 ALA E CA 1
ATOM 9697 C C . ALA E 1 283 ? 51.11800 64.40400 54.39100 1.000 53.02000 283 ALA E C 1
ATOM 9698 O O . ALA E 1 283 ? 51.32000 65.20900 55.30400 1.000 52.98000 283 ALA E O 1
ATOM 9700 N N . LEU E 1 284 ? 51.97300 64.15900 53.40000 1.000 53.04000 284 LEU E N 1
ATOM 9701 C CA . LEU E 1 284 ? 53.32500 64.76900 53.30300 1.000 50.97000 284 LEU E CA 1
ATOM 9702 C C . LEU E 1 284 ? 53.20200 66.27300 53.00600 1.000 60.28000 284 LEU E C 1
ATOM 9703 O O . LEU E 1 284 ? 53.97400 67.04400 53.60200 1.000 59.10000 284 LEU E O 1
ATOM 9708 N N . THR E 1 285 ? 52.22600 66.70900 52.20400 1.000 50.63000 285 THR E N 1
ATOM 9709 C CA . THR E 1 285 ? 52.00400 68.15900 51.92100 1.000 59.41000 285 THR E CA 1
ATOM 9710 C C . THR E 1 285 ? 51.56500 68.89800 53.21000 1.000 60.16000 285 THR E C 1
ATOM 9711 O O . THR E 1 285 ? 52.08800 69.96300 53.48300 1.000 64.87000 285 THR E O 1
ATOM 9715 N N . VAL E 1 286 ? 50.65100 68.33700 53.99100 1.000 57.05000 286 VAL E N 1
ATOM 9716 C CA . VAL E 1 286 ? 50.23600 68.85800 55.32300 1.000 61.43000 286 VAL E CA 1
ATOM 9717 C C . VAL E 1 286 ? 51.48100 68.93900 56.23200 1.000 61.19000 286 VAL E C 1
ATOM 9718 O O . VAL E 1 286 ? 51.81600 70.05700 56.66200 1.000 69.96000 286 VAL E O 1
ATOM 9722 N N . ALA E 1 287 ? 52.17500 67.82000 56.46800 1.000 58.72000 287 ALA E N 1
ATOM 9723 C CA . ALA E 1 287 ? 53.34200 67.68700 57.37800 1.000 59.93000 287 ALA E CA 1
ATOM 9724 C C . ALA E 1 287 ? 54.40600 68.74000 57.04200 1.000 56.65000 287 ALA E C 1
ATOM 9725 O O . ALA E 1 287 ? 54.84100 69.42800 57.96200 1.000 59.34000 287 ALA E O 1
ATOM 9727 N N . ARG E 1 288 ? 54.72600 68.92200 55.76200 1.000 56.18000 288 ARG E N 1
ATOM 9728 C CA . ARG E 1 288 ? 55.68100 69.95200 55.27500 1.000 56.99000 288 ARG E CA 1
ATOM 9729 C C . ARG E 1 288 ? 55.16000 71.37000 55.55300 1.000 70.23000 288 ARG E C 1
ATOM 9730 O O . ARG E 1 288 ? 56.00300 72.26600 55.68800 1.000 83.36000 288 ARG E O 1
ATOM 9738 N N . ALA E 1 289 ? 53.84300 71.57900 55.60900 1.000 69.61000 289 ALA E N 1
ATOM 9739 C CA . ALA E 1 289 ? 53.21000 72.89200 55.89100 1.000 78.09000 289 ALA E CA 1
ATOM 9740 C C . ALA E 1 289 ? 53.16000 73.13500 57.40300 1.000 83.43000 289 ALA E C 1
ATOM 9741 O O . ALA E 1 289 ? 53.30300 74.29400 57.80900 1.000 92.56000 289 ALA E O 1
ATOM 9743 N N . GLY E 1 290 ? 52.94600 72.07300 58.18900 1.000 80.00000 290 GLY E N 1
ATOM 9744 C CA . GLY E 1 290 ? 52.99400 72.08300 59.66500 1.000 82.19000 290 GLY E CA 1
ATOM 9745 C C . GLY E 1 290 ? 54.40000 72.34800 60.17800 1.000 89.61000 290 GLY E C 1
ATOM 9746 O O . GLY E 1 290 ? 54.52400 72.74200 61.34500 1.000 87.86000 290 GLY E O 1
ATOM 9747 N N . ALA E 1 291 ? 55.42100 72.12700 59.34100 1.000 87.48000 291 ALA E N 1
ATOM 9748 C CA . ALA E 1 291 ? 56.83300 72.49200 59.60300 1.000 91.21000 291 ALA E CA 1
ATOM 9749 C C . ALA E 1 291 ? 57.00400 74.00600 59.42400 1.000 99.57000 291 ALA E C 1
ATOM 9750 O O . ALA E 1 291 ? 57.43900 74.66600 60.38500 1.000 105.03000 291 ALA E O 1
ATOM 9752 N N . ASP E 1 292 ? 56.65000 74.53000 58.24500 1.000 98.79000 292 ASP E N 1
ATOM 9753 C CA . ASP E 1 292 ? 56.72800 75.97900 57.90200 1.000 108.46000 292 ASP E CA 1
ATOM 9754 C C . ASP E 1 292 ? 55.44400 76.68500 58.36500 1.000 104.26000 292 ASP E C 1
ATOM 9755 O O . ASP E 1 292 ? 55.28000 77.06300 59.53000 1.000 101.35000 292 ASP E O 1
ATOM 9760 N N . MET F 1 1 ? 15.03700 78.48300 85.20300 1.000 82.61000 1 MET F N 1
ATOM 9761 C CA . MET F 1 1 ? 13.60400 78.24400 84.78300 1.000 92.70000 1 MET F CA 1
ATOM 9762 C C . MET F 1 1 ? 13.46500 76.91400 84.00100 1.000 79.22000 1 MET F C 1
ATOM 9763 O O . MET F 1 1 ? 12.62000 76.09300 84.40600 1.000 73.22000 1 MET F O 1
ATOM 9765 N N . ALA F 1 2 ? 14.29000 76.69300 82.96400 1.000 82.29000 2 ALA F N 1
ATOM 9766 C CA . ALA F 1 2 ? 14.13400 75.66700 81.88900 1.000 73.73000 2 ALA F CA 1
ATOM 9767 C C . ALA F 1 2 ? 14.25300 74.23000 82.43000 1.000 62.99000 2 ALA F C 1
ATOM 9768 O O . ALA F 1 2 ? 15.32100 73.89200 82.98000 1.000 62.23000 2 ALA F O 1
ATOM 9770 N N . ARG F 1 3 ? 13.18600 73.44000 82.27800 1.000 56.35000 3 ARG F N 1
ATOM 9771 C CA . ARG F 1 3 ? 13.06100 72.04200 82.78300 1.000 65.94000 3 ARG F CA 1
ATOM 9772 C C . ARG F 1 3 ? 12.79700 71.05900 81.64400 1.000 58.76000 3 ARG F C 1
ATOM 9773 O O . ARG F 1 3 ? 12.00200 71.38600 80.73100 1.000 61.86000 3 ARG F O 1
ATOM 9781 N N . GLY F 1 4 ? 13.41400 69.88000 81.74500 1.000 57.34000 4 GLY F N 1
ATOM 9782 C CA . GLY F 1 4 ? 13.21500 68.75700 80.82400 1.000 47.48000 4 GLY F CA 1
ATOM 9783 C C . GLY F 1 4 ? 12.14000 67.84000 81.33700 1.000 52.26000 4 GLY F C 1
ATOM 9784 O O . GLY F 1 4 ? 12.00300 67.71700 82.55800 1.000 50.72000 4 GLY F O 1
ATOM 9785 N N . LEU F 1 5 ? 11.37500 67.26300 80.41600 1.000 50.14000 5 LEU F N 1
ATOM 9786 C CA . LEU F 1 5 ? 10.34600 66.24700 80.70500 1.000 56.49000 5 LEU F CA 1
ATOM 9787 C C . LEU F 1 5 ? 10.72500 64.93900 79.96700 1.000 53.50000 5 LEU F C 1
ATOM 9788 O O . LEU F 1 5 ? 10.98500 64.99900 78.74500 1.000 54.42000 5 LEU F O 1
ATOM 9793 N N . VAL F 1 6 ? 10.79000 63.82100 80.69300 1.000 47.75000 6 VAL F N 1
ATOM 9794 C CA . VAL F 1 6 ? 10.90300 62.43600 80.14600 1.000 50.89000 6 VAL F CA 1
ATOM 9795 C C . VAL F 1 6 ? 9.58700 61.71500 80.42200 1.000 50.48000 6 VAL F C 1
ATOM 9796 O O . VAL F 1 6 ? 9.15300 61.71400 81.58500 1.000 53.94000 6 VAL F O 1
ATOM 9800 N N . ILE F 1 7 ? 8.96700 61.16700 79.38400 1.000 50.54000 7 ILE F N 1
ATOM 9801 C CA . ILE F 1 7 ? 7.75800 60.30900 79.47400 1.000 49.89000 7 ILE F CA 1
ATOM 9802 C C . ILE F 1 7 ? 8.19300 58.89300 79.08000 1.000 59.63000 7 ILE F C 1
ATOM 9803 O O . ILE F 1 7 ? 8.53500 58.70400 77.88500 1.000 59.21000 7 ILE F O 1
ATOM 9808 N N . GLY F 1 8 ? 8.16800 57.94800 80.02200 1.000 64.73000 8 GLY F N 1
ATOM 9809 C CA . GLY F 1 8 ? 8.13000 56.50500 79.73000 1.000 62.67000 8 GLY F CA 1
ATOM 9810 C C . GLY F 1 8 ? 8.37300 55.62500 80.94300 1.000 70.14000 8 GLY F C 1
ATOM 9811 O O . GLY F 1 8 ? 8.35000 56.13300 82.07000 1.000 74.55000 8 GLY F O 1
ATOM 9812 N N . GLU F 1 9 ? 8.64600 54.34100 80.69900 1.000 74.62000 9 GLU F N 1
ATOM 9813 C CA . GLU F 1 9 ? 8.65000 53.25500 81.71900 1.000 71.48000 9 GLU F CA 1
ATOM 9814 C C . GLU F 1 9 ? 9.80700 53.43900 82.70800 1.000 71.93000 9 GLU F C 1
ATOM 9815 O O . GLU F 1 9 ? 10.90500 53.85900 82.31800 1.000 68.00000 9 GLU F O 1
ATOM 9817 N N . ALA F 1 10 ? 9.52200 53.15600 83.96900 1.000 76.22000 10 ALA F N 1
ATOM 9818 C CA . ALA F 1 10 ? 10.49000 52.80500 85.02500 1.000 79.70000 10 ALA F CA 1
ATOM 9819 C C . ALA F 1 10 ? 10.07100 51.41600 85.50500 1.000 82.62000 10 ALA F C 1
ATOM 9820 O O . ALA F 1 10 ? 8.84800 51.17800 85.59100 1.000 82.62000 10 ALA F O 1
ATOM 9822 N N . LEU F 1 11 ? 11.01700 50.50500 85.71200 1.000 90.69000 11 LEU F N 1
ATOM 9823 C CA . LEU F 1 11 ? 10.69800 49.07900 85.99500 1.000 93.22000 11 LEU F CA 1
ATOM 9824 C C . LEU F 1 11 ? 11.75400 48.48500 86.92400 1.000 92.66000 11 LEU F C 1
ATOM 9825 O O . LEU F 1 11 ? 12.70000 49.21700 87.32700 1.000 89.93000 11 LEU F O 1
ATOM 9830 N N . ILE F 1 12 ? 11.55800 47.21300 87.27300 1.000 98.87000 12 ILE F N 1
ATOM 9831 C CA . ILE F 1 12 ? 12.52400 46.40800 88.06900 1.000 96.99000 12 ILE F CA 1
ATOM 9832 C C . ILE F 1 12 ? 13.11900 45.34000 87.14800 1.000 93.73000 12 ILE F C 1
ATOM 9833 O O . ILE F 1 12 ? 12.34000 44.57400 86.54300 1.000 93.62000 12 ILE F O 1
ATOM 9838 N N . ASP F 1 13 ? 14.44500 45.35000 87.00100 1.000 88.15000 13 ASP F N 1
ATOM 9839 C CA . ASP F 1 13 ? 15.22500 44.29200 86.31000 1.000 94.14000 13 ASP F CA 1
ATOM 9840 C C . ASP F 1 13 ? 15.62000 43.25100 87.36500 1.000 100.09000 13 ASP F C 1
ATOM 9841 O O . ASP F 1 13 ? 16.42300 43.60000 88.26200 1.000 100.71000 13 ASP F O 1
ATOM 9846 N N . ILE F 1 14 ? 15.07600 42.03400 87.27600 1.000 100.05000 14 ILE F N 1
ATOM 9847 C CA . ILE F 1 14 ? 15.44900 40.89700 88.17700 1.000 104.12000 14 ILE F CA 1
ATOM 9848 C C . ILE F 1 14 ? 16.36800 39.93000 87.41100 1.000 103.87000 14 ILE F C 1
ATOM 9849 O O . ILE F 1 14 ? 15.94000 39.41800 86.35400 1.000 102.71000 14 ILE F O 1
ATOM 9854 N N . VAL F 1 15 ? 17.58900 39.70900 87.92000 1.000 102.04000 15 VAL F N 1
ATOM 9855 C CA . VAL F 1 15 ? 18.57700 38.72500 87.40400 1.000 107.74000 15 VAL F CA 1
ATOM 9856 C C . VAL F 1 15 ? 18.17700 37.30400 87.83400 1.000 109.42000 15 VAL F C 1
ATOM 9857 O O . VAL F 1 15 ? 17.66800 36.56400 86.96800 1.000 104.33000 15 VAL F O 1
ATOM 9859 N N . ALA F 1 21 ? 18.23100 39.16000 93.02900 1.000 111.90000 21 ALA F N 1
ATOM 9860 C CA . ALA F 1 21 ? 19.00400 40.33500 92.55300 1.000 113.27000 21 ALA F CA 1
ATOM 9861 C C . ALA F 1 21 ? 18.12400 41.20800 91.64200 1.000 111.67000 21 ALA F C 1
ATOM 9862 O O . ALA F 1 21 ? 18.07600 40.94100 90.42100 1.000 107.98000 21 ALA F O 1
ATOM 9864 N N . GLU F 1 22 ? 17.44700 42.20200 92.23100 1.000 110.90000 22 GLU F N 1
ATOM 9865 C CA . GLU F 1 22 ? 16.56600 43.18300 91.55200 1.000 109.35000 22 GLU F CA 1
ATOM 9866 C C . GLU F 1 22 ? 17.31500 44.51600 91.37800 1.000 108.04000 22 GLU F C 1
ATOM 9867 O O . GLU F 1 22 ? 18.03000 44.92400 92.31000 1.000 100.83000 22 GLU F O 1
ATOM 9869 N N . TYR F 1 23 ? 17.17500 45.15800 90.21200 1.000 105.89000 23 TYR F N 1
ATOM 9870 C CA . TYR F 1 23 ? 17.75600 46.49000 89.89300 1.000 96.87000 23 TYR F CA 1
ATOM 9871 C C . TYR F 1 23 ? 16.65900 47.42400 89.37600 1.000 97.21000 23 TYR F C 1
ATOM 9872 O O . TYR F 1 23 ? 15.77100 46.97400 88.60500 1.000 89.83000 23 TYR F O 1
ATOM 9881 N N . VAL F 1 24 ? 16.73200 48.69300 89.78600 1.000 96.32000 24 VAL F N 1
ATOM 9882 C CA . VAL F 1 24 ? 16.01000 49.83100 89.14200 1.000 94.06000 24 VAL F CA 1
ATOM 9883 C C . VAL F 1 24 ? 16.48300 49.92000 87.68000 1.000 95.62000 24 VAL F C 1
ATOM 9884 O O . VAL F 1 24 ? 17.71400 49.87600 87.43100 1.000 93.45000 24 VAL F O 1
ATOM 9888 N N . GLY F 1 25 ? 15.54200 49.98800 86.74100 1.000 87.19000 25 GLY F N 1
ATOM 9889 C CA . GLY F 1 25 ? 15.83700 50.19900 85.31200 1.000 86.41000 25 GLY F CA 1
ATOM 9890 C C . GLY F 1 25 ? 14.68800 50.89600 84.61200 1.000 81.98000 25 GLY F C 1
ATOM 9891 O O . GLY F 1 25 ? 13.97500 51.67800 85.27900 1.000 82.72000 25 GLY F O 1
ATOM 9892 N N . GLY F 1 26 ? 14.48800 50.58100 83.33000 1.000 81.50000 26 GLY F N 1
ATOM 9893 C CA . GLY F 1 26 ? 13.63200 51.33600 82.39200 1.000 75.46000 26 GLY F CA 1
ATOM 9894 C C . GLY F 1 26 ? 14.43600 52.42200 81.68900 1.000 71.21000 26 GLY F C 1
ATOM 9895 O O . GLY F 1 26 ? 15.12300 53.21000 82.37500 1.000 64.99000 26 GLY F O 1
ATOM 9896 N N . SER F 1 27 ? 14.41500 52.44000 80.35800 1.000 69.46000 27 SER F N 1
ATOM 9897 C CA . SER F 1 27 ? 15.37200 53.24700 79.55900 1.000 71.89000 27 SER F CA 1
ATOM 9898 C C . SER F 1 27 ? 15.07400 54.74600 79.75700 1.000 63.48000 27 SER F C 1
ATOM 9899 O O . SER F 1 27 ? 15.97400 55.52200 80.09700 1.000 58.22000 27 SER F O 1
ATOM 9902 N N . PRO F 1 28 ? 13.80800 55.20700 79.64200 1.000 60.69000 28 PRO F N 1
ATOM 9903 C CA . PRO F 1 28 ? 13.46700 56.60800 79.92200 1.000 59.76000 28 PRO F CA 1
ATOM 9904 C C . PRO F 1 28 ? 13.89300 57.05000 81.32300 1.000 64.03000 28 PRO F C 1
ATOM 9905 O O . PRO F 1 28 ? 14.46300 58.11500 81.48700 1.000 61.80000 28 PRO F O 1
ATOM 9909 N N . LEU F 1 29 ? 13.66200 56.19000 82.30900 1.000 65.56000 29 LEU F N 1
ATOM 9910 C CA . LEU F 1 29 ? 14.10000 56.49200 83.68700 1.000 67.27000 29 LEU F CA 1
ATOM 9911 C C . LEU F 1 29 ? 15.59600 56.78600 83.67800 1.000 54.02000 29 LEU F C 1
ATOM 9912 O O . LEU F 1 29 ? 16.02200 57.71800 84.38300 1.000 59.33000 29 LEU F O 1
ATOM 9917 N N . ASN F 1 30 ? 16.37900 55.98800 82.95800 1.000 58.60000 30 ASN F N 1
ATOM 9918 C CA . ASN F 1 30 ? 17.85600 56.15200 82.88900 1.000 56.99000 30 ASN F CA 1
ATOM 9919 C C . ASN F 1 30 ? 18.24800 57.50300 82.26200 1.000 51.53000 30 ASN F C 1
ATOM 9920 O O . ASN F 1 30 ? 19.18800 58.14400 82.73700 1.000 51.67000 30 ASN F O 1
ATOM 9925 N N . VAL F 1 31 ? 17.60200 57.90300 81.17200 1.000 49.87000 31 VAL F N 1
ATOM 9926 C CA . VAL F 1 31 ? 17.84600 59.23100 80.52200 1.000 51.63000 31 VAL F CA 1
ATOM 9927 C C . VAL F 1 31 ? 17.53700 60.33000 81.55100 1.000 54.22000 31 VAL F C 1
ATOM 9928 O O . VAL F 1 31 ? 18.37900 61.22800 81.71400 1.000 51.67000 31 VAL F O 1
ATOM 9932 N N . ALA F 1 32 ? 16.39800 60.23500 82.25600 1.000 54.70000 32 ALA F N 1
ATOM 9933 C CA . ALA F 1 32 ? 15.96500 61.23500 83.27400 1.000 55.52000 32 ALA F CA 1
ATOM 9934 C C . ALA F 1 32 ? 17.01500 61.29700 84.37000 1.000 55.10000 32 ALA F C 1
ATOM 9935 O O . ALA F 1 32 ? 17.53200 62.38600 84.68700 1.000 64.76000 32 ALA F O 1
ATOM 9937 N N . VAL F 1 33 ? 17.40300 60.13100 84.86700 1.000 64.46000 33 VAL F N 1
ATOM 9938 C CA . VAL F 1 33 ? 18.45900 60.04700 85.90500 1.000 59.88000 33 VAL F CA 1
ATOM 9939 C C . VAL F 1 33 ? 19.74500 60.62100 85.31200 1.000 59.94000 33 VAL F C 1
ATOM 9940 O O . VAL F 1 33 ? 20.39500 61.44700 85.98700 1.000 62.43000 33 VAL F O 1
ATOM 9944 N N . GLY F 1 34 ? 20.11500 60.21700 84.09500 1.000 59.64000 34 GLY F N 1
ATOM 9945 C CA . GLY F 1 34 ? 21.35800 60.70700 83.47500 1.000 54.99000 34 GLY F CA 1
ATOM 9946 C C . GLY F 1 34 ? 21.33600 62.22100 83.44000 1.000 61.94000 34 GLY F C 1
ATOM 9947 O O . GLY F 1 34 ? 22.29500 62.87000 83.90200 1.000 62.54000 34 GLY F O 1
ATOM 9948 N N . LEU F 1 35 ? 20.24200 62.78500 82.94100 1.000 57.48000 35 LEU F N 1
ATOM 9949 C CA . LEU F 1 35 ? 20.14100 64.25700 82.82000 1.000 58.92000 35 LEU F CA 1
ATOM 9950 C C . LEU F 1 35 ? 20.28900 64.88500 84.20300 1.000 49.96000 35 LEU F C 1
ATOM 9951 O O . LEU F 1 35 ? 21.01900 65.86900 84.30900 1.000 51.40000 35 LEU F O 1
ATOM 9956 N N . ALA F 1 36 ? 19.57300 64.37900 85.20200 1.000 54.94000 36 ALA F N 1
ATOM 9957 C CA . ALA F 1 36 ? 19.62100 64.90500 86.59600 1.000 60.41000 36 ALA F CA 1
ATOM 9958 C C . ALA F 1 36 ? 21.06000 64.84500 87.12600 1.000 61.34000 36 ALA F C 1
ATOM 9959 O O . ALA F 1 36 ? 21.58400 65.86900 87.55400 1.000 61.00000 36 ALA F O 1
ATOM 9961 N N . ARG F 1 37 ? 21.73300 63.70400 86.96600 1.000 63.20000 37 ARG F N 1
ATOM 9962 C CA . ARG F 1 37 ? 23.14600 63.54000 87.38800 1.000 56.90000 37 ARG F CA 1
ATOM 9963 C C . ARG F 1 37 ? 24.07300 64.46800 86.60200 1.000 57.63000 37 ARG F C 1
ATOM 9964 O O . ARG F 1 37 ? 25.15500 64.71800 87.10300 1.000 62.54000 37 ARG F O 1
ATOM 9972 N N . LEU F 1 38 ? 23.68400 64.98600 85.43100 1.000 59.37000 38 LEU F N 1
ATOM 9973 C CA . LEU F 1 38 ? 24.53100 65.94700 84.65700 1.000 63.78000 38 LEU F CA 1
ATOM 9974 C C . LEU F 1 38 ? 24.16600 67.37900 85.06900 1.000 59.71000 38 LEU F C 1
ATOM 9975 O O . LEU F 1 38 ? 24.78900 68.31400 84.53900 1.000 57.84000 38 LEU F O 1
ATOM 9980 N N . GLY F 1 39 ? 23.20100 67.54200 85.98300 1.000 57.99000 39 GLY F N 1
ATOM 9981 C CA . GLY F 1 39 ? 22.89800 68.84100 86.62700 1.000 63.81000 39 GLY F CA 1
ATOM 9982 C C . GLY F 1 39 ? 21.68000 69.54400 86.03700 1.000 69.74000 39 GLY F C 1
ATOM 9983 O O . GLY F 1 39 ? 21.45400 70.71000 86.37200 1.000 71.27000 39 GLY F O 1
ATOM 9984 N N . ARG F 1 40 ? 20.89800 68.86400 85.20300 1.000 60.01000 40 ARG F N 1
ATOM 9985 C CA . ARG F 1 40 ? 19.69500 69.45600 84.57500 1.000 58.10000 40 ARG F CA 1
ATOM 9986 C C . ARG F 1 40 ? 18.50200 69.18500 85.47900 1.000 59.63000 40 ARG F C 1
ATOM 9987 O O . ARG F 1 40 ? 18.50100 68.14800 86.13700 1.000 64.52000 40 ARG F O 1
ATOM 9995 N N . ASP F 1 41 ? 17.50900 70.06700 85.43900 1.000 53.89000 41 ASP F N 1
ATOM 9996 C CA . ASP F 1 41 ? 16.23000 69.88200 86.16200 1.000 64.22000 41 ASP F CA 1
ATOM 9997 C C . ASP F 1 41 ? 15.30000 69.08100 85.25000 1.000 59.17000 41 ASP F C 1
ATOM 9998 O O . ASP F 1 41 ? 15.14100 69.49600 84.08800 1.000 56.27000 41 ASP F O 1
ATOM 10003 N N . VAL F 1 42 ? 14.70100 68.00000 85.77500 1.000 53.97000 42 VAL F N 1
ATOM 10004 C CA . VAL F 1 42 ? 13.96400 66.99200 84.97400 1.000 51.37000 42 VAL F CA 1
ATOM 10005 C C . VAL F 1 42 ? 12.76900 66.48500 85.75500 1.000 56.49000 42 VAL F C 1
ATOM 10006 O O . VAL F 1 42 ? 12.93600 66.14300 86.92900 1.000 61.00000 42 VAL F O 1
ATOM 10010 N N . ASP F 1 43 ? 11.64000 66.39400 85.06000 1.000 54.51000 43 ASP F N 1
ATOM 10011 C CA . ASP F 1 43 ? 10.38100 65.77800 85.51800 1.000 65.42000 43 ASP F CA 1
ATOM 10012 C C . ASP F 1 43 ? 10.28000 64.43700 84.79300 1.000 63.31000 43 ASP F C 1
ATOM 10013 O O . ASP F 1 43 ? 10.60300 64.40800 83.59900 1.000 68.03000 43 ASP F O 1
ATOM 10018 N N . LEU F 1 44 ? 9.88700 63.37600 85.50200 1.000 64.91000 44 LEU F N 1
ATOM 10019 C CA . LEU F 1 44 ? 9.60800 62.04200 84.90500 1.000 66.41000 44 LEU F CA 1
ATOM 10020 C C . LEU F 1 44 ? 8.12800 61.69000 85.08300 1.000 65.08000 44 LEU F C 1
ATOM 10021 O O . LEU F 1 44 ? 7.67900 61.59700 86.23000 1.000 68.80000 44 LEU F O 1
ATOM 10026 N N . LEU F 1 45 ? 7.42300 61.52700 83.96800 1.000 58.15000 45 LEU F N 1
ATOM 10027 C CA . LEU F 1 45 ? 6.04000 61.03300 83.89200 1.000 58.42000 45 LEU F CA 1
ATOM 10028 C C . LEU F 1 45 ? 6.10300 59.53800 83.59300 1.000 71.50000 45 LEU F C 1
ATOM 10029 O O . LEU F 1 45 ? 6.37000 59.16800 82.44000 1.000 67.32000 45 LEU F O 1
ATOM 10034 N N . THR F 1 46 ? 5.88400 58.71600 84.61200 1.000 76.37000 46 THR F N 1
ATOM 10035 C CA . THR F 1 46 ? 6.07300 57.25000 84.54300 1.000 82.34000 46 THR F CA 1
ATOM 10036 C C . THR F 1 46 ? 4.74600 56.56600 84.90700 1.000 85.09000 46 THR F C 1
ATOM 10037 O O . THR F 1 46 ? 3.69500 57.24700 84.85100 1.000 86.05000 46 THR F O 1
ATOM 10041 N N . HIS F 1 47 ? 4.78600 55.26300 85.19300 1.000 81.61000 47 HIS F N 1
ATOM 10042 C CA . HIS F 1 47 ? 3.61600 54.44100 85.60900 1.000 89.70000 47 HIS F CA 1
ATOM 10043 C C . HIS F 1 47 ? 4.11300 53.38200 86.59400 1.000 90.16000 47 HIS F C 1
ATOM 10044 O O . HIS F 1 47 ? 4.51800 52.30200 86.14000 1.000 92.69000 47 HIS F O 1
ATOM 10051 N N . ILE F 1 48 ? 4.11700 53.72800 87.88300 1.000 92.44000 48 ILE F N 1
ATOM 10052 C CA . ILE F 1 48 ? 4.73400 52.95500 89.00100 1.000 92.71000 48 ILE F CA 1
ATOM 10053 C C . ILE F 1 48 ? 3.63400 52.53500 89.99300 1.000 102.40000 48 ILE F C 1
ATOM 10054 O O . ILE F 1 48 ? 2.51400 53.09500 89.93900 1.000 97.01000 48 ILE F O 1
ATOM 10059 N N . GLY F 1 49 ? 3.91900 51.52600 90.82000 1.000 102.96000 49 GLY F N 1
ATOM 10060 C CA . GLY F 1 49 ? 2.99700 51.02000 91.85300 1.000 100.81000 49 GLY F CA 1
ATOM 10061 C C . GLY F 1 49 ? 3.34100 51.55200 93.23500 1.000 111.78000 49 GLY F C 1
ATOM 10062 O O . GLY F 1 49 ? 4.48700 52.04000 93.43800 1.000 101.60000 49 GLY F O 1
ATOM 10063 N N . ARG F 1 50 ? 2.37300 51.47900 94.15400 1.000 115.04000 50 ARG F N 1
ATOM 10064 C CA . ARG F 1 50 ? 2.56400 51.70100 95.60500 1.000 108.48000 50 ARG F CA 1
ATOM 10065 C C . ARG F 1 50 ? 2.89300 50.34900 96.25900 1.000 112.38000 50 ARG F C 1
ATOM 10066 O O . ARG F 1 50 ? 1.94700 49.64400 96.66700 1.000 117.76000 50 ARG F O 1
ATOM 10068 N N . ASP F 1 51 ? 4.18000 49.97200 96.29700 1.000 104.38000 51 ASP F N 1
ATOM 10069 C CA . ASP F 1 51 ? 4.66900 48.69700 96.89800 1.000 103.86000 51 ASP F CA 1
ATOM 10070 C C . ASP F 1 51 ? 6.18000 48.82200 97.16800 1.000 103.61000 51 ASP F C 1
ATOM 10071 O O . ASP F 1 51 ? 6.71600 49.92600 96.99200 1.000 102.55000 51 ASP F O 1
ATOM 10076 N N . ALA F 1 52 ? 6.83100 47.74400 97.62200 1.000 104.08000 52 ALA F N 1
ATOM 10077 C CA . ALA F 1 52 ? 8.25100 47.70700 98.06200 1.000 107.08000 52 ALA F CA 1
ATOM 10078 C C . ALA F 1 52 ? 9.20000 48.04400 96.90100 1.000 105.61000 52 ALA F C 1
ATOM 10079 O O . ALA F 1 52 ? 10.32900 48.50200 97.17600 1.000 101.98000 52 ALA F O 1
ATOM 10081 N N . ARG F 1 53 ? 8.76700 47.80100 95.66000 1.000 107.96000 53 ARG F N 1
ATOM 10082 C CA . ARG F 1 53 ? 9.55200 48.05700 94.42300 1.000 106.17000 53 ARG F CA 1
ATOM 10083 C C . ARG F 1 53 ? 9.25100 49.46300 93.89300 1.000 100.32000 53 ARG F C 1
ATOM 10084 O O . ARG F 1 53 ? 10.22200 50.16300 93.55900 1.000 97.70000 53 ARG F O 1
ATOM 10092 N N . GLY F 1 54 ? 7.96600 49.83800 93.82100 1.000 97.92000 54 GLY F N 1
ATOM 10093 C CA . GLY F 1 54 ? 7.48500 51.19800 93.50000 1.000 93.60000 54 GLY F CA 1
ATOM 10094 C C . GLY F 1 54 ? 8.18300 52.27400 94.31900 1.000 101.59000 54 GLY F C 1
ATOM 10095 O O . GLY F 1 54 ? 8.61800 53.28100 93.72000 1.000 104.39000 54 GLY F O 1
ATOM 10096 N N . ARG F 1 55 ? 8.29400 52.07200 95.63500 1.000 102.55000 55 ARG F N 1
ATOM 10097 C CA . ARG F 1 55 ? 8.93000 53.00800 96.59400 1.000 95.92000 55 ARG F CA 1
ATOM 10098 C C . ARG F 1 55 ? 10.45500 52.90200 96.47000 1.000 94.96000 55 ARG F C 1
ATOM 10099 O O . ARG F 1 55 ? 11.13300 53.87600 96.85000 1.000 97.62000 55 ARG F O 1
ATOM 10101 N N . ARG F 1 56 ? 10.97000 51.76400 95.97900 1.000 92.59000 56 ARG F N 1
ATOM 10102 C CA . ARG F 1 56 ? 12.41100 51.57200 95.64500 1.000 99.13000 56 ARG F CA 1
ATOM 10103 C C . ARG F 1 56 ? 12.76800 52.48700 94.45700 1.000 100.23000 56 ARG F C 1
ATOM 10104 O O . ARG F 1 56 ? 13.80800 53.20900 94.53300 1.000 93.16000 56 ARG F O 1
ATOM 10112 N N . ILE F 1 57 ? 11.93000 52.45400 93.41200 1.000 94.80000 57 ILE F N 1
ATOM 10113 C CA . ILE F 1 57 ? 12.03100 53.29500 92.17900 1.000 97.10000 57 ILE F CA 1
ATOM 10114 C C . ILE F 1 57 ? 11.86300 54.76400 92.58400 1.000 96.83000 57 ILE F C 1
ATOM 10115 O O . ILE F 1 57 ? 12.75900 55.56600 92.26400 1.000 94.90000 57 ILE F O 1
ATOM 10120 N N . ALA F 1 58 ? 10.76000 55.09700 93.26100 1.000 91.62000 58 ALA F N 1
ATOM 10121 C CA . ALA F 1 58 ? 10.45600 56.46500 93.74000 1.000 96.05000 58 ALA F CA 1
ATOM 10122 C C . ALA F 1 58 ? 11.66200 57.03200 94.50300 1.000 95.41000 58 ALA F C 1
ATOM 10123 O O . ALA F 1 58 ? 11.95900 58.23700 94.32400 1.000 96.54000 58 ALA F O 1
ATOM 10125 N N . GLU F 1 59 ? 12.33400 56.19300 95.30200 1.000 90.97000 59 GLU F N 1
ATOM 10126 C CA . GLU F 1 59 ? 13.46700 56.57100 96.18100 1.000 91.11000 59 GLU F CA 1
ATOM 10127 C C . GLU F 1 59 ? 14.71200 56.85600 95.33500 1.000 93.72000 59 GLU F C 1
ATOM 10128 O O . GLU F 1 59 ? 15.48000 57.75900 95.71700 1.000 91.37000 59 GLU F O 1
ATOM 10130 N N . TYR F 1 60 ? 14.91100 56.08700 94.25500 1.000 93.93000 60 TYR F N 1
ATOM 10131 C CA . TYR F 1 60 ? 16.07400 56.17300 93.32600 1.000 94.78000 60 TYR F CA 1
ATOM 10132 C C . TYR F 1 60 ? 15.97900 57.49100 92.54200 1.000 92.55000 60 TYR F C 1
ATOM 10133 O O . TYR F 1 60 ? 16.98200 58.27000 92.50600 1.000 81.39000 60 TYR F O 1
ATOM 10142 N N . ILE F 1 61 ? 14.78200 57.72300 91.98300 1.000 88.59000 61 ILE F N 1
ATOM 10143 C CA . ILE F 1 61 ? 14.33900 58.94300 91.24500 1.000 80.76000 61 ILE F CA 1
ATOM 10144 C C . ILE F 1 61 ? 14.56800 60.18100 92.11300 1.000 88.50000 61 ILE F C 1
ATOM 10145 O O . ILE F 1 61 ? 15.07300 61.16800 91.56200 1.000 82.13000 61 ILE F O 1
ATOM 10150 N N . GLU F 1 62 ? 14.21600 60.13100 93.40600 1.000 89.99000 62 GLU F N 1
ATOM 10151 C CA . GLU F 1 62 ? 14.36500 61.28500 94.34000 1.000 92.60000 62 GLU F CA 1
ATOM 10152 C C . GLU F 1 62 ? 15.85000 61.45900 94.71600 1.000 84.45000 62 GLU F C 1
ATOM 10153 O O . GLU F 1 62 ? 16.34100 62.60700 94.68900 1.000 87.01000 62 GLU F O 1
ATOM 10159 N N . SER F 1 63 ? 16.57500 60.37900 95.01400 1.000 87.91000 63 SER F N 1
ATOM 10160 C CA . SER F 1 63 ? 18.00700 60.42300 95.44000 1.000 88.33000 63 SER F CA 1
ATOM 10161 C C . SER F 1 63 ? 18.93700 60.90100 94.30500 1.000 90.53000 63 SER F C 1
ATOM 10162 O O . SER F 1 63 ? 20.07200 61.31600 94.62700 1.000 90.17000 63 SER F O 1
ATOM 10165 N N . SER F 1 64 ? 18.48900 60.84700 93.04000 1.000 90.59000 64 SER F N 1
ATOM 10166 C CA . SER F 1 64 ? 19.23700 61.29600 91.83100 1.000 84.92000 64 SER F CA 1
ATOM 10167 C C . SER F 1 64 ? 18.92500 62.76500 91.45700 1.000 87.77000 64 SER F C 1
ATOM 10168 O O . SER F 1 64 ? 19.77800 63.39800 90.77200 1.000 82.05000 64 SER F O 1
ATOM 10171 N N . GLY F 1 65 ? 17.78400 63.31600 91.89300 1.000 71.94000 65 GLY F N 1
ATOM 10172 C CA . GLY F 1 65 ? 17.44400 64.74400 91.71500 1.000 74.83000 65 GLY F CA 1
ATOM 10173 C C . GLY F 1 65 ? 16.33400 64.96400 90.69500 1.000 80.70000 65 GLY F C 1
ATOM 10174 O O . GLY F 1 65 ? 16.05600 66.12200 90.36400 1.000 80.76000 65 GLY F O 1
ATOM 10175 N N . VAL F 1 66 ? 15.72500 63.88500 90.20700 1.000 73.81000 66 VAL F N 1
ATOM 10176 C CA . VAL F 1 66 ? 14.56200 63.91000 89.28300 1.000 75.02000 66 VAL F CA 1
ATOM 10177 C C . VAL F 1 66 ? 13.33200 64.15600 90.15700 1.000 79.07000 66 VAL F C 1
ATOM 10178 O O . VAL F 1 66 ? 13.38800 63.78300 91.32900 1.000 86.54000 66 VAL F O 1
ATOM 10182 N N . GLN F 1 67 ? 12.27300 64.73200 89.58700 1.000 67.81000 67 GLN F N 1
ATOM 10183 C CA . GLN F 1 67 ? 10.96700 64.97100 90.24300 1.000 74.25000 67 GLN F CA 1
ATOM 10184 C C . GLN F 1 67 ? 9.94100 64.10400 89.52200 1.000 75.09000 67 GLN F C 1
ATOM 10185 O O . GLN F 1 67 ? 9.87500 64.19300 88.30000 1.000 76.32000 67 GLN F O 1
ATOM 10191 N N . LEU F 1 68 ? 9.17000 63.31000 90.27200 1.000 75.91000 68 LEU F N 1
ATOM 10192 C CA . LEU F 1 68 ? 8.12800 62.43300 89.67300 1.000 75.33000 68 LEU F CA 1
ATOM 10193 C C . LEU F 1 68 ? 7.08300 63.30900 88.97200 1.000 74.56000 68 LEU F C 1
ATOM 10194 O O . LEU F 1 68 ? 6.73200 64.36900 89.52900 1.000 83.32000 68 LEU F O 1
ATOM 10199 N N . VAL F 1 69 ? 6.35000 62.83200 87.97400 1.000 81.82000 69 VAL F N 1
ATOM 10200 C CA . VAL F 1 69 ? 5.22600 63.71200 87.52400 1.000 80.05000 69 VAL F CA 1
ATOM 10201 C C . VAL F 1 69 ? 3.94600 63.20700 88.19200 1.000 89.36000 69 VAL F C 1
ATOM 10202 O O . VAL F 1 69 ? 3.62500 62.04700 87.99100 1.000 84.12000 69 VAL F O 1
ATOM 10206 N N . SER F 1 70 ? 3.27300 64.06600 88.96400 1.000 86.28000 70 SER F N 1
ATOM 10207 C CA . SER F 1 70 ? 2.04300 63.73600 89.72500 1.000 92.89000 70 SER F CA 1
ATOM 10208 C C . SER F 1 70 ? 1.08800 62.86900 88.90900 1.000 92.04000 70 SER F C 1
ATOM 10209 O O . SER F 1 70 ? 0.75900 63.23800 87.77700 1.000 80.62000 70 SER F O 1
ATOM 10211 N N . GLY F 1 71 ? 0.65300 61.76500 89.51000 1.000 92.22000 71 GLY F N 1
ATOM 10212 C CA . GLY F 1 71 ? -0.24200 60.81300 88.83800 1.000 91.82000 71 GLY F CA 1
ATOM 10213 C C . GLY F 1 71 ? 0.58500 59.72500 88.19500 1.000 89.21000 71 GLY F C 1
ATOM 10214 O O . GLY F 1 71 ? 0.14300 59.15600 87.19400 1.000 87.74000 71 GLY F O 1
ATOM 10215 N N . SER F 1 72 ? 1.75300 59.45100 88.76800 1.000 81.96000 72 SER F N 1
ATOM 10216 C CA . SER F 1 72 ? 2.65400 58.43700 88.18500 1.000 88.05000 72 SER F CA 1
ATOM 10217 C C . SER F 1 72 ? 2.43800 57.12600 88.93000 1.000 93.73000 72 SER F C 1
ATOM 10218 O O . SER F 1 72 ? 2.17900 56.11700 88.27800 1.000 91.35000 72 SER F O 1
ATOM 10221 N N . GLN F 1 73 ? 2.49900 57.20200 90.25900 1.000 96.21000 73 GLN F N 1
ATOM 10222 C CA . GLN F 1 73 ? 2.38400 56.03300 91.16800 1.000 91.71000 73 GLN F CA 1
ATOM 10223 C C . GLN F 1 73 ? 0.92100 55.58800 91.27300 1.000 93.65000 73 GLN F C 1
ATOM 10224 O O . GLN F 1 73 ? 0.40000 55.55800 92.38200 1.000 93.46000 73 GLN F O 1
ATOM 10230 N N . THR F 1 74 ? 0.32200 55.19000 90.15400 1.000 92.59000 74 THR F N 1
ATOM 10231 C CA . THR F 1 74 ? -1.10500 54.81800 90.06100 1.000 91.80000 74 THR F CA 1
ATOM 10232 C C . THR F 1 74 ? -1.19100 53.35800 89.63100 1.000 97.45000 74 THR F C 1
ATOM 10233 O O . THR F 1 74 ? -2.29300 52.82800 89.56100 1.000 96.51000 74 THR F O 1
ATOM 10237 N N . ALA F 1 75 ? -0.04100 52.72800 89.40500 1.000 106.65000 75 ALA F N 1
ATOM 10238 C CA . ALA F 1 75 ? -0.03100 51.32900 88.90600 1.000 106.77000 75 ALA F CA 1
ATOM 10239 C C . ALA F 1 75 ? -0.33000 50.35000 90.04800 1.000 107.10000 75 ALA F C 1
ATOM 10240 O O . ALA F 1 75 ? 0.29500 50.46200 91.12300 1.000 100.82000 75 ALA F O 1
ATOM 10242 N N . ASP F 1 76 ? -1.26300 49.42800 89.78800 1.000 111.01000 76 ASP F N 1
ATOM 10243 C CA . ASP F 1 76 ? -1.64700 48.27700 90.65400 1.000 108.32000 76 ASP F CA 1
ATOM 10244 C C . ASP F 1 76 ? -0.37200 47.59700 91.18000 1.000 103.44000 76 ASP F C 1
ATOM 10245 O O . ASP F 1 76 ? -0.28800 47.35000 92.40100 1.000 103.38000 76 ASP F O 1
ATOM 10250 N N . ARG F 1 77 ? 0.58200 47.31700 90.28300 1.000 104.55000 77 ARG F N 1
ATOM 10251 C CA . ARG F 1 77 ? 1.90100 46.70600 90.57300 1.000 101.26000 77 ARG F CA 1
ATOM 10252 C C . ARG F 1 77 ? 2.99400 47.44600 89.79000 1.000 105.11000 77 ARG F C 1
ATOM 10253 O O . ARG F 1 77 ? 2.80600 47.67700 88.57500 1.000 102.05000 77 ARG F O 1
ATOM 10255 N N . THR F 1 78 ? 4.14900 47.68600 90.40400 1.000 100.03000 78 THR F N 1
ATOM 10256 C CA . THR F 1 78 ? 5.27700 48.28000 89.64700 1.000 97.19000 78 THR F CA 1
ATOM 10257 C C . THR F 1 78 ? 5.67800 47.27100 88.56500 1.000 100.72000 78 THR F C 1
ATOM 10258 O O . THR F 1 78 ? 5.82900 46.10500 88.93100 1.000 104.81000 78 THR F O 1
ATOM 10262 N N . PRO F 1 79 ? 5.84700 47.63000 87.27000 1.000 97.53000 79 PRO F N 1
ATOM 10263 C CA . PRO F 1 79 ? 6.23600 46.67400 86.21200 1.000 96.68000 79 PRO F CA 1
ATOM 10264 C C . PRO F 1 79 ? 7.61300 46.01100 86.40500 1.000 99.08000 79 PRO F C 1
ATOM 10265 O O . PRO F 1 79 ? 8.43500 46.58200 87.06800 1.000 93.93000 79 PRO F O 1
ATOM 10269 N N . THR F 1 80 ? 7.85300 44.85600 85.76800 1.000 100.41000 80 THR F N 1
ATOM 10270 C CA . THR F 1 80 ? 9.10300 44.10900 86.07100 1.000 102.59000 80 THR F CA 1
ATOM 10271 C C . THR F 1 80 ? 9.72600 43.54500 84.79300 1.000 96.78000 80 THR F C 1
ATOM 10272 O O . THR F 1 80 ? 9.00200 43.38500 83.81400 1.000 94.31000 80 THR F O 1
ATOM 10276 N N . ALA F 1 81 ? 11.02900 43.26100 84.87100 1.000 102.48000 81 ALA F N 1
ATOM 10277 C CA . ALA F 1 81 ? 11.85700 42.73900 83.75800 1.000 103.20000 81 ALA F CA 1
ATOM 10278 C C . ALA F 1 81 ? 12.24400 41.61100 84.71600 1.000 106.05000 81 ALA F C 1
ATOM 10279 O O . ALA F 1 81 ? 11.65900 41.55000 85.81200 1.000 106.55000 81 ALA F O 1
ATOM 10281 N N . THR F 1 82 ? 13.16900 40.75600 84.26500 1.000 106.38000 82 THR F N 1
ATOM 10282 C CA . THR F 1 82 ? 13.68800 39.55900 84.97900 1.000 109.00000 82 THR F CA 1
ATOM 10283 C C . THR F 1 82 ? 14.20800 38.89200 83.70000 1.000 105.93000 82 THR F C 1
ATOM 10284 O O . THR F 1 82 ? 13.41400 38.20900 83.03400 1.000 106.35000 82 THR F O 1
ATOM 10286 N N . TYR F 1 93 ? 14.19800 38.45300 78.06200 1.000 107.48000 93 TYR F N 1
ATOM 10287 C CA . TYR F 1 93 ? 13.48500 39.07000 79.19900 1.000 104.66000 93 TYR F CA 1
ATOM 10288 C C . TYR F 1 93 ? 11.99900 38.71300 79.13000 1.000 107.40000 93 TYR F C 1
ATOM 10289 O O . TYR F 1 93 ? 11.48700 38.63400 78.01900 1.000 111.24000 93 TYR F O 1
ATOM 10291 N N . ALA F 1 94 ? 11.33500 38.51600 80.27100 1.000 102.40000 94 ALA F N 1
ATOM 10292 C CA . ALA F 1 94 ? 9.88800 38.19500 80.27600 1.000 102.31000 94 ALA F CA 1
ATOM 10293 C C . ALA F 1 94 ? 9.10600 39.35100 80.90800 1.000 103.41000 94 ALA F C 1
ATOM 10294 O O . ALA F 1 94 ? 8.76500 39.27000 82.07100 1.000 102.21000 94 ALA F O 1
ATOM 10296 N N . PHE F 1 95 ? 8.68800 40.31600 80.11000 1.000 98.86000 95 PHE F N 1
ATOM 10297 C CA . PHE F 1 95 ? 8.04600 41.54300 80.64600 1.000 99.69000 95 PHE F CA 1
ATOM 10298 C C . PHE F 1 95 ? 6.70800 41.33000 81.34600 1.000 99.85000 95 PHE F C 1
ATOM 10299 O O . PHE F 1 95 ? 5.81600 40.72400 80.78000 1.000 97.88000 95 PHE F O 1
ATOM 10307 N N . ASP F 1 96 ? 6.58700 41.94400 82.52300 1.000 103.48000 96 ASP F N 1
ATOM 10308 C CA . ASP F 1 96 ? 5.35200 42.00700 83.34600 1.000 100.81000 96 ASP F CA 1
ATOM 10309 C C . ASP F 1 96 ? 5.11300 43.47900 83.69500 1.000 97.60000 96 ASP F C 1
ATOM 10310 O O . ASP F 1 96 ? 5.70500 43.94600 84.67000 1.000 92.43000 96 ASP F O 1
ATOM 10315 N N . LEU F 1 97 ? 4.30000 44.17600 82.90200 1.000 96.11000 97 LEU F N 1
ATOM 10316 C CA . LEU F 1 97 ? 4.00100 45.61600 83.12700 1.000 93.80000 97 LEU F CA 1
ATOM 10317 C C . LEU F 1 97 ? 2.77300 46.06400 82.33400 1.000 91.32000 97 LEU F C 1
ATOM 10318 O O . LEU F 1 97 ? 2.42600 45.43000 81.29700 1.000 81.14000 97 LEU F O 1
ATOM 10323 N N . GLU F 1 98 ? 2.19200 47.17600 82.78600 1.000 85.19000 98 GLU F N 1
ATOM 10324 C CA . GLU F 1 98 ? 1.18800 47.96700 82.02900 1.000 89.94000 98 GLU F CA 1
ATOM 10325 C C . GLU F 1 98 ? 1.76900 49.36800 81.76400 1.000 82.96000 98 GLU F C 1
ATOM 10326 O O . GLU F 1 98 ? 2.65100 49.80700 82.55700 1.000 72.30000 98 GLU F O 1
ATOM 10332 N N . TRP F 1 99 ? 1.34700 50.00000 80.65400 1.000 80.74000 99 TRP F N 1
ATOM 10333 C CA . TRP F 1 99 ? 1.74600 51.37300 80.23400 1.000 78.95000 99 TRP F CA 1
ATOM 10334 C C . TRP F 1 99 ? 0.50000 52.23500 79.96300 1.000 75.58000 99 TRP F C 1
ATOM 10335 O O . TRP F 1 99 ? -0.14300 52.05800 78.91200 1.000 73.02000 99 TRP F O 1
ATOM 10346 N N . GLN F 1 100 ? 0.26000 53.20500 80.85700 1.000 83.01000 100 GLN F N 1
ATOM 10347 C CA . GLN F 1 100 ? -0.91500 54.12400 80.91200 1.000 84.10000 100 GLN F CA 1
ATOM 10348 C C . GLN F 1 100 ? -0.45700 55.49400 81.45100 1.000 79.31000 100 GLN F C 1
ATOM 10349 O O . GLN F 1 100 ? 0.29200 55.55100 82.46000 1.000 74.04000 100 GLN F O 1
ATOM 10355 N N . ILE F 1 101 ? -0.88500 56.57900 80.80900 1.000 86.50000 101 ILE F N 1
ATOM 10356 C CA . ILE F 1 101 ? -0.63700 57.96100 81.32500 1.000 87.87000 101 ILE F CA 1
ATOM 10357 C C . ILE F 1 101 ? -1.91900 58.78700 81.22600 1.000 87.78000 101 ILE F C 1
ATOM 10358 O O . ILE F 1 101 ? -2.76300 58.54600 80.35400 1.000 81.24000 101 ILE F O 1
ATOM 10363 N N . PRO F 1 102 ? -2.12000 59.76100 82.15200 1.000 95.50000 102 PRO F N 1
ATOM 10364 C CA . PRO F 1 102 ? -3.15600 60.78400 81.98400 1.000 94.36000 102 PRO F CA 1
ATOM 10365 C C . PRO F 1 102 ? -2.99000 61.55600 80.66300 1.000 92.78000 102 PRO F C 1
ATOM 10366 O O . PRO F 1 102 ? -1.89100 62.02300 80.39500 1.000 85.55000 102 PRO F O 1
ATOM 10370 N N . ASP F 1 103 ? -4.07000 61.65500 79.87500 1.000 95.63000 103 ASP F N 1
ATOM 10371 C CA . ASP F 1 103 ? -4.11700 62.38600 78.57600 1.000 94.74000 103 ASP F CA 1
ATOM 10372 C C . ASP F 1 103 ? -3.36800 63.71900 78.69100 1.000 92.28000 103 ASP F C 1
ATOM 10373 O O . ASP F 1 103 ? -2.73000 64.11900 77.68600 1.000 86.03000 103 ASP F O 1
ATOM 10378 N N . THR F 1 104 ? -3.47200 64.38900 79.85000 1.000 88.71000 104 THR F N 1
ATOM 10379 C CA . THR F 1 104 ? -2.81400 65.69600 80.11700 1.000 84.57000 104 THR F CA 1
ATOM 10380 C C . THR F 1 104 ? -2.07600 65.67100 81.45600 1.000 79.87000 104 THR F C 1
ATOM 10381 O O . THR F 1 104 ? -2.67400 65.67700 82.53300 1.000 83.19000 104 THR F O 1
ATOM 10385 N N . PRO F 1 105 ? -0.72900 65.67000 81.40500 1.000 73.36000 105 PRO F N 1
ATOM 10386 C CA . PRO F 1 105 ? 0.09600 65.74600 82.60400 1.000 76.72000 105 PRO F CA 1
ATOM 10387 C C . PRO F 1 105 ? -0.01500 67.11200 83.27900 1.000 69.12000 105 PRO F C 1
ATOM 10388 O O . PRO F 1 105 ? -0.20000 68.12800 82.60600 1.000 63.24000 105 PRO F O 1
ATOM 10392 N N . PRO F 1 106 ? 0.02900 67.16200 84.62400 1.000 61.43000 106 PRO F N 1
ATOM 10393 C CA . PRO F 1 106 ? 0.22900 68.42200 85.34500 1.000 72.29000 106 PRO F CA 1
ATOM 10394 C C . PRO F 1 106 ? 1.69100 68.88900 85.23600 1.000 63.76000 106 PRO F C 1
ATOM 10395 O O . PRO F 1 106 ? 2.48200 68.72700 86.15700 1.000 66.65000 106 PRO F O 1
ATOM 10399 N N . VAL F 1 107 ? 2.00900 69.48800 84.09500 1.000 67.90000 107 VAL F N 1
ATOM 10400 C CA . VAL F 1 107 ? 3.38500 69.94200 83.75900 1.000 61.58000 107 VAL F CA 1
ATOM 10401 C C . VAL F 1 107 ? 3.32100 71.28600 83.03600 1.000 50.20000 107 VAL F C 1
ATOM 10402 O O . VAL F 1 107 ? 2.66800 71.34900 81.99400 1.000 61.54000 107 VAL F O 1
ATOM 10406 N N . ALA F 1 108 ? 4.07300 72.26300 83.54400 1.000 49.43000 108 ALA F N 1
ATOM 10407 C CA . ALA F 1 108 ? 4.48100 73.52400 82.87000 1.000 57.48000 108 ALA F CA 1
ATOM 10408 C C . ALA F 1 108 ? 5.20800 73.17600 81.58100 1.000 54.60000 108 ALA F C 1
ATOM 10409 O O . ALA F 1 108 ? 5.88700 72.16400 81.53700 1.000 62.20000 108 ALA F O 1
ATOM 10411 N N . PRO F 1 109 ? 5.14500 74.01900 80.52800 1.000 56.26000 109 PRO F N 1
ATOM 10412 C CA . PRO F 1 109 ? 5.74700 73.69200 79.23400 1.000 49.41000 109 PRO F CA 1
ATOM 10413 C C . PRO F 1 109 ? 7.24900 73.46500 79.33900 1.000 57.83000 109 PRO F C 1
ATOM 10414 O O . PRO F 1 109 ? 8.00100 74.36100 79.69600 1.000 50.54000 109 PRO F O 1
ATOM 10418 N N . PRO F 1 110 ? 7.75000 72.24600 79.07100 1.000 53.76000 110 PRO F N 1
ATOM 10419 C CA . PRO F 1 110 ? 9.18500 72.01700 79.18700 1.000 46.26000 110 PRO F CA 1
ATOM 10420 C C . PRO F 1 110 ? 9.92700 72.60700 77.97700 1.000 43.49000 110 PRO F C 1
ATOM 10421 O O . PRO F 1 110 ? 9.35000 72.94400 76.93600 1.000 42.68000 110 PRO F O 1
ATOM 10425 N N . LEU F 1 111 ? 11.21900 72.76600 78.17000 1.000 45.25000 111 LEU F N 1
ATOM 10426 C CA . LEU F 1 111 ? 12.24100 73.02300 77.12300 1.000 51.95000 111 LEU F CA 1
ATOM 10427 C C . LEU F 1 111 ? 12.44800 71.79300 76.20900 1.000 43.88000 111 LEU F C 1
ATOM 10428 O O . LEU F 1 111 ? 12.90900 71.95400 75.05200 1.000 45.12000 111 LEU F O 1
ATOM 10433 N N . LEU F 1 112 ? 12.26900 70.59800 76.75600 1.000 44.69000 112 LEU F N 1
ATOM 10434 C CA . LEU F 1 112 ? 12.69200 69.31700 76.10600 1.000 48.54000 112 LEU F CA 1
ATOM 10435 C C . LEU F 1 112 ? 11.73800 68.22700 76.58800 1.000 43.37000 112 LEU F C 1
ATOM 10436 O O . LEU F 1 112 ? 11.52700 68.12900 77.83100 1.000 48.54000 112 LEU F O 1
ATOM 10441 N N . VAL F 1 113 ? 11.11700 67.49500 75.66100 1.000 40.05000 113 VAL F N 1
ATOM 10442 C CA . VAL F 1 113 ? 10.34900 66.27300 76.01400 1.000 40.16000 113 VAL F CA 1
ATOM 10443 C C . VAL F 1 113 ? 11.03900 65.08300 75.33100 1.000 48.92000 113 VAL F C 1
ATOM 10444 O O . VAL F 1 113 ? 11.21200 65.10000 74.08400 1.000 43.60000 113 VAL F O 1
ATOM 10448 N N . HIS F 1 114 ? 11.39600 64.07700 76.12400 1.000 52.39000 114 HIS F N 1
ATOM 10449 C CA . HIS F 1 114 ? 12.04800 62.82500 75.67200 1.000 48.35000 114 HIS F CA 1
ATOM 10450 C C . HIS F 1 114 ? 11.14900 61.63800 75.98200 1.000 53.68000 114 HIS F C 1
ATOM 10451 O O . HIS F 1 114 ? 10.64600 61.57200 77.12200 1.000 52.55000 114 HIS F O 1
ATOM 10458 N N . THR F 1 115 ? 10.89200 60.78500 74.98600 1.000 50.16000 115 THR F N 1
ATOM 10459 C CA . THR F 1 115 ? 10.24500 59.46900 75.19600 1.000 52.77000 115 THR F CA 1
ATOM 10460 C C . THR F 1 115 ? 10.99200 58.40100 74.38500 1.000 63.63000 115 THR F C 1
ATOM 10461 O O . THR F 1 115 ? 11.97400 58.73100 73.66600 1.000 57.57000 115 THR F O 1
ATOM 10465 N N . GLY F 1 116 ? 10.54800 57.16100 74.54800 1.000 59.64000 116 GLY F N 1
ATOM 10466 C CA . GLY F 1 116 ? 11.09400 56.01900 73.80500 1.000 66.25000 116 GLY F CA 1
ATOM 10467 C C . GLY F 1 116 ? 10.76300 54.69400 74.44400 1.000 64.49000 116 GLY F C 1
ATOM 10468 O O . GLY F 1 116 ? 9.90200 54.66200 75.26900 1.000 71.24000 116 GLY F O 1
ATOM 10469 N N . SER F 1 117 ? 11.42700 53.63800 74.00200 1.000 77.74000 117 SER F N 1
ATOM 10470 C CA . SER F 1 117 ? 11.30900 52.28200 74.56400 1.000 66.29000 117 SER F CA 1
ATOM 10471 C C . SER F 1 117 ? 9.87600 51.78300 74.56600 1.000 70.20000 117 SER F C 1
ATOM 10472 O O . SER F 1 117 ? 9.19200 51.95900 73.60000 1.000 76.02000 117 SER F O 1
ATOM 10474 N N . ILE F 1 118 ? 9.46500 51.19200 75.67100 1.000 71.01000 118 ILE F N 1
ATOM 10475 C CA . ILE F 1 118 ? 8.13000 50.54800 75.71700 1.000 82.38000 118 ILE F CA 1
ATOM 10476 C C . ILE F 1 118 ? 7.02900 51.59200 75.69400 1.000 74.92000 118 ILE F C 1
ATOM 10477 O O . ILE F 1 118 ? 6.02600 51.34400 75.05200 1.000 69.32000 118 ILE F O 1
ATOM 10482 N N . ALA F 1 119 ? 7.29000 52.76200 76.26700 1.000 70.61000 119 ALA F N 1
ATOM 10483 C CA . ALA F 1 119 ? 6.29700 53.85400 76.36800 1.000 62.82000 119 ALA F CA 1
ATOM 10484 C C . ALA F 1 119 ? 5.78600 54.33600 75.01100 1.000 62.76000 119 ALA F C 1
ATOM 10485 O O . ALA F 1 119 ? 4.63500 54.71700 74.93600 1.000 64.16000 119 ALA F O 1
ATOM 10487 N N . ALA F 1 120 ? 6.59700 54.26400 73.96800 1.000 59.52000 120 ALA F N 1
ATOM 10488 C CA . ALA F 1 120 ? 6.18000 54.71800 72.63600 1.000 60.19000 120 ALA F CA 1
ATOM 10489 C C . ALA F 1 120 ? 5.41400 53.63700 71.90900 1.000 62.85000 120 ALA F C 1
ATOM 10490 O O . ALA F 1 120 ? 4.87100 53.95600 70.88300 1.000 61.88000 120 ALA F O 1
ATOM 10492 N N . ALA F 1 121 ? 5.35100 52.42600 72.44400 1.000 62.75000 121 ALA F N 1
ATOM 10493 C CA . ALA F 1 121 ? 4.73700 51.35900 71.64100 1.000 75.26000 121 ALA F CA 1
ATOM 10494 C C . ALA F 1 121 ? 3.70800 50.52800 72.40700 1.000 72.75000 121 ALA F C 1
ATOM 10495 O O . ALA F 1 121 ? 2.94200 49.85800 71.75600 1.000 73.88000 121 ALA F O 1
ATOM 10497 N N . ARG F 1 122 ? 3.66100 50.60200 73.72700 1.000 71.77000 122 ARG F N 1
ATOM 10498 C CA . ARG F 1 122 ? 2.73400 49.69700 74.44000 1.000 74.11000 122 ARG F CA 1
ATOM 10499 C C . ARG F 1 122 ? 1.43500 50.37000 74.85100 1.000 81.37000 122 ARG F C 1
ATOM 10500 O O . ARG F 1 122 ? 1.47900 51.26600 75.64900 1.000 78.08000 122 ARG F O 1
ATOM 10508 N N . GLU F 1 123 ? 0.30000 49.82200 74.42600 1.000 84.16000 123 GLU F N 1
ATOM 10509 C CA . GLU F 1 123 ? -1.02000 50.38800 74.77900 1.000 72.04000 123 GLU F CA 1
ATOM 10510 C C . GLU F 1 123 ? -1.33500 50.11500 76.25400 1.000 79.79000 123 GLU F C 1
ATOM 10511 O O . GLU F 1 123 ? -0.77600 49.17200 76.82700 1.000 76.67000 123 GLU F O 1
ATOM 10513 N N . PRO F 1 124 ? -2.24500 50.87600 76.89700 1.000 83.84000 124 PRO F N 1
ATOM 10514 C CA . PRO F 1 124 ? -2.86400 52.06000 76.28500 1.000 86.59000 124 PRO F CA 1
ATOM 10515 C C . PRO F 1 124 ? -2.15300 53.42000 76.13600 1.000 71.69000 124 PRO F C 1
ATOM 10516 O O . PRO F 1 124 ? -2.32500 54.00000 75.09300 1.000 66.07000 124 PRO F O 1
ATOM 10520 N N . GLY F 1 125 ? -1.39100 53.89500 77.12400 1.000 30.00000 125 GLY F N 1
ATOM 10521 C CA . GLY F 1 125 ? -0.84200 55.27300 77.01700 1.000 30.00000 125 GLY F CA 1
ATOM 10522 C C . GLY F 1 125 ? -0.02600 55.49600 75.77100 1.000 30.00000 125 GLY F C 1
ATOM 10523 O O . GLY F 1 125 ? 0.38600 56.62300 75.55300 1.000 30.00000 125 GLY F O 1
ATOM 10524 N N . CYS F 1 126 ? 0.29800 54.43900 75.07800 1.000 60.39000 126 CYS F N 1
ATOM 10525 C CA . CYS F 1 126 ? 1.13600 54.71800 73.88800 1.000 64.49000 126 CYS F CA 1
ATOM 10526 C C . CYS F 1 126 ? 0.36800 55.62500 72.91900 1.000 72.06000 126 CYS F C 1
ATOM 10527 O O . CYS F 1 126 ? 0.99200 56.13700 71.96900 1.000 71.96000 126 CYS F O 1
ATOM 10529 N N . LEU F 1 127 ? -0.93400 55.81000 73.15900 1.000 81.56000 127 LEU F N 1
ATOM 10530 C CA . LEU F 1 127 ? -1.77100 56.66600 72.29300 1.000 78.39000 127 LEU F CA 1
ATOM 10531 C C . LEU F 1 127 ? -1.68200 58.09300 72.80500 1.000 73.49000 127 LEU F C 1
ATOM 10532 O O . LEU F 1 127 ? -1.74600 58.99000 72.00500 1.000 75.36000 127 LEU F O 1
ATOM 10537 N N . ALA F 1 128 ? -1.48600 58.25800 74.10000 1.000 64.91000 128 ALA F N 1
ATOM 10538 C CA . ALA F 1 128 ? -1.38800 59.60400 74.69000 1.000 68.27000 128 ALA F CA 1
ATOM 10539 C C . ALA F 1 128 ? -0.06700 60.23700 74.27300 1.000 75.88000 128 ALA F C 1
ATOM 10540 O O . ALA F 1 128 ? -0.05600 61.36200 73.81400 1.000 68.81000 128 ALA F O 1
ATOM 10542 N N . VAL F 1 129 ? 1.00200 59.46600 74.41800 1.000 81.76000 129 VAL F N 1
ATOM 10543 C CA . VAL F 1 129 ? 2.39900 59.86700 74.11900 1.000 59.09000 129 VAL F CA 1
ATOM 10544 C C . VAL F 1 129 ? 2.48300 60.57700 72.78300 1.000 59.98000 129 VAL F C 1
ATOM 10545 O O . VAL F 1 129 ? 3.07800 61.58400 72.75300 1.000 60.47000 129 VAL F O 1
ATOM 10549 N N . ALA F 1 130 ? 1.91600 60.04000 71.72300 1.000 60.80000 130 ALA F N 1
ATOM 10550 C CA . ALA F 1 130 ? 2.04500 60.69400 70.40500 1.000 66.03000 130 ALA F CA 1
ATOM 10551 C C . ALA F 1 130 ? 1.30500 62.03700 70.31900 1.000 74.19000 130 ALA F C 1
ATOM 10552 O O . ALA F 1 130 ? 1.73900 62.89600 69.57800 1.000 71.14000 130 ALA F O 1
ATOM 10554 N N . ALA F 1 131 ? 0.17600 62.19300 70.99100 1.000 70.28000 131 ALA F N 1
ATOM 10555 C CA . ALA F 1 131 ? -0.51200 63.49300 70.89300 1.000 73.85000 131 ALA F CA 1
ATOM 10556 C C . ALA F 1 131 ? 0.21600 64.47600 71.80700 1.000 60.40000 131 ALA F C 1
ATOM 10557 O O . ALA F 1 131 ? 0.43000 65.60200 71.41300 1.000 55.28000 131 ALA F O 1
ATOM 10559 N N . LEU F 1 132 ? 0.66400 63.97900 72.95500 1.000 60.82000 132 LEU F N 1
ATOM 10560 C CA . LEU F 1 132 ? 1.43100 64.78900 73.92100 1.000 62.22000 132 LEU F CA 1
ATOM 10561 C C . LEU F 1 132 ? 2.64200 65.39700 73.22400 1.000 65.10000 132 LEU F C 1
ATOM 10562 O O . LEU F 1 132 ? 2.84400 66.55800 73.39900 1.000 64.26000 132 LEU F O 1
ATOM 10567 N N . LEU F 1 133 ? 3.37900 64.65200 72.40600 1.000 61.51000 133 LEU F N 1
ATOM 10568 C CA . LEU F 1 133 ? 4.55200 65.23200 71.72100 1.000 57.98000 133 LEU F CA 1
ATOM 10569 C C . LEU F 1 133 ? 4.10300 66.31500 70.75500 1.000 58.43000 133 LEU F C 1
ATOM 10570 O O . LEU F 1 133 ? 4.80900 67.26100 70.61100 1.000 64.75000 133 LEU F O 1
ATOM 10575 N N . ASP F 1 134 ? 2.96300 66.16600 70.10800 1.000 63.68000 134 ASP F N 1
ATOM 10576 C CA . ASP F 1 134 ? 2.51200 67.22000 69.17300 1.000 65.10000 134 ASP F CA 1
ATOM 10577 C C . ASP F 1 134 ? 2.09700 68.47800 69.93400 1.000 63.37000 134 ASP F C 1
ATOM 10578 O O . ASP F 1 134 ? 2.24100 69.54500 69.38300 1.000 61.23000 134 ASP F O 1
ATOM 10583 N N . ALA F 1 135 ? 1.60200 68.33200 71.15400 1.000 53.92000 135 ALA F N 1
ATOM 10584 C CA . ALA F 1 135 ? 1.15600 69.49000 71.94300 1.000 54.88000 135 ALA F CA 1
ATOM 10585 C C . ALA F 1 135 ? 2.34600 70.23500 72.53700 1.000 63.33000 135 ALA F C 1
ATOM 10586 O O . ALA F 1 135 ? 2.31900 71.44300 72.49900 1.000 60.35000 135 ALA F O 1
ATOM 10588 N N . TYR F 1 136 ? 3.36900 69.52000 73.00400 1.000 57.03000 136 TYR F N 1
ATOM 10589 C CA . TYR F 1 136 ? 4.54300 70.12900 73.67600 1.000 49.64000 136 TYR F CA 1
ATOM 10590 C C . TYR F 1 136 ? 5.53200 70.72200 72.68200 1.000 51.22000 136 TYR F C 1
ATOM 10591 O O . TYR F 1 136 ? 6.32900 71.51000 73.07600 1.000 51.28000 136 TYR F O 1
ATOM 10600 N N . ARG F 1 137 ? 5.37500 70.43200 71.39900 1.000 56.11000 137 ARG F N 1
ATOM 10601 C CA . ARG F 1 137 ? 6.28300 70.86700 70.31700 1.000 49.93000 137 ARG F CA 1
ATOM 10602 C C . ARG F 1 137 ? 6.36600 72.38200 70.19300 1.000 54.12000 137 ARG F C 1
ATOM 10603 O O . ARG F 1 137 ? 7.38300 72.85900 69.79000 1.000 53.11000 137 ARG F O 1
ATOM 10611 N N . ALA F 1 138 ? 5.32000 73.10700 70.55500 1.000 60.16000 138 ALA F N 1
ATOM 10612 C CA . ALA F 1 138 ? 5.28600 74.57600 70.49000 1.000 52.91000 138 ALA F CA 1
ATOM 10613 C C . ALA F 1 138 ? 6.26000 75.18600 71.49200 1.000 60.05000 138 ALA F C 1
ATOM 10614 O O . ALA F 1 138 ? 6.68800 76.28000 71.26100 1.000 57.60000 138 ALA F O 1
ATOM 10616 N N . ALA F 1 139 ? 6.55700 74.51300 72.58400 1.000 53.21000 139 ALA F N 1
ATOM 10617 C CA . ALA F 1 139 ? 7.57000 75.07000 73.48700 1.000 59.03000 139 ALA F CA 1
ATOM 10618 C C . ALA F 1 139 ? 8.79000 74.15800 73.56300 1.000 55.09000 139 ALA F C 1
ATOM 10619 O O . ALA F 1 139 ? 9.84400 74.67800 73.73700 1.000 53.42000 139 ALA F O 1
ATOM 10621 N N . ALA F 1 140 ? 8.64300 72.85600 73.38100 1.000 48.31000 140 ALA F N 1
ATOM 10622 C CA . ALA F 1 140 ? 9.80300 71.98400 73.64100 1.000 54.16000 140 ALA F CA 1
ATOM 10623 C C . ALA F 1 140 ? 10.41600 71.31300 72.42300 1.000 50.04000 140 ALA F C 1
ATOM 10624 O O . ALA F 1 140 ? 9.74900 71.05700 71.47700 1.000 52.97000 140 ALA F O 1
ATOM 10626 N N . THR F 1 141 ? 11.69200 71.00100 72.53800 1.000 56.37000 141 THR F N 1
ATOM 10627 C CA . THR F 1 141 ? 12.38500 70.16700 71.54700 1.000 43.13000 141 THR F CA 1
ATOM 10628 C C . THR F 1 141 ? 11.93200 68.73900 71.82400 1.000 42.01000 141 THR F C 1
ATOM 10629 O O . THR F 1 141 ? 11.79900 68.40600 72.95600 1.000 46.85000 141 THR F O 1
ATOM 10633 N N . VAL F 1 142 ? 11.67600 67.95000 70.80400 1.000 41.75000 142 VAL F N 1
ATOM 10634 C CA . VAL F 1 142 ? 11.23900 66.55700 71.05700 1.000 48.02000 142 VAL F CA 1
ATOM 10635 C C . VAL F 1 142 ? 12.36300 65.58700 70.72100 1.000 47.96000 142 VAL F C 1
ATOM 10636 O O . VAL F 1 142 ? 12.90300 65.66900 69.66100 1.000 45.78000 142 VAL F O 1
ATOM 10640 N N . SER F 1 143 ? 12.68600 64.71100 71.65400 1.000 47.21000 143 SER F N 1
ATOM 10641 C CA . SER F 1 143 ? 13.70600 63.66800 71.42800 1.000 52.50000 143 SER F CA 1
ATOM 10642 C C . SER F 1 143 ? 13.07500 62.28800 71.58400 1.000 51.73000 143 SER F C 1
ATOM 10643 O O . SER F 1 143 ? 12.12100 62.13500 72.31800 1.000 43.32000 143 SER F O 1
ATOM 10646 N N . PHE F 1 144 ? 13.65000 61.33000 70.88800 1.000 45.70000 144 PHE F N 1
ATOM 10647 C CA . PHE F 1 144 ? 13.10800 59.96400 70.85200 1.000 54.57000 144 PHE F CA 1
ATOM 10648 C C . PHE F 1 144 ? 14.23200 58.94600 70.65900 1.000 52.58000 144 PHE F C 1
ATOM 10649 O O . PHE F 1 144 ? 15.13500 59.14400 69.89300 1.000 45.69000 144 PHE F O 1
ATOM 10657 N N . ASP F 1 145 ? 14.12800 57.87100 71.41200 1.000 50.55000 145 ASP F N 1
ATOM 10658 C CA . ASP F 1 145 ? 15.05700 56.72700 71.36500 1.000 57.36000 145 ASP F CA 1
ATOM 10659 C C . ASP F 1 145 ? 14.18800 55.49300 71.25300 1.000 55.75000 145 ASP F C 1
ATOM 10660 O O . ASP F 1 145 ? 13.72700 55.07500 72.25400 1.000 54.56000 145 ASP F O 1
ATOM 10665 N N . PRO F 1 146 ? 14.00800 54.87500 70.07800 1.000 58.90000 146 PRO F N 1
ATOM 10666 C CA . PRO F 1 146 ? 13.18500 53.68900 69.93800 1.000 58.84000 146 PRO F CA 1
ATOM 10667 C C . PRO F 1 146 ? 13.56500 52.54200 70.87500 1.000 63.73000 146 PRO F C 1
ATOM 10668 O O . PRO F 1 146 ? 12.67300 51.95100 71.33800 1.000 68.90000 146 PRO F O 1
ATOM 10672 N N . ASN F 1 147 ? 14.85500 52.32900 71.12400 1.000 59.26000 147 ASN F N 1
ATOM 10673 C CA . ASN F 1 147 ? 15.41100 51.30800 72.04400 1.000 69.85000 147 ASN F CA 1
ATOM 10674 C C . ASN F 1 147 ? 14.59300 50.02300 71.95600 1.000 70.62000 147 ASN F C 1
ATOM 10675 O O . ASN F 1 147 ? 13.98000 49.64200 72.92800 1.000 69.11000 147 ASN F O 1
ATOM 10680 N N . VAL F 1 148 ? 14.57800 49.45700 70.75900 1.000 70.48000 148 VAL F N 1
ATOM 10681 C CA . VAL F 1 148 ? 13.79000 48.26000 70.38900 1.000 75.40000 148 VAL F CA 1
ATOM 10682 C C . VAL F 1 148 ? 14.05400 47.13000 71.36700 1.000 82.30000 148 VAL F C 1
ATOM 10683 O O . VAL F 1 148 ? 15.16300 46.87500 71.79000 1.000 76.99000 148 VAL F O 1
ATOM 10687 N N . ARG F 1 149 ? 12.96200 46.47800 71.65700 1.000 84.69000 149 ARG F N 1
ATOM 10688 C CA . ARG F 1 149 ? 12.74600 45.46200 72.72400 1.000 92.61000 149 ARG F CA 1
ATOM 10689 C C . ARG F 1 149 ? 11.51900 44.62100 72.35500 1.000 95.67000 149 ARG F C 1
ATOM 10690 O O . ARG F 1 149 ? 10.42900 44.89600 72.89500 1.000 94.18000 149 ARG F O 1
ATOM 10698 N N . PRO F 1 150 ? 11.64600 43.61300 71.46200 1.000 96.62000 150 PRO F N 1
ATOM 10699 C CA . PRO F 1 150 ? 10.50900 42.78900 71.02900 1.000 91.50000 150 PRO F CA 1
ATOM 10700 C C . PRO F 1 150 ? 9.98900 41.76800 72.05400 1.000 94.91000 150 PRO F C 1
ATOM 10701 O O . PRO F 1 150 ? 8.82900 41.40800 71.96000 1.000 92.04000 150 PRO F O 1
ATOM 10705 N N . SER F 1 151 ? 10.83900 41.32700 72.98800 1.000 96.46000 151 SER F N 1
ATOM 10706 C CA . SER F 1 151 ? 10.42400 40.31100 73.99600 1.000 102.43000 151 SER F CA 1
ATOM 10707 C C . SER F 1 151 ? 9.13500 40.76600 74.70700 1.000 108.72000 151 SER F C 1
ATOM 10708 O O . SER F 1 151 ? 8.43700 39.89700 75.28200 1.000 105.39000 151 SER F O 1
ATOM 10711 N N . LEU F 1 152 ? 8.81800 42.06700 74.66700 1.000 104.49000 152 LEU F N 1
ATOM 10712 C CA . LEU F 1 152 ? 7.44300 42.58800 74.89700 1.000 101.43000 152 LEU F CA 1
ATOM 10713 C C . LEU F 1 152 ? 6.61300 42.32000 73.63300 1.000 103.15000 152 LEU F C 1
ATOM 10714 O O . LEU F 1 152 ? 6.51500 43.22100 72.77300 1.000 98.94000 152 LEU F O 1
ATOM 10719 N N . SER F 1 153 ? 6.06100 41.11200 73.56400 1.000 104.80000 153 SER F N 1
ATOM 10720 C CA . SER F 1 153 ? 5.25600 40.65200 72.41800 1.000 103.44000 153 SER F CA 1
ATOM 10721 C C . SER F 1 153 ? 4.10900 41.62300 72.18200 1.000 101.48000 153 SER F C 1
ATOM 10722 O O . SER F 1 153 ? 3.41600 41.97400 73.13700 1.000 101.12000 153 SER F O 1
ATOM 10724 N N . ALA F 1 154 ? 3.95500 41.99900 70.92100 1.000 98.47000 154 ALA F N 1
ATOM 10725 C CA . ALA F 1 154 ? 2.91100 42.90800 70.41200 1.000 91.70000 154 ALA F CA 1
ATOM 10726 C C . ALA F 1 154 ? 2.99500 42.89000 68.88700 1.000 92.56000 154 ALA F C 1
ATOM 10727 O O . ALA F 1 154 ? 4.07900 42.56500 68.36900 1.000 90.34000 154 ALA F O 1
ATOM 10729 N N . ASP F 1 155 ? 1.88000 43.18400 68.21700 1.000 94.77000 155 ASP F N 1
ATOM 10730 C CA . ASP F 1 155 ? 1.83500 43.23900 66.73600 1.000 89.63000 155 ASP F CA 1
ATOM 10731 C C . ASP F 1 155 ? 3.01400 44.09000 66.27600 1.000 92.18000 155 ASP F C 1
ATOM 10732 O O . ASP F 1 155 ? 3.10300 45.23000 66.67900 1.000 90.88000 155 ASP F O 1
ATOM 10737 N N . PRO F 1 156 ? 3.98200 43.53200 65.53300 1.000 94.87000 156 PRO F N 1
ATOM 10738 C CA . PRO F 1 156 ? 5.13400 44.30400 65.10500 1.000 92.00000 156 PRO F CA 1
ATOM 10739 C C . PRO F 1 156 ? 4.80100 45.36200 64.05000 1.000 87.40000 156 PRO F C 1
ATOM 10740 O O . PRO F 1 156 ? 5.51900 46.31000 63.97400 1.000 88.69000 156 PRO F O 1
ATOM 10744 N N . ASP F 1 157 ? 3.73300 45.18800 63.27800 1.000 84.05000 157 ASP F N 1
ATOM 10745 C CA . ASP F 1 157 ? 3.47400 46.19600 62.21900 1.000 84.35000 157 ASP F CA 1
ATOM 10746 C C . ASP F 1 157 ? 2.89700 47.48200 62.82400 1.000 84.87000 157 ASP F C 1
ATOM 10747 O O . ASP F 1 157 ? 3.20100 48.55900 62.30900 1.000 80.90000 157 ASP F O 1
ATOM 10752 N N . LEU F 1 158 ? 2.06900 47.37600 63.85400 1.000 77.36000 158 LEU F N 1
ATOM 10753 C CA . LEU F 1 158 ? 1.56600 48.62200 64.49500 1.000 88.97000 158 LEU F CA 1
ATOM 10754 C C . LEU F 1 158 ? 2.71200 49.20800 65.34600 1.000 89.02000 158 LEU F C 1
ATOM 10755 O O . LEU F 1 158 ? 2.86300 50.43800 65.32000 1.000 87.60000 158 LEU F O 1
ATOM 10760 N N . THR F 1 159 ? 3.56400 48.37000 65.96000 1.000 82.58000 159 THR F N 1
ATOM 10761 C CA . THR F 1 159 ? 4.82900 48.79700 66.61600 1.000 83.36000 159 THR F CA 1
ATOM 10762 C C . THR F 1 159 ? 5.66800 49.61400 65.63000 1.000 74.89000 159 THR F C 1
ATOM 10763 O O . THR F 1 159 ? 6.03300 50.73900 65.98800 1.000 79.78000 159 THR F O 1
ATOM 10767 N N . ARG F 1 160 ? 5.93400 49.09200 64.43300 1.000 73.37000 160 ARG F N 1
ATOM 10768 C CA . ARG F 1 160 ? 6.68300 49.82800 63.37600 1.000 70.67000 160 ARG F CA 1
ATOM 10769 C C . ARG F 1 160 ? 5.92700 51.10400 62.97500 1.000 73.18000 160 ARG F C 1
ATOM 10770 O O . ARG F 1 160 ? 6.59200 52.08500 62.61400 1.000 79.20000 160 ARG F O 1
ATOM 10778 N N . GLU F 1 161 ? 4.59200 51.08600 62.98200 1.000 73.42000 161 GLU F N 1
ATOM 10779 C CA . GLU F 1 161 ? 3.72900 52.25100 62.64700 1.000 73.92000 161 GLU F CA 1
ATOM 10780 C C . GLU F 1 161 ? 3.87100 53.34400 63.72800 1.000 67.46000 161 GLU F C 1
ATOM 10781 O O . GLU F 1 161 ? 4.05900 54.49700 63.36600 1.000 63.04000 161 GLU F O 1
ATOM 10783 N N . ARG F 1 162 ? 3.79100 52.97400 65.00800 1.000 65.56000 162 ARG F N 1
ATOM 10784 C CA . ARG F 1 162 ? 3.87800 53.88800 66.17600 1.000 68.51000 162 ARG F CA 1
ATOM 10785 C C . ARG F 1 162 ? 5.27000 54.52500 66.21000 1.000 68.06000 162 ARG F C 1
ATOM 10786 O O . ARG F 1 162 ? 5.35800 55.76500 66.38700 1.000 72.13000 162 ARG F O 1
ATOM 10794 N N . ILE F 1 163 ? 6.31700 53.71900 66.00400 1.000 72.56000 163 ILE F N 1
ATOM 10795 C CA . ILE F 1 163 ? 7.71600 54.21600 65.93500 1.000 61.97000 163 ILE F CA 1
ATOM 10796 C C . ILE F 1 163 ? 7.80800 55.25400 64.82200 1.000 66.14000 163 ILE F C 1
ATOM 10797 O O . ILE F 1 163 ? 8.32200 56.33400 65.09500 1.000 57.13000 163 ILE F O 1
ATOM 10802 N N . GLN F 1 164 ? 7.28900 54.95200 63.63200 1.000 58.89000 164 GLN F N 1
ATOM 10803 C CA . GLN F 1 164 ? 7.40300 55.85700 62.46600 1.000 54.31000 164 GLN F CA 1
ATOM 10804 C C . GLN F 1 164 ? 6.65800 57.17500 62.74400 1.000 69.36000 164 GLN F C 1
ATOM 10805 O O . GLN F 1 164 ? 7.13100 58.24000 62.25500 1.000 63.13000 164 GLN F O 1
ATOM 10811 N N . ARG F 1 165 ? 5.50700 57.13300 63.43200 1.000 62.03000 165 ARG F N 1
ATOM 10812 C CA . ARG F 1 165 ? 4.71300 58.36000 63.71200 1.000 71.07000 165 ARG F CA 1
ATOM 10813 C C . ARG F 1 165 ? 5.51100 59.23400 64.69900 1.000 70.18000 165 ARG F C 1
ATOM 10814 O O . ARG F 1 165 ? 5.64800 60.44400 64.42800 1.000 66.15000 165 ARG F O 1
ATOM 10816 N N . LEU F 1 166 ? 6.09000 58.63400 65.75300 1.000 68.73000 166 LEU F N 1
ATOM 10817 C CA . LEU F 1 166 ? 6.98700 59.35400 66.70500 1.000 65.04000 166 LEU F CA 1
ATOM 10818 C C . LEU F 1 166 ? 8.16900 59.99500 65.96700 1.000 60.58000 166 LEU F C 1
ATOM 10819 O O . LEU F 1 166 ? 8.51200 61.14400 66.29700 1.000 59.41000 166 LEU F O 1
ATOM 10824 N N . VAL F 1 167 ? 8.73700 59.31400 64.96700 1.000 66.29000 167 VAL F N 1
ATOM 10825 C CA . VAL F 1 167 ? 9.89800 59.82400 64.18100 1.000 57.42000 167 VAL F CA 1
ATOM 10826 C C . VAL F 1 167 ? 9.49600 61.12700 63.49300 1.000 56.21000 167 VAL F C 1
ATOM 10827 O O . VAL F 1 167 ? 10.34100 62.05200 63.37400 1.000 58.41000 167 VAL F O 1
ATOM 10831 N N . GLU F 1 168 ? 8.26900 61.15700 62.99800 1.000 56.22000 168 GLU F N 1
ATOM 10832 C CA . GLU F 1 168 ? 7.75600 62.31300 62.22900 1.000 73.88000 168 GLU F CA 1
ATOM 10833 C C . GLU F 1 168 ? 7.57400 63.54000 63.12600 1.000 62.25000 168 GLU F C 1
ATOM 10834 O O . GLU F 1 168 ? 7.58100 64.64100 62.59100 1.000 63.27000 168 GLU F O 1
ATOM 10840 N N . ARG F 1 169 ? 7.45600 63.34600 64.43500 1.000 60.21000 169 ARG F N 1
ATOM 10841 C CA . ARG F 1 169 ? 7.22900 64.48200 65.36200 1.000 63.56000 169 ARG F CA 1
ATOM 10842 C C . ARG F 1 169 ? 8.45900 64.77600 66.21600 1.000 62.84000 169 ARG F C 1
ATOM 10843 O O . ARG F 1 169 ? 8.32700 65.59500 67.10200 1.000 61.81000 169 ARG F O 1
ATOM 10851 N N . SER F 1 170 ? 9.59500 64.13700 65.95000 1.000 66.07000 170 SER F N 1
ATOM 10852 C CA . SER F 1 170 ? 10.79900 64.32900 66.79500 1.000 48.99000 170 SER F CA 1
ATOM 10853 C C . SER F 1 170 ? 11.78100 65.30700 66.16100 1.000 49.68000 170 SER F C 1
ATOM 10854 O O . SER F 1 170 ? 11.76700 65.44500 64.96200 1.000 57.53000 170 SER F O 1
ATOM 10857 N N . ASP F 1 171 ? 12.59500 65.95200 66.98700 1.000 46.41000 171 ASP F N 1
ATOM 10858 C CA . ASP F 1 171 ? 13.65200 66.87100 66.50900 1.000 48.73000 171 ASP F CA 1
ATOM 10859 C C . ASP F 1 171 ? 14.98800 66.14600 66.61900 1.000 44.20000 171 ASP F C 1
ATOM 10860 O O . ASP F 1 171 ? 15.82900 66.33900 65.77200 1.000 50.10000 171 ASP F O 1
ATOM 10865 N N . ILE F 1 172 ? 15.14800 65.34300 67.66100 1.000 45.54000 172 ILE F N 1
ATOM 10866 C CA . ILE F 1 172 ? 16.40900 64.59100 67.89000 1.000 46.87000 172 ILE F CA 1
ATOM 10867 C C . ILE F 1 172 ? 16.07200 63.11100 68.02900 1.000 43.09000 172 ILE F C 1
ATOM 10868 O O . ILE F 1 172 ? 15.22300 62.78100 68.82900 1.000 45.98000 172 ILE F O 1
ATOM 10873 N N . ILE F 1 173 ? 16.72400 62.26600 67.24600 1.000 43.84000 173 ILE F N 1
ATOM 10874 C CA . ILE F 1 173 ? 16.49100 60.80300 67.37000 1.000 43.74000 173 ILE F CA 1
ATOM 10875 C C . ILE F 1 173 ? 17.82600 60.10300 67.59800 1.000 49.88000 173 ILE F C 1
ATOM 10876 O O . ILE F 1 173 ? 18.79700 60.46100 66.96600 1.000 42.89000 173 ILE F O 1
ATOM 10881 N N . LYS F 1 174 ? 17.84000 59.16100 68.52500 1.000 55.22000 174 LYS F N 1
ATOM 10882 C CA . LYS F 1 174 ? 19.04200 58.34400 68.76500 1.000 59.41000 174 LYS F CA 1
ATOM 10883 C C . LYS F 1 174 ? 18.60500 56.88700 68.70100 1.000 47.52000 174 LYS F C 1
ATOM 10884 O O . LYS F 1 174 ? 17.61000 56.55300 69.30600 1.000 51.18000 174 LYS F O 1
ATOM 10890 N N . ALA F 1 175 ? 19.32400 56.08400 67.93500 1.000 46.41000 175 ALA F N 1
ATOM 10891 C CA . ALA F 1 175 ? 18.98900 54.65600 67.80700 1.000 55.32000 175 ALA F CA 1
ATOM 10892 C C . ALA F 1 175 ? 20.27600 53.85600 67.66400 1.000 52.20000 175 ALA F C 1
ATOM 10893 O O . ALA F 1 175 ? 21.28800 54.42100 67.29600 1.000 53.31000 175 ALA F O 1
ATOM 10895 N N . SER F 1 176 ? 20.21000 52.57800 67.99500 1.000 55.92000 176 SER F N 1
ATOM 10896 C CA . SER F 1 176 ? 21.37500 51.68200 67.82200 1.000 60.80000 176 SER F CA 1
ATOM 10897 C C . SER F 1 176 ? 21.22500 50.93700 66.50100 1.000 48.60000 176 SER F C 1
ATOM 10898 O O . SER F 1 176 ? 20.15100 50.95400 65.93200 1.000 49.53000 176 SER F O 1
ATOM 10901 N N . ALA F 1 177 ? 22.29000 50.28900 66.05500 1.000 54.89000 177 ALA F N 1
ATOM 10902 C CA . ALA F 1 177 ? 22.23400 49.47800 64.82600 1.000 48.52000 177 ALA F CA 1
ATOM 10903 C C . ALA F 1 177 ? 21.23200 48.33600 65.03400 1.000 54.74000 177 ALA F C 1
ATOM 10904 O O . ALA F 1 177 ? 20.46100 48.07000 64.12300 1.000 56.12000 177 ALA F O 1
ATOM 10906 N N . GLU F 1 178 ? 21.24200 47.71400 66.21300 1.000 47.46000 178 GLU F N 1
ATOM 10907 C CA . GLU F 1 178 ? 20.29400 46.63700 66.55700 1.000 52.00000 178 GLU F CA 1
ATOM 10908 C C . GLU F 1 178 ? 18.86100 47.14500 66.41100 1.000 56.98000 178 GLU F C 1
ATOM 10909 O O . GLU F 1 178 ? 18.05600 46.42600 65.84300 1.000 49.92000 178 GLU F O 1
ATOM 10911 N N . ASP F 1 179 ? 18.58200 48.34800 66.91500 1.000 53.29000 179 ASP F N 1
ATOM 10912 C CA . ASP F 1 179 ? 17.22300 48.93400 66.84900 1.000 53.67000 179 ASP F CA 1
ATOM 10913 C C . ASP F 1 179 ? 16.78900 49.04800 65.39900 1.000 55.09000 179 ASP F C 1
ATOM 10914 O O . ASP F 1 179 ? 15.73900 48.54200 65.08900 1.000 58.74000 179 ASP F O 1
ATOM 10919 N N . LEU F 1 180 ? 17.60300 49.67900 64.55800 1.000 49.06000 180 LEU F N 1
ATOM 10920 C CA . LEU F 1 180 ? 17.24100 49.88700 63.13500 1.000 54.71000 180 LEU F CA 1
ATOM 10921 C C . LEU F 1 180 ? 17.22600 48.55100 62.38900 1.000 61.60000 180 LEU F C 1
ATOM 10922 O O . LEU F 1 180 ? 16.46100 48.41400 61.45500 1.000 54.46000 180 LEU F O 1
ATOM 10927 N N . HIS F 1 181 ? 18.05300 47.60100 62.79900 1.000 53.09000 181 HIS F N 1
ATOM 10928 C CA . HIS F 1 181 ? 18.01700 46.27000 62.15900 1.000 65.48000 181 HIS F CA 1
ATOM 10929 C C . HIS F 1 181 ? 16.63300 45.66600 62.38900 1.000 56.08000 181 HIS F C 1
ATOM 10930 O O . HIS F 1 181 ? 16.06300 45.14900 61.46600 1.000 55.27000 181 HIS F O 1
ATOM 10937 N N . TRP F 1 182 ? 16.11200 45.75800 63.60100 1.000 56.42000 182 TRP F N 1
ATOM 10938 C CA . TRP F 1 182 ? 14.76900 45.19900 63.86700 1.000 59.99000 182 TRP F CA 1
ATOM 10939 C C . TRP F 1 182 ? 13.72600 45.98700 63.08200 1.000 62.31000 182 TRP F C 1
ATOM 10940 O O . TRP F 1 182 ? 12.81000 45.36300 62.59100 1.000 70.96000 182 TRP F O 1
ATOM 10951 N N . ILE F 1 183 ? 13.88900 47.30200 62.95500 1.000 61.85000 183 ILE F N 1
ATOM 10952 C CA . ILE F 1 183 ? 12.90100 48.12300 62.20200 1.000 57.91000 183 ILE F CA 1
ATOM 10953 C C . ILE F 1 183 ? 12.85600 47.60700 60.77000 1.000 64.62000 183 ILE F C 1
ATOM 10954 O O . ILE F 1 183 ? 11.80100 47.18600 60.32900 1.000 70.78000 183 ILE F O 1
ATOM 10959 N N . ASP F 1 184 ? 13.98500 47.67300 60.08000 1.000 66.94000 184 ASP F N 1
ATOM 10960 C CA . ASP F 1 184 ? 14.09000 47.19400 58.68200 1.000 66.02000 184 ASP F CA 1
ATOM 10961 C C . ASP F 1 184 ? 15.40300 46.43000 58.52200 1.000 63.94000 184 ASP F C 1
ATOM 10962 O O . ASP F 1 184 ? 16.41600 47.06300 58.29700 1.000 55.71000 184 ASP F O 1
ATOM 10967 N N . PRO F 1 185 ? 15.40700 45.08700 58.56600 1.000 69.05000 185 PRO F N 1
ATOM 10968 C CA . PRO F 1 185 ? 16.63300 44.31000 58.42500 1.000 62.44000 185 PRO F CA 1
ATOM 10969 C C . PRO F 1 185 ? 17.24100 44.30100 57.02100 1.000 63.08000 185 PRO F C 1
ATOM 10970 O O . PRO F 1 185 ? 18.37300 43.97200 56.92600 1.000 61.80000 185 PRO F O 1
ATOM 10974 N N . THR F 1 186 ? 16.47100 44.70100 56.00900 1.000 65.31000 186 THR F N 1
ATOM 10975 C CA . THR F 1 186 ? 16.88700 44.68500 54.58800 1.000 59.66000 186 THR F CA 1
ATOM 10976 C C . THR F 1 186 ? 17.69500 45.92300 54.22800 1.000 62.00000 186 THR F C 1
ATOM 10977 O O . THR F 1 186 ? 18.16100 45.98300 53.11000 1.000 67.66000 186 THR F O 1
ATOM 10981 N N . GLN F 1 187 ? 17.83800 46.87800 55.13600 1.000 60.54000 187 GLN F N 1
ATOM 10982 C CA . GLN F 1 187 ? 18.63200 48.07700 54.78600 1.000 64.10000 187 GLN F CA 1
ATOM 10983 C C . GLN F 1 187 ? 19.76900 48.24200 55.78500 1.000 60.78000 187 GLN F C 1
ATOM 10984 O O . GLN F 1 187 ? 19.61900 47.80100 56.91400 1.000 63.28000 187 GLN F O 1
ATOM 10990 N N . PRO F 1 188 ? 20.90400 48.84900 55.39900 1.000 59.53000 188 PRO F N 1
ATOM 10991 C CA . PRO F 1 188 ? 21.96200 49.14200 56.33700 1.000 62.45000 188 PRO F CA 1
ATOM 10992 C C . PRO F 1 188 ? 21.41300 50.22200 57.27900 1.000 68.13000 188 PRO F C 1
ATOM 10993 O O . PRO F 1 188 ? 20.76000 51.11100 56.82200 1.000 60.00000 188 PRO F O 1
ATOM 10997 N N . PRO F 1 189 ? 21.73900 50.19400 58.58700 1.000 61.69000 189 PRO F N 1
ATOM 10998 C CA . PRO F 1 189 ? 21.22500 51.15500 59.55900 1.000 58.45000 189 PRO F CA 1
ATOM 10999 C C . PRO F 1 189 ? 21.42300 52.62900 59.19300 1.000 56.51000 189 PRO F C 1
ATOM 11000 O O . PRO F 1 189 ? 20.56200 53.38700 59.46100 1.000 57.23000 189 PRO F O 1
ATOM 11004 N N . GLU F 1 190 ? 22.51800 52.98000 58.52800 1.000 50.76000 190 GLU F N 1
ATOM 11005 C CA . GLU F 1 190 ? 22.74200 54.37500 58.08800 1.000 53.37000 190 GLU F CA 1
ATOM 11006 C C . GLU F 1 190 ? 21.66000 54.76700 57.07700 1.000 68.61000 190 GLU F C 1
ATOM 11007 O O . GLU F 1 190 ? 21.27300 55.91200 57.07300 1.000 58.74000 190 GLU F O 1
ATOM 11013 N N . GLN F 1 191 ? 21.21200 53.84500 56.23200 1.000 63.01000 191 GLN F N 1
ATOM 11014 C CA . GLN F 1 191 ? 20.15300 54.15100 55.24700 1.000 71.62000 191 GLN F CA 1
ATOM 11015 C C . GLN F 1 191 ? 18.86100 54.49300 55.99200 1.000 64.27000 191 GLN F C 1
ATOM 11016 O O . GLN F 1 191 ? 18.25100 55.49000 55.64900 1.000 65.63000 191 GLN F O 1
ATOM 11022 N N . THR F 1 192 ? 18.48100 53.67500 56.96900 1.000 59.21000 192 THR F N 1
ATOM 11023 C CA . THR F 1 192 ? 17.24100 53.88400 57.75600 1.000 55.58000 192 THR F CA 1
ATOM 11024 C C . THR F 1 192 ? 17.32600 55.20300 58.52300 1.000 69.97000 192 THR F C 1
ATOM 11025 O O . THR F 1 192 ? 16.31500 55.87900 58.60600 1.000 56.02000 192 THR F O 1
ATOM 11029 N N . ALA F 1 193 ? 18.50100 55.52100 59.06400 1.000 57.54000 193 ALA F N 1
ATOM 11030 C CA . ALA F 1 193 ? 18.72600 56.75200 59.84800 1.000 62.76000 193 ALA F CA 1
ATOM 11031 C C . ALA F 1 193 ? 18.61800 57.98100 58.94800 1.000 65.89000 193 ALA F C 1
ATOM 11032 O O . ALA F 1 193 ? 18.03300 58.96100 59.37500 1.000 57.55000 193 ALA F O 1
ATOM 11034 N N . ARG F 1 194 ? 19.13500 57.90200 57.72800 1.000 56.08000 194 ARG F N 1
ATOM 11035 C CA . ARG F 1 194 ? 19.08400 59.03700 56.77100 1.000 56.33000 194 ARG F CA 1
ATOM 11036 C C . ARG F 1 194 ? 17.65800 59.20400 56.24500 1.000 64.05000 194 ARG F C 1
ATOM 11037 O O . ARG F 1 194 ? 17.33300 60.29900 55.81000 1.000 68.68000 194 ARG F O 1
ATOM 11045 N N . ALA F 1 195 ? 16.87600 58.12800 56.23700 1.000 57.35000 195 ALA F N 1
ATOM 11046 C CA . ALA F 1 195 ? 15.47000 58.17500 55.79800 1.000 63.37000 195 ALA F CA 1
ATOM 11047 C C . ALA F 1 195 ? 14.64500 58.79600 56.92200 1.000 73.03000 195 ALA F C 1
ATOM 11048 O O . ALA F 1 195 ? 13.69500 59.51200 56.63200 1.000 72.13000 195 ALA F O 1
ATOM 11050 N N . TRP F 1 196 ? 15.03200 58.52200 58.16400 1.000 64.41000 196 TRP F N 1
ATOM 11051 C CA . TRP F 1 196 ? 14.34200 59.06300 59.35600 1.000 59.38000 196 TRP F CA 1
ATOM 11052 C C . TRP F 1 196 ? 14.57100 60.56500 59.42500 1.000 54.84000 196 TRP F C 1
ATOM 11053 O O . TRP F 1 196 ? 13.66100 61.26500 59.80200 1.000 64.31000 196 TRP F O 1
ATOM 11064 N N . LEU F 1 197 ? 15.74400 61.02400 59.00800 1.000 54.61000 197 LEU F N 1
ATOM 11065 C CA . LEU F 1 197 ? 16.10000 62.46100 59.05900 1.000 64.39000 197 LEU F CA 1
ATOM 11066 C C . LEU F 1 197 ? 15.25600 63.27500 58.07700 1.000 72.13000 197 LEU F C 1
ATOM 11067 O O . LEU F 1 197 ? 15.05100 64.45000 58.33900 1.000 73.57000 197 LEU F O 1
ATOM 11072 N N . ALA F 1 198 ? 14.79800 62.66300 56.98900 1.000 67.68000 198 ALA F N 1
ATOM 11073 C CA . ALA F 1 198 ? 14.00500 63.36600 55.96100 1.000 70.46000 198 ALA F CA 1
ATOM 11074 C C . ALA F 1 198 ? 12.57000 63.61700 56.43300 1.000 74.26000 198 ALA F C 1
ATOM 11075 O O . ALA F 1 198 ? 11.94500 64.51900 55.89400 1.000 81.93000 198 ALA F O 1
ATOM 11077 N N . CYS F 1 199 ? 12.09400 62.89000 57.44100 1.000 61.44000 199 CYS F N 1
ATOM 11078 C CA . CYS F 1 199 ? 10.70200 63.04200 57.93500 1.000 68.74000 199 CYS F CA 1
ATOM 11079 C C . CYS F 1 199 ? 10.54100 64.16700 58.96800 1.000 69.81000 199 CYS F C 1
ATOM 11080 O O . CYS F 1 199 ? 9.56000 64.10400 59.70200 1.000 72.19000 199 CYS F O 1
ATOM 11083 N N . GLY F 1 200 ? 11.48200 65.10700 59.09100 1.000 63.88000 200 GLY F N 1
ATOM 11084 C CA . GLY F 1 200 ? 11.31400 66.19700 60.07100 1.000 61.23000 200 GLY F CA 1
ATOM 11085 C C . GLY F 1 200 ? 12.48100 66.40800 61.02200 1.000 67.71000 200 GLY F C 1
ATOM 11086 O O . GLY F 1 200 ? 12.86600 67.56100 61.21000 1.000 55.13000 200 GLY F O 1
ATOM 11087 N N . PRO F 1 201 ? 13.07600 65.37200 61.64800 1.000 60.92000 201 PRO F N 1
ATOM 11088 C CA . PRO F 1 201 ? 14.16300 65.56000 62.59300 1.000 52.37000 201 PRO F CA 1
ATOM 11089 C C . PRO F 1 201 ? 15.33800 66.43600 62.16200 1.000 51.37000 201 PRO F C 1
ATOM 11090 O O . PRO F 1 201 ? 15.68400 66.45500 61.04200 1.000 53.54000 201 PRO F O 1
ATOM 11094 N N . ALA F 1 202 ? 15.94000 67.10700 63.13200 1.000 51.42000 202 ALA F N 1
ATOM 11095 C CA . ALA F 1 202 ? 17.12200 67.94900 62.88500 1.000 53.77000 202 ALA F CA 1
ATOM 11096 C C . ALA F 1 202 ? 18.37900 67.09600 63.05100 1.000 56.69000 202 ALA F C 1
ATOM 11097 O O . ALA F 1 202 ? 19.39500 67.44400 62.47800 1.000 50.88000 202 ALA F O 1
ATOM 11099 N N . ILE F 1 203 ? 18.29900 66.02100 63.83300 1.000 48.32000 203 ILE F N 1
ATOM 11100 C CA . ILE F 1 203 ? 19.48600 65.18800 64.15600 1.000 49.82000 203 ILE F CA 1
ATOM 11101 C C . ILE F 1 203 ? 18.98200 63.77600 64.30700 1.000 50.23000 203 ILE F C 1
ATOM 11102 O O . ILE F 1 203 ? 17.99700 63.60400 65.04000 1.000 52.23000 203 ILE F O 1
ATOM 11107 N N . VAL F 1 204 ? 19.65400 62.83100 63.64000 1.000 47.27000 204 VAL F N 1
ATOM 11108 C CA . VAL F 1 204 ? 19.48600 61.36800 63.88200 1.000 48.38000 204 VAL F CA 1
ATOM 11109 C C . VAL F 1 204 ? 20.86900 60.81700 64.21700 1.000 57.75000 204 VAL F C 1
ATOM 11110 O O . VAL F 1 204 ? 21.74400 60.92000 63.35500 1.000 51.39000 204 VAL F O 1
ATOM 11114 N N . ALA F 1 205 ? 21.04400 60.34300 65.45500 1.000 50.47000 205 ALA F N 1
ATOM 11115 C CA . ALA F 1 205 ? 22.28700 59.75100 65.99600 1.000 45.18000 205 ALA F CA 1
ATOM 11116 C C . ALA F 1 205 ? 22.12600 58.23000 65.99400 1.000 42.52000 205 ALA F C 1
ATOM 11117 O O . ALA F 1 205 ? 21.03800 57.72900 66.28800 1.000 43.60000 205 ALA F O 1
ATOM 11119 N N . LEU F 1 206 ? 23.18100 57.53000 65.59600 1.000 50.41000 206 LEU F N 1
ATOM 11120 C CA . LEU F 1 206 ? 23.18300 56.05200 65.42400 1.000 49.36000 206 LEU F CA 1
ATOM 11121 C C . LEU F 1 206 ? 24.45900 55.50600 66.07100 1.000 41.65000 206 LEU F C 1
ATOM 11122 O O . LEU F 1 206 ? 25.53400 55.88700 65.63200 1.000 46.76000 206 LEU F O 1
ATOM 11127 N N . THR F 1 207 ? 24.31900 54.72200 67.12600 1.000 44.54000 207 THR F N 1
ATOM 11128 C CA . THR F 1 207 ? 25.42700 54.02100 67.81200 1.000 47.78000 207 THR F CA 1
ATOM 11129 C C . THR F 1 207 ? 25.69300 52.70600 67.05400 1.000 53.21000 207 THR F C 1
ATOM 11130 O O . THR F 1 207 ? 24.70700 52.03400 66.64400 1.000 56.07000 207 THR F O 1
ATOM 11134 N N . LEU F 1 208 ? 26.96800 52.39100 66.81700 1.000 53.39000 208 LEU F N 1
ATOM 11135 C CA . LEU F 1 208 ? 27.41500 51.23600 65.98400 1.000 57.03000 208 LEU F CA 1
ATOM 11136 C C . LEU F 1 208 ? 28.29000 50.28300 66.81500 1.000 58.92000 208 LEU F C 1
ATOM 11137 O O . LEU F 1 208 ? 29.27800 49.81200 66.29300 1.000 75.63000 208 LEU F O 1
ATOM 11142 N N . GLY F 1 209 ? 27.92000 49.97900 68.04900 1.000 65.06000 209 GLY F N 1
ATOM 11143 C CA . GLY F 1 209 ? 28.74900 49.18700 68.97500 1.000 74.81000 209 GLY F CA 1
ATOM 11144 C C . GLY F 1 209 ? 30.20200 49.63000 68.94200 1.000 79.74000 209 GLY F C 1
ATOM 11145 O O . GLY F 1 209 ? 30.44600 50.82300 69.13100 1.000 77.76000 209 GLY F O 1
ATOM 11146 N N . ASP F 1 210 ? 31.12200 48.70200 68.64600 1.000 87.31000 210 ASP F N 1
ATOM 11147 C CA . ASP F 1 210 ? 32.59600 48.87800 68.70700 1.000 85.73000 210 ASP F CA 1
ATOM 11148 C C . ASP F 1 210 ? 33.14400 49.46900 67.39300 1.000 80.13000 210 ASP F C 1
ATOM 11149 O O . ASP F 1 210 ? 34.35300 49.28000 67.13000 1.000 86.12000 210 ASP F O 1
ATOM 11151 N N . GLN F 1 211 ? 32.29100 50.12400 66.58900 1.000 75.64000 211 GLN F N 1
ATOM 11152 C CA . GLN F 1 211 ? 32.65500 50.94500 65.39400 1.000 73.44000 211 GLN F CA 1
ATOM 11153 C C . GLN F 1 211 ? 32.37500 52.43800 65.66900 1.000 64.60000 211 GLN F C 1
ATOM 11154 O O . GLN F 1 211 ? 32.62800 53.26500 64.75400 1.000 69.48000 211 GLN F O 1
ATOM 11160 N N . GLY F 1 212 ? 31.88800 52.76900 66.87400 1.000 57.44000 212 GLY F N 1
ATOM 11161 C CA . GLY F 1 212 ? 31.71600 54.15500 67.36600 1.000 70.66000 212 GLY F CA 1
ATOM 11162 C C . GLY F 1 212 ? 30.29300 54.66600 67.15900 1.000 54.33000 212 GLY F C 1
ATOM 11163 O O . GLY F 1 212 ? 29.35500 53.92400 67.42400 1.000 55.90000 212 GLY F O 1
ATOM 11164 N N . ALA F 1 213 ? 30.11100 55.88000 66.66000 1.000 52.53000 213 ALA F N 1
ATOM 11165 C CA . ALA F 1 213 ? 28.75000 56.40300 66.40300 1.000 52.26000 213 ALA F CA 1
ATOM 11166 C C . ALA F 1 213 ? 28.83200 57.39100 65.27000 1.000 52.01000 213 ALA F C 1
ATOM 11167 O O . ALA F 1 213 ? 29.90700 57.93100 65.03900 1.000 54.60000 213 ALA F O 1
ATOM 11169 N N . VAL F 1 214 ? 27.71000 57.55700 64.59400 1.000 53.24000 214 VAL F N 1
ATOM 11170 C CA . VAL F 1 214 ? 27.53500 58.58400 63.54600 1.000 57.06000 214 VAL F CA 1
ATOM 11171 C C . VAL F 1 214 ? 26.23800 59.33500 63.83400 1.000 51.29000 214 VAL F C 1
ATOM 11172 O O . VAL F 1 214 ? 25.32800 58.78800 64.51300 1.000 55.95000 214 VAL F O 1
ATOM 11176 N N . ALA F 1 215 ? 26.14400 60.52800 63.28500 1.000 60.95000 215 ALA F N 1
ATOM 11177 C CA . ALA F 1 215 ? 24.91600 61.34400 63.32900 1.000 52.91000 215 ALA F CA 1
ATOM 11178 C C . ALA F 1 215 ? 24.78600 62.06100 62.00200 1.000 56.57000 215 ALA F C 1
ATOM 11179 O O . ALA F 1 215 ? 25.83000 62.45400 61.43700 1.000 53.61000 215 ALA F O 1
ATOM 11181 N N . PHE F 1 216 ? 23.53800 62.23700 61.58700 1.000 58.32000 216 PHE F N 1
ATOM 11182 C CA . PHE F 1 216 ? 23.11000 62.93100 60.35400 1.000 59.69000 216 PHE F CA 1
ATOM 11183 C C . PHE F 1 216 ? 22.27700 64.16200 60.75000 1.000 62.01000 216 PHE F C 1
ATOM 11184 O O . PHE F 1 216 ? 21.38500 64.06000 61.59500 1.000 67.69000 216 PHE F O 1
ATOM 11192 N N . CYS F 1 217 ? 22.64600 65.31500 60.20900 1.000 61.59000 217 CYS F N 1
ATOM 11193 C CA . CYS F 1 217 ? 21.84800 66.56100 60.17500 1.000 67.41000 217 CYS F CA 1
ATOM 11194 C C . CYS F 1 217 ? 21.84600 67.09400 58.73100 1.000 78.19000 217 CYS F C 1
ATOM 11195 O O . CYS F 1 217 ? 22.32100 66.34400 57.81300 1.000 63.78000 217 CYS F O 1
ATOM 11198 N N . ALA F 1 218 ? 21.28900 68.29400 58.50800 1.000 66.36000 218 ALA F N 1
ATOM 11199 C CA . ALA F 1 218 ? 21.24000 68.94600 57.17500 1.000 66.26000 218 ALA F CA 1
ATOM 11200 C C . ALA F 1 218 ? 22.65700 69.33300 56.70900 1.000 56.99000 218 ALA F C 1
ATOM 11201 O O . ALA F 1 218 ? 22.95100 69.15500 55.51800 1.000 73.88000 218 ALA F O 1
ATOM 11203 N N . ALA F 1 219 ? 23.52400 69.83200 57.58700 1.000 54.66000 219 ALA F N 1
ATOM 11204 C CA . ALA F 1 219 ? 24.83200 70.39600 57.19200 1.000 58.78000 219 ALA F CA 1
ATOM 11205 C C . ALA F 1 219 ? 25.84800 69.28500 56.83700 1.000 76.78000 219 ALA F C 1
ATOM 11206 O O . ALA F 1 219 ? 26.95400 69.63800 56.30800 1.000 62.31000 219 ALA F O 1
ATOM 11208 N N . GLY F 1 220 ? 25.52900 68.01200 57.12100 1.000 72.22000 220 GLY F N 1
ATOM 11209 C CA . GLY F 1 220 ? 26.37800 66.85500 56.75500 1.000 79.04000 220 GLY F CA 1
ATOM 11210 C C . GLY F 1 220 ? 26.64300 65.90500 57.92000 1.000 77.88000 220 GLY F C 1
ATOM 11211 O O . GLY F 1 220 ? 26.17100 66.13900 59.02200 1.000 70.69000 220 GLY F O 1
ATOM 11212 N N . PRO F 1 221 ? 27.44500 64.83200 57.72800 1.000 81.88000 221 PRO F N 1
ATOM 11213 C CA . PRO F 1 221 ? 27.54900 63.75500 58.70600 1.000 65.94000 221 PRO F CA 1
ATOM 11214 C C . PRO F 1 221 ? 28.64700 64.01600 59.74400 1.000 69.76000 221 PRO F C 1
ATOM 11215 O O . PRO F 1 221 ? 29.58400 64.78300 59.51100 1.000 63.42000 221 PRO F O 1
ATOM 11219 N N . ALA F 1 222 ? 28.49900 63.38400 60.90100 1.000 57.05000 222 ALA F N 1
ATOM 11220 C CA . ALA F 1 222 ? 29.53800 63.40400 61.94600 1.000 67.02000 222 ALA F CA 1
ATOM 11221 C C . ALA F 1 222 ? 29.86400 61.95700 62.28700 1.000 54.05000 222 ALA F C 1
ATOM 11222 O O . ALA F 1 222 ? 29.06500 61.06000 62.00800 1.000 59.21000 222 ALA F O 1
ATOM 11224 N N . SER F 1 223 ? 31.02600 61.74200 62.86200 1.000 56.72000 223 SER F N 1
ATOM 11225 C CA . SER F 1 223 ? 31.39800 60.40200 63.34300 1.000 64.39000 223 SER F CA 1
ATOM 11226 C C . SER F 1 223 ? 32.34400 60.59200 64.50500 1.000 56.19000 223 SER F C 1
ATOM 11227 O O . SER F 1 223 ? 32.94000 61.67300 64.62400 1.000 63.07000 223 SER F O 1
ATOM 11230 N N . VAL F 1 224 ? 32.34300 59.60000 65.37900 1.000 51.36000 224 VAL F N 1
ATOM 11231 C CA . VAL F 1 224 ? 33.35200 59.43900 66.45000 1.000 58.60000 224 VAL F CA 1
ATOM 11232 C C . VAL F 1 224 ? 33.73800 57.97200 66.40900 1.000 68.44000 224 VAL F C 1
ATOM 11233 O O . VAL F 1 224 ? 32.86800 57.11500 66.25600 1.000 59.91000 224 VAL F O 1
ATOM 11237 N N . PRO F 1 225 ? 35.04200 57.65300 66.50800 1.000 67.52000 225 PRO F N 1
ATOM 11238 C CA . PRO F 1 225 ? 35.48300 56.26200 66.49900 1.000 70.59000 225 PRO F CA 1
ATOM 11239 C C . PRO F 1 225 ? 35.08300 55.57900 67.81400 1.000 68.42000 225 PRO F C 1
ATOM 11240 O O . PRO F 1 225 ? 34.58200 56.25700 68.70900 1.000 62.13000 225 PRO F O 1
ATOM 11244 N N . ALA F 1 226 ? 35.31100 54.26200 67.88900 1.000 73.85000 226 ALA F N 1
ATOM 11245 C CA . ALA F 1 226 ? 34.94100 53.39400 69.03300 1.000 78.94000 226 ALA F CA 1
ATOM 11246 C C . ALA F 1 226 ? 35.78500 53.75400 70.26200 1.000 84.40000 226 ALA F C 1
ATOM 11247 O O . ALA F 1 226 ? 36.87600 54.31900 70.10100 1.000 73.97000 226 ALA F O 1
ATOM 11249 N N . GLN F 1 227 ? 35.29300 53.42400 71.45300 1.000 90.01000 227 GLN F N 1
ATOM 11250 C CA . GLN F 1 227 ? 35.99900 53.71100 72.72800 1.000 95.42000 227 GLN F CA 1
ATOM 11251 C C . GLN F 1 227 ? 36.68000 52.44100 73.24000 1.000 95.41000 227 GLN F C 1
ATOM 11252 O O . GLN F 1 227 ? 35.99200 51.46600 73.54200 1.000 92.77000 227 GLN F O 1
ATOM 11258 N N . PRO F 1 228 ? 38.03900 52.41000 73.31600 1.000 102.77000 228 PRO F N 1
ATOM 11259 C CA . PRO F 1 228 ? 38.78100 51.36900 74.04600 1.000 103.88000 228 PRO F CA 1
ATOM 11260 C C . PRO F 1 228 ? 38.27100 50.92100 75.43400 1.000 98.09000 228 PRO F C 1
ATOM 11261 O O . PRO F 1 228 ? 37.50400 51.63600 76.06900 1.000 88.73000 228 PRO F O 1
ATOM 11265 N N . ASP F 1 233 ? 29.39300 46.10600 80.17200 1.000 112.00000 233 ASP F N 1
ATOM 11266 C CA . ASP F 1 233 ? 28.72600 47.27200 79.52900 1.000 108.84000 233 ASP F CA 1
ATOM 11267 C C . ASP F 1 233 ? 27.25100 46.92600 79.29800 1.000 110.33000 233 ASP F C 1
ATOM 11268 O O . ASP F 1 233 ? 26.97000 46.10900 78.39900 1.000 112.25000 233 ASP F O 1
ATOM 11273 N N . THR F 1 234 ? 26.34800 47.51800 80.08700 1.000 106.60000 234 THR F N 1
ATOM 11274 C CA . THR F 1 234 ? 24.87300 47.33800 79.96900 1.000 107.73000 234 THR F CA 1
ATOM 11275 C C . THR F 1 234 ? 24.37600 48.25600 78.84200 1.000 105.64000 234 THR F C 1
ATOM 11276 O O . THR F 1 234 ? 25.22200 48.97000 78.26600 1.000 99.07000 234 THR F O 1
ATOM 11280 N N . VAL F 1 235 ? 23.07200 48.21100 78.52400 1.000 102.01000 235 VAL F N 1
ATOM 11281 C CA . VAL F 1 235 ? 22.35500 49.17900 77.63000 1.000 91.25000 235 VAL F CA 1
ATOM 11282 C C . VAL F 1 235 ? 22.01300 50.42400 78.45900 1.000 94.72000 235 VAL F C 1
ATOM 11283 O O . VAL F 1 235 ? 21.32100 51.35000 77.90500 1.000 81.18000 235 VAL F O 1
ATOM 11287 N N . GLY F 1 236 ? 22.41500 50.41000 79.74300 1.000 86.62000 236 GLY F N 1
ATOM 11288 C CA . GLY F 1 236 ? 22.69700 51.62300 80.52700 1.000 79.48000 236 GLY F CA 1
ATOM 11289 C C . GLY F 1 236 ? 23.56900 52.56400 79.71500 1.000 74.54000 236 GLY F C 1
ATOM 11290 O O . GLY F 1 236 ? 23.31300 53.78800 79.75700 1.000 67.55000 236 GLY F O 1
ATOM 11291 N N . ALA F 1 237 ? 24.54200 52.01900 78.96500 1.000 71.80000 237 ALA F N 1
ATOM 11292 C CA . ALA F 1 237 ? 25.46900 52.80200 78.11100 1.000 71.76000 237 ALA F CA 1
ATOM 11293 C C . ALA F 1 237 ? 24.68800 53.58900 77.04800 1.000 56.63000 237 ALA F C 1
ATOM 11294 O O . ALA F 1 237 ? 25.03200 54.73500 76.81700 1.000 53.28000 237 ALA F O 1
ATOM 11296 N N . GLY F 1 238 ? 23.73800 52.96500 76.36700 1.000 56.13000 238 GLY F N 1
ATOM 11297 C CA . GLY F 1 238 ? 22.92500 53.61800 75.32300 1.000 58.37000 238 GLY F CA 1
ATOM 11298 C C . GLY F 1 238 ? 22.20200 54.82200 75.90900 1.000 58.31000 238 GLY F C 1
ATOM 11299 O O . GLY F 1 238 ? 22.34500 55.95100 75.39700 1.000 52.06000 238 GLY F O 1
ATOM 11300 N N . ASP F 1 239 ? 21.51700 54.58600 77.01600 1.000 53.58000 239 ASP F N 1
ATOM 11301 C CA . ASP F 1 239 ? 20.73200 55.59100 77.77400 1.000 55.12000 239 ASP F CA 1
ATOM 11302 C C . ASP F 1 239 ? 21.66300 56.74200 78.16000 1.000 60.76000 239 ASP F C 1
ATOM 11303 O O . ASP F 1 239 ? 21.27500 57.90000 77.99200 1.000 53.17000 239 ASP F O 1
ATOM 11308 N N . ALA F 1 240 ? 22.86700 56.44900 78.63700 1.000 53.13000 240 ALA F N 1
ATOM 11309 C CA . ALA F 1 240 ? 23.76900 57.49900 79.14300 1.000 46.98000 240 ALA F CA 1
ATOM 11310 C C . ALA F 1 240 ? 24.33200 58.26800 77.95300 1.000 53.56000 240 ALA F C 1
ATOM 11311 O O . ALA F 1 240 ? 24.65300 59.46100 78.11600 1.000 53.46000 240 ALA F O 1
ATOM 11313 N N . PHE F 1 241 ? 24.48600 57.61100 76.79700 1.000 54.41000 241 PHE F N 1
ATOM 11314 C CA . PHE F 1 241 ? 24.80200 58.29700 75.51400 1.000 51.45000 241 PHE F CA 1
ATOM 11315 C C . PHE F 1 241 ? 23.71300 59.33600 75.20700 1.000 46.84000 241 PHE F C 1
ATOM 11316 O O . PHE F 1 241 ? 24.06300 60.44900 74.80000 1.000 50.79000 241 PHE F O 1
ATOM 11324 N N . MET F 1 242 ? 22.44900 58.96200 75.36400 1.000 45.80000 242 MET F N 1
ATOM 11325 C CA . MET F 1 242 ? 21.26000 59.80600 75.02600 1.000 54.48000 242 MET F CA 1
ATOM 11326 C C . MET F 1 242 ? 21.22400 61.00100 75.98600 1.000 49.78000 242 MET F C 1
ATOM 11327 O O . MET F 1 242 ? 21.13300 62.14300 75.49500 1.000 49.75000 242 MET F O 1
ATOM 11332 N N . ALA F 1 243 ? 21.41200 60.74400 77.28300 1.000 47.79000 243 ALA F N 1
ATOM 11333 C CA . ALA F 1 243 ? 21.54500 61.77200 78.34800 1.000 53.11000 243 ALA F CA 1
ATOM 11334 C C . ALA F 1 243 ? 22.68700 62.72400 78.00700 1.000 46.43000 243 ALA F C 1
ATOM 11335 O O . ALA F 1 243 ? 22.47900 63.92800 78.02800 1.000 50.45000 243 ALA F O 1
ATOM 11337 N N . GLY F 1 244 ? 23.84700 62.20600 77.63200 1.000 46.72000 244 GLY F N 1
ATOM 11338 C CA . GLY F 1 244 ? 24.97800 63.06600 77.24200 1.000 51.38000 244 GLY F CA 1
ATOM 11339 C C . GLY F 1 244 ? 24.66700 63.90300 76.00900 1.000 46.04000 244 GLY F C 1
ATOM 11340 O O . GLY F 1 244 ? 25.13300 65.06700 75.92800 1.000 47.16000 244 GLY F O 1
ATOM 11341 N N . LEU F 1 245 ? 23.99200 63.31000 75.01900 1.000 46.18000 245 LEU F N 1
ATOM 11342 C CA . LEU F 1 245 ? 23.66500 64.00700 73.75300 1.000 50.47000 245 LEU F CA 1
ATOM 11343 C C . LEU F 1 245 ? 22.74100 65.17900 74.08700 1.000 40.22000 245 LEU F C 1
ATOM 11344 O O . LEU F 1 245 ? 23.00300 66.24900 73.61900 1.000 42.68000 245 LEU F O 1
ATOM 11349 N N . LEU F 1 246 ? 21.68100 64.92000 74.83800 1.000 41.91000 246 LEU F N 1
ATOM 11350 C CA . LEU F 1 246 ? 20.67400 65.93600 75.23600 1.000 46.41000 246 LEU F CA 1
ATOM 11351 C C . LEU F 1 246 ? 21.35900 67.00400 76.08600 1.000 48.47000 246 LEU F C 1
ATOM 11352 O O . LEU F 1 246 ? 21.23100 68.20500 75.73700 1.000 48.28000 246 LEU F O 1
ATOM 11357 N N . ASP F 1 247 ? 22.18400 66.56700 77.04700 1.000 48.85000 247 ASP F N 1
ATOM 11358 C CA . ASP F 1 247 ? 22.87800 67.47000 77.98300 1.000 42.04000 247 ASP F CA 1
ATOM 11359 C C . ASP F 1 247 ? 23.76400 68.40700 77.17300 1.000 46.38000 247 ASP F C 1
ATOM 11360 O O . ASP F 1 247 ? 23.72200 69.61700 77.38900 1.000 50.98000 247 ASP F O 1
ATOM 11365 N N . THR F 1 248 ? 24.44000 67.91200 76.16300 1.000 50.31000 248 THR F N 1
ATOM 11366 C CA . THR F 1 248 ? 25.39900 68.77000 75.40900 1.000 54.47000 248 THR F CA 1
ATOM 11367 C C . THR F 1 248 ? 24.62000 69.67800 74.44100 1.000 52.69000 248 THR F C 1
ATOM 11368 O O . THR F 1 248 ? 25.03600 70.81600 74.24600 1.000 52.42000 248 THR F O 1
ATOM 11372 N N . LEU F 1 249 ? 23.52300 69.22100 73.83700 1.000 50.97000 249 LEU F N 1
ATOM 11373 C CA . LEU F 1 249 ? 22.72800 70.11300 72.95100 1.000 49.69000 249 LEU F CA 1
ATOM 11374 C C . LEU F 1 249 ? 22.06800 71.20700 73.81100 1.000 47.02000 249 LEU F C 1
ATOM 11375 O O . LEU F 1 249 ? 21.94300 72.34600 73.34500 1.000 49.30000 249 LEU F O 1
ATOM 11380 N N . TRP F 1 250 ? 21.73300 70.90200 75.05700 1.000 47.94000 250 TRP F N 1
ATOM 11381 C CA . TRP F 1 250 ? 21.23400 71.90700 76.02700 1.000 47.98000 250 TRP F CA 1
ATOM 11382 C C . TRP F 1 250 ? 22.27100 73.03500 76.20100 1.000 59.13000 250 TRP F C 1
ATOM 11383 O O . TRP F 1 250 ? 21.93200 74.19000 75.93500 1.000 63.82000 250 TRP F O 1
ATOM 11394 N N . GLU F 1 251 ? 23.51800 72.68400 76.52100 1.000 53.12000 251 GLU F N 1
ATOM 11395 C CA . GLU F 1 251 ? 24.67900 73.58400 76.77400 1.000 54.29000 251 GLU F CA 1
ATOM 11396 C C . GLU F 1 251 ? 24.98500 74.42900 75.53200 1.000 61.87000 251 GLU F C 1
ATOM 11397 O O . GLU F 1 251 ? 25.34000 75.61300 75.67800 1.000 68.15000 251 GLU F O 1
ATOM 11403 N N . GLN F 1 252 ? 24.90800 73.84400 74.34300 1.000 54.82000 252 GLN F N 1
ATOM 11404 C CA . GLN F 1 252 ? 25.23500 74.56700 73.08900 1.000 54.75000 252 GLN F CA 1
ATOM 11405 C C . GLN F 1 252 ? 24.16400 75.65300 72.84500 1.000 55.53000 252 GLN F C 1
ATOM 11406 O O . GLN F 1 252 ? 24.34600 76.48100 71.93900 1.000 59.45000 252 GLN F O 1
ATOM 11412 N N . GLY F 1 253 ? 23.05600 75.61700 73.58800 1.000 51.12000 253 GLY F N 1
ATOM 11413 C CA . GLY F 1 253 ? 21.92500 76.55800 73.45500 1.000 55.07000 253 GLY F CA 1
ATOM 11414 C C . GLY F 1 253 ? 20.96600 76.20700 72.32800 1.000 53.13000 253 GLY F C 1
ATOM 11415 O O . GLY F 1 253 ? 20.38400 77.14400 71.77200 1.000 55.99000 253 GLY F O 1
ATOM 11416 N N . LEU F 1 254 ? 20.77000 74.92200 71.99000 1.000 52.67000 254 LEU F N 1
ATOM 11417 C CA . LEU F 1 254 ? 19.90800 74.51900 70.84800 1.000 51.67000 254 LEU F CA 1
ATOM 11418 C C . LEU F 1 254 ? 18.60200 73.86100 71.31300 1.000 44.75000 254 LEU F C 1
ATOM 11419 O O . LEU F 1 254 ? 17.87100 73.37900 70.42800 1.000 45.67000 254 LEU F O 1
ATOM 11424 N N . LEU F 1 255 ? 18.31200 73.75900 72.61200 1.000 42.98000 255 LEU F N 1
ATOM 11425 C CA . LEU F 1 255 ? 17.00200 73.18700 73.04400 1.000 48.74000 255 LEU F CA 1
ATOM 11426 C C . LEU F 1 255 ? 15.95800 74.31100 73.23900 1.000 53.58000 255 LEU F C 1
ATOM 11427 O O . LEU F 1 255 ? 16.34200 75.49000 73.34500 1.000 49.55000 255 LEU F O 1
ATOM 11432 N N . GLY F 1 256 ? 14.68400 73.93300 73.17100 1.000 49.75000 256 GLY F N 1
ATOM 11433 C CA . GLY F 1 256 ? 13.49200 74.80100 73.21500 1.000 49.75000 256 GLY F CA 1
ATOM 11434 C C . GLY F 1 256 ? 12.96400 75.02300 71.81800 1.000 50.65000 256 GLY F C 1
ATOM 11435 O O . GLY F 1 256 ? 13.79900 75.09400 70.90300 1.000 51.96000 256 GLY F O 1
ATOM 11436 N N . ALA F 1 257 ? 11.65400 75.21800 71.65900 1.000 48.31000 257 ALA F N 1
ATOM 11437 C CA . ALA F 1 257 ? 11.02300 75.56000 70.36100 1.000 48.80000 257 ALA F CA 1
ATOM 11438 C C . ALA F 1 257 ? 11.69300 76.79300 69.74400 1.000 48.43000 257 ALA F C 1
ATOM 11439 O O . ALA F 1 257 ? 11.87400 76.82100 68.51100 1.000 50.84000 257 ALA F O 1
ATOM 11441 N N . ASP F 1 258 ? 12.09100 77.78400 70.53300 1.000 48.66000 258 ASP F N 1
ATOM 11442 C CA . ASP F 1 258 ? 12.54600 79.08200 69.95200 1.000 60.72000 258 ASP F CA 1
ATOM 11443 C C . ASP F 1 258 ? 13.96500 78.92900 69.37800 1.000 59.61000 258 ASP F C 1
ATOM 11444 O O . ASP F 1 258 ? 14.40500 79.83900 68.66700 1.000 62.08000 258 ASP F O 1
ATOM 11449 N N . ARG F 1 259 ? 14.64400 77.81000 69.66700 1.000 62.43000 259 ARG F N 1
ATOM 11450 C CA . ARG F 1 259 ? 16.00900 77.46900 69.17100 1.000 53.96000 259 ARG F CA 1
ATOM 11451 C C . ARG F 1 259 ? 15.95700 76.38000 68.08900 1.000 53.89000 259 ARG F C 1
ATOM 11452 O O . ARG F 1 259 ? 17.03100 75.90800 67.65000 1.000 59.87000 259 ARG F O 1
ATOM 11460 N N . ARG F 1 260 ? 14.75800 75.98100 67.68300 1.000 57.11000 260 ARG F N 1
ATOM 11461 C CA . ARG F 1 260 ? 14.51700 74.80900 66.81400 1.000 51.54000 260 ARG F CA 1
ATOM 11462 C C . ARG F 1 260 ? 15.18700 75.00300 65.44500 1.000 64.45000 260 ARG F C 1
ATOM 11463 O O . ARG F 1 260 ? 15.71200 73.99100 64.90600 1.000 63.99000 260 ARG F O 1
ATOM 11471 N N . THR F 1 261 ? 15.18900 76.22500 64.89500 1.000 65.12000 261 THR F N 1
ATOM 11472 C CA . THR F 1 261 ? 15.75100 76.48900 63.54400 1.000 57.84000 261 THR F CA 1
ATOM 11473 C C . THR F 1 261 ? 17.28300 76.45800 63.64200 1.000 57.50000 261 THR F C 1
ATOM 11474 O O . THR F 1 261 ? 17.91900 76.01100 62.68300 1.000 65.79000 261 THR F O 1
ATOM 11478 N N . GLU F 1 262 ? 17.85500 76.96300 64.73600 1.000 55.90000 262 GLU F N 1
ATOM 11479 C CA . GLU F 1 262 ? 19.29600 76.86800 65.03900 1.000 59.92000 262 GLU F CA 1
ATOM 11480 C C . GLU F 1 262 ? 19.69200 75.38300 65.28200 1.000 60.16000 262 GLU F C 1
ATOM 11481 O O . GLU F 1 262 ? 20.80000 75.01100 64.87300 1.000 56.65000 262 GLU F O 1
ATOM 11483 N N . LEU F 1 263 ? 18.80400 74.53400 65.81900 1.000 60.53000 263 LEU F N 1
ATOM 11484 C CA . LEU F 1 263 ? 19.04500 73.06900 65.99800 1.000 57.58000 263 LEU F CA 1
ATOM 11485 C C . LEU F 1 263 ? 19.10000 72.40800 64.61900 1.000 54.55000 263 LEU F C 1
ATOM 11486 O O . LEU F 1 263 ? 20.09200 71.71000 64.33900 1.000 57.93000 263 LEU F O 1
ATOM 11491 N N . ARG F 1 264 ? 18.12400 72.69300 63.76600 1.000 55.27000 264 ARG F N 1
ATOM 11492 C CA . ARG F 1 264 ? 18.07500 72.17700 62.36600 1.000 57.77000 264 ARG F CA 1
ATOM 11493 C C . ARG F 1 264 ? 19.33700 72.53700 61.57200 1.000 53.07000 264 ARG F C 1
ATOM 11494 O O . ARG F 1 264 ? 19.75600 71.71800 60.72100 1.000 60.34000 264 ARG F O 1
ATOM 11502 N N . LYS F 1 265 ? 19.95100 73.67100 61.86900 1.000 59.00000 265 LYS F N 1
ATOM 11503 C CA . LYS F 1 265 ? 21.15200 74.19400 61.15900 1.000 56.68000 265 LYS F CA 1
ATOM 11504 C C . LYS F 1 265 ? 22.41700 73.94000 61.98100 1.000 61.06000 265 LYS F C 1
ATOM 11505 O O . LYS F 1 265 ? 23.44700 74.58500 61.70500 1.000 58.15000 265 LYS F O 1
ATOM 11511 N N . ILE F 1 266 ? 22.36800 73.04700 62.97300 1.000 56.54000 266 ILE F N 1
ATOM 11512 C CA . ILE F 1 266 ? 23.60800 72.64000 63.68500 1.000 54.38000 266 ILE F CA 1
ATOM 11513 C C . ILE F 1 266 ? 24.64300 72.31200 62.59700 1.000 62.18000 266 ILE F C 1
ATOM 11514 O O . ILE F 1 266 ? 24.25500 71.64500 61.60800 1.000 64.97000 266 ILE F O 1
ATOM 11519 N N . GLY F 1 267 ? 25.87000 72.81300 62.76100 1.000 59.20000 267 GLY F N 1
ATOM 11520 C CA . GLY F 1 267 ? 27.04500 72.50600 61.92000 1.000 69.31000 267 GLY F CA 1
ATOM 11521 C C . GLY F 1 267 ? 27.56500 71.10600 62.18700 1.000 65.77000 267 GLY F C 1
ATOM 11522 O O . GLY F 1 267 ? 27.15400 70.51300 63.20500 1.000 63.65000 267 GLY F O 1
ATOM 11523 N N . VAL F 1 268 ? 28.38000 70.55200 61.28100 1.000 69.12000 268 VAL F N 1
ATOM 11524 C CA . VAL F 1 268 ? 28.93600 69.17300 61.44000 1.000 64.15000 268 VAL F CA 1
ATOM 11525 C C . VAL F 1 268 ? 29.93300 69.21900 62.59100 1.000 58.84000 268 VAL F C 1
ATOM 11526 O O . VAL F 1 268 ? 29.95400 68.27000 63.38800 1.000 69.59000 268 VAL F O 1
ATOM 11530 N N . SER F 1 269 ? 30.68800 70.31300 62.68800 1.000 57.74000 269 SER F N 1
ATOM 11531 C CA . SER F 1 269 ? 31.65800 70.56400 63.77800 1.000 60.08000 269 SER F CA 1
ATOM 11532 C C . SER F 1 269 ? 30.96000 70.42300 65.13200 1.000 64.96000 269 SER F C 1
ATOM 11533 O O . SER F 1 269 ? 31.41600 69.62900 65.95500 1.000 71.80000 269 SER F O 1
ATOM 11536 N N . ALA F 1 270 ? 29.88100 71.17600 65.34000 1.000 71.96000 270 ALA F N 1
ATOM 11537 C CA . ALA F 1 270 ? 29.11400 71.22000 66.60400 1.000 60.20000 270 ALA F CA 1
ATOM 11538 C C . ALA F 1 270 ? 28.47100 69.84500 66.85200 1.000 53.30000 270 ALA F C 1
ATOM 11539 O O . ALA F 1 270 ? 28.51700 69.35900 67.98400 1.000 55.06000 270 ALA F O 1
ATOM 11541 N N . LEU F 1 271 ? 27.90600 69.23000 65.82000 1.000 48.21000 271 LEU F N 1
ATOM 11542 C CA . LEU F 1 271 ? 27.34300 67.86200 65.91300 1.000 56.17000 271 LEU F CA 1
ATOM 11543 C C . LEU F 1 271 ? 28.43700 66.86400 66.28300 1.000 52.63000 271 LEU F C 1
ATOM 11544 O O . LEU F 1 271 ? 28.14100 65.94300 67.03500 1.000 53.06000 271 LEU F O 1
ATOM 11549 N N . THR F 1 272 ? 29.65600 67.06900 65.79700 1.000 60.00000 272 THR F N 1
ATOM 11550 C CA . THR F 1 272 ? 30.80700 66.17300 66.06300 1.000 55.65000 272 THR F CA 1
ATOM 11551 C C . THR F 1 272 ? 31.11800 66.26900 67.55400 1.000 58.72000 272 THR F C 1
ATOM 11552 O O . THR F 1 272 ? 31.24600 65.20100 68.21000 1.000 59.46000 272 THR F O 1
ATOM 11556 N N . SER F 1 273 ? 31.20100 67.49600 68.06700 1.000 56.30000 273 SER F N 1
ATOM 11557 C CA . SER F 1 273 ? 31.43900 67.78700 69.50300 1.000 58.31000 273 SER F CA 1
ATOM 11558 C C . SER F 1 273 ? 30.36500 67.12600 70.36400 1.000 55.46000 273 SER F C 1
ATOM 11559 O O . SER F 1 273 ? 30.75100 66.52500 71.37900 1.000 58.41000 273 SER F O 1
ATOM 11562 N N . ALA F 1 274 ? 29.08600 67.21400 69.96700 1.000 47.83000 274 ALA F N 1
ATOM 11563 C CA . ALA F 1 274 ? 27.95400 66.59600 70.69900 1.000 57.48000 274 ALA F CA 1
ATOM 11564 C C . ALA F 1 274 ? 28.11100 65.07200 70.71800 1.000 50.72000 274 ALA F C 1
ATOM 11565 O O . ALA F 1 274 ? 27.88500 64.47300 71.79000 1.000 53.13000 274 ALA F O 1
ATOM 11567 N N . LEU F 1 275 ? 28.40200 64.46900 69.56100 1.000 51.02000 275 LEU F N 1
ATOM 11568 C CA . LEU F 1 275 ? 28.67800 63.00700 69.44300 1.000 58.21000 275 LEU F CA 1
ATOM 11569 C C . LEU F 1 275 ? 29.80000 62.62300 70.40700 1.000 51.85000 275 LEU F C 1
ATOM 11570 O O . LEU F 1 275 ? 29.61600 61.65600 71.16500 1.000 49.63000 275 LEU F O 1
ATOM 11575 N N . GLU F 1 276 ? 30.90400 63.37400 70.40000 1.000 50.51000 276 GLU F N 1
ATOM 11576 C CA . GLU F 1 276 ? 32.08400 63.10200 71.28000 1.000 52.10000 276 GLU F CA 1
ATOM 11577 C C . GLU F 1 276 ? 31.66500 63.17900 72.74200 1.000 48.50000 276 GLU F C 1
ATOM 11578 O O . GLU F 1 276 ? 32.03300 62.29000 73.53200 1.000 57.15000 276 GLU F O 1
ATOM 11584 N N . VAL F 1 277 ? 30.92600 64.22500 73.12500 1.000 52.13000 277 VAL F N 1
ATOM 11585 C CA . VAL F 1 277 ? 30.55300 64.39100 74.55300 1.000 46.55000 277 VAL F CA 1
ATOM 11586 C C . VAL F 1 277 ? 29.66500 63.21600 74.93600 1.000 46.42000 277 VAL F C 1
ATOM 11587 O O . VAL F 1 277 ? 29.77300 62.70500 76.08400 1.000 45.02000 277 VAL F O 1
ATOM 11591 N N . ALA F 1 278 ? 28.79000 62.81900 74.02000 1.000 42.36000 278 ALA F N 1
ATOM 11592 C CA . ALA F 1 278 ? 27.82700 61.72500 74.26200 1.000 53.39000 278 ALA F CA 1
ATOM 11593 C C . ALA F 1 278 ? 28.58700 60.38700 74.36500 1.000 46.29000 278 ALA F C 1
ATOM 11594 O O . ALA F 1 278 ? 28.28500 59.59200 75.29500 1.000 49.51000 278 ALA F O 1
ATOM 11596 N N . ALA F 1 279 ? 29.53100 60.12400 73.46300 1.000 45.52000 279 ALA F N 1
ATOM 11597 C CA . ALA F 1 279 ? 30.33200 58.86900 73.49300 1.000 54.46000 279 ALA F CA 1
ATOM 11598 C C . ALA F 1 279 ? 31.14200 58.82600 74.78900 1.000 48.93000 279 ALA F C 1
ATOM 11599 O O . ALA F 1 279 ? 31.09600 57.77900 75.48200 1.000 51.66000 279 ALA F O 1
ATOM 11601 N N . LEU F 1 280 ? 31.78300 59.93900 75.15300 1.000 48.69000 280 LEU F N 1
ATOM 11602 C CA . LEU F 1 280 ? 32.64500 60.00800 76.37000 1.000 53.71000 280 LEU F CA 1
ATOM 11603 C C . LEU F 1 280 ? 31.77800 59.93100 77.62400 1.000 61.50000 280 LEU F C 1
ATOM 11604 O O . LEU F 1 280 ? 32.20400 59.26700 78.59700 1.000 54.57000 280 LEU F O 1
ATOM 11609 N N . THR F 1 281 ? 30.59300 60.54500 77.60600 1.000 51.87000 281 THR F N 1
ATOM 11610 C CA . THR F 1 281 ? 29.65400 60.49000 78.76100 1.000 52.99000 281 THR F CA 1
ATOM 11611 C C . THR F 1 281 ? 29.27500 59.02900 78.98800 1.000 50.31000 281 THR F C 1
ATOM 11612 O O . THR F 1 281 ? 29.25600 58.59300 80.14200 1.000 56.32000 281 THR F O 1
ATOM 11616 N N . SER F 1 282 ? 28.93800 58.32800 77.91500 1.000 53.13000 282 SER F N 1
ATOM 11617 C CA . SER F 1 282 ? 28.56000 56.89400 77.92100 1.000 59.94000 282 SER F CA 1
ATOM 11618 C C . SER F 1 282 ? 29.74600 56.04700 78.43000 1.000 60.79000 282 SER F C 1
ATOM 11619 O O . SER F 1 282 ? 29.56700 55.25300 79.37400 1.000 56.31000 282 SER F O 1
ATOM 11622 N N . ALA F 1 283 ? 30.90600 56.19600 77.79100 1.000 58.05000 283 ALA F N 1
ATOM 11623 C CA . ALA F 1 283 ? 32.17800 55.54900 78.18800 1.000 58.32000 283 ALA F CA 1
ATOM 11624 C C . ALA F 1 283 ? 32.41200 55.80000 79.67600 1.000 62.55000 283 ALA F C 1
ATOM 11625 O O . ALA F 1 283 ? 32.63700 54.83500 80.41700 1.000 64.89000 283 ALA F O 1
ATOM 11627 N N . LEU F 1 284 ? 32.28300 57.05600 80.10300 1.000 68.24000 284 LEU F N 1
ATOM 11628 C CA . LEU F 1 284 ? 32.67500 57.46000 81.47300 1.000 61.38000 284 LEU F CA 1
ATOM 11629 C C . LEU F 1 284 ? 31.70900 56.87000 82.50300 1.000 65.11000 284 LEU F C 1
ATOM 11630 O O . LEU F 1 284 ? 32.17500 56.57100 83.62200 1.000 68.27000 284 LEU F O 1
ATOM 11635 N N . THR F 1 285 ? 30.43100 56.69800 82.14100 1.000 70.79000 285 THR F N 1
ATOM 11636 C CA . THR F 1 285 ? 29.35600 56.13200 83.00600 1.000 63.09000 285 THR F CA 1
ATOM 11637 C C . THR F 1 285 ? 29.67600 54.66700 83.31800 1.000 72.22000 285 THR F C 1
ATOM 11638 O O . THR F 1 285 ? 29.51800 54.27200 84.48300 1.000 75.65000 285 THR F O 1
ATOM 11642 N N . VAL F 1 286 ? 30.10300 53.89900 82.31000 1.000 74.30000 286 VAL F N 1
ATOM 11643 C CA . VAL F 1 286 ? 30.35400 52.43200 82.42300 1.000 74.48000 286 VAL F CA 1
ATOM 11644 C C . VAL F 1 286 ? 31.61500 52.20700 83.27000 1.000 81.95000 286 VAL F C 1
ATOM 11645 O O . VAL F 1 286 ? 31.53900 51.42200 84.22500 1.000 91.45000 286 VAL F O 1
ATOM 11649 N N . ALA F 1 287 ? 32.70400 52.91400 82.96700 1.000 77.58000 287 ALA F N 1
ATOM 11650 C CA . ALA F 1 287 ? 34.01400 52.79800 83.64700 1.000 70.25000 287 ALA F CA 1
ATOM 11651 C C . ALA F 1 287 ? 33.87300 53.18900 85.12200 1.000 78.77000 287 ALA F C 1
ATOM 11652 O O . ALA F 1 287 ? 34.41600 52.47100 85.96200 1.000 83.69000 287 ALA F O 1
ATOM 11654 N N . ARG F 1 288 ? 33.15300 54.27400 85.42100 1.000 81.37000 288 ARG F N 1
ATOM 11655 C CA . ARG F 1 288 ? 32.93400 54.78900 86.80300 1.000 81.56000 288 ARG F CA 1
ATOM 11656 C C . ARG F 1 288 ? 32.07400 53.81500 87.61900 1.000 88.73000 288 ARG F C 1
ATOM 11657 O O . ARG F 1 288 ? 31.97700 54.02500 88.84800 1.000 95.33000 288 ARG F O 1
ATOM 11665 N N . ALA F 1 289 ? 31.46600 52.80500 86.99200 1.000 85.48000 289 ALA F N 1
ATOM 11666 C CA . ALA F 1 289 ? 30.66400 51.76700 87.68200 1.000 88.13000 289 ALA F CA 1
ATOM 11667 C C . ALA F 1 289 ? 31.54000 50.54700 88.01200 1.000 100.98000 289 ALA F C 1
ATOM 11668 O O . ALA F 1 289 ? 31.30400 49.93900 89.08500 1.000 103.08000 289 ALA F O 1
ATOM 11670 N N . GLY F 1 290 ? 32.50700 50.20800 87.14100 1.000 98.08000 290 GLY F N 1
ATOM 11671 C CA . GLY F 1 290 ? 33.41000 49.04100 87.27700 1.000 97.44000 290 GLY F CA 1
ATOM 11672 C C . GLY F 1 290 ? 34.86300 49.45100 87.47100 1.000 100.08000 290 GLY F C 1
ATOM 11673 O O . GLY F 1 290 ? 35.30500 49.84000 88.56100 1.000 97.80000 290 GLY F O 1
#

Solvent-accessible surface area: 65776 Å² total; per-residue (Å²): 198,55,98,1,1,1,0,0,4,0,8,0,54,36,63,79,154,124,101,34,66,122,24,4,10,16,2,0,42,1,0,5,17,1,12,155,74,57,41,45,1,18,0,0,0,14,0,0,170,48,75,82,0,148,108,0,23,61,76,1,67,101,19,53,6,43,51,10,82,32,1,38,98,10,111,138,1,2,9,14,48,78,169,49,60,70,66,14,56,2,34,17,49,113,118,13,89,28,83,108,4,34,1,0,4,0,2,16,29,0,2,17,101,67,80,2,5,48,11,0,20,58,11,0,70,74,25,82,89,38,0,1,0,0,0,7,2,19,24,23,98,81,40,88,44,41,71,14,13,72,62,30,4,63,32,3,0,99,61,5,4,0,0,8,0,31,21,52,6,0,0,51,19,45,49,58,55,16,15,48,21,12,0,1,52,9,20,72,50,38,9,2,0,0,0,1,24,54,70,97,73,11,3,28,0,4,0,78,56,0,26,5,65,7,112,38,84,173,113,92,89,81,15,21,12,3,11,12,0,1,1,0,0,24,13,0,33,136,64,34,17,9,4,25,98,114,21,92,31,0,99,168,6,32,36,87,35,0,35,48,0,0,83,59,0,14,104,22,13,32,87,68,48,64,169,69,65,83,166,117,102,0,0,0,0,0,4,0,7,24,46,27,96,118,129,78,145,27,3,7,14,2,0,40,0,0,3,16,0,9,145,76,64,45,89,0,10,0,0,1,8,0,2,99,65,90,25,0,63,121,0,25,62,78,1,131,92,18,54,5,44,50,6,86,36,1,86,99,13,106,62,11,3,28,2,54,53,155,105,63,38,96,11,94,2,93,21,50,118,110,9,86,43,76,91,5,42,0,0,3,0,2,10,10,0,3,18,60,81,67,2,5,108,15,0,8,57,11,0,71,75,22,78,91,39,0,2,0,0,0,3,3,14,22,75,72,58,31,88,61,82,72,101,86,19,69,46,26,7,64,93,3,0,88,55,4,3,0,0,7,0,27,15,92,8,1,2,57,20,44,53,56,56,13,14,54,23,12,0,2,55,10,20,73,47,39,7,4,0,0,0,1,26,57,70,125,68,8,3,30,0,3,0,73,59,2,39,7,68,10,112,28,113,55,142,94,40,19,22,15,1,10,9,0,1,0,0,0,22,16,0,34,132,60,34,17,9,2,24,123,89,23,81,67,0,95,164,6,32,53,93,33,0,36,51,0,0,83,59,0,15,102,22,13,37,91,65,69,83,196,125,99,94,1,0,1,0,0,4,0,6,0,48,37,121,106,68,50,23,2,8,14,1,0,42,2,0,19,17,0,12,87,77,67,46,77,1,10,0,0,0,17,0,0,98,56,88,68,0,57,110,0,21,59,94,0,69,104,34,55,6,115,44,15,100,28,1,88,95,13,114,103,0,2,6,3,50,87,157,110,60,44,69,19,61,2,34,18,55,64,102,72,46,35,86,94,5,43,1,0,2,0,3,10,9,0,5,13,55,64,84,1,5,19,13,0,17,40,2,1,81,60,15,86,86,39,0,2,0,0,0,4,3,52,31,33,87,58,29,91,57,74,62,73,31,18,70,28,14,10,61,22,4,0,84,72,4,6,0,0,8,0,31,18,70,10,0,5,59,24,43,49,68,50,13,16,50,10,10,0,2,52,7,21,72,49,38,7,3,0,0,0,1,25,56,63,143,68,11,2,31,0,3,0,72,55,0,33,5,70,10,120,50,163,155,84,97,24,25,29,10,11,7,0,0,0,0,0,23,15,0,25,134,61,35,16,5,3,20,95,105,20,98,64,0,102,75,7,34,54,96,34,0,37,47,0,0,86,54,0,16,97,26,16,33,87,64,55,64,170,64,66,89,167,137,56,89,1,1,1,0,0,6,0,8,0,52,34,55,86,42,127,101,92,36,63,117,27,5,8,16,1,0,46,0,0,6,17,0,14,157,76,65,42,71,0,15,0,2,1,17,0,0,188,53,88,89,0,63,108,0,23,60,79,1,72,99,20,52,5,108,34,8,83,40,1,41,104,11,104,140,3,3,11,12,32,37,71,120,151,57,50,68,20,58,3,38,22,53,113,114,14,93,33,80,110,5,37,1,0,3,0,2,1,6,0,5,16,65,50,69,1,11,37,10,0,17,57,11,0,69,75,25,90,90,42,0,1,0,0,0,4,0,27,5,45,38,12,46,48,26,50,112,82,17,11,95,39,26,5,66,34,4,0,103,69,4,4,0,0,11,0,27,20,89,4,0,7,37,28,43,56,83,52,31,16,52,28,9,0,2,52,7,19,74,52,38,8,3,0,0,0,2,24,48,68,116,107,10,3,20,0,3,0,77,56,0,31,7,43,17,111,37,89,131,135,120,109,91,74,22,17,15,5,12,11,0,1,1,0,0,18,11,0,33,132,67,30,19,8,2,27,125,89,21,91,74,0,99,77,6,32,56,90,39,0,37,47,0,0,75,63,0,22,104,24,14,27,90,61,38,70,173,82,72,133,100,110,1,1,1,0,0,4,0,7,0,50,29,74,65,89,136,69,45,60,125,21,4,8,13,1,0,39,0,0,22,19,0,14,85,73,68,50,71,1,4,0,2,0,12,0,1,104,58,87,81,2,63,107,0,29,57,88,2,134,98,31,55,5,113,37,7,95,30,0,94,101,10,114,140,3,3,14,7,38,80,162,37,60,42,64,14,56,3,37,20,59,93,82,74,45,45,88,94,6,42,2,0,2,0,2,9,10,0,4,17,58,75,85,1,6,95,6,0,4,43,0,1,70,62,6,97,87,40,0,3,0,0,0,4,4,23,21,119,73,62,24,92,58,68,70,60,22,18,74,25,23,6,45,13,2,0,59,30,3,4,0,0,7,0,22,11,110,6,0,13,56,23,47,64,93,63,16,14,32,16,12,0,17,56,11,28,88,49,38,8,3,0,0,0,0,26,58,60,144,70,10,4,30,0,7,0,82,49,0,32,7,36,18,109,48,78,125,134,158,140,21,24,31,11,8,8,0,0,0,0,0,19,16,0,27,133,64,33,16,8,6,20,99,103,19,94,66,1,103,76,6,33,46,91,36,0,33,48,0,0,84,56,0,14,108,22,16,26,89,64,49,65,161,68,73,89,171,153,51,83,0,1,1,0,0,6,0,8,0,56,50,114,96,34,134,28,4,8,15,1,0,42,0,0,5,15,0,12,149,74,63,46,80,1,20,0,0,1,13,0,2,95,60,95,93,1,63,107,0,17,58,62,0,94,97,22,49,0,87,47,5,70,45,1,92,98,9,146,68,9,5,18,7,65,86,79,45,99,16,103,2,86,6,56,121,110,9,90,31,78,104,5,36,0,0,1,0,1,14,13,0,3,14,58,45,66,2,6,117,14,0,20,64,12,0,70,73,27,76,87,40,0,2,0,0,0,1,4,9,24,87,73,63,24,94,52,75,68,103,69,19,72,58,64,7,63,32,3,0,91,71,5,3,0,0,7,0,29,16,54,9,1,2,53,23,44,50,62,56,13,12,52,22,11,0,13,58,12,33,82,44,39,7,4,0,0,0,0,25,46,71,97,115,11,3,25,0,5,1,70,58,1,41,5,66,10,119,37,101,163,168,109,79,23,23,16,1,11,9,0,1,0,0,0,24,12,0,31,137,66,32,17,8,2,25,129,102,20,90,35,0,94,162,6,32,54,85,35,0,39,52,0,0,83,62,0,20,100,23,13,24,104,65,53,70,202,92,107

Nearest PDB structures (foldseek):
  7cf8-assembly1_A  TM=1.004E+00  e=2.140E-59  Mycobacterium marinum M
  7fca-assembly1_A  TM=1.002E+00  e=4.053E-56  Mycobacterium marinum M
  7cf8-assembly1_B  TM=9.899E-01  e=1.916E-51  Mycobacterium marinum M
  7fca-assembly1_E  TM=9.842E-01  e=1.608E-51  Mycobacterium marinum M
  7fca-assembly1_B  TM=9.903E-01  e=3.176E-50  Mycobacterium marinum M

Secondary structure (DSSP, 8-state):
---EEEES--EEEEE----EEEEE-HHHHHHHHHHHTT--EEEE---BSSHHHHHHHHHHHHTTPEEPTT---BSS--EEE---EEE------SS-S----SEEEEETTTTTSTTHHHHHHHHHHHHTTT-EEEEE---------HHHHHHHHHHHHHT-SEEEEEHHHHHHH-TTS-HHHHHHHHHHTS-SEEEEE-GGG-EEEEETTEEEEE------HHHHHHHHHHHHHHHHHHTT--SGGGHHHHHT--HHHHHHHHHHHHHHHHHHHHHHHT-/--EEE-S--EEEE----EEE-HHHHHHHHHHHTT--EEE----BSSHHHHHHHHHHHHHTPEEPTTSS-BSS--EEE---EEE--B---SS-S----SEEEEEGGGGTSTBHHHHHHHHHHHHTTTSEEEEE----TTS---HHHHHHHHHHHHHT-SEEEEEHHHHHHH-TTS-HHHHHHHHHTTS-SEEEEE-GGG-EEEEETTEEEEE-S----HHHHHHHHHHHHHHHHHTT--SGGGHHHHHT--HHHHHHHHHHHHHHHHHHHHT-/-EEEEES--EEEE--EEEE-HHHHHHHHHHHTT-EEEEE----SSHHHHHHHHHHHTTT-EE-TTTT--SS--EEE---EEE-------S--SSPPSEEEEETGGGTSTTHHHHHHHHHHHHTTTSEEEEE----TTSSS-HHHHHHHHHHHHHT-SEEEEEHHHHHHH-TTS-HHHHHHHHHHTS-SEEEEE-GGG-EEEEETTEEEEE-----TTHHHHHHHHHHHHHHHTT--SGGGHHHHHT--HHHHHHHHHHHHHHHHHHHHHHTT-/---EEEE---EEEEE-SSS-EEEEE-HHHHHHHHHHHTT--EEEE---BSSHHHHHHHHHHHHHTPEEPTT---BSS--EEEE--EEEE------SS-S----SEEEEETGGGTSTTHHHHHHHHHHHHTTTSEEEEE--HHHHHHH-TT--THHHHHHHHT-SEEEEEHHHHHHH-TTS-HHHHHHHHHTTS-SEEEEE-STT-EEEEETTEEEEEPPP----HHHHHHHHHHHHHHHHHHTT--SGGGHHHHHT--HHHHHHHHHHHHHHHHHHHHHHH-/-EEEEE---EEEEPP----EEEE-HHHHHHHHHHHTT-EEEEE----SSHHHHHHHHHHHHHTPEEPTTSS--SS--EEE---EEE-------S--SS--SEEEEEHHHHHSTTHHHHHHHHHHHHTTTSEEEEE----TTS---HHHHHHHHHHHHTT-SEEEEEHHHHHHH-TTS-HHHHHHHHHTTS-SEEEEE-GGG-EEEEETTEEEEEPPP---TTHHHHHHHHHHHHHHHTT--SGGGHHHHHT--HHHHHHHHHHHHHHHHHHHHHHHH-/---EEEES--EEEE--EEEE-HHHHHHHHHHHTT--EEEE---BSSTTHHHHHHHHHHHT-EE-SS-S-BSS--B-----B--B---SS-S----SEEEEEGGGGTSTBTHHHHHHHHHHHTTTSEEEEE----TTS---HHHHHHHHHHHHHT-SEEEEEHHHHHHH-TTS-HHHHHHHHHHTS-SEEEEE-GGG-EEEE-SS-EEEE------THHHHHHHHHHHHHHHHTT--SGGGHHHHHT--HHHHHHHHHHHHHHHHHHHHTT-